Protein 8V46 (pdb70)

B-factor: mean 144.64, std 68.84, range [35.32, 476.95]

Solvent-accessible surface area: 88288 Å² total; per-residue (Å²): 149,27,15,2,42,72,0,45,6,29,85,0,76,84,48,33,37,12,84,4,86,19,80,105,59,0,0,0,0,8,4,89,16,40,8,12,14,44,31,0,0,27,0,0,0,2,1,3,23,5,41,0,16,14,0,0,51,9,90,10,56,28,0,75,0,28,10,63,90,41,22,110,0,41,0,83,45,49,145,91,131,136,92,24,49,0,18,0,55,10,70,97,56,114,139,18,107,9,14,9,44,76,0,88,50,7,7,101,119,108,119,123,185,116,37,157,10,17,119,64,12,52,127,10,5,168,119,24,101,6,101,106,10,126,0,17,1,0,0,30,22,0,30,5,1,18,14,34,29,99,44,96,70,15,29,153,163,17,178,121,3,4,55,23,1,33,109,16,58,39,44,21,5,1,30,0,21,1,5,12,25,116,25,0,18,77,83,0,57,66,14,0,7,114,8,18,9,22,14,14,32,51,1,3,146,15,16,2,106,12,9,30,114,17,4,45,72,70,106,98,42,142,28,33,148,84,2,59,37,18,2,96,47,4,41,92,31,113,41,9,34,30,20,66,59,5,47,120,9,6,89,84,3,104,50,51,41,130,174,161,170,68,68,32,29,16,4,50,12,7,51,59,4,4,103,62,10,33,71,48,4,92,143,23,2,60,68,0,48,61,1,10,69,4,4,44,54,5,15,133,99,43,83,2,23,16,46,7,40,95,205,67,33,90,0,80,4,1,1,70,51,109,114,48,54,68,25,46,5,186,91,10,50,42,0,18,59,0,3,0,0,0,0,7,8,2,1,106,4,9,66,90,4,1,0,0,0,4,9,0,31,15,15,0,15,4,52,22,7,53,48,0,2,100,72,4,54,56,4,139,28,62,33,1,4,0,0,0,0,10,14,3,0,2,0,17,62,42,68,118,57,25,19,100,6,96,39,115,57,39,91,113,166,22,13,0,35,72,0,39,1,28,94,0,88,108,151,10,40,10,94,3,90,15,79,103,58,0,0,0,0,10,4,110,46,55,6,11,19,44,21,0,0,21,0,0,0,1,1,2,21,5,43,3,18,18,0,0,38,2,108,12,63,34,0,42,0,37,5,57,96,47,24,81,1,27,0,80,46,52,125,87,143,154,104,23,40,0,17,1,50,9,70,98,51,102,155,26,107,6,25,15,48,73,0,72,61,27,22,148,150,158,170,12,42,123,65,11,74,133,18,1,149,106,21,96,3,102,110,22,111,0,12,1,0,0,35,29,1,23,4,0,12,12,51,29,67,96,125,147,46,29,162,99,0,4,63,19,0,32,107,18,72,36,39,20,7,0,39,0,43,0,11,10,9,95,52,0,25,80,64,0,56,65,47,0,50,129,8,7,10,8,7,14,14,50,11,12,128,25,3,2,95,10,13,24,120,8,4,39,21,60,42,101,178,82,136,38,19,141,80,0,67,38,32,3,106,40,2,34,86,30,104,41,17,48,47,28,49,53,8,58,126,4,10,90,75,1,75,50,53,38,106,191,124,180,95,106,26,24,52,23,7,14,58,19,4,43,40,14,4,115,53,16,61,65,85,9,91,134,32,0,33,66,3,47,93,0,9,66,4,0,44,69,7,11,102,80,35,85,2,17,25,56,70,162,2,85,3,0,0,83,20,101,40,42,34,74,7,52,5,154,75,8,35,37,1,2,45,2,0,0,0,0,0,1,4,0,6,126,20,7,75,77,6,3,0,0,0,8,21,0,25,19,11,0,6,1,17,13,8,11,35,0,2,86,68,0,56,52,25,136,28,60,15,2,2,0,0,0,0,13,13,11,1,2,3,21,32,46,23,97,48,48,22,90,8,90,22,117,107,114,99,8,14,17,36,12,71,0,6,16,0,3,8,59,11,6,61,34,92,4,0,0,1,26,14,70,101,17,16,53,2,0,46,57,0,10,74,80,101,88,110,87,29,181,22,13,0,10,6,0,86,26,7,66,19,126,72,183,76,28,41,186,64,38,76,65,6,0,65,27,0,11,70,123,18,117,65,81,127,43,5,5,3,6,1,30,0,19,35,58,70,22,16,71,125,104,86,8,95,17,104,58,105,67,38,66,78,53,84,26,14,16,26,0,14,1,19,8,2,24,10,11,0,6,20,59,40,0,0,32,31,3,2,68,158,39,22,29,72,89,49,42,165,103,0,24,105,30,0,62,110,1,5,68,53,2,7,15,15,1,0,0,0,2,5,0,2,67,80,49,119,92,39,47,15,0,31,87,3,4,45,11,117,10,14,54,12,57,141,9,62,18,125,15,105,103,82,146,85,45,155,62,82,90,72,32,8,62,40,0,11,77,14,17,85,66,5,50,85,79,2,110,67,9,82,82,33,41,3,19,31,0,0,65,3,69,3,0,2,28,7,0,8,16,1,1,0,4,0,4,55,114,27,0,119,107,108,67,44,150,69,0,47,66,6,0,56,124,0,40,122,29,65,68,88,41,3,6,37,11,2,0,87,1,0,20,123,45,9,78,114,53,166,96,9,109,52,1,71,47,1,35,177,66,46,156,24,13,0,41,74,0,46,5,36,79,0,72,85,135,27,33,9,79,6,83,11,87,95,64,2,0,0,0,48,19,172,124,86,13,13,9,45,22,1,2,31,0,0,0,1,1,2,10,6,44,2,18,8,0,0,41,5,95,9,63,33,0,85,1,26,9,61,86,46,24,112,2,48,0,96,60,40,143,97,135,148,74,15,50,0,14,0,51,9,64,105,53,120,138,19,104,10,15,10,31,78,0,88,62,9,11,172,73,98,120,116,122,113,35,159,12,15,110,61,13,64,108,13,15,162,126,38,101,6,95,108,15,136,0,21,5,0,0,43,37,2,45,129,4,16,54,64,27,89,96,89,63,11,42,176,164,17,182,131,4,7,58,58,0,34,131,95,118,39,46,25,4,1,31,0,26,1,6,12,26,118,36,0,16,72,98,0,42,69,28,0,23,153,11,18,30,22,21,4,21,58,4,8,133,13,14,4,72,11,7,12,140,17,22,30,102,106,38,136,37,19,146,82,0,57,38,12,1,100,48,6,42,95,31,111,36,7,39,31,15,59,77,4,44,124,13,2,89,86,0,113,45,30,38,130,176,125,168,74,48,28,32,6,5,47,35,3,38,61,4,3,96,59,18,31,72,58,2,79,156,31,2,63,77,1,46,53,0,14,62,2,6,45,49,4,19,148,84,44,79,3,20,14,47,5,42,90,218,70,49,126,11,72,3,1,3,64,54,113,114,41,54,73,24,56,5,182,102,12,62,41,2,25,38,0,5,4,0,0,0,13,10,2,1,103,5,12,86,84,9,3,2,0,0,12,58,1,35,46,60,17,108,86,78,49,14,94,49,0,3,96,70,4,54,54,5,138,23,62,26,3,4,0,0,0,1,66,30,106,22,3,3,68,68,47,128,130,62,62,29,97,9,92,64,102,162,57,114,156,136,50,9,1,42,73,1,34,6,27,81,0,77,80,130,26,28,5,83,9,79,12,80,90,65,4,0,0,0,52,18,175,136,85,17,15,11,44,26,1,0,28,0,0,0,0,2,5,13,7,39,2,19,8,0,1,43,0,85,9,64,32,0,72,1,21,14,61,84,44,21,115,3,46,1,86,46,37,155,100,134,150,74,21,56,0,14,1,49,8,63,106,55,119,136,22,102,8,14,7,34,86,0,86,63,7,12,171,73,111,119,119,157,153,35,160,13,29,113,58,19,73,130,8,19,167,116,27,104,13,94,112,22,138,1,21,4,0,0,31,52,0,30,145,9,13,49,70,28,86,94,103,61,14,34,172,140,18,190,124,3,10,59,66,3,42,137,102,108,41,53,24,4,2,30,0,30,0,9,8,15,114,33,0,13,75,86,0,61,68,16,0,20,90,9,9,2,10,23,11,12,40,10,10,120,21,3,4,50,18,9,30,108,26,32,78,62,93,38,140,30,17,146,83,1,63,37,13,2,97,43,2,42,93,30,90,26,5,39,44,25,50,85,2,50,131,18,4,90,80,0,112,43,24,36,128,166,113,175,46,36,37,20,14,0,50,33,7,49,60,19,3,106,70,17,37,70,80,7,84,150,32,0,57,88,3,46,64,2,12,62,1,11,42,54,10,21,145,91,48,78,2,22,20,42,12,26,110,213,95,48,119,6,72,3,1,1,73,42,112,112,46,56,75,23,47,6,185,93,9,62,41,3,31,46,0,8,1,0,0,0,17,16,2,2,113,11,14,109,71,11,2,3,0,0,12,60,2,30,44,74,18,97,87,76,55,14,95,48,1,3,106,67,4,53,61,7,138,25,58,28,1,7,0,1,0,2,72,22,106,20,2,3,70,67,54,129,125,59,62,30,92,9,87,57,111,157,35,114,150

Secondary structure (DSSP, 8-state):
---EEEEEEEEETTTEEEEEE--SSEEEEEE-TTSSHHHHHHHHHHHHTT-GGGGGGS--SEEEEEETTS-EEEEEEEEETTEEEEEEE-SSS-EEEEEHHHHHHHHHHHH----HHHHHHHHHHHHTT--SSEEEEE-TTHHHHHHHHHT---SS--HHHHHHHHHHH-TTSPP--SPPHHHHHHHHHHHHHHHHHHHHHHHHHHHHHHHHHHHHHH--HHHHHHHHHHHHHHHT-GGGTT---HHHHHHHHHHHHHT--HHHHHHHHHHHHHHHHHHHHHHHTHHHHHHHHHHHTT-SS-EEEEE--SSS-S-EEEEE-TTS-EE-TTSS-HHHHHHHHHHHTTSSSS-SEEEEEE-TTTT--HHHHHHHHHHHHTT----EEEEE---TTTSTT-TTSEEEE--EE---/---EEEEEEEEETTTEEEEEE--SSEEEEE-STTSSHHHHHHHHHHHHHT-GGGGGGS--SEEEEEESSS-EEEEEEEEETTEEEEEEE-SSS-EEEEEHHHHHHHHHH--HHHHHHHHHHHHTTTSSEEEEE-TTHHHHHHHHT--HHHHHHHHHHHHHH-TTSPP--S--HHHHHHHHHHHHHHHHHHHHHHHHHHHHHHHHHHHHHTT---HHHHHHHHHHHHHHT-TT--S---HHHHHHHHHHHHHH---HHHHHHHHHHHHHHHHHHHHHHHHTHHHHHHHHHHHTT-SS-EEEEE---EEEEE-TTS-EE-GGGS-HHHHHHHHHHHHTSSSS--EEEEEE-TTTT--HHHHHHHHHHHHTT----EEEEEES-TTTSTT-GGGEEE---EE-/---EEEEEEEEETTTEEEEEE--SSEEEEE--TTSSHHHHHHHHHHHHS--GGGGGG---SEEEEEETTS-EEEEEEEEETTEEEEEEE-TTS-EEEEEHHHHHHHHHHHH----HHHHHHHHHHHHTT--SSEEEEE-TTHHHHHHHHHT---SS--HHHHHHHHHHH-TT-----SPPHHHHHHHHHHHHHHHHHHHHHHHHHHHHHHHHHHS---HHHHHHHHHHHHHHHT-GGGSS---HHHHHHHHHHHHHT--HHHHHHHHHHHHHHHHHHHHHHHSHHHHHHHHHHHTT-SS-EEEEE--SSSSS-EEEEE-TT--EE-GGGS-HHHHHHHHHHHHTSSSS-SEEEEEE-TTTT--HHHHHHHHHHHHHT----EEEEEES-TTTSTT-GGGEEE---EE---/---B-HHHHHHHHHH--S-EEEESSHHHHHHHHHHHHHH-TT---EEEEGGGB--SSHHHHS-HHHHHHHHHHHTTT-SSEEEEE--TTTTEEESSSEEES--S--BSSSEEE-SSSSGGGGGGSHHHHHHHHHHSS-SSSHHHHHHHHHHHHHHHHHHHHHHHHHHHHTT-TTHHHHH--TTT--B-SS-B-----S--SS-HHHHHHHHHHHHHHHHHHHTS-HHHHTTSS-HHHHHHHHHHHHHHHHHHHHTTT-HHHHHHHHHHHHTS-HHHHHHHHHHHHHHHBTTBTT----HHHHHH-/---EEEEEEE-BTTTEE-EEE--SSEEEEE--TTSSHHHHHHHHHHHHS--GGGGGGS--SEEEEEESSS-EEEEEEEEETTEEEEEEE-TTS-EEEEEHHHHHHHHHHHH----HHHHHHHHHHHHTT--SS--EEE-TTHHHHHHHHHT---SS--HHHHHHHHHHS-TTS----SPPHHHHHHHHHHHHHHHHHHHHHHHHHHHHHHHHHHTT--HHHHHHHHHHHHHHHT-STTSS---HHHHHHHHHHHHHH--HHHHHHHHHHHHHHHHHHHHHHHTHHHHHHHHHHHTT-SS-EEEEE--SS----EEEEE-TT--EE-GGGS-HHHHHHHHHHHHSSSSS-S-EEEEE-TTTT--HHHHHHHHHHHHHT----EEEEEES-TTTSTT-GGGEEE---EE---

Structure (mmCIF, N/CA/C/O backbone):
data_8V46
#
_entry.id   8V46
#
_cell.length_a   1.00
_cell.length_b   1.00
_cell.length_c   1.00
_cell.angle_alpha   90.00
_cell.angle_beta   90.00
_cell.angle_gamma   90.00
#
_symmetry.space_group_name_H-M   'P 1'
#
loop_
_entity.id
_entity.type
_entity.pdbx_description
1 polymer 'AriA antitoxin'
2 polymer AriB
3 non-polymer "ADENOSINE-5'-TRIPHOSPHATE"
4 non-polymer 'MAGNESIUM ION'
#
loop_
_atom_site.group_PDB
_atom_site.id
_atom_site.type_symbol
_atom_site.label_atom_id
_atom_site.label_alt_id
_atom_site.label_comp_id
_atom_site.label_asym_id
_atom_site.label_entity_id
_atom_site.label_seq_id
_atom_site.pdbx_PDB_ins_code
_atom_site.Cartn_x
_atom_site.Cartn_y
_atom_site.Cartn_z
_atom_site.occupancy
_atom_site.B_iso_or_equiv
_atom_site.auth_seq_id
_atom_site.auth_comp_id
_atom_site.auth_asym_id
_atom_site.auth_atom_id
_atom_site.pdbx_PDB_model_num
ATOM 1 N N . ILE A 1 3 ? 190.365 132.391 178.487 1.00 91.06 3 ILE A N 1
ATOM 2 C CA . ILE A 1 3 ? 190.460 133.531 177.586 1.00 94.86 3 ILE A CA 1
ATOM 3 C C . ILE A 1 3 ? 191.166 134.692 178.274 1.00 98.63 3 ILE A C 1
ATOM 4 O O . ILE A 1 3 ? 191.960 134.491 179.191 1.00 103.60 3 ILE A O 1
ATOM 9 N N . ARG A 1 4 ? 190.872 135.909 177.828 1.00 89.88 4 ARG A N 1
ATOM 10 C CA . ARG A 1 4 ? 191.488 137.117 178.355 1.00 79.61 4 ARG A CA 1
ATOM 11 C C . ARG A 1 4 ? 190.438 137.957 179.065 1.00 79.07 4 ARG A C 1
ATOM 12 O O . ARG A 1 4 ? 189.413 138.305 178.472 1.00 79.78 4 ARG A O 1
ATOM 20 N N . THR A 1 5 ? 190.698 138.285 180.329 1.00 76.38 5 THR A N 1
ATOM 21 C CA . THR A 1 5 ? 189.793 139.084 181.140 1.00 70.29 5 THR A CA 1
ATOM 22 C C . THR A 1 5 ? 190.544 140.264 181.738 1.00 71.75 5 THR A C 1
ATOM 23 O O . THR A 1 5 ? 191.756 140.202 181.949 1.00 80.82 5 THR A O 1
ATOM 27 N N . ILE A 1 6 ? 189.805 141.341 182.008 1.00 68.08 6 ILE A N 1
ATOM 28 C CA . ILE A 1 6 ? 190.382 142.515 182.652 1.00 69.60 6 ILE A CA 1
ATOM 29 C C . ILE A 1 6 ? 190.705 142.182 184.109 1.00 72.19 6 ILE A C 1
ATOM 30 O O . ILE A 1 6 ? 190.082 141.307 184.724 1.00 72.45 6 ILE A O 1
ATOM 35 N N . SER A 1 7 ? 191.736 142.832 184.653 1.00 65.68 7 SER A N 1
ATOM 36 C CA . SER A 1 7 ? 192.174 142.560 186.014 1.00 66.57 7 SER A CA 1
ATOM 37 C C . SER A 1 7 ? 192.446 143.795 186.851 1.00 72.53 7 SER A C 1
ATOM 38 O O . SER A 1 7 ? 192.402 143.692 188.081 1.00 79.62 7 SER A O 1
ATOM 41 N N . LYS A 1 8 ? 192.723 144.948 186.245 1.00 66.73 8 LYS A N 1
ATOM 42 C CA . LYS A 1 8 ? 193.019 146.156 187.003 1.00 66.82 8 LYS A CA 1
ATOM 43 C C . LYS A 1 8 ? 192.804 147.361 186.108 1.00 66.18 8 LYS A C 1
ATOM 44 O O . LYS A 1 8 ? 193.289 147.382 184.976 1.00 76.09 8 LYS A O 1
ATOM 50 N N . ILE A 1 9 ? 192.089 148.359 186.615 1.00 59.17 9 ILE A N 1
ATOM 51 C CA . ILE A 1 9 ? 191.885 149.620 185.912 1.00 63.96 9 ILE A CA 1
ATOM 52 C C . ILE A 1 9 ? 192.359 150.738 186.825 1.00 69.62 9 ILE A C 1
ATOM 53 O O . ILE A 1 9 ? 191.853 150.888 187.943 1.00 77.18 9 ILE A O 1
ATOM 58 N N . GLU A 1 10 ? 193.324 151.521 186.354 1.00 61.57 10 GLU A N 1
ATOM 59 C CA . GLU A 1 10 ? 193.860 152.647 187.109 1.00 65.68 10 GLU A CA 1
ATOM 60 C C . GLU A 1 10 ? 193.563 153.922 186.338 1.00 65.00 10 GLU A C 1
ATOM 61 O O . GLU A 1 10 ? 193.969 154.061 185.182 1.00 69.98 10 GLU A O 1
ATOM 67 N N . LEU A 1 11 ? 192.863 154.847 186.975 1.00 63.54 11 LEU A N 1
ATOM 68 C CA . LEU A 1 11 ? 192.558 156.137 186.383 1.00 64.69 11 LEU A CA 1
ATOM 69 C C . LEU A 1 11 ? 193.366 157.220 187.081 1.00 71.64 11 LEU A C 1
ATOM 70 O O . LEU A 1 11 ? 193.710 157.097 188.257 1.00 74.12 11 LEU A O 1
ATOM 75 N N . SER A 1 12 ? 193.678 158.283 186.344 1.00 72.21 12 SER A N 1
ATOM 76 C CA . SER A 1 12 ? 194.477 159.380 186.882 1.00 68.67 12 SER A CA 1
ATOM 77 C C . SER A 1 12 ? 193.881 160.695 186.409 1.00 64.51 12 SER A C 1
ATOM 78 O O . SER A 1 12 ? 193.972 161.021 185.222 1.00 67.04 12 SER A O 1
ATOM 81 N N . LYS A 1 13 ? 193.272 161.427 187.348 1.00 69.00 13 LYS A N 1
ATOM 82 C CA . LYS A 1 13 ? 192.745 162.781 187.150 1.00 69.88 13 LYS A CA 1
ATOM 83 C C . LYS A 1 13 ? 191.687 162.834 186.050 1.00 70.77 13 LYS A C 1
ATOM 84 O O . LYS A 1 13 ? 191.804 163.586 185.083 1.00 74.03 13 LYS A O 1
ATOM 90 N N . ILE A 1 14 ? 190.645 162.018 186.205 1.00 66.34 14 ILE A N 1
ATOM 91 C CA . ILE A 1 14 ? 189.513 162.075 185.291 1.00 59.33 14 ILE A CA 1
ATOM 92 C C . ILE A 1 14 ? 188.748 163.363 185.546 1.00 67.80 14 ILE A C 1
ATOM 93 O O . ILE A 1 14 ? 188.427 163.687 186.696 1.00 76.74 14 ILE A O 1
ATOM 98 N N . HIS A 1 15 ? 188.493 164.116 184.469 1.00 68.82 15 HIS A N 1
ATOM 99 C CA . HIS A 1 15 ? 187.922 165.470 184.496 1.00 72.79 15 HIS A CA 1
ATOM 100 C C . HIS A 1 15 ? 188.749 166.427 185.352 1.00 74.02 15 HIS A C 1
ATOM 101 O O . HIS A 1 15 ? 188.212 167.382 185.918 1.00 74.33 15 HIS A O 1
ATOM 108 N N . ASN A 1 16 ? 190.057 166.164 185.435 1.00 73.40 16 ASN A N 1
ATOM 109 C CA . ASN A 1 16 ? 191.049 166.919 186.201 1.00 81.27 16 ASN A CA 1
ATOM 110 C C . ASN A 1 16 ? 190.722 167.020 187.688 1.00 85.68 16 ASN A C 1
ATOM 111 O O . ASN A 1 16 ? 191.162 167.964 188.350 1.00 86.21 16 ASN A O 1
ATOM 116 N N . ARG A 1 17 ? 189.962 166.079 188.254 1.00 83.31 17 ARG A N 1
ATOM 117 C CA . ARG A 1 17 ? 189.661 166.182 189.678 1.00 82.63 17 ARG A CA 1
ATOM 118 C C . ARG A 1 17 ? 189.751 164.893 190.483 1.00 84.63 17 ARG A C 1
ATOM 119 O O . ARG A 1 17 ? 189.885 164.994 191.705 1.00 91.77 17 ARG A O 1
ATOM 127 N N . TYR A 1 18 ? 189.673 163.694 189.904 1.00 72.68 18 TYR A N 1
ATOM 128 C CA . TYR A 1 18 ? 189.727 162.505 190.746 1.00 73.59 18 TYR A CA 1
ATOM 129 C C . TYR A 1 18 ? 190.410 161.337 190.050 1.00 70.21 18 TYR A C 1
ATOM 130 O O . TYR A 1 18 ? 190.362 161.202 188.827 1.00 73.15 18 TYR A O 1
ATOM 139 N N . ASN A 1 19 ? 191.034 160.485 190.865 1.00 70.16 19 ASN A N 1
ATOM 140 C CA . ASN A 1 19 ? 191.693 159.260 190.439 1.00 71.35 19 ASN A CA 1
ATOM 141 C C . ASN A 1 19 ? 190.944 158.056 190.994 1.00 73.37 19 ASN A C 1
ATOM 142 O O . ASN A 1 19 ? 190.144 158.177 191.922 1.00 76.36 19 ASN A O 1
ATOM 147 N N . LEU A 1 20 ? 191.225 156.880 190.433 1.00 68.17 20 LEU A N 1
ATOM 148 C CA . LEU A 1 20 ? 190.565 155.652 190.857 1.00 64.15 20 LEU A CA 1
ATOM 149 C C . LEU A 1 20 ? 191.445 154.460 190.504 1.00 65.40 20 LEU A C 1
ATOM 150 O O . LEU A 1 20 ? 192.182 154.490 189.517 1.00 71.70 20 LEU A O 1
ATOM 155 N N . THR A 1 21 ? 191.362 153.410 191.320 1.00 67.55 21 THR A N 1
ATOM 156 C CA . THR A 1 21 ? 192.112 152.175 191.094 1.00 69.55 21 THR A CA 1
ATOM 157 C C . THR A 1 21 ? 191.243 151.001 191.521 1.00 69.71 21 THR A C 1
ATOM 158 O O . THR A 1 21 ? 190.976 150.830 192.713 1.00 75.81 21 THR A O 1
ATOM 162 N N . VAL A 1 22 ? 190.812 150.190 190.558 1.00 63.96 22 VAL A N 1
ATOM 163 C CA . VAL A 1 22 ? 189.896 149.083 190.802 1.00 63.96 22 VAL A CA 1
ATOM 164 C C . VAL A 1 22 ? 190.576 147.784 190.398 1.00 67.14 22 VAL A C 1
ATOM 165 O O . VAL A 1 22 ? 191.068 147.661 189.270 1.00 74.38 22 VAL A O 1
ATOM 169 N N . ASP A 1 23 ? 190.604 146.821 191.317 1.00 65.58 23 ASP A N 1
ATOM 170 C CA . ASP A 1 23 ? 191.073 145.468 191.042 1.00 68.19 23 ASP A CA 1
ATOM 171 C C . ASP A 1 23 ? 189.869 144.558 190.851 1.00 68.65 23 ASP A C 1
ATOM 172 O O . ASP A 1 23 ? 188.939 144.579 191.662 1.00 74.64 23 ASP A O 1
ATOM 177 N N . PHE A 1 24 ? 189.894 143.750 189.798 1.00 63.51 24 PHE A N 1
ATOM 178 C CA . PHE A 1 24 ? 188.748 142.945 189.413 1.00 61.70 24 PHE A CA 1
ATOM 179 C C . PHE A 1 24 ? 188.973 141.470 189.708 1.00 61.57 24 PHE A C 1
ATOM 180 O O . PHE A 1 24 ? 190.097 141.015 189.927 1.00 67.08 24 PHE A O 1
ATOM 188 N N . PHE A 1 25 ? 187.871 140.730 189.715 1.00 62.56 25 PHE A N 1
ATOM 189 C CA . PHE A 1 25 ? 187.875 139.277 189.739 1.00 65.11 25 PHE A CA 1
ATOM 190 C C . PHE A 1 25 ? 187.611 138.756 188.332 1.00 69.68 25 PHE A C 1
ATOM 191 O O . PHE A 1 25 ? 187.179 139.494 187.445 1.00 70.13 25 PHE A O 1
ATOM 199 N N . ASN A 1 26 ? 187.870 137.469 188.135 1.00 71.81 26 ASN A N 1
ATOM 200 C CA . ASN A 1 26 ? 187.752 136.865 186.816 1.00 72.13 26 ASN A CA 1
ATOM 201 C C . ASN A 1 26 ? 186.391 136.238 186.554 1.00 72.25 26 ASN A C 1
ATOM 202 O O . ASN A 1 26 ? 186.163 135.743 185.446 1.00 80.81 26 ASN A O 1
ATOM 207 N N . ASP A 1 27 ? 185.486 136.230 187.531 1.00 68.21 27 ASP A N 1
ATOM 208 C CA . ASP A 1 27 ? 184.178 135.611 187.349 1.00 72.13 27 ASP A CA 1
ATOM 209 C C . ASP A 1 27 ? 183.039 136.613 187.458 1.00 66.81 27 ASP A C 1
ATOM 210 O O . ASP A 1 27 ? 182.242 136.734 186.524 1.00 64.40 27 ASP A O 1
ATOM 215 N N . LEU A 1 28 ? 182.935 137.338 188.566 1.00 68.15 28 LEU A N 1
ATOM 216 C CA . LEU A 1 28 ? 181.830 138.262 188.779 1.00 63.64 28 LEU A CA 1
ATOM 217 C C . LEU A 1 28 ? 182.337 139.447 189.581 1.00 71.77 28 LEU A C 1
ATOM 218 O O . LEU A 1 28 ? 183.053 139.265 190.568 1.00 78.18 28 LEU A O 1
ATOM 223 N N . ASN A 1 29 ? 181.971 140.653 189.156 1.00 63.29 29 ASN A N 1
ATOM 224 C CA . ASN A 1 29 ? 182.373 141.882 189.830 1.00 57.20 29 ASN A CA 1
ATOM 225 C C . ASN A 1 29 ? 181.134 142.735 190.046 1.00 52.69 29 ASN A C 1
ATOM 226 O O . ASN A 1 29 ? 180.625 143.342 189.101 1.00 55.04 29 ASN A O 1
ATOM 231 N N . VAL A 1 30 ? 180.647 142.780 191.278 1.00 49.54 30 VAL A N 1
ATOM 232 C CA . VAL A 1 30 ? 179.513 143.618 191.641 1.00 49.32 30 VAL A CA 1
ATOM 233 C C . VAL A 1 30 ? 180.073 144.932 192.157 1.00 52.09 30 VAL A C 1
ATOM 234 O O . VAL A 1 30 ? 180.622 144.995 193.258 1.00 57.56 30 VAL A O 1
ATOM 238 N N . ILE A 1 31 ? 179.941 145.986 191.369 1.00 51.31 31 ILE A N 1
ATOM 239 C CA . ILE A 1 31 ? 180.555 147.268 191.675 1.00 51.20 31 ILE A CA 1
ATOM 240 C C . ILE A 1 31 ? 179.495 148.181 192.266 1.00 56.06 31 ILE A C 1
ATOM 241 O O . ILE A 1 31 ? 178.459 148.425 191.642 1.00 67.33 31 ILE A O 1
ATOM 246 N N . HIS A 1 32 ? 179.748 148.685 193.468 1.00 47.43 32 HIS A N 1
ATOM 247 C CA . HIS A 1 32 ? 178.838 149.608 194.120 1.00 46.94 32 HIS A CA 1
ATOM 248 C C . HIS A 1 32 ? 179.624 150.788 194.668 1.00 52.92 32 HIS A C 1
ATOM 249 O O . HIS A 1 32 ? 180.839 150.721 194.854 1.00 55.25 32 HIS A O 1
ATOM 256 N N . GLY A 1 33 ? 178.912 151.877 194.912 1.00 53.49 33 GLY A N 1
ATOM 257 C CA . GLY A 1 33 ? 179.530 153.072 195.449 1.00 45.20 33 GLY A CA 1
ATOM 258 C C . GLY A 1 33 ? 178.476 154.129 195.666 1.00 54.05 33 GLY A C 1
ATOM 259 O O . GLY A 1 33 ? 177.285 153.909 195.430 1.00 61.77 33 GLY A O 1
ATOM 260 N N . LYS A 1 34 ? 178.929 155.294 196.112 1.00 53.37 34 LYS A N 1
ATOM 261 C CA . LYS A 1 34 ? 178.022 156.404 196.341 1.00 50.58 34 LYS A CA 1
ATOM 262 C C . LYS A 1 34 ? 177.606 157.026 195.013 1.00 52.66 34 LYS A C 1
ATOM 263 O O . LYS A 1 34 ? 178.080 156.648 193.941 1.00 58.60 34 LYS A O 1
ATOM 269 N N . ASN A 1 35 ? 176.691 157.984 195.083 1.00 43.47 35 ASN A N 1
ATOM 270 C CA . ASN A 1 35 ? 176.255 158.674 193.880 1.00 50.28 35 ASN A CA 1
ATOM 271 C C . ASN A 1 35 ? 177.343 159.617 193.396 1.00 61.14 35 ASN A C 1
ATOM 272 O O . ASN A 1 35 ? 177.935 160.357 194.185 1.00 66.09 35 ASN A O 1
ATOM 277 N N . GLY A 1 36 ? 177.608 159.591 192.096 1.00 57.57 36 GLY A N 1
ATOM 278 C CA . GLY A 1 36 ? 178.680 160.389 191.553 1.00 55.83 36 GLY A CA 1
ATOM 279 C C . GLY A 1 36 ? 180.063 159.849 191.813 1.00 60.03 36 GLY A C 1
ATOM 280 O O . GLY A 1 36 ? 181.038 160.593 191.686 1.00 64.85 36 GLY A O 1
ATOM 281 N N . ALA A 1 37 ? 180.183 158.571 192.175 1.00 56.23 37 ALA A N 1
ATOM 282 C CA . ALA A 1 37 ? 181.496 158.013 192.474 1.00 54.35 37 ALA A CA 1
ATOM 283 C C . ALA A 1 37 ? 182.309 157.762 191.215 1.00 60.52 37 ALA A C 1
ATOM 284 O O . ALA A 1 37 ? 183.541 157.794 191.263 1.00 71.94 37 ALA A O 1
ATOM 286 N N . GLY A 1 38 ? 181.657 157.508 190.088 1.00 64.38 38 GLY A N 1
ATOM 287 C CA . GLY A 1 38 ? 182.397 157.227 188.876 1.00 63.79 38 GLY A CA 1
ATOM 288 C C . GLY A 1 38 ? 182.278 155.790 188.427 1.00 59.01 38 GLY A C 1
ATOM 289 O O . GLY A 1 38 ? 183.250 155.196 187.958 1.00 57.69 38 GLY A O 1
ATOM 290 N N . LYS A 1 39 ? 181.087 155.215 188.583 1.00 58.82 39 LYS A N 1
ATOM 291 C CA . LYS A 1 39 ? 180.859 153.830 188.192 1.00 49.02 39 LYS A CA 1
ATOM 292 C C . LYS A 1 39 ? 180.572 153.709 186.701 1.00 51.87 39 LYS A C 1
ATOM 293 O O . LYS A 1 39 ? 181.158 152.863 186.014 1.00 61.43 39 LYS A O 1
ATOM 299 N N . SER A 1 40 ? 179.668 154.546 186.188 1.00 54.21 40 SER A N 1
ATOM 300 C CA . SER A 1 40 ? 179.338 154.516 184.768 1.00 54.23 40 SER A CA 1
ATOM 301 C C . SER A 1 40 ? 180.514 154.952 183.910 1.00 48.94 40 SER A C 1
ATOM 302 O O . SER A 1 40 ? 180.708 154.415 182.815 1.00 52.13 40 SER A O 1
ATOM 305 N N . THR A 1 41 ? 181.311 155.906 184.394 1.00 47.70 41 THR A N 1
ATOM 306 C CA . THR A 1 41 ? 182.521 156.307 183.685 1.00 47.06 41 THR A CA 1
ATOM 307 C C . THR A 1 41 ? 183.536 155.173 183.641 1.00 51.36 41 THR A C 1
ATOM 308 O O . THR A 1 41 ? 184.197 154.965 182.618 1.00 58.20 41 THR A O 1
ATOM 312 N N . LEU A 1 42 ? 183.654 154.419 184.737 1.00 50.81 42 LEU A N 1
ATOM 313 C CA . LEU A 1 42 ? 184.535 153.255 184.765 1.00 47.90 42 LEU A CA 1
ATOM 314 C C . LEU A 1 42 ? 184.085 152.194 183.774 1.00 44.39 42 LEU A C 1
ATOM 315 O O . LEU A 1 42 ? 184.912 151.598 183.074 1.00 51.81 42 LEU A O 1
ATOM 320 N N . ILE A 1 43 ? 182.774 151.962 183.688 1.00 45.07 43 ILE A N 1
ATOM 321 C CA . ILE A 1 43 ? 182.246 150.978 182.747 1.00 43.04 43 ILE A CA 1
ATOM 322 C C . ILE A 1 43 ? 182.461 151.436 181.304 1.00 45.27 43 ILE A C 1
ATOM 323 O O . ILE A 1 43 ? 182.802 150.628 180.431 1.00 48.99 43 ILE A O 1
ATOM 328 N N . HIS A 1 44 ? 182.322 152.741 181.044 1.00 44.92 44 HIS A N 1
ATOM 329 C CA . HIS A 1 44 ? 182.597 153.278 179.712 1.00 41.05 44 HIS A CA 1
ATOM 330 C C . HIS A 1 44 ? 184.067 153.135 179.340 1.00 46.92 44 HIS A C 1
ATOM 331 O O . HIS A 1 44 ? 184.389 152.820 178.188 1.00 49.83 44 HIS A O 1
ATOM 338 N N . VAL A 1 45 ? 184.965 153.356 180.304 1.00 45.76 45 VAL A N 1
ATOM 339 C CA . VAL A 1 45 ? 186.399 153.206 180.062 1.00 44.48 45 VAL A CA 1
ATOM 340 C C . VAL A 1 45 ? 186.744 151.757 179.736 1.00 49.21 45 VAL A C 1
ATOM 341 O O . VAL A 1 45 ? 187.483 151.480 178.780 1.00 54.74 45 VAL A O 1
ATOM 345 N N . ILE A 1 46 ? 186.182 150.811 180.499 1.00 46.50 46 ILE A N 1
ATOM 346 C CA . ILE A 1 46 ? 186.432 149.389 180.259 1.00 36.98 46 ILE A CA 1
ATOM 347 C C . ILE A 1 46 ? 185.876 148.956 178.907 1.00 39.74 46 ILE A C 1
ATOM 348 O O . ILE A 1 46 ? 186.539 148.235 178.153 1.00 47.36 46 ILE A O 1
ATOM 353 N N . ALA A 1 47 ? 184.670 149.413 178.565 1.00 41.48 47 ALA A N 1
ATOM 354 C CA . ALA A 1 47 ? 184.064 149.031 177.294 1.00 45.67 47 ALA A CA 1
ATOM 355 C C . ALA A 1 47 ? 184.795 149.636 176.105 1.00 53.15 47 ALA A C 1
ATOM 356 O O . ALA A 1 47 ? 184.853 149.015 175.041 1.00 62.45 47 ALA A O 1
ATOM 358 N N . ASN A 1 48 ? 185.353 150.838 176.256 1.00 49.00 48 ASN A N 1
ATOM 359 C CA . ASN A 1 48 ? 186.125 151.418 175.165 1.00 48.15 48 ASN A CA 1
ATOM 360 C C . ASN A 1 48 ? 187.475 150.733 175.008 1.00 54.08 48 ASN A C 1
ATOM 361 O O . ASN A 1 48 ? 187.966 150.576 173.886 1.00 59.70 48 ASN A O 1
ATOM 366 N N . ILE A 1 49 ? 188.099 150.333 176.117 1.00 52.63 49 ILE A N 1
ATOM 367 C CA . ILE A 1 49 ? 189.405 149.684 176.040 1.00 52.10 49 ILE A CA 1
ATOM 368 C C . ILE A 1 49 ? 189.279 148.276 175.465 1.00 60.19 49 ILE A C 1
ATOM 369 O O . ILE A 1 49 ? 190.048 147.884 174.578 1.00 68.74 49 ILE A O 1
ATOM 374 N N . VAL A 1 50 ? 188.294 147.507 175.938 1.00 58.91 50 VAL A N 1
ATOM 375 C CA . VAL A 1 50 ? 188.170 146.105 175.541 1.00 54.63 50 VAL A CA 1
ATOM 376 C C . VAL A 1 50 ? 187.734 145.985 174.083 1.00 61.52 50 VAL A C 1
ATOM 377 O O . VAL A 1 50 ? 188.260 145.155 173.331 1.00 72.97 50 VAL A O 1
ATOM 381 N N . ASN A 1 51 ? 186.819 146.848 173.640 1.00 60.19 51 ASN A N 1
ATOM 382 C CA . ASN A 1 51 ? 186.440 146.876 172.231 1.00 65.70 51 ASN A CA 1
ATOM 383 C C . ASN A 1 51 ? 187.524 147.448 171.328 1.00 74.65 51 ASN A C 1
ATOM 384 O O . ASN A 1 51 ? 187.398 147.343 170.104 1.00 80.26 51 ASN A O 1
ATOM 389 N N . GLY A 1 52 ? 188.570 148.053 171.885 1.00 69.25 52 GLY A N 1
ATOM 390 C CA . GLY A 1 52 ? 189.609 148.638 171.066 1.00 64.35 52 GLY A CA 1
ATOM 391 C C . GLY A 1 52 ? 189.216 149.923 170.383 1.00 75.59 52 GLY A C 1
ATOM 392 O O . GLY A 1 52 ? 189.819 150.286 169.372 1.00 82.49 52 GLY A O 1
ATOM 393 N N . ASP A 1 53 ? 188.215 150.624 170.905 1.00 66.18 53 ASP A N 1
ATOM 394 C CA . ASP A 1 53 ? 187.764 151.881 170.319 1.00 67.50 53 ASP A CA 1
ATOM 395 C C . ASP A 1 53 ? 188.452 153.044 171.030 1.00 68.07 53 ASP A C 1
ATOM 396 O O . ASP A 1 53 ? 187.852 153.793 171.796 1.00 68.96 53 ASP A O 1
ATOM 401 N N . PHE A 1 54 ? 189.749 153.181 170.748 1.00 69.48 54 PHE A N 1
ATOM 402 C CA . PHE A 1 54 ? 190.569 154.175 171.430 1.00 66.59 54 PHE A CA 1
ATOM 403 C C . PHE A 1 54 ? 190.275 155.596 170.976 1.00 68.87 54 PHE A C 1
ATOM 404 O O . PHE A 1 54 ? 190.586 156.542 171.708 1.00 68.50 54 PHE A O 1
ATOM 412 N N . ILE A 1 55 ? 189.640 155.767 169.813 1.00 69.33 55 ILE A N 1
ATOM 413 C CA . ILE A 1 55 ? 189.267 157.090 169.324 1.00 64.01 55 ILE A CA 1
ATOM 414 C C . ILE A 1 55 ? 188.171 157.737 170.161 1.00 66.03 55 ILE A C 1
ATOM 415 O O . ILE A 1 55 ? 187.926 158.940 170.024 1.00 66.87 55 ILE A O 1
ATOM 420 N N . ARG A 1 56 ? 187.507 156.966 171.029 1.00 64.62 56 ARG A N 1
ATOM 421 C CA . ARG A 1 56 ? 186.610 157.541 172.022 1.00 61.11 56 ARG A CA 1
ATOM 422 C C . ARG A 1 56 ? 187.364 158.400 173.025 1.00 64.31 56 ARG A C 1
ATOM 423 O O . ARG A 1 56 ? 186.825 159.400 173.515 1.00 70.63 56 ARG A O 1
ATOM 431 N N . PHE A 1 57 ? 188.621 158.056 173.316 1.00 60.19 57 PHE A N 1
ATOM 432 C CA . PHE A 1 57 ? 189.341 158.707 174.405 1.00 57.83 57 PHE A CA 1
ATOM 433 C C . PHE A 1 57 ? 189.804 160.115 174.076 1.00 60.25 57 PHE A C 1
ATOM 434 O O . PHE A 1 57 ? 190.383 160.769 174.945 1.00 62.25 57 PHE A O 1
ATOM 442 N N . ALA A 1 58 ? 189.567 160.605 172.865 1.00 59.55 58 ALA A N 1
ATOM 443 C CA . ALA A 1 58 ? 189.744 162.018 172.582 1.00 62.08 58 ALA A CA 1
ATOM 444 C C . ALA A 1 58 ? 188.606 162.871 173.119 1.00 63.89 58 ALA A C 1
ATOM 445 O O . ALA A 1 58 ? 188.710 164.100 173.086 1.00 72.38 58 ALA A O 1
ATOM 447 N N . PHE A 1 59 ? 187.525 162.259 173.601 1.00 60.83 59 PHE A N 1
ATOM 448 C CA . PHE A 1 59 ? 186.385 162.999 174.121 1.00 61.41 59 PHE A CA 1
ATOM 449 C C . PHE A 1 59 ? 186.307 162.962 175.639 1.00 61.32 59 PHE A C 1
ATOM 450 O O . PHE A 1 59 ? 185.290 163.365 176.207 1.00 64.68 59 PHE A O 1
ATOM 458 N N . LEU A 1 60 ? 187.354 162.492 176.307 1.00 61.23 60 LEU A N 1
ATOM 459 C CA . LEU A 1 60 ? 187.421 162.456 177.758 1.00 58.90 60 LEU A CA 1
ATOM 460 C C . LEU A 1 60 ? 188.619 163.271 178.218 1.00 64.47 60 LEU A C 1
ATOM 461 O O . LEU A 1 60 ? 189.697 163.188 177.625 1.00 69.59 60 LEU A O 1
ATOM 466 N N . ILE A 1 61 ? 188.431 164.064 179.267 1.00 64.28 61 ILE A N 1
ATOM 467 C CA . ILE A 1 61 ? 189.514 164.847 179.846 1.00 58.86 61 ILE A CA 1
ATOM 468 C C . ILE A 1 61 ? 190.139 164.019 180.959 1.00 60.01 61 ILE A C 1
ATOM 469 O O . ILE A 1 61 ? 189.508 163.762 181.984 1.00 67.78 61 ILE A O 1
ATOM 474 N N . PHE A 1 62 ? 191.383 163.602 180.757 1.00 57.43 62 PHE A N 1
ATOM 475 C CA . PHE A 1 62 ? 192.070 162.739 181.703 1.00 56.29 62 PHE A CA 1
ATOM 476 C C . PHE A 1 62 ? 193.564 162.998 181.598 1.00 67.99 62 PHE A C 1
ATOM 477 O O . PHE A 1 62 ? 194.011 163.891 180.875 1.00 76.87 62 PHE A O 1
ATOM 485 N N . GLU A 1 63 ? 194.337 162.215 182.340 1.00 71.43 63 GLU A N 1
ATOM 486 C CA . GLU A 1 63 ? 195.788 162.231 182.225 1.00 71.07 63 GLU A CA 1
ATOM 487 C C . GLU A 1 63 ? 196.353 160.879 181.827 1.00 72.83 63 GLU A C 1
ATOM 488 O O . GLU A 1 63 ? 197.154 160.802 180.890 1.00 84.59 63 GLU A O 1
ATOM 494 N N . GLU A 1 64 ? 195.948 159.805 182.500 1.00 69.48 64 GLU A N 1
ATOM 495 C CA . GLU A 1 64 ? 196.508 158.489 182.227 1.00 73.22 64 GLU A CA 1
ATOM 496 C C . GLU A 1 64 ? 195.523 157.423 182.671 1.00 72.59 64 GLU A C 1
ATOM 497 O O . GLU A 1 64 ? 194.986 157.496 183.778 1.00 78.23 64 GLU A O 1
ATOM 503 N N . ILE A 1 65 ? 195.292 156.440 181.807 1.00 65.55 65 ILE A N 1
ATOM 504 C CA . ILE A 1 65 ? 194.406 155.316 182.080 1.00 61.43 65 ILE A CA 1
ATOM 505 C C . ILE A 1 65 ? 195.178 154.041 181.779 1.00 60.99 65 ILE A C 1
ATOM 506 O O . ILE A 1 65 ? 195.634 153.846 180.649 1.00 70.00 65 ILE A O 1
ATOM 511 N N . LYS A 1 66 ? 195.322 153.176 182.773 1.00 58.16 66 LYS A N 1
ATOM 512 C CA . LYS A 1 66 ? 196.032 151.916 182.610 1.00 61.11 66 LYS A CA 1
ATOM 513 C C . LYS A 1 66 ? 195.047 150.761 182.694 1.00 65.46 66 LYS A C 1
ATOM 514 O O . LYS A 1 66 ? 194.192 150.734 183.583 1.00 75.10 66 LYS A O 1
ATOM 520 N N . ALA A 1 67 ? 195.168 149.813 181.772 1.00 58.64 67 ALA A N 1
ATOM 521 C CA . ALA A 1 67 ? 194.337 148.618 181.765 1.00 56.99 67 ALA A CA 1
ATOM 522 C C . ALA A 1 67 ? 195.238 147.399 181.731 1.00 64.36 67 ALA A C 1
ATOM 523 O O . ALA A 1 67 ? 196.033 147.243 180.802 1.00 75.09 67 ALA A O 1
ATOM 525 N N . THR A 1 68 ? 195.109 146.539 182.730 1.00 63.42 68 THR A N 1
ATOM 526 C CA . THR A 1 68 ? 195.851 145.290 182.798 1.00 72.88 68 THR A CA 1
ATOM 527 C C . THR A 1 68 ? 194.892 144.143 182.528 1.00 75.42 68 THR A C 1
ATOM 528 O O . THR A 1 68 ? 193.798 144.102 183.096 1.00 77.75 68 THR A O 1
ATOM 532 N N . TYR A 1 69 ? 195.278 143.236 181.643 1.00 72.89 69 TYR A N 1
ATOM 533 C CA . TYR A 1 69 ? 194.476 142.057 181.381 1.00 71.75 69 TYR A CA 1
ATOM 534 C C . TYR A 1 69 ? 194.989 140.889 182.215 1.00 76.74 69 TYR A C 1
ATOM 535 O O . TYR A 1 69 ? 195.940 141.012 182.988 1.00 79.00 69 TYR A O 1
ATOM 544 N N . SER A 1 70 ? 194.339 139.736 182.056 1.00 77.05 70 SER A N 1
ATOM 545 C CA . SER A 1 70 ? 194.702 138.569 182.850 1.00 75.94 70 SER A CA 1
ATOM 546 C C . SER A 1 70 ? 196.002 137.940 182.373 1.00 89.43 70 SER A C 1
ATOM 547 O O . SER A 1 70 ? 196.749 137.381 183.183 1.00 95.06 70 SER A O 1
ATOM 550 N N . ASP A 1 71 ? 196.294 138.018 181.078 1.00 92.95 71 ASP A N 1
ATOM 551 C CA . ASP A 1 71 ? 197.503 137.424 180.526 1.00 93.05 71 ASP A CA 1
ATOM 552 C C . ASP A 1 71 ? 198.729 138.313 180.679 1.00 94.81 71 ASP A C 1
ATOM 553 O O . ASP A 1 71 ? 199.834 137.881 180.339 1.00 96.55 71 ASP A O 1
ATOM 558 N N . GLY A 1 72 ? 198.567 139.536 181.178 1.00 91.28 72 GLY A N 1
ATOM 559 C CA . GLY A 1 72 ? 199.682 140.431 181.411 1.00 92.32 72 GLY A CA 1
ATOM 560 C C . GLY A 1 72 ? 199.789 141.594 180.452 1.00 92.16 72 GLY A C 1
ATOM 561 O O . GLY A 1 72 ? 200.672 142.439 180.635 1.00 89.15 72 GLY A O 1
ATOM 562 N N . LEU A 1 73 ? 198.931 141.671 179.441 1.00 87.20 73 LEU A N 1
ATOM 563 C CA . LEU A 1 73 ? 198.993 142.772 178.492 1.00 82.45 73 LEU A CA 1
ATOM 564 C C . LEU A 1 73 ? 198.471 144.051 179.129 1.00 83.65 73 LEU A C 1
ATOM 565 O O . LEU A 1 73 ? 197.344 144.093 179.626 1.00 90.46 73 LEU A O 1
ATOM 570 N N . LYS A 1 74 ? 199.288 145.099 179.104 1.00 84.29 74 LYS A N 1
ATOM 571 C CA . LYS A 1 74 ? 198.943 146.384 179.695 1.00 78.00 74 LYS A CA 1
ATOM 572 C C . LYS A 1 74 ? 198.802 147.424 178.597 1.00 75.80 74 LYS A C 1
ATOM 573 O O . LYS A 1 74 ? 199.645 147.504 177.700 1.00 84.27 74 LYS A O 1
ATOM 579 N N . ILE A 1 75 ? 197.736 148.211 178.670 1.00 65.26 75 ILE A N 1
ATOM 580 C CA . ILE A 1 75 ? 197.482 149.302 177.739 1.00 62.33 75 ILE A CA 1
ATOM 581 C C . ILE A 1 75 ? 197.479 150.591 178.541 1.00 63.53 75 ILE A C 1
ATOM 582 O O . ILE A 1 75 ? 196.718 150.721 179.505 1.00 79.25 75 ILE A O 1
ATOM 587 N N . VAL A 1 76 ? 198.318 151.545 178.149 1.00 59.04 76 VAL A N 1
ATOM 588 C CA . VAL A 1 76 ? 198.430 152.823 178.838 1.00 66.59 76 VAL A CA 1
ATOM 589 C C . VAL A 1 76 ? 198.015 153.915 177.867 1.00 66.08 76 VAL A C 1
ATOM 590 O O . VAL A 1 76 ? 198.650 154.098 176.824 1.00 70.98 76 VAL A O 1
ATOM 594 N N . ILE A 1 77 ? 196.959 154.642 178.209 1.00 59.41 77 ILE A N 1
ATOM 595 C CA . ILE A 1 77 ? 196.445 155.727 177.386 1.00 60.58 77 ILE A CA 1
ATOM 596 C C . ILE A 1 77 ? 196.768 157.026 178.099 1.00 71.14 77 ILE A C 1
ATOM 597 O O . ILE A 1 77 ? 196.396 157.208 179.262 1.00 80.35 77 ILE A O 1
ATOM 602 N N . ARG A 1 78 ? 197.458 157.930 177.414 1.00 70.65 78 ARG A N 1
ATOM 603 C CA . ARG A 1 78 ? 197.895 159.179 178.017 1.00 69.15 78 ARG A CA 1
ATOM 604 C C . ARG A 1 78 ? 197.452 160.346 177.151 1.00 71.59 78 ARG A C 1
ATOM 605 O O . ARG A 1 78 ? 197.668 160.339 175.937 1.00 80.48 78 ARG A O 1
ATOM 613 N N . ARG A 1 79 ? 196.831 161.341 177.773 1.00 69.22 79 ARG A N 1
ATOM 614 C CA . ARG A 1 79 ? 196.409 162.557 177.095 1.00 72.10 79 ARG A CA 1
ATOM 615 C C . ARG A 1 79 ? 197.330 163.688 177.518 1.00 85.50 79 ARG A C 1
ATOM 616 O O . ARG A 1 79 ? 197.390 164.032 178.702 1.00 84.24 79 ARG A O 1
ATOM 624 N N . ASP A 1 80 ? 198.038 164.265 176.554 1.00 98.37 80 ASP A N 1
ATOM 625 C CA . ASP A 1 80 ? 198.979 165.341 176.815 1.00 98.33 80 ASP A CA 1
ATOM 626 C C . ASP A 1 80 ? 198.584 166.577 176.023 1.00 103.25 80 ASP A C 1
ATOM 627 O O . ASP A 1 80 ? 197.784 166.512 175.090 1.00 104.28 80 ASP A O 1
ATOM 632 N N . LYS A 1 81 ? 199.155 167.714 176.410 1.00 110.00 81 LYS A N 1
ATOM 633 C CA . LYS A 1 81 ? 198.912 168.985 175.732 1.00 120.09 81 LYS A CA 1
ATOM 634 C C . LYS A 1 81 ? 200.263 169.571 175.344 1.00 126.90 81 LYS A C 1
ATOM 635 O O . LYS A 1 81 ? 200.910 170.242 176.152 1.00 127.74 81 LYS A O 1
ATOM 641 N N . ILE A 1 82 ? 200.686 169.313 174.111 1.00 132.34 82 ILE A N 1
ATOM 642 C CA . ILE A 1 82 ? 201.946 169.814 173.580 1.00 140.32 82 ILE A CA 1
ATOM 643 C C . ILE A 1 82 ? 201.636 171.021 172.707 1.00 140.92 82 ILE A C 1
ATOM 644 O O . ILE A 1 82 ? 200.946 170.889 171.687 1.00 138.62 82 ILE A O 1
ATOM 649 N N . ASP A 1 83 ? 202.141 172.191 173.129 1.00 141.75 83 ASP A N 1
ATOM 650 C CA . ASP A 1 83 ? 202.040 173.463 172.401 1.00 144.85 83 ASP A CA 1
ATOM 651 C C . ASP A 1 83 ? 200.589 173.823 172.085 1.00 142.32 83 ASP A C 1
ATOM 652 O O . ASP A 1 83 ? 200.240 174.107 170.939 1.00 142.74 83 ASP A O 1
ATOM 657 N N . GLU A 1 84 ? 199.737 173.713 173.116 1.00 140.01 84 GLU A N 1
ATOM 658 C CA . GLU A 1 84 ? 198.282 173.917 173.141 1.00 143.38 84 GLU A CA 1
ATOM 659 C C . GLU A 1 84 ? 197.507 172.890 172.307 1.00 143.27 84 GLU A C 1
ATOM 660 O O . GLU A 1 84 ? 196.270 172.888 172.309 1.00 140.76 84 GLU A O 1
ATOM 666 N N . GLN A 1 85 ? 198.206 171.954 171.672 1.00 138.79 85 GLN A N 1
ATOM 667 C CA . GLN A 1 85 ? 197.582 170.913 170.869 1.00 129.20 85 GLN A CA 1
ATOM 668 C C . GLN A 1 85 ? 197.539 169.627 171.681 1.00 125.19 85 GLN A C 1
ATOM 669 O O . GLN A 1 85 ? 198.571 169.171 172.178 1.00 125.89 85 GLN A O 1
ATOM 675 N N . SER A 1 86 ? 196.351 169.051 171.823 1.00 117.64 86 SER A N 1
ATOM 676 C CA . SER A 1 86 ? 196.177 167.868 172.653 1.00 108.63 86 SER A CA 1
ATOM 677 C C . SER A 1 86 ? 196.420 166.603 171.841 1.00 102.39 86 SER A C 1
ATOM 678 O O . SER A 1 86 ? 196.127 166.552 170.644 1.00 103.68 86 SER A O 1
ATOM 681 N N . PHE A 1 87 ? 196.965 165.584 172.501 1.00 96.83 87 PHE A N 1
ATOM 682 C CA . PHE A 1 87 ? 197.380 164.355 171.840 1.00 96.53 87 PHE A CA 1
ATOM 683 C C . PHE A 1 87 ? 197.095 163.150 172.722 1.00 92.14 87 PHE A C 1
ATOM 684 O O . PHE A 1 87 ? 197.384 163.164 173.922 1.00 95.17 87 PHE A O 1
ATOM 692 N N . ILE A 1 88 ? 196.551 162.102 172.108 1.00 87.72 88 ILE A N 1
ATOM 693 C CA . ILE A 1 88 ? 196.281 160.830 172.767 1.00 82.17 88 ILE A CA 1
ATOM 694 C C . ILE A 1 88 ? 197.343 159.837 172.327 1.00 81.20 88 ILE A C 1
ATOM 695 O O . ILE A 1 88 ? 197.525 159.611 171.125 1.00 88.08 88 ILE A O 1
ATOM 700 N N . SER A 1 89 ? 198.033 159.234 173.290 1.00 75.36 89 SER A N 1
ATOM 701 C CA . SER A 1 89 ? 199.068 158.247 173.012 1.00 78.27 89 SER A CA 1
ATOM 702 C C . SER A 1 89 ? 198.704 156.942 173.699 1.00 76.41 89 SER A C 1
ATOM 703 O O . SER A 1 89 ? 198.546 156.906 174.923 1.00 82.47 89 SER A O 1
ATOM 706 N N . VAL A 1 90 ? 198.585 155.877 172.915 1.00 75.74 90 VAL A N 1
ATOM 707 C CA . VAL A 1 90 ? 198.280 154.543 173.414 1.00 71.29 90 VAL A CA 1
ATOM 708 C C . VAL A 1 90 ? 199.553 153.719 173.321 1.00 79.44 90 VAL A C 1
ATOM 709 O O . VAL A 1 90 ? 200.109 153.550 172.231 1.00 86.55 90 VAL A O 1
ATOM 713 N N . THR A 1 91 ? 200.016 153.206 174.455 1.00 72.49 91 THR A N 1
ATOM 714 C CA . THR A 1 91 ? 201.258 152.451 174.533 1.00 70.27 91 THR A CA 1
ATOM 715 C C . THR A 1 91 ? 200.972 151.080 175.120 1.00 73.18 91 THR A C 1
ATOM 716 O O . THR A 1 91 ? 200.369 150.977 176.191 1.00 85.22 91 THR A O 1
ATOM 720 N N . LEU A 1 92 ? 201.402 150.033 174.429 1.00 74.19 92 LEU A N 1
ATOM 721 C CA . LEU A 1 92 ? 201.184 148.685 174.921 1.00 80.13 92 LEU A CA 1
ATOM 722 C C . LEU A 1 92 ? 202.372 148.243 175.770 1.00 85.94 92 LEU A C 1
ATOM 723 O O . LEU A 1 92 ? 203.279 149.022 176.070 1.00 88.25 92 LEU A O 1
ATOM 728 N N . SER A 1 93 ? 202.365 146.975 176.173 1.00 87.12 93 SER A N 1
ATOM 729 C CA . SER A 1 93 ? 203.453 146.436 176.975 1.00 90.93 93 SER A CA 1
ATOM 730 C C . SER A 1 93 ? 204.579 145.852 176.137 1.00 95.56 93 SER A C 1
ATOM 731 O O . SER A 1 93 ? 205.668 145.614 176.670 1.00 95.40 93 SER A O 1
ATOM 734 N N . ASN A 1 94 ? 204.350 145.614 174.848 1.00 95.42 94 ASN A N 1
ATOM 735 C CA . ASN A 1 94 ? 205.379 145.091 173.961 1.00 97.05 94 ASN A CA 1
ATOM 736 C C . ASN A 1 94 ? 206.125 146.189 173.217 1.00 95.09 94 ASN A C 1
ATOM 737 O O . ASN A 1 94 ? 206.910 145.886 172.314 1.00 95.63 94 ASN A O 1
ATOM 742 N N . GLY A 1 95 ? 205.891 147.450 173.566 1.00 89.73 95 GLY A N 1
ATOM 743 C CA . GLY A 1 95 ? 206.574 148.566 172.965 1.00 88.47 95 GLY A CA 1
ATOM 744 C C . GLY A 1 95 ? 205.850 149.195 171.795 1.00 90.63 95 GLY A C 1
ATOM 745 O O . GLY A 1 95 ? 206.177 150.327 171.424 1.00 93.57 95 GLY A O 1
ATOM 746 N N . LYS A 1 96 ? 204.893 148.489 171.199 1.00 87.35 96 LYS A N 1
ATOM 747 C CA . LYS A 1 96 ? 204.101 149.059 170.119 1.00 88.39 96 LYS A CA 1
ATOM 748 C C . LYS A 1 96 ? 203.216 150.174 170.653 1.00 92.75 96 LYS A C 1
ATOM 749 O O . LYS A 1 96 ? 202.640 150.064 171.737 1.00 100.21 96 LYS A O 1
ATOM 755 N N . TYR A 1 97 ? 203.112 151.258 169.891 1.00 91.07 97 TYR A N 1
ATOM 756 C CA . TYR A 1 97 ? 202.364 152.412 170.357 1.00 92.63 97 TYR A CA 1
ATOM 757 C C . TYR A 1 97 ? 201.786 153.157 169.167 1.00 89.23 97 TYR A C 1
ATOM 758 O O . TYR A 1 97 ? 202.236 153.003 168.031 1.00 89.19 97 TYR A O 1
ATOM 767 N N . ILE A 1 98 ? 200.772 153.970 169.451 1.00 82.89 98 ILE A N 1
ATOM 768 C CA . ILE A 1 98 ? 200.192 154.881 168.477 1.00 84.95 98 ILE A CA 1
ATOM 769 C C . ILE A 1 98 ? 199.979 156.218 169.174 1.00 90.37 98 ILE A C 1
ATOM 770 O O . ILE A 1 98 ? 199.948 156.306 170.402 1.00 94.23 98 ILE A O 1
ATOM 775 N N . LYS A 1 99 ? 199.871 157.276 168.375 1.00 90.80 99 LYS A N 1
ATOM 776 C CA . LYS A 1 99 ? 199.672 158.615 168.908 1.00 87.83 99 LYS A CA 1
ATOM 777 C C . LYS A 1 99 ? 198.942 159.444 167.867 1.00 89.39 99 LYS A C 1
ATOM 778 O O . LYS A 1 99 ? 199.339 159.459 166.700 1.00 92.57 99 LYS A O 1
ATOM 784 N N . PHE A 1 100 ? 197.879 160.122 168.284 1.00 84.61 100 PHE A N 1
ATOM 785 C CA . PHE A 1 100 ? 197.091 160.927 167.365 1.00 90.14 100 PHE A CA 1
ATOM 786 C C . PHE A 1 100 ? 196.641 162.204 168.054 1.00 94.50 100 PHE A C 1
ATOM 787 O O . PHE A 1 100 ? 196.861 162.406 169.250 1.00 96.99 100 PHE A O 1
ATOM 795 N N . ALA A 1 101 ? 196.019 163.078 167.272 1.00 94.20 101 ALA A N 1
ATOM 796 C CA . ALA A 1 101 ? 195.573 164.374 167.751 1.00 91.63 101 ALA A CA 1
ATOM 797 C C . ALA A 1 101 ? 194.093 164.338 168.097 1.00 93.77 101 ALA A C 1
ATOM 798 O O . ALA A 1 101 ? 193.304 163.629 167.467 1.00 99.40 101 ALA A O 1
ATOM 800 N N . VAL A 1 102 ? 193.726 165.111 169.118 1.00 87.03 102 VAL A N 1
ATOM 801 C CA . VAL A 1 102 ? 192.338 165.171 169.560 1.00 86.77 102 VAL A CA 1
ATOM 802 C C . VAL A 1 102 ? 191.477 165.894 168.530 1.00 96.31 102 VAL A C 1
ATOM 803 O O . VAL A 1 102 ? 190.341 165.485 168.254 1.00 102.24 102 VAL A O 1
ATOM 807 N N . GLY A 1 103 ? 192.009 166.961 167.929 1.00 94.20 103 GLY A N 1
ATOM 808 C CA . GLY A 1 103 ? 191.277 167.658 166.883 1.00 93.44 103 GLY A CA 1
ATOM 809 C C . GLY A 1 103 ? 191.079 166.816 165.636 1.00 99.66 103 GLY A C 1
ATOM 810 O O . GLY A 1 103 ? 190.033 166.892 164.987 1.00 100.54 103 GLY A O 1
ATOM 811 N N . GLU A 1 104 ? 192.072 165.988 165.300 1.00 99.05 104 GLU A N 1
ATOM 812 C CA . GLU A 1 104 ? 191.937 165.062 164.179 1.00 103.73 104 GLU A CA 1
ATOM 813 C C . GLU A 1 104 ? 190.856 164.022 164.445 1.00 107.54 104 GLU A C 1
ATOM 814 O O . GLU A 1 104 ? 190.068 163.693 163.550 1.00 115.07 104 GLU A O 1
ATOM 820 N N . ALA A 1 105 ? 190.792 163.512 165.677 1.00 105.00 105 ALA A N 1
ATOM 821 C CA . ALA A 1 105 ? 189.767 162.536 166.030 1.00 100.31 105 ALA A CA 1
ATOM 822 C C . ALA A 1 105 ? 188.379 163.162 166.042 1.00 102.68 105 ALA A C 1
ATOM 823 O O . ALA A 1 105 ? 187.410 162.532 165.604 1.00 109.77 105 ALA A O 1
ATOM 825 N N . MET A 1 106 ? 188.267 164.400 166.531 1.00 97.18 106 MET A N 1
ATOM 826 C CA . MET A 1 106 ? 186.985 165.099 166.504 1.00 95.45 106 MET A CA 1
ATOM 827 C C . MET A 1 106 ? 186.541 165.388 165.076 1.00 107.70 106 MET A C 1
ATOM 828 O O . MET A 1 106 ? 185.350 165.289 164.761 1.00 108.95 106 MET A O 1
ATOM 833 N N . ALA A 1 107 ? 187.489 165.725 164.196 1.00 113.38 107 ALA A N 1
ATOM 834 C CA . ALA A 1 107 ? 187.163 165.927 162.788 1.00 117.58 107 ALA A CA 1
ATOM 835 C C . ALA A 1 107 ? 186.721 164.628 162.125 1.00 120.75 107 ALA A C 1
ATOM 836 O O . ALA A 1 107 ? 185.796 164.632 161.307 1.00 128.53 107 ALA A O 1
ATOM 838 N N . THR A 1 108 ? 187.366 163.509 162.472 1.00 116.24 108 THR A N 1
ATOM 839 C CA . THR A 1 108 ? 186.972 162.212 161.926 1.00 119.04 108 THR A CA 1
ATOM 840 C C . THR A 1 108 ? 185.577 161.809 162.392 1.00 121.69 108 THR A C 1
ATOM 841 O O . THR A 1 108 ? 184.768 161.313 161.596 1.00 127.59 108 THR A O 1
ATOM 845 N N . VAL A 1 109 ? 185.271 162.043 163.670 1.00 119.18 109 VAL A N 1
ATOM 846 C CA . VAL A 1 109 ? 183.945 161.732 164.200 1.00 120.89 109 VAL A CA 1
ATOM 847 C C . VAL A 1 109 ? 182.886 162.632 163.567 1.00 129.49 109 VAL A C 1
ATOM 848 O O . VAL A 1 109 ? 181.793 162.170 163.217 1.00 134.31 109 VAL A O 1
ATOM 852 N N . ARG A 1 110 ? 183.214 163.911 163.352 1.00 130.83 110 ARG A N 1
ATOM 853 C CA . ARG A 1 110 ? 182.283 164.828 162.695 1.00 138.42 110 ARG A CA 1
ATOM 854 C C . ARG A 1 110 ? 182.056 164.451 161.232 1.00 145.38 110 ARG A C 1
ATOM 855 O O . ARG A 1 110 ? 180.946 164.615 160.710 1.00 145.90 110 ARG A O 1
ATOM 863 N N . GLU A 1 111 ? 183.093 163.947 160.555 1.00 146.34 111 GLU A N 1
ATOM 864 C CA . GLU A 1 111 ? 182.929 163.460 159.188 1.00 146.48 111 GLU A CA 1
ATOM 865 C C . GLU A 1 111 ? 182.091 162.190 159.136 1.00 144.65 111 GLU A C 1
ATOM 866 O O . GLU A 1 111 ? 181.359 161.975 158.164 1.00 146.23 111 GLU A O 1
ATOM 872 N N . ILE A 1 112 ? 182.206 161.332 160.152 1.00 144.36 112 ILE A N 1
ATOM 873 C CA . ILE A 1 112 ? 181.333 160.162 160.243 1.00 148.26 112 ILE A CA 1
ATOM 874 C C . ILE A 1 112 ? 179.888 160.598 160.475 1.00 151.23 112 ILE A C 1
ATOM 875 O O . ILE A 1 112 ? 178.949 160.017 159.912 1.00 149.74 112 ILE A O 1
ATOM 880 N N . GLU A 1 113 ? 179.693 161.657 161.273 1.00 151.66 113 GLU A N 1
ATOM 881 C CA . GLU A 1 113 ? 178.359 162.224 161.477 1.00 151.43 113 GLU A CA 1
ATOM 882 C C . GLU A 1 113 ? 177.781 162.788 160.184 1.00 157.31 113 GLU A C 1
ATOM 883 O O . GLU A 1 113 ? 176.590 162.614 159.903 1.00 155.83 113 GLU A O 1
ATOM 889 N N . SER A 1 114 ? 178.604 163.462 159.389 1.00 158.06 114 SER A N 1
ATOM 890 C CA . SER A 1 114 ? 178.142 164.043 158.135 1.00 157.23 114 SER A CA 1
ATOM 891 C C . SER A 1 114 ? 178.667 163.255 156.941 1.00 151.49 114 SER A C 1
ATOM 892 O O . SER A 1 114 ? 178.376 162.068 156.791 1.00 141.74 114 SER A O 1
ATOM 895 N N . VAL A 1 123 ? 182.432 154.846 155.647 1.00 154.08 123 VAL A N 1
ATOM 896 C CA . VAL A 1 123 ? 183.747 155.025 155.044 1.00 160.57 123 VAL A CA 1
ATOM 897 C C . VAL A 1 123 ? 184.748 155.494 156.091 1.00 159.16 123 VAL A C 1
ATOM 898 O O . VAL A 1 123 ? 184.620 156.590 156.638 1.00 155.81 123 VAL A O 1
ATOM 902 N N . LYS A 1 124 ? 185.744 154.657 156.370 1.00 156.73 124 LYS A N 1
ATOM 903 C CA . LYS A 1 124 ? 186.761 155.004 157.352 1.00 151.90 124 LYS A CA 1
ATOM 904 C C . LYS A 1 124 ? 187.733 156.030 156.786 1.00 153.99 124 LYS A C 1
ATOM 905 O O . LYS A 1 124 ? 188.057 156.015 155.595 1.00 152.22 124 LYS A O 1
ATOM 911 N N . SER A 1 125 ? 188.200 156.925 157.652 1.00 150.69 125 SER A N 1
ATOM 912 C CA . SER A 1 125 ? 189.207 157.908 157.280 1.00 149.43 125 SER A CA 1
ATOM 913 C C . SER A 1 125 ? 190.595 157.291 157.440 1.00 148.33 125 SER A C 1
ATOM 914 O O . SER A 1 125 ? 190.744 156.085 157.650 1.00 149.88 125 SER A O 1
ATOM 917 N N . MET A 1 126 ? 191.634 158.122 157.327 1.00 144.00 126 MET A N 1
ATOM 918 C CA . MET A 1 126 ? 192.994 157.636 157.538 1.00 138.72 126 MET A CA 1
ATOM 919 C C . MET A 1 126 ? 193.232 157.282 158.999 1.00 136.08 126 MET A C 1
ATOM 920 O O . MET A 1 126 ? 193.908 156.290 159.302 1.00 132.78 126 MET A O 1
ATOM 925 N N . LEU A 1 127 ? 192.680 158.083 159.914 1.00 133.39 127 LEU A N 1
ATOM 926 C CA . LEU A 1 127 ? 192.872 157.835 161.339 1.00 125.10 127 LEU A CA 1
ATOM 927 C C . LEU A 1 127 ? 192.152 156.572 161.787 1.00 122.43 127 LEU A C 1
ATOM 928 O O . LEU A 1 127 ? 192.693 155.801 162.586 1.00 122.61 127 LEU A O 1
ATOM 933 N N . ALA A 1 128 ? 190.936 156.345 161.283 1.00 122.55 128 ALA A N 1
ATOM 934 C CA . ALA A 1 128 ? 190.197 155.135 161.629 1.00 125.88 128 ALA A CA 1
ATOM 935 C C . ALA A 1 128 ? 190.892 153.889 161.096 1.00 129.48 128 ALA A C 1
ATOM 936 O O . ALA A 1 128 ? 190.955 152.864 161.787 1.00 128.04 128 ALA A O 1
ATOM 938 N N . MET A 1 129 ? 191.444 153.970 159.883 1.00 130.51 129 MET A N 1
ATOM 939 C CA . MET A 1 129 ? 192.193 152.850 159.323 1.00 129.83 129 MET A CA 1
ATOM 940 C C . MET A 1 129 ? 193.478 152.592 160.098 1.00 125.57 129 MET A C 1
ATOM 941 O O . MET A 1 129 ? 193.855 151.434 160.308 1.00 125.14 129 MET A O 1
ATOM 946 N N . ASP A 1 130 ? 194.154 153.654 160.547 1.00 122.75 130 ASP A N 1
ATOM 947 C CA . ASP A 1 130 ? 195.376 153.478 161.329 1.00 120.37 130 ASP A CA 1
ATOM 948 C C . ASP A 1 130 ? 195.078 152.891 162.704 1.00 116.31 130 ASP A C 1
ATOM 949 O O . ASP A 1 130 ? 195.826 152.034 163.194 1.00 113.93 130 ASP A O 1
ATOM 954 N N . ILE A 1 131 ? 193.982 153.332 163.329 1.00 115.39 131 ILE A N 1
ATOM 955 C CA . ILE A 1 131 ? 193.550 152.784 164.613 1.00 110.20 131 ILE A CA 1
ATOM 956 C C . ILE A 1 131 ? 193.190 151.309 164.471 1.00 109.64 131 ILE A C 1
ATOM 957 O O . ILE A 1 131 ? 193.590 150.474 165.295 1.00 106.82 131 ILE A O 1
ATOM 962 N N . ASP A 1 132 ? 192.466 150.961 163.402 1.00 111.79 132 ASP A N 1
ATOM 963 C CA . ASP A 1 132 ? 192.075 149.573 163.181 1.00 113.76 132 ASP A CA 1
ATOM 964 C C . ASP A 1 132 ? 193.281 148.696 162.861 1.00 110.55 132 ASP A C 1
ATOM 965 O O . ASP A 1 132 ? 193.340 147.540 163.294 1.00 112.33 132 ASP A O 1
ATOM 970 N N . LYS A 1 133 ? 194.260 149.235 162.129 1.00 107.74 133 LYS A N 1
ATOM 971 C CA . LYS A 1 133 ? 195.495 148.502 161.867 1.00 106.92 133 LYS A CA 1
ATOM 972 C C . LYS A 1 133 ? 196.278 148.259 163.150 1.00 108.91 133 LYS A C 1
ATOM 973 O O . LYS A 1 133 ? 196.814 147.162 163.361 1.00 110.43 133 LYS A O 1
ATOM 979 N N . PHE A 1 134 ? 196.340 149.269 164.026 1.00 106.71 134 PHE A N 1
ATOM 980 C CA . PHE A 1 134 ? 197.057 149.126 165.289 1.00 101.72 134 PHE A CA 1
ATOM 981 C C . PHE A 1 134 ? 196.383 148.115 166.209 1.00 103.02 134 PHE A C 1
ATOM 982 O O . PHE A 1 134 ? 197.064 147.328 166.874 1.00 101.28 134 PHE A O 1
ATOM 990 N N . VAL A 1 135 ? 195.049 148.109 166.255 1.00 106.30 135 VAL A N 1
ATOM 991 C CA . VAL A 1 135 ? 194.373 147.147 167.120 1.00 101.89 135 VAL A CA 1
ATOM 992 C C . VAL A 1 135 ? 194.245 145.774 166.475 1.00 101.99 135 VAL A C 1
ATOM 993 O O . VAL A 1 135 ? 193.926 144.805 167.172 1.00 102.90 135 VAL A O 1
ATOM 997 N N . LYS A 1 136 ? 194.482 145.653 165.170 1.00 103.78 136 LYS A N 1
ATOM 998 C CA . LYS A 1 136 ? 194.414 144.341 164.544 1.00 102.03 136 LYS A CA 1
ATOM 999 C C . LYS A 1 136 ? 195.763 143.638 164.521 1.00 102.82 136 LYS A C 1
ATOM 1000 O O . LYS A 1 136 ? 195.828 142.423 164.737 1.00 104.60 136 LYS A O 1
ATOM 1006 N N . GLU A 1 137 ? 196.851 144.370 164.271 1.00 102.86 137 GLU A N 1
ATOM 1007 C CA . GLU A 1 137 ? 198.157 143.726 164.229 1.00 108.69 137 GLU A CA 1
ATOM 1008 C C . GLU A 1 137 ? 198.682 143.372 165.614 1.00 110.12 137 GLU A C 1
ATOM 1009 O O . GLU A 1 137 ? 199.582 142.533 165.723 1.00 113.91 137 GLU A O 1
ATOM 1015 N N . ASN A 1 138 ? 198.146 143.983 166.668 1.00 104.89 138 ASN A N 1
ATOM 1016 C CA . ASN A 1 138 ? 198.524 143.653 168.033 1.00 102.48 138 ASN A CA 1
ATOM 1017 C C . ASN A 1 138 ? 197.556 142.688 168.694 1.00 105.73 138 ASN A C 1
ATOM 1018 O O . ASN A 1 138 ? 197.785 142.308 169.848 1.00 105.28 138 ASN A O 1
ATOM 1023 N N . GLU A 1 139 ? 196.493 142.291 167.980 1.00 106.40 139 GLU A N 1
ATOM 1024 C CA . GLU A 1 139 ? 195.439 141.392 168.465 1.00 106.34 139 GLU A CA 1
ATOM 1025 C C . GLU A 1 139 ? 194.786 141.932 169.737 1.00 102.16 139 GLU A C 1
ATOM 1026 O O . GLU A 1 139 ? 194.628 141.226 170.733 1.00 107.11 139 GLU A O 1
ATOM 1032 N N . LEU A 1 140 ? 194.411 143.206 169.698 1.00 98.34 140 LEU A N 1
ATOM 1033 C CA . LEU A 1 140 ? 193.796 143.873 170.837 1.00 95.10 140 LEU A CA 1
ATOM 1034 C C . LEU A 1 140 ? 192.298 143.635 170.931 1.00 93.28 140 LEU A C 1
ATOM 1035 O O . LEU A 1 140 ? 191.668 144.132 171.868 1.00 90.31 140 LEU A O 1
ATOM 1040 N N . GLN A 1 141 ? 191.711 142.903 169.992 1.00 95.08 141 GLN A N 1
ATOM 1041 C CA . GLN A 1 141 ? 190.266 142.725 169.931 1.00 97.72 141 GLN A CA 1
ATOM 1042 C C . GLN A 1 141 ? 189.914 141.244 169.907 1.00 101.10 141 GLN A C 1
ATOM 1043 O O . GLN A 1 141 ? 189.110 140.778 169.098 1.00 94.61 141 GLN A O 1
ATOM 1049 N N . LYS A 1 142 ? 190.540 140.478 170.802 1.00 103.87 142 LYS A N 1
ATOM 1050 C CA . LYS A 1 142 ? 190.197 139.067 170.942 1.00 101.65 142 LYS A CA 1
ATOM 1051 C C . LYS A 1 142 ? 188.815 138.898 171.558 1.00 100.50 142 LYS A C 1
ATOM 1052 O O . LYS A 1 142 ? 187.994 138.118 171.064 1.00 103.74 142 LYS A O 1
ATOM 1058 N N . VAL A 1 143 ? 188.542 139.625 172.636 1.00 98.26 143 VAL A N 1
ATOM 1059 C CA . VAL A 1 143 ? 187.308 139.493 173.398 1.00 90.79 143 VAL A CA 1
ATOM 1060 C C . VAL A 1 143 ? 186.487 140.757 173.200 1.00 86.12 143 VAL A C 1
ATOM 1061 O O . VAL A 1 143 ? 187.027 141.868 173.242 1.00 88.41 143 VAL A O 1
ATOM 1065 N N . ARG A 1 144 ? 185.188 140.589 172.988 1.00 75.74 144 ARG A N 1
ATOM 1066 C CA . ARG A 1 144 ? 184.293 141.724 172.821 1.00 75.51 144 ARG A CA 1
ATOM 1067 C C . ARG A 1 144 ? 183.851 142.220 174.195 1.00 75.93 144 ARG A C 1
ATOM 1068 O O . ARG A 1 144 ? 184.349 141.778 175.233 1.00 79.64 144 ARG A O 1
ATOM 1076 N N . ALA A 1 145 ? 182.901 143.149 174.218 1.00 72.59 145 ALA A N 1
ATOM 1077 C CA . ALA A 1 145 ? 182.367 143.662 175.475 1.00 62.21 145 ALA A CA 1
ATOM 1078 C C . ALA A 1 145 ? 180.913 144.043 175.247 1.00 65.41 145 ALA A C 1
ATOM 1079 O O . ALA A 1 145 ? 180.635 145.048 174.589 1.00 71.74 145 ALA A O 1
ATOM 1081 N N . SER A 1 146 ? 179.995 143.242 175.778 1.00 59.61 146 SER A N 1
ATOM 1082 C CA . SER A 1 146 ? 178.579 143.568 175.705 1.00 56.79 146 SER A CA 1
ATOM 1083 C C . SER A 1 146 ? 178.280 144.662 176.717 1.00 55.85 146 SER A C 1
ATOM 1084 O O . SER A 1 146 ? 178.532 144.493 177.911 1.00 66.85 146 SER A O 1
ATOM 1087 N N . TYR A 1 147 ? 177.748 145.778 176.243 1.00 53.80 147 TYR A N 1
ATOM 1088 C CA . TYR A 1 147 ? 177.505 146.946 177.076 1.00 46.30 147 TYR A CA 1
ATOM 1089 C C . TYR A 1 147 ? 176.004 147.132 177.237 1.00 46.53 147 TYR A C 1
ATOM 1090 O O . TYR A 1 147 ? 175.304 147.440 176.269 1.00 54.23 147 TYR A O 1
ATOM 1099 N N . PHE A 1 148 ? 175.515 146.948 178.459 1.00 37.83 148 PHE A N 1
ATOM 1100 C CA . PHE A 1 148 ? 174.131 147.242 178.779 1.00 38.24 148 PHE A CA 1
ATOM 1101 C C . PHE A 1 148 ? 174.084 148.610 179.431 1.00 46.00 148 PHE A C 1
ATOM 1102 O O . PHE A 1 148 ? 174.523 148.747 180.581 1.00 52.45 148 PHE A O 1
ATOM 1110 N N . PRO A 1 149 ? 173.578 149.638 178.765 1.00 44.41 149 PRO A N 1
ATOM 1111 C CA . PRO A 1 149 ? 173.536 150.968 179.372 1.00 43.32 149 PRO A CA 1
ATOM 1112 C C . PRO A 1 149 ? 172.430 151.062 180.412 1.00 49.44 149 PRO A C 1
ATOM 1113 O O . PRO A 1 149 ? 171.554 150.209 180.509 1.00 57.33 149 PRO A O 1
ATOM 1117 N N . ALA A 1 150 ? 172.492 152.125 181.210 1.00 49.09 150 ALA A N 1
ATOM 1118 C CA . ALA A 1 150 ? 171.438 152.360 182.185 1.00 45.71 150 ALA A CA 1
ATOM 1119 C C . ALA A 1 150 ? 170.166 152.877 181.536 1.00 44.00 150 ALA A C 1
ATOM 1120 O O . ALA A 1 150 ? 169.095 152.792 182.143 1.00 54.06 150 ALA A O 1
ATOM 1122 N N . PHE A 1 151 ? 170.262 153.402 180.318 1.00 47.43 151 PHE A N 1
ATOM 1123 C CA . PHE A 1 151 ? 169.145 154.001 179.602 1.00 44.43 151 PHE A CA 1
ATOM 1124 C C . PHE A 1 151 ? 168.604 153.087 178.512 1.00 52.85 151 PHE A C 1
ATOM 1125 O O . PHE A 1 151 ? 168.040 153.569 177.527 1.00 62.29 151 PHE A O 1
ATOM 1133 N N . ARG A 1 152 ? 168.779 151.775 178.663 1.00 50.34 152 ARG A N 1
ATOM 1134 C CA . ARG A 1 152 ? 168.445 150.853 177.587 1.00 51.56 152 ARG A CA 1
ATOM 1135 C C . ARG A 1 152 ? 166.946 150.683 177.402 1.00 64.77 152 ARG A C 1
ATOM 1136 O O . ARG A 1 152 ? 166.514 150.350 176.294 1.00 69.51 152 ARG A O 1
ATOM 1144 N N . THR A 1 153 ? 166.153 150.925 178.449 1.00 62.35 153 THR A N 1
ATOM 1145 C CA . THR A 1 153 ? 164.716 150.674 178.386 1.00 61.49 153 THR A CA 1
ATOM 1146 C C . THR A 1 153 ? 164.015 151.650 177.450 1.00 66.75 153 THR A C 1
ATOM 1147 O O . THR A 1 153 ? 163.140 151.251 176.675 1.00 76.04 153 THR A O 1
ATOM 1151 N N . MET A 1 154 ? 164.384 152.930 177.502 1.00 62.18 154 MET A N 1
ATOM 1152 C CA . MET A 1 154 ? 163.852 153.887 176.540 1.00 64.86 154 MET A CA 1
ATOM 1153 C C . MET A 1 154 ? 164.530 153.756 175.184 1.00 65.70 154 MET A C 1
ATOM 1154 O O . MET A 1 154 ? 163.913 154.051 174.154 1.00 78.23 154 MET A O 1
ATOM 1159 N N . LEU A 1 155 ? 165.786 153.307 175.167 1.00 60.63 155 LEU A N 1
ATOM 1160 C CA . LEU A 1 155 ? 166.524 153.182 173.915 1.00 64.39 155 LEU A CA 1
ATOM 1161 C C . LEU A 1 155 ? 165.934 152.101 173.018 1.00 72.38 155 LEU A C 1
ATOM 1162 O O . LEU A 1 155 ? 165.825 152.294 171.802 1.00 78.56 155 LEU A O 1
ATOM 1167 N N . GLU A 1 156 ? 165.533 150.965 173.592 1.00 69.36 156 GLU A N 1
ATOM 1168 C CA . GLU A 1 156 ? 164.948 149.924 172.753 1.00 71.43 156 GLU A CA 1
ATOM 1169 C C . GLU A 1 156 ? 163.529 150.277 172.327 1.00 76.02 156 GLU A C 1
ATOM 1170 O O . GLU A 1 156 ? 163.082 149.841 171.261 1.00 84.24 156 GLU A O 1
ATOM 1176 N N . ALA A 1 157 ? 162.825 151.092 173.118 1.00 72.04 157 ALA A N 1
ATOM 1177 C CA . ALA A 1 157 ? 161.542 151.629 172.676 1.00 68.09 157 ALA A CA 1
ATOM 1178 C C . ALA A 1 157 ? 161.719 152.573 171.496 1.00 78.83 157 ALA A C 1
ATOM 1179 O O . ALA A 1 157 ? 160.926 152.547 170.546 1.00 84.04 157 ALA A O 1
ATOM 1181 N N . TRP A 1 158 ? 162.759 153.408 171.539 1.00 78.18 158 TRP A N 1
ATOM 1182 C CA . TRP A 1 158 ? 163.072 154.283 170.413 1.00 75.80 158 TRP A CA 1
ATOM 1183 C C . TRP A 1 158 ? 163.489 153.483 169.185 1.00 78.79 158 TRP A C 1
ATOM 1184 O O . TRP A 1 158 ? 163.163 153.860 168.055 1.00 86.65 158 TRP A O 1
ATOM 1195 N N . SER A 1 159 ? 164.224 152.389 169.388 1.00 75.07 159 SER A N 1
ATOM 1196 C CA . SER A 1 159 ? 164.628 151.545 168.270 1.00 79.21 159 SER A CA 1
ATOM 1197 C C . SER A 1 159 ? 163.442 150.827 167.642 1.00 84.98 159 SER A C 1
ATOM 1198 O O . SER A 1 159 ? 163.389 150.682 166.417 1.00 93.03 159 SER A O 1
ATOM 1201 N N . SER A 1 160 ? 162.486 150.379 168.451 1.00 88.59 160 SER A N 1
ATOM 1202 C CA . SER A 1 160 ? 161.290 149.733 167.934 1.00 96.33 160 SER A CA 1
ATOM 1203 C C . SER A 1 160 ? 160.258 150.729 167.423 1.00 100.81 160 SER A C 1
ATOM 1204 O O . SER A 1 160 ? 159.290 150.322 166.774 1.00 101.44 160 SER A O 1
ATOM 1207 N N . SER A 1 161 ? 160.436 152.019 167.702 1.00 99.25 161 SER A N 1
ATOM 1208 C CA . SER A 1 161 ? 159.534 153.042 167.197 1.00 103.61 161 SER A CA 1
ATOM 1209 C C . SER A 1 161 ? 159.966 153.654 165.874 1.00 109.47 161 SER A C 1
ATOM 1210 O O . SER A 1 161 ? 159.293 154.573 165.396 1.00 113.96 161 SER A O 1
ATOM 1213 N N . SER A 1 162 ? 161.060 153.194 165.278 1.00 112.45 162 SER A N 1
ATOM 1214 C CA . SER A 1 162 ? 161.514 153.743 164.005 1.00 119.20 162 SER A CA 1
ATOM 1215 C C . SER A 1 162 ? 161.624 152.654 162.941 1.00 120.36 162 SER A C 1
ATOM 1216 O O . SER A 1 162 ? 161.561 151.461 163.239 1.00 112.56 162 SER A O 1
ATOM 1219 N N . ARG A 1 172 ? 168.642 146.887 165.267 1.00 82.38 172 ARG A N 1
ATOM 1220 C CA . ARG A 1 172 ? 169.771 146.991 166.181 1.00 92.17 172 ARG A CA 1
ATOM 1221 C C . ARG A 1 172 ? 170.173 145.614 166.687 1.00 94.75 172 ARG A C 1
ATOM 1222 O O . ARG A 1 172 ? 169.319 144.789 166.998 1.00 95.89 172 ARG A O 1
ATOM 1230 N N . SER A 1 173 ? 171.477 145.370 166.773 1.00 96.68 173 SER A N 1
ATOM 1231 C CA . SER A 1 173 ? 171.993 144.078 167.202 1.00 101.67 173 SER A CA 1
ATOM 1232 C C . SER A 1 173 ? 173.373 144.288 167.814 1.00 100.98 173 SER A C 1
ATOM 1233 O O . SER A 1 173 ? 173.803 145.420 168.042 1.00 99.92 173 SER A O 1
ATOM 1236 N N . SER A 1 174 ? 174.072 143.185 168.083 1.00 103.36 174 SER A N 1
ATOM 1237 C CA . SER A 1 174 ? 175.418 143.276 168.633 1.00 97.29 174 SER A CA 1
ATOM 1238 C C . SER A 1 174 ? 176.445 143.705 167.597 1.00 105.32 174 SER A C 1
ATOM 1239 O O . SER A 1 174 ? 177.538 144.139 167.974 1.00 105.10 174 SER A O 1
ATOM 1242 N N . PHE A 1 175 ? 176.130 143.588 166.310 1.00 109.62 175 PHE A N 1
ATOM 1243 C CA . PHE A 1 175 ? 177.075 143.897 165.247 1.00 111.27 175 PHE A CA 1
ATOM 1244 C C . PHE A 1 175 ? 176.648 145.044 164.348 1.00 105.25 175 PHE A C 1
ATOM 1245 O O . PHE A 1 175 ? 177.513 145.753 163.833 1.00 100.59 175 PHE A O 1
ATOM 1253 N N . TYR A 1 176 ? 175.352 145.249 164.142 1.00 102.49 176 TYR A N 1
ATOM 1254 C CA . TYR A 1 176 ? 174.850 146.356 163.333 1.00 103.42 176 TYR A CA 1
ATOM 1255 C C . TYR A 1 176 ? 174.005 147.239 164.244 1.00 104.84 176 TYR A C 1
ATOM 1256 O O . TYR A 1 176 ? 172.787 147.071 164.344 1.00 105.06 176 TYR A O 1
ATOM 1265 N N . ASN A 1 177 ? 174.663 148.185 164.908 1.00 102.30 177 ASN A N 1
ATOM 1266 C CA . ASN A 1 177 ? 174.023 149.072 165.869 1.00 93.11 177 ASN A CA 1
ATOM 1267 C C . ASN A 1 177 ? 174.522 150.493 165.690 1.00 94.03 177 ASN A C 1
ATOM 1268 O O . ASN A 1 177 ? 174.754 151.210 166.666 1.00 96.47 177 ASN A O 1
ATOM 1273 N N . ARG A 1 178 ? 174.701 150.921 164.440 1.00 88.59 178 ARG A N 1
ATOM 1274 C CA . ARG A 1 178 ? 175.330 152.213 164.187 1.00 83.21 178 ARG A CA 1
ATOM 1275 C C . ARG A 1 178 ? 174.386 153.367 164.495 1.00 79.48 178 ARG A C 1
ATOM 1276 O O . ARG A 1 178 ? 174.808 154.385 165.058 1.00 81.31 178 ARG A O 1
ATOM 1284 N N . LYS A 1 179 ? 173.105 153.223 164.146 1.00 75.34 179 LYS A N 1
ATOM 1285 C CA . LYS A 1 179 ? 172.147 154.304 164.353 1.00 79.99 179 LYS A CA 1
ATOM 1286 C C . LYS A 1 179 ? 171.865 154.525 165.832 1.00 82.86 179 LYS A C 1
ATOM 1287 O O . LYS A 1 179 ? 171.815 155.672 166.294 1.00 82.27 179 LYS A O 1
ATOM 1293 N N . ALA A 1 180 ? 171.703 153.440 166.593 1.00 83.15 180 ALA A N 1
ATOM 1294 C CA . ALA A 1 180 ? 171.406 153.563 168.016 1.00 81.01 180 ALA A CA 1
ATOM 1295 C C . ALA A 1 180 ? 172.606 154.077 168.797 1.00 74.57 180 ALA A C 1
ATOM 1296 O O . ALA A 1 180 ? 172.449 154.897 169.707 1.00 78.33 180 ALA A O 1
ATOM 1298 N N . SER A 1 181 ? 173.810 153.611 168.452 1.00 70.42 181 SER A N 1
ATOM 1299 C CA . SER A 1 181 ? 175.018 154.124 169.091 1.00 68.07 181 SER A CA 1
ATOM 1300 C C . SER A 1 181 ? 175.245 155.588 168.750 1.00 71.68 181 SER A C 1
ATOM 1301 O O . SER A 1 181 ? 175.667 156.365 169.611 1.00 76.17 181 SER A O 1
ATOM 1304 N N . ALA A 1 182 ? 174.962 155.981 167.505 1.00 69.82 182 ALA A N 1
ATOM 1305 C CA . ALA A 1 182 ? 175.096 157.380 167.114 1.00 63.34 182 ALA A CA 1
ATOM 1306 C C . ALA A 1 182 ? 174.100 158.266 167.851 1.00 71.10 182 ALA A C 1
ATOM 1307 O O . ALA A 1 182 ? 174.457 159.358 168.305 1.00 76.01 182 ALA A O 1
ATOM 1309 N N . PHE A 1 183 ? 172.857 157.802 168.002 1.00 69.78 183 PHE A N 1
ATOM 1310 C CA . PHE A 1 183 ? 171.851 158.572 168.730 1.00 68.18 183 PHE A CA 1
ATOM 1311 C C . PHE A 1 183 ? 172.184 158.675 170.213 1.00 67.97 183 PHE A C 1
ATOM 1312 O O . PHE A 1 183 ? 172.035 159.746 170.817 1.00 74.42 183 PHE A O 1
ATOM 1320 N N . ALA A 1 184 ? 172.658 157.579 170.813 1.00 66.27 184 ALA A N 1
ATOM 1321 C CA . ALA A 1 184 ? 173.020 157.604 172.225 1.00 62.62 184 ALA A CA 1
ATOM 1322 C C . ALA A 1 184 ? 174.258 158.450 172.479 1.00 64.38 184 ALA A C 1
ATOM 1323 O O . ALA A 1 184 ? 174.356 159.093 173.528 1.00 65.97 184 ALA A O 1
ATOM 1325 N N . ARG A 1 185 ? 175.207 158.470 171.541 1.00 65.19 185 ARG A N 1
ATOM 1326 C CA . ARG A 1 185 ? 176.350 159.364 171.671 1.00 64.81 185 ARG A CA 1
ATOM 1327 C C . ARG A 1 185 ? 175.955 160.813 171.443 1.00 69.02 185 ARG A C 1
ATOM 1328 O O . ARG A 1 185 ? 176.581 161.717 172.004 1.00 69.89 185 ARG A O 1
ATOM 1336 N N . GLU A 1 186 ? 174.942 161.053 170.610 1.00 68.74 186 GLU A N 1
ATOM 1337 C CA . GLU A 1 186 ? 174.410 162.400 170.453 1.00 69.82 186 GLU A CA 1
ATOM 1338 C C . GLU A 1 186 ? 173.782 162.894 171.748 1.00 66.87 186 GLU A C 1
ATOM 1339 O O . GLU A 1 186 ? 173.967 164.053 172.136 1.00 66.45 186 GLU A O 1
ATOM 1345 N N . LEU A 1 187 ? 173.048 162.022 172.437 1.00 64.72 187 LEU A N 1
ATOM 1346 C CA . LEU A 1 187 ? 172.393 162.443 173.672 1.00 57.48 187 LEU A CA 1
ATOM 1347 C C . LEU A 1 187 ? 173.365 162.548 174.845 1.00 58.67 187 LEU A C 1
ATOM 1348 O O . LEU A 1 187 ? 173.287 163.500 175.628 1.00 57.05 187 LEU A O 1
ATOM 1353 N N . PHE A 1 188 ? 174.284 161.590 174.990 1.00 60.77 188 PHE A N 1
ATOM 1354 C CA . PHE A 1 188 ? 175.084 161.457 176.205 1.00 57.90 188 PHE A CA 1
ATOM 1355 C C . PHE A 1 188 ? 176.571 161.715 175.983 1.00 64.50 188 PHE A C 1
ATOM 1356 O O . PHE A 1 188 ? 177.393 161.277 176.792 1.00 61.95 188 PHE A O 1
ATOM 1364 N N . GLY A 1 189 ? 176.943 162.402 174.914 1.00 64.15 189 GLY A N 1
ATOM 1365 C CA . GLY A 1 189 ? 178.340 162.687 174.664 1.00 64.72 189 GLY A CA 1
ATOM 1366 C C . GLY A 1 189 ? 179.032 161.574 173.898 1.00 67.27 189 GLY A C 1
ATOM 1367 O O . GLY A 1 189 ? 178.603 160.424 173.884 1.00 66.20 189 GLY A O 1
ATOM 1368 N N . GLN A 1 190 ? 180.140 161.933 173.257 1.00 66.61 190 GLN A N 1
ATOM 1369 C CA . GLN A 1 190 ? 180.786 161.041 172.304 1.00 64.47 190 GLN A CA 1
ATOM 1370 C C . GLN A 1 190 ? 181.720 160.030 172.951 1.00 64.13 190 GLN A C 1
ATOM 1371 O O . GLN A 1 190 ? 182.300 159.209 172.235 1.00 62.93 190 GLN A O 1
ATOM 1377 N N . PHE A 1 191 ? 181.895 160.065 174.268 1.00 59.65 191 PHE A N 1
ATOM 1378 C CA . PHE A 1 191 ? 182.704 159.055 174.934 1.00 56.00 191 PHE A CA 1
ATOM 1379 C C . PHE A 1 191 ? 181.935 157.765 175.184 1.00 54.15 191 PHE A C 1
ATOM 1380 O O . PHE A 1 191 ? 182.553 156.736 175.477 1.00 55.77 191 PHE A O 1
ATOM 1388 N N . LEU A 1 192 ? 180.618 157.796 175.039 1.00 53.04 192 LEU A N 1
ATOM 1389 C CA . LEU A 1 192 ? 179.785 156.639 175.336 1.00 47.97 192 LEU A CA 1
ATOM 1390 C C . LEU A 1 192 ? 180.068 155.513 174.348 1.00 56.80 192 LEU A C 1
ATOM 1391 O O . LEU A 1 192 ? 180.154 155.765 173.143 1.00 67.17 192 LEU A O 1
ATOM 1396 N N . PRO A 1 193 ? 180.248 154.280 174.815 1.00 55.62 193 PRO A N 1
ATOM 1397 C CA . PRO A 1 193 ? 180.630 153.188 173.916 1.00 56.18 193 PRO A CA 1
ATOM 1398 C C . PRO A 1 193 ? 179.491 152.779 172.996 1.00 61.00 193 PRO A C 1
ATOM 1399 O O . PRO A 1 193 ? 178.350 153.224 173.124 1.00 69.17 193 PRO A O 1
ATOM 1403 N N . SER A 1 194 ? 179.831 151.925 172.038 1.00 60.28 194 SER A N 1
ATOM 1404 C CA . SER A 1 194 ? 178.829 151.387 171.135 1.00 63.84 194 SER A CA 1
ATOM 1405 C C . SER A 1 194 ? 177.903 150.441 171.884 1.00 64.11 194 SER A C 1
ATOM 1406 O O . SER A 1 194 ? 178.305 149.754 172.825 1.00 66.44 194 SER A O 1
ATOM 1409 N N . ILE A 1 195 ? 176.645 150.418 171.458 1.00 65.65 195 ILE A N 1
ATOM 1410 C CA . ILE A 1 195 ? 175.611 149.660 172.147 1.00 60.56 195 ILE A CA 1
ATOM 1411 C C . ILE A 1 195 ? 175.623 148.228 171.631 1.00 64.33 195 ILE A C 1
ATOM 1412 O O . ILE A 1 195 ? 174.950 147.905 170.648 1.00 67.72 195 ILE A O 1
ATOM 1417 N N . ASN A 1 196 ? 176.391 147.362 172.288 1.00 65.31 196 ASN A N 1
ATOM 1418 C CA . ASN A 1 196 ? 176.638 146.011 171.808 1.00 61.60 196 ASN A CA 1
ATOM 1419 C C . ASN A 1 196 ? 175.705 144.965 172.391 1.00 70.77 196 ASN A C 1
ATOM 1420 O O . ASN A 1 196 ? 175.850 143.790 172.050 1.00 85.61 196 ASN A O 1
ATOM 1425 N N . TYR A 1 197 ? 174.784 145.337 173.274 1.00 58.81 197 TYR A N 1
ATOM 1426 C CA . TYR A 1 197 ? 174.011 144.318 173.968 1.00 57.19 197 TYR A CA 1
ATOM 1427 C C . TYR A 1 197 ? 172.977 143.713 173.023 1.00 69.74 197 TYR A C 1
ATOM 1428 O O . TYR A 1 197 ? 172.427 144.417 172.174 1.00 77.87 197 TYR A O 1
ATOM 1437 N N . PRO A 1 198 ? 172.724 142.408 173.121 1.00 73.45 198 PRO A N 1
ATOM 1438 C CA . PRO A 1 198 ? 171.864 141.743 172.137 1.00 73.29 198 PRO A CA 1
ATOM 1439 C C . PRO A 1 198 ? 170.400 142.122 172.283 1.00 70.61 198 PRO A C 1
ATOM 1440 O O . PRO A 1 198 ? 169.833 142.075 173.373 1.00 71.41 198 PRO A O 1
ATOM 1444 N N . SER A 1 199 ? 169.797 142.505 171.169 1.00 74.97 199 SER A N 1
ATOM 1445 C CA . SER A 1 199 ? 168.368 142.748 171.093 1.00 81.04 199 SER A CA 1
ATOM 1446 C C . SER A 1 199 ? 167.619 141.417 171.108 1.00 86.87 199 SER A C 1
ATOM 1447 O O . SER A 1 199 ? 168.187 140.387 170.741 1.00 96.49 199 SER A O 1
ATOM 1450 N N . PRO A 1 200 ? 166.354 141.403 171.549 1.00 81.44 200 PRO A N 1
ATOM 1451 C CA . PRO A 1 200 ? 165.578 140.148 171.515 1.00 81.71 200 PRO A CA 1
ATOM 1452 C C . PRO A 1 200 ? 165.331 139.589 170.118 1.00 88.19 200 PRO A C 1
ATOM 1453 O O . PRO A 1 200 ? 165.095 138.380 169.990 1.00 85.17 200 PRO A O 1
ATOM 1457 N N . MET A 1 201 ? 165.378 140.420 169.074 1.00 90.49 201 MET A N 1
ATOM 1458 C CA . MET A 1 201 ? 165.330 139.899 167.712 1.00 98.71 201 MET A CA 1
ATOM 1459 C C . MET A 1 201 ? 166.567 139.068 167.397 1.00 94.56 201 MET A C 1
ATOM 1460 O O . MET A 1 201 ? 166.469 138.010 166.760 1.00 99.55 201 MET A O 1
ATOM 1465 N N . GLU A 1 202 ? 167.735 139.531 167.849 1.00 88.05 202 GLU A N 1
ATOM 1466 C CA . GLU A 1 202 ? 168.970 138.769 167.691 1.00 87.82 202 GLU A CA 1
ATOM 1467 C C . GLU A 1 202 ? 168.914 137.465 168.475 1.00 84.92 202 GLU A C 1
ATOM 1468 O O . GLU A 1 202 ? 169.405 136.429 168.009 1.00 91.83 202 GLU A O 1
ATOM 1474 N N . ILE A 1 203 ? 168.288 137.497 169.654 1.00 77.77 203 ILE A N 1
ATOM 1475 C CA . ILE A 1 203 ? 168.115 136.294 170.464 1.00 77.32 203 ILE A CA 1
ATOM 1476 C C . ILE A 1 203 ? 167.220 135.289 169.751 1.00 83.72 203 ILE A C 1
ATOM 1477 O O . ILE A 1 203 ? 167.518 134.089 169.719 1.00 84.20 203 ILE A O 1
ATOM 1482 N N . GLU A 1 204 ? 166.125 135.766 169.150 1.00 87.55 204 GLU A N 1
ATOM 1483 C CA . GLU A 1 204 ? 165.218 134.884 168.419 1.00 88.78 204 GLU A CA 1
ATOM 1484 C C . GLU A 1 204 ? 165.891 134.269 167.197 1.00 89.88 204 GLU A C 1
ATOM 1485 O O . GLU A 1 204 ? 165.737 133.067 166.936 1.00 92.79 204 GLU A O 1
ATOM 1491 N N . ASP A 1 205 ? 166.661 135.073 166.455 1.00 90.29 205 ASP A N 1
ATOM 1492 C CA . ASP A 1 205 ? 167.381 134.560 165.291 1.00 88.73 205 ASP A CA 1
ATOM 1493 C C . ASP A 1 205 ? 168.442 133.539 165.685 1.00 90.27 205 ASP A C 1
ATOM 1494 O O . ASP A 1 205 ? 168.602 132.514 165.011 1.00 96.69 205 ASP A O 1
ATOM 1499 N N . ARG A 1 206 ? 169.164 133.794 166.780 1.00 84.56 206 ARG A N 1
ATOM 1500 C CA . ARG A 1 206 ? 170.183 132.853 167.231 1.00 86.04 206 ARG A CA 1
ATOM 1501 C C . ARG A 1 206 ? 169.560 131.557 167.736 1.00 89.17 206 ARG A C 1
ATOM 1502 O O . ARG A 1 206 ? 170.107 130.472 167.504 1.00 95.27 206 ARG A O 1
ATOM 1510 N N . LEU A 1 207 ? 168.404 131.648 168.404 1.00 84.23 207 LEU A N 1
ATOM 1511 C CA . LEU A 1 207 ? 167.700 130.446 168.843 1.00 84.67 207 LEU A CA 1
ATOM 1512 C C . LEU A 1 207 ? 167.229 129.612 167.658 1.00 90.28 207 LEU A C 1
ATOM 1513 O O . LEU A 1 207 ? 167.355 128.381 167.673 1.00 93.97 207 LEU A O 1
ATOM 1518 N N . ARG A 1 208 ? 166.714 130.269 166.611 1.00 88.01 208 ARG A N 1
ATOM 1519 C CA . ARG A 1 208 ? 166.301 129.544 165.411 1.00 83.35 208 ARG A CA 1
ATOM 1520 C C . ARG A 1 208 ? 167.484 128.885 164.710 1.00 83.99 208 ARG A C 1
ATOM 1521 O O . ARG A 1 208 ? 167.380 127.736 164.258 1.00 88.22 208 ARG A O 1
ATOM 1529 N N . GLU A 1 209 ? 168.619 129.587 164.625 1.00 84.60 209 GLU A N 1
ATOM 1530 C CA . GLU A 1 209 ? 169.800 129.014 163.983 1.00 90.34 209 GLU A CA 1
ATOM 1531 C C . GLU A 1 209 ? 170.362 127.841 164.777 1.00 93.40 209 GLU A C 1
ATOM 1532 O O . GLU A 1 209 ? 170.787 126.838 164.191 1.00 104.64 209 GLU A O 1
ATOM 1538 N N . GLU A 1 210 ? 170.359 127.940 166.108 1.00 86.29 210 GLU A N 1
ATOM 1539 C CA . GLU A 1 210 ? 170.851 126.844 166.936 1.00 87.88 210 GLU A CA 1
ATOM 1540 C C . GLU A 1 210 ? 169.931 125.632 166.863 1.00 90.32 210 GLU A C 1
ATOM 1541 O O . GLU A 1 210 ? 170.405 124.490 166.867 1.00 94.61 210 GLU A O 1
ATOM 1547 N N . ILE A 1 211 ? 168.619 125.861 166.768 1.00 87.76 211 ILE A N 1
ATOM 1548 C CA . ILE A 1 211 ? 167.673 124.759 166.611 1.00 80.98 211 ILE A CA 1
ATOM 1549 C C . ILE A 1 211 ? 167.855 124.075 165.259 1.00 90.68 211 ILE A C 1
ATOM 1550 O O . ILE A 1 211 ? 167.840 122.839 165.170 1.00 97.31 211 ILE A O 1
ATOM 1555 N N . ARG A 1 212 ? 168.066 124.861 164.196 1.00 91.64 212 ARG A N 1
ATOM 1556 C CA . ARG A 1 212 ? 168.302 124.286 162.871 1.00 88.27 212 ARG A CA 1
ATOM 1557 C C . ARG A 1 212 ? 169.598 123.479 162.826 1.00 89.70 212 ARG A C 1
ATOM 1558 O O . ARG A 1 212 ? 169.635 122.378 162.255 1.00 99.65 212 ARG A O 1
ATOM 1566 N N . ARG A 1 213 ? 170.663 123.999 163.446 1.00 86.40 213 ARG A N 1
ATOM 1567 C CA . ARG A 1 213 ? 171.927 123.270 163.510 1.00 89.00 213 ARG A CA 1
ATOM 1568 C C . ARG A 1 213 ? 171.798 121.990 164.327 1.00 90.78 213 ARG A C 1
ATOM 1569 O O . ARG A 1 213 ? 172.378 120.959 163.964 1.00 96.75 213 ARG A O 1
ATOM 1577 N N . ALA A 1 214 ? 171.034 122.032 165.423 1.00 86.11 214 ALA A N 1
ATOM 1578 C CA . ALA A 1 214 ? 170.828 120.834 166.230 1.00 89.80 214 ALA A CA 1
ATOM 1579 C C . ALA A 1 214 ? 170.019 119.785 165.478 1.00 94.35 214 ALA A C 1
ATOM 1580 O O . ALA A 1 214 ? 170.300 118.587 165.589 1.00 102.42 214 ALA A O 1
ATOM 1582 N N . GLN A 1 215 ? 169.024 120.217 164.697 1.00 89.42 215 GLN A N 1
ATOM 1583 C CA . GLN A 1 215 ? 168.250 119.283 163.882 1.00 90.06 215 GLN A CA 1
ATOM 1584 C C . GLN A 1 215 ? 169.108 118.626 162.809 1.00 94.07 215 GLN A C 1
ATOM 1585 O O . GLN A 1 215 ? 168.994 117.416 162.568 1.00 94.81 215 GLN A O 1
ATOM 1591 N N . LEU A 1 216 ? 169.971 119.408 162.156 1.00 94.24 216 LEU A N 1
ATOM 1592 C CA . LEU A 1 216 ? 170.841 118.848 161.124 1.00 89.35 216 LEU A CA 1
ATOM 1593 C C . LEU A 1 216 ? 171.867 117.888 161.720 1.00 95.43 216 LEU A C 1
ATOM 1594 O O . LEU A 1 216 ? 172.169 116.843 161.125 1.00 103.87 216 LEU A O 1
ATOM 1599 N N . GLY A 1 217 ? 172.394 118.215 162.903 1.00 91.63 217 GLY A N 1
ATOM 1600 C CA . GLY A 1 217 ? 173.288 117.294 163.586 1.00 94.91 217 GLY A CA 1
ATOM 1601 C C . GLY A 1 217 ? 172.596 116.013 164.014 1.00 104.91 217 GLY A C 1
ATOM 1602 O O . GLY A 1 217 ? 173.187 114.929 163.953 1.00 113.65 217 GLY A O 1
ATOM 1603 N N . ILE A 1 218 ? 171.330 116.119 164.433 1.00 102.02 218 ILE A N 1
ATOM 1604 C CA . ILE A 1 218 ? 170.541 114.940 164.783 1.00 102.38 218 ILE A CA 1
ATOM 1605 C C . ILE A 1 218 ? 170.322 114.060 163.557 1.00 111.19 218 ILE A C 1
ATOM 1606 O O . ILE A 1 218 ? 170.434 112.832 163.636 1.00 118.57 218 ILE A O 1
ATOM 1611 N N . ALA A 1 219 ? 170.055 114.674 162.399 1.00 108.56 219 ALA A N 1
ATOM 1612 C CA . ALA A 1 219 ? 169.876 113.912 161.161 1.00 105.74 219 ALA A CA 1
ATOM 1613 C C . ALA A 1 219 ? 171.153 113.192 160.740 1.00 113.72 219 ALA A C 1
ATOM 1614 O O . ALA A 1 219 ? 171.105 112.027 160.314 1.00 119.82 219 ALA A O 1
ATOM 1616 N N . ALA A 1 220 ? 172.300 113.873 160.844 1.00 115.03 220 ALA A N 1
ATOM 1617 C CA . ALA A 1 220 ? 173.578 113.237 160.524 1.00 112.14 220 ALA A CA 1
ATOM 1618 C C . ALA A 1 220 ? 173.878 112.086 161.477 1.00 115.47 220 ALA A C 1
ATOM 1619 O O . ALA A 1 220 ? 174.372 111.028 161.055 1.00 125.60 220 ALA A O 1
ATOM 1621 N N . TYR A 1 221 ? 173.560 112.266 162.763 1.00 111.87 221 TYR A N 1
ATOM 1622 C CA . TYR A 1 221 ? 173.710 111.186 163.729 1.00 117.61 221 TYR A CA 1
ATOM 1623 C C . TYR A 1 221 ? 172.772 110.025 163.432 1.00 124.98 221 TYR A C 1
ATOM 1624 O O . TYR A 1 221 ? 173.145 108.870 163.651 1.00 130.00 221 TYR A O 1
ATOM 1633 N N . GLU A 1 222 ? 171.563 110.312 162.938 1.00 123.69 222 GLU A N 1
ATOM 1634 C CA . GLU A 1 222 ? 170.632 109.249 162.570 1.00 125.21 222 GLU A CA 1
ATOM 1635 C C . GLU A 1 222 ? 171.161 108.429 161.405 1.00 128.62 222 GLU A C 1
ATOM 1636 O O . GLU A 1 222 ? 171.073 107.197 161.422 1.00 132.11 222 GLU A O 1
ATOM 1642 N N . SER A 1 223 ? 171.728 109.096 160.394 1.00 129.02 223 SER A N 1
ATOM 1643 C CA . SER A 1 223 ? 172.292 108.383 159.246 1.00 127.39 223 SER A CA 1
ATOM 1644 C C . SER A 1 223 ? 173.480 107.515 159.655 1.00 130.52 223 SER A C 1
ATOM 1645 O O . SER A 1 223 ? 173.563 106.333 159.278 1.00 134.79 223 SER A O 1
ATOM 1648 N N . ARG A 1 224 ? 174.395 108.081 160.454 1.00 130.24 224 ARG A N 1
ATOM 1649 C CA . ARG A 1 224 ? 175.567 107.330 160.899 1.00 129.88 224 ARG A CA 1
ATOM 1650 C C . ARG A 1 224 ? 175.182 106.163 161.803 1.00 137.75 224 ARG A C 1
ATOM 1651 O O . ARG A 1 224 ? 175.715 105.054 161.652 1.00 145.65 224 ARG A O 1
ATOM 1659 N N . THR A 1 225 ? 174.242 106.384 162.727 1.00 137.07 225 THR A N 1
ATOM 1660 C CA . THR A 1 225 ? 173.810 105.324 163.627 1.00 140.32 225 THR A CA 1
ATOM 1661 C C . THR A 1 225 ? 173.033 104.245 162.889 1.00 145.61 225 THR A C 1
ATOM 1662 O O . THR A 1 225 ? 173.147 103.069 163.239 1.00 149.27 225 THR A O 1
ATOM 1666 N N . PHE A 1 226 ? 172.274 104.617 161.853 1.00 144.94 226 PHE A N 1
ATOM 1667 C CA . PHE A 1 226 ? 171.564 103.633 161.043 1.00 148.24 226 PHE A CA 1
ATOM 1668 C C . PHE A 1 226 ? 172.535 102.727 160.298 1.00 149.85 226 PHE A C 1
ATOM 1669 O O . PHE A 1 226 ? 172.380 101.497 160.306 1.00 151.20 226 PHE A O 1
ATOM 1677 N N . SER A 1 227 ? 173.561 103.320 159.673 1.00 148.78 227 SER A N 1
ATOM 1678 C CA . SER A 1 227 ? 174.550 102.517 158.953 1.00 148.11 227 SER A CA 1
ATOM 1679 C C . SER A 1 227 ? 175.346 101.618 159.897 1.00 152.04 227 SER A C 1
ATOM 1680 O O . SER A 1 227 ? 175.514 100.419 159.626 1.00 154.89 227 SER A O 1
ATOM 1683 N N . GLU A 1 228 ? 175.802 102.168 161.029 1.00 153.14 228 GLU A N 1
ATOM 1684 C CA . GLU A 1 228 ? 176.583 101.383 161.982 1.00 156.50 228 GLU A CA 1
ATOM 1685 C C . GLU A 1 228 ? 175.739 100.296 162.641 1.00 159.82 228 GLU A C 1
ATOM 1686 O O . GLU A 1 228 ? 176.228 99.185 162.879 1.00 161.33 228 GLU A O 1
ATOM 1692 N N . SER A 1 229 ? 174.463 100.583 162.911 1.00 158.98 229 SER A N 1
ATOM 1693 C CA . SER A 1 229 ? 173.593 99.595 163.531 1.00 160.61 229 SER A CA 1
ATOM 1694 C C . SER A 1 229 ? 173.254 98.469 162.566 1.00 166.00 229 SER A C 1
ATOM 1695 O O . SER A 1 229 ? 173.173 97.308 162.981 1.00 167.90 229 SER A O 1
ATOM 1698 N N . PHE A 1 230 ? 173.061 98.783 161.279 1.00 165.49 230 PHE A N 1
ATOM 1699 C CA . PHE A 1 230 ? 172.826 97.726 160.298 1.00 163.59 230 PHE A CA 1
ATOM 1700 C C . PHE A 1 230 ? 174.059 96.846 160.129 1.00 164.85 230 PHE A C 1
ATOM 1701 O O . PHE A 1 230 ? 173.945 95.618 160.008 1.00 164.80 230 PHE A O 1
ATOM 1709 N N . VAL A 1 231 ? 175.248 97.463 160.123 1.00 165.35 231 VAL A N 1
ATOM 1710 C CA . VAL A 1 231 ? 176.493 96.699 160.044 1.00 165.34 231 VAL A CA 1
ATOM 1711 C C . VAL A 1 231 ? 176.652 95.796 161.264 1.00 167.70 231 VAL A C 1
ATOM 1712 O O . VAL A 1 231 ? 176.998 94.614 161.136 1.00 171.61 231 VAL A O 1
ATOM 1716 N N . LYS A 1 232 ? 176.347 96.321 162.455 1.00 165.19 232 LYS A N 1
ATOM 1717 C CA . LYS A 1 232 ? 176.481 95.536 163.678 1.00 164.88 232 LYS A CA 1
ATOM 1718 C C . LYS A 1 232 ? 175.465 94.399 163.738 1.00 169.17 232 LYS A C 1
ATOM 1719 O O . LYS A 1 232 ? 175.794 93.297 164.191 1.00 170.03 232 LYS A O 1
ATOM 1725 N N . VAL A 1 233 ? 174.236 94.640 163.266 1.00 170.01 233 VAL A N 1
ATOM 1726 C CA . VAL A 1 233 ? 173.214 93.594 163.231 1.00 171.12 233 VAL A CA 1
ATOM 1727 C C . VAL A 1 233 ? 173.611 92.486 162.261 1.00 173.50 233 VAL A C 1
ATOM 1728 O O . VAL A 1 233 ? 173.560 91.295 162.599 1.00 173.42 233 VAL A O 1
ATOM 1732 N N . PHE A 1 234 ? 174.050 92.865 161.058 1.00 172.98 234 PHE A N 1
ATOM 1733 C CA . PHE A 1 234 ? 174.385 91.877 160.038 1.00 171.31 234 PHE A CA 1
ATOM 1734 C C . PHE A 1 234 ? 175.658 91.115 160.404 1.00 173.14 234 PHE A C 1
ATOM 1735 O O . PHE A 1 234 ? 175.825 89.948 160.029 1.00 171.66 234 PHE A O 1
ATOM 1743 N N . SER A 1 235 ? 176.553 91.744 161.169 1.00 175.17 235 SER A N 1
ATOM 1744 C CA . SER A 1 235 ? 177.757 91.048 161.609 1.00 172.90 235 SER A CA 1
ATOM 1745 C C . SER A 1 235 ? 177.466 90.118 162.782 1.00 176.08 235 SER A C 1
ATOM 1746 O O . SER A 1 235 ? 177.946 88.980 162.818 1.00 175.10 235 SER A O 1
ATOM 1749 N N . ALA A 1 236 ? 176.677 90.584 163.755 1.00 177.61 236 ALA A N 1
ATOM 1750 C CA . ALA A 1 236 ? 176.454 89.799 164.964 1.00 174.94 236 ALA A CA 1
ATOM 1751 C C . ALA A 1 236 ? 175.375 88.743 164.760 1.00 174.59 236 ALA A C 1
ATOM 1752 O O . ALA A 1 236 ? 175.164 87.893 165.633 1.00 169.07 236 ALA A O 1
ATOM 1754 N N . LEU A 1 237 ? 174.666 88.794 163.628 1.00 176.85 237 LEU A N 1
ATOM 1755 C CA . LEU A 1 237 ? 173.657 87.778 163.340 1.00 175.45 237 LEU A CA 1
ATOM 1756 C C . LEU A 1 237 ? 174.294 86.416 163.089 1.00 174.19 237 LEU A C 1
ATOM 1757 O O . LEU A 1 237 ? 173.739 85.380 163.473 1.00 171.47 237 LEU A O 1
ATOM 1762 N N . PHE A 1 238 ? 175.460 86.399 162.453 1.00 173.93 238 PHE A N 1
ATOM 1763 C CA . PHE A 1 238 ? 176.161 85.151 162.175 1.00 167.93 238 PHE A CA 1
ATOM 1764 C C . PHE A 1 238 ? 177.672 85.361 162.211 1.00 160.09 238 PHE A C 1
ATOM 1765 O O . PHE A 1 238 ? 178.324 85.082 163.217 1.00 147.57 238 PHE A O 1
ATOM 1773 N N . THR A 1 248 ? 165.626 88.603 178.124 1.00 170.22 248 THR A N 1
ATOM 1774 C CA . THR A 1 248 ? 164.992 89.423 177.099 1.00 175.00 248 THR A CA 1
ATOM 1775 C C . THR A 1 248 ? 163.707 90.054 177.621 1.00 176.85 248 THR A C 1
ATOM 1776 O O . THR A 1 248 ? 163.107 90.899 176.956 1.00 178.70 248 THR A O 1
ATOM 1780 N N . GLY A 1 249 ? 163.283 89.621 178.811 1.00 173.65 249 GLY A N 1
ATOM 1781 C CA . GLY A 1 249 ? 162.096 90.199 179.420 1.00 172.56 249 GLY A CA 1
ATOM 1782 C C . GLY A 1 249 ? 162.297 91.638 179.855 1.00 177.09 249 GLY A C 1
ATOM 1783 O O . GLY A 1 249 ? 161.397 92.470 179.715 1.00 177.17 249 GLY A O 1
ATOM 1784 N N . GLU A 1 250 ? 163.479 91.950 180.393 1.00 178.90 250 GLU A N 1
ATOM 1785 C CA . GLU A 1 250 ? 163.771 93.318 180.805 1.00 177.75 250 GLU A CA 1
ATOM 1786 C C . GLU A 1 250 ? 164.006 94.228 179.607 1.00 178.00 250 GLU A C 1
ATOM 1787 O O . GLU A 1 250 ? 163.728 95.433 179.682 1.00 176.67 250 GLU A O 1
ATOM 1793 N N . LEU A 1 251 ? 164.526 93.667 178.509 1.00 179.79 251 LEU A N 1
ATOM 1794 C CA . LEU A 1 251 ? 164.868 94.457 177.329 1.00 181.32 251 LEU A CA 1
ATOM 1795 C C . LEU A 1 251 ? 163.632 95.061 176.677 1.00 180.78 251 LEU A C 1
ATOM 1796 O O . LEU A 1 251 ? 163.656 96.223 176.261 1.00 179.39 251 LEU A O 1
ATOM 1801 N N . LEU A 1 252 ? 162.546 94.287 176.587 1.00 182.60 252 LEU A N 1
ATOM 1802 C CA . LEU A 1 252 ? 161.318 94.789 175.977 1.00 181.73 252 LEU A CA 1
ATOM 1803 C C . LEU A 1 252 ? 160.693 95.899 176.813 1.00 179.55 252 LEU A C 1
ATOM 1804 O O . LEU A 1 252 ? 160.205 96.892 176.264 1.00 179.42 252 LEU A O 1
ATOM 1809 N N . LYS A 1 253 ? 160.727 95.759 178.142 1.00 178.40 253 LYS A N 1
ATOM 1810 C CA . LYS A 1 253 ? 160.204 96.801 179.022 1.00 176.35 253 LYS A CA 1
ATOM 1811 C C . LYS A 1 253 ? 161.052 98.067 178.957 1.00 173.80 253 LYS A C 1
ATOM 1812 O O . LYS A 1 253 ? 160.515 99.182 178.966 1.00 170.93 253 LYS A O 1
ATOM 1818 N N . GLU A 1 254 ? 162.378 97.914 178.877 1.00 173.99 254 GLU A N 1
ATOM 1819 C CA . GLU A 1 254 ? 163.252 99.080 178.782 1.00 172.20 254 GLU A CA 1
ATOM 1820 C C . GLU A 1 254 ? 163.087 99.792 177.444 1.00 170.19 254 GLU A C 1
ATOM 1821 O O . GLU A 1 254 ? 163.079 101.027 177.392 1.00 169.92 254 GLU A O 1
ATOM 1827 N N . ILE A 1 255 ? 162.935 99.030 176.357 1.00 170.16 255 ILE A N 1
ATOM 1828 C CA . ILE A 1 255 ? 162.694 99.619 175.042 1.00 170.49 255 ILE A CA 1
ATOM 1829 C C . ILE A 1 255 ? 161.324 100.294 175.001 1.00 171.05 255 ILE A C 1
ATOM 1830 O O . ILE A 1 255 ? 161.160 101.355 174.384 1.00 169.44 255 ILE A O 1
ATOM 1835 N N . GLU A 1 256 ? 160.337 99.719 175.700 1.00 174.15 256 GLU A N 1
ATOM 1836 C CA . GLU A 1 256 ? 159.027 100.354 175.836 1.00 174.68 256 GLU A CA 1
ATOM 1837 C C . GLU A 1 256 ? 159.122 101.688 176.563 1.00 172.68 256 GLU A C 1
ATOM 1838 O O . GLU A 1 256 ? 158.516 102.679 176.136 1.00 171.65 256 GLU A O 1
ATOM 1844 N N . GLY A 1 257 ? 159.892 101.732 177.653 1.00 172.14 257 GLY A N 1
ATOM 1845 C CA . GLY A 1 257 ? 160.083 102.984 178.370 1.00 167.67 257 GLY A CA 1
ATOM 1846 C C . GLY A 1 257 ? 160.827 104.026 177.555 1.00 164.89 257 GLY A C 1
ATOM 1847 O O . GLY A 1 257 ? 160.488 105.213 177.592 1.00 165.07 257 GLY A O 1
ATOM 1848 N N . LEU A 1 258 ? 161.833 103.592 176.789 1.00 163.03 258 LEU A N 1
ATOM 1849 C CA . LEU A 1 258 ? 162.574 104.512 175.929 1.00 160.48 258 LEU A CA 1
ATOM 1850 C C . LEU A 1 258 ? 161.701 105.063 174.806 1.00 161.71 258 LEU A C 1
ATOM 1851 O O . LEU A 1 258 ? 161.778 106.253 174.487 1.00 163.05 258 LEU A O 1
ATOM 1856 N N . ALA A 1 259 ? 160.855 104.221 174.206 1.00 161.93 259 ALA A N 1
ATOM 1857 C CA . ALA A 1 259 ? 159.968 104.696 173.148 1.00 159.00 259 ALA A CA 1
ATOM 1858 C C . ALA A 1 259 ? 158.871 105.603 173.691 1.00 163.10 259 ALA A C 1
ATOM 1859 O O . ALA A 1 259 ? 158.467 106.556 173.011 1.00 162.61 259 ALA A O 1
ATOM 1861 N N . ILE A 1 260 ? 158.380 105.323 174.902 1.00 165.52 260 ILE A N 1
ATOM 1862 C CA . ILE A 1 260 ? 157.401 106.197 175.543 1.00 163.73 260 ILE A CA 1
ATOM 1863 C C . ILE A 1 260 ? 158.019 107.558 175.852 1.00 164.98 260 ILE A C 1
ATOM 1864 O O . ILE A 1 260 ? 157.405 108.603 175.598 1.00 165.73 260 ILE A O 1
ATOM 1869 N N . ALA A 1 261 ? 159.254 107.569 176.366 1.00 165.85 261 ALA A N 1
ATOM 1870 C CA . ALA A 1 261 ? 159.947 108.830 176.617 1.00 160.86 261 ALA A CA 1
ATOM 1871 C C . ALA A 1 261 ? 160.286 109.563 175.323 1.00 160.21 261 ALA A C 1
ATOM 1872 O O . ALA A 1 261 ? 160.330 110.798 175.308 1.00 160.51 261 ALA A O 1
ATOM 1874 N N . GLN A 1 262 ? 160.527 108.826 174.237 1.00 158.26 262 GLN A N 1
ATOM 1875 C CA . GLN A 1 262 ? 160.792 109.460 172.950 1.00 154.07 262 GLN A CA 1
ATOM 1876 C C . GLN A 1 262 ? 159.536 110.098 172.372 1.00 153.91 262 GLN A C 1
ATOM 1877 O O . GLN A 1 262 ? 159.603 111.181 171.779 1.00 155.37 262 GLN A O 1
ATOM 1883 N N . ASP A 1 263 ? 158.383 109.445 172.527 1.00 154.16 263 ASP A N 1
ATOM 1884 C CA . ASP A 1 263 ? 157.151 110.014 171.992 1.00 155.67 263 ASP A CA 1
ATOM 1885 C C . ASP A 1 263 ? 156.639 111.168 172.844 1.00 156.38 263 ASP A C 1
ATOM 1886 O O . ASP A 1 263 ? 155.822 111.967 172.374 1.00 154.41 263 ASP A O 1
ATOM 1891 N N . SER A 1 264 ? 157.103 111.277 174.088 1.00 160.25 264 SER A N 1
ATOM 1892 C CA . SER A 1 264 ? 156.649 112.310 175.010 1.00 160.88 264 SER A CA 1
ATOM 1893 C C . SER A 1 264 ? 157.622 113.480 175.096 1.00 156.58 264 SER A C 1
ATOM 1894 O O . SER A 1 264 ? 157.788 114.071 176.168 1.00 155.08 264 SER A O 1
ATOM 1897 N N . SER A 1 265 ? 158.271 113.828 173.989 1.00 154.96 265 SER A N 1
ATOM 1898 C CA . SER A 1 265 ? 159.206 114.941 173.951 1.00 148.29 265 SER A CA 1
ATOM 1899 C C . SER A 1 265 ? 158.813 115.912 172.847 1.00 139.14 265 SER A C 1
ATOM 1900 O O . SER A 1 265 ? 158.244 115.521 171.823 1.00 137.09 265 SER A O 1
ATOM 1903 N N . ILE A 1 266 ? 159.118 117.191 173.073 1.00 134.85 266 ILE A N 1
ATOM 1904 C CA . ILE A 1 266 ? 158.803 118.224 172.093 1.00 133.54 266 ILE A CA 1
ATOM 1905 C C . ILE A 1 266 ? 159.752 118.139 170.905 1.00 136.81 266 ILE A C 1
ATOM 1906 O O . ILE A 1 266 ? 159.411 118.560 169.793 1.00 137.65 266 ILE A O 1
ATOM 1911 N N . LYS A 1 267 ? 160.943 117.569 171.109 1.00 136.29 267 LYS A N 1
ATOM 1912 C CA . LYS A 1 267 ? 161.955 117.503 170.060 1.00 132.49 267 LYS A CA 1
ATOM 1913 C C . LYS A 1 267 ? 161.592 116.528 168.945 1.00 134.73 267 LYS A C 1
ATOM 1914 O O . LYS A 1 267 ? 162.190 116.592 167.866 1.00 129.93 267 LYS A O 1
ATOM 1920 N N . ASN A 1 268 ? 160.629 115.639 169.176 1.00 138.16 268 ASN A N 1
ATOM 1921 C CA . ASN A 1 268 ? 160.194 114.647 168.197 1.00 137.05 268 ASN A CA 1
ATOM 1922 C C . ASN A 1 268 ? 158.936 115.089 167.466 1.00 137.49 268 ASN A C 1
ATOM 1923 O O . ASN A 1 268 ? 158.047 114.277 167.202 1.00 140.44 268 ASN A O 1
ATOM 1928 N N . GLY A 1 269 ? 158.823 116.382 167.156 1.00 136.53 269 GLY A N 1
ATOM 1929 C CA . GLY A 1 269 ? 157.624 116.879 166.504 1.00 134.47 269 GLY A CA 1
ATOM 1930 C C . GLY A 1 269 ? 157.472 116.423 165.067 1.00 138.52 269 GLY A C 1
ATOM 1931 O O . GLY A 1 269 ? 156.353 116.353 164.552 1.00 140.18 269 GLY A O 1
ATOM 1932 N N . TYR A 1 270 ? 158.581 116.103 164.401 1.00 139.31 270 TYR A N 1
ATOM 1933 C CA . TYR A 1 270 ? 158.507 115.638 163.023 1.00 138.02 270 TYR A CA 1
ATOM 1934 C C . TYR A 1 270 ? 158.230 114.146 162.914 1.00 140.40 270 TYR A C 1
ATOM 1935 O O . TYR A 1 270 ? 157.866 113.677 161.830 1.00 137.74 270 TYR A O 1
ATOM 1944 N N . TYR A 1 271 ? 158.383 113.396 164.003 1.00 142.05 271 TYR A N 1
ATOM 1945 C CA . TYR A 1 271 ? 158.103 111.962 163.997 1.00 145.01 271 TYR A CA 1
ATOM 1946 C C . TYR A 1 271 ? 157.822 111.523 165.424 1.00 151.21 271 TYR A C 1
ATOM 1947 O O . TYR A 1 271 ? 158.706 111.613 166.280 1.00 152.91 271 TYR A O 1
ATOM 1956 N N . ALA A 1 272 ? 156.617 111.021 165.673 1.00 154.31 272 ALA A N 1
ATOM 1957 C CA . ALA A 1 272 ? 156.203 110.571 166.999 1.00 154.82 272 ALA A CA 1
ATOM 1958 C C . ALA A 1 272 ? 155.535 109.206 166.913 1.00 160.58 272 ALA A C 1
ATOM 1959 O O . ALA A 1 272 ? 154.459 108.974 167.466 1.00 164.56 272 ALA A O 1
ATOM 1961 N N . GLU A 1 273 ? 156.175 108.275 166.212 1.00 157.63 273 GLU A N 1
ATOM 1962 C CA . GLU A 1 273 ? 155.622 106.949 165.969 1.00 156.30 273 GLU A CA 1
ATOM 1963 C C . GLU A 1 273 ? 156.561 105.858 166.473 1.00 156.75 273 GLU A C 1
ATOM 1964 O O . GLU A 1 273 ? 156.719 104.812 165.844 1.00 158.17 273 GLU A O 1
ATOM 1970 N N . TYR A 1 274 ? 157.201 106.089 167.621 1.00 157.67 274 TYR A N 1
ATOM 1971 C CA . TYR A 1 274 ? 158.109 105.088 168.176 1.00 157.93 274 TYR A CA 1
ATOM 1972 C C . TYR A 1 274 ? 157.353 103.940 168.831 1.00 161.92 274 TYR A C 1
ATOM 1973 O O . TYR A 1 274 ? 157.783 102.781 168.749 1.00 163.61 274 TYR A O 1
ATOM 1982 N N . SER A 1 275 ? 156.228 104.246 169.485 1.00 163.90 275 SER A N 1
ATOM 1983 C CA . SER A 1 275 ? 155.457 103.222 170.181 1.00 165.17 275 SER A CA 1
ATOM 1984 C C . SER A 1 275 ? 154.803 102.246 169.213 1.00 167.85 275 SER A C 1
ATOM 1985 O O . SER A 1 275 ? 154.690 101.056 169.523 1.00 170.13 275 SER A O 1
ATOM 1988 N N . LYS A 1 276 ? 154.377 102.727 168.041 1.00 165.15 276 LYS A N 1
ATOM 1989 C CA . LYS A 1 276 ? 153.806 101.845 167.027 1.00 165.98 276 LYS A CA 1
ATOM 1990 C C . LYS A 1 276 ? 154.843 100.864 166.492 1.00 170.78 276 LYS A C 1
ATOM 1991 O O . LYS A 1 276 ? 154.549 99.674 166.321 1.00 174.42 276 LYS A O 1
ATOM 1997 N N . VAL A 1 277 ? 156.064 101.346 166.241 1.00 170.35 277 VAL A N 1
ATOM 1998 C CA . VAL A 1 277 ? 157.149 100.482 165.781 1.00 170.50 277 VAL A CA 1
ATOM 1999 C C . VAL A 1 277 ? 157.525 99.474 166.862 1.00 175.13 277 VAL A C 1
ATOM 2000 O O . VAL A 1 277 ? 157.774 98.295 166.569 1.00 180.73 277 VAL A O 1
ATOM 2004 N N . TYR A 1 278 ? 157.533 99.913 168.128 1.00 171.75 278 TYR A N 1
ATOM 2005 C CA . TYR A 1 278 ? 157.794 98.995 169.235 1.00 173.45 278 TYR A CA 1
ATOM 2006 C C . TYR A 1 278 ? 156.717 97.921 169.343 1.00 178.54 278 TYR A C 1
ATOM 2007 O O . TYR A 1 278 ? 157.026 96.751 169.596 1.00 179.64 278 TYR A O 1
ATOM 2016 N N . GLU A 1 279 ? 155.450 98.302 169.159 1.00 179.02 279 GLU A N 1
ATOM 2017 C CA . GLU A 1 279 ? 154.362 97.331 169.225 1.00 180.86 279 GLU A CA 1
ATOM 2018 C C . GLU A 1 279 ? 154.425 96.338 168.070 1.00 182.31 279 GLU A C 1
ATOM 2019 O O . GLU A 1 279 ? 154.139 95.151 168.258 1.00 182.85 279 GLU A O 1
ATOM 2025 N N . GLU A 1 280 ? 154.807 96.804 166.876 1.00 183.96 280 GLU A N 1
ATOM 2026 C CA . GLU A 1 280 ? 154.974 95.897 165.741 1.00 184.22 280 GLU A CA 1
ATOM 2027 C C . GLU A 1 280 ? 156.113 94.910 165.974 1.00 184.31 280 GLU A C 1
ATOM 2028 O O . GLU A 1 280 ? 155.976 93.713 165.684 1.00 187.44 280 GLU A O 1
ATOM 2034 N N . ILE A 1 281 ? 157.235 95.392 166.521 1.00 182.55 281 ILE A N 1
ATOM 2035 C CA . ILE A 1 281 ? 158.371 94.517 166.807 1.00 182.62 281 ILE A CA 1
ATOM 2036 C C . ILE A 1 281 ? 158.020 93.516 167.906 1.00 185.95 281 ILE A C 1
ATOM 2037 O O . ILE A 1 281 ? 158.358 92.328 167.812 1.00 190.17 281 ILE A O 1
ATOM 2042 N N . ARG A 1 282 ? 157.292 93.964 168.934 1.00 183.43 282 ARG A N 1
ATOM 2043 C CA . ARG A 1 282 ? 156.879 93.072 170.015 1.00 184.79 282 ARG A CA 1
ATOM 2044 C C . ARG A 1 282 ? 155.878 92.026 169.531 1.00 188.46 282 ARG A C 1
ATOM 2045 O O . ARG A 1 282 ? 155.927 90.869 169.963 1.00 185.40 282 ARG A O 1
ATOM 2053 N N . SER A 1 283 ? 154.972 92.410 168.625 1.00 190.75 283 SER A N 1
ATOM 2054 C CA . SER A 1 283 ? 154.030 91.450 168.060 1.00 187.93 283 SER A CA 1
ATOM 2055 C C . SER A 1 283 ? 154.726 90.438 167.159 1.00 187.65 283 SER A C 1
ATOM 2056 O O . SER A 1 283 ? 154.312 89.274 167.107 1.00 185.53 283 SER A O 1
ATOM 2059 N N . LEU A 1 284 ? 155.769 90.859 166.438 1.00 189.56 284 LEU A N 1
ATOM 2060 C CA . LEU A 1 284 ? 156.547 89.904 165.653 1.00 188.09 284 LEU A CA 1
ATOM 2061 C C . LEU A 1 284 ? 157.353 88.970 166.550 1.00 188.25 284 LEU A C 1
ATOM 2062 O O . LEU A 1 284 ? 157.558 87.799 166.210 1.00 188.20 284 LEU A O 1
ATOM 2067 N N . ILE A 1 285 ? 157.834 89.475 167.688 1.00 188.42 285 ILE A N 1
ATOM 2068 C CA . ILE A 1 285 ? 158.617 88.651 168.606 1.00 187.85 285 ILE A CA 1
ATOM 2069 C C . ILE A 1 285 ? 157.732 87.626 169.312 1.00 189.38 285 ILE A C 1
ATOM 2070 O O . ILE A 1 285 ? 158.090 86.444 169.411 1.00 189.37 285 ILE A O 1
ATOM 2075 N N . ASN A 1 286 ? 156.551 88.052 169.775 1.00 188.95 286 ASN A N 1
ATOM 2076 C CA . ASN A 1 286 ? 155.725 87.249 170.673 1.00 187.26 286 ASN A CA 1
ATOM 2077 C C . ASN A 1 286 ? 155.149 85.997 170.016 1.00 185.26 286 ASN A C 1
ATOM 2078 O O . ASN A 1 286 ? 154.815 85.041 170.725 1.00 181.02 286 ASN A O 1
ATOM 2083 N N . ARG A 1 287 ? 155.040 85.968 168.688 1.00 187.10 287 ARG A N 1
ATOM 2084 C CA . ARG A 1 287 ? 154.489 84.798 168.016 1.00 186.10 287 ARG A CA 1
ATOM 2085 C C . ARG A 1 287 ? 155.472 83.637 167.945 1.00 185.83 287 ARG A C 1
ATOM 2086 O O . ARG A 1 287 ? 155.053 82.507 167.670 1.00 182.84 287 ARG A O 1
ATOM 2094 N N . ASN A 1 288 ? 156.755 83.881 168.187 1.00 186.20 288 ASN A N 1
ATOM 2095 C CA . ASN A 1 288 ? 157.755 82.820 168.150 1.00 183.78 288 ASN A CA 1
ATOM 2096 C C . ASN A 1 288 ? 158.919 83.129 169.085 1.00 176.76 288 ASN A C 1
ATOM 2097 O O . ASN A 1 288 ? 159.239 82.339 169.973 1.00 164.31 288 ASN A O 1
ATOM 2102 N N . ASN A 1 295 ? 169.279 84.479 172.484 1.00 174.54 295 ASN 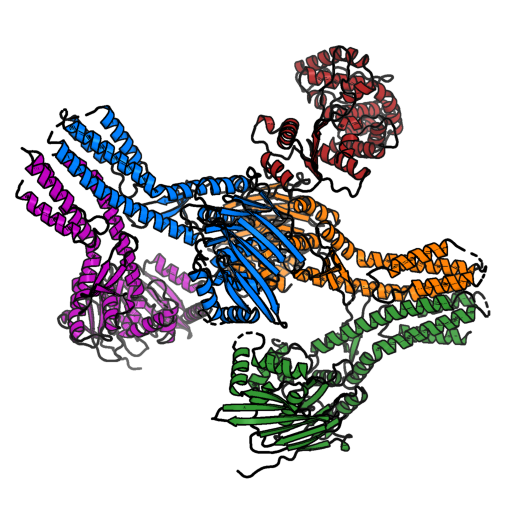A N 1
ATOM 2103 C CA . ASN A 1 295 ? 169.674 83.824 171.243 1.00 178.84 295 ASN A CA 1
ATOM 2104 C C . ASN A 1 295 ? 170.139 84.848 170.213 1.00 183.37 295 ASN A C 1
ATOM 2105 O O . ASN A 1 295 ? 170.826 85.812 170.551 1.00 183.48 295 ASN A O 1
ATOM 2110 N N . SER A 1 296 ? 169.761 84.630 168.950 1.00 186.07 296 SER A N 1
ATOM 2111 C CA . SER A 1 296 ? 170.128 85.567 167.894 1.00 185.68 296 SER A CA 1
ATOM 2112 C C . SER A 1 296 ? 169.325 86.858 167.982 1.00 187.62 296 SER A C 1
ATOM 2113 O O . SER A 1 296 ? 169.808 87.917 167.566 1.00 186.06 296 SER A O 1
ATOM 2116 N N . VAL A 1 297 ? 168.104 86.791 168.515 1.00 186.70 297 VAL A N 1
ATOM 2117 C CA . VAL A 1 297 ? 167.268 87.981 168.630 1.00 184.02 297 VAL A CA 1
ATOM 2118 C C . VAL A 1 297 ? 167.700 88.872 169.790 1.00 184.66 297 VAL A C 1
ATOM 2119 O O . VAL A 1 297 ? 167.384 90.070 169.792 1.00 184.81 297 VAL A O 1
ATOM 2123 N N . SER A 1 298 ? 168.423 88.317 170.770 1.00 185.09 298 SER A N 1
ATOM 2124 C CA . SER A 1 298 ? 168.849 89.095 171.931 1.00 184.73 298 SER A CA 1
ATOM 2125 C C . SER A 1 298 ? 169.871 90.160 171.549 1.00 187.52 298 SER A C 1
ATOM 2126 O O . SER A 1 298 ? 169.852 91.269 172.098 1.00 188.28 298 SER A O 1
ATOM 2129 N N . GLY A 1 299 ? 170.766 89.842 170.610 1.00 185.21 299 GLY A N 1
ATOM 2130 C CA . GLY A 1 299 ? 171.712 90.837 170.129 1.00 180.80 299 GLY A CA 1
ATOM 2131 C C . GLY A 1 299 ? 171.037 91.974 169.386 1.00 181.26 299 GLY A C 1
ATOM 2132 O O . GLY A 1 299 ? 171.406 93.141 169.551 1.00 182.21 299 GLY A O 1
ATOM 2133 N N . ALA A 1 300 ? 170.026 91.651 168.575 1.00 181.01 300 ALA A N 1
ATOM 2134 C CA . ALA A 1 300 ? 169.252 92.683 167.893 1.00 179.18 300 ALA A CA 1
ATOM 2135 C C . ALA A 1 300 ? 168.484 93.544 168.887 1.00 179.98 300 ALA A C 1
ATOM 2136 O O . ALA A 1 300 ? 168.393 94.766 168.717 1.00 177.86 300 ALA A O 1
ATOM 2138 N N . LEU A 1 301 ? 167.951 92.925 169.946 1.00 180.64 301 LEU A N 1
ATOM 2139 C CA . LEU A 1 301 ? 167.247 93.678 170.981 1.00 176.74 301 LEU A CA 1
ATOM 2140 C C . LEU A 1 301 ? 168.180 94.621 171.734 1.00 177.69 301 LEU A C 1
ATOM 2141 O O . LEU A 1 301 ? 167.824 95.781 171.987 1.00 178.89 301 LEU A O 1
ATOM 2146 N N . VAL A 1 302 ? 169.381 94.154 172.091 1.00 178.86 302 VAL A N 1
ATOM 2147 C CA . VAL A 1 302 ? 170.273 95.031 172.845 1.00 178.00 302 VAL A CA 1
ATOM 2148 C C . VAL A 1 302 ? 170.859 96.130 171.958 1.00 177.04 302 VAL A C 1
ATOM 2149 O O . VAL A 1 302 ? 171.076 97.250 172.435 1.00 175.81 302 VAL A O 1
ATOM 2153 N N . VAL A 1 303 ? 171.076 95.879 170.661 1.00 178.14 303 VAL A N 1
ATOM 2154 C CA . VAL A 1 303 ? 171.549 96.991 169.839 1.00 175.03 303 VAL A CA 1
ATOM 2155 C C . VAL A 1 303 ? 170.406 97.941 169.488 1.00 170.71 303 VAL A C 1
ATOM 2156 O O . VAL A 1 303 ? 170.647 99.127 169.252 1.00 169.12 303 VAL A O 1
ATOM 2160 N N . TYR A 1 304 ? 169.154 97.467 169.489 1.00 169.08 304 TYR A N 1
ATOM 2161 C CA . TYR A 1 304 ? 168.022 98.378 169.345 1.00 165.99 304 TYR A CA 1
ATOM 2162 C C . TYR A 1 304 ? 167.887 99.280 170.566 1.00 165.46 304 TYR A C 1
ATOM 2163 O O . TYR A 1 304 ? 167.639 100.489 170.433 1.00 163.22 304 TYR A O 1
ATOM 2172 N N . ARG A 1 305 ? 168.073 98.705 171.760 1.00 166.25 305 ARG A N 1
ATOM 2173 C CA . ARG A 1 305 ? 168.075 99.493 172.989 1.00 162.06 305 ARG A CA 1
ATOM 2174 C C . ARG A 1 305 ? 169.223 100.495 173.004 1.00 161.40 305 ARG A C 1
ATOM 2175 O O . ARG A 1 305 ? 169.045 101.648 173.418 1.00 160.75 305 ARG A O 1
ATOM 2183 N N . ASP A 1 306 ? 170.403 100.077 172.535 1.00 165.10 306 ASP A N 1
ATOM 2184 C CA . ASP A 1 306 ? 171.550 100.978 172.485 1.00 163.55 306 ASP A CA 1
ATOM 2185 C C . ASP A 1 306 ? 171.352 102.087 171.457 1.00 156.77 306 ASP A C 1
ATOM 2186 O O . ASP A 1 306 ? 171.780 103.222 171.683 1.00 156.34 306 ASP A O 1
ATOM 2191 N N . ALA A 1 307 ? 170.697 101.783 170.332 1.00 154.29 307 ALA A N 1
ATOM 2192 C CA . ALA A 1 307 ? 170.406 102.810 169.337 1.00 147.15 307 ALA A CA 1
ATOM 2193 C C . ALA A 1 307 ? 169.408 103.832 169.866 1.00 146.64 307 ALA A C 1
ATOM 2194 O O . ALA A 1 307 ? 169.566 105.037 169.630 1.00 145.11 307 ALA A O 1
ATOM 2196 N N . LEU A 1 308 ? 168.384 103.370 170.592 1.00 149.52 308 LEU A N 1
ATOM 2197 C CA . LEU A 1 308 ? 167.428 104.300 171.192 1.00 147.44 308 LEU A CA 1
ATOM 2198 C C . LEU A 1 308 ? 168.081 105.157 172.274 1.00 143.80 308 LEU A C 1
ATOM 2199 O O . LEU A 1 308 ? 167.817 106.365 172.357 1.00 138.92 308 LEU A O 1
ATOM 2204 N N . ARG A 1 309 ? 168.953 104.553 173.093 1.00 146.41 309 ARG A N 1
ATOM 2205 C CA . ARG A 1 309 ? 169.691 105.307 174.106 1.00 141.83 309 ARG A CA 1
ATOM 2206 C C . ARG A 1 309 ? 170.616 106.338 173.475 1.00 139.51 309 ARG A C 1
ATOM 2207 O O . ARG A 1 309 ? 170.721 107.468 173.965 1.00 136.91 309 ARG A O 1
ATOM 2215 N N . ASP A 1 310 ? 171.289 105.967 172.383 1.00 143.70 310 ASP A N 1
ATOM 2216 C CA . ASP A 1 310 ? 172.201 106.889 171.719 1.00 140.64 310 ASP A CA 1
ATOM 2217 C C . ASP A 1 310 ? 171.454 108.037 171.058 1.00 134.68 310 ASP A C 1
ATOM 2218 O O . ASP A 1 310 ? 171.921 109.181 171.097 1.00 136.30 310 ASP A O 1
ATOM 2223 N N . ARG A 1 311 ? 170.286 107.762 170.466 1.00 131.28 311 ARG A N 1
ATOM 2224 C CA . ARG A 1 311 ? 169.500 108.844 169.879 1.00 124.22 311 ARG A CA 1
ATOM 2225 C C . ARG A 1 311 ? 168.960 109.785 170.948 1.00 124.73 311 ARG A C 1
ATOM 2226 O O . ARG A 1 311 ? 168.966 111.009 170.760 1.00 123.75 311 ARG A O 1
ATOM 2234 N N . GLN A 1 312 ? 168.511 109.235 172.083 1.00 128.89 312 GLN A N 1
ATOM 2235 C CA . GLN A 1 312 ? 168.027 110.075 173.176 1.00 126.78 312 GLN A CA 1
ATOM 2236 C C . GLN A 1 312 ? 169.144 110.930 173.765 1.00 125.21 312 GLN A C 1
ATOM 2237 O O . GLN A 1 312 ? 168.946 112.123 174.029 1.00 125.54 312 GLN A O 1
ATOM 2243 N N . ASP A 1 313 ? 170.335 110.350 173.943 1.00 124.86 313 ASP A N 1
ATOM 2244 C CA . ASP A 1 313 ? 171.449 111.115 174.492 1.00 120.28 313 ASP A CA 1
ATOM 2245 C C . ASP A 1 313 ? 171.969 112.159 173.511 1.00 114.00 313 ASP A C 1
ATOM 2246 O O . ASP A 1 313 ? 172.384 113.242 173.935 1.00 115.86 313 ASP A O 1
ATOM 2251 N N . TYR A 1 314 ? 171.935 111.875 172.207 1.00 110.44 314 TYR A N 1
ATOM 2252 C CA . TYR A 1 314 ? 172.327 112.901 171.248 1.00 107.45 314 TYR A CA 1
ATOM 2253 C C . TYR A 1 314 ? 171.286 114.007 171.155 1.00 110.16 314 TYR A C 1
ATOM 2254 O O . TYR A 1 314 ? 171.638 115.159 170.880 1.00 111.91 314 TYR A O 1
ATOM 2263 N N . GLN A 1 315 ? 170.008 113.684 171.373 1.00 111.01 315 GLN A N 1
ATOM 2264 C CA . GLN A 1 315 ? 168.998 114.735 171.446 1.00 109.15 315 GLN A CA 1
ATOM 2265 C C . GLN A 1 315 ? 169.191 115.606 172.681 1.00 111.59 315 GLN A C 1
ATOM 2266 O O . GLN A 1 315 ? 168.965 116.820 172.628 1.00 109.04 315 GLN A O 1
ATOM 2272 N N . GLU A 1 316 ? 169.589 115.003 173.804 1.00 112.31 316 GLU A N 1
ATOM 2273 C CA . GLU A 1 316 ? 169.888 115.798 174.993 1.00 106.86 316 GLU A CA 1
ATOM 2274 C C . GLU A 1 316 ? 171.128 116.661 174.793 1.00 103.44 316 GLU A C 1
ATOM 2275 O O . GLU A 1 316 ? 171.176 117.804 175.259 1.00 103.96 316 GLU A O 1
ATOM 2281 N N . LYS A 1 317 ? 172.142 116.129 174.109 1.00 105.21 317 LYS A N 1
ATOM 2282 C CA . LYS A 1 317 ? 173.388 116.867 173.928 1.00 101.95 317 LYS A CA 1
ATOM 2283 C C . LYS A 1 317 ? 173.232 118.005 172.925 1.00 101.41 317 LYS A C 1
ATOM 2284 O O . LYS A 1 317 ? 173.728 119.113 173.158 1.00 103.05 317 LYS A O 1
ATOM 2290 N N . ALA A 1 318 ? 172.533 117.761 171.814 1.00 98.84 318 ALA A N 1
ATOM 2291 C CA . ALA A 1 318 ? 172.452 118.764 170.757 1.00 95.35 318 ALA A CA 1
ATOM 2292 C C . ALA A 1 318 ? 171.539 119.923 171.134 1.00 99.66 318 ALA A C 1
ATOM 2293 O O . ALA A 1 318 ? 171.666 121.015 170.572 1.00 100.89 318 ALA A O 1
ATOM 2295 N N . PHE A 1 319 ? 170.621 119.708 172.072 1.00 99.17 319 PHE A N 1
ATOM 2296 C CA . PHE A 1 319 ? 169.721 120.748 172.550 1.00 93.95 319 PHE A CA 1
ATOM 2297 C C . PHE A 1 319 ? 170.062 121.189 173.969 1.00 94.57 319 PHE A C 1
ATOM 2298 O O . PHE A 1 319 ? 169.190 121.666 174.692 1.00 94.56 319 PHE A O 1
ATOM 2306 N N . SER A 1 320 ? 171.317 121.018 174.389 1.00 94.92 320 SER A N 1
ATOM 2307 C CA . SER A 1 320 ? 171.674 121.267 175.783 1.00 93.16 320 SER A CA 1
ATOM 2308 C C . SER A 1 320 ? 171.701 122.757 176.103 1.00 91.44 320 SER A C 1
ATOM 2309 O O . SER A 1 320 ? 171.157 123.192 177.125 1.00 92.98 320 SER A O 1
ATOM 2312 N N . GLU A 1 321 ? 172.322 123.556 175.234 1.00 85.72 321 GLU A N 1
ATOM 2313 C CA . GLU A 1 321 ? 172.469 124.981 175.509 1.00 83.65 321 GLU A CA 1
ATOM 2314 C C . GLU A 1 321 ? 171.144 125.715 175.369 1.00 88.18 321 GLU A C 1
ATOM 2315 O O . GLU A 1 321 ? 170.841 126.617 176.161 1.00 90.49 321 GLU A O 1
ATOM 2321 N N . ILE A 1 322 ? 170.340 125.331 174.373 1.00 89.37 322 ILE A N 1
ATOM 2322 C CA . ILE A 1 322 ? 169.034 125.948 174.164 1.00 81.03 322 ILE A CA 1
ATOM 2323 C C . ILE A 1 322 ? 168.104 125.646 175.328 1.00 78.57 322 ILE A C 1
ATOM 2324 O O . ILE A 1 322 ? 167.416 126.540 175.835 1.00 83.18 322 ILE A O 1
ATOM 2329 N N . ASP A 1 323 ? 168.080 124.391 175.781 1.00 77.79 323 ASP A N 1
ATOM 2330 C CA . ASP A 1 323 ? 167.235 124.038 176.914 1.00 76.63 323 ASP A CA 1
ATOM 2331 C C . ASP A 1 323 ? 167.737 124.657 178.207 1.00 77.02 323 ASP A C 1
ATOM 2332 O O . ASP A 1 323 ? 166.926 125.014 179.061 1.00 82.74 323 ASP A O 1
ATOM 2337 N N . ASN A 1 324 ? 169.054 124.821 178.357 1.00 76.21 324 ASN A N 1
ATOM 2338 C CA . ASN A 1 324 ? 169.582 125.460 179.559 1.00 80.86 324 ASN A CA 1
ATOM 2339 C C . ASN A 1 324 ? 169.222 126.942 179.609 1.00 73.38 324 ASN A C 1
ATOM 2340 O O . ASN A 1 324 ? 168.804 127.450 180.659 1.00 71.43 324 ASN A O 1
ATOM 2345 N N . TYR A 1 325 ? 169.347 127.642 178.478 1.00 68.28 325 TYR A N 1
ATOM 2346 C CA . TYR A 1 325 ? 168.967 129.051 178.424 1.00 64.83 325 TYR A CA 1
ATOM 2347 C C . TYR A 1 325 ? 167.466 129.236 178.606 1.00 70.38 325 TYR A C 1
ATOM 2348 O O . TYR A 1 325 ? 167.030 130.147 179.323 1.00 76.41 325 TYR A O 1
ATOM 2357 N N . MET A 1 326 ? 166.660 128.376 177.982 1.00 68.20 326 MET A N 1
ATOM 2358 C CA . MET A 1 326 ? 165.218 128.496 178.138 1.00 61.71 326 MET A CA 1
ATOM 2359 C C . MET A 1 326 ? 164.764 128.091 179.530 1.00 64.07 326 MET A C 1
ATOM 2360 O O . MET A 1 326 ? 163.756 128.602 180.016 1.00 67.54 326 MET A O 1
ATOM 2365 N N . SER A 1 327 ? 165.494 127.199 180.197 1.00 66.19 327 SER A N 1
ATOM 2366 C CA . SER A 1 327 ? 165.168 126.873 181.576 1.00 69.35 327 SER A CA 1
ATOM 2367 C C . SER A 1 327 ? 165.544 128.004 182.517 1.00 72.64 327 SER A C 1
ATOM 2368 O O . SER A 1 327 ? 164.876 128.203 183.537 1.00 76.14 327 SER A O 1
ATOM 2371 N N . SER A 1 328 ? 166.618 128.734 182.208 1.00 72.71 328 SER A N 1
ATOM 2372 C CA . SER A 1 328 ? 166.949 129.918 182.996 1.00 65.80 328 SER A CA 1
ATOM 2373 C C . SER A 1 328 ? 165.910 131.017 182.815 1.00 65.32 328 SER A C 1
ATOM 2374 O O . SER A 1 328 ? 165.551 131.698 183.781 1.00 65.72 328 SER A O 1
ATOM 2377 N N . VAL A 1 329 ? 165.426 131.215 181.587 1.00 68.98 329 VAL A N 1
ATOM 2378 C CA . VAL A 1 329 ? 164.423 132.253 181.350 1.00 60.69 329 VAL A CA 1
ATOM 2379 C C . VAL A 1 329 ? 163.078 131.861 181.953 1.00 66.74 329 VAL A C 1
ATOM 2380 O O . VAL A 1 329 ? 162.428 132.669 182.625 1.00 71.45 329 VAL A O 1
ATOM 2384 N N . ASN A 1 330 ? 162.656 130.608 181.766 1.00 69.12 330 ASN A N 1
ATOM 2385 C CA . ASN A 1 330 ? 161.364 130.147 182.264 1.00 67.11 330 ASN A CA 1
ATOM 2386 C C . ASN A 1 330 ? 161.318 129.998 183.778 1.00 75.20 330 ASN A C 1
ATOM 2387 O O . ASN A 1 330 ? 160.235 129.766 184.322 1.00 79.91 330 ASN A O 1
ATOM 2392 N N . SER A 1 331 ? 162.454 130.109 184.467 1.00 70.55 331 SER A N 1
ATOM 2393 C CA . SER A 1 331 ? 162.453 130.197 185.920 1.00 70.16 331 SER A CA 1
ATOM 2394 C C . SER A 1 331 ? 161.926 131.530 186.428 1.00 68.43 331 SER A C 1
ATOM 2395 O O . SER A 1 331 ? 161.620 131.639 187.618 1.00 69.65 331 SER A O 1
ATOM 2398 N N . PHE A 1 332 ? 161.821 132.540 185.568 1.00 68.30 332 PHE A N 1
ATOM 2399 C CA . PHE A 1 332 ? 161.335 133.860 185.943 1.00 68.61 332 PHE A CA 1
ATOM 2400 C C . PHE A 1 332 ? 159.903 134.118 185.508 1.00 72.83 332 PHE A C 1
ATOM 2401 O O . PHE A 1 332 ? 159.138 134.720 186.264 1.00 84.06 332 PHE A O 1
ATOM 2409 N N . LEU A 1 333 ? 159.540 133.704 184.296 1.00 69.70 333 LEU A N 1
ATOM 2410 C CA . LEU A 1 333 ? 158.214 133.977 183.762 1.00 76.04 333 LEU A CA 1
ATOM 2411 C C . LEU A 1 333 ? 157.150 133.206 184.530 1.00 89.34 333 LEU A C 1
ATOM 2412 O O . LEU A 1 333 ? 157.325 132.029 184.855 1.00 93.96 333 LEU A O 1
ATOM 2417 N N . GLU A 1 334 ? 156.040 133.881 184.823 1.00 92.85 334 GLU A N 1
ATOM 2418 C CA . GLU A 1 334 ? 155.021 133.327 185.706 1.00 104.11 334 GLU A CA 1
ATOM 2419 C C . GLU A 1 334 ? 153.925 132.593 184.938 1.00 105.94 334 GLU A C 1
ATOM 2420 O O . GLU A 1 334 ? 153.702 131.398 185.152 1.00 106.64 334 GLU A O 1
ATOM 2426 N N . ASP A 1 335 ? 153.233 133.296 184.044 1.00 99.15 335 ASP A N 1
ATOM 2427 C CA . ASP A 1 335 ? 152.055 132.760 183.379 1.00 103.36 335 ASP A CA 1
ATOM 2428 C C . ASP A 1 335 ? 152.329 132.354 181.937 1.00 99.01 335 ASP A C 1
ATOM 2429 O O . ASP A 1 335 ? 151.387 132.190 181.156 1.00 107.53 335 ASP A O 1
ATOM 2434 N N . LYS A 1 336 ? 153.594 132.185 181.571 1.00 92.03 336 LYS A N 1
ATOM 2435 C CA . LYS A 1 336 ? 153.967 131.807 180.216 1.00 90.86 336 LYS A CA 1
ATOM 2436 C C . LYS A 1 336 ? 155.340 131.159 180.268 1.00 90.45 336 LYS A C 1
ATOM 2437 O O . LYS A 1 336 ? 156.030 131.210 181.287 1.00 97.96 336 LYS A O 1
ATOM 2443 N N . GLU A 1 337 ? 155.727 130.534 179.161 1.00 83.84 337 GLU A N 1
ATOM 2444 C CA . GLU A 1 337 ? 157.066 129.971 179.079 1.00 84.86 337 GLU A CA 1
ATOM 2445 C C . GLU A 1 337 ? 157.570 130.060 177.649 1.00 89.44 337 GLU A C 1
ATOM 2446 O O . GLU A 1 337 ? 156.813 129.853 176.703 1.00 95.68 337 GLU A O 1
ATOM 2452 N N . MET A 1 338 ? 158.848 130.384 177.496 1.00 78.46 338 MET A N 1
ATOM 2453 C CA . MET A 1 338 ? 159.454 130.421 176.175 1.00 83.53 338 MET A CA 1
ATOM 2454 C C . MET A 1 338 ? 159.744 128.998 175.718 1.00 92.69 338 MET A C 1
ATOM 2455 O O . MET A 1 338 ? 160.329 128.209 176.467 1.00 93.29 338 MET A O 1
ATOM 2460 N N . ALA A 1 339 ? 159.332 128.665 174.496 1.00 96.27 339 ALA A N 1
ATOM 2461 C CA . ALA A 1 339 ? 159.453 127.298 174.009 1.00 94.56 339 ALA A CA 1
ATOM 2462 C C . ALA A 1 339 ? 159.460 127.294 172.487 1.00 96.54 339 ALA A C 1
ATOM 2463 O O . ALA A 1 339 ? 159.117 128.284 171.832 1.00 96.14 339 ALA A O 1
ATOM 2465 N N . TYR A 1 340 ? 159.852 126.146 171.938 1.00 95.85 340 TYR A N 1
ATOM 2466 C CA . TYR A 1 340 ? 159.870 125.894 170.507 1.00 97.78 340 TYR A CA 1
ATOM 2467 C C . TYR A 1 340 ? 158.955 124.724 170.170 1.00 106.53 340 TYR A C 1
ATOM 2468 O O . TYR A 1 340 ? 158.690 123.852 171.000 1.00 111.35 340 TYR A O 1
ATOM 2477 N N . ASP A 1 341 ? 158.485 124.716 168.927 1.00 109.38 341 ASP A N 1
ATOM 2478 C CA . ASP A 1 341 ? 157.548 123.712 168.448 1.00 118.00 341 ASP A CA 1
ATOM 2479 C C . ASP A 1 341 ? 157.868 123.354 167.005 1.00 125.11 341 ASP A C 1
ATOM 2480 O O . ASP A 1 341 ? 158.157 124.233 166.186 1.00 123.12 341 ASP A O 1
ATOM 2485 N N . PHE A 1 342 ? 157.806 122.058 166.704 1.00 126.72 342 PHE A N 1
ATOM 2486 C CA . PHE A 1 342 ? 158.015 121.535 165.359 1.00 125.22 342 PHE A CA 1
ATOM 2487 C C . PHE A 1 342 ? 156.720 120.906 164.872 1.00 130.70 342 PHE A C 1
ATOM 2488 O O . PHE A 1 342 ? 156.172 120.018 165.533 1.00 130.76 342 PHE A O 1
ATOM 2496 N N . ASP A 1 343 ? 156.242 121.351 163.717 1.00 134.63 343 ASP A N 1
ATOM 2497 C CA . ASP A 1 343 ? 155.095 120.744 163.062 1.00 140.90 343 ASP A CA 1
ATOM 2498 C C . ASP A 1 343 ? 155.502 120.267 161.676 1.00 142.61 343 ASP A C 1
ATOM 2499 O O . ASP A 1 343 ? 156.345 120.877 161.016 1.00 140.84 343 ASP A O 1
ATOM 2504 N N . LEU A 1 344 ? 154.905 119.155 161.247 1.00 143.76 344 LEU A N 1
ATOM 2505 C CA . LEU A 1 344 ? 155.263 118.565 159.963 1.00 143.08 344 LEU A CA 1
ATOM 2506 C C . LEU A 1 344 ? 154.681 119.341 158.788 1.00 145.02 344 LEU A C 1
ATOM 2507 O O . LEU A 1 344 ? 155.268 119.329 157.700 1.00 144.18 344 LEU A O 1
ATOM 2512 N N . ARG A 1 345 ? 153.539 120.008 158.988 1.00 146.17 345 ARG A N 1
ATOM 2513 C CA . ARG A 1 345 ? 152.873 120.720 157.898 1.00 146.24 345 ARG A CA 1
ATOM 2514 C C . ARG A 1 345 ? 153.705 121.902 157.420 1.00 146.85 345 ARG A C 1
ATOM 2515 O O . ARG A 1 345 ? 153.952 122.061 156.219 1.00 144.80 345 ARG A O 1
ATOM 2523 N N . ARG A 1 346 ? 154.149 122.741 158.349 1.00 146.24 346 ARG A N 1
ATOM 2524 C CA . ARG A 1 346 ? 155.156 123.735 158.032 1.00 140.62 346 ARG A CA 1
ATOM 2525 C C . ARG A 1 346 ? 156.538 123.094 158.076 1.00 141.85 346 ARG A C 1
ATOM 2526 O O . ARG A 1 346 ? 156.695 121.914 158.392 1.00 142.20 346 ARG A O 1
ATOM 2534 N N . LYS A 1 347 ? 157.552 123.881 157.726 1.00 139.34 347 LYS A N 1
ATOM 2535 C CA . LYS A 1 347 ? 158.939 123.461 157.878 1.00 140.97 347 LYS A CA 1
ATOM 2536 C C . LYS A 1 347 ? 159.750 124.500 158.639 1.00 139.08 347 LYS A C 1
ATOM 2537 O O . LYS A 1 347 ? 160.970 124.580 158.471 1.00 144.03 347 LYS A O 1
ATOM 2543 N N . TYR A 1 348 ? 159.090 125.302 159.467 1.00 131.67 348 TYR A N 1
ATOM 2544 C CA . TYR A 1 348 ? 159.731 126.367 160.221 1.00 126.42 348 TYR A CA 1
ATOM 2545 C C . TYR A 1 348 ? 159.565 126.081 161.706 1.00 127.11 348 TYR A C 1
ATOM 2546 O O . TYR A 1 348 ? 158.422 126.029 162.192 1.00 129.00 348 TYR A O 1
ATOM 2555 N N . PRO A 1 349 ? 160.646 125.863 162.457 1.00 125.24 349 PRO A N 1
ATOM 2556 C CA . PRO A 1 349 ? 160.518 125.652 163.907 1.00 118.01 349 PRO A CA 1
ATOM 2557 C C . PRO A 1 349 ? 160.101 126.944 164.590 1.00 115.81 349 PRO A C 1
ATOM 2558 O O . PRO A 1 349 ? 160.788 127.962 164.490 1.00 114.87 349 PRO A O 1
ATOM 2562 N N . LYS A 1 350 ? 158.966 126.904 165.279 1.00 113.48 350 LYS A N 1
ATOM 2563 C CA . LYS A 1 350 ? 158.404 128.104 165.880 1.00 111.19 350 LYS A CA 1
ATOM 2564 C C . LYS A 1 350 ? 158.998 128.312 167.264 1.00 107.50 350 LYS A C 1
ATOM 2565 O O . LYS A 1 350 ? 158.945 127.415 168.107 1.00 107.39 350 LYS A O 1
ATOM 2571 N N . VAL A 1 351 ? 159.566 129.492 167.491 1.00 103.31 351 VAL A N 1
ATOM 2572 C CA . VAL A 1 351 ? 160.174 129.861 168.763 1.00 98.21 351 VAL A CA 1
ATOM 2573 C C . VAL A 1 351 ? 159.422 131.062 169.310 1.00 96.55 351 VAL A C 1
ATOM 2574 O O . VAL A 1 351 ? 159.292 132.079 168.621 1.00 100.19 351 VAL A O 1
ATOM 2578 N N . GLY A 1 352 ? 158.929 130.955 170.538 1.00 90.57 352 GLY A N 1
ATOM 2579 C CA . GLY A 1 352 ? 158.221 132.078 171.115 1.00 89.07 352 GLY A CA 1
ATOM 2580 C C . GLY A 1 352 ? 157.585 131.710 172.437 1.00 92.06 352 GLY A C 1
ATOM 2581 O O . GLY A 1 352 ? 157.857 130.655 173.008 1.00 94.28 352 GLY A O 1
ATOM 2582 N N . LEU A 1 353 ? 156.735 132.613 172.912 1.00 94.50 353 LEU A N 1
ATOM 2583 C CA . LEU A 1 353 ? 156.042 132.409 174.172 1.00 90.27 353 LEU A CA 1
ATOM 2584 C C . LEU A 1 353 ? 154.889 131.436 173.994 1.00 93.67 353 LEU A C 1
ATOM 2585 O O . LEU A 1 353 ? 154.218 131.425 172.959 1.00 99.84 353 LEU A O 1
ATOM 2590 N N . LYS A 1 354 ? 154.660 130.619 175.015 1.00 89.90 354 LYS A N 1
ATOM 2591 C CA . LYS A 1 354 ? 153.581 129.649 175.043 1.00 93.09 354 LYS A CA 1
ATOM 2592 C C . LYS A 1 354 ? 152.828 129.811 176.352 1.00 98.37 354 LYS A C 1
ATOM 2593 O O . LYS A 1 354 ? 153.441 129.851 177.426 1.00 103.26 354 LYS A O 1
ATOM 2599 N N . PHE A 1 355 ? 151.519 129.913 176.256 1.00 98.09 355 PHE A N 1
ATOM 2600 C CA . PHE A 1 355 ? 150.597 130.105 177.359 1.00 98.29 355 PHE A CA 1
ATOM 2601 C C . PHE A 1 355 ? 149.938 128.785 177.729 1.00 106.01 355 PHE A C 1
ATOM 2602 O O . PHE A 1 355 ? 149.857 127.873 176.900 1.00 109.96 355 PHE A O 1
ATOM 2610 N N . PRO A 1 356 ? 149.477 128.627 178.980 1.00 106.77 356 PRO A N 1
ATOM 2611 C CA . PRO A 1 356 ? 148.849 127.352 179.373 1.00 109.81 356 PRO A CA 1
ATOM 2612 C C . PRO A 1 356 ? 147.533 127.051 178.673 1.00 112.78 356 PRO A C 1
ATOM 2613 O O . PRO A 1 356 ? 147.105 125.891 178.682 1.00 113.33 356 PRO A O 1
ATOM 2617 N N . ASP A 1 357 ? 146.882 128.038 178.062 1.00 114.30 357 ASP A N 1
ATOM 2618 C CA . ASP A 1 357 ? 145.666 127.800 177.301 1.00 115.14 357 ASP A CA 1
ATOM 2619 C C . ASP A 1 357 ? 145.943 127.455 175.842 1.00 116.24 357 ASP A C 1
ATOM 2620 O O . ASP A 1 357 ? 145.013 127.462 175.030 1.00 117.18 357 ASP A O 1
ATOM 2625 N N . GLY A 1 358 ? 147.194 127.162 175.492 1.00 111.76 358 GLY A N 1
ATOM 2626 C CA . GLY A 1 358 ? 147.540 126.718 174.161 1.00 111.67 358 GLY A CA 1
ATOM 2627 C C . GLY A 1 358 ? 147.870 127.814 173.173 1.00 112.26 358 GLY A C 1
ATOM 2628 O O . GLY A 1 358 ? 148.288 127.503 172.050 1.00 108.57 358 GLY A O 1
ATOM 2629 N N . SER A 1 359 ? 147.697 129.078 173.545 1.00 113.24 359 SER A N 1
ATOM 2630 C CA . SER A 1 359 ? 147.998 130.174 172.637 1.00 111.65 359 SER A CA 1
ATOM 2631 C C . SER A 1 359 ? 149.503 130.329 172.460 1.00 108.43 359 SER A C 1
ATOM 2632 O O . SER A 1 359 ? 150.296 129.953 173.325 1.00 107.37 359 SER A O 1
ATOM 2635 N N . TRP A 1 360 ? 149.892 130.887 171.319 1.00 105.95 360 TRP A N 1
ATOM 2636 C CA . TRP A 1 360 ? 151.288 131.166 171.014 1.00 101.46 360 TRP A CA 1
ATOM 2637 C C . TRP A 1 360 ? 151.445 132.644 170.702 1.00 99.40 360 TRP A C 1
ATOM 2638 O O . TRP A 1 360 ? 150.660 133.208 169.934 1.00 103.65 360 TRP A O 1
ATOM 2649 N N . SER A 1 361 ? 152.451 133.265 171.302 1.00 95.73 361 SER A N 1
ATOM 2650 C CA . SER A 1 361 ? 152.774 134.657 171.056 1.00 95.66 361 SER A CA 1
ATOM 2651 C C . SER A 1 361 ? 154.270 134.795 170.833 1.00 94.09 361 SER A C 1
ATOM 2652 O O . SER A 1 361 ? 155.053 134.017 171.385 1.00 96.29 361 SER A O 1
ATOM 2655 N N . PRO A 1 362 ? 154.699 135.767 170.025 1.00 92.05 362 PRO A N 1
ATOM 2656 C CA . PRO A 1 362 ? 156.139 135.956 169.811 1.00 95.06 362 PRO A CA 1
ATOM 2657 C C . PRO A 1 362 ? 156.840 136.552 171.019 1.00 98.57 362 PRO A C 1
ATOM 2658 O O . PRO A 1 362 ? 156.199 136.909 172.010 1.00 102.00 362 PRO A O 1
ATOM 2662 N N . ILE A 1 363 ? 158.167 136.680 170.944 1.00 93.46 363 ILE A N 1
ATOM 2663 C CA . ILE A 1 363 ? 158.931 137.193 172.079 1.00 85.88 363 ILE A CA 1
ATOM 2664 C C . ILE A 1 363 ? 158.927 138.711 172.152 1.00 93.72 363 ILE A C 1
ATOM 2665 O O . ILE A 1 363 ? 159.611 139.282 173.010 1.00 98.81 363 ILE A O 1
ATOM 2670 N N . ARG A 1 364 ? 158.182 139.386 171.279 1.00 94.87 364 ARG A N 1
ATOM 2671 C CA . ARG A 1 364 ? 158.048 140.832 171.359 1.00 93.55 364 ARG A CA 1
ATOM 2672 C C . ARG A 1 364 ? 156.835 141.270 172.166 1.00 89.82 364 ARG A C 1
ATOM 2673 O O . ARG A 1 364 ? 156.576 142.473 172.256 1.00 92.47 364 ARG A O 1
ATOM 2681 N N . VAL A 1 365 ? 156.087 140.334 172.748 1.00 83.50 365 VAL A N 1
ATOM 2682 C CA . VAL A 1 365 ? 154.921 140.675 173.554 1.00 87.10 365 VAL A CA 1
ATOM 2683 C C . VAL A 1 365 ? 155.319 140.609 175.023 1.00 87.06 365 VAL A C 1
ATOM 2684 O O . VAL A 1 365 ? 154.471 140.678 175.919 1.00 87.69 365 VAL A O 1
ATOM 2688 N N . LEU A 1 366 ? 156.615 140.472 175.280 1.00 89.64 366 LEU A N 1
ATOM 2689 C CA . LEU A 1 366 ? 157.112 140.571 176.641 1.00 84.45 366 LEU A CA 1
ATOM 2690 C C . LEU A 1 366 ? 157.070 142.021 177.112 1.00 84.82 366 LEU A C 1
ATOM 2691 O O . LEU A 1 366 ? 157.056 142.962 176.316 1.00 88.13 366 LEU A O 1
ATOM 2696 N N . SER A 1 367 ? 157.069 142.196 178.428 1.00 78.42 367 SER A N 1
ATOM 2697 C CA . SER A 1 367 ? 157.107 143.526 179.018 1.00 73.50 367 SER A CA 1
ATOM 2698 C C . SER A 1 367 ? 158.539 144.055 178.972 1.00 74.92 367 SER A C 1
ATOM 2699 O O . SER A 1 367 ? 159.431 143.452 178.372 1.00 83.12 367 SER A O 1
ATOM 2702 N N . SER A 1 368 ? 158.785 145.202 179.605 1.00 73.83 368 SER A N 1
ATOM 2703 C CA . SER A 1 368 ? 160.136 145.751 179.602 1.00 75.04 368 SER A CA 1
ATOM 2704 C C . SER A 1 368 ? 161.055 144.972 180.535 1.00 68.56 368 SER A C 1
ATOM 2705 O O . SER A 1 368 ? 162.205 144.689 180.182 1.00 70.51 368 SER A O 1
ATOM 2708 N N . GLY A 1 369 ? 160.563 144.607 181.721 1.00 58.99 369 GLY A N 1
ATOM 2709 C CA . GLY A 1 369 ? 161.392 143.875 182.666 1.00 55.89 369 GLY A CA 1
ATOM 2710 C C . GLY A 1 369 ? 161.720 142.466 182.211 1.00 64.26 369 GLY A C 1
ATOM 2711 O O . GLY A 1 369 ? 162.844 141.989 182.397 1.00 73.32 369 GLY A O 1
ATOM 2712 N N . GLU A 1 370 ? 160.749 141.785 181.600 1.00 62.58 370 GLU A N 1
ATOM 2713 C CA . GLU A 1 370 ? 160.999 140.452 181.067 1.00 57.13 370 GLU A CA 1
ATOM 2714 C C . GLU A 1 370 ? 161.945 140.495 179.877 1.00 52.46 370 GLU A C 1
ATOM 2715 O O . GLU A 1 370 ? 162.749 139.576 179.695 1.00 59.11 370 GLU A O 1
ATOM 2721 N N . ARG A 1 371 ? 161.876 141.556 179.074 1.00 52.67 371 ARG A N 1
ATOM 2722 C CA . ARG A 1 371 ? 162.843 141.745 177.998 1.00 53.84 371 ARG A CA 1
ATOM 2723 C C . ARG A 1 371 ? 164.242 141.982 178.549 1.00 59.35 371 ARG A C 1
ATOM 2724 O O . ARG A 1 371 ? 165.228 141.489 177.985 1.00 62.97 371 ARG A O 1
ATOM 2732 N N . GLN A 1 372 ? 164.345 142.731 179.655 1.00 63.28 372 GLN A N 1
ATOM 2733 C CA . GLN A 1 372 ? 165.639 142.933 180.302 1.00 61.11 372 GLN A CA 1
ATOM 2734 C C . GLN A 1 372 ? 166.205 141.622 180.825 1.00 55.44 372 GLN A C 1
ATOM 2735 O O . GLN A 1 372 ? 167.407 141.366 180.696 1.00 66.69 372 GLN A O 1
ATOM 2741 N N . LEU A 1 373 ? 165.349 140.779 181.404 1.00 50.26 373 LEU A N 1
ATOM 2742 C CA . LEU A 1 373 ? 165.781 139.456 181.848 1.00 51.37 373 LEU A CA 1
ATOM 2743 C C . LEU A 1 373 ? 166.236 138.592 180.682 1.00 54.32 373 LEU A C 1
ATOM 2744 O O . LEU A 1 373 ? 167.245 137.888 180.786 1.00 53.93 373 LEU A O 1
ATOM 2749 N N . LEU A 1 374 ? 165.503 138.646 179.566 1.00 56.30 374 LEU A N 1
ATOM 2750 C CA . LEU A 1 374 ? 165.842 137.862 178.382 1.00 47.00 374 LEU A CA 1
ATOM 2751 C C . LEU A 1 374 ? 167.210 138.244 177.835 1.00 52.30 374 LEU A C 1
ATOM 2752 O O . LEU A 1 374 ? 168.051 137.376 177.577 1.00 60.67 374 LEU A O 1
ATOM 2757 N N . THR A 1 375 ? 167.470 139.548 177.710 1.00 52.84 375 THR A N 1
ATOM 2758 C CA . THR A 1 375 ? 168.749 139.991 177.160 1.00 53.08 375 THR A CA 1
ATOM 2759 C C . THR A 1 375 ? 169.897 139.757 178.137 1.00 56.04 375 THR A C 1
ATOM 2760 O O . THR A 1 375 ? 170.973 139.295 177.734 1.00 60.66 375 THR A O 1
ATOM 2764 N N . MET A 1 376 ? 169.687 140.038 179.427 1.00 53.23 376 MET A N 1
ATOM 2765 C CA . MET A 1 376 ? 170.750 139.856 180.406 1.00 45.65 376 MET A CA 1
ATOM 2766 C C . MET A 1 376 ? 171.035 138.394 180.702 1.00 52.15 376 MET A C 1
ATOM 2767 O O . MET A 1 376 ? 172.104 138.087 181.235 1.00 60.74 376 MET A O 1
ATOM 2772 N N . LEU A 1 377 ? 170.113 137.487 180.385 1.00 52.10 377 LEU A N 1
ATOM 2773 C CA . LEU A 1 377 ? 170.409 136.069 180.516 1.00 49.85 377 LEU A CA 1
ATOM 2774 C C . LEU A 1 377 ? 170.954 135.465 179.234 1.00 55.70 377 LEU A C 1
ATOM 2775 O O . LEU A 1 377 ? 171.675 134.465 179.296 1.00 62.45 377 LEU A O 1
ATOM 2780 N N . TYR A 1 378 ? 170.622 136.032 178.072 1.00 54.18 378 TYR A N 1
ATOM 2781 C CA . TYR A 1 378 ? 171.250 135.563 176.844 1.00 54.35 378 TYR A CA 1
ATOM 2782 C C . TYR A 1 378 ? 172.698 136.012 176.755 1.00 60.62 378 TYR A C 1
ATOM 2783 O O . TYR A 1 378 ? 173.530 135.294 176.189 1.00 66.70 378 TYR A O 1
ATOM 2792 N N . ALA A 1 379 ? 173.020 137.188 177.301 1.00 60.62 379 ALA A N 1
ATOM 2793 C CA . ALA A 1 379 ? 174.395 137.675 177.241 1.00 59.26 379 ALA A CA 1
ATOM 2794 C C . ALA A 1 379 ? 175.333 136.852 178.112 1.00 56.68 379 ALA A C 1
ATOM 2795 O O . ALA A 1 379 ? 176.533 136.785 177.831 1.00 60.40 379 ALA A O 1
ATOM 2797 N N . ALA A 1 380 ? 174.817 136.224 179.163 1.00 49.84 380 ALA A N 1
ATOM 2798 C CA . ALA A 1 380 ? 175.613 135.371 180.028 1.00 53.97 380 ALA A CA 1
ATOM 2799 C C . ALA A 1 380 ? 175.497 133.899 179.669 1.00 66.20 380 ALA A C 1
ATOM 2800 O O . ALA A 1 380 ? 175.993 133.052 180.414 1.00 77.65 380 ALA A O 1
ATOM 2802 N N . SER A 1 381 ? 174.844 133.575 178.560 1.00 63.92 381 SER A N 1
ATOM 2803 C CA . SER A 1 381 ? 174.639 132.195 178.155 1.00 65.80 381 SER A CA 1
ATOM 2804 C C . SER A 1 381 ? 175.804 131.702 177.308 1.00 76.95 381 SER A C 1
ATOM 2805 O O . SER A 1 381 ? 176.683 132.464 176.906 1.00 84.28 381 SER A O 1
ATOM 2808 N N . LYS A 1 382 ? 175.802 130.395 177.036 1.00 77.33 382 LYS A N 1
ATOM 2809 C CA . LYS A 1 382 ? 176.802 129.825 176.143 1.00 76.95 382 LYS A CA 1
ATOM 2810 C C . LYS A 1 382 ? 176.520 130.147 174.687 1.00 80.47 382 LYS A C 1
ATOM 2811 O O . LYS A 1 382 ? 177.436 130.081 173.863 1.00 84.94 382 LYS A O 1
ATOM 2817 N N . MET A 1 383 ? 175.276 130.489 174.353 1.00 81.03 383 MET A N 1
ATOM 2818 C CA . MET A 1 383 ? 174.938 130.810 172.973 1.00 83.38 383 MET A CA 1
ATOM 2819 C C . MET A 1 383 ? 175.455 132.181 172.570 1.00 81.42 383 MET A C 1
ATOM 2820 O O . MET A 1 383 ? 175.629 132.449 171.377 1.00 80.25 383 MET A O 1
ATOM 2825 N N . GLY A 1 384 ? 175.691 133.060 173.537 1.00 77.34 384 GLY A N 1
ATOM 2826 C CA . GLY A 1 384 ? 176.197 134.380 173.237 1.00 84.55 384 GLY A CA 1
ATOM 2827 C C . GLY A 1 384 ? 177.649 134.346 172.810 1.00 93.45 384 GLY A C 1
ATOM 2828 O O . GLY A 1 384 ? 178.359 133.353 172.965 1.00 92.27 384 GLY A O 1
ATOM 2829 N N . ASP A 1 385 ? 178.096 135.467 172.254 1.00 98.53 385 ASP A N 1
ATOM 2830 C CA . ASP A 1 385 ? 179.469 135.571 171.792 1.00 101.42 385 ASP A CA 1
ATOM 2831 C C . ASP A 1 385 ? 180.429 135.652 172.974 1.00 99.86 385 ASP A C 1
ATOM 2832 O O . ASP A 1 385 ? 180.050 136.004 174.093 1.00 98.43 385 ASP A O 1
ATOM 2837 N N . ASP A 1 386 ? 181.683 135.285 172.712 1.00 103.93 386 ASP A N 1
ATOM 2838 C CA . ASP A 1 386 ? 182.735 135.386 173.714 1.00 103.89 386 ASP A CA 1
ATOM 2839 C C . ASP A 1 386 ? 182.978 136.852 174.035 1.00 101.39 386 ASP A C 1
ATOM 2840 O O . ASP A 1 386 ? 183.487 137.600 173.195 1.00 102.48 386 ASP A O 1
ATOM 2845 N N . ALA A 1 387 ? 182.608 137.266 175.240 1.00 88.20 387 ALA A N 1
ATOM 2846 C CA . ALA A 1 387 ? 182.582 138.683 175.557 1.00 80.44 387 ALA A CA 1
ATOM 2847 C C . ALA A 1 387 ? 182.785 138.867 177.053 1.00 68.38 387 ALA A C 1
ATOM 2848 O O . ALA A 1 387 ? 182.920 137.905 177.811 1.00 61.59 387 ALA A O 1
ATOM 2850 N N . ILE A 1 388 ? 182.832 140.130 177.459 1.00 60.36 388 ILE A N 1
ATOM 2851 C CA . ILE A 1 388 ? 182.822 140.539 178.855 1.00 57.19 388 ILE A CA 1
ATOM 2852 C C . ILE A 1 388 ? 181.536 141.318 179.067 1.00 57.73 388 ILE A C 1
ATOM 2853 O O . ILE A 1 388 ? 181.312 142.343 178.414 1.00 61.91 388 ILE A O 1
ATOM 2858 N N . VAL A 1 389 ? 180.685 140.834 179.964 1.00 49.69 389 VAL A N 1
ATOM 2859 C CA . VAL A 1 389 ? 179.330 141.360 180.081 1.00 45.30 389 VAL A CA 1
ATOM 2860 C C . VAL A 1 389 ? 179.346 142.529 181.058 1.00 57.20 389 VAL A C 1
ATOM 2861 O O . VAL A 1 389 ? 179.437 142.331 182.269 1.00 66.49 389 VAL A O 1
ATOM 2865 N N . LEU A 1 390 ? 179.233 143.746 180.538 1.00 50.48 390 LEU A N 1
ATOM 2866 C CA . LEU A 1 390 ? 179.225 144.959 181.347 1.00 44.22 390 LEU A CA 1
ATOM 2867 C C . LEU A 1 390 ? 177.796 145.470 181.426 1.00 48.37 390 LEU A C 1
ATOM 2868 O O . LEU A 1 390 ? 177.248 145.939 180.426 1.00 52.92 390 LEU A O 1
ATOM 2873 N N . ILE A 1 391 ? 177.197 145.392 182.609 1.00 48.97 391 ILE A N 1
ATOM 2874 C CA . ILE A 1 391 ? 175.821 145.820 182.824 1.00 46.14 391 ILE A CA 1
ATOM 2875 C C . ILE A 1 391 ? 175.821 146.988 183.795 1.00 47.25 391 ILE A C 1
ATOM 2876 O O . ILE A 1 391 ? 176.371 146.889 184.898 1.00 58.45 391 ILE A O 1
ATOM 2881 N N . ASP A 1 392 ? 175.206 148.088 183.383 1.00 47.44 392 ASP A N 1
ATOM 2882 C CA . ASP A 1 392 ? 175.071 149.281 184.202 1.00 49.28 392 ASP A CA 1
ATOM 2883 C C . ASP A 1 392 ? 173.632 149.358 184.684 1.00 52.39 392 ASP A C 1
ATOM 2884 O O . ASP A 1 392 ? 172.710 149.428 183.864 1.00 58.30 392 ASP A O 1
ATOM 2889 N N . GLN A 1 393 ? 173.450 149.356 186.011 1.00 56.31 393 GLN A N 1
ATOM 2890 C CA . GLN A 1 393 ? 172.170 149.289 186.714 1.00 56.50 393 GLN A CA 1
ATOM 2891 C C . GLN A 1 393 ? 171.330 148.111 186.240 1.00 61.19 393 GLN A C 1
ATOM 2892 O O . GLN A 1 393 ? 170.388 148.299 185.464 1.00 61.25 393 GLN A O 1
ATOM 2898 N N . PRO A 1 394 ? 171.654 146.880 186.652 1.00 56.52 394 PRO A N 1
ATOM 2899 C CA . PRO A 1 394 ? 170.839 145.729 186.242 1.00 49.99 394 PRO A CA 1
ATOM 2900 C C . PRO A 1 394 ? 169.468 145.670 186.895 1.00 56.93 394 PRO A C 1
ATOM 2901 O O . PRO A 1 394 ? 168.640 144.861 186.466 1.00 62.04 394 PRO A O 1
ATOM 2905 N N . GLU A 1 395 ? 169.195 146.495 187.902 1.00 50.91 395 GLU A N 1
ATOM 2906 C CA . GLU A 1 395 ? 167.925 146.486 188.610 1.00 48.64 395 GLU A CA 1
ATOM 2907 C C . GLU A 1 395 ? 166.860 147.339 187.939 1.00 50.83 395 GLU A C 1
ATOM 2908 O O . GLU A 1 395 ? 165.814 147.586 188.546 1.00 56.73 395 GLU A O 1
ATOM 2914 N N . ILE A 1 396 ? 167.097 147.794 186.712 1.00 47.54 396 ILE A N 1
ATOM 2915 C CA . ILE A 1 396 ? 166.155 148.675 186.030 1.00 51.50 396 ILE A CA 1
ATOM 2916 C C . ILE A 1 396 ? 164.931 147.873 185.607 1.00 58.80 396 ILE A C 1
ATOM 2917 O O . ILE A 1 396 ? 165.053 146.869 184.895 1.00 62.38 396 ILE A O 1
ATOM 2922 N N . SER A 1 397 ? 163.753 148.315 186.066 1.00 54.77 397 SER A N 1
ATOM 2923 C CA . SER A 1 397 ? 162.443 147.729 185.757 1.00 51.72 397 SER A CA 1
ATOM 2924 C C . SER A 1 397 ? 162.338 146.270 186.192 1.00 56.09 397 SER A C 1
ATOM 2925 O O . SER A 1 397 ? 161.676 145.463 185.543 1.00 72.21 397 SER A O 1
ATOM 2928 N N . LEU A 1 398 ? 162.970 145.926 187.306 1.00 47.43 398 LEU A N 1
ATOM 2929 C CA . LEU A 1 398 ? 162.898 144.576 187.845 1.00 49.32 398 LEU A CA 1
ATOM 2930 C C . LEU A 1 398 ? 162.287 144.602 189.235 1.00 57.83 398 LEU A C 1
ATOM 2931 O O . LEU A 1 398 ? 162.649 145.439 190.064 1.00 66.41 398 LEU A O 1
ATOM 2936 N N . HIS A 1 399 ? 161.365 143.676 189.483 1.00 56.60 399 HIS A N 1
ATOM 2937 C CA . HIS A 1 399 ? 160.796 143.507 190.809 1.00 52.07 399 HIS A CA 1
ATOM 2938 C C . HIS A 1 399 ? 161.849 142.938 191.753 1.00 59.40 399 HIS A C 1
ATOM 2939 O O . HIS A 1 399 ? 162.853 142.367 191.327 1.00 64.27 399 HIS A O 1
ATOM 2946 N N . ILE A 1 400 ? 161.610 143.104 193.056 1.00 61.99 400 ILE A N 1
ATOM 2947 C CA . ILE A 1 400 ? 162.562 142.667 194.068 1.00 63.13 400 ILE A CA 1
ATOM 2948 C C . ILE A 1 400 ? 162.686 141.147 194.128 1.00 67.41 400 ILE A C 1
ATOM 2949 O O . ILE A 1 400 ? 163.685 140.635 194.641 1.00 71.10 400 ILE A O 1
ATOM 2954 N N . ASP A 1 401 ? 161.711 140.406 193.598 1.00 65.42 401 ASP A N 1
ATOM 2955 C CA . ASP A 1 401 ? 161.819 138.955 193.547 1.00 67.07 401 ASP A CA 1
ATOM 2956 C C . ASP A 1 401 ? 162.705 138.488 192.402 1.00 69.86 401 ASP A C 1
ATOM 2957 O O . ASP A 1 401 ? 163.284 137.401 192.478 1.00 75.34 401 ASP A O 1
ATOM 2962 N N . TRP A 1 402 ? 162.815 139.282 191.339 1.00 62.22 402 TRP A N 1
ATOM 2963 C CA . TRP A 1 402 ? 163.664 138.911 190.214 1.00 55.17 402 TRP A CA 1
ATOM 2964 C C . TRP A 1 402 ? 165.112 139.327 190.429 1.00 61.15 402 TRP A C 1
ATOM 2965 O O . TRP A 1 402 ? 166.024 138.695 189.880 1.00 70.47 402 TRP A O 1
ATOM 2976 N N . GLN A 1 403 ? 165.336 140.386 191.208 1.00 59.08 403 GLN A N 1
ATOM 2977 C CA . GLN A 1 403 ? 166.691 140.828 191.506 1.00 55.25 403 GLN A CA 1
ATOM 2978 C C . GLN A 1 403 ? 167.435 139.818 192.365 1.00 59.75 403 GLN A C 1
ATOM 2979 O O . GLN A 1 403 ? 168.658 139.691 192.249 1.00 62.84 403 GLN A O 1
ATOM 2985 N N . GLU A 1 404 ? 166.721 139.085 193.217 1.00 58.56 404 GLU A N 1
ATOM 2986 C CA . GLU A 1 404 ? 167.364 138.097 194.071 1.00 64.25 404 GLU A CA 1
ATOM 2987 C C . GLU A 1 404 ? 167.812 136.862 193.305 1.00 71.96 404 GLU A C 1
ATOM 2988 O O . GLU A 1 404 ? 168.645 136.105 193.812 1.00 79.59 404 GLU A O 1
ATOM 2994 N N . ASP A 1 405 ? 167.285 136.639 192.102 1.00 70.33 405 ASP A N 1
ATOM 2995 C CA . ASP A 1 405 ? 167.629 135.468 191.316 1.00 67.60 405 ASP A CA 1
ATOM 2996 C C . ASP A 1 405 ? 168.348 135.779 190.015 1.00 66.90 405 ASP A C 1
ATOM 2997 O O . ASP A 1 405 ? 168.764 134.836 189.335 1.00 69.16 405 ASP A O 1
ATOM 3002 N N . LEU A 1 406 ? 168.491 137.057 189.644 1.00 64.59 406 LEU A N 1
ATOM 3003 C CA . LEU A 1 406 ? 169.109 137.410 188.366 1.00 58.01 406 LEU A CA 1
ATOM 3004 C C . LEU A 1 406 ? 170.564 136.965 188.282 1.00 58.19 406 LEU A C 1
ATOM 3005 O O . LEU A 1 406 ? 170.963 136.315 187.310 1.00 63.00 406 LEU A O 1
ATOM 3010 N N . LEU A 1 407 ? 171.372 137.296 189.292 1.00 56.27 407 LEU A N 1
ATOM 3011 C CA . LEU A 1 407 ? 172.786 136.935 189.233 1.00 55.28 407 LEU A CA 1
ATOM 3012 C C . LEU A 1 407 ? 172.996 135.438 189.395 1.00 57.74 407 LEU A C 1
ATOM 3013 O O . LEU A 1 407 ? 173.920 134.881 188.793 1.00 56.06 407 LEU A O 1
ATOM 3018 N N . LYS A 1 408 ? 172.141 134.772 190.174 1.00 59.97 408 LYS A N 1
ATOM 3019 C CA . LYS A 1 408 ? 172.224 133.321 190.303 1.00 58.27 408 LYS A CA 1
ATOM 3020 C C . LYS A 1 408 ? 171.899 132.626 188.989 1.00 60.91 408 LYS A C 1
ATOM 3021 O O . LYS A 1 408 ? 172.601 131.691 188.589 1.00 59.66 408 LYS A O 1
ATOM 3027 N N . ARG A 1 409 ? 170.860 133.082 188.287 1.00 63.47 409 ARG A N 1
ATOM 3028 C CA . ARG A 1 409 ? 170.524 132.478 187.005 1.00 58.14 409 ARG A CA 1
ATOM 3029 C C . ARG A 1 409 ? 171.502 132.862 185.905 1.00 59.16 409 ARG A C 1
ATOM 3030 O O . ARG A 1 409 ? 171.611 132.134 184.916 1.00 68.40 409 ARG A O 1
ATOM 3038 N N . MET A 1 410 ? 172.204 133.987 186.038 1.00 57.75 410 MET A N 1
ATOM 3039 C CA . MET A 1 410 ? 173.259 134.292 185.078 1.00 54.28 410 MET A CA 1
ATOM 3040 C C . MET A 1 410 ? 174.492 133.434 185.321 1.00 60.04 410 MET A C 1
ATOM 3041 O O . MET A 1 410 ? 175.129 132.973 184.369 1.00 61.35 410 MET A O 1
ATOM 3046 N N . LEU A 1 411 ? 174.849 133.207 186.585 1.00 62.84 411 LEU A N 1
ATOM 3047 C CA . LEU A 1 411 ? 176.028 132.405 186.882 1.00 61.52 411 LEU A CA 1
ATOM 3048 C C . LEU A 1 411 ? 175.784 130.908 186.766 1.00 67.76 411 LEU A C 1
ATOM 3049 O O . LEU A 1 411 ? 176.751 130.151 186.644 1.00 71.32 411 LEU A O 1
ATOM 3054 N N . SER A 1 412 ? 174.530 130.458 186.803 1.00 67.18 412 SER A N 1
ATOM 3055 C CA . SER A 1 412 ? 174.260 129.027 186.790 1.00 65.59 412 SER A CA 1
ATOM 3056 C C . SER A 1 412 ? 174.371 128.402 185.409 1.00 69.33 412 SER A C 1
ATOM 3057 O O . SER A 1 412 ? 174.280 127.176 185.299 1.00 72.96 412 SER A O 1
ATOM 3060 N N . GLN A 1 413 ? 174.551 129.199 184.357 1.00 68.10 413 GLN A N 1
ATOM 3061 C CA . GLN A 1 413 ? 174.665 128.650 183.015 1.00 69.45 413 GLN A CA 1
ATOM 3062 C C . GLN A 1 413 ? 176.077 128.195 182.680 1.00 73.16 413 GLN A C 1
ATOM 3063 O O . GLN A 1 413 ? 176.255 127.532 181.653 1.00 73.89 413 GLN A O 1
ATOM 3069 N N . LEU A 1 414 ? 177.059 128.539 183.524 1.00 76.04 414 LEU A N 1
ATOM 3070 C CA . LEU A 1 414 ? 178.450 128.076 183.433 1.00 74.98 414 LEU A CA 1
ATOM 3071 C C . LEU A 1 414 ? 179.097 128.424 182.094 1.00 80.23 414 LEU A C 1
ATOM 3072 O O . LEU A 1 414 ? 179.768 127.596 181.476 1.00 81.04 414 LEU A O 1
ATOM 3077 N N . SER A 1 415 ? 178.893 129.662 181.643 1.00 80.50 415 SER A N 1
ATOM 3078 C CA . SER A 1 415 ? 179.489 130.095 180.386 1.00 76.61 415 SER A CA 1
ATOM 3079 C C . SER A 1 415 ? 180.980 130.350 180.525 1.00 81.46 415 SER A C 1
ATOM 3080 O O . SER A 1 415 ? 181.722 130.216 179.546 1.00 85.16 415 SER A O 1
ATOM 3083 N N . GLY A 1 416 ? 181.438 130.712 181.717 1.00 80.80 416 GLY A N 1
ATOM 3084 C CA . GLY A 1 416 ? 182.811 131.126 181.898 1.00 75.11 416 GLY A CA 1
ATOM 3085 C C . GLY A 1 416 ? 183.083 132.565 181.535 1.00 74.41 416 GLY A C 1
ATOM 3086 O O . GLY A 1 416 ? 184.224 132.899 181.200 1.00 80.56 416 GLY A O 1
ATOM 3087 N N . ARG A 1 417 ? 182.072 133.425 181.582 1.00 70.84 417 ARG A N 1
ATOM 3088 C CA . ARG A 1 417 ? 182.211 134.827 181.231 1.00 70.86 417 ARG A CA 1
ATOM 3089 C C . ARG A 1 417 ? 182.825 135.617 182.380 1.00 69.64 417 ARG A C 1
ATOM 3090 O O . ARG A 1 417 ? 183.169 135.079 183.434 1.00 72.41 417 ARG A O 1
ATOM 3098 N N . GLN A 1 418 ? 182.956 136.919 182.160 1.00 61.57 418 GLN A N 1
ATOM 3099 C CA . GLN A 1 418 ? 183.280 137.870 183.212 1.00 57.45 418 GLN A CA 1
ATOM 3100 C C . GLN A 1 418 ? 182.180 138.918 183.246 1.00 55.07 418 GLN A C 1
ATOM 3101 O O . GLN A 1 418 ? 182.014 139.677 182.287 1.00 64.03 418 GLN A O 1
ATOM 3107 N N . ILE A 1 419 ? 181.435 138.953 184.341 1.00 52.14 419 ILE A N 1
ATOM 3108 C CA . ILE A 1 419 ? 180.290 139.838 184.492 1.00 53.80 419 ILE A CA 1
ATOM 3109 C C . ILE A 1 419 ? 180.688 140.983 185.407 1.00 62.18 419 ILE A C 1
ATOM 3110 O O . ILE A 1 419 ? 181.188 140.756 186.514 1.00 66.75 419 ILE A O 1
ATOM 3115 N N . ILE A 1 420 ? 180.481 142.210 184.944 1.00 51.67 420 ILE A N 1
ATOM 3116 C CA . ILE A 1 420 ? 180.773 143.412 185.710 1.00 50.79 420 ILE A CA 1
ATOM 3117 C C . ILE A 1 420 ? 179.492 144.227 185.764 1.00 52.45 420 ILE A C 1
ATOM 3118 O O . ILE A 1 420 ? 179.054 144.774 184.746 1.00 57.86 420 ILE A O 1
ATOM 3123 N N . VAL A 1 421 ? 178.887 144.311 186.945 1.00 46.58 421 VAL A N 1
ATOM 3124 C CA . VAL A 1 421 ? 177.610 144.986 187.129 1.00 45.29 421 VAL A CA 1
ATOM 3125 C C . VAL A 1 421 ? 177.823 146.176 188.051 1.00 51.51 421 VAL A C 1
ATOM 3126 O O . VAL A 1 421 ? 178.543 146.077 189.050 1.00 61.07 421 VAL A O 1
ATOM 3130 N N . CYS A 1 422 ? 177.231 147.307 187.696 1.00 49.87 422 CYS A N 1
ATOM 3131 C CA . CYS A 1 422 ? 177.291 148.511 188.517 1.00 47.91 422 CYS A CA 1
ATOM 3132 C C . CYS A 1 422 ? 175.901 148.773 189.072 1.00 58.74 422 CYS A C 1
ATOM 3133 O O . CYS A 1 422 ? 175.012 149.207 188.337 1.00 68.25 422 CYS A O 1
ATOM 3136 N N . THR A 1 423 ? 175.714 148.533 190.366 1.00 56.24 423 THR A N 1
ATOM 3137 C CA . THR A 1 423 ? 174.382 148.519 190.948 1.00 53.76 423 THR A CA 1
ATOM 3138 C C . THR A 1 423 ? 174.316 149.375 192.203 1.00 58.63 423 THR A C 1
ATOM 3139 O O . THR A 1 423 ? 175.323 149.642 192.862 1.00 58.08 423 THR A O 1
ATOM 3143 N N . HIS A 1 424 ? 173.096 149.818 192.510 1.00 54.04 424 HIS A N 1
ATOM 3144 C CA . HIS A 1 424 ? 172.769 150.489 193.760 1.00 46.91 424 HIS A CA 1
ATOM 3145 C C . HIS A 1 424 ? 171.851 149.651 194.635 1.00 51.91 424 HIS A C 1
ATOM 3146 O O . HIS A 1 424 ? 171.442 150.109 195.704 1.00 54.72 424 HIS A O 1
ATOM 3153 N N . SER A 1 425 ? 171.517 148.438 194.206 1.00 51.16 425 SER A N 1
ATOM 3154 C CA . SER A 1 425 ? 170.485 147.635 194.832 1.00 47.57 425 SER A CA 1
ATOM 3155 C C . SER A 1 425 ? 171.094 146.530 195.672 1.00 46.45 425 SER A C 1
ATOM 3156 O O . SER A 1 425 ? 171.889 145.739 195.154 1.00 54.05 425 SER A O 1
ATOM 3159 N N . PRO A 1 426 ? 170.755 146.435 196.959 1.00 43.81 426 PRO A N 1
ATOM 3160 C CA . PRO A 1 426 ? 171.230 145.298 197.755 1.00 41.19 426 PRO A CA 1
ATOM 3161 C C . PRO A 1 426 ? 170.539 143.993 197.426 1.00 52.35 426 PRO A C 1
ATOM 3162 O O . PRO A 1 426 ? 171.023 142.938 197.849 1.00 61.49 426 PRO A O 1
ATOM 3166 N N . SER A 1 427 ? 169.424 144.023 196.699 1.00 52.98 427 SER A N 1
ATOM 3167 C CA . SER A 1 427 ? 168.767 142.792 196.285 1.00 45.55 427 SER A CA 1
ATOM 3168 C C . SER A 1 427 ? 169.419 142.162 195.066 1.00 49.90 427 SER A C 1
ATOM 3169 O O . SER A 1 427 ? 169.235 140.966 194.834 1.00 58.83 427 SER A O 1
ATOM 3172 N N . ILE A 1 428 ? 170.138 142.941 194.259 1.00 49.33 428 ILE A N 1
ATOM 3173 C CA . ILE A 1 428 ? 170.940 142.354 193.191 1.00 46.67 428 ILE A CA 1
ATOM 3174 C C . ILE A 1 428 ? 172.143 141.630 193.777 1.00 48.72 428 ILE A C 1
ATOM 3175 O O . ILE A 1 428 ? 172.443 140.489 193.409 1.00 55.37 428 ILE A O 1
ATOM 3180 N N . ALA A 1 429 ? 172.811 142.255 194.737 1.00 46.52 429 ALA A N 1
ATOM 3181 C CA . ALA A 1 429 ? 174.118 141.832 195.208 1.00 46.54 429 ALA A CA 1
ATOM 3182 C C . ALA A 1 429 ? 174.063 140.836 196.352 1.00 58.24 429 ALA A C 1
ATOM 3183 O O . ALA A 1 429 ? 175.113 140.520 196.916 1.00 65.02 429 ALA A O 1
ATOM 3185 N N . THR A 1 430 ? 172.883 140.350 196.724 1.00 64.53 430 THR A N 1
ATOM 3186 C CA . THR A 1 430 ? 172.780 139.491 197.895 1.00 63.25 430 THR A CA 1
ATOM 3187 C C . THR A 1 430 ? 173.353 138.107 197.618 1.00 66.44 430 THR A C 1
ATOM 3188 O O . THR A 1 430 ? 173.184 137.546 196.533 1.00 71.76 430 THR A O 1
ATOM 3192 N N . GLY A 1 431 ? 174.068 137.573 198.602 1.00 69.11 431 GLY A N 1
ATOM 3193 C CA . GLY A 1 431 ? 174.719 136.292 198.463 1.00 72.50 431 GLY A CA 1
ATOM 3194 C C . GLY A 1 431 ? 176.035 136.321 197.721 1.00 76.34 431 GLY A C 1
ATOM 3195 O O . GLY A 1 431 ? 176.671 135.269 197.582 1.00 79.24 431 GLY A O 1
ATOM 3196 N N . TYR A 1 432 ? 176.467 137.484 197.243 1.00 73.30 432 TYR A N 1
ATOM 3197 C CA . TYR A 1 432 ? 177.697 137.635 196.476 1.00 72.70 432 TYR A CA 1
ATOM 3198 C C . TYR A 1 432 ? 178.529 138.767 197.044 1.00 74.84 432 TYR A C 1
ATOM 3199 O O . TYR A 1 432 ? 179.031 139.631 196.325 1.00 78.10 432 TYR A O 1
ATOM 3208 N N . GLU A 1 433 ? 178.679 138.774 198.365 1.00 74.42 433 GLU A N 1
ATOM 3209 C CA . GLU A 1 433 ? 179.453 139.803 199.039 1.00 76.54 433 GLU A CA 1
ATOM 3210 C C . GLU A 1 433 ? 180.951 139.555 198.972 1.00 78.38 433 GLU A C 1
ATOM 3211 O O . GLU A 1 433 ? 181.726 140.443 199.340 1.00 77.48 433 GLU A O 1
ATOM 3217 N N . ASP A 1 434 ? 181.376 138.376 198.521 1.00 81.12 434 ASP A N 1
ATOM 3218 C CA . ASP A 1 434 ? 182.784 138.142 198.245 1.00 79.93 434 ASP A CA 1
ATOM 3219 C C . ASP A 1 434 ? 183.220 138.753 196.925 1.00 74.65 434 ASP A C 1
ATOM 3220 O O . ASP A 1 434 ? 184.413 139.007 196.739 1.00 74.90 434 ASP A O 1
ATOM 3225 N N . PHE A 1 435 ? 182.284 138.989 196.011 1.00 67.88 435 PHE A N 1
ATOM 3226 C CA . PHE A 1 435 ? 182.579 139.564 194.711 1.00 62.60 435 PHE A CA 1
ATOM 3227 C C . PHE A 1 435 ? 182.254 141.045 194.640 1.00 62.18 435 PHE A C 1
ATOM 3228 O O . PHE A 1 435 ? 182.327 141.631 193.558 1.00 68.15 435 PHE A O 1
ATOM 3236 N N . MET A 1 436 ? 181.896 141.665 195.758 1.00 57.67 436 MET A N 1
ATOM 3237 C CA . MET A 1 436 ? 181.498 143.064 195.744 1.00 54.35 436 MET A CA 1
ATOM 3238 C C . MET A 1 436 ? 182.714 143.973 195.814 1.00 55.07 436 MET A C 1
ATOM 3239 O O . MET A 1 436 ? 183.627 143.755 196.613 1.00 66.09 436 MET A O 1
ATOM 3244 N N . ILE A 1 437 ? 182.722 144.994 194.963 1.00 53.02 437 ILE A N 1
ATOM 3245 C CA . ILE A 1 437 ? 183.830 145.934 194.847 1.00 52.37 437 ILE A CA 1
ATOM 3246 C C . ILE A 1 437 ? 183.301 147.323 195.162 1.00 57.99 437 ILE A C 1
ATOM 3247 O O . ILE A 1 437 ? 182.370 147.799 194.503 1.00 63.89 437 ILE A O 1
ATOM 3252 N N . ASN A 1 438 ? 183.893 147.974 196.155 1.00 55.45 438 ASN A N 1
ATOM 3253 C CA . ASN A 1 438 ? 183.528 149.338 196.499 1.00 51.93 438 ASN A CA 1
ATOM 3254 C C . ASN A 1 438 ? 184.372 150.308 195.688 1.00 58.68 438 ASN A C 1
ATOM 3255 O O . ASN A 1 438 ? 185.545 150.047 195.409 1.00 68.02 438 ASN A O 1
ATOM 3260 N N . ILE A 1 439 ? 183.771 151.430 195.313 1.00 56.26 439 ILE A N 1
ATOM 3261 C CA . ILE A 1 439 ? 184.452 152.474 194.561 1.00 56.93 439 ILE A CA 1
ATOM 3262 C C . ILE A 1 439 ? 184.475 153.728 195.421 1.00 66.86 439 ILE A C 1
ATOM 3263 O O . ILE A 1 439 ? 183.429 154.190 195.894 1.00 75.00 439 ILE A O 1
ATOM 3268 N N . SER A 1 440 ? 185.672 154.263 195.646 1.00 67.09 440 SER A N 1
ATOM 3269 C CA . SER A 1 440 ? 185.846 155.515 196.377 1.00 71.33 440 SER A CA 1
ATOM 3270 C C . SER A 1 440 ? 186.959 156.290 195.690 1.00 70.20 440 SER A C 1
ATOM 3271 O O . SER A 1 440 ? 188.148 156.027 195.935 1.00 74.77 440 SER A O 1
ATOM 3274 N N . PRO A 1 441 ? 186.621 157.223 194.807 1.00 63.12 441 PRO A N 1
ATOM 3275 C CA . PRO A 1 441 ? 187.656 158.010 194.139 1.00 70.52 441 PRO A CA 1
ATOM 3276 C C . PRO A 1 441 ? 188.315 158.990 195.092 1.00 78.96 441 PRO A C 1
ATOM 3277 O O . PRO A 1 441 ? 187.734 159.409 196.094 1.00 82.88 441 PRO A O 1
ATOM 3281 N N . GLU A 1 442 ? 189.549 159.349 194.766 1.00 78.01 442 GLU A N 1
ATOM 3282 C CA . GLU A 1 442 ? 190.325 160.293 195.554 1.00 82.91 442 GLU A CA 1
ATOM 3283 C C . GLU A 1 442 ? 190.345 161.631 194.832 1.00 88.11 442 GLU A C 1
ATOM 3284 O O . GLU A 1 442 ? 190.917 161.743 193.744 1.00 93.42 442 GLU A O 1
ATOM 3290 N N . PHE A 1 443 ? 189.723 162.637 195.433 1.00 87.33 443 PHE A N 1
ATOM 3291 C CA . PHE A 1 443 ? 189.687 163.968 194.849 1.00 90.62 443 PHE A CA 1
ATOM 3292 C C . PHE A 1 443 ? 191.040 164.645 195.022 1.00 98.68 443 PHE A C 1
ATOM 3293 O O . PHE A 1 443 ? 191.594 164.664 196.125 1.00 101.83 443 PHE A O 1
ATOM 3301 N N . ILE A 1 444 ? 191.575 165.197 193.935 1.00 97.96 444 ILE A N 1
ATOM 3302 C CA . ILE A 1 444 ? 192.837 165.927 193.962 1.00 104.97 444 ILE A CA 1
ATOM 3303 C C . ILE A 1 444 ? 192.543 167.406 193.762 1.00 111.50 444 ILE A C 1
ATOM 3304 O O . ILE A 1 444 ? 191.773 167.781 192.869 1.00 109.43 444 ILE A O 1
ATOM 3309 N N . SER A 1 445 ? 193.132 168.240 194.613 1.00 118.56 445 SER A N 1
ATOM 3310 C CA . SER A 1 445 ? 192.876 169.670 194.565 1.00 124.79 445 SER A CA 1
ATOM 3311 C C . SER A 1 445 ? 193.561 170.303 193.360 1.00 128.62 445 SER A C 1
ATOM 3312 O O . SER A 1 445 ? 194.554 169.791 192.838 1.00 122.07 445 SER A O 1
ATOM 3315 N N . SER A 1 446 ? 193.014 171.430 192.919 1.00 136.45 446 SER A N 1
ATOM 3316 C CA . SER A 1 446 ? 193.549 172.140 191.765 1.00 140.43 446 SER A CA 1
ATOM 3317 C C . SER A 1 446 ? 193.292 173.640 191.876 1.00 139.81 446 SER A C 1
ATOM 3318 O O . SER A 1 446 ? 193.764 174.294 192.806 1.00 132.73 446 SER A O 1
ATOM 3321 N N . ILE B 1 3 ? 142.906 171.544 200.703 1.00 97.04 3 ILE B N 1
ATOM 3322 C CA . ILE B 1 3 ? 142.783 171.633 199.254 1.00 98.77 3 ILE B CA 1
ATOM 3323 C C . ILE B 1 3 ? 142.122 170.385 198.693 1.00 96.85 3 ILE B C 1
ATOM 3324 O O . ILE B 1 3 ? 141.475 169.632 199.418 1.00 95.97 3 ILE B O 1
ATOM 3329 N N . ARG B 1 4 ? 142.290 170.172 197.392 1.00 93.90 4 ARG B N 1
ATOM 3330 C CA . ARG B 1 4 ? 141.663 169.065 196.685 1.00 90.31 4 ARG B CA 1
ATOM 3331 C C . ARG B 1 4 ? 142.709 168.003 196.380 1.00 87.83 4 ARG B C 1
ATOM 3332 O O . ARG B 1 4 ? 143.714 168.288 195.722 1.00 88.21 4 ARG B O 1
ATOM 3340 N N . THR B 1 5 ? 142.473 166.784 196.859 1.00 84.11 5 THR B N 1
ATOM 3341 C CA . THR B 1 5 ? 143.386 165.669 196.667 1.00 78.08 5 THR B CA 1
ATOM 3342 C C . THR B 1 5 ? 142.614 164.457 196.168 1.00 78.57 5 THR B C 1
ATOM 3343 O O . THR B 1 5 ? 141.448 164.261 196.517 1.00 82.91 5 THR B O 1
ATOM 3347 N N . ILE B 1 6 ? 143.280 163.649 195.342 1.00 73.33 6 ILE B N 1
ATOM 3348 C CA . ILE B 1 6 ? 142.704 162.400 194.855 1.00 70.77 6 ILE B CA 1
ATOM 3349 C C . ILE B 1 6 ? 142.571 161.427 196.018 1.00 72.47 6 ILE B C 1
ATOM 3350 O O . ILE B 1 6 ? 143.514 161.239 196.796 1.00 74.86 6 ILE B O 1
ATOM 3355 N N . SER B 1 7 ? 141.389 160.820 196.163 1.00 70.40 7 SER B N 1
ATOM 3356 C CA . SER B 1 7 ? 141.157 159.875 197.239 1.00 68.41 7 SER B CA 1
ATOM 3357 C C . SER B 1 7 ? 140.733 158.490 196.778 1.00 70.88 7 SER B C 1
ATOM 3358 O O . SER B 1 7 ? 140.788 157.558 197.586 1.00 74.31 7 SER B O 1
ATOM 3361 N N . LYS B 1 8 ? 140.327 158.315 195.521 1.00 67.34 8 LYS B N 1
ATOM 3362 C CA . LYS B 1 8 ? 139.962 156.996 195.022 1.00 66.91 8 LYS B CA 1
ATOM 3363 C C . LYS B 1 8 ? 140.056 156.986 193.505 1.00 68.36 8 LYS B C 1
ATOM 3364 O O . LYS B 1 8 ? 139.667 157.955 192.853 1.00 74.76 8 LYS B O 1
ATOM 3370 N N . ILE B 1 9 ? 140.572 155.890 192.951 1.00 66.58 9 ILE B N 1
ATOM 3371 C CA . ILE B 1 9 ? 140.614 155.671 191.507 1.00 68.78 9 ILE B CA 1
ATOM 3372 C C . ILE B 1 9 ? 140.146 154.249 191.236 1.00 70.73 9 ILE B C 1
ATOM 3373 O O . ILE B 1 9 ? 140.727 153.294 191.762 1.00 74.00 9 ILE B O 1
ATOM 3378 N N . GLU B 1 10 ? 139.116 154.102 190.409 1.00 71.06 10 GLU B N 1
ATOM 3379 C CA . GLU B 1 10 ? 138.604 152.795 190.022 1.00 74.16 10 GLU B CA 1
ATOM 3380 C C . GLU B 1 10 ? 138.800 152.609 188.528 1.00 74.94 10 GLU B C 1
ATOM 3381 O O . GLU B 1 10 ? 138.539 153.528 187.752 1.00 78.13 10 GLU B O 1
ATOM 3387 N N . LEU B 1 11 ? 139.270 151.431 188.129 1.00 73.04 11 LEU B N 1
ATOM 3388 C CA . LEU B 1 11 ? 139.506 151.098 186.732 1.00 72.84 11 LEU B CA 1
ATOM 3389 C C . LEU B 1 11 ? 138.778 149.803 186.421 1.00 77.83 11 LEU B C 1
ATOM 3390 O O . LEU B 1 11 ? 138.979 148.799 187.111 1.00 80.63 11 LEU B O 1
ATOM 3395 N N . SER B 1 12 ? 137.945 149.820 185.384 1.00 82.04 12 SER B N 1
ATOM 3396 C CA . SER B 1 12 ? 137.149 148.661 185.000 1.00 81.03 12 SER B CA 1
ATOM 3397 C C . SER B 1 12 ? 137.491 148.271 183.572 1.00 80.20 12 SER B C 1
ATOM 3398 O O . SER B 1 12 ? 137.264 149.057 182.647 1.00 83.33 12 SER B O 1
ATOM 3401 N N . LYS B 1 13 ? 138.021 147.052 183.410 1.00 80.56 13 LYS B N 1
ATOM 3402 C CA . LYS B 1 13 ? 138.389 146.458 182.119 1.00 82.86 13 LYS B CA 1
ATOM 3403 C C . LYS B 1 13 ? 139.357 147.336 181.331 1.00 85.21 13 LYS B C 1
ATOM 3404 O O . LYS B 1 13 ? 139.237 147.484 180.114 1.00 86.56 13 LYS B O 1
ATOM 3410 N N . ILE B 1 14 ? 140.326 147.925 182.031 1.00 84.25 14 ILE B N 1
ATOM 3411 C CA . ILE B 1 14 ? 141.311 148.771 181.372 1.00 82.57 14 ILE B CA 1
ATOM 3412 C C . ILE B 1 14 ? 142.304 147.887 180.627 1.00 83.02 14 ILE B C 1
ATOM 3413 O O . ILE B 1 14 ? 142.674 146.805 181.103 1.00 84.17 14 ILE B O 1
ATOM 3418 N N . HIS B 1 15 ? 142.656 148.306 179.401 1.00 82.94 15 HIS B N 1
ATOM 3419 C CA . HIS B 1 15 ? 143.374 147.529 178.381 1.00 84.55 15 HIS B CA 1
ATOM 3420 C C . HIS B 1 15 ? 142.642 146.249 177.994 1.00 88.10 15 HIS B C 1
ATOM 3421 O O . HIS B 1 15 ? 143.263 145.333 177.445 1.00 91.41 15 HIS B O 1
ATOM 3428 N N . ASN B 1 16 ? 141.329 146.194 178.263 1.00 87.73 16 ASN B N 1
ATOM 3429 C CA . ASN B 1 16 ? 140.494 144.989 178.170 1.00 93.27 16 ASN B CA 1
ATOM 3430 C C . ASN B 1 16 ? 141.101 143.814 178.938 1.00 94.44 16 ASN B C 1
ATOM 3431 O O . ASN B 1 16 ? 140.986 142.659 178.524 1.00 97.53 16 ASN B O 1
ATOM 3436 N N . ARG B 1 17 ? 141.762 144.098 180.059 1.00 92.04 17 ARG B N 1
ATOM 3437 C CA . ARG B 1 17 ? 142.567 143.063 180.694 1.00 89.61 17 ARG B CA 1
ATOM 3438 C C . ARG B 1 17 ? 142.340 142.914 182.192 1.00 87.40 17 ARG B C 1
ATOM 3439 O O . ARG B 1 17 ? 142.377 141.790 182.694 1.00 88.80 17 ARG B O 1
ATOM 3447 N N . TYR B 1 18 ? 142.120 144.006 182.922 1.00 83.97 18 TYR B N 1
ATOM 3448 C CA . TYR B 1 18 ? 142.050 143.904 184.374 1.00 81.29 18 TYR B CA 1
ATOM 3449 C C . TYR B 1 18 ? 141.214 145.032 184.960 1.00 83.91 18 TYR B C 1
ATOM 3450 O O . TYR B 1 18 ? 140.922 146.028 184.298 1.00 86.02 18 TYR B O 1
ATOM 3459 N N . ASN B 1 19 ? 140.831 144.849 186.223 1.00 82.48 19 ASN B N 1
ATOM 3460 C CA . ASN B 1 19 ? 140.161 145.859 187.029 1.00 80.26 19 ASN B CA 1
ATOM 3461 C C . ASN B 1 19 ? 141.004 146.149 188.263 1.00 81.40 19 ASN B C 1
ATOM 3462 O O . ASN B 1 19 ? 141.697 145.265 188.772 1.00 81.88 19 ASN B O 1
ATOM 3467 N N . LEU B 1 20 ? 140.931 147.384 188.757 1.00 82.17 20 LEU B N 1
ATOM 3468 C CA . LEU B 1 20 ? 141.770 147.785 189.887 1.00 79.76 20 LEU B CA 1
ATOM 3469 C C . LEU B 1 20 ? 141.147 148.978 190.591 1.00 75.64 20 LEU B C 1
ATOM 3470 O O . LEU B 1 20 ? 140.937 150.017 189.965 1.00 77.07 20 LEU B O 1
ATOM 3475 N N . THR B 1 21 ? 140.865 148.845 191.884 1.00 73.47 21 THR B N 1
ATOM 3476 C CA . THR B 1 21 ? 140.366 149.948 192.697 1.00 75.36 21 THR B CA 1
ATOM 3477 C C . THR B 1 21 ? 141.415 150.295 193.743 1.00 76.18 21 THR B C 1
ATOM 3478 O O . THR B 1 21 ? 141.844 149.424 194.505 1.00 80.97 21 THR B O 1
ATOM 3482 N N . VAL B 1 22 ? 141.824 151.562 193.780 1.00 71.37 22 VAL B N 1
ATOM 3483 C CA . VAL B 1 22 ? 142.852 152.049 194.691 1.00 68.33 22 VAL B CA 1
ATOM 3484 C C . VAL B 1 22 ? 142.252 153.168 195.529 1.00 69.86 22 VAL B C 1
ATOM 3485 O O . VAL B 1 22 ? 141.578 154.056 194.995 1.00 74.70 22 VAL B O 1
ATOM 3489 N N . ASP B 1 23 ? 142.485 153.116 196.837 1.00 68.58 23 ASP B N 1
ATOM 3490 C CA . ASP B 1 23 ? 142.058 154.147 197.772 1.00 71.20 23 ASP B CA 1
ATOM 3491 C C . ASP B 1 23 ? 143.296 154.845 198.318 1.00 71.70 23 ASP B C 1
ATOM 3492 O O . ASP B 1 23 ? 144.229 154.183 198.783 1.00 73.81 23 ASP B O 1
ATOM 3497 N N . PHE B 1 24 ? 143.301 156.173 198.274 1.00 69.44 24 PHE B N 1
ATOM 3498 C CA . PHE B 1 24 ? 144.502 156.957 198.515 1.00 66.49 24 PHE B CA 1
ATOM 3499 C C . PHE B 1 24 ? 144.456 157.664 199.862 1.00 69.33 24 PHE B C 1
ATOM 3500 O O . PHE B 1 24 ? 143.398 157.841 200.468 1.00 72.64 24 PHE B O 1
ATOM 3508 N N . PHE B 1 25 ? 145.638 158.062 200.322 1.00 69.33 25 PHE B N 1
ATOM 3509 C CA . PHE B 1 25 ? 145.788 158.976 201.440 1.00 67.45 25 PHE B CA 1
ATOM 3510 C C . PHE B 1 25 ? 145.885 160.403 200.913 1.00 71.21 25 PHE B C 1
ATOM 3511 O O . PHE B 1 25 ? 145.932 160.641 199.705 1.00 74.62 25 PHE B O 1
ATOM 3519 N N . ASN B 1 26 ? 145.917 161.365 201.830 1.00 71.39 26 ASN B N 1
ATOM 3520 C CA . ASN B 1 26 ? 145.949 162.765 201.432 1.00 73.35 26 ASN B CA 1
ATOM 3521 C C . ASN B 1 26 ? 147.328 163.399 201.537 1.00 73.33 26 ASN B C 1
ATOM 3522 O O . ASN B 1 26 ? 147.490 164.551 201.124 1.00 77.06 26 ASN B O 1
ATOM 3527 N N . ASP B 1 27 ? 148.320 162.693 202.073 1.00 72.10 27 ASP B N 1
ATOM 3528 C CA . ASP B 1 27 ? 149.663 163.244 202.202 1.00 69.00 27 ASP B CA 1
ATOM 3529 C C . ASP B 1 27 ? 150.706 162.457 201.427 1.00 67.15 27 ASP B C 1
ATOM 3530 O O . ASP B 1 27 ? 151.439 163.041 200.624 1.00 69.04 27 ASP B O 1
ATOM 3535 N N . LEU B 1 28 ? 150.797 161.148 201.638 1.00 63.92 28 LEU B N 1
ATOM 3536 C CA . LEU B 1 28 ? 151.806 160.332 200.983 1.00 58.21 28 LEU B CA 1
ATOM 3537 C C . LEU B 1 28 ? 151.216 158.976 200.635 1.00 62.26 28 LEU B C 1
ATOM 3538 O O . LEU B 1 28 ? 150.522 158.368 201.451 1.00 66.04 28 LEU B O 1
ATOM 3543 N N . ASN B 1 29 ? 151.487 158.510 199.417 1.00 57.47 29 ASN B N 1
ATOM 3544 C CA . ASN B 1 29 ? 151.066 157.192 198.962 1.00 53.97 29 ASN B CA 1
ATOM 3545 C C . ASN B 1 29 ? 152.249 156.511 198.298 1.00 51.44 29 ASN B C 1
ATOM 3546 O O . ASN B 1 29 ? 152.825 157.055 197.353 1.00 55.63 29 ASN B O 1
ATOM 3551 N N . VAL B 1 30 ? 152.606 155.330 198.779 1.00 49.51 30 VAL B N 1
ATOM 3552 C CA . VAL B 1 30 ? 153.701 154.552 198.217 1.00 48.77 30 VAL B CA 1
ATOM 3553 C C . VAL B 1 30 ? 153.082 153.325 197.564 1.00 52.68 30 VAL B C 1
ATOM 3554 O O . VAL B 1 30 ? 152.818 152.320 198.229 1.00 56.69 30 VAL B O 1
ATOM 3558 N N . ILE B 1 31 ? 152.833 153.405 196.266 1.00 51.24 31 ILE B N 1
ATOM 3559 C CA . ILE B 1 31 ? 152.250 152.291 195.533 1.00 50.44 31 ILE B CA 1
ATOM 3560 C C . ILE B 1 31 ? 153.342 151.280 195.225 1.00 51.87 31 ILE B C 1
ATOM 3561 O O . ILE B 1 31 ? 154.450 151.649 194.830 1.00 57.30 31 ILE B O 1
ATOM 3566 N N . HIS B 1 32 ? 153.047 149.999 195.415 1.00 50.65 32 HIS B N 1
ATOM 3567 C CA . HIS B 1 32 ? 153.995 148.962 195.042 1.00 53.59 32 HIS B CA 1
ATOM 3568 C C . HIS B 1 32 ? 153.231 147.727 194.601 1.00 58.15 32 HIS B C 1
ATOM 3569 O O . HIS B 1 32 ? 152.051 147.559 194.911 1.00 59.40 32 HIS B O 1
ATOM 3576 N N . GLY B 1 33 ? 153.916 146.868 193.861 1.00 59.36 33 GLY B N 1
ATOM 3577 C CA . GLY B 1 33 ? 153.291 145.666 193.345 1.00 61.57 33 GLY B CA 1
ATOM 3578 C C . GLY B 1 33 ? 154.271 144.901 192.489 1.00 69.16 33 GLY B C 1
ATOM 3579 O O . GLY B 1 33 ? 155.431 145.291 192.327 1.00 70.59 33 GLY B O 1
ATOM 3580 N N . LYS B 1 34 ? 153.784 143.798 191.929 1.00 67.82 34 LYS B N 1
ATOM 3581 C CA . LYS B 1 34 ? 154.621 142.939 191.109 1.00 67.18 34 LYS B CA 1
ATOM 3582 C C . LYS B 1 34 ? 154.767 143.522 189.707 1.00 69.05 34 LYS B C 1
ATOM 3583 O O . LYS B 1 34 ? 154.267 144.605 189.399 1.00 74.77 34 LYS B O 1
ATOM 3589 N N . ASN B 1 35 ? 155.474 142.798 188.846 1.00 64.88 35 ASN B N 1
ATOM 3590 C CA . ASN B 1 35 ? 155.693 143.266 187.486 1.00 69.03 35 ASN B CA 1
ATOM 3591 C C . ASN B 1 35 ? 154.413 143.141 186.675 1.00 75.05 35 ASN B C 1
ATOM 3592 O O . ASN B 1 35 ? 153.734 142.113 186.723 1.00 77.86 35 ASN B O 1
ATOM 3597 N N . GLY B 1 36 ? 154.080 144.194 185.935 1.00 74.03 36 GLY B N 1
ATOM 3598 C CA . GLY B 1 36 ? 152.856 144.203 185.165 1.00 70.60 36 GLY B CA 1
ATOM 3599 C C . GLY B 1 36 ? 151.600 144.383 185.980 1.00 70.84 36 GLY B C 1
ATOM 3600 O O . GLY B 1 36 ? 150.516 144.033 185.509 1.00 73.24 36 GLY B O 1
ATOM 3601 N N . ALA B 1 37 ? 151.708 144.925 187.191 1.00 67.77 37 ALA B N 1
ATOM 3602 C CA . ALA B 1 37 ? 150.543 145.100 188.044 1.00 67.12 37 ALA B CA 1
ATOM 3603 C C . ALA B 1 37 ? 149.757 146.361 187.729 1.00 67.78 37 ALA B C 1
ATOM 3604 O O . ALA B 1 37 ? 148.676 146.550 188.292 1.00 74.62 37 ALA B O 1
ATOM 3606 N N . GLY B 1 38 ? 150.265 147.224 186.858 1.00 66.37 38 GLY B N 1
ATOM 3607 C CA . GLY B 1 38 ? 149.539 148.416 186.479 1.00 63.99 38 GLY B CA 1
ATOM 3608 C C . GLY B 1 38 ? 149.863 149.653 187.280 1.00 61.05 38 GLY B C 1
ATOM 3609 O O . GLY B 1 38 ? 148.972 150.477 187.507 1.00 59.50 38 GLY B O 1
ATOM 3610 N N . LYS B 1 39 ? 151.108 149.805 187.732 1.00 61.36 39 LYS B N 1
ATOM 3611 C CA . LYS B 1 39 ? 151.496 151.014 188.450 1.00 57.64 39 LYS B CA 1
ATOM 3612 C C . LYS B 1 39 ? 151.578 152.209 187.510 1.00 57.08 39 LYS B C 1
ATOM 3613 O O . LYS B 1 39 ? 151.027 153.281 187.796 1.00 63.08 39 LYS B O 1
ATOM 3619 N N . SER B 1 40 ? 152.259 152.034 186.377 1.00 55.89 40 SER B N 1
ATOM 3620 C CA . SER B 1 40 ? 152.484 153.136 185.450 1.00 55.87 40 SER B CA 1
ATOM 3621 C C . SER B 1 40 ? 151.191 153.580 184.788 1.00 56.19 40 SER B C 1
ATOM 3622 O O . SER B 1 40 ? 150.982 154.779 184.568 1.00 59.81 40 SER B O 1
ATOM 3625 N N . THR B 1 41 ? 150.305 152.632 184.482 1.00 56.91 41 THR B N 1
ATOM 3626 C CA . THR B 1 41 ? 149.005 152.982 183.926 1.00 55.12 41 THR B CA 1
ATOM 3627 C C . THR B 1 41 ? 148.147 153.723 184.940 1.00 57.00 41 THR B C 1
ATOM 3628 O O . THR B 1 41 ? 147.396 154.630 184.567 1.00 59.41 41 THR B O 1
ATOM 3632 N N . LEU B 1 42 ? 148.264 153.364 186.220 1.00 58.21 42 LEU B N 1
ATOM 3633 C CA . LEU B 1 42 ? 147.575 154.098 187.275 1.00 56.51 42 LEU B CA 1
ATOM 3634 C C . LEU B 1 42 ? 148.075 155.533 187.371 1.00 54.42 42 LEU B C 1
ATOM 3635 O O . LEU B 1 42 ? 147.276 156.465 187.530 1.00 59.65 42 LEU B O 1
ATOM 3640 N N . ILE B 1 43 ? 149.393 155.729 187.254 1.00 53.02 43 ILE B N 1
ATOM 3641 C CA . ILE B 1 43 ? 149.960 157.078 187.276 1.00 51.80 43 ILE B CA 1
ATOM 3642 C C . ILE B 1 43 ? 149.484 157.882 186.072 1.00 54.12 43 ILE B C 1
ATOM 3643 O O . ILE B 1 43 ? 149.161 159.071 186.190 1.00 58.19 43 ILE B O 1
ATOM 3648 N N . HIS B 1 44 ? 149.398 157.237 184.905 1.00 53.53 44 HIS B N 1
ATOM 3649 C CA . HIS B 1 44 ? 148.919 157.924 183.707 1.00 54.05 44 HIS B CA 1
ATOM 3650 C C . HIS B 1 44 ? 147.451 158.318 183.828 1.00 58.89 44 HIS B C 1
ATOM 3651 O O . HIS B 1 44 ? 147.066 159.417 183.411 1.00 62.34 44 HIS B O 1
ATOM 3658 N N . VAL B 1 45 ? 146.626 157.440 184.408 1.00 55.35 45 VAL B N 1
ATOM 3659 C CA . VAL B 1 45 ? 145.209 157.739 184.607 1.00 52.11 45 VAL B CA 1
ATOM 3660 C C . VAL B 1 45 ? 145.034 158.904 185.575 1.00 55.93 45 VAL B C 1
ATOM 3661 O O . VAL B 1 45 ? 144.250 159.829 185.318 1.00 61.03 45 VAL B O 1
ATOM 3665 N N . ILE B 1 46 ? 145.798 158.899 186.674 1.00 54.95 46 ILE B N 1
ATOM 3666 C CA . ILE B 1 46 ? 145.723 159.977 187.661 1.00 49.78 46 ILE B CA 1
ATOM 3667 C C . ILE B 1 46 ? 146.169 161.302 187.056 1.00 51.96 46 ILE B C 1
ATOM 3668 O O . ILE B 1 46 ? 145.516 162.333 187.247 1.00 56.45 46 ILE B O 1
ATOM 3673 N N . ALA B 1 47 ? 147.259 161.288 186.284 1.00 53.31 47 ALA B N 1
ATOM 3674 C CA . ALA B 1 47 ? 147.773 162.520 185.695 1.00 50.69 47 ALA B CA 1
ATOM 3675 C C . ALA B 1 47 ? 146.830 163.076 184.637 1.00 56.87 47 ALA B C 1
ATOM 3676 O O . ALA B 1 47 ? 146.630 164.294 184.562 1.00 65.18 47 ALA B O 1
ATOM 3678 N N . ASN B 1 48 ? 146.226 162.203 183.825 1.00 56.17 48 ASN B N 1
ATOM 3679 C CA . ASN B 1 48 ? 145.294 162.672 182.805 1.00 61.28 48 ASN B CA 1
ATOM 3680 C C . ASN B 1 48 ? 144.009 163.211 183.420 1.00 64.04 48 ASN B C 1
ATOM 3681 O O . ASN B 1 48 ? 143.427 164.170 182.904 1.00 67.02 48 ASN B O 1
ATOM 3686 N N . ILE B 1 49 ? 143.541 162.603 184.513 1.00 61.46 49 ILE B N 1
ATOM 3687 C CA . ILE B 1 49 ? 142.329 163.090 185.165 1.00 58.76 49 ILE B CA 1
ATOM 3688 C C . ILE B 1 49 ? 142.590 164.420 185.863 1.00 63.38 49 ILE B C 1
ATOM 3689 O O . ILE B 1 49 ? 141.812 165.371 185.729 1.00 68.89 49 ILE B O 1
ATOM 3694 N N . VAL B 1 50 ? 143.704 164.514 186.595 1.00 64.90 50 VAL B N 1
ATOM 3695 C CA . VAL B 1 50 ? 143.993 165.705 187.389 1.00 63.17 50 VAL B CA 1
ATOM 3696 C C . VAL B 1 50 ? 144.344 166.888 186.492 1.00 68.68 50 VAL B C 1
ATOM 3697 O O . VAL B 1 50 ? 143.889 168.014 186.724 1.00 78.36 50 VAL B O 1
ATOM 3701 N N . ASN B 1 51 ? 145.104 166.648 185.419 1.00 67.05 51 ASN B N 1
ATOM 3702 C CA . ASN B 1 51 ? 145.438 167.723 184.491 1.00 68.85 51 ASN B CA 1
ATOM 3703 C C . ASN B 1 51 ? 144.253 168.198 183.659 1.00 76.62 51 ASN B C 1
ATOM 3704 O O . ASN B 1 51 ? 144.354 169.249 183.021 1.00 83.85 51 ASN B O 1
ATOM 3709 N N . GLY B 1 52 ? 143.144 167.464 183.646 1.00 76.09 52 GLY B N 1
ATOM 3710 C CA . GLY B 1 52 ? 142.022 167.840 182.815 1.00 78.19 52 GLY B CA 1
ATOM 3711 C C . GLY B 1 52 ? 142.199 167.516 181.353 1.00 81.43 52 GLY B C 1
ATOM 3712 O O . GLY B 1 52 ? 141.487 168.073 180.515 1.00 83.81 52 GLY B O 1
ATOM 3713 N N . ASP B 1 53 ? 143.131 166.630 181.020 1.00 79.48 53 ASP B N 1
ATOM 3714 C CA . ASP B 1 53 ? 143.406 166.275 179.633 1.00 80.36 53 ASP B CA 1
ATOM 3715 C C . ASP B 1 53 ? 142.637 165.006 179.273 1.00 81.27 53 ASP B C 1
ATOM 3716 O O . ASP B 1 53 ? 143.191 163.917 179.141 1.00 80.45 53 ASP B O 1
ATOM 3721 N N . PHE B 1 54 ? 141.322 165.174 179.110 1.00 84.32 54 PHE B N 1
ATOM 3722 C CA . PHE B 1 54 ? 140.447 164.034 178.857 1.00 81.50 54 PHE B CA 1
ATOM 3723 C C . PHE B 1 54 ? 140.564 163.506 177.434 1.00 80.26 54 PHE B C 1
ATOM 3724 O O . PHE B 1 54 ? 140.170 162.363 177.178 1.00 78.77 54 PHE B O 1
ATOM 3732 N N . ILE B 1 55 ? 141.141 164.289 176.517 1.00 80.23 55 ILE B N 1
ATOM 3733 C CA . ILE B 1 55 ? 141.335 163.845 175.141 1.00 81.42 55 ILE B CA 1
ATOM 3734 C C . ILE B 1 55 ? 142.357 162.713 175.047 1.00 83.96 55 ILE B C 1
ATOM 3735 O O . ILE B 1 55 ? 142.414 162.015 174.027 1.00 86.91 55 ILE B O 1
ATOM 3740 N N . ARG B 1 56 ? 143.161 162.502 176.095 1.00 81.62 56 ARG B N 1
ATOM 3741 C CA . ARG B 1 56 ? 144.027 161.333 176.163 1.00 76.64 56 ARG B CA 1
ATOM 3742 C C . ARG B 1 56 ? 143.225 160.044 176.260 1.00 76.83 56 ARG B C 1
ATOM 3743 O O . ARG B 1 56 ? 143.660 159.006 175.746 1.00 77.89 56 ARG B O 1
ATOM 3751 N N . PHE B 1 57 ? 142.038 160.094 176.871 1.00 74.26 57 PHE B N 1
ATOM 3752 C CA . PHE B 1 57 ? 141.287 158.874 177.140 1.00 72.80 57 PHE B CA 1
ATOM 3753 C C . PHE B 1 57 ? 140.647 158.272 175.899 1.00 79.67 57 PHE B C 1
ATOM 3754 O O . PHE B 1 57 ? 140.086 157.176 175.987 1.00 83.06 57 PHE B O 1
ATOM 3762 N N . ALA B 1 58 ? 140.714 158.951 174.754 1.00 80.01 58 ALA B N 1
ATOM 3763 C CA . ALA B 1 58 ? 140.355 158.319 173.496 1.00 80.30 58 ALA B CA 1
ATOM 3764 C C . ALA B 1 58 ? 141.356 157.249 173.085 1.00 80.87 58 ALA B C 1
ATOM 3765 O O . ALA B 1 58 ? 141.007 156.367 172.296 1.00 84.59 58 ALA B O 1
ATOM 3767 N N . PHE B 1 59 ? 142.584 157.303 173.598 1.00 78.12 59 PHE B N 1
ATOM 3768 C CA . PHE B 1 59 ? 143.628 156.362 173.218 1.00 76.99 59 PHE B CA 1
ATOM 3769 C C . PHE B 1 59 ? 143.772 155.209 174.196 1.00 75.38 59 PHE B C 1
ATOM 3770 O O . PHE B 1 59 ? 144.680 154.389 174.041 1.00 77.30 59 PHE B O 1
ATOM 3778 N N . LEU B 1 60 ? 142.905 155.127 175.194 1.00 72.93 60 LEU B N 1
ATOM 3779 C CA . LEU B 1 60 ? 142.934 154.056 176.177 1.00 72.74 60 LEU B CA 1
ATOM 3780 C C . LEU B 1 60 ? 141.703 153.185 175.995 1.00 75.34 60 LEU B C 1
ATOM 3781 O O . LEU B 1 60 ? 140.584 153.698 175.917 1.00 78.04 60 LEU B O 1
ATOM 3786 N N . ILE B 1 61 ? 141.908 151.876 175.922 1.00 72.64 61 ILE B N 1
ATOM 3787 C CA . ILE B 1 61 ? 140.808 150.929 175.811 1.00 72.68 61 ILE B CA 1
ATOM 3788 C C . ILE B 1 61 ? 140.383 150.535 177.217 1.00 76.98 61 ILE B C 1
ATOM 3789 O O . ILE B 1 61 ? 141.170 149.957 177.971 1.00 80.07 61 ILE B O 1
ATOM 3794 N N . PHE B 1 62 ? 139.140 150.840 177.568 1.00 75.98 62 PHE B N 1
ATOM 3795 C CA . PHE B 1 62 ? 138.642 150.595 178.913 1.00 75.83 62 PHE B CA 1
ATOM 3796 C C . PHE B 1 62 ? 137.123 150.552 178.862 1.00 81.86 62 PHE B C 1
ATOM 3797 O O . PHE B 1 62 ? 136.515 150.597 177.790 1.00 84.71 62 PHE B O 1
ATOM 3805 N N . GLU B 1 63 ? 136.512 150.448 180.038 1.00 85.30 63 GLU B N 1
ATOM 3806 C CA . GLU B 1 63 ? 135.063 150.498 180.164 1.00 86.01 63 GLU B CA 1
ATOM 3807 C C . GLU B 1 63 ? 134.596 151.645 181.041 1.00 86.91 63 GLU B C 1
ATOM 3808 O O . GLU B 1 63 ? 133.706 152.401 180.638 1.00 93.16 63 GLU B O 1
ATOM 3814 N N . GLU B 1 64 ? 135.179 151.807 182.227 1.00 84.19 64 GLU B N 1
ATOM 3815 C CA . GLU B 1 64 ? 134.727 152.837 183.153 1.00 85.21 64 GLU B CA 1
ATOM 3816 C C . GLU B 1 64 ? 135.851 153.183 184.114 1.00 80.19 64 GLU B C 1
ATOM 3817 O O . GLU B 1 64 ? 136.489 152.287 184.672 1.00 82.92 64 GLU B O 1
ATOM 3823 N N . ILE B 1 65 ? 136.083 154.478 184.304 1.00 76.83 65 ILE B N 1
ATOM 3824 C CA . ILE B 1 65 ? 137.089 154.986 185.228 1.00 75.04 65 ILE B CA 1
ATOM 3825 C C . ILE B 1 65 ? 136.417 156.000 186.140 1.00 75.73 65 ILE B C 1
ATOM 3826 O O . ILE B 1 65 ? 135.870 156.998 185.662 1.00 80.82 65 ILE B O 1
ATOM 3831 N N . LYS B 1 66 ? 136.457 155.752 187.445 1.00 71.37 66 LYS B N 1
ATOM 3832 C CA . LYS B 1 66 ? 135.862 156.643 188.432 1.00 72.53 66 LYS B CA 1
ATOM 3833 C C . LYS B 1 66 ? 136.960 157.301 189.252 1.00 71.66 66 LYS B C 1
ATOM 3834 O O . LYS B 1 66 ? 137.828 156.616 189.798 1.00 74.83 66 LYS B O 1
ATOM 3840 N N . ALA B 1 67 ? 136.913 158.624 189.342 1.00 68.57 67 ALA B N 1
ATOM 3841 C CA . ALA B 1 67 ? 137.867 159.402 190.116 1.00 66.48 67 ALA B CA 1
ATOM 3842 C C . ALA B 1 67 ? 137.124 160.182 191.185 1.00 71.52 67 ALA B C 1
ATOM 3843 O O . ALA B 1 67 ? 136.186 160.921 190.876 1.00 77.77 67 ALA B O 1
ATOM 3845 N N . THR B 1 68 ? 137.546 160.027 192.433 1.00 70.79 68 THR B N 1
ATOM 3846 C CA . THR B 1 68 ? 136.955 160.737 193.556 1.00 72.54 68 THR B CA 1
ATOM 3847 C C . THR B 1 68 ? 137.993 161.679 194.143 1.00 75.87 68 THR B C 1
ATOM 3848 O O . THR B 1 68 ? 139.129 161.270 194.402 1.00 79.07 68 THR B O 1
ATOM 3852 N N . TYR B 1 69 ? 137.617 162.936 194.331 1.00 76.30 69 TYR B N 1
ATOM 3853 C CA . TYR B 1 69 ? 138.503 163.882 194.980 1.00 77.38 69 TYR B CA 1
ATOM 3854 C C . TYR B 1 69 ? 138.209 163.922 196.476 1.00 80.82 69 TYR B C 1
ATOM 3855 O O . TYR B 1 69 ? 137.388 163.164 196.995 1.00 82.04 69 TYR B O 1
ATOM 3864 N N . SER B 1 70 ? 138.896 164.818 197.185 1.00 81.57 70 SER B N 1
ATOM 3865 C CA . SER B 1 70 ? 138.729 164.905 198.631 1.00 84.62 70 SER B CA 1
ATOM 3866 C C . SER B 1 70 ? 137.420 165.571 199.024 1.00 91.31 70 SER B C 1
ATOM 3867 O O . SER B 1 70 ? 136.786 165.151 199.996 1.00 95.52 70 SER B O 1
ATOM 3870 N N . ASP B 1 71 ? 136.999 166.598 198.290 1.00 92.13 71 ASP B N 1
ATOM 3871 C CA . ASP B 1 71 ? 135.799 167.346 198.640 1.00 94.40 71 ASP B CA 1
ATOM 3872 C C . ASP B 1 71 ? 134.512 166.638 198.240 1.00 96.32 71 ASP B C 1
ATOM 3873 O O . ASP B 1 71 ? 133.432 167.090 198.630 1.00 99.29 71 ASP B O 1
ATOM 3878 N N . GLY B 1 72 ? 134.594 165.546 197.485 1.00 94.33 72 GLY B N 1
ATOM 3879 C CA . GLY B 1 72 ? 133.420 164.805 197.072 1.00 94.69 72 GLY B CA 1
ATOM 3880 C C . GLY B 1 72 ? 133.136 164.837 195.589 1.00 92.36 72 GLY B C 1
ATOM 3881 O O . GLY B 1 72 ? 132.185 164.181 195.149 1.00 93.60 72 GLY B O 1
ATOM 3882 N N . LEU B 1 73 ? 133.916 165.580 194.809 1.00 86.97 73 LEU B N 1
ATOM 3883 C CA . LEU B 1 73 ? 133.722 165.627 193.367 1.00 83.68 73 LEU B CA 1
ATOM 3884 C C . LEU B 1 73 ? 134.094 164.289 192.743 1.00 84.95 73 LEU B C 1
ATOM 3885 O O . LEU B 1 73 ? 135.157 163.733 193.030 1.00 87.27 73 LEU B O 1
ATOM 3890 N N . LYS B 1 74 ? 133.216 163.772 191.890 1.00 84.04 74 LYS B N 1
ATOM 3891 C CA . LYS B 1 74 ? 133.402 162.470 191.269 1.00 82.50 74 LYS B CA 1
ATOM 3892 C C . LYS B 1 74 ? 133.296 162.615 189.760 1.00 82.59 74 LYS B C 1
ATOM 3893 O O . LYS B 1 74 ? 132.384 163.280 189.260 1.00 89.78 74 LYS B O 1
ATOM 3899 N N . ILE B 1 75 ? 134.232 162.001 189.044 1.00 75.54 75 ILE B N 1
ATOM 3900 C CA . ILE B 1 75 ? 134.266 162.010 187.587 1.00 75.01 75 ILE B CA 1
ATOM 3901 C C . ILE B 1 75 ? 134.163 160.572 187.106 1.00 75.93 75 ILE B C 1
ATOM 3902 O O . ILE B 1 75 ? 134.930 159.713 187.549 1.00 80.08 75 ILE B O 1
ATOM 3907 N N . VAL B 1 76 ? 133.224 160.308 186.203 1.00 78.27 76 VAL B N 1
ATOM 3908 C CA . VAL B 1 76 ? 133.034 158.984 185.629 1.00 79.79 76 VAL B CA 1
ATOM 3909 C C . VAL B 1 76 ? 133.304 159.082 184.138 1.00 81.51 76 VAL B C 1
ATOM 3910 O O . VAL B 1 76 ? 132.640 159.849 183.432 1.00 85.10 76 VAL B O 1
ATOM 3914 N N . ILE B 1 77 ? 134.269 158.307 183.657 1.00 77.80 77 ILE B N 1
ATOM 3915 C CA . ILE B 1 77 ? 134.640 158.285 182.249 1.00 80.19 77 ILE B CA 1
ATOM 3916 C C . ILE B 1 77 ? 134.270 156.921 181.690 1.00 85.42 77 ILE B C 1
ATOM 3917 O O . ILE B 1 77 ? 134.669 155.892 182.242 1.00 87.31 77 ILE B O 1
ATOM 3922 N N . ARG B 1 78 ? 133.503 156.913 180.605 1.00 88.29 78 ARG B N 1
ATOM 3923 C CA . ARG B 1 78 ? 133.036 155.681 179.991 1.00 87.88 78 ARG B CA 1
ATOM 3924 C C . ARG B 1 78 ? 133.412 155.662 178.520 1.00 92.74 78 ARG B C 1
ATOM 3925 O O . ARG B 1 78 ? 133.527 156.708 177.879 1.00 95.28 78 ARG B O 1
ATOM 3933 N N . ARG B 1 79 ? 133.594 154.458 177.991 1.00 93.86 79 ARG B N 1
ATOM 3934 C CA . ARG B 1 79 ? 133.891 154.241 176.578 1.00 95.66 79 ARG B CA 1
ATOM 3935 C C . ARG B 1 79 ? 132.795 153.342 176.021 1.00 104.04 79 ARG B C 1
ATOM 3936 O O . ARG B 1 79 ? 132.852 152.118 176.172 1.00 100.95 79 ARG B O 1
ATOM 3944 N N . ASP B 1 80 ? 131.795 153.943 175.388 1.00 112.47 80 ASP B N 1
ATOM 3945 C CA . ASP B 1 80 ? 130.670 153.195 174.852 1.00 114.99 80 ASP B CA 1
ATOM 3946 C C . ASP B 1 80 ? 130.867 152.920 173.367 1.00 120.01 80 ASP B C 1
ATOM 3947 O O . ASP B 1 80 ? 131.641 153.592 172.683 1.00 119.06 80 ASP B O 1
ATOM 3952 N N . LYS B 1 81 ? 130.146 151.917 172.872 1.00 123.67 81 LYS B N 1
ATOM 3953 C CA . LYS B 1 81 ? 130.237 151.492 171.479 1.00 126.24 81 LYS B CA 1
ATOM 3954 C C . LYS B 1 81 ? 128.852 151.570 170.854 1.00 129.46 81 LYS B C 1
ATOM 3955 O O . LYS B 1 81 ? 127.950 150.821 171.243 1.00 130.14 81 LYS B O 1
ATOM 3961 N N . ILE B 1 82 ? 128.681 152.476 169.894 1.00 132.09 82 ILE B N 1
ATOM 3962 C CA . ILE B 1 82 ? 127.441 152.599 169.137 1.00 133.56 82 ILE B CA 1
ATOM 3963 C C . ILE B 1 82 ? 127.786 152.726 167.660 1.00 136.33 82 ILE B C 1
ATOM 3964 O O . ILE B 1 82 ? 128.673 153.508 167.294 1.00 135.28 82 ILE B O 1
ATOM 3969 N N . ASP B 1 83 ? 127.089 151.940 166.826 1.00 138.89 83 ASP B N 1
ATOM 3970 C CA . ASP B 1 83 ? 127.208 151.951 165.360 1.00 143.04 83 ASP B CA 1
ATOM 3971 C C . ASP B 1 83 ? 128.643 151.692 164.901 1.00 142.37 83 ASP B C 1
ATOM 3972 O O . ASP B 1 83 ? 129.128 152.322 163.957 1.00 142.11 83 ASP B O 1
ATOM 3977 N N . GLU B 1 84 ? 129.311 150.756 165.589 1.00 139.78 84 GLU B N 1
ATOM 3978 C CA . GLU B 1 84 ? 130.731 150.425 165.399 1.00 140.47 84 GLU B CA 1
ATOM 3979 C C . GLU B 1 84 ? 131.627 151.657 165.536 1.00 139.83 84 GLU B C 1
ATOM 3980 O O . GLU B 1 84 ? 132.599 151.828 164.797 1.00 138.36 84 GLU B O 1
ATOM 3986 N N . GLN B 1 85 ? 131.289 152.525 166.488 1.00 138.17 85 GLN B N 1
ATOM 3987 C CA . GLN B 1 85 ? 132.092 153.694 166.809 1.00 130.90 85 GLN B CA 1
ATOM 3988 C C . GLN B 1 85 ? 132.176 153.835 168.319 1.00 127.11 85 GLN B C 1
ATOM 3989 O O . GLN B 1 85 ? 131.183 153.639 169.024 1.00 127.11 85 GLN B O 1
ATOM 3995 N N . SER B 1 86 ? 133.360 154.182 168.810 1.00 121.58 86 SER B N 1
ATOM 3996 C CA . SER B 1 86 ? 133.565 154.365 170.237 1.00 115.46 86 SER B CA 1
ATOM 3997 C C . SER B 1 86 ? 133.404 155.833 170.603 1.00 112.45 86 SER B C 1
ATOM 3998 O O . SER B 1 86 ? 133.871 156.721 169.886 1.00 113.32 86 SER B O 1
ATOM 4001 N N . PHE B 1 87 ? 132.723 156.079 171.715 1.00 108.53 87 PHE B N 1
ATOM 4002 C CA . PHE B 1 87 ? 132.469 157.425 172.204 1.00 107.33 87 PHE B CA 1
ATOM 4003 C C . PHE B 1 87 ? 132.880 157.505 173.663 1.00 105.27 87 PHE B C 1
ATOM 4004 O O . PHE B 1 87 ? 132.500 156.645 174.466 1.00 102.66 87 PHE B O 1
ATOM 4012 N N . ILE B 1 88 ? 133.650 158.534 174.003 1.00 106.64 88 ILE B N 1
ATOM 4013 C CA . ILE B 1 88 ? 134.108 158.762 175.366 1.00 102.75 88 ILE B CA 1
ATOM 4014 C C . ILE B 1 88 ? 133.149 159.742 176.022 1.00 100.25 88 ILE B C 1
ATOM 4015 O O . ILE B 1 88 ? 132.937 160.851 175.516 1.00 101.36 88 ILE B O 1
ATOM 4020 N N . SER B 1 89 ? 132.571 159.333 177.145 1.00 94.59 89 SER B N 1
ATOM 4021 C CA . SER B 1 89 ? 131.606 160.131 177.883 1.00 94.27 89 SER B CA 1
ATOM 4022 C C . SER B 1 89 ? 132.175 160.464 179.252 1.00 92.28 89 SER B C 1
ATOM 4023 O O . SER B 1 89 ? 132.550 159.563 180.005 1.00 92.81 89 SER B O 1
ATOM 4026 N N . VAL B 1 90 ? 132.232 161.752 179.575 1.00 92.69 90 VAL B N 1
ATOM 4027 C CA . VAL B 1 90 ? 132.704 162.227 180.870 1.00 91.87 90 VAL B CA 1
ATOM 4028 C C . VAL B 1 90 ? 131.513 162.815 181.608 1.00 95.32 90 VAL B C 1
ATOM 4029 O O . VAL B 1 90 ? 130.853 163.730 181.102 1.00 99.38 90 VAL B O 1
ATOM 4033 N N . THR B 1 91 ? 131.238 162.292 182.800 1.00 92.15 91 THR B N 1
ATOM 4034 C CA . THR B 1 91 ? 130.090 162.699 183.599 1.00 93.36 91 THR B CA 1
ATOM 4035 C C . THR B 1 91 ? 130.577 163.108 184.978 1.00 89.79 91 THR B C 1
ATOM 4036 O O . THR B 1 91 ? 131.202 162.308 185.678 1.00 92.44 91 THR B O 1
ATOM 4040 N N . LEU B 1 92 ? 130.286 164.341 185.372 1.00 90.54 92 LEU B N 1
ATOM 4041 C CA . LEU B 1 92 ? 130.708 164.827 186.673 1.00 91.43 92 LEU B CA 1
ATOM 4042 C C . LEU B 1 92 ? 129.698 164.426 187.742 1.00 95.87 92 LEU B C 1
ATOM 4043 O O . LEU B 1 92 ? 128.715 163.731 187.483 1.00 96.45 92 LEU B O 1
ATOM 4048 N N . SER B 1 93 ? 129.953 164.870 188.971 1.00 97.47 93 SER B N 1
ATOM 4049 C CA . SER B 1 93 ? 128.981 164.707 190.041 1.00 100.06 93 SER B CA 1
ATOM 4050 C C . SER B 1 93 ? 127.898 165.774 190.000 1.00 106.31 93 SER B C 1
ATOM 4051 O O . SER B 1 93 ? 126.871 165.624 190.670 1.00 108.67 93 SER B O 1
ATOM 4054 N N . ASN B 1 94 ? 128.107 166.844 189.234 1.00 108.03 94 ASN B N 1
ATOM 4055 C CA . ASN B 1 94 ? 127.110 167.892 189.073 1.00 108.93 94 ASN B CA 1
ATOM 4056 C C . ASN B 1 94 ? 126.044 167.541 188.048 1.00 107.42 94 ASN B C 1
ATOM 4057 O O . ASN B 1 94 ? 125.044 168.259 187.947 1.00 108.17 94 ASN B O 1
ATOM 4062 N N . GLY B 1 95 ? 126.230 166.465 187.291 1.00 105.89 95 GLY B N 1
ATOM 4063 C CA . GLY B 1 95 ? 125.329 166.087 186.232 1.00 105.65 95 GLY B CA 1
ATOM 4064 C C . GLY B 1 95 ? 125.731 166.590 184.863 1.00 107.17 95 GLY B C 1
ATOM 4065 O O . GLY B 1 95 ? 125.241 166.062 183.858 1.00 107.20 95 GLY B O 1
ATOM 4066 N N . LYS B 1 96 ? 126.604 167.593 184.797 1.00 105.93 96 LYS B N 1
ATOM 4067 C CA . LYS B 1 96 ? 127.081 168.084 183.514 1.00 105.66 96 LYS B CA 1
ATOM 4068 C C . LYS B 1 96 ? 128.015 167.065 182.879 1.00 104.41 96 LYS B C 1
ATOM 4069 O O . LYS B 1 96 ? 128.905 166.520 183.535 1.00 107.65 96 LYS B O 1
ATOM 4075 N N . TYR B 1 97 ? 127.807 166.806 181.594 1.00 102.06 97 TYR B N 1
ATOM 4076 C CA . TYR B 1 97 ? 128.508 165.728 180.918 1.00 103.87 97 TYR B CA 1
ATOM 4077 C C . TYR B 1 97 ? 128.981 166.218 179.560 1.00 105.47 97 TYR B C 1
ATOM 4078 O O . TYR B 1 97 ? 128.571 167.276 179.077 1.00 105.00 97 TYR B O 1
ATOM 4087 N N . ILE B 1 98 ? 129.861 165.431 178.952 1.00 104.04 98 ILE B N 1
ATOM 4088 C CA . ILE B 1 98 ? 130.362 165.715 177.611 1.00 102.63 98 ILE B CA 1
ATOM 4089 C C . ILE B 1 98 ? 130.715 164.396 176.936 1.00 103.58 98 ILE B C 1
ATOM 4090 O O . ILE B 1 98 ? 131.471 163.589 177.483 1.00 105.08 98 ILE B O 1
ATOM 4095 N N . LYS B 1 99 ? 130.146 164.164 175.756 1.00 102.66 99 LYS B N 1
ATOM 4096 C CA . LYS B 1 99 ? 130.451 162.992 174.946 1.00 102.08 99 LYS B CA 1
ATOM 4097 C C . LYS B 1 99 ? 131.200 163.440 173.702 1.00 102.04 99 LYS B C 1
ATOM 4098 O O . LYS B 1 99 ? 130.762 164.366 173.013 1.00 102.50 99 LYS B O 1
ATOM 4104 N N . PHE B 1 100 ? 132.329 162.796 173.417 1.00 102.58 100 PHE B N 1
ATOM 4105 C CA . PHE B 1 100 ? 133.057 163.099 172.196 1.00 106.43 100 PHE B CA 1
ATOM 4106 C C . PHE B 1 100 ? 133.492 161.810 171.515 1.00 109.58 100 PHE B C 1
ATOM 4107 O O . PHE B 1 100 ? 133.746 160.793 172.165 1.00 108.03 100 PHE B O 1
ATOM 4115 N N . ALA B 1 101 ? 133.567 161.869 170.189 1.00 110.69 101 ALA B N 1
ATOM 4116 C CA . ALA B 1 101 ? 133.924 160.711 169.387 1.00 108.66 101 ALA B CA 1
ATOM 4117 C C . ALA B 1 101 ? 135.421 160.446 169.449 1.00 109.61 101 ALA B C 1
ATOM 4118 O O . ALA B 1 101 ? 136.232 161.363 169.601 1.00 112.46 101 ALA B O 1
ATOM 4120 N N . VAL B 1 102 ? 135.780 159.168 169.333 1.00 105.84 102 VAL B N 1
ATOM 4121 C CA . VAL B 1 102 ? 137.182 158.770 169.378 1.00 103.57 102 VAL B CA 1
ATOM 4122 C C . VAL B 1 102 ? 137.909 159.210 168.111 1.00 107.07 102 VAL B C 1
ATOM 4123 O O . VAL B 1 102 ? 139.040 159.709 168.174 1.00 110.73 102 VAL B O 1
ATOM 4127 N N . GLY B 1 103 ? 137.261 159.062 166.953 1.00 106.27 103 GLY B N 1
ATOM 4128 C CA . GLY B 1 103 ? 137.915 159.371 165.689 1.00 107.50 103 GLY B CA 1
ATOM 4129 C C . GLY B 1 103 ? 138.221 160.846 165.506 1.00 113.61 103 GLY B C 1
ATOM 4130 O O . GLY B 1 103 ? 139.262 161.205 164.950 1.00 115.35 103 GLY B O 1
ATOM 4131 N N . GLU B 1 104 ? 137.326 161.718 165.980 1.00 115.44 104 GLU B N 1
ATOM 4132 C CA . GLU B 1 104 ? 137.575 163.156 165.929 1.00 118.09 104 GLU B CA 1
ATOM 4133 C C . GLU B 1 104 ? 138.752 163.549 166.814 1.00 120.13 104 GLU B C 1
ATOM 4134 O O . GLU B 1 104 ? 139.590 164.371 166.417 1.00 121.48 104 GLU B O 1
ATOM 4140 N N . ALA B 1 105 ? 138.835 162.957 168.010 1.00 119.62 105 ALA B N 1
ATOM 4141 C CA . ALA B 1 105 ? 139.958 163.216 168.907 1.00 114.79 105 ALA B CA 1
ATOM 4142 C C . ALA B 1 105 ? 141.266 162.709 168.318 1.00 113.00 105 ALA B C 1
ATOM 4143 O O . ALA B 1 105 ? 142.299 163.384 168.414 1.00 116.08 105 ALA B O 1
ATOM 4145 N N . MET B 1 106 ? 141.235 161.532 167.686 1.00 109.73 106 MET B N 1
ATOM 4146 C CA . MET B 1 106 ? 142.428 160.998 167.036 1.00 109.43 106 MET B CA 1
ATOM 4147 C C . MET B 1 106 ? 142.864 161.869 165.865 1.00 118.79 106 MET B C 1
ATOM 4148 O O . MET B 1 106 ? 144.063 162.088 165.664 1.00 122.45 106 MET B O 1
ATOM 4153 N N . ALA B 1 107 ? 141.905 162.387 165.092 1.00 119.46 107 ALA B N 1
ATOM 4154 C CA . ALA B 1 107 ? 142.234 163.266 163.974 1.00 119.94 107 ALA B CA 1
ATOM 4155 C C . ALA B 1 107 ? 142.830 164.585 164.453 1.00 123.55 107 ALA B C 1
ATOM 4156 O O . ALA B 1 107 ? 143.780 165.096 163.848 1.00 127.20 107 ALA B O 1
ATOM 4158 N N . THR B 1 108 ? 142.291 165.147 165.540 1.00 123.45 108 THR B N 1
ATOM 4159 C CA . THR B 1 108 ? 142.858 166.379 166.083 1.00 124.08 108 THR B CA 1
ATOM 4160 C C . THR B 1 108 ? 144.228 166.146 166.709 1.00 123.78 108 THR B C 1
ATOM 4161 O O . THR B 1 108 ? 145.060 167.059 166.723 1.00 126.62 108 THR B O 1
ATOM 4165 N N . VAL B 1 109 ? 144.475 164.947 167.238 1.00 121.18 109 VAL B N 1
ATOM 4166 C CA . VAL B 1 109 ? 145.802 164.634 167.761 1.00 123.20 109 VAL B CA 1
ATOM 4167 C C . VAL B 1 109 ? 146.812 164.489 166.625 1.00 126.85 109 VAL B C 1
ATOM 4168 O O . VAL B 1 109 ? 147.925 165.028 166.699 1.00 127.61 109 VAL B O 1
ATOM 4172 N N . ARG B 1 110 ? 146.435 163.784 165.549 1.00 129.54 110 ARG B N 1
ATOM 4173 C CA . ARG B 1 110 ? 147.338 163.628 164.409 1.00 133.32 110 ARG B CA 1
ATOM 4174 C C . ARG B 1 110 ? 147.589 164.951 163.697 1.00 135.13 110 ARG B C 1
ATOM 4175 O O . ARG B 1 110 ? 148.681 165.162 163.157 1.00 135.30 110 ARG B O 1
ATOM 4183 N N . GLU B 1 111 ? 146.601 165.848 163.679 1.00 135.81 111 GLU B N 1
ATOM 4184 C CA . GLU B 1 111 ? 146.831 167.182 163.139 1.00 140.34 111 GLU B CA 1
ATOM 4185 C C . GLU B 1 111 ? 147.739 168.014 164.036 1.00 141.21 111 GLU B C 1
ATOM 4186 O O . GLU B 1 111 ? 148.561 168.783 163.526 1.00 140.21 111 GLU B O 1
ATOM 4192 N N . ILE B 1 112 ? 147.620 167.868 165.351 1.00 140.52 112 ILE B N 1
ATOM 4193 C CA . ILE B 1 112 ? 148.462 168.605 166.283 1.00 141.02 112 ILE B CA 1
ATOM 4194 C C . ILE B 1 112 ? 149.660 167.759 166.697 1.00 137.55 112 ILE B C 1
ATOM 4195 O O . ILE B 1 112 ? 150.543 167.478 165.887 1.00 133.51 112 ILE B O 1
ATOM 4200 N N . MET B 1 126 ? 138.952 172.301 167.558 1.00 124.26 126 MET B N 1
ATOM 4201 C CA . MET B 1 126 ? 137.541 172.568 167.807 1.00 134.32 126 MET B CA 1
ATOM 4202 C C . MET B 1 126 ? 137.033 171.782 169.006 1.00 135.09 126 MET B C 1
ATOM 4203 O O . MET B 1 126 ? 136.426 172.347 169.916 1.00 135.19 126 MET B O 1
ATOM 4208 N N . LEU B 1 127 ? 137.273 170.469 168.981 1.00 134.07 127 LEU B N 1
ATOM 4209 C CA . LEU B 1 127 ? 136.851 169.604 170.079 1.00 130.85 127 LEU B CA 1
ATOM 4210 C C . LEU B 1 127 ? 137.616 169.914 171.358 1.00 126.44 127 LEU B C 1
ATOM 4211 O O . LEU B 1 127 ? 137.041 169.889 172.455 1.00 125.08 127 LEU B O 1
ATOM 4216 N N . ALA B 1 128 ? 138.914 170.206 171.231 1.00 124.73 128 ALA B N 1
ATOM 4217 C CA . ALA B 1 128 ? 139.728 170.558 172.388 1.00 124.74 128 ALA B CA 1
ATOM 4218 C C . ALA B 1 128 ? 139.261 171.854 173.033 1.00 128.36 128 ALA B C 1
ATOM 4219 O O . ALA B 1 128 ? 139.351 171.997 174.258 1.00 129.19 128 ALA B O 1
ATOM 4221 N N . MET B 1 129 ? 138.747 172.792 172.231 1.00 129.22 129 MET B N 1
ATOM 4222 C CA . MET B 1 129 ? 138.169 174.015 172.778 1.00 130.19 129 MET B CA 1
ATOM 4223 C C . MET B 1 129 ? 136.928 173.717 173.608 1.00 128.70 129 MET B C 1
ATOM 4224 O O . MET B 1 129 ? 136.731 174.309 174.674 1.00 127.82 129 MET B O 1
ATOM 4229 N N . ASP B 1 130 ? 136.094 172.781 173.143 1.00 129.26 130 ASP B N 1
ATOM 4230 C CA . ASP B 1 130 ? 134.931 172.356 173.917 1.00 128.59 130 ASP B CA 1
ATOM 4231 C C . ASP B 1 130 ? 135.349 171.670 175.211 1.00 123.30 130 ASP B C 1
ATOM 4232 O O . ASP B 1 130 ? 134.729 171.878 176.263 1.00 119.86 130 ASP B O 1
ATOM 4237 N N . ILE B 1 131 ? 136.415 170.866 175.149 1.00 123.62 131 ILE B N 1
ATOM 4238 C CA . ILE B 1 131 ? 136.914 170.170 176.333 1.00 119.57 131 ILE B CA 1
ATOM 4239 C C . ILE B 1 131 ? 137.439 171.163 177.366 1.00 120.87 131 ILE B C 1
ATOM 4240 O O . ILE B 1 131 ? 137.111 171.068 178.556 1.00 120.75 131 ILE B O 1
ATOM 4245 N N . ASP B 1 132 ? 138.225 172.155 176.931 1.00 122.25 132 ASP B N 1
ATOM 4246 C CA . ASP B 1 132 ? 138.761 173.097 177.911 1.00 122.13 132 ASP B CA 1
ATOM 4247 C C . ASP B 1 132 ? 137.695 174.067 178.407 1.00 121.94 132 ASP B C 1
ATOM 4248 O O . ASP B 1 132 ? 137.791 174.546 179.540 1.00 119.50 132 ASP B O 1
ATOM 4253 N N . LYS B 1 133 ? 136.671 174.352 177.594 1.00 122.08 133 LYS B N 1
ATOM 4254 C CA . LYS B 1 133 ? 135.530 175.118 178.090 1.00 120.98 133 LYS B CA 1
ATOM 4255 C C . LYS B 1 133 ? 134.774 174.349 179.164 1.00 117.66 133 LYS B C 1
ATOM 4256 O O . LYS B 1 133 ? 134.356 174.932 180.172 1.00 116.70 133 LYS B O 1
ATOM 4262 N N . PHE B 1 134 ? 134.601 173.039 178.964 1.00 116.34 134 PHE B N 1
ATOM 4263 C CA . PHE B 1 134 ? 133.959 172.200 179.971 1.00 113.37 134 PHE B CA 1
ATOM 4264 C C . PHE B 1 134 ? 134.787 172.124 181.249 1.00 112.20 134 PHE B C 1
ATOM 4265 O O . PHE B 1 134 ? 134.233 172.121 182.355 1.00 109.64 134 PHE B O 1
ATOM 4273 N N . VAL B 1 135 ? 136.113 172.053 181.114 1.00 114.50 135 VAL B N 1
ATOM 4274 C CA . VAL B 1 135 ? 136.987 171.962 182.283 1.00 110.84 135 VAL B CA 1
ATOM 4275 C C . VAL B 1 135 ? 137.006 173.282 183.049 1.00 112.34 135 VAL B C 1
ATOM 4276 O O . VAL B 1 135 ? 136.856 173.308 184.277 1.00 111.19 135 VAL B O 1
ATOM 4280 N N . LYS B 1 136 ? 137.160 174.400 182.333 1.00 114.03 136 LYS B N 1
ATOM 4281 C CA . LYS B 1 136 ? 137.237 175.707 182.976 1.00 114.10 136 LYS B CA 1
ATOM 4282 C C . LYS B 1 136 ? 135.887 176.144 183.531 1.00 112.83 136 LYS B C 1
ATOM 4283 O O . LYS B 1 136 ? 135.834 176.959 184.459 1.00 113.54 136 LYS B O 1
ATOM 4289 N N . GLU B 1 137 ? 134.791 175.618 182.977 1.00 111.65 137 GLU B N 1
ATOM 4290 C CA . GLU B 1 137 ? 133.470 175.909 183.522 1.00 112.45 137 GLU B CA 1
ATOM 4291 C C . GLU B 1 137 ? 133.293 175.301 184.909 1.00 112.90 137 GLU B C 1
ATOM 4292 O O . GLU B 1 137 ? 132.721 175.936 185.803 1.00 113.55 137 GLU B O 1
ATOM 4298 N N . ASN B 1 138 ? 133.792 174.084 185.115 1.00 110.71 138 ASN B N 1
ATOM 4299 C CA . ASN B 1 138 ? 133.564 173.349 186.350 1.00 108.30 138 ASN B CA 1
ATOM 4300 C C . ASN B 1 138 ? 134.781 173.314 187.264 1.00 108.46 138 ASN B C 1
ATOM 4301 O O . ASN B 1 138 ? 134.761 172.582 188.259 1.00 107.04 138 ASN B O 1
ATOM 4306 N N . GLU B 1 139 ? 135.830 174.083 186.937 1.00 109.39 139 GLU B N 1
ATOM 4307 C CA . GLU B 1 139 ? 137.051 174.229 187.744 1.00 109.24 139 GLU B CA 1
ATOM 4308 C C . GLU B 1 139 ? 137.755 172.894 187.984 1.00 105.58 139 GLU B C 1
ATOM 4309 O O . GLU B 1 139 ? 138.183 172.591 189.098 1.00 108.19 139 GLU B O 1
ATOM 4315 N N . LEU B 1 140 ? 137.877 172.087 186.933 1.00 101.86 140 LEU B N 1
ATOM 4316 C CA . LEU B 1 140 ? 138.559 170.806 187.056 1.00 100.23 140 LEU B CA 1
ATOM 4317 C C . LEU B 1 140 ? 140.075 170.932 187.000 1.00 97.52 140 LEU B C 1
ATOM 4318 O O . LEU B 1 140 ? 140.771 169.946 187.264 1.00 91.37 140 LEU B O 1
ATOM 4323 N N . GLN B 1 141 ? 140.601 172.107 186.669 1.00 98.99 141 GLN B N 1
ATOM 4324 C CA . GLN B 1 141 ? 142.035 172.367 186.648 1.00 97.47 141 GLN B CA 1
ATOM 4325 C C . GLN B 1 141 ? 142.454 173.226 187.836 1.00 98.27 141 GLN B C 1
ATOM 4326 O O . GLN B 1 141 ? 143.305 174.108 187.714 1.00 96.37 141 GLN B O 1
ATOM 4332 N N . LYS B 1 142 ? 141.831 172.987 188.992 1.00 98.34 142 LYS B N 1
ATOM 4333 C CA . LYS B 1 142 ? 142.179 173.727 190.201 1.00 98.36 142 LYS B CA 1
ATOM 4334 C C . LYS B 1 142 ? 143.580 173.376 190.684 1.00 95.70 142 LYS B C 1
ATOM 4335 O O . LYS B 1 142 ? 144.331 174.254 191.123 1.00 97.02 142 LYS B O 1
ATOM 4341 N N . VAL B 1 143 ? 143.953 172.103 190.598 1.00 92.82 143 VAL B N 1
ATOM 4342 C CA . VAL B 1 143 ? 145.261 171.626 191.028 1.00 89.57 143 VAL B CA 1
ATOM 4343 C C . VAL B 1 143 ? 145.835 170.753 189.919 1.00 84.13 143 VAL B C 1
ATOM 4344 O O . VAL B 1 143 ? 145.148 169.861 189.409 1.00 83.74 143 VAL B O 1
ATOM 4348 N N . ARG B 1 144 ? 147.072 171.036 189.515 1.00 81.46 144 ARG B N 1
ATOM 4349 C CA . ARG B 1 144 ? 147.726 170.289 188.453 1.00 79.83 144 ARG B CA 1
ATOM 4350 C C . ARG B 1 144 ? 148.444 169.068 189.022 1.00 79.34 144 ARG B C 1
ATOM 4351 O O . ARG B 1 144 ? 148.339 168.749 190.206 1.00 83.46 144 ARG B O 1
ATOM 4359 N N . ALA B 1 145 ? 149.181 168.368 188.163 1.00 76.50 145 ALA B N 1
ATOM 4360 C CA . ALA B 1 145 ? 149.960 167.211 188.579 1.00 72.92 145 ALA B CA 1
ATOM 4361 C C . ALA B 1 145 ? 151.316 167.242 187.898 1.00 73.86 145 ALA B C 1
ATOM 4362 O O . ALA B 1 145 ? 151.392 167.376 186.674 1.00 77.25 145 ALA B O 1
ATOM 4364 N N . SER B 1 146 ? 152.379 167.107 188.685 1.00 68.34 146 SER B N 1
ATOM 4365 C CA . SER B 1 146 ? 153.727 166.989 188.149 1.00 67.36 146 SER B CA 1
ATOM 4366 C C . SER B 1 146 ? 154.018 165.518 187.901 1.00 61.63 146 SER B C 1
ATOM 4367 O O . SER B 1 146 ? 154.007 164.713 188.835 1.00 64.10 146 SER B O 1
ATOM 4370 N N . TYR B 1 147 ? 154.275 165.168 186.648 1.00 57.72 147 TYR B N 1
ATOM 4371 C CA . TYR B 1 147 ? 154.452 163.780 186.245 1.00 51.04 147 TYR B CA 1
ATOM 4372 C C . TYR B 1 147 ? 155.935 163.502 186.043 1.00 54.73 147 TYR B C 1
ATOM 4373 O O . TYR B 1 147 ? 156.559 164.052 185.132 1.00 58.78 147 TYR B O 1
ATOM 4382 N N . PHE B 1 148 ? 156.491 162.642 186.891 1.00 52.30 148 PHE B N 1
ATOM 4383 C CA . PHE B 1 148 ? 157.848 162.156 186.723 1.00 46.76 148 PHE B CA 1
ATOM 4384 C C . PHE B 1 148 ? 157.775 160.772 186.107 1.00 48.26 148 PHE B C 1
ATOM 4385 O O . PHE B 1 148 ? 157.326 159.835 186.780 1.00 49.89 148 PHE B O 1
ATOM 4393 N N . PRO B 1 149 ? 158.188 160.583 184.867 1.00 51.18 149 PRO B N 1
ATOM 4394 C CA . PRO B 1 149 ? 158.120 159.260 184.248 1.00 50.27 149 PRO B CA 1
ATOM 4395 C C . PRO B 1 149 ? 159.267 158.378 184.727 1.00 52.31 149 PRO B C 1
ATOM 4396 O O . PRO B 1 149 ? 160.120 158.788 185.502 1.00 57.69 149 PRO B O 1
ATOM 4400 N N . ALA B 1 150 ? 159.264 157.134 184.261 1.00 51.19 150 ALA B N 1
ATOM 4401 C CA . ALA B 1 150 ? 160.364 156.233 184.568 1.00 47.02 150 ALA B CA 1
ATOM 4402 C C . ALA B 1 150 ? 161.541 156.414 183.626 1.00 52.42 150 ALA B C 1
ATOM 4403 O O . ALA B 1 150 ? 162.587 155.797 183.841 1.00 59.32 150 ALA B O 1
ATOM 4405 N N . PHE B 1 151 ? 161.394 157.241 182.596 1.00 54.45 151 PHE B N 1
ATOM 4406 C CA . PHE B 1 151 ? 162.438 157.459 181.606 1.00 52.26 151 PHE B CA 1
ATOM 4407 C C . PHE B 1 151 ? 162.904 158.907 181.644 1.00 56.57 151 PHE B C 1
ATOM 4408 O O . PHE B 1 151 ? 163.057 159.541 180.598 1.00 62.68 151 PHE B O 1
ATOM 4416 N N . ARG B 1 152 ? 163.119 159.428 182.855 1.00 57.34 152 ARG B N 1
ATOM 4417 C CA . ARG B 1 152 ? 163.492 160.827 183.037 1.00 56.66 152 ARG B CA 1
ATOM 4418 C C . ARG B 1 152 ? 164.857 161.138 182.446 1.00 67.29 152 ARG B C 1
ATOM 4419 O O . ARG B 1 152 ? 165.060 162.224 181.897 1.00 71.82 152 ARG B O 1
ATOM 4427 N N . THR B 1 153 ? 165.809 160.213 182.578 1.00 66.07 153 THR B N 1
ATOM 4428 C CA . THR B 1 153 ? 167.203 160.521 182.277 1.00 65.79 153 THR B CA 1
ATOM 4429 C C . THR B 1 153 ? 167.433 160.706 180.782 1.00 72.31 153 THR B C 1
ATOM 4430 O O . THR B 1 153 ? 168.025 161.706 180.355 1.00 78.58 153 THR B O 1
ATOM 4434 N N . MET B 1 154 ? 166.946 159.770 179.966 1.00 70.63 154 MET B N 1
ATOM 4435 C CA . MET B 1 154 ? 167.151 159.896 178.530 1.00 72.21 154 MET B CA 1
ATOM 4436 C C . MET B 1 154 ? 166.273 160.986 177.938 1.00 71.37 154 MET B C 1
ATOM 4437 O O . MET B 1 154 ? 166.650 161.600 176.938 1.00 79.10 154 MET B O 1
ATOM 4442 N N . LEU B 1 155 ? 165.132 161.274 178.561 1.00 67.89 155 LEU B N 1
ATOM 4443 C CA . LEU B 1 155 ? 164.304 162.385 178.106 1.00 68.46 155 LEU B CA 1
ATOM 4444 C C . LEU B 1 155 ? 164.961 163.729 178.405 1.00 75.28 155 LEU B C 1
ATOM 4445 O O . LEU B 1 155 ? 164.905 164.649 177.580 1.00 81.21 155 LEU B O 1
ATOM 4450 N N . GLU B 1 156 ? 165.581 163.858 179.582 1.00 74.23 156 GLU B N 1
ATOM 4451 C CA . GLU B 1 156 ? 166.345 165.057 179.911 1.00 74.68 156 GLU B CA 1
ATOM 4452 C C . GLU B 1 156 ? 167.545 165.219 178.993 1.00 79.26 156 GLU B C 1
ATOM 4453 O O . GLU B 1 156 ? 167.868 166.337 178.581 1.00 83.98 156 GLU B O 1
ATOM 4459 N N . ALA B 1 157 ? 168.228 164.116 178.679 1.00 78.03 157 ALA B N 1
ATOM 4460 C CA . ALA B 1 157 ? 169.378 164.196 177.786 1.00 77.03 157 ALA B CA 1
ATOM 4461 C C . ALA B 1 157 ? 168.964 164.507 176.355 1.00 78.84 157 ALA B C 1
ATOM 4462 O O . ALA B 1 157 ? 169.706 165.178 175.632 1.00 84.25 157 ALA B O 1
ATOM 4464 N N . TRP B 1 158 ? 167.792 164.034 175.931 1.00 76.23 158 TRP B N 1
ATOM 4465 C CA . TRP B 1 158 ? 167.317 164.332 174.587 1.00 77.56 158 TRP B CA 1
ATOM 4466 C C . TRP B 1 158 ? 166.865 165.777 174.467 1.00 80.60 158 TRP B C 1
ATOM 4467 O O . TRP B 1 158 ? 167.181 166.451 173.482 1.00 84.88 158 TRP B O 1
ATOM 4478 N N . SER B 1 159 ? 166.124 166.270 175.455 1.00 80.58 159 SER B N 1
ATOM 4479 C CA . SER B 1 159 ? 165.575 167.614 175.362 1.00 83.57 159 SER B CA 1
ATOM 4480 C C . SER B 1 159 ? 166.615 168.701 175.585 1.00 84.85 159 SER B C 1
ATOM 4481 O O . SER B 1 159 ? 166.370 169.853 175.216 1.00 87.27 159 SER B O 1
ATOM 4484 N N . SER B 1 160 ? 167.760 168.371 176.173 1.00 83.91 160 SER B N 1
ATOM 4485 C CA . SER B 1 160 ? 168.811 169.352 176.399 1.00 86.49 160 SER B CA 1
ATOM 4486 C C . SER B 1 160 ? 169.793 169.446 175.241 1.00 92.50 160 SER B C 1
ATOM 4487 O O . SER B 1 160 ? 170.739 170.234 175.316 1.00 97.15 160 SER B O 1
ATOM 4490 N N . SER B 1 161 ? 169.598 168.668 174.182 1.00 91.53 161 SER B N 1
ATOM 4491 C CA . SER B 1 161 ? 170.483 168.725 173.027 1.00 91.86 161 SER B CA 1
ATOM 4492 C C . SER B 1 161 ? 169.826 169.486 171.883 1.00 96.91 161 SER B C 1
ATOM 4493 O O . SER B 1 161 ? 170.448 170.336 171.249 1.00 98.23 161 SER B O 1
ATOM 4496 N N . SER B 1 174 ? 157.531 175.949 178.932 1.00 104.81 174 SER B N 1
ATOM 4497 C CA . SER B 1 174 ? 156.511 174.948 178.644 1.00 104.86 174 SER B CA 1
ATOM 4498 C C . SER B 1 174 ? 156.687 174.376 177.246 1.00 104.84 174 SER B C 1
ATOM 4499 O O . SER B 1 174 ? 156.010 173.424 176.867 1.00 101.34 174 SER B O 1
ATOM 4502 N N . PHE B 1 175 ? 157.594 174.976 176.473 1.00 108.10 175 PHE B N 1
ATOM 4503 C CA . PHE B 1 175 ? 157.893 174.448 175.147 1.00 109.97 175 PHE B CA 1
ATOM 4504 C C . PHE B 1 175 ? 158.696 173.158 175.235 1.00 107.05 175 PHE B C 1
ATOM 4505 O O . PHE B 1 175 ? 158.521 172.258 174.400 1.00 106.31 175 PHE B O 1
ATOM 4513 N N . TYR B 1 176 ? 159.575 173.057 176.239 1.00 103.76 176 TYR B N 1
ATOM 4514 C CA . TYR B 1 176 ? 160.245 171.795 176.538 1.00 102.06 176 TYR B CA 1
ATOM 4515 C C . TYR B 1 176 ? 159.234 170.722 176.918 1.00 99.74 176 TYR B C 1
ATOM 4516 O O . TYR B 1 176 ? 159.379 169.560 176.519 1.00 98.05 176 TYR B O 1
ATOM 4525 N N . ASN B 1 177 ? 158.201 171.104 177.680 1.00 97.88 177 ASN B N 1
ATOM 4526 C CA . ASN B 1 177 ? 157.125 170.180 178.030 1.00 91.68 177 ASN B CA 1
ATOM 4527 C C . ASN B 1 177 ? 156.405 169.679 176.789 1.00 92.57 177 ASN B C 1
ATOM 4528 O O . ASN B 1 177 ? 156.141 168.481 176.664 1.00 90.42 177 ASN B O 1
ATOM 4533 N N . ARG B 1 178 ? 156.134 170.577 175.838 1.00 95.90 178 ARG B N 1
ATOM 4534 C CA . ARG B 1 178 ? 155.401 170.213 174.629 1.00 93.46 178 ARG B CA 1
ATOM 4535 C C . ARG B 1 178 ? 156.220 169.290 173.734 1.00 90.26 178 ARG B C 1
ATOM 4536 O O . ARG B 1 178 ? 155.717 168.261 173.261 1.00 88.80 178 ARG B O 1
ATOM 4544 N N . LYS B 1 179 ? 157.495 169.626 173.516 1.00 90.24 179 LYS B N 1
ATOM 4545 C CA . LYS B 1 179 ? 158.330 168.810 172.639 1.00 89.32 179 LYS B CA 1
ATOM 4546 C C . LYS B 1 179 ? 158.649 167.454 173.264 1.00 87.93 179 LYS B C 1
ATOM 4547 O O . LYS B 1 179 ? 158.608 166.424 172.575 1.00 84.85 179 LYS B O 1
ATOM 4553 N N . ALA B 1 180 ? 158.945 167.428 174.569 1.00 88.10 180 ALA B N 1
ATOM 4554 C CA . ALA B 1 180 ? 159.223 166.166 175.241 1.00 82.60 180 ALA B CA 1
ATOM 4555 C C . ALA B 1 180 ? 157.974 165.304 175.345 1.00 79.41 180 ALA B C 1
ATOM 4556 O O . ALA B 1 180 ? 158.060 164.076 175.244 1.00 80.59 180 ALA B O 1
ATOM 4558 N N . SER B 1 181 ? 156.804 165.928 175.527 1.00 79.81 181 SER B N 1
ATOM 4559 C CA . SER B 1 181 ? 155.551 165.187 175.539 1.00 76.44 181 SER B CA 1
ATOM 4560 C C . SER B 1 181 ? 155.269 164.564 174.185 1.00 77.34 181 SER B C 1
ATOM 4561 O O . SER B 1 181 ? 154.841 163.409 174.112 1.00 77.95 181 SER B O 1
ATOM 4564 N N . ALA B 1 182 ? 155.528 165.304 173.101 1.00 78.70 182 ALA B N 1
ATOM 4565 C CA . ALA B 1 182 ? 155.321 164.761 171.761 1.00 76.16 182 ALA B CA 1
ATOM 4566 C C . ALA B 1 182 ? 156.262 163.599 171.471 1.00 76.48 182 ALA B C 1
ATOM 4567 O O . ALA B 1 182 ? 155.829 162.562 170.952 1.00 76.76 182 ALA B O 1
ATOM 4569 N N . PHE B 1 183 ? 157.540 163.735 171.838 1.00 76.73 183 PHE B N 1
ATOM 4570 C CA . PHE B 1 183 ? 158.505 162.664 171.594 1.00 74.52 183 PHE B CA 1
ATOM 4571 C C . PHE B 1 183 ? 158.205 161.425 172.433 1.00 73.48 183 PHE B C 1
ATOM 4572 O O . PHE B 1 183 ? 158.236 160.295 171.924 1.00 75.29 183 PHE B O 1
ATOM 4580 N N . ALA B 1 184 ? 157.886 161.614 173.714 1.00 74.41 184 ALA B N 1
ATOM 4581 C CA . ALA B 1 184 ? 157.595 160.483 174.581 1.00 69.49 184 ALA B CA 1
ATOM 4582 C C . ALA B 1 184 ? 156.272 159.817 174.237 1.00 69.06 184 ALA B C 1
ATOM 4583 O O . ALA B 1 184 ? 156.143 158.603 174.405 1.00 69.70 184 ALA B O 1
ATOM 4585 N N . ARG B 1 185 ? 155.282 160.577 173.762 1.00 71.78 185 ARG B N 1
ATOM 4586 C CA . ARG B 1 185 ? 154.050 159.967 173.285 1.00 71.46 185 ARG B CA 1
ATOM 4587 C C . ARG B 1 185 ? 154.252 159.233 171.974 1.00 74.09 185 ARG B C 1
ATOM 4588 O O . ARG B 1 185 ? 153.537 158.262 171.708 1.00 74.12 185 ARG B O 1
ATOM 4596 N N . GLU B 1 186 ? 155.188 159.691 171.142 1.00 76.25 186 GLU B N 1
ATOM 4597 C CA . GLU B 1 186 ? 155.575 158.921 169.967 1.00 76.58 186 GLU B CA 1
ATOM 4598 C C . GLU B 1 186 ? 156.200 157.591 170.366 1.00 74.20 186 GLU B C 1
ATOM 4599 O O . GLU B 1 186 ? 155.901 156.550 169.770 1.00 72.36 186 GLU B O 1
ATOM 4605 N N . LEU B 1 187 ? 157.054 157.602 171.390 1.00 72.99 187 LEU B N 1
ATOM 4606 C CA . LEU B 1 187 ? 157.733 156.375 171.802 1.00 67.94 187 LEU B CA 1
ATOM 4607 C C . LEU B 1 187 ? 156.830 155.397 172.553 1.00 67.78 187 LEU B C 1
ATOM 4608 O O . LEU B 1 187 ? 156.876 154.192 172.291 1.00 70.83 187 LEU B O 1
ATOM 4613 N N . PHE B 1 188 ? 156.010 155.882 173.487 1.00 66.73 188 PHE B N 1
ATOM 4614 C CA . PHE B 1 188 ? 155.309 155.016 174.429 1.00 64.80 188 PHE B CA 1
ATOM 4615 C C . PHE B 1 188 ? 153.790 155.074 174.297 1.00 68.98 188 PHE B C 1
ATOM 4616 O O . PHE B 1 188 ? 153.083 154.644 175.212 1.00 71.32 188 PHE B O 1
ATOM 4624 N N . GLY B 1 189 ? 153.268 155.591 173.196 1.00 70.08 189 GLY B N 1
ATOM 4625 C CA . GLY B 1 189 ? 151.834 155.629 173.003 1.00 71.49 189 GLY B CA 1
ATOM 4626 C C . GLY B 1 189 ? 151.222 156.966 173.387 1.00 72.87 189 GLY B C 1
ATOM 4627 O O . GLY B 1 189 ? 151.770 157.738 174.168 1.00 72.29 189 GLY B O 1
ATOM 4628 N N . GLN B 1 190 ? 150.042 157.226 172.827 1.00 73.36 190 GLN B N 1
ATOM 4629 C CA . GLN B 1 190 ? 149.431 158.544 172.920 1.00 71.55 190 GLN B CA 1
ATOM 4630 C C . GLN B 1 190 ? 148.671 158.771 174.218 1.00 71.59 190 GLN B C 1
ATOM 4631 O O . GLN B 1 190 ? 148.262 159.906 174.479 1.00 73.24 190 GLN B O 1
ATOM 4637 N N . PHE B 1 191 ? 148.472 157.739 175.034 1.00 70.08 191 PHE B N 1
ATOM 4638 C CA . PHE B 1 191 ? 147.820 157.916 176.325 1.00 67.85 191 PHE B CA 1
ATOM 4639 C C . PHE B 1 191 ? 148.736 158.564 177.358 1.00 68.03 191 PHE B C 1
ATOM 4640 O O . PHE B 1 191 ? 148.245 159.044 178.386 1.00 68.41 191 PHE B O 1
ATOM 4648 N N . LEU B 1 192 ? 150.037 158.617 177.082 1.00 69.60 192 LEU B N 1
ATOM 4649 C CA . LEU B 1 192 ? 151.019 159.120 178.030 1.00 65.28 192 LEU B CA 1
ATOM 4650 C C . LEU B 1 192 ? 150.772 160.595 178.336 1.00 66.33 192 LEU B C 1
ATOM 4651 O O . LEU B 1 192 ? 150.532 161.381 177.410 1.00 72.56 192 LEU B O 1
ATOM 4656 N N . PRO B 1 193 ? 150.793 160.997 179.603 1.00 60.04 193 PRO B N 1
ATOM 4657 C CA . PRO B 1 193 ? 150.461 162.380 179.956 1.00 62.78 193 PRO B CA 1
ATOM 4658 C C . PRO B 1 193 ? 151.550 163.347 179.527 1.00 67.02 193 PRO B C 1
ATOM 4659 O O . PRO B 1 193 ? 152.641 162.963 179.106 1.00 68.71 193 PRO B O 1
ATOM 4663 N N . SER B 1 194 ? 151.225 164.631 179.633 1.00 69.21 194 SER B N 1
ATOM 4664 C CA . SER B 1 194 ? 152.176 165.673 179.281 1.00 73.25 194 SER B CA 1
ATOM 4665 C C . SER B 1 194 ? 153.287 165.709 180.316 1.00 71.09 194 SER B C 1
ATOM 4666 O O . SER B 1 194 ? 153.026 165.861 181.513 1.00 73.99 194 SER B O 1
ATOM 4669 N N . ILE B 1 195 ? 154.521 165.543 179.852 1.00 68.41 195 ILE B N 1
ATOM 4670 C CA . ILE B 1 195 ? 155.680 165.569 180.734 1.00 64.35 195 ILE B CA 1
ATOM 4671 C C . ILE B 1 195 ? 155.889 167.006 181.190 1.00 71.35 195 ILE B C 1
ATOM 4672 O O . ILE B 1 195 ? 156.113 167.908 180.375 1.00 83.44 195 ILE B O 1
ATOM 4677 N N . ASN B 1 196 ? 155.738 167.243 182.492 1.00 65.94 196 ASN B N 1
ATOM 4678 C CA . ASN B 1 196 ? 155.823 168.609 182.989 1.00 71.27 196 ASN B CA 1
ATOM 4679 C C . ASN B 1 196 ? 156.550 168.708 184.323 1.00 73.81 196 ASN B C 1
ATOM 4680 O O . ASN B 1 196 ? 156.312 169.659 185.074 1.00 78.39 196 ASN B O 1
ATOM 4685 N N . TYR B 1 197 ? 157.417 167.756 184.645 1.00 68.78 197 TYR B N 1
ATOM 4686 C CA . TYR B 1 197 ? 158.241 167.896 185.829 1.00 66.14 197 TYR B CA 1
ATOM 4687 C C . TYR B 1 197 ? 159.326 168.942 185.571 1.00 71.01 197 TYR B C 1
ATOM 4688 O O . TYR B 1 197 ? 159.693 169.185 184.420 1.00 75.36 197 TYR B O 1
ATOM 4697 N N . PRO B 1 198 ? 159.832 169.599 186.618 1.00 68.65 198 PRO B N 1
ATOM 4698 C CA . PRO B 1 198 ? 160.866 170.624 186.410 1.00 70.37 198 PRO B CA 1
ATOM 4699 C C . PRO B 1 198 ? 162.196 170.009 185.999 1.00 69.89 198 PRO B C 1
ATOM 4700 O O . PRO B 1 198 ? 162.814 169.273 186.764 1.00 69.49 198 PRO B O 1
ATOM 4704 N N . SER B 1 199 ? 162.626 170.314 184.779 1.00 72.38 199 SER B N 1
ATOM 4705 C CA . SER B 1 199 ? 163.929 169.899 184.293 1.00 72.25 199 SER B CA 1
ATOM 4706 C C . SER B 1 199 ? 165.026 170.687 185.009 1.00 76.70 199 SER B C 1
ATOM 4707 O O . SER B 1 199 ? 164.761 171.758 185.557 1.00 82.64 199 SER B O 1
ATOM 4710 N N . PRO B 1 200 ? 166.261 170.158 185.054 1.00 75.51 200 PRO B N 1
ATOM 4711 C CA . PRO B 1 200 ? 167.358 170.904 185.705 1.00 74.71 200 PRO B CA 1
ATOM 4712 C C . PRO B 1 200 ? 167.682 172.248 185.070 1.00 81.32 200 PRO B C 1
ATOM 4713 O O . PRO B 1 200 ? 168.116 173.165 185.782 1.00 84.59 200 PRO B O 1
ATOM 4717 N N . MET B 1 201 ? 167.489 172.395 183.758 1.00 80.56 201 MET B N 1
ATOM 4718 C CA . MET B 1 201 ? 167.638 173.705 183.134 1.00 84.79 201 MET B CA 1
ATOM 4719 C C . MET B 1 201 ? 166.560 174.668 183.615 1.00 84.61 201 MET B C 1
ATOM 4720 O O . MET B 1 201 ? 166.840 175.847 183.872 1.00 88.51 201 MET B O 1
ATOM 4725 N N . GLU B 1 202 ? 165.327 174.173 183.755 1.00 79.36 202 GLU B N 1
ATOM 4726 C CA . GLU B 1 202 ? 164.248 174.980 184.313 1.00 80.65 202 GLU B CA 1
ATOM 4727 C C . GLU B 1 202 ? 164.527 175.342 185.765 1.00 79.97 202 GLU B C 1
ATOM 4728 O O . GLU B 1 202 ? 164.237 176.463 186.196 1.00 86.06 202 GLU B O 1
ATOM 4734 N N . ILE B 1 203 ? 165.114 174.411 186.521 1.00 74.92 203 ILE B N 1
ATOM 4735 C CA . ILE B 1 203 ? 165.471 174.668 187.915 1.00 73.37 203 ILE B CA 1
ATOM 4736 C C . ILE B 1 203 ? 166.523 175.763 188.009 1.00 80.37 203 ILE B C 1
ATOM 4737 O O . ILE B 1 203 ? 166.402 176.687 188.823 1.00 86.35 203 ILE B O 1
ATOM 4742 N N . GLU B 1 204 ? 167.548 175.699 187.153 1.00 80.38 204 GLU B N 1
ATOM 4743 C CA . GLU B 1 204 ? 168.598 176.715 187.152 1.00 82.29 204 GLU B CA 1
ATOM 4744 C C . GLU B 1 204 ? 168.057 178.084 186.751 1.00 85.56 204 GLU B C 1
ATOM 4745 O O . GLU B 1 204 ? 168.387 179.098 187.383 1.00 87.61 204 GLU B O 1
ATOM 4751 N N . ASP B 1 205 ? 167.193 178.125 185.730 1.00 84.67 205 ASP B N 1
ATOM 4752 C CA . ASP B 1 205 ? 166.614 179.390 185.285 1.00 84.90 205 ASP B CA 1
ATOM 4753 C C . ASP B 1 205 ? 165.697 180.000 186.343 1.00 86.90 205 ASP B C 1
ATOM 4754 O O . ASP B 1 205 ? 165.749 181.212 186.592 1.00 94.12 205 ASP B O 1
ATOM 4759 N N . ARG B 1 206 ? 164.873 179.177 186.996 1.00 83.25 206 ARG B N 1
ATOM 4760 C CA . ARG B 1 206 ? 163.985 179.698 188.027 1.00 83.29 206 ARG B CA 1
ATOM 4761 C C . ARG B 1 206 ? 164.751 180.111 189.275 1.00 86.43 206 ARG B C 1
ATOM 4762 O O . ARG B 1 206 ? 164.345 181.059 189.956 1.00 94.75 206 ARG B O 1
ATOM 4770 N N . LEU B 1 207 ? 165.871 179.444 189.570 1.00 81.96 207 LEU B N 1
ATOM 4771 C CA . LEU B 1 207 ? 166.723 179.886 190.668 1.00 81.53 207 LEU B CA 1
ATOM 4772 C C . LEU B 1 207 ? 167.356 181.239 190.371 1.00 87.53 207 LEU B C 1
ATOM 4773 O O . LEU B 1 207 ? 167.433 182.095 191.261 1.00 93.02 207 LEU B O 1
ATOM 4778 N N . ARG B 1 208 ? 167.796 181.455 189.125 1.00 85.97 208 ARG B N 1
ATOM 4779 C CA . ARG B 1 208 ? 168.328 182.763 188.743 1.00 87.30 208 ARG B CA 1
ATOM 4780 C C . ARG B 1 208 ? 167.265 183.852 188.844 1.00 90.82 208 ARG B C 1
ATOM 4781 O O . ARG B 1 208 ? 167.547 184.961 189.316 1.00 95.69 208 ARG B O 1
ATOM 4789 N N . GLU B 1 209 ? 166.036 183.546 188.416 1.00 88.27 209 GLU B N 1
ATOM 4790 C CA . GLU B 1 209 ? 164.955 184.528 188.503 1.00 89.83 209 GLU B CA 1
ATOM 4791 C C . GLU B 1 209 ? 164.599 184.854 189.950 1.00 91.93 209 GLU B C 1
ATOM 4792 O O . GLU B 1 209 ? 164.339 186.018 190.280 1.00 99.61 209 GLU B O 1
ATOM 4798 N N . GLU B 1 210 ? 164.596 183.849 190.830 1.00 87.46 210 GLU B N 1
ATOM 4799 C CA . GLU B 1 210 ? 164.318 184.114 192.239 1.00 91.01 210 GLU B CA 1
ATOM 4800 C C . GLU B 1 210 ? 165.441 184.903 192.903 1.00 95.11 210 GLU B C 1
ATOM 4801 O O . GLU B 1 210 ? 165.172 185.729 193.782 1.00 99.37 210 GLU B O 1
ATOM 4807 N N . ILE B 1 211 ? 166.692 184.681 192.487 1.00 92.96 211 ILE B N 1
ATOM 4808 C CA . ILE B 1 211 ? 167.803 185.474 193.010 1.00 90.56 211 ILE B CA 1
ATOM 4809 C C . ILE B 1 211 ? 167.689 186.930 192.560 1.00 95.87 211 ILE B C 1
ATOM 4810 O O . ILE B 1 211 ? 167.916 187.855 193.352 1.00 101.18 211 ILE B O 1
ATOM 4815 N N . ARG B 1 212 ? 167.301 187.156 191.296 1.00 94.13 212 ARG B N 1
ATOM 4816 C CA . ARG B 1 212 ? 167.081 188.520 190.808 1.00 94.74 212 ARG B CA 1
ATOM 4817 C C . ARG B 1 212 ? 165.946 189.214 191.555 1.00 97.48 212 ARG B C 1
ATOM 4818 O O . ARG B 1 212 ? 166.057 190.397 191.909 1.00 102.09 212 ARG B O 1
ATOM 4826 N N . ARG B 1 213 ? 164.850 188.491 191.805 1.00 96.25 213 ARG B N 1
ATOM 4827 C CA . ARG B 1 213 ? 163.734 189.058 192.558 1.00 96.28 213 ARG B CA 1
ATOM 4828 C C . ARG B 1 213 ? 164.129 189.376 193.993 1.00 99.30 213 ARG B C 1
ATOM 4829 O O . ARG B 1 213 ? 163.703 190.396 194.548 1.00 105.54 213 ARG B O 1
ATOM 4837 N N . ALA B 1 214 ? 164.947 188.517 194.610 1.00 95.94 214 ALA B N 1
ATOM 4838 C CA . ALA B 1 214 ? 165.409 188.776 195.969 1.00 97.42 214 ALA B CA 1
ATOM 4839 C C . ALA B 1 214 ? 166.326 189.992 196.025 1.00 102.92 214 ALA B C 1
ATOM 4840 O O . ALA B 1 214 ? 166.245 190.790 196.967 1.00 108.32 214 ALA B O 1
ATOM 4842 N N . GLN B 1 215 ? 167.192 190.154 195.019 1.00 101.42 215 GLN B N 1
ATOM 4843 C CA . GLN B 1 215 ? 168.052 191.335 194.952 1.00 102.63 215 GLN B CA 1
ATOM 4844 C C . GLN B 1 215 ? 167.239 192.611 194.782 1.00 106.16 215 GLN B C 1
ATOM 4845 O O . GLN B 1 215 ? 167.536 193.634 195.413 1.00 111.30 215 GLN B O 1
ATOM 4851 N N . LEU B 1 216 ? 166.201 192.568 193.942 1.00 103.96 216 LEU B N 1
ATOM 4852 C CA . LEU B 1 216 ? 165.355 193.745 193.760 1.00 100.30 216 LEU B CA 1
ATOM 4853 C C . LEU B 1 216 ? 164.545 194.061 195.013 1.00 105.12 216 LEU B C 1
ATOM 4854 O O . LEU B 1 216 ? 164.332 195.239 195.330 1.00 110.74 216 LEU B O 1
ATOM 4859 N N . GLY B 1 217 ? 164.104 193.033 195.741 1.00 104.83 217 GLY B N 1
ATOM 4860 C CA . GLY B 1 217 ? 163.429 193.268 197.008 1.00 105.56 217 GLY B CA 1
ATOM 4861 C C . GLY B 1 217 ? 164.346 193.865 198.058 1.00 112.18 217 GLY B C 1
ATOM 4862 O O . GLY B 1 217 ? 163.928 194.721 198.844 1.00 119.44 217 GLY B O 1
ATOM 4863 N N . ILE B 1 218 ? 165.612 193.437 198.073 1.00 111.17 218 ILE B N 1
ATOM 4864 C CA . ILE B 1 218 ? 166.604 194.029 198.969 1.00 114.34 218 ILE B CA 1
ATOM 4865 C C . ILE B 1 218 ? 166.859 195.489 198.600 1.00 119.51 218 ILE B C 1
ATOM 4866 O O . ILE B 1 218 ? 166.990 196.351 199.480 1.00 124.08 218 ILE B O 1
ATOM 4871 N N . ALA B 1 219 ? 166.896 195.792 197.297 1.00 117.18 219 ALA B N 1
ATOM 4872 C CA . ALA B 1 219 ? 167.064 197.173 196.841 1.00 117.75 219 ALA B CA 1
ATOM 4873 C C . ALA B 1 219 ? 165.896 198.058 197.269 1.00 121.27 219 ALA B C 1
ATOM 4874 O O . ALA B 1 219 ? 166.101 199.185 197.744 1.00 126.75 219 ALA B O 1
ATOM 4876 N N . ALA B 1 220 ? 164.667 197.553 197.126 1.00 118.80 220 ALA B N 1
ATOM 4877 C CA . ALA B 1 220 ? 163.493 198.311 197.552 1.00 119.32 220 ALA B CA 1
ATOM 4878 C C . ALA B 1 220 ? 163.462 198.491 199.066 1.00 125.96 220 ALA B C 1
ATOM 4879 O O . ALA B 1 220 ? 163.064 199.554 199.562 1.00 133.38 220 ALA B O 1
ATOM 4881 N N . TYR B 1 221 ? 163.897 197.473 199.816 1.00 122.77 221 TYR B N 1
ATOM 4882 C CA . TYR B 1 221 ? 163.956 197.590 201.269 1.00 123.49 221 TYR B CA 1
ATOM 4883 C C . TYR B 1 221 ? 165.000 198.605 201.711 1.00 130.60 221 TYR B C 1
ATOM 4884 O O . TYR B 1 221 ? 164.785 199.331 202.686 1.00 137.13 221 TYR B O 1
ATOM 4893 N N . GLU B 1 222 ? 166.142 198.657 201.020 1.00 129.46 222 GLU B N 1
ATOM 4894 C CA . GLU B 1 222 ? 167.157 199.655 201.346 1.00 133.15 222 GLU B CA 1
ATOM 4895 C C . GLU B 1 222 ? 166.670 201.064 201.030 1.00 135.42 222 GLU B C 1
ATOM 4896 O O . GLU B 1 222 ? 166.906 201.996 201.813 1.00 138.81 222 GLU B O 1
ATOM 4902 N N . SER B 1 223 ? 165.967 201.229 199.902 1.00 134.07 223 SER B N 1
ATOM 4903 C CA . SER B 1 223 ? 165.401 202.531 199.558 1.00 132.72 223 SER B CA 1
ATOM 4904 C C . SER B 1 223 ? 164.322 202.969 200.544 1.00 135.04 223 SER B C 1
ATOM 4905 O O . SER B 1 223 ? 164.175 204.169 200.802 1.00 138.00 223 SER B O 1
ATOM 4908 N N . ARG B 1 224 ? 163.555 202.025 201.093 1.00 135.17 224 ARG B N 1
ATOM 4909 C CA . ARG B 1 224 ? 162.592 202.370 202.137 1.00 136.61 224 ARG B CA 1
ATOM 4910 C C . ARG B 1 224 ? 163.290 202.724 203.448 1.00 141.70 224 ARG B C 1
ATOM 4911 O O . ARG B 1 224 ? 162.972 203.741 204.084 1.00 147.16 224 ARG B O 1
ATOM 4919 N N . THR B 1 225 ? 164.250 201.898 203.868 1.00 140.66 225 THR B N 1
ATOM 4920 C CA . THR B 1 225 ? 164.847 202.054 205.186 1.00 143.78 225 THR B CA 1
ATOM 4921 C C . THR B 1 225 ? 165.811 203.222 205.273 1.00 149.42 225 THR B C 1
ATOM 4922 O O . THR B 1 225 ? 166.088 203.671 206.384 1.00 154.74 225 THR B O 1
ATOM 4926 N N . PHE B 1 226 ? 166.308 203.726 204.141 1.00 148.04 226 PHE B N 1
ATOM 4927 C CA . PHE B 1 226 ? 167.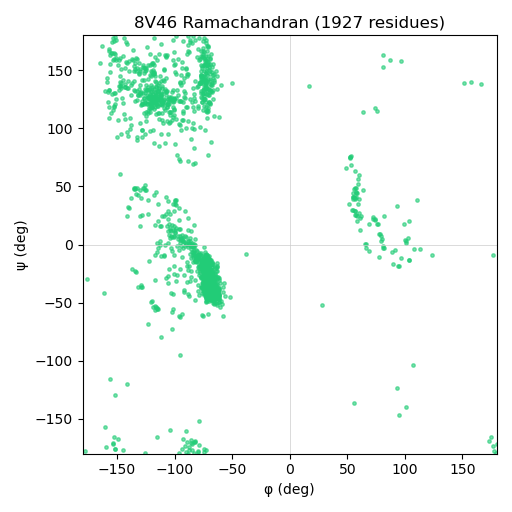079 204.968 204.147 1.00 150.60 226 PHE B CA 1
ATOM 4928 C C . PHE B 1 226 ? 166.238 206.134 204.668 1.00 153.99 226 PHE B C 1
ATOM 4929 O O . PHE B 1 226 ? 166.601 206.805 205.648 1.00 155.54 226 PHE B O 1
ATOM 4937 N N . SER B 1 227 ? 165.066 206.335 204.061 1.00 153.17 227 SER B N 1
ATOM 4938 C CA . SER B 1 227 ? 164.174 207.407 204.481 1.00 152.41 227 SER B CA 1
ATOM 4939 C C . SER B 1 227 ? 163.536 207.115 205.831 1.00 156.78 227 SER B C 1
ATOM 4940 O O . SER B 1 227 ? 163.187 208.050 206.560 1.00 161.29 227 SER B O 1
ATOM 4943 N N . GLU B 1 228 ? 163.366 205.837 206.182 1.00 155.86 228 GLU B N 1
ATOM 4944 C CA . GLU B 1 228 ? 162.831 205.521 207.504 1.00 158.72 228 GLU B CA 1
ATOM 4945 C C . GLU B 1 228 ? 163.855 205.800 208.603 1.00 161.84 228 GLU B C 1
ATOM 4946 O O . GLU B 1 228 ? 163.518 206.372 209.649 1.00 163.74 228 GLU B O 1
ATOM 4952 N N . SER B 1 229 ? 165.115 205.423 208.379 1.00 161.63 229 SER B N 1
ATOM 4953 C CA . SER B 1 229 ? 166.154 205.653 209.368 1.00 164.98 229 SER B CA 1
ATOM 4954 C C . SER B 1 229 ? 166.515 207.122 209.491 1.00 169.30 229 SER B C 1
ATOM 4955 O O . SER B 1 229 ? 166.990 207.531 210.554 1.00 172.87 229 SER B O 1
ATOM 4958 N N . PHE B 1 230 ? 166.292 207.925 208.443 1.00 168.38 230 PHE B N 1
ATOM 4959 C CA . PHE B 1 230 ? 166.527 209.362 208.570 1.00 169.05 230 PHE B CA 1
ATOM 4960 C C . PHE B 1 230 ? 165.571 210.004 209.574 1.00 170.97 230 PHE B C 1
ATOM 4961 O O . PHE B 1 230 ? 165.995 210.764 210.455 1.00 172.23 230 PHE B O 1
ATOM 4969 N N . VAL B 1 231 ? 164.277 209.684 209.485 1.00 171.11 231 VAL B N 1
ATOM 4970 C CA . VAL B 1 231 ? 163.353 210.224 210.476 1.00 171.24 231 VAL B CA 1
ATOM 4971 C C . VAL B 1 231 ? 163.488 209.514 211.816 1.00 173.88 231 VAL B C 1
ATOM 4972 O O . VAL B 1 231 ? 163.127 210.097 212.844 1.00 176.78 231 VAL B O 1
ATOM 4976 N N . LYS B 1 232 ? 164.039 208.295 211.847 1.00 173.13 232 LYS B N 1
ATOM 4977 C CA . LYS B 1 232 ? 164.368 207.681 213.132 1.00 174.38 232 LYS B CA 1
ATOM 4978 C C . LYS B 1 232 ? 165.496 208.434 213.833 1.00 177.57 232 LYS B C 1
ATOM 4979 O O . LYS B 1 232 ? 165.440 208.657 215.049 1.00 179.16 232 LYS B O 1
ATOM 4985 N N . VAL B 1 233 ? 166.513 208.850 213.073 1.00 177.53 233 VAL B N 1
ATOM 4986 C CA . VAL B 1 233 ? 167.598 209.663 213.616 1.00 179.42 233 VAL B CA 1
ATOM 4987 C C . VAL B 1 233 ? 167.078 211.027 214.061 1.00 181.65 233 VAL B C 1
ATOM 4988 O O . VAL B 1 233 ? 167.448 211.529 215.131 1.00 183.11 233 VAL B O 1
ATOM 4992 N N . PHE B 1 234 ? 166.184 211.630 213.267 1.00 181.05 234 PHE B N 1
ATOM 4993 C CA . PHE B 1 234 ? 165.600 212.916 213.645 1.00 181.23 234 PHE B CA 1
ATOM 4994 C C . PHE B 1 234 ? 164.708 212.809 214.879 1.00 183.95 234 PHE B C 1
ATOM 4995 O O . PHE B 1 234 ? 164.622 213.763 215.660 1.00 184.87 234 PHE B O 1
ATOM 5003 N N . SER B 1 235 ? 164.036 211.671 215.069 1.00 184.31 235 SER B N 1
ATOM 5004 C CA . SER B 1 235 ? 163.288 211.452 216.303 1.00 184.43 235 SER B CA 1
ATOM 5005 C C . SER B 1 235 ? 164.227 211.244 217.483 1.00 186.75 235 SER B C 1
ATOM 5006 O O . SER B 1 235 ? 163.932 211.677 218.603 1.00 187.66 235 SER B O 1
ATOM 5009 N N . ALA B 1 236 ? 165.362 210.578 217.252 1.00 187.32 236 ALA B N 1
ATOM 5010 C CA . ALA B 1 236 ? 166.329 210.358 218.321 1.00 187.86 236 ALA B CA 1
ATOM 5011 C C . ALA B 1 236 ? 167.076 211.629 218.706 1.00 189.77 236 ALA B C 1
ATOM 5012 O O . ALA B 1 236 ? 167.580 211.718 219.831 1.00 190.87 236 ALA B O 1
ATOM 5014 N N . LEU B 1 237 ? 167.162 212.607 217.808 1.00 189.79 237 LEU B N 1
ATOM 5015 C CA . LEU B 1 237 ? 167.860 213.855 218.087 1.00 188.98 237 LEU B CA 1
ATOM 5016 C C . LEU B 1 237 ? 166.971 214.910 218.733 1.00 188.07 237 LEU B C 1
ATOM 5017 O O . LEU B 1 237 ? 167.458 216.001 219.045 1.00 185.74 237 LEU B O 1
ATOM 5022 N N . PHE B 1 238 ? 165.685 214.619 218.938 1.00 189.05 238 PHE B N 1
ATOM 5023 C CA . PHE B 1 238 ? 164.768 215.557 219.576 1.00 189.14 238 PHE B CA 1
ATOM 5024 C C . PHE B 1 238 ? 164.312 215.072 220.946 1.00 191.93 238 PHE B C 1
ATOM 5025 O O . PHE B 1 238 ? 163.330 215.590 221.488 1.00 191.36 238 PHE B O 1
ATOM 5033 N N . ASP B 1 239 ? 165.002 214.090 221.519 1.00 193.71 239 ASP B N 1
ATOM 5034 C CA . ASP B 1 239 ? 164.674 213.565 222.836 1.00 194.99 239 ASP B CA 1
ATOM 5035 C C . ASP B 1 239 ? 165.908 213.615 223.721 1.00 195.59 239 ASP B C 1
ATOM 5036 O O . ASP B 1 239 ? 167.026 213.363 223.260 1.00 194.81 239 ASP B O 1
ATOM 5041 N N . ASN B 1 240 ? 165.699 213.940 224.993 1.00 196.14 240 ASN B N 1
ATOM 5042 C CA . ASN B 1 240 ? 166.798 214.074 225.941 1.00 195.03 240 ASN B CA 1
ATOM 5043 C C . ASN B 1 240 ? 166.873 212.869 226.871 1.00 191.36 240 ASN B C 1
ATOM 5044 O O . ASN B 1 240 ? 167.667 211.953 226.653 1.00 188.69 240 ASN B O 1
ATOM 5049 N N . GLY B 1 249 ? 179.495 200.949 224.523 1.00 182.60 249 GLY B N 1
ATOM 5050 C CA . GLY B 1 249 ? 180.010 199.760 225.176 1.00 185.09 249 GLY B CA 1
ATOM 5051 C C . GLY B 1 249 ? 179.659 198.481 224.444 1.00 189.10 249 GLY B C 1
ATOM 5052 O O . GLY B 1 249 ? 180.260 198.156 223.420 1.00 189.09 249 GLY B O 1
ATOM 5053 N N . GLU B 1 250 ? 178.677 197.748 224.974 1.00 190.14 250 GLU B N 1
ATOM 5054 C CA . GLU B 1 250 ? 178.237 196.515 224.332 1.00 190.19 250 GLU B CA 1
ATOM 5055 C C . GLU B 1 250 ? 177.428 196.776 223.070 1.00 189.35 250 GLU B C 1
ATOM 5056 O O . GLU B 1 250 ? 177.300 195.873 222.235 1.00 188.72 250 GLU B O 1
ATOM 5062 N N . LEU B 1 251 ? 176.876 197.985 222.922 1.00 188.88 251 LEU B N 1
ATOM 5063 C CA . LEU B 1 251 ? 176.244 198.371 221.664 1.00 188.21 251 LEU B CA 1
ATOM 5064 C C . LEU B 1 251 ? 177.258 198.402 220.530 1.00 190.58 251 LEU B C 1
ATOM 5065 O O . LEU B 1 251 ? 176.954 197.985 219.407 1.00 191.82 251 LEU B O 1
ATOM 5070 N N . LEU B 1 252 ? 178.474 198.881 220.812 1.00 191.44 252 LEU B N 1
ATOM 5071 C CA . LEU B 1 252 ? 179.535 198.877 219.809 1.00 191.96 252 LEU B CA 1
ATOM 5072 C C . LEU B 1 252 ? 179.955 197.459 219.446 1.00 192.00 252 LEU B C 1
ATOM 5073 O O . LEU B 1 252 ? 180.234 197.174 218.277 1.00 191.60 252 LEU B O 1
ATOM 5078 N N . LYS B 1 253 ? 179.985 196.553 220.428 1.00 191.16 253 LYS B N 1
ATOM 5079 C CA . LYS B 1 253 ? 180.320 195.159 220.147 1.00 190.36 253 LYS B CA 1
ATOM 5080 C C . LYS B 1 253 ? 179.229 194.477 219.327 1.00 189.35 253 LYS B C 1
ATOM 5081 O O . LYS B 1 253 ? 179.526 193.681 218.427 1.00 188.08 253 LYS B O 1
ATOM 5087 N N . GLU B 1 254 ? 177.962 194.785 219.615 1.00 189.16 254 GLU B N 1
ATOM 5088 C CA . GLU B 1 254 ? 176.863 194.210 218.844 1.00 187.35 254 GLU B CA 1
ATOM 5089 C C . GLU B 1 254 ? 176.839 194.755 217.419 1.00 186.13 254 GLU B C 1
ATOM 5090 O O . GLU B 1 254 ? 176.568 194.009 216.468 1.00 183.84 254 GLU B O 1
ATOM 5096 N N . ILE B 1 255 ? 177.132 196.048 217.254 1.00 187.87 255 ILE B N 1
ATOM 5097 C CA . ILE B 1 255 ? 177.245 196.638 215.923 1.00 185.44 255 ILE B CA 1
ATOM 5098 C C . ILE B 1 255 ? 178.436 196.043 215.174 1.00 186.23 255 ILE B C 1
ATOM 5099 O O . ILE B 1 255 ? 178.362 195.797 213.964 1.00 185.24 255 ILE B O 1
ATOM 5104 N N . GLU B 1 256 ? 179.526 195.748 215.895 1.00 188.41 256 GLU B N 1
ATOM 5105 C CA . GLU B 1 256 ? 180.676 195.068 215.301 1.00 188.71 256 GLU B CA 1
ATOM 5106 C C . GLU B 1 256 ? 180.312 193.673 214.812 1.00 185.18 256 GLU B C 1
ATOM 5107 O O . GLU B 1 256 ? 180.704 193.275 213.709 1.00 183.04 256 GLU B O 1
ATOM 5113 N N . GLY B 1 257 ? 179.552 192.926 215.616 1.00 184.98 257 GLY B N 1
ATOM 5114 C CA . GLY B 1 257 ? 179.122 191.599 215.201 1.00 183.35 257 GLY B CA 1
ATOM 5115 C C . GLY B 1 257 ? 178.185 191.626 214.007 1.00 179.30 257 GLY B C 1
ATOM 5116 O O . GLY B 1 257 ? 178.318 190.812 213.086 1.00 177.16 257 GLY B O 1
ATOM 5117 N N . LEU B 1 258 ? 177.245 192.579 213.993 1.00 178.12 258 LEU B N 1
ATOM 5118 C CA . LEU B 1 258 ? 176.329 192.710 212.862 1.00 173.96 258 LEU B CA 1
ATOM 5119 C C . LEU B 1 258 ? 177.059 193.135 211.592 1.00 175.19 258 LEU B C 1
ATOM 5120 O O . LEU B 1 258 ? 176.759 192.633 210.503 1.00 174.15 258 LEU B O 1
ATOM 5125 N N . ALA B 1 259 ? 178.033 194.042 211.713 1.00 178.43 259 ALA B N 1
ATOM 5126 C CA . ALA B 1 259 ? 178.803 194.470 210.551 1.00 177.73 259 ALA B CA 1
ATOM 5127 C C . ALA B 1 259 ? 179.720 193.366 210.040 1.00 177.97 259 ALA B C 1
ATOM 5128 O O . ALA B 1 259 ? 179.926 193.254 208.827 1.00 178.04 259 ALA B O 1
ATOM 5130 N N . ILE B 1 260 ? 180.277 192.554 210.943 1.00 177.93 260 ILE B N 1
ATOM 5131 C CA . ILE B 1 260 ? 181.085 191.408 210.535 1.00 177.05 260 ILE B CA 1
ATOM 5132 C C . ILE B 1 260 ? 180.225 190.379 209.808 1.00 175.69 260 ILE B C 1
ATOM 5133 O O . ILE B 1 260 ? 180.631 189.835 208.771 1.00 174.27 260 ILE B O 1
ATOM 5138 N N . ALA B 1 261 ? 179.016 190.124 210.317 1.00 175.19 261 ALA B N 1
ATOM 5139 C CA . ALA B 1 261 ? 178.111 189.171 209.680 1.00 172.58 261 ALA B CA 1
ATOM 5140 C C . ALA B 1 261 ? 177.643 189.666 208.314 1.00 172.04 261 ALA B C 1
ATOM 5141 O O . ALA B 1 261 ? 177.547 188.888 207.359 1.00 171.32 261 ALA B O 1
ATOM 5143 N N . GLN B 1 262 ? 177.351 190.964 208.198 1.00 172.12 262 GLN B N 1
ATOM 5144 C CA . GLN B 1 262 ? 176.845 191.493 206.935 1.00 168.70 262 GLN B CA 1
ATOM 5145 C C . GLN B 1 262 ? 177.954 191.648 205.901 1.00 168.81 262 GLN B C 1
ATOM 5146 O O . GLN B 1 262 ? 177.718 191.496 204.697 1.00 167.28 262 GLN B O 1
ATOM 5152 N N . ASP B 1 263 ? 179.172 191.963 206.350 1.00 171.59 263 ASP B N 1
ATOM 5153 C CA . ASP B 1 263 ? 180.277 192.142 205.413 1.00 172.50 263 ASP B CA 1
ATOM 5154 C C . ASP B 1 263 ? 180.739 190.818 204.821 1.00 169.87 263 ASP B C 1
ATOM 5155 O O . ASP B 1 263 ? 181.209 190.780 203.679 1.00 168.33 263 ASP B O 1
ATOM 5160 N N . SER B 1 264 ? 180.611 189.726 205.575 1.00 169.44 264 SER B N 1
ATOM 5161 C CA . SER B 1 264 ? 181.020 188.406 205.115 1.00 166.97 264 SER B CA 1
ATOM 5162 C C . SER B 1 264 ? 179.855 187.609 204.541 1.00 164.65 264 SER B C 1
ATOM 5163 O O . SER B 1 264 ? 179.921 186.378 204.478 1.00 162.62 264 SER B O 1
ATOM 5166 N N . SER B 1 265 ? 178.789 188.285 204.125 1.00 162.97 265 SER B N 1
ATOM 5167 C CA . SER B 1 265 ? 177.616 187.623 203.571 1.00 156.52 265 SER B CA 1
ATOM 5168 C C . SER B 1 265 ? 177.687 187.664 202.050 1.00 149.73 265 SER B C 1
ATOM 5169 O O . SER B 1 265 ? 177.965 188.716 201.465 1.00 149.21 265 SER B O 1
ATOM 5172 N N . ILE B 1 266 ? 177.431 186.518 201.417 1.00 146.34 266 ILE B N 1
ATOM 5173 C CA . ILE B 1 266 ? 177.467 186.404 199.966 1.00 143.55 266 ILE B CA 1
ATOM 5174 C C . ILE B 1 266 ? 176.326 187.160 199.300 1.00 141.05 266 ILE B C 1
ATOM 5175 O O . ILE B 1 266 ? 176.431 187.528 198.127 1.00 139.37 266 ILE B O 1
ATOM 5180 N N . LYS B 1 267 ? 175.244 187.426 200.036 1.00 141.01 267 LYS B N 1
ATOM 5181 C CA . LYS B 1 267 ? 174.072 188.080 199.467 1.00 139.25 267 LYS B CA 1
ATOM 5182 C C . LYS B 1 267 ? 174.307 189.553 199.152 1.00 144.65 267 LYS B C 1
ATOM 5183 O O . LYS B 1 267 ? 173.540 190.134 198.377 1.00 139.58 267 LYS B O 1
ATOM 5189 N N . ASN B 1 268 ? 175.338 190.168 199.727 1.00 150.00 268 ASN B N 1
ATOM 5190 C CA . ASN B 1 268 ? 175.716 191.536 199.396 1.00 152.29 268 ASN B CA 1
ATOM 5191 C C . ASN B 1 268 ? 176.825 191.495 198.353 1.00 155.56 268 ASN B C 1
ATOM 5192 O O . ASN B 1 268 ? 177.982 191.214 198.683 1.00 155.71 268 ASN B O 1
ATOM 5197 N N . GLY B 1 269 ? 176.472 191.773 197.102 1.00 155.76 269 GLY B N 1
ATOM 5198 C CA . GLY B 1 269 ? 177.456 191.815 196.041 1.00 152.47 269 GLY B CA 1
ATOM 5199 C C . GLY B 1 269 ? 177.988 193.214 195.821 1.00 158.96 269 GLY B C 1
ATOM 5200 O O . GLY B 1 269 ? 178.970 193.414 195.101 1.00 160.09 269 GLY B O 1
ATOM 5201 N N . TYR B 1 270 ? 177.338 194.193 196.442 1.00 161.94 270 TYR B N 1
ATOM 5202 C CA . TYR B 1 270 ? 177.713 195.593 196.330 1.00 164.03 270 TYR B CA 1
ATOM 5203 C C . TYR B 1 270 ? 177.685 196.235 197.710 1.00 166.30 270 TYR B C 1
ATOM 5204 O O . TYR B 1 270 ? 176.791 195.951 198.514 1.00 166.17 270 TYR B O 1
ATOM 5213 N N . TYR B 1 271 ? 178.674 197.101 197.962 1.00 168.45 271 TYR B N 1
ATOM 5214 C CA . TYR B 1 271 ? 178.900 197.791 199.232 1.00 172.60 271 TYR B CA 1
ATOM 5215 C C . TYR B 1 271 ? 178.983 196.828 200.413 1.00 173.71 271 TYR B C 1
ATOM 5216 O O . TYR B 1 271 ? 178.090 196.797 201.266 1.00 172.46 271 TYR B O 1
ATOM 5225 N N . ALA B 1 272 ? 180.045 196.026 200.455 1.00 174.43 272 ALA B N 1
ATOM 5226 C CA . ALA B 1 272 ? 180.260 195.047 201.514 1.00 176.39 272 ALA B CA 1
ATOM 5227 C C . ALA B 1 272 ? 181.384 195.536 202.429 1.00 179.15 272 ALA B C 1
ATOM 5228 O O . ALA B 1 272 ? 182.246 194.777 202.872 1.00 180.42 272 ALA B O 1
ATOM 5230 N N . GLU B 1 273 ? 181.367 196.836 202.710 1.00 177.89 273 GLU B N 1
ATOM 5231 C CA . GLU B 1 273 ? 182.402 197.508 203.486 1.00 178.95 273 GLU B CA 1
ATOM 5232 C C . GLU B 1 273 ? 181.803 198.257 204.670 1.00 180.78 273 GLU B C 1
ATOM 5233 O O . GLU B 1 273 ? 182.071 199.443 204.881 1.00 181.92 273 GLU B O 1
ATOM 5239 N N . TYR B 1 274 ? 180.976 197.571 205.467 1.00 181.58 274 TYR B N 1
ATOM 5240 C CA . TYR B 1 274 ? 180.450 198.170 206.692 1.00 182.88 274 TYR B CA 1
ATOM 5241 C C . TYR B 1 274 ? 181.519 198.283 207.774 1.00 186.91 274 TYR B C 1
ATOM 5242 O O . TYR B 1 274 ? 181.332 199.008 208.761 1.00 189.36 274 TYR B O 1
ATOM 5251 N N . SER B 1 275 ? 182.634 197.563 207.613 1.00 186.69 275 SER B N 1
ATOM 5252 C CA . SER B 1 275 ? 183.727 197.636 208.577 1.00 188.49 275 SER B CA 1
ATOM 5253 C C . SER B 1 275 ? 184.369 199.017 208.587 1.00 191.74 275 SER B C 1
ATOM 5254 O O . SER B 1 275 ? 184.781 199.504 209.646 1.00 193.84 275 SER B O 1
ATOM 5257 N N . LYS B 1 276 ? 184.442 199.669 207.422 1.00 190.80 276 LYS B N 1
ATOM 5258 C CA . LYS B 1 276 ? 185.034 201.003 207.333 1.00 191.21 276 LYS B CA 1
ATOM 5259 C C . LYS B 1 276 ? 184.210 202.033 208.097 1.00 194.71 276 LYS B C 1
ATOM 5260 O O . LYS B 1 276 ? 184.754 202.813 208.891 1.00 197.26 276 LYS B O 1
ATOM 5266 N N . VAL B 1 277 ? 182.891 202.042 207.883 1.00 194.27 277 VAL B N 1
ATOM 5267 C CA . VAL B 1 277 ? 182.054 203.012 208.579 1.00 195.60 277 VAL B CA 1
ATOM 5268 C C . VAL B 1 277 ? 181.919 202.655 210.054 1.00 197.22 277 VAL B C 1
ATOM 5269 O O . VAL B 1 277 ? 181.775 203.550 210.896 1.00 200.66 277 VAL B O 1
ATOM 5273 N N . TYR B 1 278 ? 181.998 201.362 210.403 1.00 194.54 278 TYR B N 1
ATOM 5274 C CA . TYR B 1 278 ? 182.036 200.989 211.816 1.00 195.63 278 TYR B CA 1
ATOM 5275 C C . TYR B 1 278 ? 183.307 201.491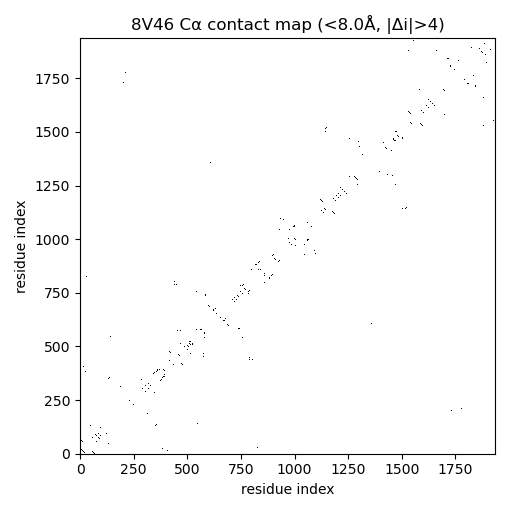 212.495 1.00 199.98 278 TYR B C 1
ATOM 5276 O O . TYR B 1 278 ? 183.257 201.968 213.637 1.00 201.49 278 TYR B O 1
ATOM 5285 N N . GLU B 1 279 ? 184.452 201.384 211.812 1.00 201.25 279 GLU B N 1
ATOM 5286 C CA . GLU B 1 279 ? 185.703 201.880 212.375 1.00 202.61 279 GLU B CA 1
ATOM 5287 C C . GLU B 1 279 ? 185.694 203.398 212.498 1.00 203.29 279 GLU B C 1
ATOM 5288 O O . GLU B 1 279 ? 186.203 203.944 213.484 1.00 203.73 279 GLU B O 1
ATOM 5294 N N . GLU B 1 280 ? 185.096 204.089 211.522 1.00 203.01 280 GLU B N 1
ATOM 5295 C CA . GLU B 1 280 ? 184.941 205.540 211.617 1.00 202.07 280 GLU B CA 1
ATOM 5296 C C . GLU B 1 280 ? 184.041 205.934 212.785 1.00 201.96 280 GLU B C 1
ATOM 5297 O O . GLU B 1 280 ? 184.345 206.888 213.515 1.00 202.60 280 GLU B O 1
ATOM 5303 N N . ILE B 1 281 ? 182.948 205.191 212.992 1.00 201.86 281 ILE B N 1
ATOM 5304 C CA . ILE B 1 281 ? 182.020 205.486 214.082 1.00 202.05 281 ILE B CA 1
ATOM 5305 C C . ILE B 1 281 ? 182.683 205.255 215.437 1.00 205.02 281 ILE B C 1
ATOM 5306 O O . ILE B 1 281 ? 182.598 206.103 216.335 1.00 207.07 281 ILE B O 1
ATOM 5311 N N . ARG B 1 282 ? 183.389 204.128 215.594 1.00 204.73 282 ARG B N 1
ATOM 5312 C CA . ARG B 1 282 ? 184.032 203.854 216.877 1.00 203.91 282 ARG B CA 1
ATOM 5313 C C . ARG B 1 282 ? 185.226 204.774 217.120 1.00 206.20 282 ARG B C 1
ATOM 5314 O O . ARG B 1 282 ? 185.509 205.112 218.274 1.00 206.68 282 ARG B O 1
ATOM 5322 N N . SER B 1 283 ? 185.894 205.240 216.058 1.00 206.35 283 SER B N 1
ATOM 5323 C CA . SER B 1 283 ? 186.977 206.201 216.232 1.00 205.71 283 SER B CA 1
ATOM 5324 C C . SER B 1 283 ? 186.446 207.564 216.657 1.00 206.15 283 SER B C 1
ATOM 5325 O O . SER B 1 283 ? 187.034 208.220 217.525 1.00 206.11 283 SER B O 1
ATOM 5328 N N . LEU B 1 284 ? 185.327 208.002 216.068 1.00 206.03 284 LEU B N 1
ATOM 5329 C CA . LEU B 1 284 ? 184.734 209.270 216.483 1.00 204.45 284 LEU B CA 1
ATOM 5330 C C . LEU B 1 284 ? 184.124 209.183 217.878 1.00 204.45 284 LEU B C 1
ATOM 5331 O O . LEU B 1 284 ? 184.068 210.192 218.590 1.00 203.89 284 LEU B O 1
ATOM 5336 N N . ILE B 1 285 ? 183.655 207.999 218.279 1.00 206.55 285 ILE B N 1
ATOM 5337 C CA . ILE B 1 285 ? 183.157 207.821 219.641 1.00 206.98 285 ILE B CA 1
ATOM 5338 C C . ILE B 1 285 ? 184.308 207.846 220.644 1.00 207.58 285 ILE B C 1
ATOM 5339 O O . ILE B 1 285 ? 184.223 208.506 221.688 1.00 207.48 285 ILE B O 1
ATOM 5344 N N . ASN B 1 286 ? 185.414 207.160 220.331 1.00 207.85 286 ASN B N 1
ATOM 5345 C CA . ASN B 1 286 ? 186.560 207.142 221.236 1.00 206.64 286 ASN B CA 1
ATOM 5346 C C . ASN B 1 286 ? 187.275 208.488 221.283 1.00 205.78 286 ASN B C 1
ATOM 5347 O O . ASN B 1 286 ? 187.940 208.797 222.279 1.00 203.64 286 ASN B O 1
ATOM 5352 N N . ARG B 1 287 ? 187.159 209.296 220.226 1.00 206.30 287 ARG B N 1
ATOM 5353 C CA . ARG B 1 287 ? 187.693 210.654 220.282 1.00 204.41 287 ARG B CA 1
ATOM 5354 C C . ARG B 1 287 ? 186.852 211.552 221.180 1.00 204.09 287 ARG B C 1
ATOM 5355 O O . ARG B 1 287 ? 187.366 212.536 221.723 1.00 202.25 287 ARG B O 1
ATOM 5363 N N . ASN B 1 288 ? 185.571 211.240 221.344 1.00 205.26 288 ASN B N 1
ATOM 5364 C CA . ASN B 1 288 ? 184.697 212.026 222.206 1.00 202.89 288 ASN B CA 1
ATOM 5365 C C . ASN B 1 288 ? 184.220 211.204 223.399 1.00 198.74 288 ASN B C 1
ATOM 5366 O O . ASN B 1 288 ? 183.652 211.743 224.350 1.00 192.59 288 ASN B O 1
ATOM 5371 N N . VAL B 1 293 ? 179.064 212.533 227.875 1.00 202.32 293 VAL B N 1
ATOM 5372 C CA . VAL B 1 293 ? 178.554 211.639 226.845 1.00 205.35 293 VAL B CA 1
ATOM 5373 C C . VAL B 1 293 ? 177.099 211.969 226.533 1.00 206.56 293 VAL B C 1
ATOM 5374 O O . VAL B 1 293 ? 176.242 211.938 227.417 1.00 206.27 293 VAL B O 1
ATOM 5378 N N . GLU B 1 294 ? 176.830 212.292 225.271 1.00 206.03 294 GLU B N 1
ATOM 5379 C CA . GLU B 1 294 ? 175.477 212.625 224.850 1.00 204.82 294 GLU B CA 1
ATOM 5380 C C . GLU B 1 294 ? 174.607 211.374 224.779 1.00 205.19 294 GLU B C 1
ATOM 5381 O O . GLU B 1 294 ? 175.047 210.306 224.345 1.00 204.52 294 GLU B O 1
ATOM 5387 N N . ASN B 1 295 ? 173.354 211.518 225.216 1.00 204.71 295 ASN B N 1
ATOM 5388 C CA . ASN B 1 295 ? 172.402 210.418 225.097 1.00 204.17 295 ASN B CA 1
ATOM 5389 C C . ASN B 1 295 ? 171.914 210.255 223.663 1.00 203.75 295 ASN B C 1
ATOM 5390 O O . ASN B 1 295 ? 171.450 209.171 223.284 1.00 202.62 295 ASN B O 1
ATOM 5395 N N . SER B 1 296 ? 172.007 211.320 222.859 1.00 204.98 296 SER B N 1
ATOM 5396 C CA . SER B 1 296 ? 171.615 211.244 221.456 1.00 203.36 296 SER B CA 1
ATOM 5397 C C . SER B 1 296 ? 172.552 210.347 220.659 1.00 203.30 296 SER B C 1
ATOM 5398 O O . SER B 1 296 ? 172.114 209.698 219.703 1.00 202.10 296 SER B O 1
ATOM 5401 N N . VAL B 1 297 ? 173.830 210.288 221.043 1.00 203.39 297 VAL B N 1
ATOM 5402 C CA . VAL B 1 297 ? 174.773 209.372 220.407 1.00 201.84 297 VAL B CA 1
ATOM 5403 C C . VAL B 1 297 ? 174.386 207.923 220.688 1.00 200.49 297 VAL B C 1
ATOM 5404 O O . VAL B 1 297 ? 174.422 207.072 219.791 1.00 199.02 297 VAL B O 1
ATOM 5408 N N . SER B 1 298 ? 173.990 207.626 221.931 1.00 201.54 298 SER B N 1
ATOM 5409 C CA . SER B 1 298 ? 173.539 206.280 222.277 1.00 200.06 298 SER B CA 1
ATOM 5410 C C . SER B 1 298 ? 172.236 205.926 221.566 1.00 199.42 298 SER B C 1
ATOM 5411 O O . SER B 1 298 ? 172.056 204.784 221.123 1.00 198.28 298 SER B O 1
ATOM 5414 N N . GLY B 1 299 ? 171.324 206.894 221.439 1.00 199.70 299 GLY B N 1
ATOM 5415 C CA . GLY B 1 299 ? 170.102 206.657 220.683 1.00 195.89 299 GLY B CA 1
ATOM 5416 C C . GLY B 1 299 ? 170.360 206.417 219.206 1.00 194.11 299 GLY B C 1
ATOM 5417 O O . GLY B 1 299 ? 169.713 205.569 218.583 1.00 192.09 299 GLY B O 1
ATOM 5418 N N . ALA B 1 300 ? 171.322 207.147 218.633 1.00 195.67 300 ALA B N 1
ATOM 5419 C CA . ALA B 1 300 ? 171.713 206.916 217.247 1.00 193.30 300 ALA B CA 1
ATOM 5420 C C . ALA B 1 300 ? 172.373 205.554 217.078 1.00 190.64 300 ALA B C 1
ATOM 5421 O O . ALA B 1 300 ? 172.189 204.899 216.048 1.00 188.12 300 ALA B O 1
ATOM 5423 N N . LEU B 1 301 ? 173.139 205.110 218.080 1.00 191.35 301 LEU B N 1
ATOM 5424 C CA . LEU B 1 301 ? 173.710 203.766 218.042 1.00 190.08 301 LEU B CA 1
ATOM 5425 C C . LEU B 1 301 ? 172.626 202.696 218.103 1.00 188.40 301 LEU B C 1
ATOM 5426 O O . LEU B 1 301 ? 172.734 201.661 217.435 1.00 186.98 301 LEU B O 1
ATOM 5431 N N . VAL B 1 302 ? 171.578 202.935 218.899 1.00 189.74 302 VAL B N 1
ATOM 5432 C CA . VAL B 1 302 ? 170.435 202.021 218.954 1.00 187.42 302 VAL B CA 1
ATOM 5433 C C . VAL B 1 302 ? 169.732 201.955 217.601 1.00 184.92 302 VAL B C 1
ATOM 5434 O O . VAL B 1 302 ? 169.401 200.866 217.108 1.00 183.22 302 VAL B O 1
ATOM 5438 N N . VAL B 1 303 ? 169.526 203.118 216.969 1.00 185.97 303 VAL B N 1
ATOM 5439 C CA . VAL B 1 303 ? 168.888 203.182 215.652 1.00 183.51 303 VAL B CA 1
ATOM 5440 C C . VAL B 1 303 ? 169.740 202.472 214.601 1.00 180.85 303 VAL B C 1
ATOM 5441 O O . VAL B 1 303 ? 169.221 201.720 213.766 1.00 179.44 303 VAL B O 1
ATOM 5445 N N . TYR B 1 304 ? 171.061 202.665 214.658 1.00 180.89 304 TYR B N 1
ATOM 5446 C CA . TYR B 1 304 ? 171.966 202.028 213.704 1.00 178.06 304 TYR B CA 1
ATOM 5447 C C . TYR B 1 304 ? 172.003 200.514 213.883 1.00 176.42 304 TYR B C 1
ATOM 5448 O O . TYR B 1 304 ? 172.006 199.772 212.894 1.00 174.14 304 TYR B O 1
ATOM 5457 N N . ARG B 1 305 ? 172.020 200.043 215.136 1.00 177.85 305 ARG B N 1
ATOM 5458 C CA . ARG B 1 305 ? 172.003 198.606 215.403 1.00 176.74 305 ARG B CA 1
ATOM 5459 C C . ARG B 1 305 ? 170.696 197.975 214.941 1.00 173.84 305 ARG B C 1
ATOM 5460 O O . ARG B 1 305 ? 170.698 196.877 214.365 1.00 172.22 305 ARG B O 1
ATOM 5468 N N . ASP B 1 306 ? 169.572 198.658 215.182 1.00 174.33 306 ASP B N 1
ATOM 5469 C CA . ASP B 1 306 ? 168.283 198.151 214.727 1.00 172.96 306 ASP B CA 1
ATOM 5470 C C . ASP B 1 306 ? 168.200 198.132 213.206 1.00 170.78 306 ASP B C 1
ATOM 5471 O O . ASP B 1 306 ? 167.656 197.186 212.629 1.00 169.97 306 ASP B O 1
ATOM 5476 N N . ALA B 1 307 ? 168.767 199.147 212.545 1.00 170.42 307 ALA B N 1
ATOM 5477 C CA . ALA B 1 307 ? 168.783 199.178 211.085 1.00 167.50 307 ALA B CA 1
ATOM 5478 C C . ALA B 1 307 ? 169.641 198.058 210.509 1.00 164.20 307 ALA B C 1
ATOM 5479 O O . ALA B 1 307 ? 169.253 197.426 209.518 1.00 160.87 307 ALA B O 1
ATOM 5481 N N . LEU B 1 308 ? 170.794 197.783 211.133 1.00 165.46 308 LEU B N 1
ATOM 5482 C CA . LEU B 1 308 ? 171.655 196.694 210.675 1.00 162.65 308 LEU B CA 1
ATOM 5483 C C . LEU B 1 308 ? 170.982 195.336 210.845 1.00 159.65 308 LEU B C 1
ATOM 5484 O O . LEU B 1 308 ? 170.978 194.517 209.915 1.00 156.76 308 LEU B O 1
ATOM 5489 N N . ARG B 1 309 ? 170.387 195.085 212.018 1.00 160.60 309 ARG B N 1
ATOM 5490 C CA . ARG B 1 309 ? 169.760 193.784 212.234 1.00 156.47 309 ARG B CA 1
ATOM 5491 C C . ARG B 1 309 ? 168.483 193.629 211.414 1.00 153.20 309 ARG B C 1
ATOM 5492 O O . ARG B 1 309 ? 168.167 192.517 210.981 1.00 151.47 309 ARG B O 1
ATOM 5500 N N . ASP B 1 310 ? 167.778 194.725 211.125 1.00 154.11 310 ASP B N 1
ATOM 5501 C CA . ASP B 1 310 ? 166.584 194.626 210.298 1.00 151.18 310 ASP B CA 1
ATOM 5502 C C . ASP B 1 310 ? 166.931 194.410 208.831 1.00 147.09 310 ASP B C 1
ATOM 5503 O O . ASP B 1 310 ? 166.238 193.653 208.139 1.00 144.55 310 ASP B O 1
ATOM 5508 N N . ARG B 1 311 ? 168.005 195.046 208.342 1.00 146.68 311 ARG B N 1
ATOM 5509 C CA . ARG B 1 311 ? 168.453 194.775 206.980 1.00 142.72 311 ARG B CA 1
ATOM 5510 C C . ARG B 1 311 ? 168.962 193.346 206.842 1.00 141.43 311 ARG B C 1
ATOM 5511 O O . ARG B 1 311 ? 168.691 192.686 205.833 1.00 139.07 311 ARG B O 1
ATOM 5518 N N . GLN B 1 312 ? 169.673 192.843 207.859 1.00 143.35 312 GLN B N 1
ATOM 5519 C CA . GLN B 1 312 ? 170.122 191.452 207.835 1.00 139.80 312 GLN B CA 1
ATOM 5520 C C . GLN B 1 312 ? 168.945 190.482 207.888 1.00 134.61 312 GLN B C 1
ATOM 5521 O O . GLN B 1 312 ? 168.955 189.452 207.203 1.00 133.79 312 GLN B O 1
ATOM 5527 N N . ASP B 1 313 ? 167.914 190.806 208.672 1.00 135.29 313 ASP B N 1
ATOM 5528 C CA . ASP B 1 313 ? 166.751 189.931 208.774 1.00 132.61 313 ASP B CA 1
ATOM 5529 C C . ASP B 1 313 ? 165.948 189.909 207.478 1.00 129.37 313 ASP B C 1
ATOM 5530 O O . ASP B 1 313 ? 165.493 188.842 207.049 1.00 129.49 313 ASP B O 1
ATOM 5535 N N . TYR B 1 314 ? 165.775 191.067 206.829 1.00 127.64 314 TYR B N 1
ATOM 5536 C CA . TYR B 1 314 ? 165.095 191.077 205.536 1.00 122.03 314 TYR B CA 1
ATOM 5537 C C . TYR B 1 314 ? 165.930 190.403 204.459 1.00 122.77 314 TYR B C 1
ATOM 5538 O O . TYR B 1 314 ? 165.371 189.778 203.553 1.00 121.49 314 TYR B O 1
ATOM 5547 N N . GLN B 1 315 ? 167.256 190.535 204.524 1.00 126.31 315 GLN B N 1
ATOM 5548 C CA . GLN B 1 315 ? 168.119 189.860 203.564 1.00 124.81 315 GLN B CA 1
ATOM 5549 C C . GLN B 1 315 ? 168.074 188.349 203.739 1.00 123.09 315 GLN B C 1
ATOM 5550 O O . GLN B 1 315 ? 168.143 187.609 202.752 1.00 121.11 315 GLN B O 1
ATOM 5556 N N . GLU B 1 316 ? 167.951 187.877 204.980 1.00 124.33 316 GLU B N 1
ATOM 5557 C CA . GLU B 1 316 ? 167.801 186.446 205.216 1.00 120.37 316 GLU B CA 1
ATOM 5558 C C . GLU B 1 316 ? 166.429 185.951 204.775 1.00 117.30 316 GLU B C 1
ATOM 5559 O O . GLU B 1 316 ? 166.317 184.876 204.178 1.00 115.99 316 GLU B O 1
ATOM 5565 N N . LYS B 1 317 ? 165.372 186.718 205.051 1.00 118.47 317 LYS B N 1
ATOM 5566 C CA . LYS B 1 317 ? 164.029 186.279 204.691 1.00 114.66 317 LYS B CA 1
ATOM 5567 C C . LYS B 1 317 ? 163.720 186.449 203.210 1.00 110.77 317 LYS B C 1
ATOM 5568 O O . LYS B 1 317 ? 162.745 185.866 202.728 1.00 110.20 317 LYS B O 1
ATOM 5574 N N . ALA B 1 318 ? 164.508 187.240 202.482 1.00 110.99 318 ALA B N 1
ATOM 5575 C CA . ALA B 1 318 ? 164.310 187.332 201.040 1.00 106.66 318 ALA B CA 1
ATOM 5576 C C . ALA B 1 318 ? 164.865 186.104 200.336 1.00 105.62 318 ALA B C 1
ATOM 5577 O O . ALA B 1 318 ? 164.291 185.635 199.348 1.00 105.91 318 ALA B O 1
ATOM 5579 N N . PHE B 1 319 ? 165.980 185.571 200.832 1.00 104.27 319 PHE B N 1
ATOM 5580 C CA . PHE B 1 319 ? 166.585 184.356 200.306 1.00 100.46 319 PHE B CA 1
ATOM 5581 C C . PHE B 1 319 ? 166.178 183.120 201.097 1.00 100.76 319 PHE B C 1
ATOM 5582 O O . PHE B 1 319 ? 166.973 182.188 201.225 1.00 101.73 319 PHE B O 1
ATOM 5590 N N . SER B 1 320 ? 164.966 183.102 201.656 1.00 100.28 320 SER B N 1
ATOM 5591 C CA . SER B 1 320 ? 164.575 181.997 202.528 1.00 96.18 320 SER B CA 1
ATOM 5592 C C . SER B 1 320 ? 164.310 180.726 201.733 1.00 93.25 320 SER B C 1
ATOM 5593 O O . SER B 1 320 ? 164.778 179.642 202.105 1.00 94.82 320 SER B O 1
ATOM 5596 N N . GLU B 1 321 ? 163.568 180.842 200.628 1.00 89.38 321 GLU B N 1
ATOM 5597 C CA . GLU B 1 321 ? 163.198 179.666 199.846 1.00 89.43 321 GLU B CA 1
ATOM 5598 C C . GLU B 1 321 ? 164.408 179.055 199.155 1.00 86.45 321 GLU B C 1
ATOM 5599 O O . GLU B 1 321 ? 164.556 177.827 199.121 1.00 85.98 321 GLU B O 1
ATOM 5605 N N . ILE B 1 322 ? 165.288 179.901 198.619 1.00 85.06 322 ILE B N 1
ATOM 5606 C CA . ILE B 1 322 ? 166.474 179.427 197.915 1.00 80.86 322 ILE B CA 1
ATOM 5607 C C . ILE B 1 322 ? 167.436 178.747 198.877 1.00 79.70 322 ILE B C 1
ATOM 5608 O O . ILE B 1 322 ? 168.001 177.694 198.564 1.00 84.74 322 ILE B O 1
ATOM 5613 N N . ASP B 1 323 ? 167.624 179.324 200.066 1.00 80.11 323 ASP B N 1
ATOM 5614 C CA . ASP B 1 323 ? 168.512 178.711 201.048 1.00 81.41 323 ASP B CA 1
ATOM 5615 C C . ASP B 1 323 ? 167.928 177.421 201.601 1.00 82.58 323 ASP B C 1
ATOM 5616 O O . ASP B 1 323 ? 168.672 176.473 201.864 1.00 82.87 323 ASP B O 1
ATOM 5621 N N . ASN B 1 324 ? 166.603 177.355 201.768 1.00 82.36 324 ASN B N 1
ATOM 5622 C CA . ASN B 1 324 ? 165.984 176.109 202.213 1.00 79.50 324 ASN B CA 1
ATOM 5623 C C . ASN B 1 324 ? 166.119 175.010 201.166 1.00 76.13 324 ASN B C 1
ATOM 5624 O O . ASN B 1 324 ? 166.426 173.860 201.505 1.00 77.01 324 ASN B O 1
ATOM 5629 N N . TYR B 1 325 ? 165.926 175.352 199.887 1.00 74.34 325 TYR B N 1
ATOM 5630 C CA . TYR B 1 325 ? 166.060 174.358 198.827 1.00 72.39 325 TYR B CA 1
ATOM 5631 C C . TYR B 1 325 ? 167.503 173.893 198.668 1.00 74.40 325 TYR B C 1
ATOM 5632 O O . TYR B 1 325 ? 167.761 172.691 198.521 1.00 73.78 325 TYR B O 1
ATOM 5641 N N . MET B 1 326 ? 168.461 174.819 198.714 1.00 73.99 326 MET B N 1
ATOM 5642 C CA . MET B 1 326 ? 169.855 174.419 198.609 1.00 68.99 326 MET B CA 1
ATOM 5643 C C . MET B 1 326 ? 170.350 173.711 199.859 1.00 70.30 326 MET B C 1
ATOM 5644 O O . MET B 1 326 ? 171.278 172.908 199.765 1.00 73.72 326 MET B O 1
ATOM 5649 N N . SER B 1 327 ? 169.747 173.963 201.020 1.00 71.10 327 SER B N 1
ATOM 5650 C CA . SER B 1 327 ? 170.092 173.187 202.201 1.00 69.85 327 SER B CA 1
ATOM 5651 C C . SER B 1 327 ? 169.523 171.781 202.127 1.00 70.26 327 SER B C 1
ATOM 5652 O O . SER B 1 327 ? 170.135 170.843 202.647 1.00 73.35 327 SER B O 1
ATOM 5655 N N . SER B 1 328 ? 168.347 171.622 201.513 1.00 70.03 328 SER B N 1
ATOM 5656 C CA . SER B 1 328 ? 167.809 170.284 201.285 1.00 67.34 328 SER B CA 1
ATOM 5657 C C . SER B 1 328 ? 168.655 169.508 200.287 1.00 65.58 328 SER B C 1
ATOM 5658 O O . SER B 1 328 ? 168.875 168.304 200.459 1.00 64.67 328 SER B O 1
ATOM 5661 N N . VAL B 1 329 ? 169.125 170.176 199.233 1.00 65.32 329 VAL B N 1
ATOM 5662 C CA . VAL B 1 329 ? 169.955 169.507 198.235 1.00 61.21 329 VAL B CA 1
ATOM 5663 C C . VAL B 1 329 ? 171.323 169.162 198.813 1.00 63.46 329 VAL B C 1
ATOM 5664 O O . VAL B 1 329 ? 171.803 168.031 198.676 1.00 68.18 329 VAL B O 1
ATOM 5668 N N . ASN B 1 330 ? 171.949 170.109 199.514 1.00 61.97 330 ASN B N 1
ATOM 5669 C CA . ASN B 1 330 ? 173.297 169.908 200.034 1.00 59.43 330 ASN B CA 1
ATOM 5670 C C . ASN B 1 330 ? 173.360 168.932 201.200 1.00 66.87 330 ASN B C 1
ATOM 5671 O O . ASN B 1 330 ? 174.465 168.563 201.607 1.00 70.32 330 ASN B O 1
ATOM 5676 N N . SER B 1 331 ? 172.224 168.514 201.753 1.00 65.13 331 SER B N 1
ATOM 5677 C CA . SER B 1 331 ? 172.229 167.423 202.716 1.00 62.32 331 SER B CA 1
ATOM 5678 C C . SER B 1 331 ? 172.427 166.067 202.058 1.00 63.67 331 SER B C 1
ATOM 5679 O O . SER B 1 331 ? 172.697 165.090 202.761 1.00 66.41 331 SER B O 1
ATOM 5682 N N . PHE B 1 332 ? 172.296 165.986 200.736 1.00 64.22 332 PHE B N 1
ATOM 5683 C CA . PHE B 1 332 ? 172.512 164.758 199.986 1.00 59.98 332 PHE B CA 1
ATOM 5684 C C . PHE B 1 332 ? 173.864 164.711 199.293 1.00 63.40 332 PHE B C 1
ATOM 5685 O O . PHE B 1 332 ? 174.512 163.662 199.300 1.00 69.78 332 PHE B O 1
ATOM 5693 N N . LEU B 1 333 ? 174.294 165.816 198.686 1.00 61.89 333 LEU B N 1
ATOM 5694 C CA . LEU B 1 333 ? 175.541 165.839 197.933 1.00 62.70 333 LEU B CA 1
ATOM 5695 C C . LEU B 1 333 ? 176.742 165.704 198.859 1.00 72.46 333 LEU B C 1
ATOM 5696 O O . LEU B 1 333 ? 176.789 166.307 199.933 1.00 73.45 333 LEU B O 1
ATOM 5701 N N . GLU B 1 334 ? 177.718 164.903 198.434 1.00 79.90 334 GLU B N 1
ATOM 5702 C CA . GLU B 1 334 ? 178.831 164.534 199.301 1.00 87.11 334 GLU B CA 1
ATOM 5703 C C . GLU B 1 334 ? 180.052 165.429 199.105 1.00 88.50 334 GLU B C 1
ATOM 5704 O O . GLU B 1 334 ? 180.471 166.129 200.032 1.00 89.38 334 GLU B O 1
ATOM 5710 N N . ASP B 1 335 ? 180.630 165.421 197.906 1.00 88.04 335 ASP B N 1
ATOM 5711 C CA . ASP B 1 335 ? 181.880 166.121 197.641 1.00 89.15 335 ASP B CA 1
ATOM 5712 C C . ASP B 1 335 ? 181.671 167.368 196.791 1.00 81.79 335 ASP B C 1
ATOM 5713 O O . ASP B 1 335 ? 182.576 167.800 196.077 1.00 84.37 335 ASP B O 1
ATOM 5718 N N . LYS B 1 336 ? 180.478 167.948 196.858 1.00 76.22 336 LYS B N 1
ATOM 5719 C CA . LYS B 1 336 ? 180.193 169.215 196.209 1.00 75.23 336 LYS B CA 1
ATOM 5720 C C . LYS B 1 336 ? 179.120 169.927 197.014 1.00 79.38 336 LYS B C 1
ATOM 5721 O O . LYS B 1 336 ? 178.597 169.399 197.996 1.00 83.84 336 LYS B O 1
ATOM 5727 N N . GLU B 1 337 ? 178.802 171.145 196.591 1.00 76.26 337 GLU B N 1
ATOM 5728 C CA . GLU B 1 337 ? 177.833 171.960 197.313 1.00 73.87 337 GLU B CA 1
ATOM 5729 C C . GLU B 1 337 ? 177.185 172.921 196.334 1.00 78.50 337 GLU B C 1
ATOM 5730 O O . GLU B 1 337 ? 177.878 173.744 195.737 1.00 83.75 337 GLU B O 1
ATOM 5736 N N . MET B 1 338 ? 175.872 172.821 196.162 1.00 77.46 338 MET B N 1
ATOM 5737 C CA . MET B 1 338 ? 175.177 173.732 195.267 1.00 77.61 338 MET B CA 1
ATOM 5738 C C . MET B 1 338 ? 175.070 175.099 195.924 1.00 81.03 338 MET B C 1
ATOM 5739 O O . MET B 1 338 ? 174.608 175.212 197.063 1.00 83.93 338 MET B O 1
ATOM 5744 N N . ALA B 1 339 ? 175.501 176.135 195.210 1.00 80.01 339 ALA B N 1
ATOM 5745 C CA . ALA B 1 339 ? 175.576 177.463 195.799 1.00 82.53 339 ALA B CA 1
ATOM 5746 C C . ALA B 1 339 ? 175.517 178.518 194.709 1.00 86.86 339 ALA B C 1
ATOM 5747 O O . ALA B 1 339 ? 175.741 178.239 193.527 1.00 87.96 339 ALA B O 1
ATOM 5749 N N . TYR B 1 340 ? 175.230 179.746 195.135 1.00 89.30 340 TYR B N 1
ATOM 5750 C CA . TYR B 1 340 ? 175.190 180.903 194.259 1.00 94.42 340 TYR B CA 1
ATOM 5751 C C . TYR B 1 340 ? 176.280 181.892 194.645 1.00 100.40 340 TYR B C 1
ATOM 5752 O O . TYR B 1 340 ? 176.795 181.885 195.765 1.00 101.23 340 TYR B O 1
ATOM 5761 N N . ASP B 1 341 ? 176.624 182.744 193.684 1.00 101.46 341 ASP B N 1
ATOM 5762 C CA . ASP B 1 341 ? 177.639 183.768 193.870 1.00 104.88 341 ASP B CA 1
ATOM 5763 C C . ASP B 1 341 ? 177.351 184.917 192.917 1.00 111.04 341 ASP B C 1
ATOM 5764 O O . ASP B 1 341 ? 176.664 184.754 191.906 1.00 109.22 341 ASP B O 1
ATOM 5769 N N . PHE B 1 342 ? 177.891 186.084 193.249 1.00 117.06 342 PHE B N 1
ATOM 5770 C CA . PHE B 1 342 ? 177.709 187.274 192.429 1.00 116.15 342 PHE B CA 1
ATOM 5771 C C . PHE B 1 342 ? 179.040 187.783 191.886 1.00 113.25 342 PHE B C 1
ATOM 5772 O O . PHE B 1 342 ? 179.516 188.849 192.278 1.00 112.12 342 PHE B O 1
ATOM 5780 N N . TYR B 1 348 ? 175.713 189.787 188.034 1.00 114.81 348 TYR B N 1
ATOM 5781 C CA . TYR B 1 348 ? 174.918 188.706 187.465 1.00 117.63 348 TYR B CA 1
ATOM 5782 C C . TYR B 1 348 ? 174.955 187.484 188.378 1.00 117.78 348 TYR B C 1
ATOM 5783 O O . TYR B 1 348 ? 176.014 187.134 188.898 1.00 118.01 348 TYR B O 1
ATOM 5792 N N . PRO B 1 349 ? 173.802 186.848 188.587 1.00 114.71 349 PRO B N 1
ATOM 5793 C CA . PRO B 1 349 ? 173.761 185.681 189.476 1.00 108.71 349 PRO B CA 1
ATOM 5794 C C . PRO B 1 349 ? 174.413 184.460 188.846 1.00 108.15 349 PRO B C 1
ATOM 5795 O O . PRO B 1 349 ? 174.260 184.194 187.652 1.00 108.32 349 PRO B O 1
ATOM 5799 N N . LYS B 1 350 ? 175.141 183.714 189.670 1.00 104.52 350 LYS B N 1
ATOM 5800 C CA . LYS B 1 350 ? 175.779 182.471 189.263 1.00 101.97 350 LYS B CA 1
ATOM 5801 C C . LYS B 1 350 ? 175.302 181.358 190.181 1.00 100.22 350 LYS B C 1
ATOM 5802 O O . LYS B 1 350 ? 175.450 181.458 191.400 1.00 100.59 350 LYS B O 1
ATOM 5808 N N . VAL B 1 351 ? 174.726 180.309 189.600 1.00 96.18 351 VAL B N 1
ATOM 5809 C CA . VAL B 1 351 ? 174.237 179.155 190.347 1.00 92.21 351 VAL B CA 1
ATOM 5810 C C . VAL B 1 351 ? 174.992 177.932 189.853 1.00 89.07 351 VAL B C 1
ATOM 5811 O O . VAL B 1 351 ? 174.892 177.571 188.675 1.00 90.12 351 VAL B O 1
ATOM 5815 N N . GLY B 1 352 ? 175.735 177.293 190.741 1.00 84.61 352 GLY B N 1
ATOM 5816 C CA . GLY B 1 352 ? 176.553 176.176 190.338 1.00 82.40 352 GLY B CA 1
ATOM 5817 C C . GLY B 1 352 ? 176.942 175.314 191.507 1.00 82.22 352 GLY B C 1
ATOM 5818 O O . GLY B 1 352 ? 176.277 175.305 192.543 1.00 84.29 352 GLY B O 1
ATOM 5819 N N . LEU B 1 353 ? 178.040 174.585 191.335 1.00 76.90 353 LEU B N 1
ATOM 5820 C CA . LEU B 1 353 ? 178.515 173.626 192.322 1.00 75.36 353 LEU B CA 1
ATOM 5821 C C . LEU B 1 353 ? 179.919 174.003 192.760 1.00 76.81 353 LEU B C 1
ATOM 5822 O O . LEU B 1 353 ? 180.857 173.941 191.961 1.00 78.66 353 LEU B O 1
ATOM 5827 N N . LYS B 1 354 ? 180.066 174.381 194.023 1.00 77.48 354 LYS B N 1
ATOM 5828 C CA . LYS B 1 354 ? 181.375 174.557 194.625 1.00 77.53 354 LYS B CA 1
ATOM 5829 C C . LYS B 1 354 ? 181.946 173.197 194.985 1.00 79.12 354 LYS B C 1
ATOM 5830 O O . LYS B 1 354 ? 181.226 172.323 195.478 1.00 86.03 354 LYS B O 1
ATOM 5836 N N . PHE B 1 355 ? 183.209 173.029 194.742 1.00 78.06 355 PHE B N 1
ATOM 5837 C CA . PHE B 1 355 ? 183.986 171.866 195.111 1.00 78.48 355 PHE B CA 1
ATOM 5838 C C . PHE B 1 355 ? 184.916 172.227 196.262 1.00 82.38 355 PHE B C 1
ATOM 5839 O O . PHE B 1 355 ? 185.110 173.412 196.547 1.00 86.43 355 PHE B O 1
ATOM 5847 N N . PRO B 1 356 ? 185.465 171.244 196.993 1.00 83.48 356 PRO B N 1
ATOM 5848 C CA . PRO B 1 356 ? 186.349 171.581 198.128 1.00 86.61 356 PRO B CA 1
ATOM 5849 C C . PRO B 1 356 ? 187.627 172.322 197.757 1.00 91.72 356 PRO B C 1
ATOM 5850 O O . PRO B 1 356 ? 188.231 172.947 198.637 1.00 92.57 356 PRO B O 1
ATOM 5854 N N . ASP B 1 357 ? 188.056 172.286 196.498 1.00 92.56 357 ASP B N 1
ATOM 5855 C CA . ASP B 1 357 ? 189.179 173.108 196.072 1.00 89.93 357 ASP B CA 1
ATOM 5856 C C . ASP B 1 357 ? 188.765 174.533 195.730 1.00 92.41 357 ASP B C 1
ATOM 5857 O O . ASP B 1 357 ? 189.629 175.345 195.385 1.00 97.92 357 ASP B O 1
ATOM 5862 N N . GLY B 1 358 ? 187.475 174.854 195.810 1.00 88.69 358 GLY B N 1
ATOM 5863 C CA . GLY B 1 358 ? 186.986 176.177 195.500 1.00 86.69 358 GLY B CA 1
ATOM 5864 C C . GLY B 1 358 ? 186.572 176.387 194.062 1.00 87.15 358 GLY B C 1
ATOM 5865 O O . GLY B 1 358 ? 186.055 177.461 193.736 1.00 88.71 358 GLY B O 1
ATOM 5866 N N . SER B 1 359 ? 186.780 175.402 193.194 1.00 86.27 359 SER B N 1
ATOM 5867 C CA . SER B 1 359 ? 186.409 175.541 191.796 1.00 86.09 359 SER B CA 1
ATOM 5868 C C . SER B 1 359 ? 184.901 175.426 191.619 1.00 83.25 359 SER B C 1
ATOM 5869 O O . SER B 1 359 ? 184.203 174.806 192.422 1.00 85.93 359 SER B O 1
ATOM 5872 N N . TRP B 1 360 ? 184.402 176.028 190.547 1.00 80.74 360 TRP B N 1
ATOM 5873 C CA . TRP B 1 360 ? 182.989 175.992 190.210 1.00 81.36 360 TRP B CA 1
ATOM 5874 C C . TRP B 1 360 ? 182.767 175.112 188.990 1.00 83.54 360 TRP B C 1
ATOM 5875 O O . TRP B 1 360 ? 183.642 174.977 188.131 1.00 88.63 360 TRP B O 1
ATOM 5886 N N . SER B 1 361 ? 181.589 174.505 188.929 1.00 79.18 361 SER B N 1
ATOM 5887 C CA . SER B 1 361 ? 181.166 173.691 187.805 1.00 76.60 361 SER B CA 1
ATOM 5888 C C . SER B 1 361 ? 179.679 173.916 187.588 1.00 78.34 361 SER B C 1
ATOM 5889 O O . SER B 1 361 ? 178.960 174.239 188.539 1.00 83.49 361 SER B O 1
ATOM 5892 N N . PRO B 1 362 ? 179.192 173.765 186.359 1.00 76.19 362 PRO B N 1
ATOM 5893 C CA . PRO B 1 362 ? 177.753 173.911 186.116 1.00 77.89 362 PRO B CA 1
ATOM 5894 C C . PRO B 1 362 ? 176.971 172.731 186.670 1.00 80.43 362 PRO B C 1
ATOM 5895 O O . PRO B 1 362 ? 177.519 171.737 187.142 1.00 83.50 362 PRO B O 1
ATOM 5899 N N . ILE B 1 363 ? 175.645 172.857 186.602 1.00 79.53 363 ILE B N 1
ATOM 5900 C CA . ILE B 1 363 ? 174.773 171.764 187.004 1.00 77.60 363 ILE B CA 1
ATOM 5901 C C . ILE B 1 363 ? 174.798 170.637 185.975 1.00 78.80 363 ILE B C 1
ATOM 5902 O O . ILE B 1 363 ? 174.486 169.487 186.304 1.00 82.32 363 ILE B O 1
ATOM 5907 N N . ARG B 1 364 ? 175.222 170.927 184.742 1.00 78.63 364 ARG B N 1
ATOM 5908 C CA . ARG B 1 364 ? 175.279 169.918 183.689 1.00 79.02 364 ARG B CA 1
ATOM 5909 C C . ARG B 1 364 ? 176.324 168.840 183.947 1.00 77.63 364 ARG B C 1
ATOM 5910 O O . ARG B 1 364 ? 176.242 167.766 183.344 1.00 83.59 364 ARG B O 1
ATOM 5918 N N . VAL B 1 365 ? 177.303 169.092 184.819 1.00 74.04 365 VAL B N 1
ATOM 5919 C CA . VAL B 1 365 ? 178.315 168.080 185.108 1.00 76.76 365 VAL B CA 1
ATOM 5920 C C . VAL B 1 365 ? 177.847 167.051 186.122 1.00 80.58 365 VAL B C 1
ATOM 5921 O O . VAL B 1 365 ? 178.571 166.082 186.382 1.00 85.21 365 VAL B O 1
ATOM 5925 N N . LEU B 1 366 ? 176.655 167.225 186.688 1.00 77.46 366 LEU B N 1
ATOM 5926 C CA . LEU B 1 366 ? 176.130 166.300 187.679 1.00 74.97 366 LEU B CA 1
ATOM 5927 C C . LEU B 1 366 ? 175.810 164.946 187.053 1.00 76.30 366 LEU B C 1
ATOM 5928 O O . LEU B 1 366 ? 175.695 164.799 185.835 1.00 79.84 366 LEU B O 1
ATOM 5933 N N . SER B 1 367 ? 175.647 163.953 187.918 1.00 72.84 367 SER B N 1
ATOM 5934 C CA . SER B 1 367 ? 175.340 162.594 187.501 1.00 70.47 367 SER B CA 1
ATOM 5935 C C . SER B 1 367 ? 173.880 162.500 187.064 1.00 73.34 367 SER B C 1
ATOM 5936 O O . SER B 1 367 ? 173.136 163.484 187.061 1.00 75.37 367 SER B O 1
ATOM 5939 N N . SER B 1 368 ? 173.445 161.301 186.686 1.00 72.57 368 SER B N 1
ATOM 5940 C CA . SER B 1 368 ? 172.027 161.097 186.419 1.00 71.76 368 SER B CA 1
ATOM 5941 C C . SER B 1 368 ? 171.225 161.076 187.713 1.00 65.70 368 SER B C 1
ATOM 5942 O O . SER B 1 368 ? 170.176 161.725 187.814 1.00 68.46 368 SER B O 1
ATOM 5945 N N . GLY B 1 369 ? 171.720 160.351 188.717 1.00 60.60 369 GLY B N 1
ATOM 5946 C CA . GLY B 1 369 ? 171.008 160.252 189.979 1.00 59.63 369 GLY B CA 1
ATOM 5947 C C . GLY B 1 369 ? 170.972 161.556 190.747 1.00 63.60 369 GLY B C 1
ATOM 5948 O O . GLY B 1 369 ? 169.976 161.872 191.400 1.00 66.21 369 GLY B O 1
ATOM 5949 N N . GLU B 1 370 ? 172.045 162.340 190.663 1.00 63.75 370 GLU B N 1
ATOM 5950 C CA . GLU B 1 370 ? 172.079 163.623 191.354 1.00 59.90 370 GLU B CA 1
ATOM 5951 C C . GLU B 1 370 ? 171.145 164.632 190.701 1.00 58.93 370 GLU B C 1
ATOM 5952 O O . GLU B 1 370 ? 170.487 165.414 191.397 1.00 60.15 370 GLU B O 1
ATOM 5958 N N . ARG B 1 371 ? 171.050 164.613 189.371 1.00 58.30 371 ARG B N 1
ATOM 5959 C CA . ARG B 1 371 ? 170.088 165.476 188.694 1.00 57.76 371 ARG B CA 1
ATOM 5960 C C . ARG B 1 371 ? 168.656 165.062 189.001 1.00 60.03 371 ARG B C 1
ATOM 5961 O O . ARG B 1 371 ? 167.785 165.922 189.180 1.00 65.92 371 ARG B O 1
ATOM 5969 N N . GLN B 1 372 ? 168.394 163.753 189.084 1.00 59.64 372 GLN B N 1
ATOM 5970 C CA . GLN B 1 372 ? 167.056 163.292 189.451 1.00 58.41 372 GLN B CA 1
ATOM 5971 C C . GLN B 1 372 ? 166.708 163.667 190.886 1.00 56.34 372 GLN B C 1
ATOM 5972 O O . GLN B 1 372 ? 165.555 164.003 191.183 1.00 62.33 372 GLN B O 1
ATOM 5978 N N . LEU B 1 373 ? 167.695 163.625 191.780 1.00 52.38 373 LEU B N 1
ATOM 5979 C CA . LEU B 1 373 ? 167.502 164.087 193.149 1.00 53.83 373 LEU B CA 1
ATOM 5980 C C . LEU B 1 373 ? 167.185 165.576 193.187 1.00 56.50 373 LEU B C 1
ATOM 5981 O O . LEU B 1 373 ? 166.325 166.011 193.961 1.00 60.58 373 LEU B O 1
ATOM 5986 N N . LEU B 1 374 ? 167.868 166.366 192.352 1.00 55.92 374 LEU B N 1
ATOM 5987 C CA . LEU B 1 374 ? 167.599 167.800 192.263 1.00 54.81 374 LEU B CA 1
ATOM 5988 C C . LEU B 1 374 ? 166.175 168.077 191.803 1.00 56.42 374 LEU B C 1
ATOM 5989 O O . LEU B 1 374 ? 165.476 168.914 192.387 1.00 60.68 374 LEU B O 1
ATOM 5994 N N . THR B 1 375 ? 165.723 167.365 190.766 1.00 55.19 375 THR B N 1
ATOM 5995 C CA . THR B 1 375 ? 164.376 167.589 190.241 1.00 51.61 375 THR B CA 1
ATOM 5996 C C . THR B 1 375 ? 163.305 167.157 191.234 1.00 56.97 375 THR B C 1
ATOM 5997 O O . THR B 1 375 ? 162.307 167.867 191.427 1.00 63.50 375 THR B O 1
ATOM 6001 N N . MET B 1 376 ? 163.503 166.011 191.892 1.00 57.69 376 MET B N 1
ATOM 6002 C CA . MET B 1 376 ? 162.505 165.537 192.842 1.00 54.92 376 MET B CA 1
ATOM 6003 C C . MET B 1 376 ? 162.471 166.385 194.104 1.00 55.78 376 MET B C 1
ATOM 6004 O O . MET B 1 376 ? 161.407 166.532 194.710 1.00 59.52 376 MET B O 1
ATOM 6009 N N . LEU B 1 377 ? 163.603 166.956 194.518 1.00 57.58 377 LEU B N 1
ATOM 6010 C CA . LEU B 1 377 ? 163.559 167.876 195.646 1.00 57.62 377 LEU B CA 1
ATOM 6011 C C . LEU B 1 377 ? 162.980 169.228 195.261 1.00 60.27 377 LEU B C 1
ATOM 6012 O O . LEU B 1 377 ? 162.402 169.907 196.113 1.00 64.35 377 LEU B O 1
ATOM 6017 N N . TYR B 1 378 ? 163.131 169.644 194.001 1.00 60.35 378 TYR B N 1
ATOM 6018 C CA . TYR B 1 378 ? 162.553 170.918 193.589 1.00 61.23 378 TYR B CA 1
ATOM 6019 C C . TYR B 1 378 ? 161.046 170.829 193.430 1.00 63.90 378 TYR B C 1
ATOM 6020 O O . TYR B 1 378 ? 160.348 171.824 193.648 1.00 67.32 378 TYR B O 1
ATOM 6029 N N . ALA B 1 379 ? 160.527 169.665 193.028 1.00 63.54 379 ALA B N 1
ATOM 6030 C CA . ALA B 1 379 ? 159.085 169.540 192.839 1.00 62.32 379 ALA B CA 1
ATOM 6031 C C . ALA B 1 379 ? 158.325 169.595 194.156 1.00 65.79 379 ALA B C 1
ATOM 6032 O O . ALA B 1 379 ? 157.165 170.017 194.179 1.00 73.60 379 ALA B O 1
ATOM 6034 N N . ALA B 1 380 ? 158.950 169.184 195.252 1.00 65.98 380 ALA B N 1
ATOM 6035 C CA . ALA B 1 380 ? 158.323 169.236 196.563 1.00 68.44 380 ALA B CA 1
ATOM 6036 C C . ALA B 1 380 ? 158.650 170.508 197.328 1.00 73.00 380 ALA B C 1
ATOM 6037 O O . ALA B 1 380 ? 158.252 170.633 198.489 1.00 74.37 380 ALA B O 1
ATOM 6039 N N . SER B 1 381 ? 159.366 171.446 196.718 1.00 73.76 381 SER B N 1
ATOM 6040 C CA . SER B 1 381 ? 159.745 172.669 197.401 1.00 74.82 381 SER B CA 1
ATOM 6041 C C . SER B 1 381 ? 158.581 173.652 197.426 1.00 81.98 381 SER B C 1
ATOM 6042 O O . SER B 1 381 ? 157.570 173.481 196.743 1.00 85.38 381 SER B O 1
ATOM 6045 N N . LYS B 1 382 ? 158.730 174.700 198.239 1.00 84.03 382 LYS B N 1
ATOM 6046 C CA . LYS B 1 382 ? 157.715 175.746 198.271 1.00 85.88 382 LYS B CA 1
ATOM 6047 C C . LYS B 1 382 ? 157.786 176.631 197.038 1.00 86.11 382 LYS B C 1
ATOM 6048 O O . LYS B 1 382 ? 156.766 177.188 196.616 1.00 88.18 382 LYS B O 1
ATOM 6054 N N . MET B 1 383 ? 158.969 176.774 196.446 1.00 83.72 383 MET B N 1
ATOM 6055 C CA . MET B 1 383 ? 159.101 177.538 195.217 1.00 86.50 383 MET B CA 1
ATOM 6056 C C . MET B 1 383 ? 158.725 176.734 193.982 1.00 87.46 383 MET B C 1
ATOM 6057 O O . MET B 1 383 ? 158.605 177.315 192.899 1.00 89.33 383 MET B O 1
ATOM 6062 N N . GLY B 1 384 ? 158.544 175.424 194.113 1.00 84.64 384 GLY B N 1
ATOM 6063 C CA . GLY B 1 384 ? 157.973 174.654 193.031 1.00 86.01 384 GLY B CA 1
ATOM 6064 C C . GLY B 1 384 ? 156.481 174.881 192.913 1.00 93.21 384 GLY B C 1
ATOM 6065 O O . GLY B 1 384 ? 155.827 175.381 193.828 1.00 92.83 384 GLY B O 1
ATOM 6066 N N . ASP B 1 385 ? 155.937 174.516 191.753 1.00 97.12 385 ASP B N 1
ATOM 6067 C CA . ASP B 1 385 ? 154.520 174.732 191.486 1.00 97.49 385 ASP B CA 1
ATOM 6068 C C . ASP B 1 385 ? 153.669 173.809 192.346 1.00 96.62 385 ASP B C 1
ATOM 6069 O O . ASP B 1 385 ? 153.949 172.611 192.454 1.00 94.64 385 ASP B O 1
ATOM 6074 N N . ASP B 1 386 ? 152.632 174.372 192.962 1.00 99.00 386 ASP B N 1
ATOM 6075 C CA . ASP B 1 386 ? 151.768 173.602 193.847 1.00 98.13 386 ASP B CA 1
ATOM 6076 C C . ASP B 1 386 ? 150.906 172.657 193.020 1.00 97.56 386 ASP B C 1
ATOM 6077 O O . ASP B 1 386 ? 150.054 173.099 192.244 1.00 100.42 386 ASP B O 1
ATOM 6082 N N . ALA B 1 387 ? 151.128 171.360 193.190 1.00 88.96 387 ALA B N 1
ATOM 6083 C CA . ALA B 1 387 ? 150.480 170.357 192.362 1.00 81.67 387 ALA B CA 1
ATOM 6084 C C . ALA B 1 387 ? 150.376 169.063 193.159 1.00 75.44 387 ALA B C 1
ATOM 6085 O O . ALA B 1 387 ? 150.540 169.048 194.382 1.00 72.41 387 ALA B O 1
ATOM 6087 N N . ILE B 1 388 ? 150.076 167.976 192.459 1.00 69.79 388 ILE B N 1
ATOM 6088 C CA . ILE B 1 388 ? 150.107 166.631 193.012 1.00 65.19 388 ILE B CA 1
ATOM 6089 C C . ILE B 1 388 ? 151.304 165.924 192.397 1.00 65.45 388 ILE B C 1
ATOM 6090 O O . ILE B 1 388 ? 151.346 165.706 191.182 1.00 68.63 388 ILE B O 1
ATOM 6095 N N . VAL B 1 389 ? 152.282 165.571 193.220 1.00 60.08 389 VAL B N 1
ATOM 6096 C CA . VAL B 1 389 ? 153.546 165.044 192.725 1.00 56.48 389 VAL B CA 1
ATOM 6097 C C . VAL B 1 389 ? 153.371 163.553 192.470 1.00 57.64 389 VAL B C 1
ATOM 6098 O O . VAL B 1 389 ? 153.149 162.778 193.401 1.00 62.34 389 VAL B O 1
ATOM 6102 N N . LEU B 1 390 ? 153.467 163.152 191.207 1.00 53.51 390 LEU B N 1
ATOM 6103 C CA . LEU B 1 390 ? 153.379 161.754 190.804 1.00 48.21 390 LEU B CA 1
ATOM 6104 C C . LEU B 1 390 ? 154.736 161.338 190.262 1.00 48.37 390 LEU B C 1
ATOM 6105 O O . LEU B 1 390 ? 155.158 161.820 189.209 1.00 52.92 390 LEU B O 1
ATOM 6110 N N . ILE B 1 391 ? 155.414 160.441 190.969 1.00 48.24 391 ILE B N 1
ATOM 6111 C CA . ILE B 1 391 ? 156.738 159.976 190.579 1.00 47.07 391 ILE B CA 1
ATOM 6112 C C . ILE B 1 391 ? 156.651 158.494 190.262 1.00 47.31 391 ILE B C 1
ATOM 6113 O O . ILE B 1 391 ? 156.130 157.715 191.064 1.00 52.36 391 ILE B O 1
ATOM 6118 N N . ASP B 1 392 ? 157.156 158.109 189.097 1.00 47.72 392 ASP B N 1
ATOM 6119 C CA . ASP B 1 392 ? 157.189 156.720 188.664 1.00 46.50 392 ASP B CA 1
ATOM 6120 C C . ASP B 1 392 ? 158.625 156.233 188.761 1.00 47.16 392 ASP B C 1
ATOM 6121 O O . ASP B 1 392 ? 159.503 156.762 188.072 1.00 52.08 392 ASP B O 1
ATOM 6126 N N . GLN B 1 393 ? 158.851 155.219 189.604 1.00 48.45 393 GLN B N 1
ATOM 6127 C CA . GLN B 1 393 ? 160.154 154.686 190.000 1.00 48.74 393 GLN B CA 1
ATOM 6128 C C . GLN B 1 393 ? 161.082 155.787 190.498 1.00 51.29 393 GLN B C 1
ATOM 6129 O O . GLN B 1 393 ? 161.994 156.199 189.774 1.00 55.57 393 GLN B O 1
ATOM 6135 N N . PRO B 1 394 ? 160.875 156.303 191.716 1.00 45.69 394 PRO B N 1
ATOM 6136 C CA . PRO B 1 394 ? 161.771 157.343 192.237 1.00 43.11 394 PRO B CA 1
ATOM 6137 C C . PRO B 1 394 ? 163.142 156.837 192.638 1.00 49.36 394 PRO B C 1
ATOM 6138 O O . PRO B 1 394 ? 164.024 157.658 192.911 1.00 55.12 394 PRO B O 1
ATOM 6142 N N . GLU B 1 395 ? 163.356 155.526 192.677 1.00 48.43 395 GLU B N 1
ATOM 6143 C CA . GLU B 1 395 ? 164.598 154.940 193.151 1.00 47.24 395 GLU B CA 1
ATOM 6144 C C . GLU B 1 395 ? 165.652 154.822 192.064 1.00 50.49 395 GLU B C 1
ATOM 6145 O O . GLU B 1 395 ? 166.715 154.248 192.316 1.00 53.15 395 GLU B O 1
ATOM 6151 N N . ILE B 1 396 ? 165.385 155.349 190.871 1.00 49.68 396 ILE B N 1
ATOM 6152 C CA . ILE B 1 396 ? 166.277 155.170 189.732 1.00 51.61 396 ILE B CA 1
ATOM 6153 C C . ILE B 1 396 ? 167.553 155.969 189.957 1.00 55.51 396 ILE B C 1
ATOM 6154 O O . ILE B 1 396 ? 167.505 157.181 190.192 1.00 57.44 396 ILE B O 1
ATOM 6159 N N . SER B 1 397 ? 168.693 155.270 189.922 1.00 55.17 397 SER B N 1
ATOM 6160 C CA . SER B 1 397 ? 170.047 155.809 190.055 1.00 53.87 397 SER B CA 1
ATOM 6161 C C . SER B 1 397 ? 170.289 156.498 191.392 1.00 52.94 397 SER B C 1
ATOM 6162 O O . SER B 1 397 ? 171.191 157.327 191.505 1.00 61.69 397 SER B O 1
ATOM 6165 N N . LEU B 1 398 ? 169.524 156.163 192.424 1.00 46.73 398 LEU B N 1
ATOM 6166 C CA . LEU B 1 398 ? 169.713 156.732 193.750 1.00 46.17 398 LEU B CA 1
ATOM 6167 C C . LEU B 1 398 ? 170.315 155.682 194.666 1.00 49.58 398 LEU B C 1
ATOM 6168 O O . LEU B 1 398 ? 169.841 154.544 194.703 1.00 55.39 398 LEU B O 1
ATOM 6173 N N . HIS B 1 399 ? 171.356 156.066 195.396 1.00 47.00 399 HIS B N 1
ATOM 6174 C CA . HIS B 1 399 ? 171.920 155.205 196.419 1.00 42.05 399 HIS B CA 1
ATOM 6175 C C . HIS B 1 399 ? 170.916 155.035 197.551 1.00 47.88 399 HIS B C 1
ATOM 6176 O O . HIS B 1 399 ? 170.032 155.870 197.751 1.00 53.50 399 HIS B O 1
ATOM 6183 N N . ILE B 1 400 ? 171.049 153.926 198.286 1.00 48.52 400 ILE B N 1
ATOM 6184 C CA . ILE B 1 400 ? 170.061 153.581 199.307 1.00 47.80 400 ILE B CA 1
ATOM 6185 C C . ILE B 1 400 ? 170.084 154.575 200.463 1.00 53.82 400 ILE B C 1
ATOM 6186 O O . ILE B 1 400 ? 169.051 154.819 201.099 1.00 60.10 400 ILE B O 1
ATOM 6191 N N . ASP B 1 401 ? 171.236 155.199 200.724 1.00 51.85 401 ASP B N 1
ATOM 6192 C CA . ASP B 1 401 ? 171.309 156.279 201.697 1.00 50.58 401 ASP B CA 1
ATOM 6193 C C . ASP B 1 401 ? 170.545 157.514 201.250 1.00 53.90 401 ASP B C 1
ATOM 6194 O O . ASP B 1 401 ? 170.170 158.332 202.095 1.00 59.50 401 ASP B O 1
ATOM 6199 N N . TRP B 1 402 ? 170.323 157.679 199.950 1.00 48.85 402 TRP B N 1
ATOM 6200 C CA . TRP B 1 402 ? 169.472 158.753 199.462 1.00 47.82 402 TRP B CA 1
ATOM 6201 C C . TRP B 1 402 ? 168.016 158.332 199.379 1.00 51.00 402 TRP B C 1
ATOM 6202 O O . TRP B 1 402 ? 167.126 159.169 199.563 1.00 56.33 402 TRP B O 1
ATOM 6213 N N . GLN B 1 403 ? 167.759 157.053 199.100 1.00 47.49 403 GLN B N 1
ATOM 6214 C CA . GLN B 1 403 ? 166.393 156.550 199.067 1.00 45.93 403 GLN B CA 1
ATOM 6215 C C . GLN B 1 403 ? 165.753 156.579 200.444 1.00 52.04 403 GLN B C 1
ATOM 6216 O O . GLN B 1 403 ? 164.546 156.811 200.559 1.00 54.99 403 GLN B O 1
ATOM 6222 N N . GLU B 1 404 ? 166.541 156.351 201.495 1.00 52.85 404 GLU B N 1
ATOM 6223 C CA . GLU B 1 404 ? 165.987 156.357 202.843 1.00 53.09 404 GLU B CA 1
ATOM 6224 C C . GLU B 1 404 ? 165.618 157.759 203.313 1.00 61.23 404 GLU B C 1
ATOM 6225 O O . GLU B 1 404 ? 164.824 157.903 204.247 1.00 68.18 404 GLU B O 1
ATOM 6231 N N . ASP B 1 405 ? 166.171 158.796 202.692 1.00 57.73 405 ASP B N 1
ATOM 6232 C CA . ASP B 1 405 ? 165.922 160.162 203.121 1.00 58.44 405 ASP B CA 1
ATOM 6233 C C . ASP B 1 405 ? 165.170 160.998 202.100 1.00 60.77 405 ASP B C 1
ATOM 6234 O O . ASP B 1 405 ? 164.868 162.157 202.391 1.00 64.77 405 ASP B O 1
ATOM 6239 N N . LEU B 1 406 ? 164.871 160.448 200.919 1.00 58.11 406 LEU B N 1
ATOM 6240 C CA . LEU B 1 406 ? 164.189 161.212 199.876 1.00 51.12 406 LEU B CA 1
ATOM 6241 C C . LEU B 1 406 ? 162.798 161.657 200.306 1.00 54.20 406 LEU B C 1
ATOM 6242 O O . LEU B 1 406 ? 162.465 162.846 200.230 1.00 58.16 406 LEU B O 1
ATOM 6247 N N . LEU B 1 407 ? 161.975 160.720 200.780 1.00 54.34 407 LEU B N 1
ATOM 6248 C CA . LEU B 1 407 ? 160.617 161.072 201.180 1.00 52.62 407 LEU B CA 1
ATOM 6249 C C . LEU B 1 407 ? 160.605 161.908 202.448 1.00 57.10 407 LEU B C 1
ATOM 6250 O O . LEU B 1 407 ? 159.724 162.756 202.615 1.00 61.30 407 LEU B O 1
ATOM 6255 N N . LYS B 1 408 ? 161.587 161.710 203.328 1.00 60.34 408 LYS B N 1
ATOM 6256 C CA . LYS B 1 408 ? 161.684 162.517 204.540 1.00 59.77 408 LYS B CA 1
ATOM 6257 C C . LYS B 1 408 ? 162.015 163.966 204.212 1.00 60.01 408 LYS B C 1
ATOM 6258 O O . LYS B 1 408 ? 161.370 164.888 204.723 1.00 61.70 408 LYS B O 1
ATOM 6264 N N . ARG B 1 409 ? 162.996 164.189 203.335 1.00 59.55 409 ARG B N 1
ATOM 6265 C CA . ARG B 1 409 ? 163.346 165.553 202.963 1.00 59.72 409 ARG B CA 1
ATOM 6266 C C . ARG B 1 409 ? 162.334 166.175 202.013 1.00 62.94 409 ARG B C 1
ATOM 6267 O O . ARG B 1 409 ? 162.331 167.399 201.854 1.00 69.09 409 ARG B O 1
ATOM 6275 N N . MET B 1 410 ? 161.487 165.374 201.365 1.00 58.65 410 MET B N 1
ATOM 6276 C CA . MET B 1 410 ? 160.395 165.963 200.600 1.00 57.41 410 MET B CA 1
ATOM 6277 C C . MET B 1 410 ? 159.230 166.364 201.497 1.00 60.84 410 MET B C 1
ATOM 6278 O O . MET B 1 410 ? 158.620 167.416 201.286 1.00 65.14 410 MET B O 1
ATOM 6283 N N . LEU B 1 411 ? 158.900 165.546 202.496 1.00 62.40 411 LEU B N 1
ATOM 6284 C CA . LEU B 1 411 ? 157.808 165.888 203.396 1.00 60.83 411 LEU B CA 1
ATOM 6285 C C . LEU B 1 411 ? 158.203 166.909 204.451 1.00 66.22 411 LEU B C 1
ATOM 6286 O O . LEU B 1 411 ? 157.319 167.507 205.071 1.00 69.82 411 LEU B O 1
ATOM 6291 N N . SER B 1 412 ? 159.498 167.122 204.677 1.00 66.70 412 SER B N 1
ATOM 6292 C CA . SER B 1 412 ? 159.923 168.066 205.699 1.00 66.78 412 SER B CA 1
ATOM 6293 C C . SER B 1 412 ? 160.013 169.494 205.192 1.00 69.81 412 SER B C 1
ATOM 6294 O O . SER B 1 412 ? 160.432 170.372 205.950 1.00 77.36 412 SER B O 1
ATOM 6297 N N . GLN B 1 413 ? 159.656 169.750 203.940 1.00 68.93 413 GLN B N 1
ATOM 6298 C CA . GLN B 1 413 ? 159.649 171.107 203.419 1.00 74.25 413 GLN B CA 1
ATOM 6299 C C . GLN B 1 413 ? 158.310 171.803 203.607 1.00 77.08 413 GLN B C 1
ATOM 6300 O O . GLN B 1 413 ? 158.178 172.962 203.199 1.00 79.71 413 GLN B O 1
ATOM 6306 N N . LEU B 1 414 ? 157.337 171.116 204.222 1.00 77.30 414 LEU B N 1
ATOM 6307 C CA . LEU B 1 414 ? 156.020 171.658 204.587 1.00 79.63 414 LEU B CA 1
ATOM 6308 C C . LEU B 1 414 ? 155.271 172.211 203.379 1.00 84.05 414 LEU B C 1
ATOM 6309 O O . LEU B 1 414 ? 154.631 173.261 203.447 1.00 86.74 414 LEU B O 1
ATOM 6314 N N . SER B 1 415 ? 155.358 171.497 202.258 1.00 84.82 415 SER B N 1
ATOM 6315 C CA . SER B 1 415 ? 154.688 171.942 201.044 1.00 86.56 415 SER B CA 1
ATOM 6316 C C . SER B 1 415 ? 153.184 171.717 201.111 1.00 86.72 415 SER B C 1
ATOM 6317 O O . SER B 1 415 ? 152.420 172.473 200.503 1.00 85.31 415 SER B O 1
ATOM 6320 N N . GLY B 1 416 ? 152.743 170.692 201.835 1.00 85.55 416 GLY B N 1
ATOM 6321 C CA . GLY B 1 416 ? 151.332 170.382 201.924 1.00 82.50 416 GLY B CA 1
ATOM 6322 C C . GLY B 1 416 ? 150.762 169.640 200.739 1.00 82.47 416 GLY B C 1
ATOM 6323 O O . GLY B 1 416 ? 149.544 169.443 200.681 1.00 84.75 416 GLY B O 1
ATOM 6324 N N . ARG B 1 417 ? 151.596 169.214 199.800 1.00 79.09 417 ARG B N 1
ATOM 6325 C CA . ARG B 1 417 ? 151.141 168.565 198.583 1.00 77.10 417 ARG B CA 1
ATOM 6326 C C . ARG B 1 417 ? 150.987 167.066 198.792 1.00 72.34 417 ARG B C 1
ATOM 6327 O O . ARG B 1 417 ? 151.471 166.495 199.770 1.00 72.87 417 ARG B O 1
ATOM 6335 N N . GLN B 1 418 ? 150.300 166.431 197.850 1.00 68.87 418 GLN B N 1
ATOM 6336 C CA . GLN B 1 418 ? 150.088 164.992 197.869 1.00 62.24 418 GLN B CA 1
ATOM 6337 C C . GLN B 1 418 ? 151.117 164.324 196.973 1.00 57.52 418 GLN B C 1
ATOM 6338 O O . GLN B 1 418 ? 151.279 164.710 195.812 1.00 60.86 418 GLN B O 1
ATOM 6344 N N . ILE B 1 419 ? 151.802 163.321 197.508 1.00 52.99 419 ILE B N 1
ATOM 6345 C CA . ILE B 1 419 ? 152.862 162.619 196.799 1.00 51.27 419 ILE B CA 1
ATOM 6346 C C . ILE B 1 419 ? 152.416 161.184 196.578 1.00 54.77 419 ILE B C 1
ATOM 6347 O O . ILE B 1 419 ? 152.025 160.500 197.529 1.00 59.17 419 ILE B O 1
ATOM 6352 N N . ILE B 1 420 ? 152.459 160.736 195.328 1.00 49.07 420 ILE B N 1
ATOM 6353 C CA . ILE B 1 420 ? 152.123 159.367 194.960 1.00 47.10 420 ILE B CA 1
ATOM 6354 C C . ILE B 1 420 ? 153.307 158.786 194.207 1.00 47.51 420 ILE B C 1
ATOM 6355 O O . ILE B 1 420 ? 153.626 159.241 193.104 1.00 52.38 420 ILE B O 1
ATOM 6360 N N . VAL B 1 421 ? 153.954 157.783 194.791 1.00 45.77 421 VAL B N 1
ATOM 6361 C CA . VAL B 1 421 ? 155.115 157.163 194.170 1.00 42.93 421 VAL B CA 1
ATOM 6362 C C . VAL B 1 421 ? 154.812 155.699 193.893 1.00 48.75 421 VAL B C 1
ATOM 6363 O O . VAL B 1 421 ? 154.031 155.057 194.601 1.00 54.53 421 VAL B O 1
ATOM 6367 N N . CYS B 1 422 ? 155.410 155.183 192.824 1.00 44.09 422 CYS B N 1
ATOM 6368 C CA . CYS B 1 422 ? 155.341 153.772 192.469 1.00 46.18 422 CYS B CA 1
ATOM 6369 C C . CYS B 1 422 ? 156.756 153.227 192.467 1.00 52.29 422 CYS B C 1
ATOM 6370 O O . CYS B 1 422 ? 157.583 153.676 191.675 1.00 57.78 422 CYS B O 1
ATOM 6373 N N . THR B 1 423 ? 157.037 152.260 193.332 1.00 50.33 423 THR B N 1
ATOM 6374 C CA . THR B 1 423 ? 158.418 151.860 193.541 1.00 49.25 423 THR B CA 1
ATOM 6375 C C . THR B 1 423 ? 158.559 150.346 193.545 1.00 55.92 423 THR B C 1
ATOM 6376 O O . THR B 1 423 ? 157.607 149.606 193.797 1.00 58.93 423 THR B O 1
ATOM 6380 N N . HIS B 1 424 ? 159.775 149.900 193.232 1.00 54.05 424 HIS B N 1
ATOM 6381 C CA . HIS B 1 424 ? 160.191 148.516 193.393 1.00 52.55 424 HIS B CA 1
ATOM 6382 C C . HIS B 1 424 ? 161.176 148.338 194.535 1.00 52.81 424 HIS B C 1
ATOM 6383 O O . HIS B 1 424 ? 161.613 147.212 194.784 1.00 54.28 424 HIS B O 1
ATOM 6390 N N . SER B 1 425 ? 161.547 149.413 195.223 1.00 48.77 425 SER B N 1
ATOM 6391 C CA . SER B 1 425 ? 162.641 149.385 196.176 1.00 45.80 425 SER B CA 1
ATOM 6392 C C . SER B 1 425 ? 162.119 149.461 197.597 1.00 46.59 425 SER B C 1
ATOM 6393 O O . SER B 1 425 ? 161.326 150.356 197.908 1.00 49.77 425 SER B O 1
ATOM 6396 N N . PRO B 1 426 ? 162.536 148.555 198.485 1.00 45.98 426 PRO B N 1
ATOM 6397 C CA . PRO B 1 426 ? 162.099 148.635 199.885 1.00 44.07 426 PRO B CA 1
ATOM 6398 C C . PRO B 1 426 ? 162.747 149.754 200.672 1.00 48.94 426 PRO B C 1
ATOM 6399 O O . PRO B 1 426 ? 162.330 149.995 201.810 1.00 53.75 426 PRO B O 1
ATOM 6403 N N . SER B 1 427 ? 163.757 150.429 200.123 1.00 47.22 427 SER B N 1
ATOM 6404 C CA . SER B 1 427 ? 164.415 151.517 200.830 1.00 41.39 427 SER B CA 1
ATOM 6405 C C . SER B 1 427 ? 163.754 152.861 200.582 1.00 45.63 427 SER B C 1
ATOM 6406 O O . SER B 1 427 ? 164.000 153.801 201.339 1.00 53.23 427 SER B O 1
ATOM 6409 N N . ILE B 1 428 ? 162.950 152.985 199.527 1.00 44.16 428 ILE B N 1
ATOM 6410 C CA . ILE B 1 428 ? 162.144 154.187 199.358 1.00 43.04 428 ILE B CA 1
ATOM 6411 C C . ILE B 1 428 ? 161.054 154.231 200.417 1.00 48.72 428 ILE B C 1
ATOM 6412 O O . ILE B 1 428 ? 160.810 155.270 201.042 1.00 56.76 428 ILE B O 1
ATOM 6417 N N . ALA B 1 429 ? 160.436 153.089 200.688 1.00 47.38 429 ALA B N 1
ATOM 6418 C CA . ALA B 1 429 ? 159.269 153.005 201.545 1.00 48.41 429 ALA B CA 1
ATOM 6419 C C . ALA B 1 429 ? 159.604 152.756 203.005 1.00 57.98 429 ALA B C 1
ATOM 6420 O O . ALA B 1 429 ? 158.688 152.513 203.794 1.00 64.48 429 ALA B O 1
ATOM 6422 N N . THR B 1 430 ? 160.876 152.787 203.389 1.00 60.71 430 THR B N 1
ATOM 6423 C CA . THR B 1 430 ? 161.224 152.542 204.781 1.00 62.36 430 THR B CA 1
ATOM 6424 C C . THR B 1 430 ? 160.887 153.762 205.629 1.00 66.71 430 THR B C 1
ATOM 6425 O O . THR B 1 430 ? 160.928 154.903 205.159 1.00 66.46 430 THR B O 1
ATOM 6429 N N . GLY B 1 431 ? 160.455 153.507 206.862 1.00 68.15 431 GLY B N 1
ATOM 6430 C CA . GLY B 1 431 ? 159.992 154.557 207.742 1.00 68.45 431 GLY B CA 1
ATOM 6431 C C . GLY B 1 431 ? 158.597 155.066 207.457 1.00 71.12 431 GLY B C 1
ATOM 6432 O O . GLY B 1 431 ? 158.047 155.806 208.280 1.00 74.21 431 GLY B O 1
ATOM 6433 N N . TYR B 1 432 ? 158.005 154.693 206.326 1.00 68.88 432 TYR B N 1
ATOM 6434 C CA . TYR B 1 432 ? 156.682 155.134 205.919 1.00 68.66 432 TYR B CA 1
ATOM 6435 C C . TYR B 1 432 ? 155.872 153.945 205.438 1.00 68.28 432 TYR B C 1
ATOM 6436 O O . TYR B 1 432 ? 155.182 154.010 204.417 1.00 68.89 432 TYR B O 1
ATOM 6445 N N . GLU B 1 433 ? 155.951 152.836 206.172 1.00 66.48 433 GLU B N 1
ATOM 6446 C CA . GLU B 1 433 ? 155.218 151.628 205.822 1.00 65.77 433 GLU B CA 1
ATOM 6447 C C . GLU B 1 433 ? 153.734 151.726 206.132 1.00 68.26 433 GLU B C 1
ATOM 6448 O O . GLU B 1 433 ? 152.973 150.854 205.702 1.00 71.54 433 GLU B O 1
ATOM 6454 N N . ASP B 1 434 ? 153.306 152.748 206.872 1.00 68.01 434 ASP B N 1
ATOM 6455 C CA . ASP B 1 434 ? 151.884 152.961 207.095 1.00 70.21 434 ASP B CA 1
ATOM 6456 C C . ASP B 1 434 ? 151.182 153.477 205.850 1.00 69.03 434 ASP B C 1
ATOM 6457 O O . ASP B 1 434 ? 149.960 153.339 205.741 1.00 70.91 434 ASP B O 1
ATOM 6462 N N . PHE B 1 435 ? 151.924 154.068 204.916 1.00 64.55 435 PHE B N 1
ATOM 6463 C CA . PHE B 1 435 ? 151.358 154.654 203.713 1.00 61.82 435 PHE B CA 1
ATOM 6464 C C . PHE B 1 435 ? 151.550 153.782 202.483 1.00 60.20 435 PHE B C 1
ATOM 6465 O O . PHE B 1 435 ? 151.247 154.227 201.374 1.00 62.30 435 PHE B O 1
ATOM 6473 N N . MET B 1 436 ? 152.050 152.562 202.646 1.00 59.73 436 MET B N 1
ATOM 6474 C CA . MET B 1 436 ? 152.252 151.688 201.501 1.00 59.03 436 MET B CA 1
ATOM 6475 C C . MET B 1 436 ? 150.923 151.142 201.001 1.00 61.77 436 MET B C 1
ATOM 6476 O O . MET B 1 436 ? 150.083 150.693 201.783 1.00 65.34 436 MET B O 1
ATOM 6481 N N . ILE B 1 437 ? 150.738 151.185 199.686 1.00 60.55 437 ILE B N 1
ATOM 6482 C CA . ILE B 1 437 ? 149.555 150.648 199.028 1.00 61.12 437 ILE B CA 1
ATOM 6483 C C . ILE B 1 437 ? 150.013 149.554 198.080 1.00 62.78 437 ILE B C 1
ATOM 6484 O O . ILE B 1 437 ? 150.824 149.807 197.183 1.00 65.53 437 ILE B O 1
ATOM 6489 N N . ASN B 1 438 ? 149.505 148.345 198.274 1.00 60.86 438 ASN B N 1
ATOM 6490 C CA . ASN B 1 438 ? 149.826 147.217 197.412 1.00 60.98 438 ASN B CA 1
ATOM 6491 C C . ASN B 1 438 ? 148.664 146.995 196.458 1.00 66.95 438 ASN B C 1
ATOM 6492 O O . ASN B 1 438 ? 147.527 146.807 196.900 1.00 74.99 438 ASN B O 1
ATOM 6497 N N . ILE B 1 439 ? 148.943 147.016 195.160 1.00 65.12 439 ILE B N 1
ATOM 6498 C CA . ILE B 1 439 ? 147.910 146.849 194.149 1.00 67.29 439 ILE B CA 1
ATOM 6499 C C . ILE B 1 439 ? 148.022 145.457 193.543 1.00 73.21 439 ILE B C 1
ATOM 6500 O O . ILE B 1 439 ? 149.092 145.048 193.075 1.00 73.83 439 ILE B O 1
ATOM 6505 N N . SER B 1 440 ? 146.921 144.715 193.586 1.00 78.43 440 SER B N 1
ATOM 6506 C CA . SER B 1 440 ? 146.833 143.381 193.000 1.00 82.77 440 SER B CA 1
ATOM 6507 C C . SER B 1 440 ? 145.595 143.380 192.118 1.00 84.81 440 SER B C 1
ATOM 6508 O O . SER B 1 440 ? 144.481 143.125 192.595 1.00 86.89 440 SER B O 1
ATOM 6511 N N . PRO B 1 441 ? 145.747 143.693 190.835 1.00 81.56 441 PRO B N 1
ATOM 6512 C CA . PRO B 1 441 ? 144.582 143.792 189.955 1.00 82.21 441 PRO B CA 1
ATOM 6513 C C . PRO B 1 441 ? 143.969 142.436 189.660 1.00 88.00 441 PRO B C 1
ATOM 6514 O O . PRO B 1 441 ? 144.628 141.397 189.734 1.00 91.85 441 PRO B O 1
ATOM 6518 N N . GLU B 1 442 ? 142.684 142.460 189.323 1.00 87.68 442 GLU B N 1
ATOM 6519 C CA . GLU B 1 442 ? 141.922 141.258 188.999 1.00 91.37 442 GLU B CA 1
ATOM 6520 C C . GLU B 1 442 ? 141.946 141.089 187.486 1.00 92.67 442 GLU B C 1
ATOM 6521 O O . GLU B 1 442 ? 141.228 141.781 186.764 1.00 95.32 442 GLU B O 1
ATOM 6527 N N . PHE B 1 443 ? 142.776 140.170 187.005 1.00 90.60 443 PHE B N 1
ATOM 6528 C CA . PHE B 1 443 ? 142.898 139.949 185.573 1.00 92.77 443 PHE B CA 1
ATOM 6529 C C . PHE B 1 443 ? 141.729 139.123 185.055 1.00 96.38 443 PHE B C 1
ATOM 6530 O O . PHE B 1 443 ? 141.294 138.164 185.697 1.00 97.03 443 PHE B O 1
ATOM 6538 N N . ILE B 1 444 ? 141.220 139.506 183.889 1.00 97.01 444 ILE B N 1
ATOM 6539 C CA . ILE B 1 444 ? 140.104 138.803 183.272 1.00 96.55 444 ILE B CA 1
ATOM 6540 C C . ILE B 1 444 ? 140.561 138.139 181.980 1.00 93.41 444 ILE B C 1
ATOM 6541 O O . ILE B 1 444 ? 139.752 137.588 181.234 1.00 92.33 444 ILE B O 1
ATOM 6546 N N . SER C 2 3 ? 155.198 140.964 199.742 1.00 95.54 3 SER D N 1
ATOM 6547 C CA . SER C 2 3 ? 155.309 142.384 200.048 1.00 92.60 3 SER D CA 1
ATOM 6548 C C . SER C 2 3 ? 156.629 142.943 199.536 1.00 90.62 3 SER D C 1
ATOM 6549 O O . SER C 2 3 ? 157.490 142.198 199.072 1.00 87.00 3 SER D O 1
ATOM 6552 N N . CYS C 2 4 ? 156.782 144.260 199.622 1.00 87.19 4 CYS D N 1
ATOM 6553 C CA . CYS C 2 4 ? 157.988 144.949 199.165 1.00 76.36 4 CYS D CA 1
ATOM 6554 C C . CYS C 2 4 ? 158.848 145.218 200.390 1.00 73.61 4 CYS D C 1
ATOM 6555 O O . CYS C 2 4 ? 158.770 146.280 201.005 1.00 76.14 4 CYS D O 1
ATOM 6558 N N . ALA C 2 5 ? 159.672 144.238 200.749 1.00 69.87 5 ALA D N 1
ATOM 6559 C CA . ALA C 2 5 ? 160.551 144.370 201.898 1.00 64.55 5 ALA D CA 1
ATOM 6560 C C . ALA C 2 5 ? 161.782 143.506 201.693 1.00 62.42 5 ALA D C 1
ATOM 6561 O O . ALA C 2 5 ? 161.784 142.564 200.899 1.00 68.12 5 ALA D O 1
ATOM 6563 N N . TYR C 2 6 ? 162.834 143.847 202.424 1.00 57.06 6 TYR D N 1
ATOM 6564 C CA . TYR C 2 6 ? 164.090 143.122 202.365 1.00 57.29 6 TYR D CA 1
ATOM 6565 C C . TYR C 2 6 ? 164.010 141.802 203.112 1.00 66.50 6 TYR D C 1
ATOM 6566 O O . TYR C 2 6 ? 163.246 141.644 204.065 1.00 76.88 6 TYR D O 1
ATOM 6575 N N . THR C 2 7 ? 164.810 140.847 202.661 1.00 65.95 7 THR D N 1
ATOM 6576 C CA . THR C 2 7 ? 164.991 139.597 203.369 1.00 68.45 7 THR D CA 1
ATOM 6577 C C . THR C 2 7 ? 166.157 139.772 204.334 1.00 67.88 7 THR D C 1
ATOM 6578 O O . THR C 2 7 ? 166.707 140.865 204.473 1.00 72.06 7 THR D O 1
ATOM 6582 N N . ILE C 2 8 ? 166.495 138.705 205.061 1.00 65.33 8 ILE D N 1
ATOM 6583 C CA . ILE C 2 8 ? 167.634 138.752 205.975 1.00 68.97 8 ILE D CA 1
ATOM 6584 C C . ILE C 2 8 ? 168.930 138.984 205.206 1.00 72.93 8 ILE D C 1
ATOM 6585 O O . ILE C 2 8 ? 169.739 139.853 205.561 1.00 75.72 8 ILE D O 1
ATOM 6590 N N . ASP C 2 9 ? 169.098 138.273 204.089 1.00 70.67 9 ASP D N 1
ATOM 6591 C CA . ASP C 2 9 ? 170.309 138.390 203.284 1.00 72.82 9 ASP D CA 1
ATOM 6592 C C . ASP C 2 9 ? 170.377 139.736 202.576 1.00 69.48 9 ASP D C 1
ATOM 6593 O O . ASP C 2 9 ? 171.459 140.327 202.462 1.00 73.56 9 ASP D O 1
ATOM 6598 N N . SER C 2 10 ? 169.235 140.221 202.079 1.00 66.60 10 SER D N 1
ATOM 6599 C CA . SER C 2 10 ? 169.196 141.515 201.407 1.00 62.95 10 SER D CA 1
ATOM 6600 C C . SER C 2 10 ? 169.535 142.633 202.380 1.00 57.90 10 SER D C 1
ATOM 6601 O O . SER C 2 10 ? 170.236 143.585 202.026 1.00 64.52 10 SER D O 1
ATOM 6604 N N . TYR C 2 11 ? 169.047 142.528 203.617 1.00 57.21 11 TYR D N 1
ATOM 6605 C CA . TYR C 2 11 ? 169.349 143.544 204.615 1.00 60.55 11 TYR D CA 1
ATOM 6606 C C . TYR C 2 11 ? 170.821 143.501 205.010 1.00 67.67 11 TYR D C 1
ATOM 6607 O O . TYR C 2 11 ? 171.429 144.549 205.238 1.00 73.98 11 TYR D O 1
ATOM 6616 N N . ILE C 2 12 ? 171.406 142.300 205.098 1.00 62.84 12 ILE D N 1
ATOM 6617 C CA . ILE C 2 12 ? 172.834 142.169 205.405 1.00 59.14 12 ILE D CA 1
ATOM 6618 C C . ILE C 2 12 ? 173.681 142.798 204.300 1.00 62.68 12 ILE D C 1
ATOM 6619 O O . ILE C 2 12 ? 174.672 143.505 204.566 1.00 68.58 12 ILE D O 1
ATOM 6624 N N . THR C 2 13 ? 173.278 142.582 203.044 1.00 57.27 13 THR D N 1
ATOM 6625 C CA . THR C 2 13 ? 173.947 143.237 201.927 1.00 54.59 13 THR D CA 1
ATOM 6626 C C . THR C 2 13 ? 173.782 144.751 202.014 1.00 59.16 13 THR D C 1
ATOM 6627 O O . THR C 2 13 ? 174.715 145.498 201.696 1.00 64.04 13 THR D O 1
ATOM 6631 N N . LEU C 2 14 ? 172.604 145.219 202.452 1.00 58.24 14 LEU D N 1
ATOM 6632 C CA . LEU C 2 14 ? 172.394 146.654 202.636 1.00 55.12 14 LEU D CA 1
ATOM 6633 C C . LEU C 2 14 ? 173.340 147.217 203.691 1.00 56.16 14 LEU D C 1
ATOM 6634 O O . LEU C 2 14 ? 173.834 148.339 203.553 1.00 62.46 14 LEU D O 1
ATOM 6639 N N . LEU C 2 15 ? 173.610 146.437 204.743 1.00 56.70 15 LEU D N 1
ATOM 6640 C CA . LEU C 2 15 ? 174.568 146.854 205.766 1.00 57.76 15 LEU D CA 1
ATOM 6641 C C . LEU C 2 15 ? 175.958 146.988 205.175 1.00 66.83 15 LEU D C 1
ATOM 6642 O O . LEU C 2 15 ? 176.727 147.873 205.567 1.00 71.90 15 LEU D O 1
ATOM 6647 N N . THR C 2 16 ? 176.313 146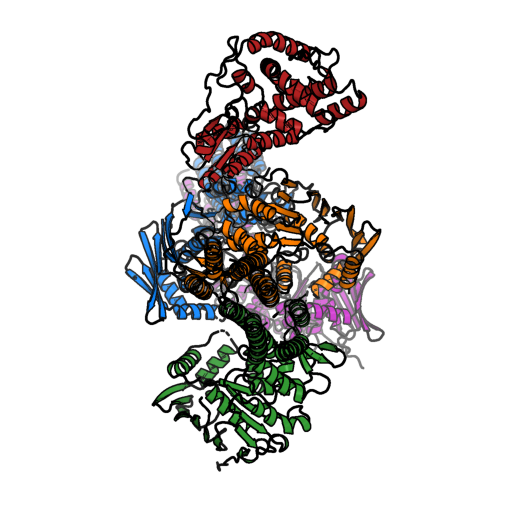.071 204.273 1.00 65.29 16 THR D N 1
ATOM 6648 C CA . THR C 2 16 ? 177.601 146.178 203.592 1.00 61.42 16 THR D CA 1
ATOM 6649 C C . THR C 2 16 ? 177.659 147.428 202.713 1.00 57.56 16 THR D C 1
ATOM 6650 O O . THR C 2 16 ? 178.669 148.141 202.704 1.00 54.88 16 THR D O 1
ATOM 6654 N N . MET C 2 17 ? 176.576 147.730 201.994 1.00 59.56 17 MET D N 1
ATOM 6655 C CA . MET C 2 17 ? 176.576 148.866 201.075 1.00 58.49 17 MET D CA 1
ATOM 6656 C C . MET C 2 17 ? 176.425 150.215 201.777 1.00 63.75 17 MET D C 1
ATOM 6657 O O . MET C 2 17 ? 177.033 151.201 201.352 1.00 66.19 17 MET D O 1
ATOM 6662 N N . SER C 2 18 ? 175.623 150.289 202.836 1.00 64.38 18 SER D N 1
ATOM 6663 C CA . SER C 2 18 ? 175.321 151.564 203.481 1.00 60.68 18 SER D CA 1
ATOM 6664 C C . SER C 2 18 ? 176.408 151.986 204.460 1.00 68.13 18 SER D C 1
ATOM 6665 O O . SER C 2 18 ? 176.968 151.162 205.187 1.00 71.53 18 SER D O 1
ATOM 6668 N N . SER C 2 19 ? 176.695 153.286 204.477 1.00 67.06 19 SER D N 1
ATOM 6669 C CA . SER C 2 19 ? 177.700 153.874 205.350 1.00 65.20 19 SER D CA 1
ATOM 6670 C C . SER C 2 19 ? 177.107 154.614 206.544 1.00 63.31 19 SER D C 1
ATOM 6671 O O . SER C 2 19 ? 177.852 155.253 207.291 1.00 66.31 19 SER D O 1
ATOM 6674 N N . LYS C 2 20 ? 175.793 154.561 206.735 1.00 68.33 20 LYS D N 1
ATOM 6675 C CA . LYS C 2 20 ? 175.166 155.258 207.846 1.00 65.41 20 LYS D CA 1
ATOM 6676 C C . LYS C 2 20 ? 175.394 154.517 209.157 1.00 74.09 20 LYS D C 1
ATOM 6677 O O . LYS C 2 20 ? 175.732 153.332 209.183 1.00 78.87 20 LYS D O 1
ATOM 6683 N N . LYS C 2 21 ? 175.201 155.238 210.258 1.00 74.03 21 LYS D N 1
ATOM 6684 C CA . LYS C 2 21 ? 175.086 154.616 211.570 1.00 74.67 21 LYS D CA 1
ATOM 6685 C C . LYS C 2 21 ? 173.656 154.127 211.748 1.00 70.95 21 LYS D C 1
ATOM 6686 O O . LYS C 2 21 ? 172.712 154.915 211.639 1.00 80.49 21 LYS D O 1
ATOM 6692 N N . ARG C 2 22 ? 173.489 152.839 212.021 1.00 66.41 22 ARG D N 1
ATOM 6693 C CA . ARG C 2 22 ? 172.171 152.227 212.020 1.00 65.21 22 ARG D CA 1
ATOM 6694 C C . ARG C 2 22 ? 171.839 151.603 213.365 1.00 68.14 22 ARG D C 1
ATOM 6695 O O . ARG C 2 22 ? 172.722 151.191 214.123 1.00 82.04 22 ARG D O 1
ATOM 6703 N N . LEU C 2 23 ? 170.541 151.503 213.628 1.00 62.30 23 LEU D N 1
ATOM 6704 C CA . LEU C 2 23 ? 170.032 150.824 214.810 1.00 62.65 23 LEU D CA 1
ATOM 6705 C C . LEU C 2 23 ? 168.872 149.943 214.387 1.00 64.31 23 LEU D C 1
ATOM 6706 O O . LEU C 2 23 ? 167.978 150.413 213.687 1.00 73.96 23 LEU D O 1
ATOM 6711 N N . LEU C 2 24 ? 168.855 148.694 214.840 1.00 60.99 24 LEU D N 1
ATOM 6712 C CA . LEU C 2 24 ? 167.809 147.746 214.474 1.00 63.69 24 LEU D CA 1
ATOM 6713 C C . LEU C 2 24 ? 166.945 147.446 215.689 1.00 74.92 24 LEU D C 1
ATOM 6714 O O . LEU C 2 24 ? 167.449 146.972 216.714 1.00 83.89 24 LEU D O 1
ATOM 6719 N N . VAL C 2 25 ? 165.642 147.697 215.560 1.00 73.41 25 VAL D N 1
ATOM 6720 C CA . VAL C 2 25 ? 164.678 147.476 216.628 1.00 74.02 25 VAL D CA 1
ATOM 6721 C C . VAL C 2 25 ? 163.580 146.546 216.129 1.00 82.55 25 VAL D C 1
ATOM 6722 O O . VAL C 2 25 ? 163.498 146.218 214.947 1.00 89.09 25 VAL D O 1
ATOM 6726 N N . GLU C 2 26 ? 162.745 146.093 217.065 1.00 84.76 26 GLU D N 1
ATOM 6727 C CA . GLU C 2 26 ? 161.721 145.108 216.739 1.00 89.49 26 GLU D CA 1
ATOM 6728 C C . GLU C 2 26 ? 160.554 145.732 215.979 1.00 89.94 26 GLU D C 1
ATOM 6729 O O . GLU C 2 26 ? 160.281 145.364 214.833 1.00 95.44 26 GLU D O 1
ATOM 6735 N N . GLY C 2 27 ? 159.855 146.682 216.600 1.00 85.98 27 GLY D N 1
ATOM 6736 C CA . GLY C 2 27 ? 158.644 147.241 216.045 1.00 88.63 27 GLY D CA 1
ATOM 6737 C C . GLY C 2 27 ? 158.783 148.693 215.612 1.00 89.90 27 GLY D C 1
ATOM 6738 O O . GLY C 2 27 ? 159.786 149.358 215.854 1.00 94.34 27 GLY D O 1
ATOM 6739 N N . ARG C 2 28 ? 157.725 149.178 214.958 1.00 88.22 28 ARG D N 1
ATOM 6740 C CA . ARG C 2 28 ? 157.681 150.569 214.518 1.00 90.04 28 ARG D CA 1
ATOM 6741 C C . ARG C 2 28 ? 157.477 151.528 215.683 1.00 97.90 28 ARG D C 1
ATOM 6742 O O . ARG C 2 28 ? 157.933 152.679 215.629 1.00 100.26 28 ARG D O 1
ATOM 6750 N N . HIS C 2 29 ? 156.793 151.077 216.736 1.00 97.33 29 HIS D N 1
ATOM 6751 C CA . HIS C 2 29 ? 156.588 151.918 217.908 1.00 100.15 29 HIS D CA 1
ATOM 6752 C C . HIS C 2 29 ? 157.901 152.148 218.641 1.00 99.69 29 HIS D C 1
ATOM 6753 O O . HIS C 2 29 ? 158.157 153.252 219.145 1.00 107.00 29 HIS D O 1
ATOM 6760 N N . ASP C 2 30 ? 158.752 151.119 218.680 1.00 92.15 30 ASP D N 1
ATOM 6761 C CA . ASP C 2 30 ? 160.086 151.271 219.246 1.00 91.75 30 ASP D CA 1
ATOM 6762 C C . ASP C 2 30 ? 160.910 152.242 218.418 1.00 91.76 30 ASP D C 1
ATOM 6763 O O . ASP C 2 30 ? 161.699 153.018 218.966 1.00 97.09 30 ASP D O 1
ATOM 6768 N N . ARG C 2 31 ? 160.713 152.226 217.096 1.00 86.81 31 ARG D N 1
ATOM 6769 C CA . ARG C 2 31 ? 161.406 153.159 216.216 1.00 81.43 31 ARG D CA 1
ATOM 6770 C C . ARG C 2 31 ? 160.986 154.596 216.494 1.00 89.10 31 ARG D C 1
ATOM 6771 O O . ARG C 2 31 ? 161.835 155.490 216.558 1.00 93.84 31 ARG D O 1
ATOM 6779 N N . SER C 2 32 ? 159.682 154.831 216.681 1.00 89.38 32 SER D N 1
ATOM 6780 C CA . SER C 2 32 ? 159.199 156.187 216.950 1.00 85.84 32 SER D CA 1
ATOM 6781 C C . SER C 2 32 ? 159.682 156.702 218.303 1.00 89.76 32 SER D C 1
ATOM 6782 O O . SER C 2 32 ? 160.143 157.855 218.413 1.00 98.27 32 SER D O 1
ATOM 6785 N N . HIS C 2 33 ? 159.647 155.839 219.326 1.00 88.99 33 HIS D N 1
ATOM 6786 C CA . HIS C 2 33 ? 160.100 156.246 220.653 1.00 93.31 33 HIS D CA 1
ATOM 6787 C C . HIS C 2 33 ? 161.597 156.513 220.654 1.00 90.27 33 HIS D C 1
ATOM 6788 O O . HIS C 2 33 ? 162.061 157.495 221.255 1.00 97.34 33 HIS D O 1
ATOM 6795 N N . LEU C 2 34 ? 162.371 155.659 219.978 1.00 84.15 34 LEU D N 1
ATOM 6796 C CA . LEU C 2 34 ? 163.809 155.853 219.977 1.00 84.41 34 LEU D CA 1
ATOM 6797 C C . LEU C 2 34 ? 164.189 157.057 219.132 1.00 88.62 34 LEU D C 1
ATOM 6798 O O . LEU C 2 34 ? 165.218 157.679 219.396 1.00 92.98 34 LEU D O 1
ATOM 6803 N N . TYR C 2 35 ? 163.401 157.373 218.096 1.00 88.61 35 TYR D N 1
ATOM 6804 C CA . TYR C 2 35 ? 163.657 158.584 217.323 1.00 86.34 35 TYR D CA 1
ATOM 6805 C C . TYR C 2 35 ? 163.491 159.820 218.188 1.00 91.88 35 TYR D C 1
ATOM 6806 O O . TYR C 2 35 ? 164.301 160.750 218.106 1.00 98.18 35 TYR D O 1
ATOM 6815 N N . GLN C 2 36 ? 162.449 159.841 219.029 1.00 91.04 36 GLN D N 1
ATOM 6816 C CA . GLN C 2 36 ? 162.287 160.961 219.958 1.00 95.92 36 GLN D CA 1
ATOM 6817 C C . GLN C 2 36 ? 163.435 161.029 220.964 1.00 100.85 36 GLN D C 1
ATOM 6818 O O . GLN C 2 36 ? 163.960 162.118 221.248 1.00 106.14 36 GLN D O 1
ATOM 6824 N N . LEU C 2 37 ? 163.866 159.865 221.472 1.00 96.48 37 LEU D N 1
ATOM 6825 C CA . LEU C 2 37 ? 164.968 159.821 222.434 1.00 95.72 37 LEU D CA 1
ATOM 6826 C C . LEU C 2 37 ? 166.276 160.313 221.820 1.00 102.16 37 LEU D C 1
ATOM 6827 O O . LEU C 2 37 ? 167.011 161.081 222.451 1.00 113.14 37 LEU D O 1
ATOM 6832 N N . ILE C 2 38 ? 166.589 159.867 220.602 1.00 99.34 38 ILE D N 1
ATOM 6833 C CA . ILE C 2 38 ? 167.814 160.288 219.928 1.00 101.81 38 ILE D CA 1
ATOM 6834 C C . ILE C 2 38 ? 167.748 161.772 219.591 1.00 107.32 38 ILE D C 1
ATOM 6835 O O . ILE C 2 38 ? 168.713 162.514 219.811 1.00 113.53 38 ILE D O 1
ATOM 6840 N N . TYR C 2 39 ? 166.601 162.238 219.079 1.00 106.82 39 TYR D N 1
ATOM 6841 C CA . TYR C 2 39 ? 166.473 163.631 218.671 1.00 111.44 39 TYR D CA 1
ATOM 6842 C C . TYR C 2 39 ? 166.477 164.595 219.849 1.00 117.17 39 TYR D C 1
ATOM 6843 O O . TYR C 2 39 ? 166.669 165.796 219.634 1.00 120.65 39 TYR D O 1
ATOM 6852 N N . LYS C 2 40 ? 166.229 164.119 221.074 1.00 112.69 40 LYS D N 1
ATOM 6853 C CA . LYS C 2 40 ? 166.364 165.020 222.216 1.00 114.44 40 LYS D CA 1
ATOM 6854 C C . LYS C 2 40 ? 167.822 165.412 222.430 1.00 118.08 40 LYS D C 1
ATOM 6855 O O . LYS C 2 40 ? 168.144 166.597 222.576 1.00 123.49 40 LYS D O 1
ATOM 6861 N N . PHE C 2 41 ? 168.723 164.427 222.418 1.00 117.46 41 PHE D N 1
ATOM 6862 C CA . PHE C 2 41 ? 170.139 164.709 222.630 1.00 126.56 41 PHE D CA 1
ATOM 6863 C C . PHE C 2 41 ? 170.776 165.369 221.413 1.00 128.44 41 PHE D C 1
ATOM 6864 O O . PHE C 2 41 ? 171.628 166.253 221.555 1.00 130.71 41 PHE D O 1
ATOM 6872 N N . ASN C 2 42 ? 170.382 164.955 220.211 1.00 122.18 42 ASN D N 1
ATOM 6873 C CA . ASN C 2 42 ? 170.929 165.509 218.974 1.00 117.10 42 ASN D CA 1
ATOM 6874 C C . ASN C 2 42 ? 169.808 165.648 217.960 1.00 118.20 42 ASN D C 1
ATOM 6875 O O . ASN C 2 42 ? 169.457 164.684 217.271 1.00 121.38 42 ASN D O 1
ATOM 6880 N N . PRO C 2 43 ? 169.179 166.825 217.884 1.00 118.80 43 PRO D N 1
ATOM 6881 C CA . PRO C 2 43 ? 168.108 167.030 216.891 1.00 119.16 43 PRO D CA 1
ATOM 6882 C C . PRO C 2 43 ? 168.569 166.930 215.444 1.00 118.90 43 PRO D C 1
ATOM 6883 O O . PRO C 2 43 ? 167.730 166.729 214.558 1.00 121.16 43 PRO D O 1
ATOM 6887 N N . ALA C 2 44 ? 169.867 167.069 215.173 1.00 115.84 44 ALA D N 1
ATOM 6888 C CA . ALA C 2 44 ? 170.415 166.937 213.832 1.00 120.17 44 ALA D CA 1
ATOM 6889 C C . ALA C 2 44 ? 171.107 165.596 213.607 1.00 119.21 44 ALA D C 1
ATOM 6890 O O . ALA C 2 44 ? 171.911 165.479 212.676 1.00 121.29 44 ALA D O 1
ATOM 6892 N N . SER C 2 45 ? 170.847 164.607 214.466 1.00 116.96 45 SER D N 1
ATOM 6893 C CA . SER C 2 45 ? 171.480 163.296 214.357 1.00 109.93 45 SER D CA 1
ATOM 6894 C C . SER C 2 45 ? 171.090 162.594 213.061 1.00 103.38 45 SER D C 1
ATOM 6895 O O . SER C 2 45 ? 169.968 162.728 212.567 1.00 105.50 45 SER D O 1
ATOM 6898 N N . LYS C 2 46 ? 172.037 161.837 212.508 1.00 96.40 46 LYS D N 1
ATOM 6899 C CA . LYS C 2 46 ? 171.847 161.151 211.238 1.00 93.40 46 LYS D CA 1
ATOM 6900 C C . LYS C 2 46 ? 171.759 159.637 211.394 1.00 87.13 46 LYS D C 1
ATOM 6901 O O . LYS C 2 46 ? 172.051 158.904 210.446 1.00 89.01 46 LYS D O 1
ATOM 6907 N N . VAL C 2 47 ? 171.371 159.156 212.569 1.00 82.27 47 VAL D N 1
ATOM 6908 C CA . VAL C 2 47 ? 171.216 157.724 212.795 1.00 75.66 47 VAL D CA 1
ATOM 6909 C C . VAL C 2 47 ? 169.936 157.260 212.118 1.00 74.52 47 VAL D C 1
ATOM 6910 O O . VAL C 2 47 ? 168.887 157.901 212.245 1.00 82.19 47 VAL D O 1
ATOM 6914 N N . LYS C 2 48 ? 170.018 156.155 211.385 1.00 68.04 48 LYS D N 1
ATOM 6915 C CA . LYS C 2 48 ? 168.861 155.550 210.744 1.00 63.04 48 LYS D CA 1
ATOM 6916 C C . LYS C 2 48 ? 168.428 154.318 211.526 1.00 66.04 48 LYS D C 1
ATOM 6917 O O . LYS C 2 48 ? 169.245 153.432 211.806 1.00 72.74 48 LYS D O 1
ATOM 6923 N N . ILE C 2 49 ? 167.155 154.275 211.902 1.00 62.87 49 ILE D N 1
ATOM 6924 C CA . ILE C 2 49 ? 166.618 153.185 212.703 1.00 61.72 49 ILE D CA 1
ATOM 6925 C C . ILE C 2 49 ? 165.751 152.320 211.803 1.00 65.57 49 ILE D C 1
ATOM 6926 O O . ILE C 2 49 ? 164.769 152.800 211.225 1.00 72.31 49 ILE D O 1
ATOM 6931 N N . ASP C 2 50 ? 166.106 151.048 211.696 1.00 58.53 50 ASP D N 1
ATOM 6932 C CA . ASP C 2 50 ? 165.355 150.057 210.949 1.00 62.13 50 ASP D CA 1
ATOM 6933 C C . ASP C 2 50 ? 164.535 149.216 211.913 1.00 69.69 50 ASP D C 1
ATOM 6934 O O . ASP C 2 50 ? 164.853 149.098 213.098 1.00 74.59 50 ASP D O 1
ATOM 6939 N N . THR C 2 51 ? 163.493 148.595 211.379 1.00 69.15 51 THR D N 1
ATOM 6940 C CA . THR C 2 51 ? 162.610 147.739 212.153 1.00 69.45 51 THR D CA 1
ATOM 6941 C C . THR C 2 51 ? 162.683 146.321 211.617 1.00 73.42 51 THR D C 1
ATOM 6942 O O . THR C 2 51 ? 162.584 146.107 210.406 1.00 83.21 51 THR D O 1
ATOM 6946 N N . ALA C 2 52 ? 162.868 145.355 212.520 1.00 73.59 52 ALA D N 1
ATOM 6947 C CA . ALA C 2 52 ? 162.837 143.949 212.138 1.00 74.60 52 ALA D CA 1
ATOM 6948 C C . ALA C 2 52 ? 161.451 143.490 211.709 1.00 80.99 52 ALA D C 1
ATOM 6949 O O . ALA C 2 52 ? 161.329 142.420 211.107 1.00 84.42 52 ALA D O 1
ATOM 6951 N N . GLN C 2 53 ? 160.407 144.254 212.042 1.00 83.78 53 GLN D N 1
ATOM 6952 C CA . GLN C 2 53 ? 159.052 143.931 211.612 1.00 82.57 53 GLN D CA 1
ATOM 6953 C C . GLN C 2 53 ? 158.916 144.013 210.096 1.00 79.04 53 GLN D C 1
ATOM 6954 O O . GLN C 2 53 ? 158.110 143.290 209.501 1.00 89.69 53 GLN D O 1
ATOM 6960 N N . ASP C 2 54 ? 159.727 144.850 209.451 1.00 70.07 54 ASP D N 1
ATOM 6961 C CA . ASP C 2 54 ? 159.656 145.071 208.015 1.00 76.26 54 ASP D CA 1
ATOM 6962 C C . ASP C 2 54 ? 160.724 144.295 207.255 1.00 77.22 54 ASP D C 1
ATOM 6963 O O . ASP C 2 54 ? 161.171 144.735 206.192 1.00 82.74 54 ASP D O 1
ATOM 6968 N N . ILE C 2 55 ? 161.158 143.158 207.788 1.00 78.55 55 ILE D N 1
ATOM 6969 C CA . ILE C 2 55 ? 162.133 142.293 207.135 1.00 75.61 55 ILE D CA 1
ATOM 6970 C C . ILE C 2 55 ? 161.491 140.928 206.946 1.00 76.98 55 ILE D C 1
ATOM 6971 O O . ILE C 2 55 ? 161.083 140.292 207.924 1.00 82.05 55 ILE D O 1
ATOM 6976 N N . LYS C 2 56 ? 161.396 140.483 205.698 1.00 77.30 56 LYS D N 1
ATOM 6977 C CA . LYS C 2 56 ? 160.775 139.198 205.414 1.00 81.75 56 LYS D CA 1
ATOM 6978 C C . LYS C 2 56 ? 161.678 138.047 205.833 1.00 90.74 56 LYS D C 1
ATOM 6979 O O . LYS C 2 56 ? 162.904 138.122 205.724 1.00 88.60 56 LYS D O 1
ATOM 6985 N N . ALA C 2 57 ? 161.059 136.976 206.316 1.00 104.00 57 ALA D N 1
ATOM 6986 C CA . ALA C 2 57 ? 161.754 135.763 206.718 1.00 118.13 57 ALA D CA 1
ATOM 6987 C C . ALA C 2 57 ? 161.158 134.590 205.957 1.00 137.06 57 ALA D C 1
ATOM 6988 O O . ALA C 2 57 ? 159.932 134.464 205.871 1.00 144.22 57 ALA D O 1
ATOM 6990 N N . SER C 2 58 ? 162.024 133.748 205.387 1.00 142.17 58 SER D N 1
ATOM 6991 C CA . SER C 2 58 ? 161.543 132.597 204.627 1.00 146.90 58 SER D CA 1
ATOM 6992 C C . SER C 2 58 ? 160.921 131.548 205.541 1.00 152.39 58 SER D C 1
ATOM 6993 O O . SER C 2 58 ? 159.936 130.899 205.167 1.00 152.69 58 SER D O 1
ATOM 6996 N N . ASP C 2 59 ? 161.496 131.351 206.725 1.00 150.75 59 ASP D N 1
ATOM 6997 C CA . ASP C 2 59 ? 160.959 130.397 207.687 1.00 148.90 59 ASP D CA 1
ATOM 6998 C C . ASP C 2 59 ? 159.611 130.882 208.213 1.00 148.07 59 ASP D C 1
ATOM 6999 O O . ASP C 2 59 ? 159.426 132.070 208.490 1.00 148.25 59 ASP D O 1
ATOM 7004 N N . LYS C 2 60 ? 158.661 129.948 208.325 1.00 148.63 60 LYS D N 1
ATOM 7005 C CA . LYS C 2 60 ? 157.338 130.278 208.850 1.00 149.51 60 LYS D CA 1
ATOM 7006 C C . LYS C 2 60 ? 157.406 130.680 210.319 1.00 147.87 60 LYS D C 1
ATOM 7007 O O . LYS C 2 60 ? 156.723 131.620 210.743 1.00 144.28 60 LYS D O 1
ATOM 7013 N N . ALA C 2 61 ? 158.206 129.964 211.113 1.00 149.02 61 ALA D N 1
ATOM 7014 C CA . ALA C 2 61 ? 158.327 130.279 212.533 1.00 147.89 61 ALA D CA 1
ATOM 7015 C C . ALA C 2 61 ? 159.046 131.605 212.748 1.00 141.07 61 ALA D C 1
ATOM 7016 O O . ALA C 2 61 ? 158.661 132.393 213.619 1.00 139.13 61 ALA D O 1
ATOM 7018 N N . MET C 2 62 ? 160.090 131.869 211.962 1.00 136.05 62 MET D N 1
ATOM 7019 C CA . MET C 2 62 ? 160.842 133.112 212.067 1.00 131.69 62 MET D CA 1
ATOM 7020 C C . MET C 2 62 ? 160.116 134.294 211.424 1.00 128.72 62 MET D C 1
ATOM 7021 O O . MET C 2 62 ? 160.573 135.433 211.572 1.00 126.33 62 MET D O 1
ATOM 7026 N N . SER C 2 63 ? 158.993 134.047 210.735 1.00 131.53 63 SER D N 1
ATOM 7027 C CA . SER C 2 63 ? 158.276 135.101 210.016 1.00 130.58 63 SER D CA 1
ATOM 7028 C C . SER C 2 63 ? 157.737 136.179 210.950 1.00 127.16 63 SER D C 1
ATOM 7029 O O . SER C 2 63 ? 157.813 137.372 210.637 1.00 126.92 63 SER D O 1
ATOM 7032 N N . LYS C 2 64 ? 157.170 135.784 212.088 1.00 124.24 64 LYS D N 1
ATOM 7033 C CA . LYS C 2 64 ? 156.586 136.742 213.018 1.00 122.59 64 LYS D CA 1
ATOM 7034 C C . LYS C 2 64 ? 157.359 136.826 214.329 1.00 119.11 64 LYS D C 1
ATOM 7035 O O . LYS C 2 64 ? 156.840 137.353 215.317 1.00 115.77 64 LYS D O 1
ATOM 7041 N N . ASN C 2 65 ? 158.586 136.319 214.358 1.00 117.91 65 ASN D N 1
ATOM 7042 C CA . ASN C 2 65 ? 159.441 136.368 215.539 1.00 115.41 65 ASN D CA 1
ATOM 7043 C C . ASN C 2 65 ? 160.496 137.434 215.255 1.00 113.01 65 ASN D C 1
ATOM 7044 O O . ASN C 2 65 ? 161.517 137.157 214.625 1.00 113.56 65 ASN D O 1
ATOM 7049 N N . ASN C 2 66 ? 160.229 138.660 215.715 1.00 108.46 66 ASN D N 1
ATOM 7050 C CA . ASN C 2 66 ? 161.137 139.780 215.477 1.00 101.45 66 ASN D CA 1
ATOM 7051 C C . ASN C 2 66 ? 162.477 139.582 216.177 1.00 101.28 66 ASN D C 1
ATOM 7052 O O . ASN C 2 66 ? 163.532 139.910 215.614 1.00 106.49 66 ASN D O 1
ATOM 7057 N N . ARG C 2 67 ? 162.444 139.054 217.406 1.00 103.28 67 ARG D N 1
ATOM 7058 C CA . ARG C 2 67 ? 163.665 138.833 218.177 1.00 105.89 67 ARG D CA 1
ATOM 7059 C C . ARG C 2 67 ? 164.573 137.827 217.487 1.00 107.37 67 ARG D C 1
ATOM 7060 O O . ARG C 2 67 ? 165.798 137.997 217.475 1.00 109.02 67 ARG D O 1
ATOM 7068 N N . LEU C 2 68 ? 163.991 136.766 216.919 1.00 109.27 68 LEU D N 1
ATOM 7069 C CA . LEU C 2 68 ? 164.796 135.763 216.233 1.00 112.00 68 LEU D CA 1
ATOM 7070 C C . LEU C 2 68 ? 165.424 136.341 214.972 1.00 107.23 68 LEU D C 1
ATOM 7071 O O . LEU C 2 68 ? 166.558 135.983 214.630 1.00 106.69 68 LEU D O 1
ATOM 7076 N N . LYS C 2 69 ? 164.712 137.251 214.290 1.00 104.90 69 LYS D N 1
ATOM 7077 C CA . LYS C 2 69 ? 165.284 137.947 213.142 1.00 100.45 69 LYS D CA 1
ATOM 7078 C C . LYS C 2 69 ? 166.479 138.788 213.558 1.00 96.45 69 LYS D C 1
ATOM 7079 O O . LYS C 2 69 ? 167.515 138.777 212.882 1.00 98.47 69 LYS D O 1
ATOM 7085 N N . ILE C 2 70 ? 166.350 139.519 214.673 1.00 90.01 70 ILE D N 1
ATOM 7086 C CA . ILE C 2 70 ? 167.441 140.373 215.138 1.00 87.03 70 ILE D CA 1
ATOM 7087 C C . ILE C 2 70 ? 168.643 139.530 215.540 1.00 96.00 70 ILE D C 1
ATOM 7088 O O . ILE C 2 70 ? 169.785 139.870 215.216 1.00 103.45 70 ILE D O 1
ATOM 7093 N N . GLU C 2 71 ? 168.407 138.430 216.261 1.00 96.54 71 GLU D N 1
ATOM 7094 C CA . GLU C 2 71 ? 169.501 137.548 216.664 1.00 99.85 71 GLU D CA 1
ATOM 7095 C C . GLU C 2 71 ? 170.192 136.914 215.461 1.00 101.10 71 GLU D C 1
ATOM 7096 O O . GLU C 2 71 ? 171.422 136.796 215.444 1.00 105.58 71 GLU D O 1
ATOM 7102 N N . THR C 2 72 ? 169.420 136.507 214.445 1.00 97.30 72 THR D N 1
ATOM 7103 C CA . THR C 2 72 ? 170.001 135.944 213.226 1.00 97.60 72 THR D CA 1
ATOM 7104 C C . THR C 2 72 ? 170.869 136.964 212.493 1.00 97.70 72 THR D C 1
ATOM 7105 O O . THR C 2 72 ? 172.012 136.664 212.108 1.00 103.89 72 THR D O 1
ATOM 7109 N N . ILE C 2 73 ? 170.356 138.192 212.339 1.00 93.94 73 ILE D N 1
ATOM 7110 C CA . ILE C 2 73 ? 171.108 139.242 211.656 1.00 91.30 73 ILE D CA 1
ATOM 7111 C C . ILE C 2 73 ? 172.358 139.597 212.446 1.00 95.62 73 ILE D C 1
ATOM 7112 O O . ILE C 2 73 ? 173.449 139.692 211.876 1.00 101.69 73 ILE D O 1
ATOM 7117 N N . HIS C 2 74 ? 172.228 139.730 213.771 1.00 94.18 74 HIS D N 1
ATOM 7118 C CA . HIS C 2 74 ? 173.355 140.085 214.627 1.00 97.39 74 HIS D CA 1
ATOM 7119 C C . HIS C 2 74 ? 174.426 139.006 214.597 1.00 104.38 74 HIS D C 1
ATOM 7120 O O . HIS C 2 74 ? 175.623 139.313 214.627 1.00 112.92 74 HIS D O 1
ATOM 7127 N N . SER C 2 75 ? 174.010 137.736 214.575 1.00 100.69 75 SER D N 1
ATOM 7128 C CA . SER C 2 75 ? 174.963 136.637 214.517 1.00 104.84 75 SER D CA 1
ATOM 7129 C C . SER C 2 75 ? 175.719 136.644 213.196 1.00 112.39 75 SER D C 1
ATOM 7130 O O . SER C 2 75 ? 176.921 136.357 213.162 1.00 116.98 75 SER D O 1
ATOM 7133 N N . LYS C 2 76 ? 175.035 136.972 212.094 1.00 109.89 76 LYS D N 1
ATOM 7134 C CA . LYS C 2 76 ? 175.709 136.914 210.802 1.00 104.01 76 LYS D CA 1
ATOM 7135 C C . LYS C 2 76 ? 176.565 138.140 210.486 1.00 105.23 76 LYS D C 1
ATOM 7136 O O . LYS C 2 76 ? 177.384 138.069 209.564 1.00 106.86 76 LYS D O 1
ATOM 7142 N N . VAL C 2 77 ? 176.414 139.255 211.206 1.00 107.74 77 VAL D N 1
ATOM 7143 C CA . VAL C 2 77 ? 177.251 140.429 210.948 1.00 111.19 77 VAL D CA 1
ATOM 7144 C C . VAL C 2 77 ? 177.987 140.836 212.220 1.00 118.00 77 VAL D C 1
ATOM 7145 O O . VAL C 2 77 ? 178.392 141.996 212.376 1.00 120.93 77 VAL D O 1
ATOM 7149 N N . LYS C 2 78 ? 178.205 139.866 213.113 1.00 117.98 78 LYS D N 1
ATOM 7150 C CA . LYS C 2 78 ? 178.857 140.084 214.401 1.00 126.53 78 LYS D CA 1
ATOM 7151 C C . LYS C 2 78 ? 180.278 140.603 214.225 1.00 134.51 78 LYS D C 1
ATOM 7152 O O . LYS C 2 78 ? 181.170 139.876 213.776 1.00 140.70 78 LYS D O 1
ATOM 7158 N N . GLY C 2 79 ? 180.483 141.868 214.578 1.00 133.16 79 GLY D N 1
ATOM 7159 C CA . GLY C 2 79 ? 181.749 142.549 214.388 1.00 134.03 79 GLY D CA 1
ATOM 7160 C C . GLY C 2 79 ? 181.662 143.825 213.575 1.00 131.92 79 GLY D C 1
ATOM 7161 O O . GLY C 2 79 ? 182.666 144.547 213.484 1.00 132.64 79 GLY D O 1
ATOM 7162 N N . LYS C 2 80 ? 180.519 144.123 212.957 1.00 129.72 80 LYS D N 1
ATOM 7163 C CA . LYS C 2 80 ? 180.349 145.375 212.231 1.00 126.80 80 LYS D CA 1
ATOM 7164 C C . LYS C 2 80 ? 180.359 146.564 213.185 1.00 123.01 80 LYS D C 1
ATOM 7165 O O . LYS C 2 80 ? 180.010 146.451 214.362 1.00 120.32 80 LYS D O 1
ATOM 7171 N N . ASP C 2 81 ? 180.764 147.718 212.659 1.00 118.24 81 ASP D N 1
ATOM 7172 C CA . ASP C 2 81 ? 180.927 148.917 213.470 1.00 116.61 81 ASP D CA 1
ATOM 7173 C C . ASP C 2 81 ? 179.774 149.901 213.361 1.00 112.23 81 ASP D C 1
ATOM 7174 O O . ASP C 2 81 ? 179.553 150.677 214.295 1.00 114.73 81 ASP D O 1
ATOM 7179 N N . ASN C 2 82 ? 179.036 149.896 212.256 1.00 105.86 82 ASN D N 1
ATOM 7180 C CA . ASN C 2 82 ? 178.050 150.936 211.995 1.00 98.33 82 ASN D CA 1
ATOM 7181 C C . ASN C 2 82 ? 176.635 150.579 212.427 1.00 94.42 82 ASN D C 1
ATOM 7182 O O . ASN C 2 82 ? 175.727 151.388 212.218 1.00 94.43 82 ASN D O 1
ATOM 7187 N N . ILE C 2 83 ? 176.406 149.410 213.014 1.00 89.82 83 ILE D N 1
ATOM 7188 C CA . ILE C 2 83 ? 175.055 148.985 213.357 1.00 83.86 83 ILE D CA 1
ATOM 7189 C C . ILE C 2 83 ? 175.014 148.555 214.820 1.00 89.64 83 ILE D C 1
ATOM 7190 O O . ILE C 2 83 ? 175.978 147.985 215.343 1.00 97.87 83 ILE D O 1
ATOM 7195 N N . SER C 2 84 ? 173.914 148.887 215.494 1.00 85.74 84 SER D N 1
ATOM 7196 C CA . SER C 2 84 ? 173.637 148.427 216.843 1.00 82.73 84 SER D CA 1
ATOM 7197 C C . SER C 2 84 ? 172.253 147.797 216.846 1.00 78.82 84 SER D C 1
ATOM 7198 O O . SER C 2 84 ? 171.421 148.101 215.991 1.00 82.27 84 SER D O 1
ATOM 7201 N N . PHE C 2 85 ? 172.026 146.888 217.785 1.00 80.34 85 PHE D N 1
ATOM 7202 C CA . PHE C 2 85 ? 170.780 146.140 217.870 1.00 80.71 85 PHE D CA 1
ATOM 7203 C C . PHE C 2 85 ? 170.148 146.349 219.235 1.00 91.98 85 PHE D C 1
ATOM 7204 O O . PHE C 2 85 ? 170.850 146.392 220.247 1.00 104.01 85 PHE D O 1
ATOM 7212 N N . LEU C 2 86 ? 168.821 146.441 219.271 1.00 87.79 86 LEU D N 1
ATOM 7213 C CA . LEU C 2 86 ? 168.092 146.535 220.529 1.00 94.75 86 LEU D CA 1
ATOM 7214 C C . LEU C 2 86 ? 166.933 145.553 220.507 1.00 104.02 86 LEU D C 1
ATOM 7215 O O . LEU C 2 86 ? 166.181 145.502 219.530 1.00 108.25 86 LEU D O 1
ATOM 7220 N N . CYS C 2 87 ? 166.786 144.776 221.579 1.00 108.30 87 CYS D N 1
ATOM 7221 C CA . CYS C 2 87 ? 165.694 143.824 221.706 1.00 113.03 87 CYS D CA 1
ATOM 7222 C C . CYS C 2 87 ? 164.954 144.083 223.008 1.00 124.16 87 CYS D C 1
ATOM 7223 O O . CYS C 2 87 ? 165.289 144.992 223.771 1.00 125.79 87 CYS D O 1
ATOM 7226 N N . ASP C 2 88 ? 163.938 143.267 223.261 1.00 130.02 88 ASP D N 1
ATOM 7227 C CA . ASP C 2 88 ? 163.167 143.336 224.492 1.00 134.71 88 ASP D CA 1
ATOM 7228 C C . ASP C 2 88 ? 163.635 142.211 225.399 1.00 141.78 88 ASP D C 1
ATOM 7229 O O . ASP C 2 88 ? 163.771 141.068 224.950 1.00 145.65 88 ASP D O 1
ATOM 7234 N N . ARG C 2 89 ? 163.920 142.549 226.661 1.00 142.22 89 ARG D N 1
ATOM 7235 C CA . ARG C 2 89 ? 164.413 141.552 227.606 1.00 147.08 89 ARG D CA 1
ATOM 7236 C C . ARG C 2 89 ? 163.372 140.475 227.897 1.00 151.74 89 ARG D C 1
ATOM 7237 O O . ARG C 2 89 ? 163.743 139.315 228.109 1.00 154.65 89 ARG D O 1
ATOM 7245 N N . ALA C 2 90 ? 162.087 140.820 227.820 1.00 151.68 90 ALA D N 1
ATOM 7246 C CA . ALA C 2 90 ? 160.935 139.972 228.208 1.00 157.19 90 ALA D CA 1
ATOM 7247 C C . ALA C 2 90 ? 161.159 139.558 229.667 1.00 163.56 90 ALA D C 1
ATOM 7248 O O . ALA C 2 90 ? 161.541 140.401 230.492 1.00 163.37 90 ALA D O 1
ATOM 7250 N N . PHE C 2 91 ? 160.929 138.299 230.024 1.00 163.61 91 PHE D N 1
ATOM 7251 C CA . PHE C 2 91 ? 161.147 137.839 231.387 1.00 165.96 91 PHE D CA 1
ATOM 7252 C C . PHE C 2 91 ? 162.505 137.175 231.577 1.00 167.30 91 PHE D C 1
ATOM 7253 O O . PHE C 2 91 ? 162.711 136.496 232.587 1.00 173.24 91 PHE D O 1
ATOM 7261 N N . ARG C 2 92 ? 163.417 137.330 230.617 1.00 163.66 92 ARG D N 1
ATOM 7262 C CA . ARG C 2 92 ? 164.749 136.746 230.714 1.00 166.06 92 ARG D CA 1
ATOM 7263 C C . ARG C 2 92 ? 165.542 137.387 231.849 1.00 170.85 92 ARG D C 1
ATOM 7264 O O . ARG C 2 92 ? 165.351 138.561 232.181 1.00 171.95 92 ARG D O 1
ATOM 7272 N N . GLU C 2 93 ? 166.398 136.570 232.474 1.00 171.54 93 GLU D N 1
ATOM 7273 C CA . GLU C 2 93 ? 167.281 136.932 233.588 1.00 177.77 93 GLU D CA 1
ATOM 7274 C C . GLU C 2 93 ? 166.513 137.382 234.827 1.00 184.64 93 GLU D C 1
ATOM 7275 O O . GLU C 2 93 ? 167.043 138.134 235.651 1.00 187.79 93 GLU D O 1
ATOM 7281 N N . PHE C 2 94 ? 165.269 136.940 234.973 1.00 184.78 94 PHE D N 1
ATOM 7282 C CA . PHE C 2 94 ? 164.472 137.202 236.160 1.00 188.70 94 PHE D CA 1
ATOM 7283 C C . PHE C 2 94 ? 164.254 135.903 236.921 1.00 194.12 94 PHE D C 1
ATOM 7284 O O . PHE C 2 94 ? 164.036 134.848 236.317 1.00 193.25 94 PHE D O 1
ATOM 7292 N N . ALA C 2 95 ? 164.309 135.983 238.246 1.00 199.40 95 ALA D N 1
ATOM 7293 C CA . ALA C 2 95 ? 164.137 134.829 239.114 1.00 202.67 95 ALA D CA 1
ATOM 7294 C C . ALA C 2 95 ? 162.791 134.934 239.810 1.00 205.66 95 ALA D C 1
ATOM 7295 O O . ALA C 2 95 ? 162.447 135.997 240.348 1.00 203.67 95 ALA D O 1
ATOM 7297 N N . PHE C 2 96 ? 162.055 133.820 239.819 1.00 208.44 96 PHE D N 1
ATOM 7298 C CA . PHE C 2 96 ? 160.732 133.721 240.422 1.00 209.65 96 PHE D CA 1
ATOM 7299 C C . PHE C 2 96 ? 160.736 132.776 241.620 1.00 214.63 96 PHE D C 1
ATOM 7300 O O . PHE C 2 96 ? 159.754 132.074 241.871 1.00 214.53 96 PHE D O 1
ATOM 7308 N N . ASN C 2 97 ? 161.838 132.753 242.370 1.00 217.25 97 ASN D N 1
ATOM 7309 C CA . ASN C 2 97 ? 161.994 131.876 243.532 1.00 219.93 97 ASN D CA 1
ATOM 7310 C C . ASN C 2 97 ? 161.325 132.520 244.746 1.00 221.06 97 ASN D C 1
ATOM 7311 O O . ASN C 2 97 ? 161.978 133.016 245.667 1.00 220.96 97 ASN D O 1
ATOM 7316 N N . ASP C 2 98 ? 159.987 132.559 244.694 1.00 221.83 98 ASP D N 1
ATOM 7317 C CA . ASP C 2 98 ? 159.055 133.116 245.682 1.00 222.18 98 ASP D CA 1
ATOM 7318 C C . ASP C 2 98 ? 159.164 134.633 245.831 1.00 218.79 98 ASP D C 1
ATOM 7319 O O . ASP C 2 98 ? 158.423 135.216 246.632 1.00 216.59 98 ASP D O 1
ATOM 7324 N N . GLN C 2 99 ? 160.050 135.287 245.084 1.00 218.33 99 GLN D N 1
ATOM 7325 C CA . GLN C 2 99 ? 160.241 136.726 245.118 1.00 215.34 99 GLN D CA 1
ATOM 7326 C C . GLN C 2 99 ? 160.899 137.118 243.803 1.00 213.38 99 GLN D C 1
ATOM 7327 O O . GLN C 2 99 ? 161.733 136.375 243.279 1.00 214.65 99 GLN D O 1
ATOM 7333 N N . ILE C 2 100 ? 160.512 138.277 243.274 1.00 208.60 100 ILE D N 1
ATOM 7334 C CA . ILE C 2 100 ? 161.019 138.730 241.984 1.00 205.92 100 ILE D CA 1
ATOM 7335 C C . ILE C 2 100 ? 162.452 139.209 242.162 1.00 205.87 100 ILE D C 1
ATOM 7336 O O . ILE C 2 100 ? 162.731 140.080 242.995 1.00 205.85 100 ILE D O 1
ATOM 7341 N N . GLU C 2 101 ? 163.371 138.646 241.380 1.00 204.31 101 GLU D N 1
ATOM 7342 C CA . GLU C 2 101 ? 164.774 139.032 241.477 1.00 204.80 101 GLU D CA 1
ATOM 7343 C C . GLU C 2 101 ? 165.330 139.332 240.094 1.00 201.70 101 GLU D C 1
ATOM 7344 O O . GLU C 2 101 ? 165.109 138.565 239.154 1.00 200.19 101 GLU D O 1
ATOM 7350 N N . ASP C 2 102 ? 166.052 140.444 239.972 1.00 198.96 102 ASP D N 1
ATOM 7351 C CA . ASP C 2 102 ? 166.678 140.838 238.717 1.00 194.60 102 ASP D CA 1
ATOM 7352 C C . ASP C 2 102 ? 168.151 140.454 238.783 1.00 192.91 102 ASP D C 1
ATOM 7353 O O . ASP C 2 102 ? 168.896 140.979 239.618 1.00 192.88 102 ASP D O 1
ATOM 7358 N N . LEU C 2 103 ? 168.567 139.547 237.902 1.00 191.73 103 LEU D N 1
ATOM 7359 C CA . LEU C 2 103 ? 169.934 139.042 237.918 1.00 191.54 103 LEU D CA 1
ATOM 7360 C C . LEU C 2 103 ? 170.922 139.958 237.212 1.00 190.14 103 LEU D C 1
ATOM 7361 O O . LEU C 2 103 ? 172.133 139.777 237.379 1.00 190.52 103 LEU D O 1
ATOM 7366 N N . LEU C 2 104 ? 170.449 140.927 236.430 1.00 187.75 104 LEU D N 1
ATOM 7367 C CA . LEU C 2 104 ? 171.335 141.839 235.716 1.00 184.72 104 LEU D CA 1
ATOM 7368 C C . LEU C 2 104 ? 171.448 143.196 236.401 1.00 184.28 104 LEU D C 1
ATOM 7369 O O . LEU C 2 104 ? 172.560 143.654 236.682 1.00 182.72 104 LEU D O 1
ATOM 7374 N N . ASN C 2 105 ? 170.305 143.854 236.640 1.00 185.87 105 ASN D N 1
ATOM 7375 C CA . ASN C 2 105 ? 170.183 145.195 237.227 1.00 188.27 105 ASN D CA 1
ATOM 7376 C C . ASN C 2 105 ? 170.926 146.256 236.397 1.00 189.12 105 ASN D C 1
ATOM 7377 O O . ASN C 2 105 ? 171.319 147.308 236.914 1.00 191.63 105 ASN D O 1
ATOM 7382 N N . SER C 2 106 ? 171.113 145.992 235.104 1.00 186.19 106 SER D N 1
ATOM 7383 C CA . SER C 2 106 ? 171.775 146.891 234.167 1.00 178.43 106 SER D CA 1
ATOM 7384 C C . SER C 2 106 ? 171.412 146.441 232.760 1.00 171.73 106 SER D C 1
ATOM 7385 O O . SER C 2 106 ? 170.815 145.380 232.562 1.00 173.98 106 SER D O 1
ATOM 7388 N N . HIS C 2 107 ? 171.770 147.267 231.783 1.00 163.25 107 HIS D N 1
ATOM 7389 C CA . HIS C 2 107 ? 171.515 146.927 230.390 1.00 156.57 107 HIS D CA 1
ATOM 7390 C C . HIS C 2 107 ? 172.471 145.840 229.913 1.00 152.55 107 HIS D C 1
ATOM 7391 O O . HIS C 2 107 ? 173.687 145.936 230.105 1.00 150.30 107 HIS D O 1
ATOM 7398 N N . TYR C 2 108 ? 171.912 144.809 229.289 1.00 147.71 108 TYR D N 1
ATOM 7399 C CA . TYR C 2 108 ? 172.698 143.729 228.712 1.00 144.66 108 TYR D CA 1
ATOM 7400 C C . TYR C 2 108 ? 173.430 144.206 227.463 1.00 140.18 108 TYR D C 1
ATOM 7401 O O . TYR C 2 108 ? 172.939 145.055 226.717 1.00 139.04 108 TYR D O 1
ATOM 7410 N N . CYS C 2 109 ? 174.632 143.673 227.253 1.00 138.63 109 CYS D N 1
ATOM 7411 C CA . CYS C 2 109 ? 175.431 144.049 226.094 1.00 134.58 109 CYS D CA 1
ATOM 7412 C C . CYS C 2 109 ? 176.224 142.850 225.600 1.00 135.59 109 CYS D C 1
ATOM 7413 O O . CYS C 2 109 ? 176.943 142.219 226.380 1.00 137.24 109 CYS D O 1
ATOM 7416 N N . ASP C 2 110 ? 176.089 142.536 224.310 1.00 132.68 110 ASP D N 1
ATOM 7417 C CA . ASP C 2 110 ? 176.848 141.438 223.706 1.00 135.54 110 ASP D CA 1
ATOM 7418 C C . ASP C 2 110 ? 177.069 141.805 222.236 1.00 133.14 110 ASP D C 1
ATOM 7419 O O . ASP C 2 110 ? 176.267 141.428 221.379 1.00 131.74 110 ASP D O 1
ATOM 7424 N N . ASP C 2 111 ? 178.207 142.453 221.964 1.00 133.27 111 ASP D N 1
ATOM 7425 C CA . ASP C 2 111 ? 178.678 142.839 220.626 1.00 131.67 111 ASP D CA 1
ATOM 7426 C C . ASP C 2 111 ? 177.595 143.553 219.810 1.00 126.20 111 ASP D C 1
ATOM 7427 O O . ASP C 2 111 ? 177.052 143.018 218.842 1.00 126.20 111 ASP D O 1
ATOM 7432 N N . SER C 2 112 ? 177.238 144.745 220.311 1.00 120.72 112 SER D N 1
ATOM 7433 C CA . SER C 2 112 ? 176.267 145.676 219.729 1.00 110.90 112 SER D CA 1
ATOM 7434 C C . SER C 2 112 ? 174.835 145.159 219.802 1.00 107.89 112 SER D C 1
ATOM 7435 O O . SER C 2 112 ? 173.962 145.653 219.083 1.00 110.44 112 SER D O 1
ATOM 7438 N N . LEU C 2 113 ? 174.572 144.170 220.649 1.00 107.61 113 LEU D N 1
ATOM 7439 C CA . LEU C 2 113 ? 173.225 143.685 220.925 1.00 106.34 113 LEU D CA 1
ATOM 7440 C C . LEU C 2 113 ? 172.867 144.081 222.348 1.00 112.61 113 LEU D C 1
ATOM 7441 O O . LEU C 2 113 ? 173.564 143.701 223.292 1.00 125.94 113 LEU D O 1
ATOM 7446 N N . TYR C 2 114 ? 171.790 144.842 222.501 1.00 106.44 114 TYR D N 1
ATOM 7447 C CA . TYR C 2 114 ? 171.405 145.391 223.789 1.00 114.21 114 TYR D CA 1
ATOM 7448 C C . TYR C 2 114 ? 169.990 144.962 224.140 1.00 119.69 114 TYR D C 1
ATOM 7449 O O . TYR C 2 114 ? 169.173 144.664 223.262 1.00 120.26 114 TYR D O 1
ATOM 7458 N N . TRP C 2 115 ? 169.715 144.928 225.438 1.00 126.61 115 TRP D N 1
ATOM 7459 C CA . TRP C 2 115 ? 168.404 144.594 225.968 1.00 131.10 115 TRP D CA 1
ATOM 7460 C C . TRP C 2 115 ? 167.872 145.775 226.765 1.00 130.49 115 TRP D C 1
ATOM 7461 O O . TRP C 2 115 ? 168.638 146.520 227.383 1.00 131.83 115 TRP D O 1
ATOM 7472 N N . THR C 2 116 ? 166.555 145.954 226.725 1.00 131.10 116 THR D N 1
ATOM 7473 C CA . THR C 2 116 ? 165.917 146.962 227.556 1.00 136.28 116 THR D CA 1
ATOM 7474 C C . THR C 2 116 ? 166.022 146.584 229.028 1.00 145.88 116 THR D C 1
ATOM 7475 O O . THR C 2 116 ? 166.088 145.404 229.384 1.00 149.36 116 THR D O 1
ATOM 7479 N N . LEU C 2 117 ? 166.093 147.612 229.882 1.00 149.32 117 LEU D N 1
ATOM 7480 C CA . LEU C 2 117 ? 166.215 147.392 231.322 1.00 154.54 117 LEU D CA 1
ATOM 7481 C C . LEU C 2 117 ? 164.981 146.697 231.886 1.00 158.05 117 LEU D C 1
ATOM 7482 O O . LEU C 2 117 ? 165.094 145.798 232.725 1.00 165.01 117 LEU D O 1
ATOM 7487 N N . GLY C 2 118 ? 163.797 147.100 231.442 1.00 151.64 118 GLY D N 1
ATOM 7488 C CA . GLY C 2 118 ? 162.558 146.495 231.880 1.00 153.30 118 GLY D CA 1
ATOM 7489 C C . GLY C 2 118 ? 162.169 145.340 230.984 1.00 150.48 118 GLY D C 1
ATOM 7490 O O . GLY C 2 118 ? 163.003 144.747 230.294 1.00 148.98 118 GLY D O 1
ATOM 7491 N N . HIS C 2 119 ? 160.883 144.979 231.047 1.00 154.18 119 HIS D N 1
ATOM 7492 C CA . HIS C 2 119 ? 160.357 143.915 230.194 1.00 153.68 119 HIS D CA 1
ATOM 7493 C C . HIS C 2 119 ? 160.462 144.291 228.723 1.00 150.76 119 HIS D C 1
ATOM 7494 O O . HIS C 2 119 ? 160.839 143.464 227.885 1.00 149.89 119 HIS D O 1
ATOM 7501 N N . SER C 2 120 ? 160.136 145.536 228.395 1.00 149.97 120 SER D N 1
ATOM 7502 C CA . SER C 2 120 ? 160.255 146.048 227.039 1.00 146.60 120 SER D CA 1
ATOM 7503 C C . SER C 2 120 ? 160.564 147.537 227.130 1.00 144.24 120 SER D C 1
ATOM 7504 O O . SER C 2 120 ? 160.922 148.047 228.196 1.00 148.82 120 SER D O 1
ATOM 7507 N N . LEU C 2 121 ? 160.450 148.231 225.995 1.00 137.12 121 LEU D N 1
ATOM 7508 C CA . LEU C 2 121 ? 160.759 149.656 225.952 1.00 137.50 121 LEU D CA 1
ATOM 7509 C C . LEU C 2 121 ? 159.765 150.487 226.756 1.00 142.81 121 LEU D C 1
ATOM 7510 O O . LEU C 2 121 ? 160.162 151.458 227.420 1.00 145.22 121 LEU D O 1
ATOM 7515 N N . GLU C 2 122 ? 158.502 150.049 226.817 1.00 142.16 122 GLU D N 1
ATOM 7516 C CA . GLU C 2 122 ? 157.469 150.799 227.523 1.00 144.16 122 GLU D CA 1
ATOM 7517 C C . GLU C 2 122 ? 157.665 150.803 229.028 1.00 147.94 122 GLU D C 1
ATOM 7518 O O . GLU C 2 122 ? 157.062 151.643 229.707 1.00 152.72 122 GLU D O 1
ATOM 7524 N N . ASN C 2 123 ? 158.534 149.936 229.558 1.00 147.27 123 ASN D N 1
ATOM 7525 C CA . ASN C 2 123 ? 158.791 149.939 230.988 1.00 149.99 123 ASN D CA 1
ATOM 7526 C C . ASN C 2 123 ? 159.577 151.173 231.400 1.00 147.83 123 ASN D C 1
ATOM 7527 O O . ASN C 2 123 ? 159.494 151.580 232.567 1.00 154.51 123 ASN D O 1
ATOM 7532 N N . TYR C 2 124 ? 160.207 151.861 230.433 1.00 140.15 124 TYR D N 1
ATOM 7533 C CA . TYR C 2 124 ? 160.857 153.127 230.739 1.00 140.23 124 TYR D CA 1
ATOM 7534 C C . TYR C 2 124 ? 159.828 154.192 231.060 1.00 143.01 124 TYR D C 1
ATOM 7535 O O . TYR C 2 124 ? 160.150 155.173 231.737 1.00 143.81 124 TYR D O 1
ATOM 7544 N N . PHE C 2 125 ? 158.596 154.013 230.588 1.00 145.87 125 PHE D N 1
ATOM 7545 C CA . PHE C 2 125 ? 157.547 154.976 230.862 1.00 150.71 125 PHE D CA 1
ATOM 7546 C C . PHE C 2 125 ? 156.980 154.784 232.259 1.00 157.82 125 PHE D C 1
ATOM 7547 O O . PHE C 2 125 ? 156.203 155.629 232.714 1.00 164.27 125 PHE D O 1
ATOM 7555 N N . PHE C 2 126 ? 157.354 153.699 232.961 1.00 157.99 126 PHE D N 1
ATOM 7556 C CA . PHE C 2 126 ? 156.687 153.372 234.217 1.00 159.44 126 PHE D CA 1
ATOM 7557 C C . PHE C 2 126 ? 157.237 154.135 235.421 1.00 163.58 126 PHE D C 1
ATOM 7558 O O . PHE C 2 126 ? 156.985 153.725 236.559 1.00 168.42 126 PHE D O 1
ATOM 7566 N N . ASN C 2 127 ? 157.981 155.214 235.210 1.00 163.78 127 ASN D N 1
ATOM 7567 C CA . ASN C 2 127 ? 158.299 156.106 236.309 1.00 169.96 127 ASN D CA 1
ATOM 7568 C C . ASN C 2 127 ? 157.034 156.882 236.670 1.00 171.94 127 ASN D C 1
ATOM 7569 O O . ASN C 2 127 ? 156.300 157.299 235.769 1.00 170.41 127 ASN D O 1
ATOM 7574 N N . PRO C 2 128 ? 156.720 157.024 237.968 1.00 174.94 128 PRO D N 1
ATOM 7575 C CA . PRO C 2 128 ? 155.456 157.684 238.365 1.00 174.28 128 PRO D CA 1
ATOM 7576 C C . PRO C 2 128 ? 155.261 159.106 237.859 1.00 175.01 128 PRO D C 1
ATOM 7577 O O . PRO C 2 128 ? 154.138 159.448 237.469 1.00 176.38 128 PRO D O 1
ATOM 7581 N N . SER C 2 129 ? 156.330 159.910 237.783 1.00 174.79 129 SER D N 1
ATOM 7582 C CA . SER C 2 129 ? 156.215 161.289 237.304 1.00 176.19 129 SER D CA 1
ATOM 7583 C C . SER C 2 129 ? 155.795 161.334 235.841 1.00 176.08 129 SER D C 1
ATOM 7584 O O . SER C 2 129 ? 155.002 162.198 235.437 1.00 176.32 129 SER D O 1
ATOM 7587 N N . ILE C 2 130 ? 156.290 160.383 235.049 1.00 173.86 130 ILE D N 1
ATOM 7588 C CA . ILE C 2 130 ? 155.991 160.343 233.623 1.00 171.61 130 ILE D CA 1
ATOM 7589 C C . ILE C 2 130 ? 154.526 159.987 233.416 1.00 173.24 130 ILE D C 1
ATOM 7590 O O . ILE C 2 130 ? 153.833 160.601 232.594 1.00 174.75 130 ILE D O 1
ATOM 7595 N N . ILE C 2 131 ? 154.050 158.972 234.149 1.00 172.12 131 ILE D N 1
ATOM 7596 C CA . ILE C 2 131 ? 152.661 158.528 234.066 1.00 173.93 131 ILE D CA 1
ATOM 7597 C C . ILE C 2 131 ? 151.719 159.655 234.476 1.00 181.09 131 ILE D C 1
ATOM 7598 O O . ILE C 2 131 ? 150.689 159.884 233.826 1.00 183.90 131 ILE D O 1
ATOM 7603 N N . ILE C 2 132 ? 152.060 160.365 235.565 1.00 181.48 132 ILE D N 1
ATOM 7604 C CA . ILE C 2 132 ? 151.282 161.525 236.021 1.00 184.19 132 ILE D CA 1
ATOM 7605 C C . ILE C 2 132 ? 151.187 162.585 234.928 1.00 183.55 132 ILE D C 1
ATOM 7606 O O . ILE C 2 132 ? 150.082 163.011 234.575 1.00 185.95 132 ILE D O 1
ATOM 7611 N N . ASP C 2 133 ? 152.342 163.128 234.502 1.00 179.83 133 ASP D N 1
ATOM 7612 C CA . ASP C 2 133 ? 152.396 164.164 233.463 1.00 183.17 133 ASP D CA 1
ATOM 7613 C C . ASP C 2 133 ? 151.620 163.761 232.204 1.00 185.54 133 ASP D C 1
ATOM 7614 O O . ASP C 2 133 ? 150.840 164.557 231.659 1.00 191.79 133 ASP D O 1
ATOM 7619 N N . ALA C 2 134 ? 151.803 162.513 231.751 1.00 181.00 134 ALA D N 1
ATOM 7620 C CA . ALA C 2 134 ? 151.147 162.049 230.532 1.00 182.92 134 ALA D CA 1
ATOM 7621 C C . ALA C 2 134 ? 149.638 161.953 230.708 1.00 189.23 134 ALA D C 1
ATOM 7622 O O . ALA C 2 134 ? 148.883 162.333 229.805 1.00 194.00 134 ALA D O 1
ATOM 7624 N N . PHE C 2 135 ? 149.178 161.423 231.847 1.00 187.55 135 PHE D N 1
ATOM 7625 C CA . PHE C 2 135 ? 147.742 161.298 232.057 1.00 192.67 135 PHE D CA 1
ATOM 7626 C C . PHE C 2 135 ? 147.102 162.663 232.264 1.00 198.24 135 PHE D C 1
ATOM 7627 O O . PHE C 2 135 ? 145.947 162.865 231.881 1.00 201.99 135 PHE D O 1
ATOM 7635 N N . GLN C 2 136 ? 147.819 163.584 232.913 1.00 197.43 136 GLN D N 1
ATOM 7636 C CA . GLN C 2 136 ? 147.315 164.939 233.108 1.00 201.04 136 GLN D CA 1
ATOM 7637 C C . GLN C 2 136 ? 147.148 165.659 231.777 1.00 201.40 136 GLN D C 1
ATOM 7638 O O . GLN C 2 136 ? 146.150 166.358 231.562 1.00 204.19 136 GLN D O 1
ATOM 7644 N N . PHE C 2 137 ? 148.127 165.512 230.876 1.00 198.87 137 PHE D N 1
ATOM 7645 C CA . PHE C 2 137 ? 148.038 166.165 229.572 1.00 199.54 137 PHE D CA 1
ATOM 7646 C C . PHE C 2 137 ? 146.927 165.567 228.713 1.00 201.52 137 PHE D C 1
ATOM 7647 O O . PHE C 2 137 ? 146.242 166.293 227.984 1.00 200.28 137 PHE D O 1
ATOM 7655 N N . LEU C 2 138 ? 146.731 164.254 228.784 1.00 202.74 138 LEU D N 1
ATOM 7656 C CA . LEU C 2 138 ? 145.714 163.557 227.996 1.00 206.36 138 LEU D CA 1
ATOM 7657 C C . LEU C 2 138 ? 144.608 163.125 228.959 1.00 208.89 138 LEU D C 1
ATOM 7658 O O . LEU C 2 138 ? 144.622 162.015 229.494 1.00 207.42 138 LEU D O 1
ATOM 7663 N N . SER C 2 139 ? 143.651 164.018 229.184 1.00 212.76 139 SER D N 1
ATOM 7664 C CA . SER C 2 139 ? 142.592 163.783 230.153 1.00 219.10 139 SER D CA 1
ATOM 7665 C C . SER C 2 139 ? 141.332 164.490 229.678 1.00 225.80 139 SER D C 1
ATOM 7666 O O . SER C 2 139 ? 141.409 165.409 228.853 1.00 223.88 139 SER D O 1
ATOM 7669 N N . PRO C 2 140 ? 140.150 164.068 230.153 1.00 230.06 140 PRO D N 1
ATOM 7670 C CA . PRO C 2 140 ? 138.911 164.797 229.813 1.00 233.47 140 PRO D CA 1
ATOM 7671 C C . PRO C 2 140 ? 138.848 166.229 230.333 1.00 236.15 140 PRO D C 1
ATOM 7672 O O . PRO C 2 140 ? 137.967 166.978 229.885 1.00 238.11 140 PRO D O 1
ATOM 7676 N N . SER C 2 141 ? 139.706 166.597 231.297 1.00 235.78 141 SER D N 1
ATOM 7677 C CA . SER C 2 141 ? 139.811 167.946 231.870 1.00 237.29 141 SER D CA 1
ATOM 7678 C C . SER C 2 141 ? 138.525 168.359 232.585 1.00 240.33 141 SER D C 1
ATOM 7679 O O . SER C 2 141 ? 138.006 169.462 232.401 1.00 243.85 141 SER D O 1
ATOM 7682 N N . GLU C 2 142 ? 138.010 167.452 233.412 1.00 237.15 142 GLU D N 1
ATOM 7683 C CA . GLU C 2 142 ? 136.844 167.713 234.244 1.00 236.19 142 GLU D CA 1
ATOM 7684 C C . GLU C 2 142 ? 137.173 167.687 235.728 1.00 232.86 142 GLU D C 1
ATOM 7685 O O . GLU C 2 142 ? 136.890 168.650 236.446 1.00 230.95 142 GLU D O 1
ATOM 7691 N N . TYR C 2 143 ? 137.769 166.598 236.202 1.00 230.79 143 TYR D N 1
ATOM 7692 C CA . TYR C 2 143 ? 138.200 166.418 237.583 1.00 227.97 143 TYR D CA 1
ATOM 7693 C C . TYR C 2 143 ? 139.624 165.890 237.614 1.00 225.42 143 TYR D C 1
ATOM 7694 O O . TYR C 2 143 ? 139.944 164.965 238.368 1.00 223.15 143 TYR D O 1
ATOM 7703 N N . LYS C 2 144 ? 140.479 166.450 236.746 1.00 225.31 144 LYS D N 1
ATOM 7704 C CA . LYS C 2 144 ? 141.836 165.938 236.551 1.00 224.54 144 LYS D CA 1
ATOM 7705 C C . LYS C 2 144 ? 142.695 166.023 237.813 1.00 223.95 144 LYS D C 1
ATOM 7706 O O . LYS C 2 144 ? 143.433 165.082 238.115 1.00 222.92 144 LYS D O 1
ATOM 7712 N N . TYR C 2 145 ? 142.626 167.141 238.547 1.00 223.56 145 TYR D N 1
ATOM 7713 C CA . TYR C 2 145 ? 143.536 167.377 239.670 1.00 222.54 145 TYR D CA 1
ATOM 7714 C C . TYR C 2 145 ? 143.325 166.385 240.810 1.00 221.58 145 TYR D C 1
ATOM 7715 O O . TYR C 2 145 ? 144.294 165.827 241.343 1.00 220.89 145 TYR D O 1
ATOM 7724 N N . LYS C 2 146 ? 142.066 166.087 241.136 1.00 222.44 146 LYS D N 1
ATOM 7725 C CA . LYS C 2 146 ? 141.788 165.140 242.210 1.00 224.72 146 LYS D CA 1
ATOM 7726 C C . LYS C 2 146 ? 142.089 163.712 241.774 1.00 223.92 146 LYS D C 1
ATOM 7727 O O . LYS C 2 146 ? 142.559 162.899 242.581 1.00 221.85 146 LYS D O 1
ATOM 7733 N N . ALA C 2 147 ? 141.808 163.390 240.506 1.00 223.04 147 ALA D N 1
ATOM 7734 C CA . ALA C 2 147 ? 142.120 162.064 239.981 1.00 220.62 147 ALA D CA 1
ATOM 7735 C C . ALA C 2 147 ? 143.624 161.815 239.988 1.00 220.00 147 ALA D C 1
ATOM 7736 O O . ALA C 2 147 ? 144.074 160.723 240.344 1.00 219.15 147 ALA D O 1
ATOM 7738 N N . ILE C 2 148 ? 144.409 162.818 239.581 1.00 220.24 148 ILE D N 1
ATOM 7739 C CA . ILE C 2 148 ? 145.869 162.728 239.604 1.00 218.45 148 ILE D CA 1
ATOM 7740 C C . ILE C 2 148 ? 146.381 162.586 241.034 1.00 218.31 148 ILE D C 1
ATOM 7741 O O . ILE C 2 148 ? 147.290 161.788 241.307 1.00 215.87 148 ILE D O 1
ATOM 7746 N N . GLU C 2 149 ? 145.801 163.355 241.967 1.00 220.34 149 GLU D N 1
ATOM 7747 C CA . GLU C 2 149 ? 146.180 163.267 243.378 1.00 222.23 149 GLU D CA 1
ATOM 7748 C C . GLU C 2 149 ? 145.912 161.879 243.959 1.00 222.32 149 GLU D C 1
ATOM 7749 O O . GLU C 2 149 ? 146.743 161.339 244.698 1.00 222.74 149 GLU D O 1
ATOM 7755 N N . LEU C 2 150 ? 144.755 161.292 243.640 1.00 221.37 150 LEU D N 1
ATOM 7756 C CA . LEU C 2 150 ? 144.466 159.924 244.067 1.00 222.12 150 LEU D CA 1
ATOM 7757 C C . LEU C 2 150 ? 145.384 158.913 243.381 1.00 220.21 150 LEU D C 1
ATOM 7758 O O . LEU C 2 150 ? 145.866 157.967 244.022 1.00 218.69 150 LEU D O 1
ATOM 7763 N N . PHE C 2 151 ? 145.628 159.102 242.078 1.00 219.61 151 PHE D N 1
ATOM 7764 C CA . PHE C 2 151 ? 146.427 158.170 241.289 1.00 218.45 151 PHE D CA 1
ATOM 7765 C C . PHE C 2 151 ? 147.862 158.111 241.793 1.00 217.63 151 PHE D C 1
ATOM 7766 O O . PHE C 2 151 ? 148.489 157.048 241.759 1.00 216.49 151 PHE D O 1
ATOM 7774 N N . SER C 2 152 ? 148.424 159.263 242.179 1.00 218.03 152 SER D N 1
ATOM 7775 C CA . SER C 2 152 ? 149.787 159.304 242.703 1.00 216.55 152 SER D CA 1
ATOM 7776 C C . SER C 2 152 ? 149.911 158.502 243.995 1.00 217.87 152 SER D C 1
ATOM 7777 O O . SER C 2 152 ? 150.992 157.997 244.315 1.00 214.58 152 SER D O 1
ATOM 7780 N N . GLU C 2 153 ? 148.831 158.420 244.772 1.00 220.20 153 GLU D N 1
ATOM 7781 C CA . GLU C 2 153 ? 148.820 157.571 245.955 1.00 221.91 153 GLU D CA 1
ATOM 7782 C C . GLU C 2 153 ? 148.680 156.099 245.575 1.00 221.41 153 GLU D C 1
ATOM 7783 O O . GLU C 2 153 ? 149.341 155.236 246.163 1.00 220.53 153 GLU D O 1
ATOM 7789 N N . LEU C 2 154 ? 147.842 155.803 244.574 1.00 220.28 154 LEU D N 1
ATOM 7790 C CA . LEU C 2 154 ? 147.588 154.408 244.204 1.00 220.25 154 LEU D CA 1
ATOM 7791 C C . LEU C 2 154 ? 148.748 153.768 243.443 1.00 214.78 154 LEU D C 1
ATOM 7792 O O . LEU C 2 154 ? 148.927 152.543 243.527 1.00 212.34 154 LEU D O 1
ATOM 7797 N N . ILE C 2 155 ? 149.530 154.570 242.708 1.00 213.26 155 ILE D N 1
ATOM 7798 C CA . ILE C 2 155 ? 150.519 154.061 241.754 1.00 209.85 155 ILE D CA 1
ATOM 7799 C C . ILE C 2 155 ? 151.642 153.292 242.454 1.00 206.70 155 ILE D C 1
ATOM 7800 O O . ILE C 2 155 ? 152.268 152.409 241.849 1.00 203.09 155 ILE D O 1
ATOM 7805 N N . SER C 2 156 ? 151.899 153.593 243.733 1.00 206.63 156 SER D N 1
ATOM 7806 C CA . SER C 2 156 ? 152.975 152.935 244.470 1.00 206.45 156 SER D CA 1
ATOM 7807 C C . SER C 2 156 ? 152.682 151.450 244.653 1.00 206.12 156 SER D C 1
ATOM 7808 O O . SER C 2 156 ? 153.532 150.598 244.372 1.00 200.72 156 SER D O 1
ATOM 7811 N N . SER C 2 157 ? 151.478 151.124 245.120 1.00 208.06 157 SER D N 1
ATOM 7812 C CA . SER C 2 157 ? 151.100 149.736 245.338 1.00 207.46 157 SER D CA 1
ATOM 7813 C C . SER C 2 157 ? 150.506 149.067 244.105 1.00 204.35 157 SER D C 1
ATOM 7814 O O . SER C 2 157 ? 150.445 147.832 244.071 1.00 203.08 157 SER D O 1
ATOM 7817 N N . SER C 2 158 ? 150.040 149.841 243.113 1.00 203.95 158 SER D N 1
ATOM 7818 C CA . SER C 2 158 ? 149.398 149.247 241.940 1.00 203.17 158 SER D CA 1
ATOM 7819 C C . SER C 2 158 ? 150.365 148.426 241.092 1.00 202.22 158 SER D C 1
ATOM 7820 O O . SER C 2 158 ? 149.922 147.562 240.324 1.00 201.75 158 SER D O 1
ATOM 7823 N N . PHE C 2 159 ? 151.665 148.739 241.153 1.00 200.83 159 PHE D N 1
ATOM 7824 C CA . PHE C 2 159 ? 152.656 148.012 240.363 1.00 199.03 159 PHE D CA 1
ATOM 7825 C C . PHE C 2 159 ? 152.733 146.544 240.757 1.00 198.72 159 PHE D C 1
ATOM 7826 O O . PHE C 2 159 ? 152.983 145.690 239.899 1.00 196.60 159 PHE D O 1
ATOM 7834 N N . ALA C 2 160 ? 152.532 146.239 242.044 1.00 200.34 160 ALA D N 1
ATOM 7835 C CA . ALA C 2 160 ? 152.460 144.851 242.493 1.00 200.10 160 ALA D CA 1
ATOM 7836 C C . ALA C 2 160 ? 151.290 144.124 241.848 1.00 200.78 160 ALA D C 1
ATOM 7837 O O . ALA C 2 160 ? 151.425 142.975 241.406 1.00 202.00 160 ALA D O 1
ATOM 7839 N N . VAL C 2 161 ? 150.148 144.806 241.746 1.00 201.08 161 VAL D N 1
ATOM 7840 C CA . VAL C 2 161 ? 148.968 144.245 241.095 1.00 201.20 161 VAL D CA 1
ATOM 7841 C C . VAL C 2 161 ? 149.228 144.011 239.611 1.00 198.26 161 VAL D C 1
ATOM 7842 O O . VAL C 2 161 ? 148.892 142.952 239.067 1.00 198.62 161 VAL D O 1
ATOM 7846 N N . LEU C 2 162 ? 149.838 144.997 238.942 1.00 196.12 162 LEU D N 1
ATOM 7847 C CA . LEU C 2 162 ? 150.118 144.883 237.509 1.00 195.20 162 LEU D CA 1
ATOM 7848 C C . LEU C 2 162 ? 151.100 143.753 237.217 1.00 194.47 162 LEU D C 1
ATOM 7849 O O . LEU C 2 162 ? 150.915 142.988 236.258 1.00 193.92 162 LEU D O 1
ATOM 7854 N N . ALA C 2 163 ? 152.155 143.642 238.032 1.00 194.22 163 ALA D N 1
ATOM 7855 C CA . ALA C 2 163 ? 153.119 142.559 237.882 1.00 193.45 163 ALA D CA 1
ATOM 7856 C C . ALA C 2 163 ? 152.467 141.207 238.125 1.00 194.33 163 ALA D C 1
ATOM 7857 O O . ALA C 2 163 ? 152.773 140.237 237.426 1.00 192.50 163 ALA D O 1
ATOM 7859 N N . ALA C 2 164 ? 151.598 141.118 239.141 1.00 197.34 164 ALA D N 1
ATOM 7860 C CA . ALA C 2 164 ? 150.884 139.874 239.414 1.00 201.31 164 ALA D CA 1
ATOM 7861 C C . ALA C 2 164 ? 149.986 139.480 238.247 1.00 200.10 164 ALA D C 1
ATOM 7862 O O . ALA C 2 164 ? 149.893 138.296 237.903 1.00 203.51 164 ALA D O 1
ATOM 7864 N N . VAL C 2 165 ? 149.321 140.463 237.630 1.00 196.45 165 VAL D N 1
ATOM 7865 C CA . VAL C 2 165 ? 148.487 140.214 236.454 1.00 196.07 165 VAL D CA 1
ATOM 7866 C C . VAL C 2 165 ? 149.326 139.696 235.288 1.00 197.65 165 VAL D C 1
ATOM 7867 O O . VAL C 2 165 ? 148.955 138.717 234.625 1.00 200.82 165 VAL D O 1
ATOM 7871 N N . SER C 2 166 ? 150.487 140.319 235.047 1.00 196.69 166 SER D N 1
ATOM 7872 C CA . SER C 2 166 ? 151.362 139.879 233.957 1.00 197.98 166 SER D CA 1
ATOM 7873 C C . SER C 2 166 ? 151.921 138.479 234.207 1.00 197.17 166 SER D C 1
ATOM 7874 O O . SER C 2 166 ? 151.993 137.659 233.280 1.00 196.90 166 SER D O 1
ATOM 7877 N N . LEU C 2 167 ? 152.341 138.200 235.444 1.00 196.29 167 LEU D N 1
ATOM 7878 C CA . LEU C 2 167 ? 152.847 136.874 235.784 1.00 196.84 167 LEU D CA 1
ATOM 7879 C C . LEU C 2 167 ? 151.753 135.819 235.679 1.00 202.07 167 LEU D C 1
ATOM 7880 O O . LEU C 2 167 ? 152.013 134.700 235.224 1.00 203.25 167 LEU D O 1
ATOM 7885 N N . ALA C 2 168 ? 150.524 136.156 236.089 1.00 204.47 168 ALA D N 1
ATOM 7886 C CA . ALA C 2 168 ? 149.417 135.217 235.944 1.00 208.17 168 ALA D CA 1
ATOM 7887 C C . ALA C 2 168 ? 149.126 134.960 234.474 1.00 206.36 168 ALA D C 1
ATOM 7888 O O . ALA C 2 168 ? 148.722 133.852 234.100 1.00 207.87 168 ALA D O 1
ATOM 7890 N N . ALA C 2 169 ? 149.290 135.988 233.638 1.00 204.46 169 ALA D N 1
ATOM 7891 C CA . ALA C 2 169 ? 149.077 135.818 232.208 1.00 206.70 169 ALA D CA 1
ATOM 7892 C C . ALA C 2 169 ? 150.129 134.892 231.606 1.00 207.51 169 ALA D C 1
ATOM 7893 O O . ALA C 2 169 ? 149.804 134.023 230.789 1.00 208.66 169 ALA D O 1
ATOM 7895 N N . LYS C 2 170 ? 151.400 135.066 231.997 1.00 204.61 170 LYS D N 1
ATOM 7896 C CA . LYS C 2 170 ? 152.450 134.224 231.424 1.00 203.39 170 LYS D CA 1
ATOM 7897 C C . LYS C 2 170 ? 152.439 132.797 231.967 1.00 206.81 170 LYS D C 1
ATOM 7898 O O . LYS C 2 170 ? 152.973 131.906 231.298 1.00 206.90 170 LYS D O 1
ATOM 7904 N N . ASP C 2 171 ? 151.894 132.562 233.171 1.00 209.27 171 ASP D N 1
ATOM 7905 C CA . ASP C 2 171 ? 151.807 131.191 233.684 1.00 212.04 171 ASP D CA 1
ATOM 7906 C C . ASP C 2 171 ? 150.883 130.326 232.836 1.00 212.80 171 ASP D C 1
ATOM 7907 O O . ASP C 2 171 ? 151.182 129.155 232.578 1.00 213.88 171 ASP D O 1
ATOM 7912 N N . ILE C 2 172 ? 149.756 130.881 232.392 1.00 211.87 172 ILE D N 1
ATOM 7913 C CA . ILE C 2 172 ? 148.820 130.143 231.555 1.00 213.16 172 ILE D CA 1
ATOM 7914 C C . ILE C 2 172 ? 149.049 130.420 230.075 1.00 214.00 172 ILE D C 1
ATOM 7915 O O . ILE C 2 172 ? 148.236 130.008 229.240 1.00 214.84 172 ILE D O 1
ATOM 7920 N N . ASP C 2 173 ? 150.123 131.144 229.738 1.00 212.43 173 ASP D N 1
ATOM 7921 C CA . ASP C 2 173 ? 150.558 131.516 228.390 1.00 211.42 173 ASP D CA 1
ATOM 7922 C C . ASP C 2 173 ? 149.545 132.372 227.632 1.00 213.39 173 ASP D C 1
ATOM 7923 O O . ASP C 2 173 ? 149.687 132.557 226.417 1.00 213.00 173 ASP D O 1
ATOM 7928 N N . LYS C 2 174 ? 148.526 132.900 228.309 1.00 214.20 174 LYS D N 1
ATOM 7929 C CA . LYS C 2 174 ? 147.533 133.771 227.688 1.00 211.43 174 LYS D CA 1
ATOM 7930 C C . LYS C 2 174 ? 147.930 135.214 227.984 1.00 209.61 174 LYS D C 1
ATOM 7931 O O . LYS C 2 174 ? 147.385 135.871 228.871 1.00 208.82 174 LYS D O 1
ATOM 7937 N N . ALA C 2 175 ? 148.939 135.685 227.241 1.00 208.75 175 ALA D N 1
ATOM 7938 C CA . ALA C 2 175 ? 149.489 137.024 227.449 1.00 204.82 175 ALA D CA 1
ATOM 7939 C C . ALA C 2 175 ? 148.465 138.113 227.150 1.00 202.58 175 ALA D C 1
ATOM 7940 O O . ALA C 2 175 ? 148.360 139.096 227.892 1.00 200.85 175 ALA D O 1
ATOM 7942 N N . GLY C 2 176 ? 147.703 137.957 226.071 1.00 205.09 176 GLY D N 1
ATOM 7943 C CA . GLY C 2 176 ? 146.718 138.953 225.708 1.00 205.07 176 GLY D CA 1
ATOM 7944 C C . GLY C 2 176 ? 145.392 138.849 226.420 1.00 206.70 176 GLY D C 1
ATOM 7945 O O . GLY C 2 176 ? 144.488 139.638 226.130 1.00 206.03 176 GLY D O 1
ATOM 7946 N N . LEU C 2 177 ? 145.244 137.871 227.318 1.00 208.51 177 LEU D N 1
ATOM 7947 C CA . LEU C 2 177 ? 143.990 137.685 228.049 1.00 207.53 177 LEU D CA 1
ATOM 7948 C C . LEU C 2 177 ? 143.578 138.874 228.927 1.00 206.87 177 LEU D C 1
ATOM 7949 O O . LEU C 2 177 ? 142.396 139.254 228.856 1.00 207.83 177 LEU D O 1
ATOM 7954 N N . PRO C 2 178 ? 144.432 139.468 229.793 1.00 205.80 178 PRO D N 1
ATOM 7955 C CA . PRO C 2 178 ? 143.948 140.595 230.621 1.00 206.44 178 PRO D CA 1
ATOM 7956 C C . PRO C 2 178 ? 143.531 141.832 229.840 1.00 206.82 178 PRO D C 1
ATOM 7957 O O . PRO C 2 178 ? 142.830 142.681 230.407 1.00 207.81 178 PRO D O 1
ATOM 7961 N N . ALA C 2 179 ? 143.986 141.982 228.591 1.00 205.77 179 ALA D N 1
ATOM 7962 C CA . ALA C 2 179 ? 143.623 143.144 227.784 1.00 207.29 179 ALA D CA 1
ATOM 7963 C C . ALA C 2 179 ? 142.122 143.203 227.530 1.00 209.64 179 ALA D C 1
ATOM 7964 O O . ALA C 2 179 ? 141.509 144.272 227.630 1.00 210.06 179 ALA D O 1
ATOM 7966 N N . ALA C 2 180 ? 141.512 142.064 227.208 1.00 211.07 180 ALA D N 1
ATOM 7967 C CA . ALA C 2 180 ? 140.080 142.013 226.960 1.00 213.79 180 ALA D CA 1
ATOM 7968 C C . ALA C 2 180 ? 139.293 141.485 228.148 1.00 215.57 180 ALA D C 1
ATOM 7969 O O . ALA C 2 180 ? 138.080 141.712 228.220 1.00 217.51 180 ALA D O 1
ATOM 7971 N N . LEU C 2 181 ? 139.953 140.792 229.076 1.00 214.97 181 LEU D N 1
ATOM 7972 C CA . LEU C 2 181 ? 139.262 140.214 230.222 1.00 214.91 181 LEU D CA 1
ATOM 7973 C C . LEU C 2 181 ? 138.917 141.273 231.262 1.00 216.01 181 LEU D C 1
ATOM 7974 O O . LEU C 2 181 ? 137.743 141.499 231.570 1.00 219.01 181 LEU D O 1
ATOM 7979 N N . ILE C 2 182 ? 139.933 141.932 231.806 1.00 214.16 182 ILE D N 1
ATOM 7980 C CA . ILE C 2 182 ? 139.737 142.893 232.883 1.00 215.13 182 ILE D CA 1
ATOM 7981 C C . ILE C 2 182 ? 139.185 144.186 232.301 1.00 215.97 182 ILE D C 1
ATOM 7982 O O . ILE C 2 182 ? 139.695 144.698 231.298 1.00 216.10 182 ILE D O 1
ATOM 7987 N N . ASP C 2 183 ? 138.135 144.714 232.924 1.00 218.07 183 ASP D N 1
ATOM 7988 C CA . ASP C 2 183 ? 137.573 146.003 232.565 1.00 219.09 183 ASP D CA 1
ATOM 7989 C C . ASP C 2 183 ? 137.685 146.938 233.764 1.00 218.61 183 ASP D C 1
ATOM 7990 O O . ASP C 2 183 ? 137.811 146.494 234.909 1.00 218.82 183 ASP D O 1
ATOM 7995 N N . TRP C 2 184 ? 137.677 148.245 233.470 1.00 218.45 184 TRP D N 1
ATOM 7996 C CA . TRP C 2 184 ? 137.887 149.276 234.486 1.00 220.25 184 TRP D CA 1
ATOM 7997 C C . TRP C 2 184 ? 136.815 149.272 235.571 1.00 222.74 184 TRP D C 1
ATOM 7998 O O . TRP C 2 184 ? 137.085 149.690 236.703 1.00 222.62 184 TRP D O 1
ATOM 8009 N N . LYS C 2 185 ? 135.596 148.833 235.243 1.00 223.00 185 LYS D N 1
ATOM 8010 C CA . LYS C 2 185 ? 134.524 148.786 236.234 1.00 221.95 185 LYS D CA 1
ATOM 8011 C C . LYS C 2 185 ? 134.786 147.755 237.325 1.00 224.50 185 LYS D C 1
ATOM 8012 O O . LYS C 2 185 ? 134.306 147.920 238.453 1.00 225.32 185 LYS D O 1
ATOM 8018 N N . ASP C 2 186 ? 135.516 146.681 237.008 1.00 225.77 186 ASP D N 1
ATOM 8019 C CA . ASP C 2 186 ? 135.824 145.665 238.010 1.00 228.11 186 ASP D CA 1
ATOM 8020 C C . ASP C 2 186 ? 136.764 146.188 239.090 1.00 228.16 186 ASP D C 1
ATOM 8021 O O . ASP C 2 186 ? 136.728 145.700 240.226 1.00 228.85 186 ASP D O 1
ATOM 8026 N N . ILE C 2 187 ? 137.626 147.149 238.750 1.00 226.79 187 ILE D N 1
ATOM 8027 C CA . ILE C 2 187 ? 138.577 147.693 239.711 1.00 227.71 187 ILE D CA 1
ATOM 8028 C C . ILE C 2 187 ? 137.840 148.514 240.763 1.00 229.74 187 ILE D C 1
ATOM 8029 O O . ILE C 2 187 ? 136.884 149.239 240.456 1.00 228.69 187 ILE D O 1
ATOM 8034 N N . VAL C 2 188 ? 138.283 148.405 242.015 1.00 231.56 188 VAL D N 1
ATOM 8035 C CA . VAL C 2 188 ? 137.733 149.171 243.127 1.00 231.38 188 VAL D CA 1
ATOM 8036 C C . VAL C 2 188 ? 138.875 149.948 243.771 1.00 231.67 188 VAL D C 1
ATOM 8037 O O . VAL C 2 188 ? 139.991 149.435 243.916 1.00 231.23 188 VAL D O 1
ATOM 8041 N N . ILE C 2 189 ? 138.625 151.216 244.067 1.00 232.71 189 ILE D N 1
ATOM 8042 C CA . ILE C 2 189 ? 139.638 152.081 244.661 1.00 235.47 189 ILE D CA 1
ATOM 8043 C C . ILE C 2 189 ? 139.492 152.040 246.176 1.00 235.32 189 ILE D C 1
ATOM 8044 O O . ILE C 2 189 ? 138.477 152.481 246.725 1.00 234.26 189 ILE D O 1
ATOM 8049 N N . ASN C 2 190 ? 140.506 151.511 246.847 1.00 235.79 190 ASN D N 1
ATOM 8050 C CA . ASN C 2 190 ? 140.522 151.355 248.289 1.00 236.67 190 ASN D CA 1
ATOM 8051 C C . ASN C 2 190 ? 141.442 152.446 248.862 1.00 238.29 190 ASN D C 1
ATOM 8052 O O . ASN C 2 190 ? 141.711 153.454 248.199 1.00 237.56 190 ASN D O 1
ATOM 8057 N N . ASP C 2 191 ? 141.930 152.259 250.089 1.00 240.91 191 ASP D N 1
ATOM 8058 C CA . ASP C 2 191 ? 142.825 153.208 250.754 1.00 241.98 191 ASP D CA 1
ATOM 8059 C C . ASP C 2 191 ? 144.265 152.948 250.306 1.00 240.87 191 ASP D C 1
ATOM 8060 O O . ASP C 2 191 ? 145.124 152.487 251.060 1.00 239.64 191 ASP D O 1
ATOM 8065 N N . GLY C 2 192 ? 144.516 153.258 249.035 1.00 239.95 192 GLY D N 1
ATOM 8066 C CA . GLY C 2 192 ? 145.814 153.080 248.425 1.00 237.14 192 GLY D CA 1
ATOM 8067 C C . GLY C 2 192 ? 145.983 151.792 247.647 1.00 235.27 192 GLY D C 1
ATOM 8068 O O . GLY C 2 192 ? 146.977 151.655 246.923 1.00 230.25 192 GLY D O 1
ATOM 8069 N N . THR C 2 193 ? 145.053 150.852 247.769 1.00 237.85 193 THR D N 1
ATOM 8070 C CA . THR C 2 193 ? 145.137 149.568 247.086 1.00 236.34 193 THR D CA 1
ATOM 8071 C C . THR C 2 193 ? 143.960 149.419 246.125 1.00 234.68 193 THR D C 1
ATOM 8072 O O . THR C 2 193 ? 143.075 150.275 246.048 1.00 234.36 193 THR D O 1
ATOM 8076 N N . ILE C 2 194 ? 143.957 148.299 245.395 1.00 231.90 194 ILE D N 1
ATOM 8077 C CA . ILE C 2 194 ? 142.910 147.947 244.441 1.00 230.13 194 ILE D CA 1
ATOM 8078 C C . ILE C 2 194 ? 142.669 146.447 244.541 1.00 230.73 194 ILE D C 1
ATOM 8079 O O . ILE C 2 194 ? 143.535 145.682 244.971 1.00 229.32 194 ILE D O 1
ATOM 8084 N N . LYS C 2 195 ? 141.463 146.026 244.139 1.00 231.15 195 LYS D N 1
ATOM 8085 C CA . LYS C 2 195 ? 141.040 144.623 244.240 1.00 231.10 195 LYS D CA 1
ATOM 8086 C C . LYS C 2 195 ? 140.121 144.326 243.058 1.00 228.16 195 LYS D C 1
ATOM 8087 O O . LYS C 2 195 ? 138.918 144.593 243.120 1.00 228.69 195 LYS D O 1
ATOM 8093 N N . LEU C 2 196 ? 140.696 143.777 241.989 1.00 225.13 196 LEU D N 1
ATOM 8094 C CA . LEU C 2 196 ? 139.933 143.398 240.805 1.00 225.24 196 LEU D CA 1
ATOM 8095 C C . LEU C 2 196 ? 139.022 142.214 241.118 1.00 226.64 196 LEU D C 1
ATOM 8096 O O . LEU C 2 196 ? 139.461 141.059 241.057 1.00 225.75 196 LEU D O 1
ATOM 8101 N N . ILE C 2 197 ? 137.809 142.520 241.603 1.00 228.78 197 ILE D N 1
ATOM 8102 C CA . ILE C 2 197 ? 136.783 141.516 241.882 1.00 228.83 197 ILE D CA 1
ATOM 8103 C C . ILE C 2 197 ? 136.590 140.586 240.684 1.00 226.83 197 ILE D C 1
ATOM 8104 O O . ILE C 2 197 ? 136.583 141.025 239.529 1.00 225.33 197 ILE D O 1
ATOM 8109 N N . ARG C 2 198 ? 136.424 139.296 240.964 1.00 224.98 198 ARG D N 1
ATOM 8110 C CA . ARG C 2 198 ? 136.120 138.314 239.928 1.00 224.65 198 ARG D CA 1
ATOM 8111 C C . ARG C 2 198 ? 134.670 138.487 239.498 1.00 228.66 198 ARG D C 1
ATOM 8112 O O . ARG C 2 198 ? 133.749 138.049 240.192 1.00 231.93 198 ARG D O 1
ATOM 8120 N N . ARG C 2 199 ? 134.467 139.189 238.385 1.00 228.46 199 ARG D N 1
ATOM 8121 C CA . ARG C 2 199 ? 133.126 139.440 237.874 1.00 231.81 199 ARG D CA 1
ATOM 8122 C C . ARG C 2 199 ? 132.471 138.132 237.439 1.00 234.87 199 ARG D C 1
ATOM 8123 O O . ARG C 2 199 ? 133.126 137.248 236.881 1.00 233.16 199 ARG D O 1
ATOM 8131 N N . ASP C 2 200 ? 131.178 137.996 237.743 1.00 237.98 200 ASP D N 1
ATOM 8132 C CA . ASP C 2 200 ? 130.462 136.766 237.417 1.00 238.45 200 ASP D CA 1
ATOM 8133 C C . ASP C 2 200 ? 130.273 136.612 235.913 1.00 236.76 200 ASP D C 1
ATOM 8134 O O . ASP C 2 200 ? 130.337 135.496 235.384 1.00 235.03 200 ASP D O 1
ATOM 8139 N N . SER C 2 201 ? 130.045 137.716 235.209 1.00 236.63 201 SER D N 1
ATOM 8140 C CA . SER C 2 201 ? 129.732 137.688 233.787 1.00 236.66 201 SER D CA 1
ATOM 8141 C C . SER C 2 201 ? 130.976 138.030 232.975 1.00 237.00 201 SER D C 1
ATOM 8142 O O . SER C 2 201 ? 131.596 139.077 233.190 1.00 236.29 201 SER D O 1
ATOM 8145 N N . TYR C 2 202 ? 131.336 137.143 232.050 1.00 238.72 202 TYR D N 1
ATOM 8146 C CA . TYR C 2 202 ? 132.434 137.379 231.125 1.00 239.25 202 TYR D CA 1
ATOM 8147 C C . TYR C 2 202 ? 132.109 136.706 229.801 1.00 241.93 202 TYR D C 1
ATOM 8148 O O . TYR C 2 202 ? 131.473 135.648 229.777 1.00 242.93 202 TYR D O 1
ATOM 8157 N N . ASP C 2 203 ? 132.530 137.344 228.705 1.00 242.65 203 ASP D N 1
ATOM 8158 C CA . ASP C 2 203 ? 132.303 136.783 227.376 1.00 243.65 203 ASP D CA 1
ATOM 8159 C C . ASP C 2 203 ? 133.115 135.506 227.184 1.00 243.26 203 ASP D C 1
ATOM 8160 O O . ASP C 2 203 ? 132.641 134.542 226.572 1.00 243.29 203 ASP D O 1
ATOM 8165 N N . ILE C 2 204 ? 134.343 135.488 227.709 1.00 241.73 204 ILE D N 1
ATOM 8166 C CA . ILE C 2 204 ? 135.201 134.316 227.617 1.00 239.65 204 ILE D CA 1
ATOM 8167 C C . ILE C 2 204 ? 134.675 133.240 228.574 1.00 240.30 204 ILE D C 1
ATOM 8168 O O . ILE C 2 204 ? 133.904 133.523 229.501 1.00 241.63 204 ILE D O 1
ATOM 8173 N N . ASP C 2 205 ? 135.069 131.986 228.329 1.00 238.91 205 ASP D N 1
ATOM 8174 C CA . ASP C 2 205 ? 134.650 130.864 229.160 1.00 237.47 205 ASP D CA 1
ATOM 8175 C C . ASP C 2 205 ? 135.191 130.996 230.581 1.00 237.42 205 ASP D C 1
ATOM 8176 O O . ASP C 2 205 ? 136.256 131.573 230.817 1.00 237.30 205 ASP D O 1
ATOM 8181 N N . SER C 2 206 ? 134.414 130.468 231.533 1.00 236.88 206 SER D N 1
ATOM 8182 C CA . SER C 2 206 ? 134.742 130.566 232.954 1.00 234.81 206 SER D CA 1
ATOM 8183 C C . SER C 2 206 ? 136.018 129.818 233.321 1.00 235.02 206 SER D C 1
ATOM 8184 O O . SER C 2 206 ? 136.636 130.140 234.340 1.00 233.84 206 SER D O 1
ATOM 8187 N N . ALA C 2 207 ? 136.381 128.781 232.559 1.00 235.70 207 ALA D N 1
ATOM 8188 C CA . ALA C 2 207 ? 137.588 128.003 232.841 1.00 233.19 207 ALA D CA 1
ATOM 8189 C C . ALA C 2 207 ? 138.852 128.855 232.743 1.00 231.98 207 ALA D C 1
ATOM 8190 O O . ALA C 2 207 ? 139.716 128.809 233.631 1.00 229.80 207 ALA D O 1
ATOM 8192 N N . CYS C 2 208 ? 138.961 129.660 231.679 1.00 233.11 208 CYS D N 1
ATOM 8193 C CA . CYS C 2 208 ? 140.094 130.570 231.523 1.00 231.83 208 CYS D CA 1
ATOM 8194 C C . CYS C 2 208 ? 140.117 131.632 232.616 1.00 229.95 208 CYS D C 1
ATOM 8195 O O . CYS C 2 208 ? 141.187 131.959 233.145 1.00 228.51 208 CYS D O 1
ATOM 8198 N N . VAL C 2 209 ? 138.947 132.179 232.959 1.00 230.84 209 VAL D N 1
ATOM 8199 C CA . VAL C 2 209 ? 138.851 133.214 233.988 1.00 229.76 209 VAL D CA 1
ATOM 8200 C C . VAL C 2 209 ? 139.270 132.652 235.341 1.00 228.61 209 VAL D C 1
ATOM 8201 O O . VAL C 2 209 ? 140.034 133.282 236.088 1.00 226.28 209 VAL D O 1
ATOM 8205 N N . ASP C 2 210 ? 138.784 131.450 235.665 1.00 230.57 210 ASP D N 1
ATOM 8206 C CA . ASP C 2 210 ? 139.125 130.799 236.924 1.00 230.91 210 ASP D CA 1
ATOM 8207 C C . ASP C 2 210 ? 140.611 130.479 236.996 1.00 229.41 210 ASP D C 1
ATOM 8208 O O . ASP C 2 210 ? 141.231 130.668 238.047 1.00 229.18 210 ASP D O 1
ATOM 8213 N N . SER C 2 211 ? 141.193 129.981 235.895 1.00 227.93 211 SER D N 1
ATOM 8214 C CA . SER C 2 211 ? 142.625 129.683 235.880 1.00 224.47 211 SER D CA 1
ATOM 8215 C C . SER C 2 211 ? 143.448 130.954 236.054 1.00 222.91 211 SER D C 1
ATOM 8216 O O . SER C 2 211 ? 144.471 130.951 236.755 1.00 220.58 211 SER D O 1
ATOM 8219 N N . PHE C 2 212 ? 143.005 132.050 235.423 1.00 224.09 212 PHE D N 1
ATOM 8220 C CA . PHE C 2 212 ? 143.680 133.338 235.553 1.00 222.91 212 PHE D CA 1
ATOM 8221 C C . PHE C 2 212 ? 143.653 133.840 236.992 1.00 221.39 212 PHE D C 1
ATOM 8222 O O . PHE C 2 212 ? 144.676 134.303 237.510 1.00 219.59 212 PHE D O 1
ATOM 8230 N N . PHE C 2 213 ? 142.501 133.737 237.664 1.00 221.67 213 PHE D N 1
ATOM 8231 C CA . PHE C 2 213 ? 142.455 134.216 239.045 1.00 219.01 213 PHE D CA 1
ATOM 8232 C C . PHE C 2 213 ? 143.177 133.275 240.002 1.00 220.08 213 PHE D C 1
ATOM 8233 O O . PHE C 2 213 ? 143.721 133.738 241.008 1.00 218.62 213 PHE D O 1
ATOM 8241 N N . ASN C 2 214 ? 143.192 131.966 239.716 1.00 222.41 214 ASN D N 1
ATOM 8242 C CA . ASN C 2 214 ? 143.986 131.032 240.515 1.00 221.38 214 ASN D CA 1
ATOM 8243 C C . ASN C 2 214 ? 145.472 131.353 240.425 1.00 218.68 214 ASN D C 1
ATOM 8244 O O . ASN C 2 214 ? 146.173 131.384 241.446 1.00 217.00 214 ASN D O 1
ATOM 8249 N N . ALA C 2 215 ? 145.958 131.630 239.208 1.00 217.36 215 ALA D N 1
ATOM 8250 C CA . ALA C 2 215 ? 147.349 132.035 239.031 1.00 215.03 215 ALA D CA 1
ATOM 8251 C C . ALA C 2 215 ? 147.629 133.375 239.700 1.00 214.82 215 ALA D C 1
ATOM 8252 O O . ALA C 2 215 ? 148.690 133.552 240.312 1.00 212.89 215 ALA D O 1
ATOM 8254 N N . PHE C 2 216 ? 146.688 134.326 239.597 1.00 215.58 216 PHE D N 1
ATOM 8255 C CA . PHE C 2 216 ? 146.862 135.642 240.211 1.00 213.90 216 PHE D CA 1
ATOM 8256 C C . PHE C 2 216 ? 146.958 135.528 241.728 1.00 213.03 216 PHE D C 1
ATOM 8257 O O . PHE C 2 216 ? 147.803 136.180 242.354 1.00 209.53 216 PHE D O 1
ATOM 8265 N N . ASP C 2 217 ? 146.082 134.717 242.331 1.00 215.91 217 ASP D N 1
ATOM 8266 C CA . ASP C 2 217 ? 146.105 134.513 243.774 1.00 216.69 217 ASP D CA 1
ATOM 8267 C C . ASP C 2 217 ? 147.384 133.807 244.199 1.00 215.10 217 ASP D C 1
ATOM 8268 O O . ASP C 2 217 ? 147.960 134.130 245.244 1.00 214.14 217 ASP D O 1
ATOM 8273 N N . ALA C 2 218 ? 147.843 132.837 243.402 1.00 215.19 218 ALA D N 1
ATOM 8274 C CA . ALA C 2 218 ? 149.054 132.111 243.759 1.00 215.50 218 ALA D CA 1
ATOM 8275 C C . ALA C 2 218 ? 150.317 132.933 243.534 1.00 214.52 218 ALA D C 1
ATOM 8276 O O . ALA C 2 218 ? 151.370 132.581 244.077 1.00 214.87 218 ALA D O 1
ATOM 8278 N N . VAL C 2 219 ? 150.247 134.012 242.753 1.00 212.60 219 VAL D N 1
ATOM 8279 C CA . VAL C 2 219 ? 151.447 134.792 242.469 1.00 211.35 219 VAL D CA 1
ATOM 8280 C C . VAL C 2 219 ? 151.491 136.110 243.246 1.00 209.83 219 VAL D C 1
ATOM 8281 O O . VAL C 2 219 ? 152.591 136.643 243.463 1.00 208.24 219 VAL D O 1
ATOM 8285 N N . LEU C 2 220 ? 150.339 136.621 243.713 1.00 208.75 220 LEU D N 1
ATOM 8286 C CA . LEU C 2 220 ? 150.288 137.916 244.397 1.00 206.02 220 LEU D CA 1
ATOM 8287 C C . LEU C 2 220 ? 151.141 138.039 245.667 1.00 206.18 220 LEU D C 1
ATOM 8288 O O . LEU C 2 220 ? 151.854 139.054 245.779 1.00 203.90 220 LEU D O 1
ATOM 8293 N N . PRO C 2 221 ? 151.121 137.104 246.650 1.00 208.39 221 PRO D N 1
ATOM 8294 C CA . PRO C 2 221 ? 152.024 137.268 247.813 1.00 210.10 221 PRO D CA 1
ATOM 8295 C C . PRO C 2 221 ? 153.499 137.281 247.452 1.00 211.01 221 PRO D C 1
ATOM 8296 O O . PRO C 2 221 ? 154.288 137.948 248.135 1.00 212.37 221 PRO D O 1
ATOM 8300 N N . ARG C 2 222 ? 153.891 136.532 246.419 1.00 210.10 222 ARG D N 1
ATOM 8301 C CA . ARG C 2 222 ? 155.278 136.534 245.972 1.00 208.74 222 ARG D CA 1
ATOM 8302 C C . ARG C 2 222 ? 155.670 137.902 245.424 1.00 209.49 222 ARG D C 1
ATOM 8303 O O . ARG C 2 222 ? 156.784 138.380 245.671 1.00 208.17 222 ARG D O 1
ATOM 8311 N N . VAL C 2 223 ? 154.774 138.531 244.657 1.00 209.07 223 VAL D N 1
ATOM 8312 C CA . VAL C 2 223 ? 155.043 139.857 244.104 1.00 207.48 223 VAL D CA 1
ATOM 8313 C C . VAL C 2 223 ? 155.095 140.908 245.213 1.00 207.59 223 VAL D C 1
ATOM 8314 O O . VAL C 2 223 ? 155.892 141.855 245.145 1.00 206.42 223 VAL D O 1
ATOM 8318 N N . ILE C 2 224 ? 154.251 140.756 246.248 1.00 207.92 224 ILE D N 1
ATOM 8319 C CA . ILE C 2 224 ? 154.203 141.720 247.356 1.00 208.72 224 ILE D CA 1
ATOM 8320 C C . ILE C 2 224 ? 155.542 141.800 248.087 1.00 211.19 224 ILE D C 1
ATOM 8321 O O . ILE C 2 224 ? 156.049 142.896 248.364 1.00 211.54 224 ILE D O 1
ATOM 8326 N N . ALA C 2 225 ? 156.155 140.648 248.372 1.00 212.48 225 ALA D N 1
ATOM 8327 C CA . ALA C 2 225 ? 157.434 140.612 249.077 1.00 213.02 225 ALA D CA 1
ATOM 8328 C C . ALA C 2 225 ? 158.601 141.183 248.274 1.00 212.34 225 ALA D C 1
ATOM 8329 O O . ALA C 2 225 ? 159.653 141.453 248.862 1.00 212.90 225 ALA D O 1
ATOM 8331 N N . SER C 2 226 ? 158.450 141.372 246.967 1.00 211.38 226 SER D N 1
ATOM 8332 C CA . SER C 2 226 ? 159.537 141.887 246.151 1.00 212.59 226 SER D CA 1
ATOM 8333 C C . SER C 2 226 ? 159.652 143.405 246.262 1.00 214.72 226 SER D C 1
ATOM 8334 O O . SER C 2 226 ? 158.726 144.098 246.693 1.00 214.07 226 SER D O 1
ATOM 8337 N N . ASP C 2 227 ? 160.827 143.908 245.882 1.00 214.61 227 ASP D N 1
ATOM 8338 C CA . ASP C 2 227 ? 161.088 145.342 245.873 1.00 212.10 227 ASP D CA 1
ATOM 8339 C C . ASP C 2 227 ? 160.224 146.012 244.809 1.00 210.79 227 ASP D C 1
ATOM 8340 O O . ASP C 2 227 ? 160.003 145.447 243.737 1.00 211.43 227 ASP D O 1
ATOM 8345 N N . VAL C 2 228 ? 159.740 147.221 245.117 1.00 209.13 228 VAL D N 1
ATOM 8346 C CA . VAL C 2 228 ? 158.854 147.964 244.218 1.00 207.51 228 VAL D CA 1
ATOM 8347 C C . VAL C 2 228 ? 159.562 148.334 242.916 1.00 206.03 228 VAL D C 1
ATOM 8348 O O . VAL C 2 228 ? 158.980 148.228 241.825 1.00 204.48 228 VAL D O 1
ATOM 8352 N N . GLY C 2 229 ? 160.816 148.795 243.016 1.00 205.64 229 GLY D N 1
ATOM 8353 C CA . GLY C 2 229 ? 161.570 149.176 241.829 1.00 202.39 229 GLY D CA 1
ATOM 8354 C C . GLY C 2 229 ? 161.800 148.023 240.870 1.00 199.47 229 GLY D C 1
ATOM 8355 O O . GLY C 2 229 ? 161.689 148.188 239.652 1.00 195.00 229 GLY D O 1
ATOM 8356 N N . ILE C 2 230 ? 162.154 146.851 241.403 1.00 200.79 230 ILE D N 1
ATOM 8357 C CA . ILE C 2 230 ? 162.285 145.663 240.566 1.00 198.64 230 ILE D CA 1
ATOM 8358 C C . ILE C 2 230 ? 160.919 145.251 240.025 1.00 194.87 230 ILE D C 1
ATOM 8359 O O . ILE C 2 230 ? 160.799 144.782 238.885 1.00 192.58 230 ILE D O 1
ATOM 8364 N N . CYS C 2 231 ? 159.872 145.427 240.842 1.00 197.65 231 CYS D N 1
ATOM 8365 C CA . CYS C 2 231 ? 158.516 145.025 240.469 1.00 197.55 231 CYS D CA 1
ATOM 8366 C C . CYS C 2 231 ? 157.996 145.809 239.270 1.00 193.81 231 CYS D C 1
ATOM 8367 O O . CYS C 2 231 ? 157.269 145.264 238.430 1.00 189.99 231 CYS D O 1
ATOM 8370 N N . SER C 2 232 ? 158.365 147.087 239.166 1.00 194.09 232 SER D N 1
ATOM 8371 C CA . SER C 2 232 ? 157.849 147.922 238.085 1.00 190.12 232 SER D CA 1
ATOM 8372 C C . SER C 2 232 ? 158.438 147.582 236.721 1.00 183.14 232 SER D C 1
ATOM 8373 O O . SER C 2 232 ? 157.919 148.061 235.708 1.00 176.93 232 SER D O 1
ATOM 8376 N N . ARG C 2 233 ? 159.495 146.774 236.664 1.00 182.01 233 ARG D N 1
ATOM 8377 C CA . ARG C 2 233 ? 160.157 146.454 235.408 1.00 174.10 233 ARG D CA 1
ATOM 8378 C C . ARG C 2 233 ? 159.692 145.150 234.773 1.00 169.86 233 ARG D C 1
ATOM 8379 O O . ARG C 2 233 ? 159.870 144.976 233.564 1.00 169.39 233 ARG D O 1
ATOM 8387 N N . VAL C 2 234 ? 159.103 144.233 235.547 1.00 170.94 234 VAL D N 1
ATOM 8388 C CA . VAL C 2 234 ? 158.656 142.956 234.991 1.00 170.55 234 VAL D CA 1
ATOM 8389 C C . VAL C 2 234 ? 157.278 143.012 234.356 1.00 169.62 234 VAL D C 1
ATOM 8390 O O . VAL C 2 234 ? 156.841 142.008 233.779 1.00 167.69 234 VAL D O 1
ATOM 8394 N N . VAL C 2 235 ? 156.565 144.132 234.477 1.00 171.64 235 VAL D N 1
ATOM 8395 C CA . VAL C 2 235 ? 155.241 144.255 233.877 1.00 172.37 235 VAL D CA 1
ATOM 8396 C C . VAL C 2 235 ? 155.376 144.285 232.360 1.00 170.15 235 VAL D C 1
ATOM 8397 O O . VAL C 2 235 ? 156.222 145.006 231.816 1.00 169.71 235 VAL D O 1
ATOM 8401 N N . ARG C 2 236 ? 154.559 143.473 231.680 1.00 170.60 236 ARG D N 1
ATOM 8402 C CA . ARG C 2 236 ? 154.527 143.431 230.222 1.00 169.59 236 ARG D CA 1
ATOM 8403 C C . ARG C 2 236 ? 154.163 144.792 229.639 1.00 168.66 236 ARG D C 1
ATOM 8404 O O . ARG C 2 236 ? 153.292 145.493 230.164 1.00 172.63 236 ARG D O 1
ATOM 8412 N N . GLY C 2 237 ? 154.884 145.173 228.577 1.00 164.14 237 GLY D N 1
ATOM 8413 C CA . GLY C 2 237 ? 154.751 146.508 228.007 1.00 165.05 237 GLY D CA 1
ATOM 8414 C C . GLY C 2 237 ? 153.362 146.819 227.483 1.00 169.17 237 GLY D C 1
ATOM 8415 O O . GLY C 2 237 ? 152.802 147.876 227.773 1.00 168.67 237 GLY D O 1
ATOM 8416 N N . HIS C 2 238 ? 152.783 145.896 226.714 1.00 175.21 238 HIS D N 1
ATOM 8417 C CA . HIS C 2 238 ? 151.451 146.130 226.165 1.00 178.10 238 HIS D CA 1
ATOM 8418 C C . HIS C 2 238 ? 150.379 146.019 227.241 1.00 177.61 238 HIS D C 1
ATOM 8419 O O . HIS C 2 238 ? 149.388 146.760 227.214 1.00 180.14 238 HIS D O 1
ATOM 8426 N N . THR C 2 239 ? 150.540 145.061 228.158 1.00 175.12 239 THR D N 1
ATOM 8427 C CA . THR C 2 239 ? 149.598 144.868 229.258 1.00 175.08 239 THR D CA 1
ATOM 8428 C C . THR C 2 239 ? 149.530 146.100 230.158 1.00 174.92 239 THR D C 1
ATOM 8429 O O . THR C 2 239 ? 148.436 146.581 230.488 1.00 177.05 239 THR D O 1
ATOM 8433 N N . GLY C 2 240 ? 150.705 146.598 230.572 1.00 171.63 240 GLY D N 1
ATOM 8434 C CA . GLY C 2 240 ? 150.788 147.712 231.509 1.00 173.00 240 GLY D CA 1
ATOM 8435 C C . GLY C 2 240 ? 150.089 148.980 231.056 1.00 176.20 240 GLY D C 1
ATOM 8436 O O . GLY C 2 240 ? 149.470 149.666 231.870 1.00 181.37 240 GLY D O 1
ATOM 8437 N N . ILE C 2 241 ? 150.215 149.323 229.765 1.00 174.35 241 ILE D N 1
ATOM 8438 C CA . ILE C 2 241 ? 149.599 150.535 229.215 1.00 177.32 241 ILE D CA 1
ATOM 8439 C C . ILE C 2 241 ? 148.088 150.503 229.409 1.00 182.56 241 ILE D C 1
ATOM 8440 O O . ILE C 2 241 ? 147.485 151.447 229.943 1.00 187.16 241 ILE D O 1
ATOM 8445 N N . LEU C 2 242 ? 147.465 149.398 228.994 1.00 181.32 242 LEU D N 1
ATOM 8446 C CA . LEU C 2 242 ? 146.021 149.247 229.112 1.00 185.11 242 LEU D CA 1
ATOM 8447 C C . LEU C 2 242 ? 145.594 149.183 230.571 1.00 190.44 242 LEU D C 1
ATOM 8448 O O . LEU C 2 242 ? 144.564 149.761 230.936 1.00 193.98 242 LEU D O 1
ATOM 8453 N N . LEU C 2 243 ? 146.355 148.463 231.409 1.00 188.38 243 LEU D N 1
ATOM 8454 C CA . LEU C 2 243 ? 146.012 148.356 232.828 1.00 187.12 243 LEU D CA 1
ATOM 8455 C C . LEU C 2 243 ? 146.056 149.715 233.519 1.00 190.25 243 LEU D C 1
ATOM 8456 O O . LEU C 2 243 ? 145.199 150.015 234.356 1.00 196.11 243 LEU D O 1
ATOM 8461 N N . LEU C 2 244 ? 147.042 150.552 233.176 1.00 187.74 244 LEU D N 1
ATOM 8462 C CA . LEU C 2 244 ? 147.090 151.906 233.721 1.00 190.43 244 LEU D CA 1
ATOM 8463 C C . LEU C 2 244 ? 145.928 152.752 233.215 1.00 196.36 244 LEU D C 1
ATOM 8464 O O . LEU C 2 244 ? 145.376 153.557 233.974 1.00 204.11 244 LEU D O 1
ATOM 8469 N N . GLN C 2 245 ? 145.596 152.630 231.921 1.00 193.83 245 GLN D N 1
ATOM 8470 C CA . GLN C 2 245 ? 144.435 153.323 231.355 1.00 197.98 245 GLN D CA 1
ATOM 8471 C C . GLN C 2 245 ? 143.140 152.986 232.093 1.00 205.28 245 GLN D C 1
ATOM 8472 O O . GLN C 2 245 ? 142.367 153.886 232.455 1.00 209.34 245 GLN D O 1
ATOM 8478 N N . LYS C 2 246 ? 142.931 151.703 232.400 1.00 203.58 246 LYS D N 1
ATOM 8479 C CA . LYS C 2 246 ? 141.747 151.304 233.160 1.00 206.33 246 LYS D CA 1
ATOM 8480 C C . LYS C 2 246 ? 141.818 151.774 234.607 1.00 209.20 246 LYS D C 1
ATOM 8481 O O . LYS C 2 246 ? 140.801 152.194 235.165 1.00 212.57 246 LYS D O 1
ATOM 8487 N N . LEU C 2 247 ? 142.968 151.592 235.268 1.00 206.70 247 LEU D N 1
ATOM 8488 C CA . LEU C 2 247 ? 143.142 152.064 236.642 1.00 207.29 247 LEU D CA 1
ATOM 8489 C C . LEU C 2 247 ? 142.905 153.569 236.788 1.00 211.83 247 LEU D C 1
ATOM 8490 O O . LEU C 2 247 ? 142.283 154.008 237.767 1.00 217.00 247 LEU D O 1
ATOM 8495 N N . PHE C 2 248 ? 143.249 154.354 235.763 1.00 211.38 248 PHE D N 1
ATOM 8496 C CA . PHE C 2 248 ? 142.980 155.783 235.838 1.00 213.90 248 PHE D CA 1
ATOM 8497 C C . PHE C 2 248 ? 141.525 156.088 235.530 1.00 218.15 248 PHE D C 1
ATOM 8498 O O . PHE C 2 248 ? 140.958 157.008 236.132 1.00 222.06 248 PHE D O 1
ATOM 8506 N N . SER C 2 249 ? 140.913 155.329 234.614 1.00 217.30 249 SER D N 1
ATOM 8507 C CA . SER C 2 249 ? 139.486 155.487 234.345 1.00 221.31 249 SER D CA 1
ATOM 8508 C C . SER C 2 249 ? 138.669 155.164 235.591 1.00 224.22 249 SER D C 1
ATOM 8509 O O . SER C 2 249 ? 137.723 155.888 235.940 1.00 228.35 249 SER D O 1
ATOM 8512 N N . ALA C 2 250 ? 139.079 154.115 236.308 1.00 221.18 250 ALA D N 1
ATOM 8513 C CA . ALA C 2 250 ? 138.408 153.697 237.531 1.00 223.99 250 ALA D CA 1
ATOM 8514 C C . ALA C 2 250 ? 138.573 154.728 238.639 1.00 228.20 250 ALA D C 1
ATOM 8515 O O . ALA C 2 250 ? 137.604 155.040 239.336 1.00 231.62 250 ALA D O 1
ATOM 8517 N N . CYS C 2 251 ? 139.795 155.246 238.844 1.00 227.23 251 CYS D N 1
ATOM 8518 C CA . CYS C 2 251 ? 139.985 156.216 239.924 1.00 228.88 251 CYS D CA 1
ATOM 8519 C C . CYS C 2 251 ? 139.276 157.534 239.614 1.00 230.14 251 CYS D C 1
ATOM 8520 O O . CYS C 2 251 ? 138.718 158.172 240.522 1.00 232.45 251 CYS D O 1
ATOM 8523 N N . LEU C 2 252 ? 139.260 157.930 238.333 1.00 228.76 252 LEU D N 1
ATOM 8524 C CA . LEU C 2 252 ? 138.549 159.134 237.910 1.00 230.17 252 LEU D CA 1
ATOM 8525 C C . LEU C 2 252 ? 137.053 159.006 238.161 1.00 233.33 252 LEU D C 1
ATOM 8526 O O . LEU C 2 252 ? 136.421 159.928 238.695 1.00 234.34 252 LEU D O 1
ATOM 8531 N N . TYR C 2 253 ? 136.470 157.854 237.802 1.00 234.35 253 TYR D N 1
ATOM 8532 C CA . TYR C 2 253 ? 135.044 157.668 238.048 1.00 235.87 253 TYR D CA 1
ATOM 8533 C C . TYR C 2 253 ? 134.760 157.520 239.537 1.00 235.12 253 TYR D C 1
ATOM 8534 O O . TYR C 2 253 ? 133.694 157.936 240.000 1.00 236.13 253 TYR D O 1
ATOM 8543 N N . TYR C 2 254 ? 135.683 156.904 240.283 1.00 233.16 254 TYR D N 1
ATOM 8544 C CA . TYR C 2 254 ? 135.491 156.683 241.712 1.00 232.96 254 TYR D CA 1
ATOM 8545 C C . TYR C 2 254 ? 135.425 158.003 242.462 1.00 235.01 254 TYR D C 1
ATOM 8546 O O . TYR C 2 254 ? 134.602 158.175 243.367 1.00 236.27 254 TYR D O 1
ATOM 8555 N N . VAL C 2 255 ? 136.289 158.952 242.093 1.00 235.28 255 VAL D N 1
ATOM 8556 C CA . VAL C 2 255 ? 136.356 160.215 242.812 1.00 235.63 255 VAL D CA 1
ATOM 8557 C C . VAL C 2 255 ? 135.524 161.308 242.148 1.00 238.46 255 VAL D C 1
ATOM 8558 O O . VAL C 2 255 ? 135.369 162.396 242.721 1.00 240.04 255 VAL D O 1
ATOM 8562 N N . GLY C 2 256 ? 134.938 161.039 240.982 1.00 239.02 256 GLY D N 1
ATOM 8563 C CA . GLY C 2 256 ? 134.154 162.068 240.327 1.00 239.61 256 GLY D CA 1
ATOM 8564 C C . GLY C 2 256 ? 132.672 161.768 240.199 1.00 243.52 256 GLY D C 1
ATOM 8565 O O . GLY C 2 256 ? 131.926 162.578 239.642 1.00 244.85 256 GLY D O 1
ATOM 8566 N N . ARG C 2 257 ? 132.226 160.616 240.711 1.00 243.36 257 ARG D N 1
ATOM 8567 C CA . ARG C 2 257 ? 130.826 160.223 240.557 1.00 243.82 257 ARG D CA 1
ATOM 8568 C C . ARG C 2 257 ? 129.883 160.993 241.474 1.00 245.79 257 ARG D C 1
ATOM 8569 O O . ARG C 2 257 ? 128.702 161.142 241.137 1.00 244.84 257 ARG D O 1
ATOM 8577 N N . GLU C 2 258 ? 130.362 161.437 242.643 1.00 247.74 258 GLU D N 1
ATOM 8578 C CA . GLU C 2 258 ? 129.497 162.117 243.605 1.00 247.64 258 GLU D CA 1
ATOM 8579 C C . GLU C 2 258 ? 128.982 163.449 243.065 1.00 249.68 258 GLU D C 1
ATOM 8580 O O . GLU C 2 258 ? 127.820 163.805 243.292 1.00 250.41 258 GLU D O 1
ATOM 8586 N N . ASP C 2 259 ? 129.837 164.208 242.372 1.00 250.71 259 ASP D N 1
ATOM 8587 C CA . ASP C 2 259 ? 129.404 165.475 241.788 1.00 250.45 259 ASP D CA 1
ATOM 8588 C C . ASP C 2 259 ? 128.421 165.249 240.644 1.00 249.00 259 ASP D C 1
ATOM 8589 O O . ASP C 2 259 ? 127.360 165.883 240.588 1.00 247.31 259 ASP D O 1
ATOM 8594 N N . ASP C 2 260 ? 128.753 164.337 239.729 1.00 248.78 260 ASP D N 1
ATOM 8595 C CA . ASP C 2 260 ? 127.883 164.020 238.599 1.00 246.89 260 ASP D CA 1
ATOM 8596 C C . ASP C 2 260 ? 128.263 162.617 238.143 1.00 245.94 260 ASP D C 1
ATOM 8597 O O . ASP C 2 260 ? 129.354 162.423 237.597 1.00 245.54 260 ASP D O 1
ATOM 8602 N N . ALA C 2 261 ? 127.378 161.648 238.400 1.00 244.33 261 ALA D N 1
ATOM 8603 C CA . ALA C 2 261 ? 127.634 160.262 238.014 1.00 242.25 261 ALA D CA 1
ATOM 8604 C C . ALA C 2 261 ? 127.719 160.097 236.500 1.00 243.05 261 ALA D C 1
ATOM 8605 O O . ALA C 2 261 ? 128.591 159.377 235.998 1.00 243.36 261 ALA D O 1
ATOM 8607 N N . LEU C 2 262 ? 126.808 160.742 235.760 1.00 242.56 262 LEU D N 1
ATOM 8608 C CA . LEU C 2 262 ? 126.794 160.628 234.302 1.00 241.94 262 LEU D CA 1
ATOM 8609 C C . LEU C 2 262 ? 128.032 161.254 233.669 1.00 243.21 262 LEU D C 1
ATOM 8610 O O . LEU C 2 262 ? 128.613 160.679 232.741 1.00 241.87 262 LEU D O 1
ATOM 8615 N N . GLN C 2 263 ? 128.436 162.437 234.148 1.00 244.97 263 GLN D N 1
ATOM 8616 C CA . GLN C 2 263 ? 129.626 163.105 233.623 1.00 244.08 263 GLN D CA 1
ATOM 8617 C C . GLN C 2 263 ? 130.885 162.296 233.909 1.00 242.27 263 GLN D C 1
ATOM 8618 O O . GLN C 2 263 ? 131.763 162.170 233.044 1.00 241.08 263 GLN D O 1
ATOM 8624 N N . ALA C 2 264 ? 130.989 161.750 235.126 1.00 242.29 264 ALA D N 1
ATOM 8625 C CA . ALA C 2 264 ? 132.126 160.910 235.488 1.00 240.17 264 ALA D CA 1
ATOM 8626 C C . ALA C 2 264 ? 132.167 159.641 234.651 1.00 239.79 264 ALA D C 1
ATOM 8627 O O . ALA C 2 264 ? 133.244 159.210 234.227 1.00 238.92 264 ALA D O 1
ATOM 8629 N N . ASP C 2 265 ? 131.005 159.016 234.428 1.00 240.79 265 ASP D N 1
ATOM 8630 C CA . ASP C 2 265 ? 130.944 157.814 233.602 1.00 240.33 265 ASP D CA 1
ATOM 8631 C C . ASP C 2 265 ? 131.334 158.111 232.160 1.00 239.70 265 ASP D C 1
ATOM 8632 O O . ASP C 2 265 ? 132.045 157.320 231.529 1.00 239.13 265 ASP D O 1
ATOM 8637 N N . SER C 2 266 ? 130.872 159.248 231.624 1.00 240.88 266 SER D N 1
ATOM 8638 C CA . SER C 2 266 ? 131.238 159.655 230.269 1.00 239.58 266 SER D CA 1
ATOM 8639 C C . SER C 2 266 ? 132.734 159.919 230.145 1.00 236.64 266 SER D C 1
ATOM 8640 O O . SER C 2 266 ? 133.362 159.499 229.167 1.00 234.51 266 SER D O 1
ATOM 8643 N N . SER C 2 267 ? 133.320 160.607 231.133 1.00 237.28 267 SER D N 1
ATOM 8644 C CA . SER C 2 267 ? 134.759 160.866 231.127 1.00 235.03 267 SER D CA 1
ATOM 8645 C C . SER C 2 267 ? 135.562 159.575 231.249 1.00 232.96 267 SER D C 1
ATOM 8646 O O . SER C 2 267 ? 136.586 159.407 230.573 1.00 230.19 267 SER D O 1
ATOM 8649 N N . ALA C 2 268 ? 135.126 158.670 232.132 1.00 233.83 268 ALA D N 1
ATOM 8650 C CA . ALA C 2 268 ? 135.798 157.387 232.313 1.00 230.83 268 ALA D CA 1
ATOM 8651 C C . ALA C 2 268 ? 135.744 156.540 231.047 1.00 228.86 268 ALA D C 1
ATOM 8652 O O . ALA C 2 268 ? 136.744 155.918 230.665 1.00 226.74 268 ALA D O 1
ATOM 8654 N N . ASN C 2 269 ? 134.581 156.498 230.387 1.00 230.36 269 ASN D N 1
ATOM 8655 C CA . ASN C 2 269 ? 134.459 155.766 229.131 1.00 229.33 269 ASN D CA 1
ATOM 8656 C C . ASN C 2 269 ? 135.284 156.417 228.027 1.00 228.03 269 ASN D C 1
ATOM 8657 O O . ASN C 2 269 ? 135.831 155.719 227.167 1.00 226.09 269 ASN D O 1
ATOM 8662 N N . TYR C 2 270 ? 135.352 157.754 228.020 1.00 229.87 270 TYR D N 1
ATOM 8663 C CA . TYR C 2 270 ? 136.174 158.469 227.048 1.00 226.95 270 TYR D CA 1
ATOM 8664 C C . TYR C 2 270 ? 137.649 158.134 227.221 1.00 222.89 270 TYR D C 1
ATOM 8665 O O . TYR C 2 270 ? 138.368 157.939 226.233 1.00 220.67 270 TYR D O 1
ATOM 8674 N N . PHE C 2 271 ? 138.122 158.100 228.470 1.00 222.81 271 PHE D N 1
ATOM 8675 C CA . PHE C 2 271 ? 139.509 157.726 228.735 1.00 217.48 271 PHE D CA 1
ATOM 8676 C C . PHE C 2 271 ? 139.765 156.269 228.367 1.00 214.82 271 PHE D C 1
ATOM 8677 O O . PHE C 2 271 ? 140.828 155.938 227.829 1.00 211.91 271 PHE D O 1
ATOM 8685 N N . CYS C 2 272 ? 138.815 155.380 228.683 1.00 216.19 272 CYS D N 1
ATOM 8686 C CA . CYS C 2 272 ? 138.964 153.968 228.342 1.00 215.89 272 CYS D CA 1
ATOM 8687 C C . CYS C 2 272 ? 138.946 153.736 226.833 1.00 215.51 272 CYS D C 1
ATOM 8688 O O . CYS C 2 272 ? 139.555 152.774 226.350 1.00 213.48 272 CYS D O 1
ATOM 8691 N N . ASN C 2 273 ? 138.290 154.609 226.073 1.00 217.73 273 ASN D N 1
ATOM 8692 C CA . ASN C 2 273 ? 138.231 154.475 224.624 1.00 216.36 273 ASN D CA 1
ATOM 8693 C C . ASN C 2 273 ? 139.404 155.134 223.911 1.00 213.84 273 ASN D C 1
ATOM 8694 O O . ASN C 2 273 ? 139.432 155.129 222.675 1.00 210.56 273 ASN D O 1
ATOM 8699 N N . LEU C 2 274 ? 140.341 155.731 224.647 1.00 212.67 274 LEU D N 1
ATOM 8700 C CA . LEU C 2 274 ? 141.512 156.341 224.030 1.00 207.14 274 LEU D CA 1
ATOM 8701 C C . LEU C 2 274 ? 142.397 155.289 223.374 1.00 202.26 274 LEU D C 1
ATOM 8702 O O . LEU C 2 274 ? 142.552 154.176 223.886 1.00 202.48 274 LEU D O 1
ATOM 8707 N N . SER C 2 275 ? 142.952 155.646 222.219 1.00 196.82 275 SER D N 1
ATOM 8708 C CA . SER C 2 275 ? 143.819 154.749 221.472 1.00 190.42 275 SER D CA 1
ATOM 8709 C C . SER C 2 275 ? 145.115 154.481 222.228 1.00 185.81 275 SER D C 1
ATOM 8710 O O . SER C 2 275 ? 145.622 155.337 222.960 1.00 183.17 275 SER D O 1
ATOM 8713 N N . GLU C 2 276 ? 145.619 153.252 222.072 1.00 184.32 276 GLU D N 1
ATOM 8714 C CA . GLU C 2 276 ? 146.882 152.854 222.688 1.00 180.35 276 GLU D CA 1
ATOM 8715 C C . GLU C 2 276 ? 148.040 153.702 222.175 1.00 175.34 276 GLU D C 1
ATOM 8716 O O . GLU C 2 276 ? 148.937 154.071 222.945 1.00 173.18 276 GLU D O 1
ATOM 8722 N N . LEU C 2 277 ? 148.021 154.026 220.876 1.00 173.71 277 LEU D N 1
ATOM 8723 C CA . LEU C 2 277 ? 149.059 154.858 220.272 1.00 170.71 277 LEU D CA 1
ATOM 8724 C C . LEU C 2 277 ? 149.099 156.246 220.902 1.00 170.06 277 LEU D C 1
ATOM 8725 O O . LEU C 2 277 ? 150.184 156.805 221.101 1.00 168.44 277 LEU D O 1
ATOM 8730 N N . SER C 2 278 ? 147.929 156.804 221.239 1.00 171.66 278 SER D N 1
ATOM 8731 C CA . SER C 2 278 ? 147.874 158.113 221.888 1.00 172.70 278 SER D CA 1
ATOM 8732 C C . SER C 2 278 ? 148.542 158.072 223.255 1.00 167.72 278 SER D C 1
ATOM 8733 O O . SER C 2 278 ? 149.323 158.970 223.604 1.00 164.47 278 SER D O 1
ATOM 8736 N N . LEU C 2 279 ? 148.273 157.010 224.022 1.00 167.99 279 LEU D N 1
ATOM 8737 C CA . LEU C 2 279 ? 148.839 156.863 225.358 1.00 169.46 279 LEU D CA 1
ATOM 8738 C C . LEU C 2 279 ? 150.348 156.688 225.284 1.00 165.68 279 LEU D C 1
ATOM 8739 O O . LEU C 2 279 ? 151.090 157.305 226.058 1.00 163.43 279 LEU D O 1
ATOM 8744 N N . THR C 2 280 ? 150.811 155.819 224.377 1.00 165.33 280 THR D N 1
ATOM 8745 C CA . THR C 2 280 ? 152.243 155.570 224.238 1.00 157.67 280 THR D CA 1
ATOM 8746 C C . THR C 2 280 ? 152.985 156.818 223.773 1.00 157.20 280 THR D C 1
ATOM 8747 O O . THR C 2 280 ? 154.081 157.098 224.263 1.00 156.59 280 THR D O 1
ATOM 8751 N N . THR C 2 281 ? 152.427 157.557 222.805 1.00 159.06 281 THR D N 1
ATOM 8752 C CA . THR C 2 281 ? 153.059 158.800 222.359 1.00 157.40 281 THR D CA 1
ATOM 8753 C C . THR C 2 281 ? 153.107 159.857 223.461 1.00 156.69 281 THR D C 1
ATOM 8754 O O . THR C 2 281 ? 154.125 160.543 223.614 1.00 155.31 281 THR D O 1
ATOM 8758 N N . ALA C 2 282 ? 152.022 160.003 224.237 1.00 156.59 282 ALA D N 1
ATOM 8759 C CA . ALA C 2 282 ? 152.029 160.952 225.352 1.00 158.62 282 ALA D CA 1
ATOM 8760 C C . ALA C 2 282 ? 153.043 160.557 226.420 1.00 155.88 282 ALA D C 1
ATOM 8761 O O . ALA C 2 282 ? 153.773 161.413 226.946 1.00 155.36 282 ALA D O 1
ATOM 8763 N N . LEU C 2 283 ? 153.125 159.259 226.723 1.00 151.83 283 LEU D N 1
ATOM 8764 C CA . LEU C 2 283 ? 154.115 158.767 227.672 1.00 148.56 283 LEU D CA 1
ATOM 8765 C C . LEU C 2 283 ? 155.524 158.968 227.142 1.00 146.50 283 LEU D C 1
ATOM 8766 O O . LEU C 2 283 ? 156.435 159.265 227.915 1.00 148.04 283 LEU D O 1
ATOM 8771 N N . ALA C 2 284 ? 155.728 158.764 225.838 1.00 146.63 284 ALA D N 1
ATOM 8772 C CA . ALA C 2 284 ? 157.044 158.954 225.240 1.00 145.91 284 ALA D CA 1
ATOM 8773 C C . ALA C 2 284 ? 157.488 160.408 225.325 1.00 148.23 284 ALA D C 1
ATOM 8774 O O . ALA C 2 284 ? 158.645 160.682 225.652 1.00 149.51 284 ALA D O 1
ATOM 8776 N N . GLU C 2 285 ? 156.582 161.349 225.023 1.00 151.09 285 GLU D N 1
ATOM 8777 C CA . GLU C 2 285 ? 156.913 162.772 225.133 1.00 149.20 285 GLU D CA 1
ATOM 8778 C C . GLU C 2 285 ? 157.235 163.164 226.569 1.00 150.92 285 GLU D C 1
ATOM 8779 O O . GLU C 2 285 ? 158.217 163.882 226.820 1.00 152.83 285 GLU D O 1
ATOM 8785 N N . SER C 2 286 ? 156.435 162.675 227.526 1.00 151.20 286 SER D N 1
ATOM 8786 C CA . SER C 2 286 ? 156.716 162.940 228.934 1.00 155.39 286 SER D CA 1
ATOM 8787 C C . SER C 2 286 ? 158.040 162.316 229.362 1.00 152.99 286 SER D C 1
ATOM 8788 O O . SER C 2 286 ? 158.814 162.939 230.098 1.00 153.63 286 SER D O 1
ATOM 8791 N N . TRP C 2 287 ? 158.317 161.092 228.896 1.00 149.77 287 TRP D N 1
ATOM 8792 C CA . TRP C 2 287 ? 159.552 160.393 229.233 1.00 148.35 287 TRP D CA 1
ATOM 8793 C C . TRP C 2 287 ? 160.759 161.143 228.697 1.00 147.17 287 TRP D C 1
ATOM 8794 O O . TRP C 2 287 ? 161.787 161.233 229.374 1.00 148.99 287 TRP D O 1
ATOM 8805 N N . VAL C 2 288 ? 160.652 161.663 227.470 1.00 147.30 288 VAL D N 1
ATOM 8806 C CA . VAL C 2 288 ? 161.734 162.437 226.868 1.00 148.32 288 VAL D CA 1
ATOM 8807 C C . VAL C 2 288 ? 161.979 163.703 227.677 1.00 150.95 288 VAL D C 1
ATOM 8808 O O . VAL C 2 288 ? 163.129 164.057 227.967 1.00 148.40 288 VAL D O 1
ATOM 8812 N N . ARG C 2 289 ? 160.901 164.390 228.079 1.00 154.04 289 ARG D N 1
ATOM 8813 C CA . ARG C 2 289 ? 161.069 165.632 228.832 1.00 153.99 289 ARG D CA 1
ATOM 8814 C C . ARG C 2 289 ? 161.652 165.398 230.227 1.00 153.92 289 ARG D C 1
ATOM 8815 O O . ARG C 2 289 ? 162.422 166.232 230.714 1.00 155.33 289 ARG D O 1
ATOM 8823 N N . LYS C 2 290 ? 161.311 164.285 230.884 1.00 152.01 290 LYS D N 1
ATOM 8824 C CA . LYS C 2 290 ? 161.807 164.054 232.240 1.00 154.33 290 LYS D CA 1
ATOM 8825 C C . LYS C 2 290 ? 163.242 163.535 232.320 1.00 154.90 290 LYS D C 1
ATOM 8826 O O . LYS C 2 290 ? 163.786 163.488 233.429 1.00 159.67 290 LYS D O 1
ATOM 8832 N N . ILE C 2 291 ? 163.860 163.119 231.212 1.00 151.35 291 ILE D N 1
ATOM 8833 C CA . ILE C 2 291 ? 165.242 162.644 231.264 1.00 153.02 291 ILE D CA 1
ATOM 8834 C C . ILE C 2 291 ? 166.176 163.813 231.546 1.00 158.48 291 ILE D C 1
ATOM 8835 O O . ILE C 2 291 ? 166.123 164.852 230.876 1.00 161.87 291 ILE D O 1
ATOM 8840 N N . GLY C 2 292 ? 167.037 163.646 232.552 1.00 160.08 292 GLY D N 1
ATOM 8841 C CA . GLY C 2 292 ? 167.950 164.676 232.981 1.00 163.31 292 GLY D CA 1
ATOM 8842 C C . GLY C 2 292 ? 167.405 165.595 234.050 1.00 167.09 292 GLY D C 1
ATOM 8843 O O . GLY C 2 292 ? 168.186 166.298 234.700 1.00 168.30 292 GLY D O 1
ATOM 8844 N N . VAL C 2 293 ? 166.092 165.611 234.253 1.00 166.82 293 VAL D N 1
ATOM 8845 C CA . VAL C 2 293 ? 165.506 166.403 235.325 1.00 169.49 293 VAL D CA 1
ATOM 8846 C C . VAL C 2 293 ? 165.366 165.579 236.599 1.00 171.85 293 VAL D C 1
ATOM 8847 O O . VAL C 2 293 ? 165.655 166.062 237.696 1.00 175.29 293 VAL D O 1
ATOM 8851 N N . LEU C 2 294 ? 164.959 164.320 236.470 1.00 171.02 294 LEU D N 1
ATOM 8852 C CA . LEU C 2 294 ? 164.796 163.422 237.603 1.00 175.45 294 LEU D CA 1
ATOM 8853 C C . LEU C 2 294 ? 165.804 162.284 237.527 1.00 177.98 294 LEU D C 1
ATOM 8854 O O . LEU C 2 294 ? 166.034 161.713 236.457 1.00 179.71 294 LEU D O 1
ATOM 8859 N N . GLU C 2 295 ? 166.404 161.959 238.674 1.00 179.43 295 GLU D N 1
ATOM 8860 C CA . GLU C 2 295 ? 167.367 160.868 238.761 1.00 179.65 295 GLU D CA 1
ATOM 8861 C C . GLU C 2 295 ? 166.716 159.491 238.713 1.00 178.13 295 GLU D C 1
ATOM 8862 O O . GLU C 2 295 ? 167.434 158.493 238.593 1.00 175.12 295 GLU D O 1
ATOM 8868 N N . ASP C 2 296 ? 165.391 159.410 238.806 1.00 178.52 296 ASP D N 1
ATOM 8869 C CA . ASP C 2 296 ? 164.682 158.139 238.844 1.00 178.93 296 ASP D CA 1
ATOM 8870 C C . ASP C 2 296 ? 164.170 157.698 237.480 1.00 175.80 296 ASP D C 1
ATOM 8871 O O . ASP C 2 296 ? 163.490 156.671 237.393 1.00 173.64 296 ASP D O 1
ATOM 8876 N N . VAL C 2 297 ? 164.472 158.441 236.420 1.00 174.71 297 VAL D N 1
ATOM 8877 C CA . VAL C 2 297 ? 164.047 158.097 235.069 1.00 169.32 297 VAL D CA 1
ATOM 8878 C C . VAL C 2 297 ? 165.225 157.461 234.349 1.00 167.69 297 VAL D C 1
ATOM 8879 O O . VAL C 2 297 ? 166.314 158.045 234.287 1.00 167.76 297 VAL D O 1
ATOM 8883 N N . TYR C 2 298 ? 165.011 156.267 233.806 1.00 165.93 298 TYR D N 1
ATOM 8884 C CA . TYR C 2 298 ? 166.058 155.499 233.152 1.00 161.98 298 TYR D CA 1
ATOM 8885 C C . TYR C 2 298 ? 165.867 155.521 231.641 1.00 154.20 298 TYR D C 1
ATOM 8886 O O . TYR C 2 298 ? 164.785 155.830 231.134 1.00 152.13 298 TYR D O 1
ATOM 8895 N N . PHE C 2 299 ? 166.932 155.158 230.930 1.00 149.28 299 PHE D N 1
ATOM 8896 C CA . PHE C 2 299 ? 166.948 155.138 229.474 1.00 144.79 299 PHE D CA 1
ATOM 8897 C C . PHE C 2 299 ? 168.162 154.331 229.025 1.00 146.20 299 PHE D C 1
ATOM 8898 O O . PHE C 2 299 ? 169.131 154.200 229.782 1.00 151.86 299 PHE D O 1
ATOM 8906 N N . PRO C 2 300 ? 168.142 153.766 227.792 1.00 142.31 300 PRO D N 1
ATOM 8907 C CA . PRO C 2 300 ? 169.306 152.997 227.324 1.00 141.23 300 PRO D CA 1
ATOM 8908 C C . PRO C 2 300 ? 170.518 153.862 227.015 1.00 141.78 300 PRO D C 1
ATOM 8909 O O . PRO C 2 300 ? 170.799 154.150 225.847 1.00 140.76 300 PRO D O 1
ATOM 8913 N N . ASP C 2 301 ? 171.217 154.297 228.070 1.00 147.54 301 ASP D N 1
ATOM 8914 C CA . ASP C 2 301 ? 172.374 155.178 227.918 1.00 146.51 301 ASP D CA 1
ATOM 8915 C C . ASP C 2 301 ? 173.508 154.508 227.148 1.00 144.45 301 ASP D C 1
ATOM 8916 O O . ASP C 2 301 ? 174.198 155.167 226.360 1.00 143.86 301 ASP D O 1
ATOM 8921 N N . SER C 2 302 ? 173.736 153.213 227.397 1.00 141.80 302 SER D N 1
ATOM 8922 C CA . SER C 2 302 ? 174.797 152.482 226.707 1.00 138.67 302 SER D CA 1
ATOM 8923 C C . SER C 2 302 ? 174.538 152.410 225.208 1.00 134.53 302 SER D C 1
ATOM 8924 O O . SER C 2 302 ? 175.470 152.546 224.403 1.00 134.21 302 SER D O 1
ATOM 8927 N N . LEU C 2 303 ? 173.280 152.174 224.821 1.00 131.51 303 LEU D N 1
ATOM 8928 C CA . LEU C 2 303 ? 172.922 152.100 223.408 1.00 126.77 303 LEU D CA 1
ATOM 8929 C C . LEU C 2 303 ? 173.137 153.438 222.715 1.00 126.78 303 LEU D C 1
ATOM 8930 O O . LEU C 2 303 ? 173.649 153.485 221.590 1.00 129.10 303 LEU D O 1
ATOM 8935 N N . LEU C 2 304 ? 172.728 154.534 223.364 1.00 124.27 304 LEU D N 1
ATOM 8936 C CA . LEU C 2 304 ? 172.913 155.864 222.791 1.00 121.89 304 LEU D CA 1
ATOM 8937 C C . LEU C 2 304 ? 174.391 156.207 222.679 1.00 124.76 304 LEU D C 1
ATOM 8938 O O . LEU C 2 304 ? 174.815 156.846 221.708 1.00 122.30 304 LEU D O 1
ATOM 8943 N N . LYS C 2 305 ? 175.176 155.823 223.689 1.00 128.20 305 LYS D N 1
ATOM 8944 C CA . LYS C 2 305 ? 176.614 156.070 223.674 1.00 130.22 305 LYS D CA 1
ATOM 8945 C C . LYS C 2 305 ? 177.293 155.303 222.547 1.00 128.84 305 LYS D C 1
ATOM 8946 O O . LYS C 2 305 ? 178.215 155.820 221.904 1.00 125.63 305 LYS D O 1
ATOM 8952 N N . ASN C 2 306 ? 176.858 154.059 222.311 1.00 127.91 306 ASN D N 1
ATOM 8953 C CA . ASN C 2 306 ? 177.481 153.209 221.297 1.00 125.93 306 ASN D CA 1
ATOM 8954 C C . ASN C 2 306 ? 177.293 153.772 219.890 1.00 126.55 306 ASN D C 1
ATOM 8955 O O . ASN C 2 306 ? 178.228 153.762 219.082 1.00 130.50 306 ASN D O 1
ATOM 8960 N N . ILE C 2 307 ? 176.098 154.262 219.578 1.00 122.99 307 ILE D N 1
ATOM 8961 C CA . ILE C 2 307 ? 175.834 154.816 218.256 1.00 118.71 307 ILE D CA 1
ATOM 8962 C C . ILE C 2 307 ? 176.336 156.250 218.177 1.00 117.54 307 ILE D C 1
ATOM 8963 O O . ILE C 2 307 ? 177.498 156.493 217.855 1.00 116.97 307 ILE D O 1
ATOM 8968 N N . ILE D 1 3 ? 189.703 206.713 169.237 1.00 188.60 3 ILE C N 1
ATOM 8969 C CA . ILE D 1 3 ? 189.761 205.333 168.774 1.00 188.60 3 ILE C CA 1
ATOM 8970 C C . ILE D 1 3 ? 190.221 205.282 167.321 1.00 188.60 3 ILE C C 1
ATOM 8971 O O . ILE D 1 3 ? 190.791 206.244 166.808 1.00 188.60 3 ILE C O 1
ATOM 8976 N N . ARG D 1 4 ? 189.970 204.155 166.661 1.00 216.81 4 ARG C N 1
ATOM 8977 C CA . ARG D 1 4 ? 190.404 203.933 165.288 1.00 216.81 4 ARG C CA 1
ATOM 8978 C C . ARG D 1 4 ? 189.252 204.204 164.330 1.00 216.81 4 ARG C C 1
ATOM 8979 O O . ARG D 1 4 ? 188.166 203.633 164.479 1.00 216.81 4 ARG C O 1
ATOM 8987 N N . THR D 1 5 ? 189.492 205.076 163.352 1.00 227.62 5 THR C N 1
ATOM 8988 C CA . THR D 1 5 ? 188.518 205.399 162.320 1.00 227.62 5 THR C CA 1
ATOM 8989 C C . THR D 1 5 ? 189.148 205.208 160.949 1.00 227.62 5 THR C C 1
ATOM 8990 O O . THR D 1 5 ? 190.350 205.419 160.766 1.00 227.62 5 THR C O 1
ATOM 8994 N N . ILE D 1 6 ? 188.323 204.800 159.983 1.00 224.84 6 ILE C N 1
ATOM 8995 C CA . ILE D 1 6 ? 188.785 204.688 158.606 1.00 224.84 6 ILE C CA 1
ATOM 8996 C C . ILE D 1 6 ? 188.961 206.091 158.025 1.00 224.84 6 ILE C C 1
ATOM 8997 O O . ILE D 1 6 ? 188.280 207.047 158.426 1.00 224.84 6 ILE C O 1
ATOM 9002 N N . SER D 1 7 ? 189.930 206.242 157.120 1.00 205.45 7 SER C N 1
ATOM 9003 C CA . SER D 1 7 ? 190.227 207.551 156.555 1.00 205.45 7 SER C CA 1
ATOM 9004 C C . SER D 1 7 ? 190.383 207.573 155.042 1.00 205.45 7 SER C C 1
ATOM 9005 O O . SER D 1 7 ? 190.185 208.638 154.447 1.00 205.45 7 SER C O 1
ATOM 9008 N N . LYS D 1 8 ? 190.721 206.455 154.400 1.00 208.19 8 LYS C N 1
ATOM 9009 C CA . LYS D 1 8 ? 190.941 206.450 152.958 1.00 208.19 8 LYS C CA 1
ATOM 9010 C C . LYS D 1 8 ? 190.767 205.034 152.432 1.00 208.19 8 LYS C C 1
ATOM 9011 O O . LYS D 1 8 ? 191.345 204.093 152.983 1.00 208.19 8 LYS C O 1
ATOM 9017 N N . ILE D 1 9 ? 189.977 204.888 151.370 1.00 228.15 9 ILE C N 1
ATOM 9018 C CA . ILE D 1 9 ? 189.772 203.608 150.703 1.00 228.15 9 ILE C CA 1
ATOM 9019 C C . ILE D 1 9 ? 190.070 203.798 149.223 1.00 228.15 9 ILE C C 1
ATOM 9020 O O . ILE D 1 9 ? 189.429 204.622 148.558 1.00 228.15 9 ILE C O 1
ATOM 9025 N N . GLU D 1 10 ? 191.032 203.035 148.707 1.00 237.53 10 GLU C N 1
ATOM 9026 C CA . GLU D 1 10 ? 191.398 203.064 147.295 1.00 237.53 10 GLU C CA 1
ATOM 9027 C C . GLU D 1 10 ? 191.020 201.724 146.677 1.00 237.53 10 GLU C C 1
ATOM 9028 O O . GLU D 1 10 ? 191.449 200.669 147.157 1.00 237.53 10 GLU C O 1
ATOM 9034 N N . LEU D 1 11 ? 190.224 201.769 145.615 1.00 221.83 11 LEU C N 1
ATOM 9035 C CA . LEU D 1 11 ? 189.790 200.574 144.909 1.00 221.83 11 LEU C CA 1
ATOM 9036 C C . LEU D 1 11 ? 190.327 200.592 143.485 1.00 221.83 11 LEU C C 1
ATOM 9037 O O . LEU D 1 11 ? 190.347 201.638 142.830 1.00 221.83 11 LEU C O 1
ATOM 9042 N N . SER D 1 12 ? 190.762 199.427 143.011 1.00 206.66 12 SER C N 1
ATOM 9043 C CA . SER D 1 12 ? 191.321 199.297 141.671 1.00 206.66 12 SER C CA 1
ATOM 9044 C C . SER D 1 12 ? 190.630 198.148 140.958 1.00 206.66 12 SER C C 1
ATOM 9045 O O . SER D 1 12 ? 190.688 197.007 141.430 1.00 206.66 12 SER C O 1
ATOM 9048 N N . LYS D 1 13 ? 189.978 198.469 139.832 1.00 198.46 13 LYS C N 1
ATOM 9049 C CA . LYS D 1 13 ? 189.352 197.504 138.919 1.00 198.46 13 LYS C CA 1
ATOM 9050 C C . LYS D 1 13 ? 188.284 196.659 139.614 1.00 198.46 13 LYS C C 1
ATOM 9051 O O . LYS D 1 13 ? 188.299 195.428 139.554 1.00 198.46 13 LYS C O 1
ATOM 9057 N N . ILE D 1 14 ? 187.351 197.334 140.283 1.00 205.14 14 ILE C N 1
ATOM 9058 C CA . ILE D 1 14 ? 186.203 196.642 140.860 1.00 205.14 14 ILE C CA 1
ATOM 9059 C C . ILE D 1 14 ? 185.298 196.190 139.723 1.00 205.14 14 ILE C C 1
ATOM 9060 O O . ILE D 1 14 ? 184.848 197.010 138.913 1.00 205.14 14 ILE C O 1
ATOM 9065 N N . HIS D 1 15 ? 185.069 194.871 139.644 1.00 203.38 15 HIS C N 1
ATOM 9066 C CA . HIS D 1 15 ? 184.475 194.158 138.505 1.00 203.38 15 HIS C CA 1
ATOM 9067 C C . HIS D 1 15 ? 185.251 194.386 137.206 1.00 203.38 15 HIS C C 1
ATOM 9068 O O . HIS D 1 15 ? 184.677 194.268 136.117 1.00 203.38 15 HIS C O 1
ATOM 9075 N N . ASN D 1 16 ? 186.547 194.705 137.324 1.00 219.37 16 ASN C N 1
ATOM 9076 C CA . ASN D 1 16 ? 187.472 195.013 136.228 1.00 219.37 16 ASN C CA 1
ATOM 9077 C C . ASN D 1 16 ? 186.971 196.129 135.311 1.00 219.37 16 ASN C C 1
ATOM 9078 O O . ASN D 1 16 ? 187.298 196.145 134.120 1.00 219.37 16 ASN C O 1
ATOM 9083 N N . ARG D 1 17 ? 186.185 197.069 135.830 1.00 203.97 17 ARG C N 1
ATOM 9084 C CA . ARG D 1 17 ? 185.646 198.116 134.968 1.00 203.97 17 ARG C CA 1
ATOM 9085 C C . ARG D 1 17 ? 185.862 199.526 135.499 1.00 203.97 17 ARG C C 1
ATOM 9086 O O . ARG D 1 17 ? 186.094 200.439 134.704 1.00 203.97 17 ARG C O 1
ATOM 9094 N N . TYR D 1 18 ? 185.788 199.734 136.812 1.00 220.58 18 TYR C N 1
ATOM 9095 C CA . TYR D 1 18 ? 185.887 201.075 137.369 1.00 220.58 18 TYR C CA 1
ATOM 9096 C C . TYR D 1 18 ? 186.805 201.090 138.583 1.00 220.58 18 TYR C C 1
ATOM 9097 O O . TYR D 1 18 ? 186.978 200.079 139.270 1.00 220.58 18 TYR C O 1
ATOM 9106 N N . ASN D 1 19 ? 187.392 202.258 138.832 1.00 223.54 19 ASN C N 1
ATOM 9107 C CA . ASN D 1 19 ? 188.295 202.489 139.950 1.00 223.54 19 ASN C CA 1
ATOM 9108 C C . ASN D 1 19 ? 187.730 203.593 140.831 1.00 223.54 19 ASN C C 1
ATOM 9109 O O . ASN D 1 19 ? 187.104 204.535 140.334 1.00 223.54 19 ASN C O 1
ATOM 9114 N N . LEU D 1 20 ? 187.945 203.475 142.139 1.00 225.48 20 LEU C N 1
ATOM 9115 C CA . LEU D 1 20 ? 187.421 204.446 143.087 1.00 225.48 20 LEU C CA 1
ATOM 9116 C C . LEU D 1 20 ? 188.450 204.719 144.174 1.00 225.48 20 LEU C C 1
ATOM 9117 O O . LEU D 1 20 ? 189.134 203.804 144.637 1.00 225.48 20 LEU C O 1
ATOM 9122 N N . THR D 1 21 ? 188.555 205.985 144.575 1.00 233.90 21 THR C N 1
ATOM 9123 C CA . THR D 1 21 ? 189.442 206.381 145.668 1.00 233.90 21 THR C CA 1
ATOM 9124 C C . THR D 1 21 ? 188.737 207.475 146.456 1.00 233.90 21 THR C C 1
ATOM 9125 O O . THR D 1 21 ? 188.603 208.601 145.968 1.00 233.90 21 THR C O 1
ATOM 9129 N N . VAL D 1 22 ? 188.277 207.145 147.662 1.00 231.21 22 VAL C N 1
ATOM 9130 C CA . VAL D 1 22 ? 187.507 208.064 148.493 1.00 231.21 22 VAL C CA 1
ATOM 9131 C C . VAL D 1 22 ? 188.209 208.222 149.834 1.00 231.21 22 VAL C C 1
ATOM 9132 O O . VAL D 1 22 ? 188.486 207.229 150.518 1.00 231.21 22 VAL C O 1
ATOM 9136 N N . ASP D 1 23 ? 188.490 209.468 150.208 1.00 237.09 23 ASP C N 1
ATOM 9137 C CA . ASP D 1 23 ? 189.017 209.782 151.527 1.00 237.09 23 ASP C CA 1
ATOM 9138 C C . ASP D 1 23 ? 187.865 210.029 152.492 1.00 237.09 23 ASP C C 1
ATOM 9139 O O . ASP D 1 23 ? 186.809 210.534 152.100 1.00 237.09 23 ASP C O 1
ATOM 9144 N N . PHE D 1 24 ? 188.069 209.666 153.754 1.00 225.00 24 PHE C N 1
ATOM 9145 C CA . PHE D 1 24 ? 187.021 209.741 154.759 1.00 225.00 24 PHE C CA 1
ATOM 9146 C C . PHE D 1 24 ? 187.465 210.562 155.963 1.00 225.00 24 PHE C C 1
ATOM 9147 O O . PHE D 1 24 ? 188.651 210.643 156.292 1.00 225.00 24 PHE C O 1
ATOM 9155 N N . PHE D 1 25 ? 186.482 211.171 156.618 1.00 196.23 25 PHE C N 1
ATOM 9156 C CA . PHE D 1 25 ? 186.682 211.881 157.870 1.00 196.23 25 PHE C CA 1
ATOM 9157 C C . PHE D 1 25 ? 186.521 210.916 159.040 1.00 196.23 25 PHE C C 1
ATOM 9158 O O . PHE D 1 25 ? 186.030 209.795 158.889 1.00 196.23 25 PHE C O 1
ATOM 9166 N N . ASN D 1 26 ? 186.945 211.369 160.218 1.00 217.60 26 ASN C N 1
ATOM 9167 C CA . ASN D 1 26 ? 186.904 210.528 161.406 1.00 217.60 26 ASN C CA 1
ATOM 9168 C C . ASN D 1 26 ? 185.564 210.566 162.130 1.00 217.60 26 ASN C C 1
ATOM 9169 O O . ASN D 1 26 ? 185.342 209.741 163.023 1.00 217.60 26 ASN C O 1
ATOM 9174 N N . ASP D 1 27 ? 184.670 211.491 161.778 1.00 222.45 27 ASP C N 1
ATOM 9175 C CA . ASP D 1 27 ? 183.413 211.653 162.502 1.00 222.45 27 ASP C CA 1
ATOM 9176 C C . ASP D 1 27 ? 182.197 211.335 161.642 1.00 222.45 27 ASP C C 1
ATOM 9177 O O . ASP D 1 27 ? 181.385 210.486 162.026 1.00 222.45 27 ASP C O 1
ATOM 9182 N N . LEU D 1 28 ? 182.041 211.986 160.492 1.00 210.31 28 LEU C N 1
ATOM 9183 C CA . LEU D 1 28 ? 180.860 211.813 159.657 1.00 210.31 28 LEU C CA 1
ATOM 9184 C C . LEU D 1 28 ? 181.281 211.784 158.197 1.00 210.31 28 LEU C C 1
ATOM 9185 O O . LEU D 1 28 ? 182.083 212.617 157.765 1.00 210.31 28 LEU C O 1
ATOM 9190 N N . ASN D 1 29 ? 180.741 210.828 157.442 1.00 202.59 29 ASN C N 1
ATOM 9191 C CA . ASN D 1 29 ? 181.069 210.659 156.027 1.00 202.59 29 ASN C CA 1
ATOM 9192 C C . ASN D 1 29 ? 179.772 210.495 155.242 1.00 202.59 29 ASN C C 1
ATOM 9193 O O . ASN D 1 29 ? 179.295 209.373 155.045 1.00 202.59 29 ASN C O 1
ATOM 9198 N N . VAL D 1 30 ? 179.210 211.608 154.788 1.00 198.74 30 VAL C N 1
ATOM 9199 C CA . VAL D 1 30 ? 178.003 211.591 153.970 1.00 198.74 30 VAL C CA 1
ATOM 9200 C C . VAL D 1 30 ? 178.414 211.339 152.525 1.00 198.74 30 VAL C C 1
ATOM 9201 O O . VAL D 1 30 ? 179.261 212.052 151.977 1.00 198.74 30 VAL C O 1
ATOM 9205 N N . ILE D 1 31 ? 177.823 210.320 151.909 1.00 194.44 31 ILE C N 1
ATOM 9206 C CA . ILE D 1 31 ? 178.146 209.932 150.541 1.00 194.44 31 ILE C CA 1
ATOM 9207 C C . ILE D 1 31 ? 176.901 210.102 149.682 1.00 194.44 31 ILE C C 1
ATOM 9208 O O . ILE D 1 31 ? 175.833 209.570 150.009 1.00 194.44 31 ILE C O 1
ATOM 9213 N N . HIS D 1 32 ? 177.042 210.843 148.584 1.00 184.83 32 HIS C N 1
ATOM 9214 C CA . HIS D 1 32 ? 175.955 211.098 147.654 1.00 184.83 32 HIS C CA 1
ATOM 9215 C C . HIS D 1 32 ? 176.422 210.799 146.237 1.00 184.83 32 HIS C C 1
ATOM 9216 O O . HIS D 1 32 ? 177.606 210.930 145.916 1.00 184.83 32 HIS C O 1
ATOM 9223 N N . GLY D 1 33 ? 175.481 210.397 145.393 1.00 167.56 33 GLY C N 1
ATOM 9224 C CA . GLY D 1 33 ? 175.813 210.076 144.017 1.00 167.56 33 GLY C CA 1
ATOM 9225 C C . GLY D 1 33 ? 174.594 209.568 143.282 1.00 167.56 33 GLY C C 1
ATOM 9226 O O . GLY D 1 33 ? 173.472 209.582 143.798 1.00 167.56 33 GLY C O 1
ATOM 9227 N N . LYS D 1 34 ? 174.836 209.115 142.055 1.00 138.45 34 LYS C N 1
ATOM 9228 C CA . LYS D 1 34 ? 173.773 208.600 141.210 1.00 138.45 34 LYS C CA 1
ATOM 9229 C C . LYS D 1 34 ? 173.509 207.127 141.513 1.00 138.45 34 LYS C C 1
ATOM 9230 O O . LYS D 1 34 ? 174.216 206.484 142.294 1.00 138.45 34 LYS C O 1
ATOM 9236 N N . ASN D 1 35 ? 172.464 206.596 140.884 1.00 129.19 35 ASN C N 1
ATOM 9237 C CA . ASN D 1 35 ? 172.096 205.201 141.075 1.00 129.19 35 ASN C CA 1
ATOM 9238 C C . ASN D 1 35 ? 173.084 204.283 140.365 1.00 129.19 35 ASN C C 1
ATOM 9239 O O . ASN D 1 35 ? 173.487 204.537 139.226 1.00 129.19 35 ASN C O 1
ATOM 9244 N N . GLY D 1 36 ? 173.474 203.209 141.047 1.00 115.03 36 GLY C N 1
ATOM 9245 C CA . GLY D 1 36 ? 174.420 202.270 140.481 1.00 115.03 36 GLY C CA 1
ATOM 9246 C C . GLY D 1 36 ? 175.843 202.768 140.407 1.00 115.03 36 GLY C C 1
ATOM 9247 O O . GLY D 1 36 ? 176.625 202.256 139.601 1.00 115.03 36 GLY C O 1
ATOM 9248 N N . ALA D 1 37 ? 176.207 203.756 141.228 1.00 132.11 37 ALA C N 1
ATOM 9249 C CA . ALA D 1 37 ? 177.559 204.302 141.177 1.00 132.11 37 ALA C CA 1
ATOM 9250 C C . ALA D 1 37 ? 178.573 203.377 141.838 1.00 132.11 37 ALA C C 1
ATOM 9251 O O . ALA D 1 37 ? 179.782 203.539 141.634 1.00 132.11 37 ALA C O 1
ATOM 9253 N N . GLY D 1 38 ? 178.111 202.412 142.628 1.00 146.84 38 GLY C N 1
ATOM 9254 C CA . GLY D 1 38 ? 179.011 201.502 143.308 1.00 146.84 38 GLY C CA 1
ATOM 9255 C C . GLY D 1 38 ? 179.157 201.834 144.776 1.00 146.84 38 GLY C C 1
ATOM 9256 O O . GLY D 1 38 ? 180.142 201.449 145.415 1.00 146.84 38 GLY C O 1
ATOM 9257 N N . LYS D 1 39 ? 178.181 202.570 145.315 1.00 162.20 39 LYS C N 1
ATOM 9258 C CA . LYS D 1 39 ? 178.208 202.929 146.729 1.00 162.20 39 LYS C CA 1
ATOM 9259 C C . LYS D 1 39 ? 177.973 201.711 147.614 1.00 162.20 39 LYS C C 1
ATOM 9260 O O . LYS D 1 39 ? 178.587 201.586 148.681 1.00 162.20 39 LYS C O 1
ATOM 9266 N N . SER D 1 40 ? 177.080 200.812 147.189 1.00 160.55 40 SER C N 1
ATOM 9267 C CA . SER D 1 40 ? 176.819 199.590 147.944 1.00 160.55 40 SER C CA 1
ATOM 9268 C C . SER D 1 40 ? 178.037 198.676 147.960 1.00 160.55 40 SER C C 1
ATOM 9269 O O . SER D 1 40 ? 178.343 198.061 148.988 1.00 160.55 40 SER C O 1
ATOM 9272 N N . THR D 1 41 ? 178.745 198.583 146.830 1.00 183.03 41 THR C N 1
ATOM 9273 C CA . THR D 1 41 ? 179.968 197.789 146.764 1.00 183.03 41 THR C CA 1
ATOM 9274 C C . THR D 1 41 ? 181.053 198.372 147.662 1.00 183.03 41 THR C C 1
ATOM 9275 O O . THR D 1 41 ? 181.782 197.627 148.330 1.00 183.03 41 THR C O 1
ATOM 9279 N N . LEU D 1 42 ? 181.155 199.704 147.704 1.00 178.96 42 LEU C N 1
ATOM 9280 C CA . LEU D 1 42 ? 182.093 200.363 148.609 1.00 178.96 42 LEU C CA 1
ATOM 9281 C C . LEU D 1 42 ? 181.724 200.112 150.066 1.00 178.96 42 LEU C C 1
ATOM 9282 O O . LEU D 1 42 ? 182.607 199.928 150.912 1.00 178.96 42 LEU C O 1
ATOM 9287 N N . ILE D 1 43 ? 180.422 200.082 150.368 1.00 186.69 43 ILE C N 1
ATOM 9288 C CA . ILE D 1 43 ? 179.955 199.777 151.721 1.00 186.69 43 ILE C CA 1
ATOM 9289 C C . ILE D 1 43 ? 180.327 198.349 152.111 1.00 186.69 43 ILE C C 1
ATOM 9290 O O . ILE D 1 43 ? 180.795 198.102 153.231 1.00 186.69 43 ILE C O 1
ATOM 9295 N N . HIS D 1 44 ? 180.156 197.398 151.185 1.00 170.99 44 HIS C N 1
ATOM 9296 C CA . HIS D 1 44 ? 180.533 196.008 151.452 1.00 170.99 44 HIS C CA 1
ATOM 9297 C C . HIS D 1 44 ? 182.038 195.864 151.651 1.00 170.99 44 HIS C C 1
ATOM 9298 O O . HIS D 1 44 ? 182.483 195.111 152.529 1.00 170.99 44 HIS C O 1
ATOM 9305 N N . VAL D 1 45 ? 182.829 196.593 150.856 1.00 208.82 45 VAL C N 1
ATOM 9306 C CA . VAL D 1 45 ? 184.287 196.559 150.981 1.00 208.82 45 VAL C CA 1
ATOM 9307 C C . VAL D 1 45 ? 184.724 197.121 152.332 1.00 208.82 45 VAL C C 1
ATOM 9308 O O . VAL D 1 45 ? 185.553 196.524 153.032 1.00 208.82 45 VAL C O 1
ATOM 9312 N N . ILE D 1 46 ? 184.137 198.254 152.732 1.00 202.61 46 ILE C N 1
ATOM 9313 C CA . ILE D 1 46 ? 184.468 198.886 154.009 1.00 202.61 46 ILE C CA 1
ATOM 9314 C C . ILE D 1 46 ? 184.054 197.998 155.180 1.00 202.61 46 ILE C C 1
ATOM 9315 O O . ILE D 1 46 ? 184.802 197.850 156.154 1.00 202.61 46 ILE C O 1
ATOM 9320 N N . ALA D 1 47 ? 182.880 197.364 155.083 1.00 202.01 47 ALA C N 1
ATOM 9321 C CA . ALA D 1 47 ? 182.408 196.478 156.145 1.00 202.01 47 ALA C CA 1
ATOM 9322 C C . ALA D 1 47 ? 183.284 195.239 156.280 1.00 202.01 47 ALA C C 1
ATOM 9323 O O . ALA D 1 47 ? 183.596 194.816 157.399 1.00 202.01 47 ALA C O 1
ATOM 9325 N N . ASN D 1 48 ? 183.707 194.653 155.156 1.00 192.74 48 ASN C N 1
ATOM 9326 C CA . ASN D 1 48 ? 184.568 193.479 155.229 1.00 192.74 48 ASN C CA 1
ATOM 9327 C C . ASN D 1 48 ? 185.983 193.837 155.671 1.00 192.74 48 ASN C C 1
ATOM 9328 O O . ASN D 1 48 ? 186.675 192.998 156.259 1.00 192.74 48 ASN C O 1
ATOM 9333 N N . ILE D 1 49 ? 186.433 195.065 155.398 1.00 228.75 49 ILE C N 1
ATOM 9334 C CA . ILE D 1 49 ? 187.743 195.499 155.877 1.00 228.75 49 ILE C CA 1
ATOM 9335 C C . ILE D 1 49 ? 187.710 195.739 157.383 1.00 228.75 49 ILE C C 1
ATOM 9336 O O . ILE D 1 49 ? 188.571 195.250 158.125 1.00 228.75 49 ILE C O 1
ATOM 9341 N N . VAL D 1 50 ? 186.706 196.484 157.855 1.00 223.86 50 VAL C N 1
ATOM 9342 C CA . VAL D 1 50 ? 186.643 196.871 159.262 1.00 223.86 50 VAL C CA 1
ATOM 9343 C C . VAL D 1 50 ? 186.303 195.671 160.143 1.00 223.86 50 VAL C C 1
ATOM 9344 O O . VAL D 1 50 ? 186.925 195.459 161.192 1.00 223.86 50 VAL C O 1
ATOM 9348 N N . ASN D 1 51 ? 185.346 194.844 159.715 1.00 225.13 51 ASN C N 1
ATOM 9349 C CA . ASN D 1 51 ? 184.960 193.677 160.499 1.00 225.13 51 ASN C CA 1
ATOM 9350 C C . ASN D 1 51 ? 185.976 192.543 160.428 1.00 225.13 51 ASN C C 1
ATOM 9351 O O . ASN D 1 51 ? 185.863 191.590 161.206 1.00 225.13 51 ASN C O 1
ATOM 9356 N N . GLY D 1 52 ? 186.950 192.614 159.524 1.00 218.10 52 GLY C N 1
ATOM 9357 C CA . GLY D 1 52 ? 187.988 191.607 159.453 1.00 218.10 52 GLY C CA 1
ATOM 9358 C C . GLY D 1 52 ? 187.591 190.310 158.788 1.00 218.10 52 GLY C C 1
ATOM 9359 O O . GLY D 1 52 ? 188.363 189.347 158.839 1.00 218.10 52 GLY C O 1
ATOM 9360 N N . ASP D 1 53 ? 186.412 190.248 158.168 1.00 236.61 53 ASP C N 1
ATOM 9361 C CA . ASP D 1 53 ? 185.967 189.044 157.467 1.00 236.61 53 ASP C CA 1
ATOM 9362 C C . ASP D 1 53 ? 186.585 189.056 156.072 1.00 236.61 53 ASP C C 1
ATOM 9363 O O . ASP D 1 53 ? 185.976 189.471 155.083 1.00 236.61 53 ASP C O 1
ATOM 9368 N N . PHE D 1 54 ? 187.834 188.587 156.000 1.00 247.95 54 PHE C N 1
ATOM 9369 C CA . PHE D 1 54 ? 188.581 188.638 154.749 1.00 247.95 54 PHE C CA 1
ATOM 9370 C C . PHE D 1 54 ? 188.139 187.576 153.750 1.00 247.95 54 PHE C C 1
ATOM 9371 O O . PHE D 1 54 ? 188.424 187.715 152.555 1.00 247.95 54 PHE C O 1
ATOM 9379 N N . ILE D 1 55 ? 187.422 186.543 154.203 1.00 240.04 55 ILE C N 1
ATOM 9380 C CA . ILE D 1 55 ? 186.996 185.457 153.324 1.00 240.04 55 ILE C CA 1
ATOM 9381 C C . ILE D 1 55 ? 185.946 185.895 152.311 1.00 240.04 55 ILE C C 1
ATOM 9382 O O . ILE D 1 55 ? 185.712 185.183 151.327 1.00 240.04 55 ILE C O 1
ATOM 9387 N N . ARG D 1 56 ? 185.321 187.059 152.513 1.00 235.00 56 ARG C N 1
ATOM 9388 C CA . ARG D 1 56 ? 184.437 187.618 151.498 1.00 235.00 56 ARG C CA 1
ATOM 9389 C C . ARG D 1 56 ? 185.219 188.123 150.292 1.00 235.00 56 ARG C C 1
ATOM 9390 O O . ARG D 1 56 ? 184.684 188.152 149.177 1.00 235.00 56 ARG C O 1
ATOM 9398 N N . PHE D 1 57 ? 186.490 188.496 150.485 1.00 235.22 57 PHE C N 1
ATOM 9399 C CA . PHE D 1 57 ? 187.279 189.089 149.410 1.00 235.22 57 PHE C CA 1
ATOM 9400 C C . PHE D 1 57 ? 187.687 188.089 148.336 1.00 235.22 57 PHE C C 1
ATOM 9401 O O . PHE D 1 57 ? 188.191 188.507 147.289 1.00 235.22 57 PHE C O 1
ATOM 9409 N N . ALA D 1 58 ? 187.485 186.792 148.564 1.00 236.42 58 ALA C N 1
ATOM 9410 C CA . ALA D 1 58 ? 187.628 185.808 147.502 1.00 236.42 58 ALA C CA 1
ATOM 9411 C C . ALA D 1 58 ? 186.460 185.826 146.525 1.00 236.42 58 ALA C C 1
ATOM 9412 O O . ALA D 1 58 ? 186.560 185.217 145.454 1.00 236.42 58 ALA C O 1
ATOM 9414 N N . PHE D 1 59 ? 185.364 186.507 146.859 1.00 230.28 59 PHE C N 1
ATOM 9415 C CA . PHE D 1 59 ? 184.187 186.569 146.007 1.00 230.28 59 PHE C CA 1
ATOM 9416 C C . PHE D 1 59 ? 184.102 187.867 145.213 1.00 230.28 59 PHE C C 1
ATOM 9417 O O . PHE D 1 59 ? 183.034 188.188 144.682 1.00 230.28 59 PHE C O 1
ATOM 9425 N N . LEU D 1 60 ? 185.195 188.619 145.122 1.00 212.89 60 LEU C N 1
ATOM 9426 C CA . LEU D 1 60 ? 185.225 189.890 144.413 1.00 212.89 60 LEU C CA 1
ATOM 9427 C C . LEU D 1 60 ? 186.204 189.804 143.252 1.00 212.89 60 LEU C C 1
ATOM 9428 O O . LEU D 1 60 ? 187.326 189.312 143.416 1.00 212.89 60 LEU C O 1
ATOM 9433 N N . ILE D 1 61 ? 185.778 190.275 142.085 1.00 202.64 61 ILE C N 1
ATOM 9434 C CA . ILE D 1 61 ? 186.636 190.340 140.908 1.00 202.64 61 ILE C CA 1
ATOM 9435 C C . ILE D 1 61 ? 187.330 191.697 140.926 1.00 202.64 61 ILE C C 1
ATOM 9436 O O . ILE D 1 61 ? 186.742 192.711 140.544 1.00 202.64 61 ILE C O 1
ATOM 9441 N N . PHE D 1 62 ? 188.584 191.716 141.367 1.00 203.90 62 PHE C N 1
ATOM 9442 C CA . PHE D 1 62 ? 189.306 192.965 141.570 1.00 203.90 62 PHE C CA 1
ATOM 9443 C C . PHE D 1 62 ? 190.794 192.699 141.388 1.00 203.90 62 PHE C C 1
ATOM 9444 O O . PHE D 1 62 ? 191.219 191.568 141.135 1.00 203.90 62 PHE C O 1
ATOM 9452 N N . GLU D 1 63 ? 191.588 193.761 141.515 1.00 218.14 63 GLU C N 1
ATOM 9453 C CA . GLU D 1 63 ? 193.041 193.652 141.504 1.00 218.14 63 GLU C CA 1
ATOM 9454 C C . GLU D 1 63 ? 193.670 194.098 142.814 1.00 218.14 63 GLU C C 1
ATOM 9455 O O . GLU D 1 63 ? 194.451 193.345 143.406 1.00 218.14 63 GLU C O 1
ATOM 9461 N N . GLU D 1 64 ? 193.349 195.300 143.292 1.00 219.63 64 GLU C N 1
ATOM 9462 C CA . GLU D 1 64 ? 193.990 195.826 144.488 1.00 219.63 64 GLU C CA 1
ATOM 9463 C C . GLU D 1 64 ? 193.010 196.689 145.269 1.00 219.63 64 GLU C C 1
ATOM 9464 O O . GLU D 1 64 ? 192.279 197.497 144.690 1.00 219.63 64 GLU C O 1
ATOM 9470 N N . ILE D 1 65 ? 193.007 196.506 146.588 1.00 218.93 65 ILE C N 1
ATOM 9471 C CA . ILE D 1 65 ? 192.193 197.287 147.514 1.00 218.93 65 ILE C CA 1
ATOM 9472 C C . ILE D 1 65 ? 193.119 197.847 148.584 1.00 218.93 65 ILE C C 1
ATOM 9473 O O . ILE D 1 65 ? 193.861 197.090 149.220 1.00 218.93 65 ILE C O 1
ATOM 9478 N N . LYS D 1 66 ? 193.081 199.161 148.786 1.00 214.32 66 LYS C N 1
ATOM 9479 C CA . LYS D 1 66 ? 193.883 199.814 149.811 1.00 214.32 66 LYS C CA 1
ATOM 9480 C C . LYS D 1 66 ? 192.981 200.394 150.892 1.00 214.32 66 LYS C C 1
ATOM 9481 O O . LYS D 1 66 ? 191.967 201.033 150.593 1.00 214.32 66 LYS C O 1
ATOM 9487 N N . ALA D 1 67 ? 193.356 200.165 152.149 1.00 213.18 67 ALA C N 1
ATOM 9488 C CA . ALA D 1 67 ? 192.602 200.646 153.299 1.00 213.18 67 ALA C CA 1
ATOM 9489 C C . ALA D 1 67 ? 193.545 201.346 154.261 1.00 213.18 67 ALA C C 1
ATOM 9490 O O . ALA D 1 67 ? 194.641 200.845 154.529 1.00 213.18 67 ALA C O 1
ATOM 9492 N N . THR D 1 68 ? 193.111 202.489 154.792 1.00 213.57 68 THR C N 1
ATOM 9493 C CA . THR D 1 68 ? 193.905 203.280 155.721 1.00 213.57 68 THR C CA 1
ATOM 9494 C C . THR D 1 68 ? 193.056 203.648 156.930 1.00 213.57 68 THR C C 1
ATOM 9495 O O . THR D 1 68 ? 191.948 204.174 156.778 1.00 213.57 68 THR C O 1
ATOM 9499 N N . TYR D 1 69 ? 193.576 203.377 158.124 1.00 234.26 69 TYR C N 1
ATOM 9500 C CA . TYR D 1 69 ? 192.915 203.744 159.364 1.00 234.26 69 TYR C CA 1
ATOM 9501 C C . TYR D 1 69 ? 193.517 205.035 159.917 1.00 234.26 69 TYR C C 1
ATOM 9502 O O . TYR D 1 69 ? 194.435 205.624 159.341 1.00 234.26 69 TYR C O 1
ATOM 9511 N N . SER D 1 70 ? 192.982 205.481 161.055 1.00 231.48 70 SER C N 1
ATOM 9512 C CA . SER D 1 70 ? 193.450 206.719 161.668 1.00 231.48 70 SER C CA 1
ATOM 9513 C C . SER D 1 70 ? 194.782 206.548 162.387 1.00 231.48 70 SER C C 1
ATOM 9514 O O . SER D 1 70 ? 195.547 207.512 162.495 1.00 231.48 70 SER C O 1
ATOM 9517 N N . ASP D 1 71 ? 195.078 205.349 162.883 1.00 236.79 71 ASP C N 1
ATOM 9518 C CA . ASP D 1 71 ? 196.297 205.113 163.647 1.00 236.79 71 ASP C CA 1
ATOM 9519 C C . ASP D 1 71 ? 197.486 204.732 162.774 1.00 236.79 71 ASP C C 1
ATOM 9520 O O . ASP D 1 71 ? 198.563 204.449 163.309 1.00 236.79 71 ASP C O 1
ATOM 9525 N N . GLY D 1 72 ? 197.321 204.716 161.453 1.00 249.16 72 GLY C N 1
ATOM 9526 C CA . GLY D 1 72 ? 198.405 204.416 160.544 1.00 249.16 72 GLY C CA 1
ATOM 9527 C C . GLY D 1 72 ? 198.416 203.010 159.987 1.00 249.16 72 GLY C C 1
ATOM 9528 O O . GLY D 1 72 ? 199.326 202.677 159.218 1.00 249.16 72 GLY C O 1
ATOM 9529 N N . LEU D 1 73 ? 197.444 202.177 160.347 1.00 239.83 73 LEU C N 1
ATOM 9530 C CA . LEU D 1 73 ? 197.374 200.824 159.815 1.00 239.83 73 LEU C CA 1
ATOM 9531 C C . LEU D 1 73 ? 196.855 200.856 158.384 1.00 239.83 73 LEU C C 1
ATOM 9532 O O . LEU D 1 73 ? 195.792 201.423 158.111 1.00 239.83 73 LEU C O 1
ATOM 9537 N N . LYS D 1 74 ? 197.607 200.247 157.471 1.00 249.78 74 LYS C N 1
ATOM 9538 C CA . LYS D 1 74 ? 197.254 200.196 156.060 1.00 249.78 74 LYS C CA 1
ATOM 9539 C C . LYS D 1 74 ? 197.212 198.746 155.604 1.00 249.78 74 LYS C C 1
ATOM 9540 O O . LYS D 1 74 ? 198.131 197.971 155.890 1.00 249.78 74 LYS C O 1
ATOM 9546 N N . ILE D 1 75 ? 196.144 198.388 154.896 1.00 236.96 75 ILE C N 1
ATOM 9547 C CA . ILE D 1 75 ? 195.899 197.021 154.450 1.00 236.96 75 ILE C CA 1
ATOM 9548 C C . ILE D 1 75 ? 195.796 197.019 152.931 1.00 236.96 75 ILE C C 1
ATOM 9549 O O . ILE D 1 75 ? 195.034 197.805 152.354 1.00 236.96 75 ILE C O 1
ATOM 9554 N N . VAL D 1 76 ? 196.567 196.144 152.287 1.00 232.20 76 VAL C N 1
ATOM 9555 C CA . VAL D 1 76 ? 196.550 195.981 150.838 1.00 232.20 76 VAL C CA 1
ATOM 9556 C C . VAL D 1 76 ? 196.050 194.576 150.531 1.00 232.20 76 VAL C C 1
ATOM 9557 O O . VAL D 1 76 ? 196.650 193.586 150.966 1.00 232.20 76 VAL C O 1
ATOM 9561 N N . ILE D 1 77 ? 194.958 194.492 149.778 1.00 239.10 77 ILE C N 1
ATOM 9562 C CA . ILE D 1 77 ? 194.356 193.227 149.375 1.00 239.10 77 ILE C CA 1
ATOM 9563 C C . ILE D 1 77 ? 194.592 193.054 147.884 1.00 239.10 77 ILE C C 1
ATOM 9564 O O . ILE D 1 77 ? 194.232 193.930 147.089 1.00 239.10 77 ILE C O 1
ATOM 9569 N N . ARG D 1 78 ? 195.194 191.929 147.504 1.00 253.97 78 ARG C N 1
ATOM 9570 C CA . ARG D 1 78 ? 195.577 191.678 146.123 1.00 253.97 78 ARG C CA 1
ATOM 9571 C C . ARG D 1 78 ? 194.990 190.354 145.661 1.00 253.97 78 ARG C C 1
ATOM 9572 O O . ARG D 1 78 ? 195.131 189.334 146.344 1.00 253.97 78 ARG C O 1
ATOM 9580 N N . ARG D 1 79 ? 194.331 190.372 144.505 1.00 249.64 79 ARG C N 1
ATOM 9581 C CA . ARG D 1 79 ? 193.841 189.160 143.863 1.00 249.64 79 ARG C CA 1
ATOM 9582 C C . ARG D 1 79 ? 194.787 188.787 142.729 1.00 249.64 79 ARG C C 1
ATOM 9583 O O . ARG D 1 79 ? 195.009 189.585 141.812 1.00 249.64 79 ARG C O 1
ATOM 9591 N N . ASP D 1 80 ? 195.337 187.579 142.794 1.00 277.03 80 ASP C N 1
ATOM 9592 C CA . ASP D 1 80 ? 196.236 187.062 141.776 1.00 277.03 80 ASP C CA 1
ATOM 9593 C C . ASP D 1 80 ? 195.612 185.839 141.120 1.00 277.03 80 ASP C C 1
ATOM 9594 O O . ASP D 1 80 ? 194.703 185.213 141.668 1.00 277.03 80 ASP C O 1
ATOM 9599 N N . LYS D 1 81 ? 196.112 185.498 139.934 1.00 301.16 81 LYS C N 1
ATOM 9600 C CA . LYS D 1 81 ? 195.658 184.306 139.216 1.00 301.16 81 LYS C CA 1
ATOM 9601 C C . LYS D 1 81 ? 196.890 183.625 138.631 1.00 301.16 81 LYS C C 1
ATOM 9602 O O . LYS D 1 81 ? 197.430 184.069 137.613 1.00 301.16 81 LYS C O 1
ATOM 9608 N N . ILE D 1 82 ? 197.329 182.549 139.278 1.00 339.47 82 ILE C N 1
ATOM 9609 C CA . ILE D 1 82 ? 198.508 181.797 138.867 1.00 339.47 82 ILE C CA 1
ATOM 9610 C C . ILE D 1 82 ? 198.065 180.390 138.495 1.00 339.47 82 ILE C C 1
ATOM 9611 O O . ILE D 1 82 ? 197.386 179.724 139.288 1.00 339.47 82 ILE C O 1
ATOM 9616 N N . ASP D 1 83 ? 198.445 179.957 137.284 1.00 378.92 83 ASP C N 1
ATOM 9617 C CA . ASP D 1 83 ? 198.145 178.630 136.727 1.00 378.92 83 ASP C CA 1
ATOM 9618 C C . ASP D 1 83 ? 196.644 178.344 136.734 1.00 378.92 83 ASP C C 1
ATOM 9619 O O . ASP D 1 83 ? 196.200 177.252 137.094 1.00 378.92 83 ASP C O 1
ATOM 9624 N N . GLU D 1 84 ? 195.871 179.379 136.387 1.00 359.08 84 GLU C N 1
ATOM 9625 C CA . GLU D 1 84 ? 194.409 179.516 136.353 1.00 359.08 84 GLU C CA 1
ATOM 9626 C C . GLU D 1 84 ? 193.765 179.508 137.743 1.00 359.08 84 GLU C C 1
ATOM 9627 O O . GLU D 1 84 ? 192.565 179.802 137.854 1.00 359.08 84 GLU C O 1
ATOM 9633 N N . GLN D 1 85 ? 194.527 179.276 138.811 1.00 340.92 85 GLN C N 1
ATOM 9634 C CA . GLN D 1 85 ? 193.990 179.251 140.164 1.00 340.92 85 GLN C CA 1
ATOM 9635 C C . GLN D 1 85 ? 194.090 180.643 140.773 1.00 340.92 85 GLN C C 1
ATOM 9636 O O . GLN D 1 85 ? 195.143 181.285 140.698 1.00 340.92 85 GLN C O 1
ATOM 9642 N N . SER D 1 86 ? 192.995 181.104 141.370 1.00 306.76 86 SER C N 1
ATOM 9643 C CA . SER D 1 86 ? 192.921 182.450 141.915 1.00 306.76 86 SER C CA 1
ATOM 9644 C C . SER D 1 86 ? 193.250 182.449 143.403 1.00 306.76 86 SER C C 1
ATOM 9645 O O . SER D 1 86 ? 192.835 181.556 144.147 1.00 306.76 86 SER C O 1
ATOM 9648 N N . PHE D 1 87 ? 194.002 183.462 143.827 1.00 280.40 87 PHE C N 1
ATOM 9649 C CA . PHE D 1 87 ? 194.469 183.594 145.197 1.00 280.40 87 PHE C CA 1
ATOM 9650 C C . PHE D 1 87 ? 194.215 185.007 145.699 1.00 280.40 87 PHE C C 1
ATOM 9651 O O . PHE D 1 87 ? 194.195 185.967 144.923 1.00 280.40 87 PHE C O 1
ATOM 9659 N N . ILE D 1 88 ? 194.031 185.122 147.011 1.00 254.25 88 ILE C N 1
ATOM 9660 C CA . ILE D 1 88 ? 193.882 186.400 147.694 1.00 254.25 88 ILE C CA 1
ATOM 9661 C C . ILE D 1 88 ? 195.020 186.533 148.696 1.00 254.25 88 ILE C C 1
ATOM 9662 O O . ILE D 1 88 ? 195.232 185.638 149.523 1.00 254.25 88 ILE C O 1
ATOM 9667 N N . SER D 1 89 ? 195.748 187.645 148.619 1.00 243.22 89 SER C N 1
ATOM 9668 C CA . SER D 1 89 ? 196.837 187.945 149.540 1.00 243.22 89 SER C CA 1
ATOM 9669 C C . SER D 1 89 ? 196.525 189.251 150.255 1.00 243.22 89 SER C C 1
ATOM 9670 O O . SER D 1 89 ? 196.305 190.281 149.608 1.00 243.22 89 SER C O 1
ATOM 9673 N N . VAL D 1 90 ? 196.513 189.208 151.583 1.00 264.46 90 VAL C N 1
ATOM 9674 C CA . VAL D 1 90 ? 196.246 190.376 152.414 1.00 264.46 90 VAL C CA 1
ATOM 9675 C C . VAL D 1 90 ? 197.535 190.737 153.137 1.00 264.46 90 VAL C C 1
ATOM 9676 O O . VAL D 1 90 ? 198.074 189.925 153.897 1.00 264.46 90 VAL C O 1
ATOM 9680 N N . THR D 1 91 ? 198.022 191.955 152.912 1.00 260.00 91 THR C N 1
ATOM 9681 C CA . THR D 1 91 ? 199.277 192.423 153.480 1.00 260.00 91 THR C CA 1
ATOM 9682 C C . THR D 1 91 ? 199.010 193.629 154.369 1.00 260.00 91 THR C C 1
ATOM 9683 O O . THR D 1 91 ? 198.349 194.584 153.947 1.00 260.00 91 THR C O 1
ATOM 9687 N N . LEU D 1 92 ? 199.522 193.583 155.593 1.00 281.18 92 LEU C N 1
ATOM 9688 C CA . LEU D 1 92 ? 199.372 194.688 156.525 1.00 281.18 92 LEU C CA 1
ATOM 9689 C C . LEU D 1 92 ? 200.495 195.705 156.329 1.00 281.18 92 LEU C C 1
ATOM 9690 O O . LEU D 1 92 ? 201.417 195.511 155.534 1.00 281.18 92 LEU C O 1
ATOM 9695 N N . SER D 1 93 ? 200.405 196.810 157.072 1.00 290.18 93 SER C N 1
ATOM 9696 C CA . SER D 1 93 ? 201.390 197.878 156.958 1.00 290.18 93 SER C CA 1
ATOM 9697 C C . SER D 1 93 ? 202.717 197.538 157.621 1.00 290.18 93 SER C C 1
ATOM 9698 O O . SER D 1 93 ? 203.754 198.065 157.203 1.00 290.18 93 SER C O 1
ATOM 9701 N N . ASN D 1 94 ? 202.714 196.677 158.636 1.00 292.59 94 ASN C N 1
ATOM 9702 C CA . ASN D 1 94 ? 203.929 196.330 159.360 1.00 292.59 94 ASN C CA 1
ATOM 9703 C C . ASN D 1 94 ? 204.725 195.214 158.696 1.00 292.59 94 ASN C C 1
ATOM 9704 O O . ASN D 1 94 ? 205.784 194.839 159.209 1.00 292.59 94 ASN C O 1
ATOM 9709 N N . GLY D 1 95 ? 204.247 194.679 157.575 1.00 297.79 95 GLY C N 1
ATOM 9710 C CA . GLY D 1 95 ? 204.911 193.596 156.885 1.00 297.79 95 GLY C CA 1
ATOM 9711 C C . GLY D 1 95 ? 204.277 192.235 157.077 1.00 297.79 95 GLY C C 1
ATOM 9712 O O . GLY D 1 95 ? 204.628 191.300 156.348 1.00 297.79 95 GLY C O 1
ATOM 9713 N N . LYS D 1 96 ? 203.364 192.095 158.035 1.00 281.75 96 LYS C N 1
ATOM 9714 C CA . LYS D 1 96 ? 202.663 190.833 158.219 1.00 281.75 96 LYS C CA 1
ATOM 9715 C C . LYS D 1 96 ? 201.644 190.630 157.105 1.00 281.75 96 LYS C C 1
ATOM 9716 O O . LYS D 1 96 ? 200.981 191.575 156.669 1.00 281.75 96 LYS C O 1
ATOM 9722 N N . TYR D 1 97 ? 201.525 189.390 156.639 1.00 275.06 97 TYR C N 1
ATOM 9723 C CA . TYR D 1 97 ? 200.643 189.101 155.520 1.00 275.06 97 TYR C CA 1
ATOM 9724 C C . TYR D 1 97 ? 200.138 187.670 155.623 1.00 275.06 97 TYR C C 1
ATOM 9725 O O . TYR D 1 97 ? 200.679 186.845 156.364 1.00 275.06 97 TYR C O 1
ATOM 9734 N N . ILE D 1 98 ? 199.080 187.395 154.865 1.00 250.76 98 ILE C N 1
ATOM 9735 C CA . ILE D 1 98 ? 198.557 186.048 154.688 1.00 250.76 98 ILE C CA 1
ATOM 9736 C C . ILE D 1 98 ? 198.166 185.896 153.222 1.00 250.76 98 ILE C C 1
ATOM 9737 O O . ILE D 1 98 ? 197.969 186.884 152.507 1.00 250.76 98 ILE C O 1
ATOM 9742 N N . LYS D 1 99 ? 198.100 184.649 152.764 1.00 224.18 99 LYS C N 1
ATOM 9743 C CA . LYS D 1 99 ? 197.698 184.343 151.400 1.00 224.18 99 LYS C CA 1
ATOM 9744 C C . LYS D 1 99 ? 196.905 183.046 151.409 1.00 224.18 99 LYS C C 1
ATOM 9745 O O . LYS D 1 99 ? 197.227 182.120 152.159 1.00 224.18 99 LYS C O 1
ATOM 9751 N N . PHE D 1 100 ? 195.867 182.986 150.579 1.00 259.01 100 PHE C N 1
ATOM 9752 C CA . PHE D 1 100 ? 195.022 181.804 150.508 1.00 259.01 100 PHE C CA 1
ATOM 9753 C C . PHE D 1 100 ? 194.409 181.719 149.119 1.00 259.01 100 PHE C C 1
ATOM 9754 O O . PHE D 1 100 ? 194.589 182.605 148.283 1.00 259.01 100 PHE C O 1
ATOM 9762 N N . ALA D 1 101 ? 193.682 180.633 148.878 1.00 249.87 101 ALA C N 1
ATOM 9763 C CA . ALA D 1 101 ? 193.102 180.373 147.571 1.00 249.87 101 ALA C CA 1
ATOM 9764 C C . ALA D 1 101 ? 191.630 180.760 147.539 1.00 249.87 101 ALA C C 1
ATOM 9765 O O . ALA D 1 101 ? 190.920 180.678 148.545 1.00 249.87 101 ALA C O 1
ATOM 9767 N N . VAL D 1 102 ? 191.181 181.198 146.360 1.00 252.08 102 VAL C N 1
ATOM 9768 C CA . VAL D 1 102 ? 189.770 181.516 146.163 1.00 252.08 102 VAL C CA 1
ATOM 9769 C C . VAL D 1 102 ? 188.930 180.244 146.160 1.00 252.08 102 VAL C C 1
ATOM 9770 O O . VAL D 1 102 ? 187.872 180.181 146.800 1.00 252.08 102 VAL C O 1
ATOM 9774 N N . GLY D 1 103 ? 189.398 179.207 145.458 1.00 251.46 103 GLY C N 1
ATOM 9775 C CA . GLY D 1 103 ? 188.672 177.948 145.412 1.00 251.46 103 GLY C CA 1
ATOM 9776 C C . GLY D 1 103 ? 188.615 177.227 146.744 1.00 251.46 103 GLY C C 1
ATOM 9777 O O . GLY D 1 103 ? 187.607 176.590 147.062 1.00 251.46 103 GLY C O 1
ATOM 9778 N N . GLU D 1 104 ? 189.686 177.321 147.540 1.00 249.19 104 GLU C N 1
ATOM 9779 C CA . GLU D 1 104 ? 189.679 176.748 148.883 1.00 249.19 104 GLU C CA 1
ATOM 9780 C C . GLU D 1 104 ? 188.675 177.458 149.785 1.00 249.19 104 GLU C C 1
ATOM 9781 O O . GLU D 1 104 ? 187.962 176.810 150.562 1.00 249.19 104 GLU C O 1
ATOM 9787 N N . ALA D 1 105 ? 188.594 178.788 149.683 1.00 255.72 105 ALA C N 1
ATOM 9788 C CA . ALA D 1 105 ? 187.613 179.542 150.457 1.00 255.72 105 ALA C CA 1
ATOM 9789 C C . ALA D 1 105 ? 186.190 179.234 150.005 1.00 255.72 105 ALA C C 1
ATOM 9790 O O . ALA D 1 105 ? 185.276 179.150 150.834 1.00 255.72 105 ALA C O 1
ATOM 9792 N N . MET D 1 106 ? 185.986 179.055 148.695 1.00 256.28 106 MET C N 1
ATOM 9793 C CA . MET D 1 106 ? 184.667 178.685 148.187 1.00 256.28 106 MET C CA 1
ATOM 9794 C C . MET D 1 106 ? 184.268 177.285 148.638 1.00 256.28 106 MET C C 1
ATOM 9795 O O . MET D 1 106 ? 183.098 177.042 148.955 1.00 256.28 106 MET C O 1
ATOM 9800 N N . ALA D 1 107 ? 185.228 176.357 148.681 1.00 261.43 107 ALA C N 1
ATOM 9801 C CA . ALA D 1 107 ? 184.957 175.024 149.209 1.00 261.43 107 ALA C CA 1
ATOM 9802 C C . ALA D 1 107 ? 184.662 175.060 150.704 1.00 261.43 107 ALA C C 1
ATOM 9803 O O . ALA D 1 107 ? 183.822 174.292 151.183 1.00 261.43 107 ALA C O 1
ATOM 9805 N N . THR D 1 108 ? 185.332 175.948 151.447 1.00 261.44 108 THR C N 1
ATOM 9806 C CA . THR D 1 108 ? 185.028 176.132 152.866 1.00 261.44 108 THR C CA 1
ATOM 9807 C C . THR D 1 108 ? 183.617 176.679 153.070 1.00 261.44 108 THR C C 1
ATOM 9808 O O . THR D 1 108 ? 182.882 176.209 153.950 1.00 261.44 108 THR C O 1
ATOM 9812 N N . VAL D 1 109 ? 183.217 177.653 152.247 1.00 271.79 109 VAL C N 1
ATOM 9813 C CA . VAL D 1 109 ? 181.872 178.222 152.330 1.00 271.79 109 VAL C CA 1
ATOM 9814 C C . VAL D 1 109 ? 180.821 177.180 151.951 1.00 271.79 109 VAL C C 1
ATOM 9815 O O . VAL D 1 109 ? 179.771 177.076 152.597 1.00 271.79 109 VAL C O 1
ATOM 9819 N N . ARG D 1 110 ? 181.106 176.364 150.931 1.00 254.94 110 ARG C N 1
ATOM 9820 C CA . ARG D 1 110 ? 180.195 175.287 150.547 1.00 254.94 110 ARG C CA 1
ATOM 9821 C C . ARG D 1 110 ? 180.115 174.199 151.616 1.00 254.94 110 ARG C C 1
ATOM 9822 O O . ARG D 1 110 ? 179.059 173.580 151.788 1.00 254.94 110 ARG C O 1
ATOM 9830 N N . GLU D 1 111 ? 181.216 173.953 152.334 1.00 286.33 111 GLU C N 1
ATOM 9831 C CA . GLU D 1 111 ? 181.190 173.033 153.467 1.00 286.33 111 GLU C CA 1
ATOM 9832 C C . GLU D 1 111 ? 180.345 173.588 154.608 1.00 286.33 111 GLU C C 1
ATOM 9833 O O . GLU D 1 111 ? 179.661 172.831 155.308 1.00 286.33 111 GLU C O 1
ATOM 9839 N N . ILE D 1 112 ? 180.401 174.907 154.818 1.00 289.67 112 ILE C N 1
ATOM 9840 C CA . ILE D 1 112 ? 179.536 175.556 155.803 1.00 289.67 112 ILE C CA 1
ATOM 9841 C C . ILE D 1 112 ? 178.070 175.435 155.390 1.00 289.67 112 ILE C C 1
ATOM 9842 O O . ILE D 1 112 ? 177.196 175.151 156.222 1.00 289.67 112 ILE C O 1
ATOM 9847 N N . GLU D 1 113 ? 177.786 175.622 154.097 1.00 297.90 113 GLU C N 1
ATOM 9848 C CA . GLU D 1 113 ? 176.430 175.445 153.578 1.00 297.90 113 GLU C CA 1
ATOM 9849 C C . GLU D 1 113 ? 175.974 173.994 153.691 1.00 297.90 113 GLU C C 1
ATOM 9850 O O . GLU D 1 113 ? 174.835 173.719 154.086 1.00 297.90 113 GLU C O 1
ATOM 9856 N N . SER D 1 114 ? 176.849 173.054 153.351 1.00 295.93 114 SER C N 1
ATOM 9857 C CA . SER D 1 114 ? 176.510 171.639 153.427 1.00 295.93 114 SER C CA 1
ATOM 9858 C C . SER D 1 114 ? 176.929 171.053 154.770 1.00 295.93 114 SER C C 1
ATOM 9859 O O . SER D 1 114 ? 176.895 171.738 155.792 1.00 295.93 114 SER C O 1
ATOM 9862 N N . VAL D 1 123 ? 181.178 175.003 163.264 1.00 216.06 123 VAL C N 1
ATOM 9863 C CA . VAL D 1 123 ? 182.543 174.493 163.284 1.00 216.06 123 VAL C CA 1
ATOM 9864 C C . VAL D 1 123 ? 183.319 175.011 162.081 1.00 216.06 123 VAL C C 1
ATOM 9865 O O . VAL D 1 123 ? 183.011 174.671 160.938 1.00 216.06 123 VAL C O 1
ATOM 9869 N N . LYS D 1 124 ? 184.327 175.837 162.346 1.00 256.59 124 LYS C N 1
ATOM 9870 C CA . LYS D 1 124 ? 185.139 176.395 161.276 1.00 256.59 124 LYS C CA 1
ATOM 9871 C C . LYS D 1 124 ? 186.121 175.359 160.742 1.00 256.59 124 LYS C C 1
ATOM 9872 O O . LYS D 1 124 ? 186.528 174.430 161.446 1.00 256.59 124 LYS C O 1
ATOM 9878 N N . SER D 1 125 ? 186.501 175.528 159.479 1.00 280.60 125 SER C N 1
ATOM 9879 C CA . SER D 1 125 ? 187.468 174.650 158.836 1.00 280.60 125 SER C CA 1
ATOM 9880 C C . SER D 1 125 ? 188.882 175.144 159.139 1.00 280.60 125 SER C C 1
ATOM 9881 O O . SER D 1 125 ? 189.098 176.002 159.999 1.00 280.60 125 SER C O 1
ATOM 9884 N N . MET D 1 126 ? 189.870 174.590 158.430 1.00 300.79 126 MET C N 1
ATOM 9885 C CA . MET D 1 126 ? 191.260 174.973 158.662 1.00 300.79 126 MET C CA 1
ATOM 9886 C C . MET D 1 126 ? 191.546 176.383 158.157 1.00 300.79 126 MET C C 1
ATOM 9887 O O . MET D 1 126 ? 192.281 177.140 158.803 1.00 300.79 126 MET C O 1
ATOM 9892 N N . LEU D 1 127 ? 190.974 176.753 157.008 1.00 265.42 127 LEU C N 1
ATOM 9893 C CA . LEU D 1 127 ? 191.237 178.070 156.434 1.00 265.42 127 LEU C CA 1
ATOM 9894 C C . LEU D 1 127 ? 190.573 179.176 157.246 1.00 265.42 127 LEU C C 1
ATOM 9895 O O . LEU D 1 127 ? 191.161 180.248 157.439 1.00 265.42 127 LEU C O 1
ATOM 9900 N N . ALA D 1 128 ? 189.351 178.932 157.729 1.00 275.90 128 ALA C N 1
ATOM 9901 C CA . ALA D 1 128 ? 188.664 179.915 158.562 1.00 275.90 128 ALA C CA 1
ATOM 9902 C C . ALA D 1 128 ? 189.376 180.107 159.895 1.00 275.90 128 ALA C C 1
ATOM 9903 O O . ALA D 1 128 ? 189.493 181.237 160.384 1.00 275.90 128 ALA C O 1
ATOM 9905 N N . MET D 1 129 ? 189.877 179.016 160.484 1.00 273.68 129 MET C N 1
ATOM 9906 C CA . MET D 1 129 ? 190.668 179.127 161.705 1.00 273.68 129 MET C CA 1
ATOM 9907 C C . MET D 1 129 ? 192.002 179.817 161.453 1.00 273.68 129 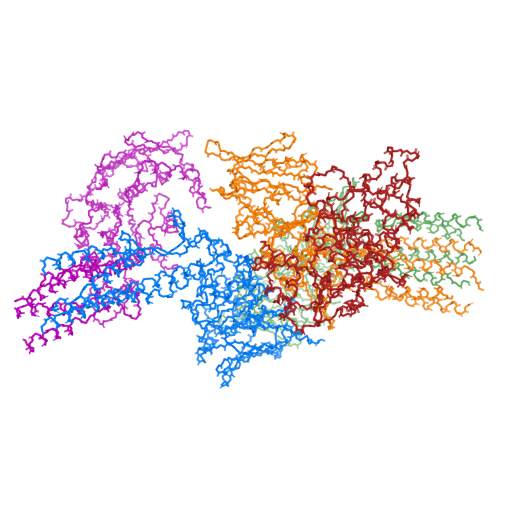MET C C 1
ATOM 9908 O O . MET D 1 129 ? 192.494 180.536 162.328 1.00 273.68 129 MET C O 1
ATOM 9913 N N . ASP D 1 130 ? 192.590 179.623 160.267 1.00 275.07 130 ASP C N 1
ATOM 9914 C CA . ASP D 1 130 ? 193.815 180.335 159.907 1.00 275.07 130 ASP C CA 1
ATOM 9915 C C . ASP D 1 130 ? 193.573 181.836 159.786 1.00 275.07 130 ASP C C 1
ATOM 9916 O O . ASP D 1 130 ? 194.382 182.641 160.266 1.00 275.07 130 ASP C O 1
ATOM 9921 N N . ILE D 1 131 ? 192.461 182.224 159.153 1.00 287.22 131 ILE C N 1
ATOM 9922 C CA . ILE D 1 131 ? 192.105 183.638 159.025 1.00 287.22 131 ILE C CA 1
ATOM 9923 C C . ILE D 1 131 ? 191.815 184.246 160.395 1.00 287.22 131 ILE C C 1
ATOM 9924 O O . ILE D 1 131 ? 192.247 185.369 160.698 1.00 287.22 131 ILE C O 1
ATOM 9929 N N . ASP D 1 132 ? 191.109 183.498 161.253 1.00 313.29 132 ASP C N 1
ATOM 9930 C CA . ASP D 1 132 ? 190.814 183.962 162.607 1.00 313.29 132 ASP C CA 1
ATOM 9931 C C . ASP D 1 132 ? 192.084 184.118 163.439 1.00 313.29 132 ASP C C 1
ATOM 9932 O O . ASP D 1 132 ? 192.225 185.092 164.186 1.00 313.29 132 ASP C O 1
ATOM 9937 N N . LYS D 1 133 ? 193.023 183.176 163.309 1.00 282.50 133 LYS C N 1
ATOM 9938 C CA . LYS D 1 133 ? 194.293 183.274 164.023 1.00 282.50 133 LYS C CA 1
ATOM 9939 C C . LYS D 1 133 ? 195.124 184.448 163.520 1.00 282.50 133 LYS C C 1
ATOM 9940 O O . LYS D 1 133 ? 195.773 185.138 164.316 1.00 282.50 133 LYS C O 1
ATOM 9946 N N . PHE D 1 134 ? 195.107 184.693 162.204 1.00 288.15 134 PHE C N 1
ATOM 9947 C CA . PHE D 1 134 ? 195.853 185.813 161.637 1.00 288.15 134 PHE C CA 1
ATOM 9948 C C . PHE D 1 134 ? 195.283 187.155 162.084 1.00 288.15 134 PHE C C 1
ATOM 9949 O O . PHE D 1 134 ? 196.040 188.081 162.394 1.00 288.15 134 PHE C O 1
ATOM 9957 N N . VAL D 1 135 ? 193.952 187.283 162.129 1.00 303.78 135 VAL C N 1
ATOM 9958 C CA . VAL D 1 135 ? 193.363 188.541 162.588 1.00 303.78 135 VAL C CA 1
ATOM 9959 C C . VAL D 1 135 ? 193.329 188.654 164.104 1.00 303.78 135 VAL C C 1
ATOM 9960 O O . VAL D 1 135 ? 193.076 189.748 164.625 1.00 303.78 135 VAL C O 1
ATOM 9964 N N . LYS D 1 136 ? 193.576 187.562 164.828 1.00 280.58 136 LYS C N 1
ATOM 9965 C CA . LYS D 1 136 ? 193.650 187.619 166.282 1.00 280.58 136 LYS C CA 1
ATOM 9966 C C . LYS D 1 136 ? 195.050 187.957 166.780 1.00 280.58 136 LYS C C 1
ATOM 9967 O O . LYS D 1 136 ? 195.198 188.786 167.684 1.00 280.58 136 LYS C O 1
ATOM 9973 N N . GLU D 1 137 ? 196.085 187.335 166.209 1.00 281.77 137 GLU C N 1
ATOM 9974 C CA . GLU D 1 137 ? 197.448 187.616 166.646 1.00 281.77 137 GLU C CA 1
ATOM 9975 C C . GLU D 1 137 ? 197.957 188.963 166.150 1.00 281.77 137 GLU C C 1
ATOM 9976 O O . GLU D 1 137 ? 198.932 189.482 166.704 1.00 281.77 137 GLU C O 1
ATOM 9982 N N . ASN D 1 138 ? 197.324 189.539 165.127 1.00 278.42 138 ASN C N 1
ATOM 9983 C CA . ASN D 1 138 ? 197.651 190.880 164.666 1.00 278.42 138 ASN C CA 1
ATOM 9984 C C . ASN D 1 138 ? 196.678 191.936 165.172 1.00 278.42 138 ASN C C 1
ATOM 9985 O O . ASN D 1 138 ? 196.952 193.130 164.998 1.00 278.42 138 ASN C O 1
ATOM 9990 N N . GLU D 1 139 ? 195.567 191.513 165.790 1.00 266.41 139 GLU C N 1
ATOM 9991 C CA . GLU D 1 139 ? 194.501 192.376 166.315 1.00 266.41 139 GLU C CA 1
ATOM 9992 C C . GLU D 1 139 ? 193.929 193.283 165.220 1.00 266.41 139 GLU C C 1
ATOM 9993 O O . GLU D 1 139 ? 194.027 194.511 165.266 1.00 266.41 139 GLU C O 1
ATOM 9999 N N . LEU D 1 140 ? 193.333 192.643 164.217 1.00 268.92 140 LEU C N 1
ATOM 10000 C CA . LEU D 1 140 ? 192.773 193.339 163.068 1.00 268.92 140 LEU C CA 1
ATOM 10001 C C . LEU D 1 140 ? 191.289 193.639 163.219 1.00 268.92 140 LEU C C 1
ATOM 10002 O O . LEU D 1 140 ? 190.674 194.144 162.274 1.00 268.92 140 LEU C O 1
ATOM 10007 N N . GLN D 1 141 ? 190.699 193.344 164.374 1.00 233.51 141 GLN C N 1
ATOM 10008 C CA . GLN D 1 141 ? 189.281 193.574 164.627 1.00 233.51 141 GLN C CA 1
ATOM 10009 C C . GLN D 1 141 ? 189.099 194.390 165.901 1.00 233.51 141 GLN C C 1
ATOM 10010 O O . GLN D 1 141 ? 188.320 194.042 166.792 1.00 233.51 141 GLN C O 1
ATOM 10016 N N . LYS D 1 142 ? 189.858 195.485 166.010 1.00 227.22 142 LYS C N 1
ATOM 10017 C CA . LYS D 1 142 ? 189.702 196.397 167.141 1.00 227.22 142 LYS C CA 1
ATOM 10018 C C . LYS D 1 142 ? 188.355 197.108 167.098 1.00 227.22 142 LYS C C 1
ATOM 10019 O O . LYS D 1 142 ? 187.697 197.269 168.133 1.00 227.22 142 LYS C O 1
ATOM 10025 N N . VAL D 1 143 ? 187.932 197.540 165.914 1.00 219.51 143 VAL C N 1
ATOM 10026 C CA . VAL D 1 143 ? 186.666 198.237 165.722 1.00 219.51 143 VAL C CA 1
ATOM 10027 C C . VAL D 1 143 ? 185.795 197.385 164.811 1.00 219.51 143 VAL C C 1
ATOM 10028 O O . VAL D 1 143 ? 186.255 196.923 163.761 1.00 219.51 143 VAL C O 1
ATOM 10032 N N . ARG D 1 144 ? 184.551 197.160 165.223 1.00 199.91 144 ARG C N 1
ATOM 10033 C CA . ARG D 1 144 ? 183.586 196.441 164.407 1.00 199.91 144 ARG C CA 1
ATOM 10034 C C . ARG D 1 144 ? 182.845 197.436 163.515 1.00 199.91 144 ARG C C 1
ATOM 10035 O O . ARG D 1 144 ? 183.209 198.611 163.423 1.00 199.91 144 ARG C O 1
ATOM 10043 N N . ALA D 1 145 ? 181.789 196.977 162.849 1.00 184.18 145 ALA C N 1
ATOM 10044 C CA . ALA D 1 145 ? 180.986 197.849 161.998 1.00 184.18 145 ALA C CA 1
ATOM 10045 C C . ALA D 1 145 ? 179.569 197.305 161.936 1.00 184.18 145 ALA C C 1
ATOM 10046 O O . ALA D 1 145 ? 179.358 196.176 161.484 1.00 184.18 145 ALA C O 1
ATOM 10048 N N . SER D 1 146 ? 178.606 198.104 162.386 1.00 166.44 146 SER C N 1
ATOM 10049 C CA . SER D 1 146 ? 177.201 197.735 162.279 1.00 166.44 146 SER C CA 1
ATOM 10050 C C . SER D 1 146 ? 176.723 198.013 160.860 1.00 166.44 146 SER C C 1
ATOM 10051 O O . SER D 1 146 ? 176.756 199.160 160.402 1.00 166.44 146 SER C O 1
ATOM 10054 N N . TYR D 1 147 ? 176.279 196.970 160.168 1.00 159.73 147 TYR C N 1
ATOM 10055 C CA . TYR D 1 147 ? 175.936 197.057 158.755 1.00 159.73 147 TYR C CA 1
ATOM 10056 C C . TYR D 1 147 ? 174.426 197.114 158.578 1.00 159.73 147 TYR C C 1
ATOM 10057 O O . TYR D 1 147 ? 173.702 196.245 159.075 1.00 159.73 147 TYR C O 1
ATOM 10066 N N . PHE D 1 148 ? 173.961 198.129 157.857 1.00 147.85 148 PHE C N 1
ATOM 10067 C CA . PHE D 1 148 ? 172.543 198.288 157.560 1.00 147.85 148 PHE C CA 1
ATOM 10068 C C . PHE D 1 148 ? 172.301 198.018 156.083 1.00 147.85 148 PHE C C 1
ATOM 10069 O O . PHE D 1 148 ? 172.639 198.866 155.242 1.00 147.85 148 PHE C O 1
ATOM 10077 N N . PRO D 1 149 ? 171.738 196.870 155.714 1.00 147.27 149 PRO C N 1
ATOM 10078 C CA . PRO D 1 149 ? 171.433 196.619 154.303 1.00 147.27 149 PRO C CA 1
ATOM 10079 C C . PRO D 1 149 ? 170.226 197.421 153.845 1.00 147.27 149 PRO C C 1
ATOM 10080 O O . PRO D 1 149 ? 169.413 197.891 154.641 1.00 147.27 149 PRO C O 1
ATOM 10084 N N . ALA D 1 150 ? 170.119 197.571 152.525 1.00 140.56 150 ALA C N 1
ATOM 10085 C CA . ALA D 1 150 ? 168.978 198.266 151.943 1.00 140.56 150 ALA C CA 1
ATOM 10086 C C . ALA D 1 150 ? 167.707 197.427 151.966 1.00 140.56 150 ALA C C 1
ATOM 10087 O O . ALA D 1 150 ? 166.614 197.975 151.795 1.00 140.56 150 ALA C O 1
ATOM 10089 N N . PHE D 1 151 ? 167.827 196.117 152.178 1.00 156.83 151 PHE C N 1
ATOM 10090 C CA . PHE D 1 151 ? 166.696 195.199 152.169 1.00 156.83 151 PHE C CA 1
ATOM 10091 C C . PHE D 1 151 ? 166.309 194.745 153.573 1.00 156.83 151 PHE C C 1
ATOM 10092 O O . PHE D 1 151 ? 165.671 193.699 153.726 1.00 156.83 151 PHE C O 1
ATOM 10100 N N . ARG D 1 152 ? 166.686 195.512 154.600 1.00 135.17 152 ARG C N 1
ATOM 10101 C CA . ARG D 1 152 ? 166.488 195.075 155.978 1.00 135.17 152 ARG C CA 1
ATOM 10102 C C . ARG D 1 152 ? 165.025 195.087 156.400 1.00 135.17 152 ARG C C 1
ATOM 10103 O O . ARG D 1 152 ? 164.679 194.424 157.384 1.00 135.17 152 ARG C O 1
ATOM 10111 N N . THR D 1 153 ? 164.167 195.823 155.687 1.00 136.08 153 THR C N 1
ATOM 10112 C CA . THR D 1 153 ? 162.731 195.764 155.950 1.00 136.08 153 THR C CA 1
ATOM 10113 C C . THR D 1 153 ? 162.169 194.385 155.625 1.00 136.08 153 THR C C 1
ATOM 10114 O O . THR D 1 153 ? 161.327 193.859 156.362 1.00 136.08 153 THR C O 1
ATOM 10118 N N . MET D 1 154 ? 162.625 193.787 154.524 1.00 124.45 154 MET C N 1
ATOM 10119 C CA . MET D 1 154 ? 162.252 192.412 154.215 1.00 124.45 154 MET C CA 1
ATOM 10120 C C . MET D 1 154 ? 162.928 191.427 155.161 1.00 124.45 154 MET C C 1
ATOM 10121 O O . MET D 1 154 ? 162.334 190.402 155.518 1.00 124.45 154 MET C O 1
ATOM 10126 N N . LEU D 1 155 ? 164.158 191.732 155.585 1.00 147.84 155 LEU C N 1
ATOM 10127 C CA . LEU D 1 155 ? 164.914 190.818 156.435 1.00 147.84 155 LEU C CA 1
ATOM 10128 C C . LEU D 1 155 ? 164.310 190.716 157.831 1.00 147.84 155 LEU C C 1
ATOM 10129 O O . LEU D 1 155 ? 164.262 189.624 158.410 1.00 147.84 155 LEU C O 1
ATOM 10134 N N . GLU D 1 156 ? 163.834 191.834 158.387 1.00 151.45 156 GLU C N 1
ATOM 10135 C CA . GLU D 1 156 ? 163.216 191.777 159.708 1.00 151.45 156 GLU C CA 1
ATOM 10136 C C . GLU D 1 156 ? 161.863 191.075 159.663 1.00 151.45 156 GLU C C 1
ATOM 10137 O O . GLU D 1 156 ? 161.489 190.402 160.629 1.00 151.45 156 GLU C O 1
ATOM 10143 N N . ALA D 1 157 ? 161.139 191.180 158.544 1.00 144.31 157 ALA C N 1
ATOM 10144 C CA . ALA D 1 157 ? 159.897 190.429 158.392 1.00 144.31 157 ALA C CA 1
ATOM 10145 C C . ALA D 1 157 ? 160.172 188.939 158.237 1.00 144.31 157 ALA C C 1
ATOM 10146 O O . ALA D 1 157 ? 159.411 188.106 158.743 1.00 144.31 157 ALA C O 1
ATOM 10148 N N . TRP D 1 158 ? 161.260 188.592 157.541 1.00 167.72 158 TRP C N 1
ATOM 10149 C CA . TRP D 1 158 ? 161.675 187.196 157.435 1.00 167.72 158 TRP C CA 1
ATOM 10150 C C . TRP D 1 158 ? 162.095 186.636 158.790 1.00 167.72 158 TRP C C 1
ATOM 10151 O O . TRP D 1 158 ? 161.820 185.470 159.097 1.00 167.72 158 TRP C O 1
ATOM 10162 N N . SER D 1 159 ? 162.772 187.449 159.605 1.00 170.44 159 SER C N 1
ATOM 10163 C CA . SER D 1 159 ? 163.182 187.001 160.933 1.00 170.44 159 SER C CA 1
ATOM 10164 C C . SER D 1 159 ? 161.989 186.868 161.872 1.00 170.44 159 SER C C 1
ATOM 10165 O O . SER D 1 159 ? 161.927 185.929 162.674 1.00 170.44 159 SER C O 1
ATOM 10168 N N . SER D 1 160 ? 161.034 187.798 161.792 1.00 165.15 160 SER C N 1
ATOM 10169 C CA . SER D 1 160 ? 159.846 187.733 162.634 1.00 165.15 160 SER C CA 1
ATOM 10170 C C . SER D 1 160 ? 158.882 186.637 162.205 1.00 165.15 160 SER C C 1
ATOM 10171 O O . SER D 1 160 ? 158.122 186.139 163.043 1.00 165.15 160 SER C O 1
ATOM 10174 N N . SER D 1 161 ? 158.895 186.250 160.932 1.00 173.56 161 SER C N 1
ATOM 10175 C CA . SER D 1 161 ? 158.056 185.163 160.449 1.00 173.56 161 SER C CA 1
ATOM 10176 C C . SER D 1 161 ? 158.714 183.798 160.603 1.00 173.56 161 SER C C 1
ATOM 10177 O O . SER D 1 161 ? 158.107 182.788 160.234 1.00 173.56 161 SER C O 1
ATOM 10180 N N . SER D 1 162 ? 159.931 183.744 161.135 1.00 170.05 162 SER C N 1
ATOM 10181 C CA . SER D 1 162 ? 160.628 182.480 161.342 1.00 170.05 162 SER C CA 1
ATOM 10182 C C . SER D 1 162 ? 160.779 182.178 162.830 1.00 170.05 162 SER C C 1
ATOM 10183 O O . SER D 1 162 ? 160.766 183.083 163.664 1.00 170.05 162 SER C O 1
ATOM 10186 N N . ARG D 1 172 ? 167.335 186.758 165.653 1.00 128.11 172 ARG C N 1
ATOM 10187 C CA . ARG D 1 172 ? 168.416 187.551 165.079 1.00 128.11 172 ARG C CA 1
ATOM 10188 C C . ARG D 1 172 ? 168.936 188.567 166.092 1.00 128.11 172 ARG C C 1
ATOM 10189 O O . ARG D 1 172 ? 168.160 189.167 166.834 1.00 128.11 172 ARG C O 1
ATOM 10197 N N . SER D 1 173 ? 170.254 188.749 166.121 1.00 160.99 173 SER C N 1
ATOM 10198 C CA . SER D 1 173 ? 170.881 189.731 166.993 1.00 160.99 173 SER C CA 1
ATOM 10199 C C . SER D 1 173 ? 172.174 190.199 166.339 1.00 160.99 173 SER C C 1
ATOM 10200 O O . SER D 1 173 ? 172.500 189.814 165.213 1.00 160.99 173 SER C O 1
ATOM 10203 N N . SER D 1 174 ? 172.913 191.046 167.060 1.00 157.11 174 SER C N 1
ATOM 10204 C CA . SER D 1 174 ? 174.211 191.498 166.574 1.00 157.11 174 SER C CA 1
ATOM 10205 C C . SER D 1 174 ? 175.260 190.396 166.627 1.00 157.11 174 SER C C 1
ATOM 10206 O O . SER D 1 174 ? 176.243 190.456 165.881 1.00 157.11 174 SER C O 1
ATOM 10209 N N . PHE D 1 175 ? 175.074 189.397 167.488 1.00 130.87 175 PHE C N 1
ATOM 10210 C CA . PHE D 1 175 ? 176.000 188.280 167.607 1.00 130.87 175 PHE C CA 1
ATOM 10211 C C . PHE D 1 175 ? 175.463 186.978 167.035 1.00 130.87 175 PHE C C 1
ATOM 10212 O O . PHE D 1 175 ? 176.252 186.148 166.582 1.00 130.87 175 PHE C O 1
ATOM 10220 N N . TYR D 1 176 ? 174.147 186.781 167.041 1.00 142.92 176 TYR C N 1
ATOM 10221 C CA . TYR D 1 176 ? 173.517 185.556 166.553 1.00 142.92 176 TYR C CA 1
ATOM 10222 C C . TYR D 1 176 ? 172.707 185.924 165.314 1.00 142.92 176 TYR C C 1
ATOM 10223 O O . TYR D 1 176 ? 171.505 186.186 165.395 1.00 142.92 176 TYR C O 1
ATOM 10232 N N . ASN D 1 177 ? 173.378 185.950 164.163 1.00 136.39 177 ASN C N 1
ATOM 10233 C CA . ASN D 1 177 ? 172.738 186.327 162.910 1.00 136.39 177 ASN C CA 1
ATOM 10234 C C . ASN D 1 177 ? 173.212 185.451 161.759 1.00 136.39 177 ASN C C 1
ATOM 10235 O O . ASN D 1 177 ? 173.273 185.913 160.615 1.00 136.39 177 ASN C O 1
ATOM 10240 N N . ARG D 1 178 ? 173.552 184.190 162.043 1.00 163.68 178 ARG C N 1
ATOM 10241 C CA . ARG D 1 178 ? 174.159 183.331 161.029 1.00 163.68 178 ARG C CA 1
ATOM 10242 C C . ARG D 1 178 ? 173.155 182.929 159.953 1.00 163.68 178 ARG C C 1
ATOM 10243 O O . ARG D 1 178 ? 173.482 182.938 158.761 1.00 163.68 178 ARG C O 1
ATOM 10251 N N . LYS D 1 179 ? 171.928 182.584 160.353 1.00 157.13 179 LYS C N 1
ATOM 10252 C CA . LYS D 1 179 ? 170.917 182.177 159.381 1.00 157.13 179 LYS C CA 1
ATOM 10253 C C . LYS D 1 179 ? 170.444 183.359 158.541 1.00 157.13 179 LYS C C 1
ATOM 10254 O O . LYS D 1 179 ? 170.222 183.219 157.331 1.00 157.13 179 LYS C O 1
ATOM 10260 N N . ALA D 1 180 ? 170.294 184.531 159.166 1.00 162.83 180 ALA C N 1
ATOM 10261 C CA . ALA D 1 180 ? 169.899 185.730 158.432 1.00 162.83 180 ALA C CA 1
ATOM 10262 C C . ALA D 1 180 ? 170.985 186.169 157.457 1.00 162.83 180 ALA C C 1
ATOM 10263 O O . ALA D 1 180 ? 170.684 186.564 156.324 1.00 162.83 180 ALA C O 1
ATOM 10265 N N . SER D 1 181 ? 172.253 186.094 157.875 1.00 156.71 181 SER C N 1
ATOM 10266 C CA . SER D 1 181 ? 173.352 186.412 156.968 1.00 156.71 181 SER C CA 1
ATOM 10267 C C . SER D 1 181 ? 173.467 185.388 155.848 1.00 156.71 181 SER C C 1
ATOM 10268 O O . SER D 1 181 ? 173.815 185.751 154.721 1.00 156.71 181 SER C O 1
ATOM 10271 N N . ALA D 1 182 ? 173.169 184.117 156.135 1.00 149.50 182 ALA C N 1
ATOM 10272 C CA . ALA D 1 182 ? 173.171 183.093 155.093 1.00 149.50 182 ALA C CA 1
ATOM 10273 C C . ALA D 1 182 ? 172.068 183.337 154.070 1.00 149.50 182 ALA C C 1
ATOM 10274 O O . ALA D 1 182 ? 172.293 183.188 152.865 1.00 149.50 182 ALA C O 1
ATOM 10276 N N . PHE D 1 183 ? 170.877 183.729 154.534 1.00 143.72 183 PHE C N 1
ATOM 10277 C CA . PHE D 1 183 ? 169.781 184.065 153.625 1.00 143.72 183 PHE C CA 1
ATOM 10278 C C . PHE D 1 183 ? 170.103 185.305 152.793 1.00 143.72 183 PHE C C 1
ATOM 10279 O O . PHE D 1 183 ? 169.836 185.340 151.582 1.00 143.72 183 PHE C O 1
ATOM 10287 N N . ALA D 1 184 ? 170.702 186.319 153.426 1.00 157.32 184 ALA C N 1
ATOM 10288 C CA . ALA D 1 184 ? 171.061 187.546 152.722 1.00 157.32 184 ALA C CA 1
ATOM 10289 C C . ALA D 1 184 ? 172.159 187.305 151.692 1.00 157.32 184 ALA C C 1
ATOM 10290 O O . ALA D 1 184 ? 172.116 187.865 150.591 1.00 157.32 184 ALA C O 1
ATOM 10292 N N . ARG D 1 185 ? 173.146 186.471 152.024 1.00 167.48 185 ARG C N 1
ATOM 10293 C CA . ARG D 1 185 ? 174.189 186.127 151.069 1.00 167.48 185 ARG C CA 1
ATOM 10294 C C . ARG D 1 185 ? 173.708 185.154 150.004 1.00 167.48 185 ARG C C 1
ATOM 10295 O O . ARG D 1 185 ? 174.310 185.089 148.929 1.00 167.48 185 ARG C O 1
ATOM 10303 N N . GLU D 1 186 ? 172.655 184.385 150.282 1.00 164.52 186 GLU C N 1
ATOM 10304 C CA . GLU D 1 186 ? 172.008 183.624 149.221 1.00 164.52 186 GLU C CA 1
ATOM 10305 C C . GLU D 1 186 ? 171.324 184.555 148.230 1.00 164.52 186 GLU C C 1
ATOM 10306 O O . GLU D 1 186 ? 171.403 184.347 147.013 1.00 164.52 186 GLU C O 1
ATOM 10312 N N . LEU D 1 187 ? 170.658 185.595 148.733 1.00 150.44 187 LEU C N 1
ATOM 10313 C CA . LEU D 1 187 ? 169.952 186.507 147.840 1.00 150.44 187 LEU C CA 1
ATOM 10314 C C . LEU D 1 187 ? 170.881 187.479 147.118 1.00 150.44 187 LEU C C 1
ATOM 10315 O O . LEU D 1 187 ? 170.553 187.923 146.012 1.00 150.44 187 LEU C O 1
ATOM 10320 N N . PHE D 1 188 ? 172.031 187.826 147.702 1.00 164.64 188 PHE C N 1
ATOM 10321 C CA . PHE D 1 188 ? 172.857 188.899 147.154 1.00 164.64 188 PHE C CA 1
ATOM 10322 C C . PHE D 1 188 ? 174.317 188.492 146.985 1.00 164.64 188 PHE C C 1
ATOM 10323 O O . PHE D 1 188 ? 175.204 189.350 146.980 1.00 164.64 188 PHE C O 1
ATOM 10331 N N . GLY D 1 189 ? 174.593 187.203 146.845 1.00 169.73 189 GLY C N 1
ATOM 10332 C CA . GLY D 1 189 ? 175.949 186.751 146.615 1.00 169.73 189 GLY C CA 1
ATOM 10333 C C . GLY D 1 189 ? 176.769 186.679 147.892 1.00 169.73 189 GLY C C 1
ATOM 10334 O O . GLY D 1 189 ? 176.436 187.264 148.922 1.00 169.73 189 GLY C O 1
ATOM 10335 N N . GLN D 1 190 ? 177.882 185.955 147.808 1.00 198.60 190 GLN C N 1
ATOM 10336 C CA . GLN D 1 190 ? 178.695 185.680 148.987 1.00 198.60 190 GLN C CA 1
ATOM 10337 C C . GLN D 1 190 ? 179.687 186.788 149.310 1.00 198.60 190 GLN C C 1
ATOM 10338 O O . GLN D 1 190 ? 180.451 186.648 150.269 1.00 198.60 190 GLN C O 1
ATOM 10344 N N . PHE D 1 191 ? 179.706 187.874 148.538 1.00 203.63 191 PHE C N 1
ATOM 10345 C CA . PHE D 1 191 ? 180.495 189.046 148.894 1.00 203.63 191 PHE C CA 1
ATOM 10346 C C . PHE D 1 191 ? 179.831 189.882 149.985 1.00 203.63 191 PHE C C 1
ATOM 10347 O O . PHE D 1 191 ? 180.495 190.734 150.589 1.00 203.63 191 PHE C O 1
ATOM 10355 N N . LEU D 1 192 ? 178.557 189.631 150.268 1.00 173.65 192 LEU C N 1
ATOM 10356 C CA . LEU D 1 192 ? 177.806 190.436 151.226 1.00 173.65 192 LEU C CA 1
ATOM 10357 C C . LEU D 1 192 ? 178.309 190.198 152.648 1.00 173.65 192 LEU C C 1
ATOM 10358 O O . LEU D 1 192 ? 178.495 189.044 153.050 1.00 173.65 192 LEU C O 1
ATOM 10363 N N . PRO D 1 193 ? 178.544 191.249 153.429 1.00 156.33 193 PRO C N 1
ATOM 10364 C CA . PRO D 1 193 ? 179.060 191.087 154.792 1.00 156.33 193 PRO C CA 1
ATOM 10365 C C . PRO D 1 193 ? 177.978 190.589 155.747 1.00 156.33 193 PRO C C 1
ATOM 10366 O O . PRO D 1 193 ? 176.819 190.404 155.383 1.00 156.33 193 PRO C O 1
ATOM 10370 N N . SER D 1 194 ? 178.389 190.375 156.995 1.00 155.93 194 SER C N 1
ATOM 10371 C CA . SER D 1 194 ? 177.477 189.894 158.022 1.00 155.93 194 SER C CA 1
ATOM 10372 C C . SER D 1 194 ? 176.507 190.991 158.448 1.00 155.93 194 SER C C 1
ATOM 10373 O O . SER D 1 194 ? 176.829 192.182 158.430 1.00 155.93 194 SER C O 1
ATOM 10376 N N . ILE D 1 195 ? 175.306 190.571 158.839 1.00 141.89 195 ILE C N 1
ATOM 10377 C CA . ILE D 1 195 ? 174.241 191.488 159.241 1.00 141.89 195 ILE C CA 1
ATOM 10378 C C . ILE D 1 195 ? 174.481 191.849 160.705 1.00 141.89 195 ILE C C 1
ATOM 10379 O O . ILE D 1 195 ? 174.134 191.087 161.608 1.00 141.89 195 ILE C O 1
ATOM 10384 N N . ASN D 1 196 ? 175.071 193.017 160.947 1.00 152.00 196 ASN C N 1
ATOM 10385 C CA . ASN D 1 196 ? 175.449 193.425 162.292 1.00 152.00 196 ASN C CA 1
ATOM 10386 C C . ASN D 1 196 ? 174.503 194.444 162.911 1.00 152.00 196 ASN C C 1
ATOM 10387 O O . ASN D 1 196 ? 174.710 194.829 164.066 1.00 152.00 196 ASN C O 1
ATOM 10392 N N . TYR D 1 197 ? 173.478 194.903 162.179 1.00 133.02 197 TYR C N 1
ATOM 10393 C CA . TYR D 1 197 ? 172.572 195.849 162.817 1.00 133.02 197 TYR C CA 1
ATOM 10394 C C . TYR D 1 197 ? 171.618 195.105 163.754 1.00 133.02 197 TYR C C 1
ATOM 10395 O O . TYR D 1 197 ? 171.166 194.001 163.434 1.00 133.02 197 TYR C O 1
ATOM 10404 N N . PRO D 1 198 ? 171.332 195.663 164.926 1.00 110.75 198 PRO C N 1
ATOM 10405 C CA . PRO D 1 198 ? 170.558 194.929 165.930 1.00 110.75 198 PRO C CA 1
ATOM 10406 C C . PRO D 1 198 ? 169.069 194.901 165.621 1.00 110.75 198 PRO C C 1
ATOM 10407 O O . PRO D 1 198 ? 168.545 195.688 164.832 1.00 110.75 198 PRO C O 1
ATOM 10411 N N . SER D 1 199 ? 168.390 193.958 166.276 1.00 108.73 199 SER C N 1
ATOM 10412 C CA . SER D 1 199 ? 166.967 193.664 166.322 1.00 108.73 199 SER C CA 1
ATOM 10413 C C . SER D 1 199 ? 166.306 194.437 167.460 1.00 108.73 199 SER C C 1
ATOM 10414 O O . SER D 1 199 ? 166.966 194.767 168.451 1.00 108.73 199 SER C O 1
ATOM 10417 N N . PRO D 1 200 ? 165.014 194.764 167.331 1.00 90.19 200 PRO C N 1
ATOM 10418 C CA . PRO D 1 200 ? 164.313 195.441 168.439 1.00 90.19 200 PRO C CA 1
ATOM 10419 C C . PRO D 1 200 ? 164.218 194.620 169.715 1.00 90.19 200 PRO C C 1
ATOM 10420 O O . PRO D 1 200 ? 164.137 195.203 170.804 1.00 90.19 200 PRO C O 1
ATOM 10424 N N . MET D 1 201 ? 164.215 193.288 169.615 1.00 115.70 201 MET C N 1
ATOM 10425 C CA . MET D 1 201 ? 164.251 192.451 170.812 1.00 115.70 201 MET C CA 1
ATOM 10426 C C . MET D 1 201 ? 165.572 192.605 171.553 1.00 115.70 201 MET C C 1
ATOM 10427 O O . MET D 1 201 ? 165.598 192.627 172.791 1.00 115.70 201 MET C O 1
ATOM 10432 N N . GLU D 1 202 ? 166.676 192.718 170.809 1.00 126.56 202 GLU C N 1
ATOM 10433 C CA . GLU D 1 202 ? 167.978 192.970 171.419 1.00 126.56 202 GLU C CA 1
ATOM 10434 C C . GLU D 1 202 ? 168.017 194.339 172.087 1.00 126.56 202 GLU C C 1
ATOM 10435 O O . GLU D 1 202 ? 168.601 194.493 173.166 1.00 126.56 202 GLU C O 1
ATOM 10441 N N . ILE D 1 203 ? 167.379 195.337 171.467 1.00 100.01 203 ILE C N 1
ATOM 10442 C CA . ILE D 1 203 ? 167.294 196.673 172.053 1.00 100.01 203 ILE C CA 1
ATOM 10443 C C . ILE D 1 203 ? 166.475 196.645 173.339 1.00 100.01 203 ILE C C 1
ATOM 10444 O O . ILE D 1 203 ? 166.839 197.279 174.338 1.00 100.01 203 ILE C O 1
ATOM 10449 N N . GLU D 1 204 ? 165.372 195.891 173.340 1.00 116.04 204 GLU C N 1
ATOM 10450 C CA . GLU D 1 204 ? 164.536 195.768 174.532 1.00 116.04 204 GLU C CA 1
ATOM 10451 C C . GLU D 1 204 ? 165.271 195.063 175.668 1.00 116.04 204 GLU C C 1
ATOM 10452 O O . GLU D 1 204 ? 165.188 195.489 176.829 1.00 116.04 204 GLU C O 1
ATOM 10458 N N . ASP D 1 205 ? 166.008 193.994 175.348 1.00 119.73 205 ASP C N 1
ATOM 10459 C CA . ASP D 1 205 ? 166.788 193.292 176.365 1.00 119.73 205 ASP C CA 1
ATOM 10460 C C . ASP D 1 205 ? 167.922 194.159 176.898 1.00 119.73 205 ASP C C 1
ATOM 10461 O O . ASP D 1 205 ? 168.220 194.128 178.099 1.00 119.73 205 ASP C O 1
ATOM 10466 N N . ARG D 1 206 ? 168.554 194.947 176.020 1.00 108.53 206 ARG C N 1
ATOM 10467 C CA . ARG D 1 206 ? 169.596 195.873 176.451 1.00 108.53 206 ARG C CA 1
ATOM 10468 C C . ARG D 1 206 ? 169.032 196.957 177.359 1.00 108.53 206 ARG C C 1
ATOM 10469 O O . ARG D 1 206 ? 169.671 197.336 178.348 1.00 108.53 206 ARG C O 1
ATOM 10477 N N . LEU D 1 207 ? 167.832 197.453 177.041 1.00 97.09 207 LEU C N 1
ATOM 10478 C CA . LEU D 1 207 ? 167.168 198.436 177.891 1.00 97.09 207 LEU C CA 1
ATOM 10479 C C . LEU D 1 207 ? 166.843 197.861 179.263 1.00 97.09 207 LEU C C 1
ATOM 10480 O O . LEU D 1 207 ? 167.054 198.525 180.285 1.00 97.09 207 LEU C O 1
ATOM 10485 N N . ARG D 1 208 ? 166.348 196.619 179.304 1.00 97.08 208 ARG C N 1
ATOM 10486 C CA . ARG D 1 208 ? 166.028 195.989 180.584 1.00 97.08 208 ARG C CA 1
ATOM 10487 C C . ARG D 1 208 ? 167.279 195.735 181.417 1.00 97.08 208 ARG C C 1
ATOM 10488 O O . ARG D 1 208 ? 167.267 195.936 182.639 1.00 97.08 208 ARG C O 1
ATOM 10496 N N . GLU D 1 209 ? 168.372 195.312 180.773 1.00 103.92 209 GLU C N 1
ATOM 10497 C CA . GLU D 1 209 ? 169.619 195.087 181.498 1.00 103.92 209 GLU C CA 1
ATOM 10498 C C . GLU D 1 209 ? 170.213 196.392 182.014 1.00 103.92 209 GLU C C 1
ATOM 10499 O O . GLU D 1 209 ? 170.736 196.436 183.135 1.00 103.92 209 GLU C O 1
ATOM 10505 N N . GLU D 1 210 ? 170.130 197.464 181.218 1.00 109.31 210 GLU C N 1
ATOM 10506 C CA . GLU D 1 210 ? 170.601 198.771 181.670 1.00 109.31 210 GLU C CA 1
ATOM 10507 C C . GLU D 1 210 ? 169.770 199.289 182.836 1.00 109.31 210 GLU C C 1
ATOM 10508 O O . GLU D 1 210 ? 170.317 199.873 183.777 1.00 109.31 210 GLU C O 1
ATOM 10514 N N . ILE D 1 211 ? 168.453 199.065 182.798 1.00 92.30 211 ILE C N 1
ATOM 10515 C CA . ILE D 1 211 ? 167.579 199.480 183.893 1.00 92.30 211 ILE C CA 1
ATOM 10516 C C . ILE D 1 211 ? 167.894 198.702 185.168 1.00 92.30 211 ILE C C 1
ATOM 10517 O O . ILE D 1 211 ? 167.968 199.284 186.259 1.00 92.30 211 ILE C O 1
ATOM 10522 N N . ARG D 1 212 ? 168.115 197.387 185.047 1.00 93.32 212 ARG C N 1
ATOM 10523 C CA . ARG D 1 212 ? 168.452 196.574 186.215 1.00 93.32 212 ARG C CA 1
ATOM 10524 C C . ARG D 1 212 ? 169.800 196.970 186.812 1.00 93.32 212 ARG C C 1
ATOM 10525 O O . ARG D 1 212 ? 169.936 197.071 188.040 1.00 93.32 212 ARG C O 1
ATOM 10533 N N . ARG D 1 213 ? 170.798 197.225 185.959 1.00 90.59 213 ARG C N 1
ATOM 10534 C CA . ARG D 1 213 ? 172.106 197.649 186.452 1.00 90.59 213 ARG C CA 1
ATOM 10535 C C . ARG D 1 213 ? 172.044 199.039 187.075 1.00 90.59 213 ARG C C 1
ATOM 10536 O O . ARG D 1 213 ? 172.731 199.308 188.069 1.00 90.59 213 ARG C O 1
ATOM 10544 N N . ALA D 1 214 ? 171.211 199.925 186.519 1.00 86.45 214 ALA C N 1
ATOM 10545 C CA . ALA D 1 214 ? 171.020 201.248 187.104 1.00 86.45 214 ALA C CA 1
ATOM 10546 C C . ALA D 1 214 ? 170.355 201.162 188.471 1.00 86.45 214 ALA C C 1
ATOM 10547 O O . ALA D 1 214 ? 170.744 201.881 189.396 1.00 86.45 214 ALA C O 1
ATOM 10549 N N . GLN D 1 215 ? 169.362 200.279 188.618 1.00 102.97 215 GLN C N 1
ATOM 10550 C CA . GLN D 1 215 ? 168.713 200.086 189.914 1.00 102.97 215 GLN C CA 1
ATOM 10551 C C . GLN D 1 215 ? 169.677 199.506 190.941 1.00 102.97 215 GLN C C 1
ATOM 10552 O O . GLN D 1 215 ? 169.661 199.909 192.112 1.00 102.97 215 GLN C O 1
ATOM 10558 N N . LEU D 1 216 ? 170.529 198.567 190.517 1.00 89.34 216 LEU C N 1
ATOM 10559 C CA . LEU D 1 216 ? 171.515 197.983 191.425 1.00 89.34 216 LEU C CA 1
ATOM 10560 C C . LEU D 1 216 ? 172.553 199.013 191.862 1.00 89.34 216 LEU C C 1
ATOM 10561 O O . LEU D 1 216 ? 172.926 199.066 193.044 1.00 89.34 216 LEU C O 1
ATOM 10566 N N . GLY D 1 217 ? 173.013 199.849 190.927 1.00 86.50 217 GLY C N 1
ATOM 10567 C CA . GLY D 1 217 ? 173.934 200.916 191.285 1.00 86.50 217 GLY C CA 1
ATOM 10568 C C . GLY D 1 217 ? 173.300 201.968 192.175 1.00 86.50 217 GLY C C 1
ATOM 10569 O O . GLY D 1 217 ? 173.957 202.515 193.064 1.00 86.50 217 GLY C O 1
ATOM 10570 N N . ILE D 1 218 ? 172.012 202.252 191.955 1.00 99.49 218 ILE C N 1
ATOM 10571 C CA . ILE D 1 218 ? 171.276 203.183 192.805 1.00 99.49 218 ILE C CA 1
ATOM 10572 C C . ILE D 1 218 ? 171.155 202.633 194.222 1.00 99.49 218 ILE C C 1
ATOM 10573 O O . ILE D 1 218 ? 171.337 203.367 195.198 1.00 99.49 218 ILE C O 1
ATOM 10578 N N . ALA D 1 219 ? 170.889 201.329 194.355 1.00 96.64 219 ALA C N 1
ATOM 10579 C CA . ALA D 1 219 ? 170.811 200.706 195.676 1.00 96.64 219 ALA C CA 1
ATOM 10580 C C . ALA D 1 219 ? 172.158 200.718 196.394 1.00 96.64 219 ALA C C 1
ATOM 10581 O O . ALA D 1 219 ? 172.222 200.998 197.601 1.00 96.64 219 ALA C O 1
ATOM 10583 N N . ALA D 1 220 ? 173.242 200.419 195.666 1.00 100.39 220 ALA C N 1
ATOM 10584 C CA . ALA D 1 220 ? 174.577 200.450 196.262 1.00 100.39 220 ALA C CA 1
ATOM 10585 C C . ALA D 1 220 ? 174.967 201.860 196.693 1.00 100.39 220 ALA C C 1
ATOM 10586 O O . ALA D 1 220 ? 175.506 202.056 197.792 1.00 100.39 220 ALA C O 1
ATOM 10588 N N . TYR D 1 221 ? 174.675 202.857 195.852 1.00 123.30 221 TYR C N 1
ATOM 10589 C CA . TYR D 1 221 ? 174.960 204.240 196.211 1.00 123.30 221 TYR C CA 1
ATOM 10590 C C . TYR D 1 221 ? 174.063 204.725 197.340 1.00 123.30 221 TYR C C 1
ATOM 10591 O O . TYR D 1 221 ? 174.480 205.576 198.125 1.00 123.30 221 TYR C O 1
ATOM 10600 N N . GLU D 1 222 ? 172.846 204.188 197.450 1.00 122.06 222 GLU C N 1
ATOM 10601 C CA . GLU D 1 222 ? 171.973 204.548 198.561 1.00 122.06 222 GLU C CA 1
ATOM 10602 C C . GLU D 1 222 ? 172.498 204.000 199.878 1.00 122.06 222 GLU C C 1
ATOM 10603 O O . GLU D 1 222 ? 172.456 204.694 200.900 1.00 122.06 222 GLU C O 1
ATOM 10609 N N . SER D 1 223 ? 173.000 202.761 199.867 1.00 105.02 223 SER C N 1
ATOM 10610 C CA . SER D 1 223 ? 173.625 202.202 201.065 1.00 105.02 223 SER C CA 1
ATOM 10611 C C . SER D 1 223 ? 174.871 202.989 201.457 1.00 105.02 223 SER C C 1
ATOM 10612 O O . SER D 1 223 ? 175.068 203.312 202.639 1.00 105.02 223 SER C O 1
ATOM 10615 N N . ARG D 1 224 ? 175.701 203.338 200.466 1.00 131.97 224 ARG C N 1
ATOM 10616 C CA . ARG D 1 224 ? 176.909 204.116 200.728 1.00 131.97 224 ARG C CA 1
ATOM 10617 C C . ARG D 1 224 ? 176.579 205.517 201.236 1.00 131.97 224 ARG C C 1
ATOM 10618 O O . ARG D 1 224 ? 177.231 206.016 202.160 1.00 131.97 224 ARG C O 1
ATOM 10626 N N . THR D 1 225 ? 175.550 206.149 200.666 1.00 139.42 225 THR C N 1
ATOM 10627 C CA . THR D 1 225 ? 175.166 207.496 201.070 1.00 139.42 225 THR C CA 1
ATOM 10628 C C . THR D 1 225 ? 174.544 207.501 202.459 1.00 139.42 225 THR C C 1
ATOM 10629 O O . THR D 1 225 ? 174.776 208.431 203.237 1.00 139.42 225 THR C O 1
ATOM 10633 N N . PHE D 1 226 ? 173.762 206.467 202.791 1.00 120.46 226 PHE C N 1
ATOM 10634 C CA . PHE D 1 226 ? 173.211 206.355 204.138 1.00 120.46 226 PHE C CA 1
ATOM 10635 C C . PHE D 1 226 ? 174.311 206.156 205.172 1.00 120.46 226 PHE C C 1
ATOM 10636 O O . PHE D 1 226 ? 174.278 206.776 206.243 1.00 120.46 226 PHE C O 1
ATOM 10644 N N . SER D 1 227 ? 175.304 205.314 204.859 1.00 132.22 227 SER C N 1
ATOM 10645 C CA . SER D 1 227 ? 176.420 205.116 205.783 1.00 132.22 227 SER C CA 1
ATOM 10646 C C . SER D 1 227 ? 177.253 206.385 205.943 1.00 132.22 227 SER C C 1
ATOM 10647 O O . SER D 1 227 ? 177.636 206.745 207.064 1.00 132.22 227 SER C O 1
ATOM 10650 N N . GLU D 1 228 ? 177.514 207.093 204.836 1.00 177.49 228 GLU C N 1
ATOM 10651 C CA . GLU D 1 228 ? 178.292 208.330 204.894 1.00 177.49 228 GLU C CA 1
ATOM 10652 C C . GLU D 1 228 ? 177.551 209.429 205.646 1.00 177.49 228 GLU C C 1
ATOM 10653 O O . GLU D 1 228 ? 178.158 210.166 206.432 1.00 177.49 228 GLU C O 1
ATOM 10659 N N . SER D 1 229 ? 176.238 209.547 205.430 1.00 166.54 229 SER C N 1
ATOM 10660 C CA . SER D 1 229 ? 175.457 210.551 206.138 1.00 166.54 229 SER C CA 1
ATOM 10661 C C . SER D 1 229 ? 175.314 210.215 207.614 1.00 166.54 229 SER C C 1
ATOM 10662 O O . SER D 1 229 ? 175.259 211.126 208.447 1.00 166.54 229 SER C O 1
ATOM 10665 N N . PHE D 1 230 ? 175.260 208.926 207.963 1.00 145.67 230 PHE C N 1
ATOM 10666 C CA . PHE D 1 230 ? 175.210 208.574 209.376 1.00 145.67 230 PHE C CA 1
ATOM 10667 C C . PHE D 1 230 ? 176.549 208.805 210.061 1.00 145.67 230 PHE C C 1
ATOM 10668 O O . PHE D 1 230 ? 176.580 209.134 211.251 1.00 145.67 230 PHE C O 1
ATOM 10676 N N . VAL D 1 231 ? 177.658 208.618 209.340 1.00 151.44 231 VAL C N 1
ATOM 10677 C CA . VAL D 1 231 ? 178.965 208.970 209.889 1.00 151.44 231 VAL C CA 1
ATOM 10678 C C . VAL D 1 231 ? 179.081 210.483 210.065 1.00 151.44 231 VAL C C 1
ATOM 10679 O O . VAL D 1 231 ? 179.563 210.970 211.096 1.00 151.44 231 VAL C O 1
ATOM 10683 N N . LYS D 1 232 ? 178.601 211.251 209.085 1.00 141.69 232 LYS C N 1
ATOM 10684 C CA . LYS D 1 232 ? 178.732 212.703 209.150 1.00 141.69 232 LYS C CA 1
ATOM 10685 C C . LYS D 1 232 ? 177.742 213.337 210.122 1.00 141.69 232 LYS C C 1
ATOM 10686 O O . LYS D 1 232 ? 177.954 214.473 210.559 1.00 141.69 232 LYS C O 1
ATOM 10692 N N . VAL D 1 233 ? 176.663 212.634 210.473 1.00 155.34 233 VAL C N 1
ATOM 10693 C CA . VAL D 1 233 ? 175.580 213.299 211.192 1.00 155.34 233 VAL C CA 1
ATOM 10694 C C . VAL D 1 233 ? 175.790 213.269 212.708 1.00 155.34 233 VAL C C 1
ATOM 10695 O O . VAL D 1 233 ? 175.239 214.112 213.425 1.00 155.34 233 VAL C O 1
ATOM 10699 N N . PHE D 1 234 ? 176.590 212.342 213.228 1.00 138.58 234 PHE C N 1
ATOM 10700 C CA . PHE D 1 234 ? 176.732 212.237 214.671 1.00 138.58 234 PHE C CA 1
ATOM 10701 C C . PHE D 1 234 ? 178.040 212.877 215.130 1.00 138.58 234 PHE C C 1
ATOM 10702 O O . PHE D 1 234 ? 178.856 213.328 214.319 1.00 138.58 234 PHE C O 1
ATOM 10710 N N . SER D 1 235 ? 178.219 212.905 216.459 1.00 108.93 235 SER C N 1
ATOM 10711 C CA . SER D 1 235 ? 179.327 213.587 217.146 1.00 108.93 235 SER C CA 1
ATOM 10712 C C . SER D 1 235 ? 179.407 215.061 216.754 1.00 108.93 235 SER C C 1
ATOM 10713 O O . SER D 1 235 ? 180.482 215.598 216.479 1.00 108.93 235 SER C O 1
ATOM 10716 N N . ALA D 1 236 ? 178.253 215.718 216.727 1.00 92.68 236 ALA C N 1
ATOM 10717 C CA . ALA D 1 236 ? 178.183 217.131 216.383 1.00 92.68 236 ALA C CA 1
ATOM 10718 C C . ALA D 1 236 ? 178.584 217.999 217.571 1.00 92.68 236 ALA C C 1
ATOM 10719 O O . ALA D 1 236 ? 179.754 218.046 217.952 1.00 92.68 236 ALA C O 1
ATOM 10721 N N . THR D 1 248 ? 167.030 228.131 207.872 1.00 173.03 248 THR C N 1
ATOM 10722 C CA . THR D 1 248 ? 166.532 226.776 208.079 1.00 173.03 248 THR C CA 1
ATOM 10723 C C . THR D 1 248 ? 165.217 226.557 207.339 1.00 173.03 248 THR C C 1
ATOM 10724 O O . THR D 1 248 ? 164.898 225.435 206.944 1.00 173.03 248 THR C O 1
ATOM 10728 N N . GLY D 1 249 ? 164.451 227.638 207.172 1.00 204.16 249 GLY C N 1
ATOM 10729 C CA . GLY D 1 249 ? 163.208 227.546 206.422 1.00 204.16 249 GLY C CA 1
ATOM 10730 C C . GLY D 1 249 ? 163.429 227.298 204.941 1.00 204.16 249 GLY C C 1
ATOM 10731 O O . GLY D 1 249 ? 162.693 226.528 204.316 1.00 204.16 249 GLY C O 1
ATOM 10732 N N . GLU D 1 250 ? 164.444 227.949 204.361 1.00 208.40 250 GLU C N 1
ATOM 10733 C CA . GLU D 1 250 ? 164.772 227.733 202.954 1.00 208.40 250 GLU C CA 1
ATOM 10734 C C . GLU D 1 250 ? 165.295 226.324 202.711 1.00 208.40 250 GLU C C 1
ATOM 10735 O O . GLU D 1 250 ? 165.073 225.760 201.632 1.00 208.40 250 GLU C O 1
ATOM 10741 N N . LEU D 1 251 ? 165.978 225.743 203.703 1.00 214.98 251 LEU C N 1
ATOM 10742 C CA . LEU D 1 251 ? 166.387 224.345 203.621 1.00 214.98 251 LEU C CA 1
ATOM 10743 C C . LEU D 1 251 ? 165.179 223.419 203.570 1.00 214.98 251 LEU C C 1
ATOM 10744 O O . LEU D 1 251 ? 165.160 222.461 202.789 1.00 214.98 251 LEU C O 1
ATOM 10749 N N . LEU D 1 252 ? 164.154 223.703 204.381 1.00 206.09 252 LEU C N 1
ATOM 10750 C CA . LEU D 1 252 ? 162.933 222.902 204.352 1.00 206.09 252 LEU C CA 1
ATOM 10751 C C . LEU D 1 252 ? 162.174 223.090 203.044 1.00 206.09 252 LEU C C 1
ATOM 10752 O O . LEU D 1 252 ? 161.571 222.139 202.534 1.00 206.09 252 LEU C O 1
ATOM 10757 N N . LYS D 1 253 ? 162.201 224.304 202.483 1.00 207.85 253 LYS C N 1
ATOM 10758 C CA . LYS D 1 253 ? 161.586 224.538 201.177 1.00 207.85 253 LYS C CA 1
ATOM 10759 C C . LYS D 1 253 ? 162.305 223.768 200.073 1.00 207.85 253 LYS C C 1
ATOM 10760 O O . LYS D 1 253 ? 161.660 223.203 199.180 1.00 207.85 253 LYS C O 1
ATOM 10766 N N . GLU D 1 254 ? 163.640 223.731 200.124 1.00 195.83 254 GLU C N 1
ATOM 10767 C CA . GLU D 1 254 ? 164.407 222.974 199.140 1.00 195.83 254 GLU C CA 1
ATOM 10768 C C . GLU D 1 254 ? 164.181 221.473 199.292 1.00 195.83 254 GLU C C 1
ATOM 10769 O O . GLU D 1 254 ? 164.104 220.750 198.292 1.00 195.83 254 GLU C O 1
ATOM 10775 N N . ILE D 1 255 ? 164.061 220.995 200.534 1.00 199.82 255 ILE C N 1
ATOM 10776 C CA . ILE D 1 255 ? 163.757 219.588 200.790 1.00 199.82 255 ILE C CA 1
ATOM 10777 C C . ILE D 1 255 ? 162.359 219.238 200.279 1.00 199.82 255 ILE C C 1
ATOM 10778 O O . ILE D 1 255 ? 162.147 218.166 199.697 1.00 199.82 255 ILE C O 1
ATOM 10783 N N . GLU D 1 256 ? 161.399 220.155 200.452 1.00 209.66 256 GLU C N 1
ATOM 10784 C CA . GLU D 1 256 ? 160.054 219.964 199.913 1.00 209.66 256 GLU C CA 1
ATOM 10785 C C . GLU D 1 256 ? 160.060 219.911 198.389 1.00 209.66 256 GLU C C 1
ATOM 10786 O O . GLU D 1 256 ? 159.371 219.076 197.789 1.00 209.66 256 GLU C O 1
ATOM 10792 N N . GLY D 1 257 ? 160.837 220.790 197.751 1.00 194.62 257 GLY C N 1
ATOM 10793 C CA . GLY D 1 257 ? 160.946 220.760 196.299 1.00 194.62 257 GLY C CA 1
ATOM 10794 C C . GLY D 1 257 ? 161.603 219.493 195.782 1.00 194.62 257 GLY C C 1
ATOM 10795 O O . GLY D 1 257 ? 161.179 218.935 194.765 1.00 194.62 257 GLY C O 1
ATOM 10796 N N . LEU D 1 258 ? 162.632 219.012 196.490 1.00 174.44 258 LEU C N 1
ATOM 10797 C CA . LEU D 1 258 ? 163.267 217.747 196.131 1.00 174.44 258 LEU C CA 1
ATOM 10798 C C . LEU D 1 258 ? 162.312 216.571 196.302 1.00 174.44 258 LEU C C 1
ATOM 10799 O O . LEU D 1 258 ? 162.301 215.652 195.477 1.00 174.44 258 LEU C O 1
ATOM 10804 N N . ALA D 1 259 ? 161.505 216.585 197.368 1.00 173.77 259 ALA C N 1
ATOM 10805 C CA . ALA D 1 259 ? 160.538 215.514 197.592 1.00 173.77 259 ALA C CA 1
ATOM 10806 C C . ALA D 1 259 ? 159.444 215.518 196.532 1.00 173.77 259 ALA C C 1
ATOM 10807 O O . ALA D 1 259 ? 159.013 214.452 196.076 1.00 173.77 259 ALA C O 1
ATOM 10809 N N . ILE D 1 260 ? 158.990 216.708 196.126 1.00 188.97 260 ILE C N 1
ATOM 10810 C CA . ILE D 1 260 ? 157.995 216.819 195.061 1.00 188.97 260 ILE C CA 1
ATOM 10811 C C . ILE D 1 260 ? 158.574 216.341 193.730 1.00 188.97 260 ILE C C 1
ATOM 10812 O O . ILE D 1 260 ? 157.904 215.629 192.969 1.00 188.97 260 ILE C O 1
ATOM 10817 N N . ALA D 1 261 ? 159.834 216.692 193.447 1.00 179.33 261 ALA C N 1
ATOM 10818 C CA . ALA D 1 261 ? 160.476 216.255 192.208 1.00 179.33 261 ALA C CA 1
ATOM 10819 C C . ALA D 1 261 ? 160.700 214.745 192.182 1.00 179.33 261 ALA C C 1
ATOM 10820 O O . ALA D 1 261 ? 160.504 214.103 191.143 1.00 179.33 261 ALA C O 1
ATOM 10822 N N . GLN D 1 262 ? 161.108 214.157 193.309 1.00 153.58 262 GLN C N 1
ATOM 10823 C CA . GLN D 1 262 ? 161.352 212.718 193.346 1.00 153.58 262 GLN C CA 1
ATOM 10824 C C . GLN D 1 262 ? 160.060 211.911 193.385 1.00 153.58 262 GLN C C 1
ATOM 10825 O O . GLN D 1 262 ? 160.042 210.766 192.921 1.00 153.58 262 GLN C O 1
ATOM 10831 N N . ASP D 1 263 ? 158.980 212.473 193.933 1.00 147.48 263 ASP C N 1
ATOM 10832 C CA . ASP D 1 263 ? 157.703 211.765 193.923 1.00 147.48 263 ASP C CA 1
ATOM 10833 C C . ASP D 1 263 ? 157.083 211.761 192.532 1.00 147.48 263 ASP C C 1
ATOM 10834 O O . ASP D 1 263 ? 156.366 210.821 192.168 1.00 147.48 263 ASP C O 1
ATOM 10839 N N . SER D 1 264 ? 157.347 212.800 191.741 1.00 167.33 264 SER C N 1
ATOM 10840 C CA . SER D 1 264 ? 156.776 212.942 190.408 1.00 167.33 264 SER C CA 1
ATOM 10841 C C . SER D 1 264 ? 157.738 212.489 189.316 1.00 167.33 264 SER C C 1
ATOM 10842 O O . SER D 1 264 ? 157.752 213.064 188.222 1.00 167.33 264 SER C O 1
ATOM 10845 N N . SER D 1 265 ? 158.543 211.468 189.591 1.00 163.34 265 SER C N 1
ATOM 10846 C CA . SER D 1 265 ? 159.495 210.935 188.629 1.00 163.34 265 SER C CA 1
ATOM 10847 C C . SER D 1 265 ? 159.162 209.484 188.317 1.00 163.34 265 SER C C 1
ATOM 10848 O O . SER D 1 265 ? 158.678 208.746 189.181 1.00 163.34 265 SER C O 1
ATOM 10851 N N . ILE D 1 266 ? 159.418 209.085 187.069 1.00 168.90 266 ILE C N 1
ATOM 10852 C CA . ILE D 1 266 ? 159.146 207.717 186.640 1.00 168.90 266 ILE C CA 1
ATOM 10853 C C . ILE D 1 266 ? 160.142 206.745 187.265 1.00 168.90 266 ILE C C 1
ATOM 10854 O O . ILE D 1 266 ? 159.813 205.577 187.508 1.00 168.90 266 ILE C O 1
ATOM 10859 N N . LYS D 1 267 ? 161.361 207.210 187.550 1.00 152.60 267 LYS C N 1
ATOM 10860 C CA . LYS D 1 267 ? 162.426 206.334 188.028 1.00 152.60 267 LYS C CA 1
ATOM 10861 C C . LYS D 1 267 ? 162.208 205.849 189.455 1.00 152.60 267 LYS C C 1
ATOM 10862 O O . LYS D 1 267 ? 162.823 204.856 189.857 1.00 152.60 267 LYS C O 1
ATOM 10868 N N . ASN D 1 268 ? 161.356 206.516 190.228 1.00 158.17 268 ASN C N 1
ATOM 10869 C CA . ASN D 1 268 ? 161.141 206.192 191.636 1.00 158.17 268 ASN C CA 1
ATOM 10870 C C . ASN D 1 268 ? 159.881 205.363 191.847 1.00 158.17 268 ASN C C 1
ATOM 10871 O O . ASN D 1 268 ? 159.148 205.573 192.817 1.00 158.17 268 ASN C O 1
ATOM 10876 N N . GLY D 1 269 ? 159.597 204.429 190.936 1.00 132.08 269 GLY C N 1
ATOM 10877 C CA . GLY D 1 269 ? 158.401 203.613 191.066 1.00 132.08 269 GLY C CA 1
ATOM 10878 C C . GLY D 1 269 ? 158.454 202.628 192.219 1.00 132.08 269 GLY C C 1
ATOM 10879 O O . GLY D 1 269 ? 157.413 202.231 192.748 1.00 132.08 269 GLY C O 1
ATOM 10880 N N . TYR D 1 270 ? 159.658 202.220 192.626 1.00 126.09 270 TYR C N 1
ATOM 10881 C CA . TYR D 1 270 ? 159.782 201.315 193.762 1.00 126.09 270 TYR C CA 1
ATOM 10882 C C . TYR D 1 270 ? 159.542 202.016 195.093 1.00 126.09 270 TYR C C 1
ATOM 10883 O O . TYR D 1 270 ? 159.145 201.358 196.060 1.00 126.09 270 TYR C O 1
ATOM 10892 N N . TYR D 1 271 ? 159.771 203.325 195.165 1.00 128.17 271 TYR C N 1
ATOM 10893 C CA . TYR D 1 271 ? 159.545 204.078 196.395 1.00 128.17 271 TYR C CA 1
ATOM 10894 C C . TYR D 1 271 ? 159.256 205.526 196.035 1.00 128.17 271 TYR C C 1
ATOM 10895 O O . TYR D 1 271 ? 160.128 206.215 195.497 1.00 128.17 271 TYR C O 1
ATOM 10904 N N . ALA D 1 272 ? 158.044 205.985 196.337 1.00 144.95 272 ALA C N 1
ATOM 10905 C CA . ALA D 1 272 ? 157.592 207.334 196.009 1.00 144.95 272 ALA C CA 1
ATOM 10906 C C . ALA D 1 272 ? 156.886 207.969 197.202 1.00 144.95 272 ALA C C 1
ATOM 10907 O O . ALA D 1 272 ? 155.789 208.519 197.087 1.00 144.95 272 ALA C O 1
ATOM 10909 N N . GLU D 1 273 ? 157.513 207.903 198.373 1.00 179.22 273 GLU C N 1
ATOM 10910 C CA . GLU D 1 273 ? 156.937 208.432 199.605 1.00 179.22 273 GLU C CA 1
ATOM 10911 C C . GLU D 1 273 ? 157.910 209.380 200.296 1.00 179.22 273 GLU C C 1
ATOM 10912 O O . GLU D 1 273 ? 158.170 209.270 201.498 1.00 179.22 273 GLU C O 1
ATOM 10918 N N . TYR D 1 274 ? 158.475 210.325 199.541 1.00 158.39 274 TYR C N 1
ATOM 10919 C CA . TYR D 1 274 ? 159.400 211.292 200.124 1.00 158.39 274 TYR C CA 1
ATOM 10920 C C . TYR D 1 274 ? 158.676 212.451 200.799 1.00 158.39 274 TYR C C 1
ATOM 10921 O O . TYR D 1 274 ? 159.196 213.020 201.769 1.00 158.39 274 TYR C O 1
ATOM 10930 N N . SER D 1 275 ? 157.494 212.821 200.295 1.00 165.47 275 SER C N 1
ATOM 10931 C CA . SER D 1 275 ? 156.766 213.957 200.851 1.00 165.47 275 SER C CA 1
ATOM 10932 C C . SER D 1 275 ? 156.244 213.665 202.251 1.00 165.47 275 SER C C 1
ATOM 10933 O O . SER D 1 275 ? 156.198 214.572 203.089 1.00 165.47 275 SER C O 1
ATOM 10936 N N . LYS D 1 276 ? 155.859 212.415 202.521 1.00 175.76 276 LYS C N 1
ATOM 10937 C CA . LYS D 1 276 ? 155.472 212.025 203.874 1.00 175.76 276 LYS C CA 1
ATOM 10938 C C . LYS D 1 276 ? 156.653 212.124 204.833 1.00 175.76 276 LYS C C 1
ATOM 10939 O O . LYS D 1 276 ? 156.492 212.546 205.985 1.00 175.76 276 LYS C O 1
ATOM 10945 N N . VAL D 1 277 ? 157.847 211.757 204.357 1.00 197.96 277 VAL C N 1
ATOM 10946 C CA . VAL D 1 277 ? 159.072 211.896 205.143 1.00 197.96 277 VAL C CA 1
ATOM 10947 C C . VAL D 1 277 ? 159.350 213.364 205.451 1.00 197.96 277 VAL C C 1
ATOM 10948 O O . VAL D 1 277 ? 159.680 213.722 206.592 1.00 197.96 277 VAL C O 1
ATOM 10952 N N . TYR D 1 278 ? 159.181 214.237 204.449 1.00 196.74 278 TYR C N 1
ATOM 10953 C CA . TYR D 1 278 ? 159.367 215.674 204.657 1.00 196.74 278 TYR C CA 1
ATOM 10954 C C . TYR D 1 278 ? 158.353 216.239 205.648 1.00 196.74 278 TYR C C 1
ATOM 10955 O O . TYR D 1 278 ? 158.706 217.066 206.497 1.00 196.74 278 TYR C O 1
ATOM 10964 N N . GLU D 1 279 ? 157.091 215.809 205.550 1.00 223.24 279 GLU C N 1
ATOM 10965 C CA . GLU D 1 279 ? 156.061 216.313 206.454 1.00 223.24 279 GLU C CA 1
ATOM 10966 C C . GLU D 1 279 ? 156.288 215.836 207.884 1.00 223.24 279 GLU C C 1
ATOM 10967 O O . GLU D 1 279 ? 156.060 216.592 208.835 1.00 223.24 279 GLU C O 1
ATOM 10973 N N . GLU D 1 280 ? 156.755 214.593 208.055 1.00 222.14 280 GLU C N 1
ATOM 10974 C CA . GLU D 1 280 ? 157.079 214.103 209.392 1.00 222.14 280 GLU C CA 1
ATOM 10975 C C . GLU D 1 280 ? 158.281 214.833 209.981 1.00 222.14 280 GLU C C 1
ATOM 10976 O O . GLU D 1 280 ? 158.296 215.140 211.180 1.00 222.14 280 GLU C O 1
ATOM 10982 N N . ILE D 1 281 ? 159.287 215.132 209.149 1.00 225.88 281 ILE C N 1
ATOM 10983 C CA . ILE D 1 281 ? 160.447 215.900 209.604 1.00 225.88 281 ILE C CA 1
ATOM 10984 C C . ILE D 1 281 ? 160.032 217.310 210.014 1.00 225.88 281 ILE C C 1
ATOM 10985 O O . ILE D 1 281 ? 160.453 217.818 211.064 1.00 225.88 281 ILE C O 1
ATOM 10990 N N . ARG D 1 282 ? 159.165 217.944 209.218 1.00 220.51 282 ARG C N 1
ATOM 10991 C CA . ARG D 1 282 ? 158.694 219.291 209.528 1.00 220.51 282 ARG C CA 1
ATOM 10992 C C . ARG D 1 282 ? 157.832 219.311 210.787 1.00 220.51 282 ARG C C 1
ATOM 10993 O O . ARG D 1 282 ? 157.919 220.250 211.586 1.00 220.51 282 ARG C O 1
ATOM 11001 N N . SER D 1 283 ? 157.009 218.277 210.990 1.00 229.45 283 SER C N 1
ATOM 11002 C CA . SER D 1 283 ? 156.202 218.196 212.204 1.00 229.45 283 SER C CA 1
ATOM 11003 C C . SER D 1 283 ? 157.056 217.933 213.439 1.00 229.45 283 SER C C 1
ATOM 11004 O O . SER D 1 283 ? 156.724 218.412 214.529 1.00 229.45 283 SER C O 1
ATOM 11007 N N . LEU D 1 284 ? 158.143 217.168 213.296 1.00 223.56 284 LEU C N 1
ATOM 11008 C CA . LEU D 1 284 ? 159.061 216.982 214.417 1.00 223.56 284 LEU C CA 1
ATOM 11009 C C . LEU D 1 284 ? 159.828 218.263 214.727 1.00 223.56 284 LEU C C 1
ATOM 11010 O O . LEU D 1 284 ? 160.131 218.544 215.892 1.00 223.56 284 LEU C O 1
ATOM 11015 N N . ILE D 1 285 ? 160.165 219.039 213.695 1.00 220.03 285 ILE C N 1
ATOM 11016 C CA . ILE D 1 285 ? 160.895 220.289 213.899 1.00 220.03 285 ILE C CA 1
ATOM 11017 C C . ILE D 1 285 ? 160.000 221.344 214.545 1.00 220.03 285 ILE C C 1
ATOM 11018 O O . ILE D 1 285 ? 160.419 222.046 215.476 1.00 220.03 285 ILE C O 1
ATOM 11023 N N . ASN D 1 286 ? 158.742 221.440 214.095 1.00 229.78 286 ASN C N 1
ATOM 11024 C CA . ASN D 1 286 ? 157.862 222.551 214.447 1.00 229.78 286 ASN C CA 1
ATOM 11025 C C . ASN D 1 286 ? 157.465 222.575 215.921 1.00 229.78 286 ASN C C 1
ATOM 11026 O O . ASN D 1 286 ? 157.123 223.644 216.437 1.00 229.78 286 ASN C O 1
ATOM 11031 N N . ARG D 1 287 ? 157.513 221.436 216.614 1.00 220.78 287 ARG C N 1
ATOM 11032 C CA . ARG D 1 287 ? 157.142 221.425 218.025 1.00 220.78 287 ARG C CA 1
ATOM 11033 C C . ARG D 1 287 ? 158.233 221.998 218.921 1.00 220.78 287 ARG C C 1
ATOM 11034 O O . ARG D 1 287 ? 157.946 222.362 220.067 1.00 220.78 287 ARG C O 1
ATOM 11042 N N . ASN D 1 288 ? 159.466 222.091 218.433 1.00 204.71 288 ASN C N 1
ATOM 11043 C CA . ASN D 1 288 ? 160.556 222.656 219.222 1.00 204.71 288 ASN C CA 1
ATOM 11044 C C . ASN D 1 288 ? 161.479 223.505 218.354 1.00 204.71 288 ASN C C 1
ATOM 11045 O O . ASN D 1 288 ? 162.202 224.365 218.858 1.00 204.71 288 ASN C O 1
ATOM 11050 N N . ASN D 1 295 ? 171.520 225.263 214.399 1.00 145.20 295 ASN C N 1
ATOM 11051 C CA . ASN D 1 295 ? 172.552 224.768 215.303 1.00 145.20 295 ASN C CA 1
ATOM 11052 C C . ASN D 1 295 ? 172.948 223.339 214.940 1.00 145.20 295 ASN C C 1
ATOM 11053 O O . ASN D 1 295 ? 173.351 223.069 213.808 1.00 145.20 295 ASN C O 1
ATOM 11058 N N . SER D 1 296 ? 172.836 222.425 215.908 1.00 160.13 296 SER C N 1
ATOM 11059 C CA . SER D 1 296 ? 173.147 221.024 215.645 1.00 160.13 296 SER C CA 1
ATOM 11060 C C . SER D 1 296 ? 172.076 220.363 214.788 1.00 160.13 296 SER C C 1
ATOM 11061 O O . SER D 1 296 ? 172.375 219.427 214.037 1.00 160.13 296 SER C O 1
ATOM 11064 N N . VAL D 1 297 ? 170.828 220.826 214.894 1.00 154.03 297 VAL C N 1
ATOM 11065 C CA . VAL D 1 297 ? 169.760 220.328 214.032 1.00 154.03 297 VAL C CA 1
ATOM 11066 C C . VAL D 1 297 ? 169.974 220.789 212.595 1.00 154.03 297 VAL C C 1
ATOM 11067 O O . VAL D 1 297 ? 169.615 220.079 211.645 1.00 154.03 297 VAL C O 1
ATOM 11071 N N . SER D 1 298 ? 170.568 221.973 212.412 1.00 175.29 298 SER C N 1
ATOM 11072 C CA . SER D 1 298 ? 170.823 222.499 211.075 1.00 175.29 298 SER C CA 1
ATOM 11073 C C . SER D 1 298 ? 171.854 221.667 210.322 1.00 175.29 298 SER C C 1
ATOM 11074 O O . SER D 1 298 ? 171.755 221.530 209.098 1.00 175.29 298 SER C O 1
ATOM 11077 N N . GLY D 1 299 ? 172.836 221.102 211.030 1.00 178.34 299 GLY C N 1
ATOM 11078 C CA . GLY D 1 299 ? 173.792 220.216 210.382 1.00 178.34 299 GLY C CA 1
ATOM 11079 C C . GLY D 1 299 ? 173.159 218.930 209.887 1.00 178.34 299 GLY C C 1
ATOM 11080 O O . GLY D 1 299 ? 173.455 218.466 208.780 1.00 178.34 299 GLY C O 1
ATOM 11081 N N . ALA D 1 300 ? 172.264 218.347 210.691 1.00 165.33 300 ALA C N 1
ATOM 11082 C CA . ALA D 1 300 ? 171.515 217.173 210.254 1.00 165.33 300 ALA C CA 1
ATOM 11083 C C . ALA D 1 300 ? 170.599 217.510 209.084 1.00 165.33 300 ALA C C 1
ATOM 11084 O O . ALA D 1 300 ? 170.450 216.710 208.152 1.00 165.33 300 ALA C O 1
ATOM 11086 N N . LEU D 1 301 ? 170.005 218.708 209.106 1.00 159.05 301 LEU C N 1
ATOM 11087 C CA . LEU D 1 301 ? 169.153 219.152 208.006 1.00 159.05 301 LEU C CA 1
ATOM 11088 C C . LEU D 1 301 ? 169.938 219.318 206.710 1.00 159.05 301 LEU C C 1
ATOM 11089 O O . LEU D 1 301 ? 169.477 218.892 205.642 1.00 159.05 301 LEU C O 1
ATOM 11094 N N . VAL D 1 302 ? 171.131 219.914 206.779 1.00 160.43 302 VAL C N 1
ATOM 11095 C CA . VAL D 1 302 ? 171.881 220.122 205.544 1.00 160.43 302 VAL C CA 1
ATOM 11096 C C . VAL D 1 302 ? 172.501 218.820 205.041 1.00 160.43 302 VAL C C 1
ATOM 11097 O O . VAL D 1 302 ? 172.611 218.630 203.826 1.00 160.43 302 VAL C O 1
ATOM 11101 N N . VAL D 1 303 ? 172.868 217.883 205.925 1.00 151.80 303 VAL C N 1
ATOM 11102 C CA . VAL D 1 303 ? 173.369 216.617 205.389 1.00 151.80 303 VAL C CA 1
ATOM 11103 C C . VAL D 1 303 ? 172.222 215.756 204.855 1.00 151.80 303 VAL C C 1
ATOM 11104 O O . VAL D 1 303 ? 172.419 214.990 203.906 1.00 151.80 303 VAL C O 1
ATOM 11108 N N . TYR D 1 304 ? 171.006 215.901 205.399 1.00 143.12 304 TYR C N 1
ATOM 11109 C CA . TYR D 1 304 ? 169.853 215.218 204.818 1.00 143.12 304 TYR C CA 1
ATOM 11110 C C . TYR D 1 304 ? 169.496 215.796 203.453 1.00 143.12 304 TYR C C 1
ATOM 11111 O O . TYR D 1 304 ? 169.181 215.047 202.516 1.00 143.12 304 TYR C O 1
ATOM 11120 N N . ARG D 1 305 ? 169.556 217.126 203.322 1.00 156.96 305 ARG C N 1
ATOM 11121 C CA . ARG D 1 305 ? 169.314 217.765 202.033 1.00 156.96 305 ARG C CA 1
ATOM 11122 C C . ARG D 1 305 ? 170.387 217.391 201.018 1.00 156.96 305 ARG C C 1
ATOM 11123 O O . ARG D 1 305 ? 170.083 217.171 199.840 1.00 156.96 305 ARG C O 1
ATOM 11131 N N . ASP D 1 306 ? 171.645 217.294 201.460 1.00 156.65 306 ASP C N 1
ATOM 11132 C CA . ASP D 1 306 ? 172.719 216.889 200.561 1.00 156.65 306 ASP C CA 1
ATOM 11133 C C . ASP D 1 306 ? 172.594 215.423 200.165 1.00 156.65 306 ASP C C 1
ATOM 11134 O O . ASP D 1 306 ? 172.941 215.056 199.040 1.00 156.65 306 ASP C O 1
ATOM 11139 N N . ALA D 1 307 ? 172.092 214.573 201.066 1.00 139.45 307 ALA C N 1
ATOM 11140 C CA . ALA D 1 307 ? 171.842 213.178 200.711 1.00 139.45 307 ALA C CA 1
ATOM 11141 C C . ALA D 1 307 ? 170.720 213.057 199.686 1.00 139.45 307 ALA C C 1
ATOM 11142 O O . ALA D 1 307 ? 170.809 212.248 198.751 1.00 139.45 307 ALA C O 1
ATOM 11144 N N . LEU D 1 308 ? 169.659 213.856 199.846 1.00 132.15 308 LEU C N 1
ATOM 11145 C CA . LEU D 1 308 ? 168.583 213.871 198.857 1.00 132.15 308 LEU C CA 1
ATOM 11146 C C . LEU D 1 308 ? 169.071 214.399 197.511 1.00 132.15 308 LEU C C 1
ATOM 11147 O O . LEU D 1 308 ? 168.696 213.868 196.456 1.00 132.15 308 LEU C O 1
ATOM 11152 N N . ARG D 1 309 ? 169.923 215.431 197.535 1.00 152.73 309 ARG C N 1
ATOM 11153 C CA . ARG D 1 309 ? 170.529 215.951 196.311 1.00 152.73 309 ARG C CA 1
ATOM 11154 C C . ARG D 1 309 ? 171.426 214.915 195.646 1.00 152.73 309 ARG C C 1
ATOM 11155 O O . ARG D 1 309 ? 171.439 214.796 194.416 1.00 152.73 309 ARG C O 1
ATOM 11163 N N . ASP D 1 310 ? 172.188 214.164 196.448 1.00 139.23 310 ASP C N 1
ATOM 11164 C CA . ASP D 1 310 ? 173.057 213.121 195.913 1.00 139.23 310 ASP C CA 1
ATOM 11165 C C . ASP D 1 310 ? 172.253 212.000 195.273 1.00 139.23 310 ASP C C 1
ATOM 11166 O O . ASP D 1 310 ? 172.636 211.490 194.215 1.00 139.23 310 ASP C O 1
ATOM 11171 N N . ARG D 1 311 ? 171.134 211.610 195.894 1.00 130.66 311 ARG C N 1
ATOM 11172 C CA . ARG D 1 311 ? 170.270 210.597 195.290 1.00 130.66 311 ARG C CA 1
ATOM 11173 C C . ARG D 1 311 ? 169.643 211.097 193.993 1.00 130.66 311 ARG C C 1
ATOM 11174 O O . ARG D 1 311 ? 169.594 210.359 192.997 1.00 130.66 311 ARG C O 1
ATOM 11182 N N . GLN D 1 312 ? 169.181 212.354 193.983 1.00 124.86 312 GLN C N 1
ATOM 11183 C CA . GLN D 1 312 ? 168.566 212.923 192.787 1.00 124.86 312 GLN C CA 1
ATOM 11184 C C . GLN D 1 312 ? 169.571 213.053 191.647 1.00 124.86 312 GLN C C 1
ATOM 11185 O O . GLN D 1 312 ? 169.226 212.831 190.481 1.00 124.86 312 GLN C O 1
ATOM 11191 N N . ASP D 1 313 ? 170.820 213.397 191.964 1.00 130.91 313 ASP C N 1
ATOM 11192 C CA . ASP D 1 313 ? 171.845 213.483 190.931 1.00 130.91 313 ASP C CA 1
ATOM 11193 C C . ASP D 1 313 ? 172.296 212.104 190.466 1.00 130.91 313 ASP C C 1
ATOM 11194 O O . ASP D 1 313 ? 172.581 211.913 189.278 1.00 130.91 313 ASP C O 1
ATOM 11199 N N . TYR D 1 314 ? 172.357 211.128 191.379 1.00 105.13 314 TYR C N 1
ATOM 11200 C CA . TYR D 1 314 ? 172.815 209.795 191.005 1.00 105.13 314 TYR C CA 1
ATOM 11201 C C . TYR D 1 314 ? 171.790 209.063 190.152 1.00 105.13 314 TYR C C 1
ATOM 11202 O O . TYR D 1 314 ? 172.175 208.257 189.297 1.00 105.13 314 TYR C O 1
ATOM 11211 N N . GLN D 1 315 ? 170.494 209.320 190.370 1.00 123.64 315 GLN C N 1
ATOM 11212 C CA . GLN D 1 315 ? 169.473 208.728 189.506 1.00 123.64 315 GLN C CA 1
ATOM 11213 C C . GLN D 1 315 ? 169.606 209.224 188.071 1.00 123.64 315 GLN C C 1
ATOM 11214 O O . GLN D 1 315 ? 169.531 208.432 187.122 1.00 123.64 315 GLN C O 1
ATOM 11220 N N . GLU D 1 316 ? 169.840 210.528 187.896 1.00 111.14 316 GLU C N 1
ATOM 11221 C CA . GLU D 1 316 ? 170.031 211.073 186.556 1.00 111.14 316 GLU C CA 1
ATOM 11222 C C . GLU D 1 316 ? 171.350 210.609 185.951 1.00 111.14 316 GLU C C 1
ATOM 11223 O O . GLU D 1 316 ? 171.432 210.385 184.740 1.00 111.14 316 GLU C O 1
ATOM 11229 N N . LYS D 1 317 ? 172.385 210.445 186.781 1.00 112.02 317 LYS C N 1
ATOM 11230 C CA . LYS D 1 317 ? 173.659 209.919 186.296 1.00 112.02 317 LYS C CA 1
ATOM 11231 C C . LYS D 1 317 ? 173.520 208.479 185.816 1.00 112.02 317 LYS C C 1
ATOM 11232 O O . LYS D 1 317 ? 174.119 208.090 184.806 1.00 112.02 317 LYS C O 1
ATOM 11238 N N . ALA D 1 318 ? 172.722 207.676 186.521 1.00 106.50 318 ALA C N 1
ATOM 11239 C CA . ALA D 1 318 ? 172.508 206.294 186.109 1.00 106.50 318 ALA C CA 1
ATOM 11240 C C . ALA D 1 318 ? 171.622 206.208 184.872 1.00 106.50 318 ALA C C 1
ATOM 11241 O O . ALA D 1 318 ? 171.834 205.345 184.012 1.00 106.50 318 ALA C O 1
ATOM 11243 N N . PHE D 1 319 ? 170.629 207.088 184.759 1.00 117.92 319 PHE C N 1
ATOM 11244 C CA . PHE D 1 319 ? 169.652 207.007 183.681 1.00 117.92 319 PHE C CA 1
ATOM 11245 C C . PHE D 1 319 ? 169.910 207.989 182.544 1.00 117.92 319 PHE C C 1
ATOM 11246 O O . PHE D 1 319 ? 169.017 208.189 181.717 1.00 117.92 319 PHE C O 1
ATOM 11254 N N . SER D 1 320 ? 171.092 208.618 182.500 1.00 116.48 320 SER C N 1
ATOM 11255 C CA . SER D 1 320 ? 171.383 209.625 181.479 1.00 116.48 320 SER C CA 1
ATOM 11256 C C . SER D 1 320 ? 171.372 209.050 180.067 1.00 116.48 320 SER C C 1
ATOM 11257 O O . SER D 1 320 ? 170.808 209.663 179.153 1.00 116.48 320 SER C O 1
ATOM 11260 N N . GLU D 1 321 ? 171.976 207.874 179.872 1.00 99.94 321 GLU C N 1
ATOM 11261 C CA . GLU D 1 321 ? 172.034 207.277 178.540 1.00 99.94 321 GLU C CA 1
ATOM 11262 C C . GLU D 1 321 ? 170.653 206.842 178.062 1.00 99.94 321 GLU C C 1
ATOM 11263 O O . GLU D 1 321 ? 170.287 207.079 176.903 1.00 99.94 321 GLU C O 1
ATOM 11269 N N . ILE D 1 322 ? 169.869 206.233 178.955 1.00 100.44 322 ILE C N 1
ATOM 11270 C CA . ILE D 1 322 ? 168.526 205.784 178.605 1.00 100.44 322 ILE C CA 1
ATOM 11271 C C . ILE D 1 322 ? 167.610 206.973 178.343 1.00 100.44 322 ILE C C 1
ATOM 11272 O O . ILE D 1 322 ? 166.795 206.950 177.413 1.00 100.44 322 ILE C O 1
ATOM 11277 N N . ASP D 1 323 ? 167.746 208.041 179.136 1.00 108.18 323 ASP C N 1
ATOM 11278 C CA . ASP D 1 323 ? 166.925 209.228 178.933 1.00 108.18 323 ASP C CA 1
ATOM 11279 C C . ASP D 1 323 ? 167.304 209.960 177.653 1.00 108.18 323 ASP C C 1
ATOM 11280 O O . ASP D 1 323 ? 166.428 210.482 176.958 1.00 108.18 323 ASP C O 1
ATOM 11285 N N . ASN D 1 324 ? 168.599 210.001 177.320 1.00 120.59 324 ASN C N 1
ATOM 11286 C CA . ASN D 1 324 ? 169.027 210.600 176.058 1.00 120.59 324 ASN C CA 1
ATOM 11287 C C . ASN D 1 324 ? 168.521 209.800 174.865 1.00 120.59 324 ASN C C 1
ATOM 11288 O O . ASN D 1 324 ? 168.064 210.382 173.870 1.00 120.59 324 ASN C O 1
ATOM 11293 N N . TYR D 1 325 ? 168.572 208.467 174.957 1.00 105.13 325 TYR C N 1
ATOM 11294 C CA . TYR D 1 325 ? 168.067 207.630 173.874 1.00 105.13 325 TYR C CA 1
ATOM 11295 C C . TYR D 1 325 ? 166.557 207.763 173.717 1.00 105.13 325 TYR C C 1
ATOM 11296 O O . TYR D 1 325 ? 166.052 207.842 172.592 1.00 105.13 325 TYR C O 1
ATOM 11305 N N . MET D 1 326 ? 165.822 207.818 174.830 1.00 109.15 326 MET C N 1
ATOM 11306 C CA . MET D 1 326 ? 164.374 207.965 174.738 1.00 109.15 326 MET C CA 1
ATOM 11307 C C . MET D 1 326 ? 163.972 209.373 174.319 1.00 109.15 326 MET C C 1
ATOM 11308 O O . MET D 1 326 ? 162.918 209.551 173.703 1.00 109.15 326 MET C O 1
ATOM 11313 N N . SER D 1 327 ? 164.796 210.377 174.625 1.00 115.11 327 SER C N 1
ATOM 11314 C CA . SER D 1 327 ? 164.538 211.723 174.129 1.00 115.11 327 SER C CA 1
ATOM 11315 C C . SER D 1 327 ? 164.784 211.808 172.630 1.00 115.11 327 SER C C 1
ATOM 11316 O O . SER D 1 327 ? 164.074 212.530 171.919 1.00 115.11 327 SER C O 1
ATOM 11319 N N . SER D 1 328 ? 165.793 211.089 172.135 1.00 108.02 328 SER C N 1
ATOM 11320 C CA . SER D 1 328 ? 166.032 211.058 170.697 1.00 108.02 328 SER C CA 1
ATOM 11321 C C . SER D 1 328 ? 164.942 210.281 169.967 1.00 108.02 328 SER C C 1
ATOM 11322 O O . SER D 1 328 ? 164.536 210.663 168.864 1.00 108.02 328 SER C O 1
ATOM 11325 N N . VAL D 1 329 ? 164.463 209.187 170.564 1.00 112.15 329 VAL C N 1
ATOM 11326 C CA . VAL D 1 329 ? 163.429 208.376 169.924 1.00 112.15 329 VAL C CA 1
ATOM 11327 C C . VAL D 1 329 ? 162.085 209.099 169.941 1.00 112.15 329 VAL C C 1
ATOM 11328 O O . VAL D 1 329 ? 161.405 209.200 168.912 1.00 112.15 329 VAL C O 1
ATOM 11332 N N . ASN D 1 330 ? 161.701 209.650 171.096 1.00 109.31 330 ASN C N 1
ATOM 11333 C CA . ASN D 1 330 ? 160.398 210.291 171.241 1.00 109.31 330 ASN C CA 1
ATOM 11334 C C . ASN D 1 330 ? 160.308 211.634 170.530 1.00 109.31 330 ASN C C 1
ATOM 11335 O O . ASN D 1 330 ? 159.205 212.182 170.422 1.00 109.31 330 ASN C O 1
ATOM 11340 N N . SER D 1 331 ? 161.426 212.172 170.039 1.00 118.89 331 SER C N 1
ATOM 11341 C CA . SER D 1 331 ? 161.390 213.356 169.191 1.00 118.89 331 SER C CA 1
ATOM 11342 C C . SER D 1 331 ? 160.829 213.070 167.803 1.00 118.89 331 SER C C 1
ATOM 11343 O O . SER D 1 331 ? 160.512 214.018 167.078 1.00 118.89 331 SER C O 1
ATOM 11346 N N . PHE D 1 332 ? 160.703 211.801 167.417 1.00 121.52 332 PHE C N 1
ATOM 11347 C CA . PHE D 1 332 ? 160.099 211.428 166.145 1.00 121.52 332 PHE C CA 1
ATOM 11348 C C . PHE D 1 332 ? 158.700 210.850 166.290 1.00 121.52 332 PHE C C 1
ATOM 11349 O O . PHE D 1 332 ? 157.867 211.049 165.400 1.00 121.52 332 PHE C O 1
ATOM 11357 N N . LEU D 1 333 ? 158.425 210.134 167.377 1.00 133.75 333 LEU C N 1
ATOM 11358 C CA . LEU D 1 333 ? 157.114 209.529 167.561 1.00 133.75 333 LEU C CA 1
ATOM 11359 C C . LEU D 1 333 ? 156.087 210.584 167.953 1.00 133.75 333 LEU C C 1
ATOM 11360 O O . LEU D 1 333 ? 156.373 211.492 168.737 1.00 133.75 333 LEU C O 1
ATOM 11365 N N . GLU D 1 334 ? 154.880 210.460 167.397 1.00 136.69 334 GLU C N 1
ATOM 11366 C CA . GLU D 1 334 ? 153.827 211.451 167.594 1.00 136.69 334 GLU C CA 1
ATOM 11367 C C . GLU D 1 334 ? 152.780 211.001 168.608 1.00 136.69 334 GLU C C 1
ATOM 11368 O O . GLU D 1 334 ? 152.550 211.681 169.612 1.00 136.69 334 GLU C O 1
ATOM 11374 N N . ASP D 1 335 ? 152.139 209.857 168.365 1.00 135.22 335 ASP C N 1
ATOM 11375 C CA . ASP D 1 335 ? 151.034 209.385 169.190 1.00 135.22 335 ASP C CA 1
ATOM 11376 C C . ASP D 1 335 ? 151.475 208.343 170.211 1.00 135.22 335 ASP C C 1
ATOM 11377 O O . ASP D 1 335 ? 150.631 207.656 170.796 1.00 135.22 335 ASP C O 1
ATOM 11382 N N . LYS D 1 336 ? 152.779 208.207 170.432 1.00 122.23 336 LYS C N 1
ATOM 11383 C CA . LYS D 1 336 ? 153.297 207.224 171.373 1.00 122.23 336 LYS C CA 1
ATOM 11384 C C . LYS D 1 336 ? 154.658 207.693 171.861 1.00 122.23 336 LYS C C 1
ATOM 11385 O O . LYS D 1 336 ? 155.267 208.600 171.290 1.00 122.23 336 LYS C O 1
ATOM 11391 N N . GLU D 1 337 ? 155.118 207.076 172.945 1.00 128.69 337 GLU C N 1
ATOM 11392 C CA . GLU D 1 337 ? 156.452 207.349 173.457 1.00 128.69 337 GLU C CA 1
ATOM 11393 C C . GLU D 1 337 ? 157.020 206.080 174.073 1.00 128.69 337 GLU C C 1
ATOM 11394 O O . GLU D 1 337 ? 156.306 205.336 174.747 1.00 128.69 337 GLU C O 1
ATOM 11400 N N . MET D 1 338 ? 158.300 205.825 173.825 1.00 120.13 338 MET C N 1
ATOM 11401 C CA . MET D 1 338 ? 158.962 204.687 174.445 1.00 120.13 338 MET C CA 1
ATOM 11402 C C . MET D 1 338 ? 159.291 205.029 175.890 1.00 120.13 338 MET C C 1
ATOM 11403 O O . MET D 1 338 ? 159.916 206.058 176.165 1.00 120.13 338 MET C O 1
ATOM 11408 N N . ALA D 1 339 ? 158.866 204.172 176.815 1.00 127.06 339 ALA C N 1
ATOM 11409 C CA . ALA D 1 339 ? 159.008 204.473 178.229 1.00 127.06 339 ALA C CA 1
ATOM 11410 C C . ALA D 1 339 ? 159.098 203.182 179.026 1.00 127.06 339 ALA C C 1
ATOM 11411 O O . ALA D 1 339 ? 158.764 202.096 178.541 1.00 127.06 339 ALA C O 1
ATOM 11413 N N . TYR D 1 340 ? 159.545 203.324 180.270 1.00 125.44 340 TYR C N 1
ATOM 11414 C CA . TYR D 1 340 ? 159.726 202.214 181.192 1.00 125.44 340 TYR C CA 1
ATOM 11415 C C . TYR D 1 340 ? 158.833 202.405 182.409 1.00 125.44 340 TYR C C 1
ATOM 11416 O O . TYR D 1 340 ? 158.536 203.537 182.802 1.00 125.44 340 TYR C O 1
ATOM 11425 N N . ASP D 1 341 ? 158.407 201.292 182.997 1.00 146.52 341 ASP C N 1
ATOM 11426 C CA . ASP D 1 341 ? 157.588 201.324 184.200 1.00 146.52 341 ASP C CA 1
ATOM 11427 C C . ASP D 1 341 ? 157.842 200.061 185.005 1.00 146.52 341 ASP C C 1
ATOM 11428 O O . ASP D 1 341 ? 157.793 198.956 184.457 1.00 146.52 341 ASP C O 1
ATOM 11433 N N . PHE D 1 342 ? 158.108 200.227 186.297 1.00 150.32 342 PHE C N 1
ATOM 11434 C CA . PHE D 1 342 ? 158.308 199.108 187.208 1.00 150.32 342 PHE C CA 1
ATOM 11435 C C . PHE D 1 342 ? 157.296 199.203 188.338 1.00 150.32 342 PHE C C 1
ATOM 11436 O O . PHE D 1 342 ? 157.303 200.171 189.106 1.00 150.32 342 PHE C O 1
ATOM 11444 N N . ASP D 1 343 ? 156.428 198.203 188.433 1.00 173.01 343 ASP C N 1
ATOM 11445 C CA . ASP D 1 343 ? 155.477 198.099 189.526 1.00 173.01 343 ASP C CA 1
ATOM 11446 C C . ASP D 1 343 ? 156.099 197.309 190.671 1.00 173.01 343 ASP C C 1
ATOM 11447 O O . ASP D 1 343 ? 156.966 196.458 190.463 1.00 173.01 343 ASP C O 1
ATOM 11452 N N . LEU D 1 344 ? 155.654 197.610 191.892 1.00 172.87 344 LEU C N 1
ATOM 11453 C CA . LEU D 1 344 ? 156.161 196.885 193.051 1.00 172.87 344 LEU C CA 1
ATOM 11454 C C . LEU D 1 344 ? 155.540 195.497 193.159 1.00 172.87 344 LEU C C 1
ATOM 11455 O O . LEU D 1 344 ? 156.104 194.617 193.821 1.00 172.87 344 LEU C O 1
ATOM 11460 N N . ARG D 1 345 ? 154.385 195.284 192.519 1.00 184.82 345 ARG C N 1
ATOM 11461 C CA . ARG D 1 345 ? 153.751 193.968 192.526 1.00 184.82 345 ARG C CA 1
ATOM 11462 C C . ARG D 1 345 ? 154.585 192.954 191.754 1.00 184.82 345 ARG C C 1
ATOM 11463 O O . ARG D 1 345 ? 154.841 191.845 192.238 1.00 184.82 345 ARG C O 1
ATOM 11471 N N . ARG D 1 346 ? 155.018 193.318 190.551 1.00 146.57 346 ARG C N 1
ATOM 11472 C CA . ARG D 1 346 ? 155.928 192.495 189.776 1.00 146.57 346 ARG C CA 1
ATOM 11473 C C . ARG D 1 346 ? 157.369 192.843 190.139 1.00 146.57 346 ARG C C 1
ATOM 11474 O O . ARG D 1 346 ? 157.636 193.704 190.979 1.00 146.57 346 ARG C O 1
ATOM 11482 N N . LYS D 1 347 ? 158.318 192.149 189.508 1.00 128.82 347 LYS C N 1
ATOM 11483 C CA . LYS D 1 347 ? 159.732 192.483 189.626 1.00 128.82 347 LYS C CA 1
ATOM 11484 C C . LYS D 1 347 ? 160.389 192.586 188.256 1.00 128.82 347 LYS C C 1
ATOM 11485 O O . LYS D 1 347 ? 161.619 192.555 188.157 1.00 128.82 347 LYS C O 1
ATOM 11491 N N . TYR D 1 348 ? 159.592 192.699 187.201 1.00 121.61 348 TYR C N 1
ATOM 11492 C CA . TYR D 1 348 ? 160.102 192.788 185.840 1.00 121.61 348 TYR C CA 1
ATOM 11493 C C . TYR D 1 348 ? 159.790 194.170 185.285 1.00 121.61 348 TYR C C 1
ATOM 11494 O O . TYR D 1 348 ? 158.614 194.472 185.028 1.00 121.61 348 TYR C O 1
ATOM 11503 N N . PRO D 1 349 ? 160.784 195.044 185.116 1.00 125.49 349 PRO C N 1
ATOM 11504 C CA . PRO D 1 349 ? 160.510 196.387 184.582 1.00 125.49 349 PRO C CA 1
ATOM 11505 C C . PRO D 1 349 ? 160.110 196.330 183.114 1.00 125.49 349 PRO C C 1
ATOM 11506 O O . PRO D 1 349 ? 160.855 195.833 182.268 1.00 125.49 349 PRO C O 1
ATOM 11510 N N . LYS D 1 350 ? 158.923 196.852 182.822 1.00 116.21 350 LYS C N 1
ATOM 11511 C CA . LYS D 1 350 ? 158.332 196.763 181.494 1.00 116.21 350 LYS C CA 1
ATOM 11512 C C . LYS D 1 350 ? 158.705 197.996 180.681 1.00 116.21 350 LYS C C 1
ATOM 11513 O O . LYS D 1 350 ? 158.422 199.126 181.091 1.00 116.21 350 LYS C O 1
ATOM 11519 N N . VAL D 1 351 ? 159.335 197.775 179.530 1.00 110.25 351 VAL C N 1
ATOM 11520 C CA . VAL D 1 351 ? 159.731 198.838 178.614 1.00 110.25 351 VAL C CA 1
ATOM 11521 C C . VAL D 1 351 ? 158.941 198.665 177.328 1.00 110.25 351 VAL C C 1
ATOM 11522 O O . VAL D 1 351 ? 158.867 197.555 176.788 1.00 110.25 351 VAL C O 1
ATOM 11526 N N . GLY D 1 352 ? 158.353 199.749 176.838 1.00 133.02 352 GLY C N 1
ATOM 11527 C CA . GLY D 1 352 ? 157.608 199.659 175.601 1.00 133.02 352 GLY C CA 1
ATOM 11528 C C . GLY D 1 352 ? 156.903 200.959 175.272 1.00 133.02 352 GLY C C 1
ATOM 11529 O O . GLY D 1 352 ? 157.191 202.013 175.843 1.00 133.02 352 GLY C O 1
ATOM 11530 N N . LEU D 1 353 ? 155.973 200.851 174.327 1.00 139.84 353 LEU C N 1
ATOM 11531 C CA . LEU D 1 353 ? 155.224 202.002 173.847 1.00 139.84 353 LEU C CA 1
ATOM 11532 C C . LEU D 1 353 ? 154.162 202.401 174.861 1.00 139.84 353 LEU C C 1
ATOM 11533 O O . LEU D 1 353 ? 153.516 201.543 175.471 1.00 139.84 353 LEU C O 1
ATOM 11538 N N . LYS D 1 354 ? 153.984 203.706 175.037 1.00 122.50 354 LYS C N 1
ATOM 11539 C CA . LYS D 1 354 ? 152.960 204.264 175.902 1.00 122.50 354 LYS C CA 1
ATOM 11540 C C . LYS D 1 354 ? 152.196 205.320 175.119 1.00 122.50 354 LYS C C 1
ATOM 11541 O O . LYS D 1 354 ? 152.805 206.205 174.506 1.00 122.50 354 LYS C O 1
ATOM 11547 N N . PHE D 1 355 ? 150.880 205.209 175.127 1.00 119.76 355 PHE C N 1
ATOM 11548 C CA . PHE D 1 355 ? 149.954 206.103 174.453 1.00 119.76 355 PHE C CA 1
ATOM 11549 C C . PHE D 1 355 ? 149.485 207.192 175.408 1.00 119.76 355 PHE C C 1
ATOM 11550 O O . PHE D 1 355 ? 149.558 207.030 176.630 1.00 119.76 355 PHE C O 1
ATOM 11558 N N . PRO D 1 356 ? 149.021 208.336 174.886 1.00 125.98 356 PRO C N 1
ATOM 11559 C CA . PRO D 1 356 ? 148.411 209.346 175.770 1.00 125.98 356 PRO C CA 1
ATOM 11560 C C . PRO D 1 356 ? 147.125 208.888 176.442 1.00 125.98 356 PRO C C 1
ATOM 11561 O O . PRO D 1 356 ? 146.735 209.477 177.459 1.00 125.98 356 PRO C O 1
ATOM 11565 N N . ASP D 1 357 ? 146.457 207.861 175.918 1.00 132.22 357 ASP C N 1
ATOM 11566 C CA . ASP D 1 357 ? 145.299 207.277 176.580 1.00 132.22 357 ASP C CA 1
ATOM 11567 C C . ASP D 1 357 ? 145.680 206.314 177.698 1.00 132.22 357 ASP C C 1
ATOM 11568 O O . ASP D 1 357 ? 144.789 205.834 178.408 1.00 132.22 357 ASP C O 1
ATOM 11573 N N . GLY D 1 358 ? 146.968 206.019 177.871 1.00 133.75 358 GLY C N 1
ATOM 11574 C CA . GLY D 1 358 ? 147.435 205.192 178.963 1.00 133.75 358 GLY C CA 1
ATOM 11575 C C . GLY D 1 358 ? 147.718 203.747 178.616 1.00 133.75 358 GLY C C 1
ATOM 11576 O O . GLY D 1 358 ? 148.050 202.968 179.519 1.00 133.75 358 GLY C O 1
ATOM 11577 N N . SER D 1 359 ? 147.598 203.361 177.350 1.00 135.38 359 SER C N 1
ATOM 11578 C CA . SER D 1 359 ? 147.831 201.979 176.960 1.00 135.38 359 SER C CA 1
ATOM 11579 C C . SER D 1 359 ? 149.322 201.672 176.900 1.00 135.38 359 SER C C 1
ATOM 11580 O O . SER D 1 359 ? 150.141 202.516 176.527 1.00 135.38 359 SER C O 1
ATOM 11583 N N . TRP D 1 360 ? 149.667 200.442 177.275 1.00 124.37 360 TRP C N 1
ATOM 11584 C CA . TRP D 1 360 ? 151.030 199.938 177.198 1.00 124.37 360 TRP C CA 1
ATOM 11585 C C . TRP D 1 360 ? 151.095 198.857 176.131 1.00 124.37 360 TRP C C 1
ATOM 11586 O O . TRP D 1 360 ? 150.295 197.916 176.145 1.00 124.37 360 TRP C O 1
ATOM 11597 N N . SER D 1 361 ? 152.045 198.992 175.214 1.00 135.33 361 SER C N 1
ATOM 11598 C CA . SER D 1 361 ? 152.176 198.088 174.086 1.00 135.33 361 SER C CA 1
ATOM 11599 C C . SER D 1 361 ? 153.630 197.677 173.915 1.00 135.33 361 SER C C 1
ATOM 11600 O O . SER D 1 361 ? 154.537 198.431 174.280 1.00 135.33 361 SER C O 1
ATOM 11603 N N . PRO D 1 362 ? 153.884 196.485 173.374 1.00 136.98 362 PRO C N 1
ATOM 11604 C CA . PRO D 1 362 ? 155.263 196.098 173.056 1.00 136.98 362 PRO C CA 1
ATOM 11605 C C . PRO D 1 362 ? 155.795 196.875 171.861 1.00 136.98 362 PRO C C 1
ATOM 11606 O O . PRO D 1 362 ? 155.076 197.594 171.166 1.00 136.98 362 PRO C O 1
ATOM 11610 N N . ILE D 1 363 ? 157.099 196.717 171.626 1.00 134.86 363 ILE C N 1
ATOM 11611 C CA . ILE D 1 363 ? 157.765 197.466 170.562 1.00 134.86 363 ILE C CA 1
ATOM 11612 C C . ILE D 1 363 ? 157.514 196.876 169.183 1.00 134.86 363 ILE C C 1
ATOM 11613 O O . ILE D 1 363 ? 157.787 197.539 168.175 1.00 134.86 363 ILE C O 1
ATOM 11618 N N . ARG D 1 364 ? 156.974 195.657 169.103 1.00 136.30 364 ARG C N 1
ATOM 11619 C CA . ARG D 1 364 ? 156.740 195.024 167.811 1.00 136.30 364 ARG C CA 1
ATOM 11620 C C . ARG D 1 364 ? 155.545 195.604 167.065 1.00 136.30 364 ARG C C 1
ATOM 11621 O O . ARG D 1 364 ? 155.395 195.329 165.870 1.00 136.30 364 ARG C O 1
ATOM 11629 N N . VAL D 1 365 ? 154.696 196.398 167.727 1.00 118.10 365 VAL C N 1
ATOM 11630 C CA . VAL D 1 365 ? 153.547 197.007 167.057 1.00 118.10 365 VAL C CA 1
ATOM 11631 C C . VAL D 1 365 ? 153.922 198.272 166.300 1.00 118.10 365 VAL C C 1
ATOM 11632 O O . VAL D 1 365 ? 153.052 198.890 165.671 1.00 118.10 365 VAL C O 1
ATOM 11636 N N . LEU D 1 366 ? 155.189 198.677 166.335 1.00 118.79 366 LEU C N 1
ATOM 11637 C CA . LEU D 1 366 ? 155.648 199.806 165.543 1.00 118.79 366 LEU C CA 1
ATOM 11638 C C . LEU D 1 366 ? 155.649 199.457 164.058 1.00 118.79 366 LEU C C 1
ATOM 11639 O O . LEU D 1 366 ? 155.674 198.288 163.663 1.00 118.79 366 LEU C O 1
ATOM 11644 N N . SER D 1 367 ? 155.628 200.496 163.229 1.00 124.13 367 SER C N 1
ATOM 11645 C CA . SER D 1 367 ? 155.644 200.320 161.783 1.00 124.13 367 SER C CA 1
ATOM 11646 C C . SER D 1 367 ? 157.080 200.097 161.310 1.00 124.13 367 SER C C 1
ATOM 11647 O O . SER D 1 367 ? 158.002 199.896 162.106 1.00 124.13 367 SER C O 1
ATOM 11650 N N . SER D 1 368 ? 157.282 200.126 159.992 1.00 127.51 368 SER C N 1
ATOM 11651 C CA . SER D 1 368 ? 158.618 199.922 159.442 1.00 127.51 368 SER C CA 1
ATOM 11652 C C . SER D 1 368 ? 159.510 201.131 159.696 1.00 127.51 368 SER C C 1
ATOM 11653 O O . SER D 1 368 ? 160.671 200.982 160.096 1.00 127.51 368 SER C O 1
ATOM 11656 N N . GLY D 1 369 ? 158.980 202.337 159.472 1.00 126.50 369 GLY C N 1
ATOM 11657 C CA . GLY D 1 369 ? 159.786 203.538 159.629 1.00 126.50 369 GLY C CA 1
ATOM 11658 C C . GLY D 1 369 ? 160.163 203.829 161.069 1.00 126.50 369 GLY C C 1
ATOM 11659 O O . GLY D 1 369 ? 161.286 204.260 161.348 1.00 126.50 369 GLY C O 1
ATOM 11660 N N . GLU D 1 370 ? 159.233 203.598 162.000 1.00 119.85 370 GLU C N 1
ATOM 11661 C CA . GLU D 1 370 ? 159.522 203.787 163.419 1.00 119.85 370 GLU C CA 1
ATOM 11662 C C . GLU D 1 370 ? 160.568 202.793 163.909 1.00 119.85 370 GLU C C 1
ATOM 11663 O O . GLU D 1 370 ? 161.458 203.155 164.688 1.00 119.85 370 GLU C O 1
ATOM 11669 N N . ARG D 1 371 ? 160.484 201.544 163.443 1.00 127.40 371 ARG C N 1
ATOM 11670 C CA . ARG D 1 371 ? 161.482 200.537 163.791 1.00 127.40 371 ARG C CA 1
ATOM 11671 C C . ARG D 1 371 ? 162.844 200.878 163.196 1.00 127.40 371 ARG C C 1
ATOM 11672 O O . ARG D 1 371 ? 163.879 200.670 163.844 1.00 127.40 371 ARG C O 1
ATOM 11680 N N . GLN D 1 372 ? 162.859 201.410 161.968 1.00 125.28 372 GLN C N 1
ATOM 11681 C CA . GLN D 1 372 ? 164.110 201.842 161.350 1.00 125.28 372 GLN C CA 1
ATOM 11682 C C . GLN D 1 372 ? 164.740 203.001 162.112 1.00 125.28 372 GLN C C 1
ATOM 11683 O O . GLN D 1 372 ? 165.958 203.020 162.326 1.00 125.28 372 GLN C O 1
ATOM 11689 N N . LEU D 1 373 ? 163.920 203.968 162.540 1.00 113.53 373 LEU C N 1
ATOM 11690 C CA . LEU D 1 373 ? 164.422 205.085 163.336 1.00 113.53 373 LEU C CA 1
ATOM 11691 C C . LEU D 1 373 ? 164.948 204.613 164.685 1.00 113.53 373 LEU C C 1
ATOM 11692 O O . LEU D 1 373 ? 165.986 205.095 165.153 1.00 113.53 373 LEU C O 1
ATOM 11697 N N . LEU D 1 374 ? 164.255 203.653 165.307 1.00 108.34 374 LEU C N 1
ATOM 11698 C CA . LEU D 1 374 ? 164.689 203.098 166.588 1.00 108.34 374 LEU C CA 1
ATOM 11699 C C . LEU D 1 374 ? 166.031 202.384 166.462 1.00 108.34 374 LEU C C 1
ATOM 11700 O O . LEU D 1 374 ? 166.935 202.587 167.283 1.00 108.34 374 LEU C O 1
ATOM 11705 N N . THR D 1 375 ? 166.186 201.566 165.416 1.00 116.40 375 THR C N 1
ATOM 11706 C CA . THR D 1 375 ? 167.434 200.832 165.224 1.00 116.40 375 THR C CA 1
ATOM 11707 C C . THR D 1 375 ? 168.583 201.760 164.846 1.00 116.40 375 THR C C 1
ATOM 11708 O O . THR D 1 375 ? 169.713 201.574 165.315 1.00 116.40 375 THR C O 1
ATOM 11712 N N . MET D 1 376 ? 168.318 202.770 164.011 1.00 114.21 376 MET C N 1
ATOM 11713 C CA . MET D 1 376 ? 169.377 203.696 163.628 1.00 114.21 376 MET C CA 1
ATOM 11714 C C . MET D 1 376 ? 169.780 204.607 164.780 1.00 114.21 376 MET C C 1
ATOM 11715 O O . MET D 1 376 ? 170.946 205.007 164.869 1.00 114.21 376 MET C O 1
ATOM 11720 N N . LEU D 1 377 ? 168.845 204.944 165.671 1.00 119.32 377 LEU C N 1
ATOM 11721 C CA . LEU D 1 377 ? 169.212 205.727 166.843 1.00 119.32 377 LEU C CA 1
ATOM 11722 C C . LEU D 1 377 ? 169.940 204.890 167.885 1.00 119.32 377 LEU C C 1
ATOM 11723 O O . LEU D 1 377 ? 170.827 205.409 168.571 1.00 119.32 377 LEU C O 1
ATOM 11728 N N . TYR D 1 378 ? 169.586 203.608 168.025 1.00 109.56 378 TYR C N 1
ATOM 11729 C CA . TYR D 1 378 ? 170.324 202.748 168.944 1.00 109.56 378 TYR C CA 1
ATOM 11730 C C . TYR D 1 378 ? 171.722 202.442 168.426 1.00 109.56 378 TYR C C 1
ATOM 11731 O O . TYR D 1 378 ? 172.655 202.285 169.223 1.00 109.56 378 TYR C O 1
ATOM 11740 N N . ALA D 1 379 ? 171.888 202.352 167.102 1.00 110.15 379 ALA C N 1
ATOM 11741 C CA . ALA D 1 379 ? 173.217 202.152 166.533 1.00 110.15 379 ALA C CA 1
ATOM 11742 C C . ALA D 1 379 ? 174.107 203.370 166.738 1.00 110.15 379 ALA C C 1
ATOM 11743 O O . ALA D 1 379 ? 175.332 203.232 166.831 1.00 110.15 379 ALA C O 1
ATOM 11745 N N . ALA D 1 380 ? 173.518 204.559 166.812 1.00 124.23 380 ALA C N 1
ATOM 11746 C CA . ALA D 1 380 ? 174.254 205.781 167.097 1.00 124.23 380 ALA C CA 1
ATOM 11747 C C . ALA D 1 380 ? 174.261 206.135 168.577 1.00 124.23 380 ALA C C 1
ATOM 11748 O O . ALA D 1 380 ? 174.750 207.208 168.940 1.00 124.23 380 ALA C O 1
ATOM 11750 N N . SER D 1 381 ? 173.723 205.274 169.433 1.00 133.85 381 SER C N 1
ATOM 11751 C CA . SER D 1 381 ? 173.654 205.547 170.858 1.00 133.85 381 SER C CA 1
ATOM 11752 C C . SER D 1 381 ? 174.902 205.043 171.571 1.00 133.85 381 SER C C 1
ATOM 11753 O O . SER D 1 381 ? 175.669 204.233 171.045 1.00 133.85 381 SER C O 1
ATOM 11756 N N . LYS D 1 382 ? 175.095 205.538 172.796 1.00 128.61 382 LYS C N 1
ATOM 11757 C CA . LYS D 1 382 ? 176.193 205.064 173.630 1.00 128.61 382 LYS C CA 1
ATOM 11758 C C . LYS D 1 382 ? 175.915 203.690 174.221 1.00 128.61 382 LYS C C 1
ATOM 11759 O O . LYS D 1 382 ? 176.848 203.034 174.697 1.00 128.61 382 LYS C O 1
ATOM 11765 N N . MET D 1 383 ? 174.655 203.249 174.211 1.00 151.43 383 MET C N 1
ATOM 11766 C CA . MET D 1 383 ? 174.315 201.923 174.713 1.00 151.43 383 MET C CA 1
ATOM 11767 C C . MET D 1 383 ? 174.857 200.823 173.810 1.00 151.43 383 MET C C 1
ATOM 11768 O O . MET D 1 383 ? 175.187 199.734 174.293 1.00 151.43 383 MET C O 1
ATOM 11773 N N . GLY D 1 384 ? 174.956 201.085 172.509 1.00 162.04 384 GLY C N 1
ATOM 11774 C CA . GLY D 1 384 ? 175.479 200.102 171.588 1.00 162.04 384 GLY C CA 1
ATOM 11775 C C . GLY D 1 384 ? 176.985 199.959 171.677 1.00 162.04 384 GLY C C 1
ATOM 11776 O O . GLY D 1 384 ? 177.683 200.748 172.314 1.00 162.04 384 GLY C O 1
ATOM 11777 N N . ASP D 1 385 ? 177.486 198.917 171.019 1.00 167.42 385 ASP C N 1
ATOM 11778 C CA . ASP D 1 385 ? 178.915 198.652 171.001 1.00 167.42 385 ASP C CA 1
ATOM 11779 C C . ASP D 1 385 ? 179.638 199.653 170.104 1.00 167.42 385 ASP C C 1
ATOM 11780 O O . ASP D 1 385 ? 179.048 200.280 169.220 1.00 167.42 385 ASP C O 1
ATOM 11785 N N . ASP D 1 386 ? 180.937 199.802 170.352 1.00 176.40 386 ASP C N 1
ATOM 11786 C CA . ASP D 1 386 ? 181.758 200.708 169.560 1.00 176.40 386 ASP C CA 1
ATOM 11787 C C . ASP D 1 386 ? 181.991 200.113 168.178 1.00 176.40 386 ASP C C 1
ATOM 11788 O O . ASP D 1 386 ? 182.635 199.068 168.043 1.00 176.40 386 ASP C O 1
ATOM 11793 N N . ALA D 1 387 ? 181.467 200.779 167.154 1.00 182.32 387 ALA C N 1
ATOM 11794 C CA . ALA D 1 387 ? 181.559 200.290 165.786 1.00 182.32 387 ALA C CA 1
ATOM 11795 C C . ALA D 1 387 ? 181.481 201.482 164.842 1.00 182.32 387 ALA C C 1
ATOM 11796 O O . ALA D 1 387 ? 181.518 202.640 165.265 1.00 182.32 387 ALA C O 1
ATOM 11798 N N . ILE D 1 388 ? 181.381 201.186 163.550 1.00 180.51 388 ILE C N 1
ATOM 11799 C CA . ILE D 1 388 ? 181.226 202.196 162.510 1.00 180.51 388 ILE C CA 1
ATOM 11800 C C . ILE D 1 388 ? 179.874 201.968 161.850 1.00 180.51 388 ILE C C 1
ATOM 11801 O O . ILE D 1 388 ? 179.607 200.880 161.324 1.00 180.51 388 ILE C O 1
ATOM 11806 N N . VAL D 1 389 ? 179.022 202.991 161.877 1.00 181.88 389 VAL C N 1
ATOM 11807 C CA . VAL D 1 389 ? 177.639 202.858 161.425 1.00 181.88 389 VAL C CA 1
ATOM 11808 C C . VAL D 1 389 ? 177.628 203.033 159.909 1.00 181.88 389 VAL C C 1
ATOM 11809 O O . VAL D 1 389 ? 177.733 204.149 159.402 1.00 181.88 389 VAL C O 1
ATOM 11813 N N . LEU D 1 390 ? 177.478 201.928 159.182 1.00 152.29 390 LEU C N 1
ATOM 11814 C CA . LEU D 1 390 ? 177.432 201.934 157.724 1.00 152.29 390 LEU C CA 1
ATOM 11815 C C . LEU D 1 390 ? 175.985 201.733 157.290 1.00 152.29 390 LEU C C 1
ATOM 11816 O O . LEU D 1 390 ? 175.406 200.665 157.518 1.00 152.29 390 LEU C O 1
ATOM 11821 N N . ILE D 1 391 ? 175.400 202.754 156.667 1.00 151.16 391 ILE C N 1
ATOM 11822 C CA . ILE D 1 391 ? 173.996 202.730 156.273 1.00 151.16 391 ILE C CA 1
ATOM 11823 C C . ILE D 1 391 ? 173.897 202.964 154.771 1.00 151.16 391 ILE C C 1
ATOM 11824 O O . ILE D 1 391 ? 174.454 203.938 154.248 1.00 151.16 391 ILE C O 1
ATOM 11829 N N . ASP D 1 392 ? 173.201 202.061 154.085 1.00 165.81 392 ASP C N 1
ATOM 11830 C CA . ASP D 1 392 ? 172.864 202.203 152.677 1.00 165.81 392 ASP C CA 1
ATOM 11831 C C . ASP D 1 392 ? 171.389 202.560 152.564 1.00 165.81 392 ASP C C 1
ATOM 11832 O O . ASP D 1 392 ? 170.534 201.827 153.075 1.00 165.81 392 ASP C O 1
ATOM 11837 N N . GLN D 1 393 ? 171.101 203.677 151.876 1.00 155.27 393 GLN C N 1
ATOM 11838 C CA . GLN D 1 393 ? 169.776 204.270 151.689 1.00 155.27 393 GLN C CA 1
ATOM 11839 C C . GLN D 1 393 ? 169.051 204.482 153.015 1.00 155.27 393 GLN C C 1
ATOM 11840 O O . GLN D 1 393 ? 168.150 203.706 153.357 1.00 155.27 393 GLN C O 1
ATOM 11846 N N . PRO D 1 394 ? 169.426 205.499 153.800 1.00 141.38 394 PRO C N 1
ATOM 11847 C CA . PRO D 1 394 ? 168.749 205.729 155.087 1.00 141.38 394 PRO C CA 1
ATOM 11848 C C . PRO D 1 394 ? 167.321 206.241 154.964 1.00 141.38 394 PRO C C 1
ATOM 11849 O O . PRO D 1 394 ? 166.617 206.279 155.980 1.00 141.38 394 PRO C O 1
ATOM 11853 N N . GLU D 1 395 ? 166.869 206.630 153.772 1.00 146.96 395 GLU C N 1
ATOM 11854 C CA . GLU D 1 395 ? 165.534 207.178 153.575 1.00 146.96 395 GLU C CA 1
ATOM 11855 C C . GLU D 1 395 ? 164.481 206.104 153.307 1.00 146.96 395 GLU C C 1
ATOM 11856 O O . GLU D 1 395 ? 163.434 206.409 152.725 1.00 146.96 395 GLU C O 1
ATOM 11862 N N . ILE D 1 396 ? 164.727 204.865 153.722 1.00 120.49 396 ILE C N 1
ATOM 11863 C CA . ILE D 1 396 ? 163.775 203.781 153.504 1.00 120.49 396 ILE C CA 1
ATOM 11864 C C . ILE D 1 396 ? 162.634 203.918 154.505 1.00 120.49 396 ILE C C 1
ATOM 11865 O O . ILE D 1 396 ? 162.868 203.961 155.718 1.00 120.49 396 ILE C O 1
ATOM 11870 N N . SER D 1 397 ? 161.403 204.018 153.983 1.00 136.06 397 SER C N 1
ATOM 11871 C CA . SER D 1 397 ? 160.150 204.025 154.754 1.00 136.06 397 SER C CA 1
ATOM 11872 C C . SER D 1 397 ? 160.069 205.187 155.742 1.00 136.06 397 SER C C 1
ATOM 11873 O O . SER D 1 397 ? 159.386 205.096 156.763 1.00 136.06 397 SER C O 1
ATOM 11876 N N . LEU D 1 398 ? 160.744 206.293 155.449 1.00 137.69 398 LEU C N 1
ATOM 11877 C CA . LEU D 1 398 ? 160.773 207.441 156.340 1.00 137.69 398 LEU C CA 1
ATOM 11878 C C . LEU D 1 398 ? 160.053 208.619 155.703 1.00 137.69 398 LEU C C 1
ATOM 11879 O O . LEU D 1 398 ? 160.187 208.869 154.501 1.00 137.69 398 LEU C O 1
ATOM 11884 N N . HIS D 1 399 ? 159.285 209.335 156.519 1.00 135.52 399 HIS C N 1
ATOM 11885 C CA . HIS D 1 399 ? 158.657 210.567 156.078 1.00 135.52 399 HIS C CA 1
ATOM 11886 C C . HIS D 1 399 ? 159.712 211.659 155.916 1.00 135.52 399 HIS C C 1
ATOM 11887 O O . HIS D 1 399 ? 160.823 211.571 156.447 1.00 135.52 399 HIS C O 1
ATOM 11894 N N . ILE D 1 400 ? 159.347 212.708 155.173 1.00 135.36 400 ILE C N 1
ATOM 11895 C CA . ILE D 1 400 ? 160.289 213.784 154.883 1.00 135.36 400 ILE C CA 1
ATOM 11896 C C . ILE D 1 400 ? 160.576 214.641 156.116 1.00 135.36 400 ILE C C 1
ATOM 11897 O O . ILE D 1 400 ? 161.568 215.379 156.134 1.00 135.36 400 ILE C O 1
ATOM 11902 N N . ASP D 1 401 ? 159.742 214.553 157.157 1.00 153.09 401 ASP C N 1
ATOM 11903 C CA . ASP D 1 401 ? 160.045 215.238 158.409 1.00 153.09 401 ASP C CA 1
ATOM 11904 C C . ASP D 1 401 ? 161.178 214.545 159.153 1.00 153.09 401 ASP C C 1
ATOM 11905 O O . ASP D 1 401 ? 162.035 215.207 159.749 1.00 153.09 401 ASP C O 1
ATOM 11910 N N . TRP D 1 402 ? 161.194 213.211 159.130 1.00 120.04 402 TRP C N 1
ATOM 11911 C CA . TRP D 1 402 ? 162.200 212.463 159.876 1.00 120.04 402 TRP C CA 1
ATOM 11912 C C . TRP D 1 402 ? 163.560 212.504 159.192 1.00 120.04 402 TRP C C 1
ATOM 11913 O O . TRP D 1 402 ? 164.590 212.340 159.858 1.00 120.04 402 TRP C O 1
ATOM 11924 N N . GLN D 1 403 ? 163.582 212.704 157.870 1.00 129.07 403 GLN C N 1
ATOM 11925 C CA . GLN D 1 403 ? 164.840 212.720 157.131 1.00 129.07 403 GLN C CA 1
ATOM 11926 C C . GLN D 1 403 ? 165.686 213.937 157.477 1.00 129.07 403 GLN C C 1
ATOM 11927 O O . GLN D 1 403 ? 166.919 213.845 157.514 1.00 129.07 403 GLN C O 1
ATOM 11933 N N . GLU D 1 404 ? 165.048 215.074 157.740 1.00 142.22 404 GLU C N 1
ATOM 11934 C CA . GLU D 1 404 ? 165.762 216.291 158.097 1.00 142.22 404 GLU C CA 1
ATOM 11935 C C . GLU D 1 404 ? 166.261 216.288 159.535 1.00 142.22 404 GLU C C 1
ATOM 11936 O O . GLU D 1 404 ? 167.100 217.126 159.882 1.00 142.22 404 GLU C O 1
ATOM 11942 N N . ASP D 1 405 ? 165.774 215.372 160.376 1.00 159.99 405 ASP C N 1
ATOM 11943 C CA . ASP D 1 405 ? 166.128 215.350 161.786 1.00 159.99 405 ASP C CA 1
ATOM 11944 C C . ASP D 1 405 ? 166.868 214.095 162.226 1.00 159.99 405 ASP C C 1
ATOM 11945 O O . ASP D 1 405 ? 167.348 214.061 163.366 1.00 159.99 405 ASP C O 1
ATOM 11950 N N . LEU D 1 406 ? 166.969 213.073 161.366 1.00 159.44 406 LEU C N 1
ATOM 11951 C CA . LEU D 1 406 ? 167.589 211.807 161.756 1.00 159.44 406 LEU C CA 1
ATOM 11952 C C . LEU D 1 406 ? 169.074 211.967 162.064 1.00 159.44 406 LEU C C 1
ATOM 11953 O O . LEU D 1 406 ? 169.546 211.526 163.119 1.00 159.44 406 LEU C O 1
ATOM 11958 N N . LEU D 1 407 ? 169.826 212.598 161.158 1.00 134.69 407 LEU C N 1
ATOM 11959 C CA . LEU D 1 407 ? 171.257 212.773 161.385 1.00 134.69 407 LEU C CA 1
ATOM 11960 C C . LEU D 1 407 ? 171.533 213.755 162.514 1.00 134.69 407 LEU C C 1
ATOM 11961 O O . LEU D 1 407 ? 172.518 213.592 163.244 1.00 134.69 407 LEU C O 1
ATOM 11966 N N . LYS D 1 408 ? 170.667 214.759 162.683 1.00 141.72 408 LYS C N 1
ATOM 11967 C CA . LYS D 1 408 ? 170.797 215.685 163.804 1.00 141.72 408 LYS C CA 1
ATOM 11968 C C . LYS D 1 408 ? 170.598 214.976 165.138 1.00 141.72 408 LYS C C 1
ATOM 11969 O O . LYS D 1 408 ? 171.372 215.188 166.079 1.00 141.72 408 LYS C O 1
ATOM 11975 N N . ARG D 1 409 ? 169.590 214.103 165.230 1.00 145.50 409 ARG C N 1
ATOM 11976 C CA . ARG D 1 409 ? 169.363 213.374 166.473 1.00 145.50 409 ARG C CA 1
ATOM 11977 C C . ARG D 1 409 ? 170.419 212.300 166.705 1.00 145.50 409 ARG C C 1
ATOM 11978 O O . ARG D 1 409 ? 170.711 211.963 167.858 1.00 145.50 409 ARG C O 1
ATOM 11986 N N . MET D 1 410 ? 170.993 211.747 165.633 1.00 145.69 410 MET C N 1
ATOM 11987 C CA . MET D 1 410 ? 172.082 210.790 165.799 1.00 145.69 410 MET C CA 1
ATOM 11988 C C . MET D 1 410 ? 173.354 211.475 166.283 1.00 145.69 410 MET C C 1
ATOM 11989 O O . MET D 1 410 ? 174.066 210.939 167.140 1.00 145.69 410 MET C O 1
ATOM 11994 N N . LEU D 1 411 ? 173.657 212.661 165.752 1.00 129.26 411 LEU C N 1
ATOM 11995 C CA . LEU D 1 411 ? 174.848 213.383 166.177 1.00 129.26 411 LEU C CA 1
ATOM 11996 C C . LEU D 1 411 ? 174.663 214.105 167.505 1.00 129.26 411 LEU C C 1
ATOM 11997 O O . LEU D 1 411 ? 175.661 214.449 168.147 1.00 129.26 411 LEU C O 1
ATOM 12002 N N . SER D 1 412 ? 173.421 214.339 167.935 1.00 140.79 412 SER C N 1
ATOM 12003 C CA . SER D 1 412 ? 173.194 215.000 169.214 1.00 140.79 412 SER C CA 1
ATOM 12004 C C . SER D 1 412 ? 173.423 214.079 170.403 1.00 140.79 412 SER C C 1
ATOM 12005 O O . SER D 1 412 ? 173.585 214.570 171.525 1.00 140.79 412 SER C O 1
ATOM 12008 N N . GLN D 1 413 ? 173.441 212.761 170.190 1.00 147.72 413 GLN C N 1
ATOM 12009 C CA . GLN D 1 413 ? 173.719 211.836 171.280 1.00 147.72 413 GLN C CA 1
ATOM 12010 C C . GLN D 1 413 ? 175.193 211.807 171.661 1.00 147.72 413 GLN C C 1
ATOM 12011 O O . GLN D 1 413 ? 175.518 211.319 172.750 1.00 147.72 413 GLN C O 1
ATOM 12017 N N . LEU D 1 414 ? 176.070 212.309 170.778 1.00 137.17 414 LEU C N 1
ATOM 12018 C CA . LEU D 1 414 ? 177.500 212.528 171.041 1.00 137.17 414 LEU C CA 1
ATOM 12019 C C . LEU D 1 414 ? 178.228 211.235 171.407 1.00 137.17 414 LEU C C 1
ATOM 12020 O O . LEU D 1 414 ? 179.101 211.218 172.278 1.00 137.17 414 LEU C O 1
ATOM 12025 N N . SER D 1 415 ? 177.870 210.141 170.734 1.00 142.70 415 SER C N 1
ATOM 12026 C CA . SER D 1 415 ? 178.505 208.859 171.005 1.00 142.70 415 SER C CA 1
ATOM 12027 C C . SER D 1 415 ? 179.911 208.764 170.429 1.00 142.70 415 SER C C 1
ATOM 12028 O O . SER D 1 415 ? 180.681 207.897 170.854 1.00 142.70 415 SER C O 1
ATOM 12031 N N . GLY D 1 416 ? 180.260 209.625 169.476 1.00 136.93 416 GLY C N 1
ATOM 12032 C CA . GLY D 1 416 ? 181.583 209.606 168.892 1.00 136.93 416 GLY C CA 1
ATOM 12033 C C . GLY D 1 416 ? 181.803 208.555 167.830 1.00 136.93 416 GLY C C 1
ATOM 12034 O O . GLY D 1 416 ? 182.934 208.409 167.353 1.00 136.93 416 GLY C O 1
ATOM 12035 N N . ARG D 1 417 ? 180.767 207.813 167.451 1.00 157.16 417 ARG C N 1
ATOM 12036 C CA . ARG D 1 417 ? 180.902 206.797 166.421 1.00 157.16 417 ARG C CA 1
ATOM 12037 C C . ARG D 1 417 ? 181.041 207.440 165.043 1.00 157.16 417 ARG C C 1
ATOM 12038 O O . ARG D 1 417 ? 180.490 208.509 164.763 1.00 157.16 417 ARG C O 1
ATOM 12046 N N . GLN D 1 418 ? 181.795 206.770 164.176 1.00 195.97 418 GLN C N 1
ATOM 12047 C CA . GLN D 1 418 ? 181.969 207.208 162.797 1.00 195.97 418 GLN C CA 1
ATOM 12048 C C . GLN D 1 418 ? 180.788 206.707 161.976 1.00 195.97 418 GLN C C 1
ATOM 12049 O O . GLN D 1 418 ? 180.446 205.521 162.033 1.00 195.97 418 GLN C O 1
ATOM 12055 N N . ILE D 1 419 ? 180.165 207.608 161.222 1.00 184.36 419 ILE C N 1
ATOM 12056 C CA . ILE D 1 419 ? 178.947 207.315 160.476 1.00 184.36 419 ILE C CA 1
ATOM 12057 C C . ILE D 1 419 ? 179.237 207.497 158.993 1.00 184.36 419 ILE C C 1
ATOM 12058 O O . ILE D 1 419 ? 179.694 208.565 158.567 1.00 184.36 419 ILE C O 1
ATOM 12063 N N . ILE D 1 420 ? 178.971 206.456 158.207 1.00 168.68 420 ILE C N 1
ATOM 12064 C CA . ILE D 1 420 ? 179.059 206.507 156.753 1.00 168.68 420 ILE C CA 1
ATOM 12065 C C . ILE D 1 420 ? 177.685 206.161 156.198 1.00 168.68 420 ILE C C 1
ATOM 12066 O O . ILE D 1 420 ? 177.188 205.047 156.409 1.00 168.68 420 ILE C O 1
ATOM 12071 N N . VAL D 1 421 ? 177.081 207.108 155.486 1.00 161.54 421 VAL C N 1
ATOM 12072 C CA . VAL D 1 421 ? 175.734 206.961 154.950 1.00 161.54 421 VAL C CA 1
ATOM 12073 C C . VAL D 1 421 ? 175.772 207.201 153.448 1.00 161.54 421 VAL C C 1
ATOM 12074 O O . VAL D 1 421 ? 176.448 208.118 152.970 1.00 161.54 421 VAL C O 1
ATOM 12078 N N . CYS D 1 422 ? 175.060 206.360 152.704 1.00 178.81 422 CYS C N 1
ATOM 12079 C CA . CYS D 1 422 ? 174.934 206.504 151.257 1.00 178.81 422 CYS C CA 1
ATOM 12080 C C . CYS D 1 422 ? 173.471 206.770 150.930 1.00 178.81 422 CYS C C 1
ATOM 12081 O O . CYS D 1 422 ? 172.622 205.889 151.101 1.00 178.81 422 CYS C O 1
ATOM 12084 N N . THR D 1 423 ? 173.180 207.977 150.450 1.00 157.36 423 THR C N 1
ATOM 12085 C CA . THR D 1 423 ? 171.816 208.403 150.182 1.00 157.36 423 THR C CA 1
ATOM 12086 C C . THR D 1 423 ? 171.731 209.063 148.813 1.00 157.36 423 THR C C 1
ATOM 12087 O O . THR D 1 423 ? 172.735 209.493 148.239 1.00 157.36 423 THR C O 1
ATOM 12091 N N . HIS D 1 424 ? 170.506 209.129 148.293 1.00 139.95 424 HIS C N 1
ATOM 12092 C CA . HIS D 1 424 ? 170.219 209.807 147.037 1.00 139.95 424 HIS C CA 1
ATOM 12093 C C . HIS D 1 424 ? 169.360 211.050 147.218 1.00 139.95 424 HIS C C 1
ATOM 12094 O O . HIS D 1 424 ? 169.055 211.724 146.229 1.00 139.95 424 HIS C O 1
ATOM 12101 N N . SER D 1 425 ? 168.961 211.370 148.447 1.00 146.29 425 SER C N 1
ATOM 12102 C CA . SER D 1 425 ? 168.073 212.492 148.703 1.00 146.29 425 SER C CA 1
ATOM 12103 C C . SER D 1 425 ? 168.819 213.610 149.412 1.00 146.29 425 SER C C 1
ATOM 12104 O O . SER D 1 425 ? 169.662 213.334 150.276 1.00 146.29 425 SER C O 1
ATOM 12107 N N . PRO D 1 426 ? 168.544 214.874 149.078 1.00 156.56 426 PRO C N 1
ATOM 12108 C CA . PRO D 1 426 ? 169.179 215.978 149.814 1.00 156.56 426 PRO C CA 1
ATOM 12109 C C . PRO D 1 426 ? 168.591 216.204 151.195 1.00 156.56 426 PRO C C 1
ATOM 12110 O O . PRO D 1 426 ? 169.222 216.891 152.009 1.00 156.56 426 PRO C O 1
ATOM 12114 N N . SER D 1 427 ? 167.406 215.658 151.485 1.00 151.12 427 SER C N 1
ATOM 12115 C CA . SER D 1 427 ? 166.800 215.816 152.802 1.00 151.12 427 SER C CA 1
ATOM 12116 C C . SER D 1 427 ? 167.550 215.049 153.882 1.00 151.12 427 SER C C 1
ATOM 12117 O O . SER D 1 427 ? 167.425 215.384 155.064 1.00 151.12 427 SER C O 1
ATOM 12120 N N . ILE D 1 428 ? 168.299 214.013 153.506 1.00 147.37 428 ILE C N 1
ATOM 12121 C CA . ILE D 1 428 ? 169.187 213.356 154.456 1.00 147.37 428 ILE C CA 1
ATOM 12122 C C . ILE D 1 428 ? 170.373 214.255 154.787 1.00 147.37 428 ILE C C 1
ATOM 12123 O O . ILE D 1 428 ? 170.749 214.408 155.955 1.00 147.37 428 ILE C O 1
ATOM 12128 N N . ALA D 1 429 ? 170.958 214.886 153.770 1.00 165.88 429 ALA C N 1
ATOM 12129 C CA . ALA D 1 429 ? 172.243 215.560 153.892 1.00 165.88 429 ALA C CA 1
ATOM 12130 C C . ALA D 1 429 ? 172.127 217.068 154.079 1.00 165.88 429 ALA C C 1
ATOM 12131 O O . ALA D 1 429 ? 173.135 217.770 153.950 1.00 165.88 429 ALA C O 1
ATOM 12133 N N . THR D 1 430 ? 170.934 217.586 154.363 1.00 166.16 430 THR C N 1
ATOM 12134 C CA . THR D 1 430 ? 170.792 219.021 154.576 1.00 166.16 430 THR C CA 1
ATOM 12135 C C . THR D 1 430 ? 171.402 219.426 155.915 1.00 166.16 430 THR C C 1
ATOM 12136 O O . THR D 1 430 ? 171.283 218.716 156.917 1.00 166.16 430 THR C O 1
ATOM 12140 N N . GLY D 1 431 ? 172.094 220.563 155.915 1.00 168.45 431 GLY C N 1
ATOM 12141 C CA . GLY D 1 431 ? 172.787 221.038 157.092 1.00 168.45 431 GLY C CA 1
ATOM 12142 C C . GLY D 1 431 ? 174.142 220.412 157.335 1.00 168.45 431 GLY C C 1
ATOM 12143 O O . GLY D 1 431 ? 174.823 220.804 158.292 1.00 168.45 431 GLY C O 1
ATOM 12144 N N . TYR D 1 432 ? 174.555 219.455 156.509 1.00 173.81 432 TYR C N 1
ATOM 12145 C CA . TYR D 1 432 ? 175.849 218.787 156.618 1.00 173.81 432 TYR C CA 1
ATOM 12146 C C . TYR D 1 432 ? 176.501 218.691 155.247 1.00 173.81 432 TYR C C 1
ATOM 12147 O O . TYR D 1 432 ? 176.984 217.637 154.828 1.00 173.81 432 TYR C O 1
ATOM 12156 N N . GLU D 1 433 ? 176.507 219.813 154.523 1.00 184.97 433 GLU C N 1
ATOM 12157 C CA . GLU D 1 433 ? 177.034 219.836 153.163 1.00 184.97 433 GLU C CA 1
ATOM 12158 C C . GLU D 1 433 ? 178.550 219.704 153.115 1.00 184.97 433 GLU C C 1
ATOM 12159 O O . GLU D 1 433 ? 179.088 219.288 152.083 1.00 184.97 433 GLU C O 1
ATOM 12165 N N . ASP D 1 434 ? 179.249 220.045 154.200 1.00 190.73 434 ASP C N 1
ATOM 12166 C CA . ASP D 1 434 ? 180.701 219.918 154.220 1.00 190.73 434 ASP C CA 1
ATOM 12167 C C . ASP D 1 434 ? 181.155 218.468 154.308 1.00 190.73 434 ASP C C 1
ATOM 12168 O O . ASP D 1 434 ? 182.284 218.160 153.912 1.00 190.73 434 ASP C O 1
ATOM 12173 N N . PHE D 1 435 ? 180.309 217.576 154.815 1.00 187.82 435 PHE C N 1
ATOM 12174 C CA . PHE D 1 435 ? 180.630 216.159 154.896 1.00 187.82 435 PHE C CA 1
ATOM 12175 C C . PHE D 1 435 ? 180.183 215.380 153.668 1.00 187.82 435 PHE C C 1
ATOM 12176 O O . PHE D 1 435 ? 180.419 214.169 153.604 1.00 187.82 435 PHE C O 1
ATOM 12184 N N . MET D 1 436 ? 179.549 216.038 152.700 1.00 196.60 436 MET C N 1
ATOM 12185 C CA . MET D 1 436 ? 179.053 215.358 151.512 1.00 196.60 436 MET C CA 1
ATOM 12186 C C . MET D 1 436 ? 180.207 215.013 150.579 1.00 196.60 436 MET C C 1
ATOM 12187 O O . MET D 1 436 ? 180.990 215.887 150.193 1.00 196.60 436 MET C O 1
ATOM 12192 N N . ILE D 1 437 ? 180.312 213.734 150.224 1.00 188.19 437 ILE C N 1
ATOM 12193 C CA . ILE D 1 437 ? 181.365 213.231 149.350 1.00 188.19 437 ILE C CA 1
ATOM 12194 C C . ILE D 1 437 ? 180.709 212.591 148.135 1.00 188.19 437 ILE C C 1
ATOM 12195 O O . ILE D 1 437 ? 179.831 211.732 148.279 1.00 188.19 437 ILE C O 1
ATOM 12200 N N . ASN D 1 438 ? 181.131 213.008 146.945 1.00 192.25 438 ASN C N 1
ATOM 12201 C CA . ASN D 1 438 ? 180.595 212.486 145.697 1.00 192.25 438 ASN C CA 1
ATOM 12202 C C . ASN D 1 438 ? 181.471 211.348 145.189 1.00 192.25 438 ASN C C 1
ATOM 12203 O O . ASN D 1 438 ? 182.692 211.361 145.369 1.00 192.25 438 ASN C O 1
ATOM 12208 N N . ILE D 1 439 ? 180.839 210.365 144.554 1.00 186.77 439 ILE C N 1
ATOM 12209 C CA . ILE D 1 439 ? 181.534 209.220 143.977 1.00 186.77 439 ILE C CA 1
ATOM 12210 C C . ILE D 1 439 ? 181.467 209.335 142.460 1.00 186.77 439 ILE C C 1
ATOM 12211 O O . ILE D 1 439 ? 180.377 209.421 141.880 1.00 186.77 439 ILE C O 1
ATOM 12216 N N . SER D 1 440 ? 182.633 209.351 141.820 1.00 221.47 440 SER C N 1
ATOM 12217 C CA . SER D 1 440 ? 182.739 209.359 140.362 1.00 221.47 440 SER C CA 1
ATOM 12218 C C . SER D 1 440 ? 183.617 208.188 139.942 1.00 221.47 440 SER C C 1
ATOM 12219 O O . SER D 1 440 ? 184.843 208.227 140.147 1.00 221.47 440 SER C O 1
ATOM 12222 N N . PRO D 1 441 ? 183.034 207.126 139.385 1.00 224.30 441 PRO C N 1
ATOM 12223 C CA . PRO D 1 441 ? 183.846 205.991 138.932 1.00 224.30 441 PRO C CA 1
ATOM 12224 C C . PRO D 1 441 ? 184.694 206.345 137.720 1.00 224.30 441 PRO C C 1
ATOM 12225 O O . PRO D 1 441 ? 184.321 207.178 136.890 1.00 224.30 441 PRO C O 1
ATOM 12229 N N . GLU D 1 442 ? 185.851 205.695 137.628 1.00 232.12 442 GLU C N 1
ATOM 12230 C CA . GLU D 1 442 ? 186.815 205.940 136.560 1.00 232.12 442 GLU C CA 1
ATOM 12231 C C . GLU D 1 442 ? 186.743 204.788 135.564 1.00 232.12 442 GLU C C 1
ATOM 12232 O O . GLU D 1 442 ? 187.253 203.695 135.829 1.00 232.12 442 GLU C O 1
ATOM 12238 N N . PHE D 1 443 ? 186.117 205.038 134.417 1.00 265.06 443 PHE C N 1
ATOM 12239 C CA . PHE D 1 443 ? 185.981 204.015 133.391 1.00 265.06 443 PHE C CA 1
ATOM 12240 C C . PHE D 1 443 ? 187.285 203.859 132.620 1.00 265.06 443 PHE C C 1
ATOM 12241 O O . PHE D 1 443 ? 187.957 204.844 132.301 1.00 265.06 443 PHE C O 1
ATOM 12249 N N . ILE D 1 444 ? 187.639 202.612 132.325 1.00 284.26 444 ILE C N 1
ATOM 12250 C CA . ILE D 1 444 ? 188.844 202.283 131.573 1.00 284.26 444 ILE C CA 1
ATOM 12251 C C . ILE D 1 444 ? 188.433 201.545 130.307 1.00 284.26 444 ILE C C 1
ATOM 12252 O O . ILE D 1 444 ? 187.590 200.641 130.353 1.00 284.26 444 ILE C O 1
ATOM 12257 N N . SER D 1 445 ? 189.010 201.946 129.177 1.00 333.11 445 SER C N 1
ATOM 12258 C CA . SER D 1 445 ? 188.697 201.321 127.900 1.00 333.11 445 SER C CA 1
ATOM 12259 C C . SER D 1 445 ? 189.367 199.956 127.807 1.00 333.11 445 SER C C 1
ATOM 12260 O O . SER D 1 445 ? 190.571 199.827 128.047 1.00 333.11 445 SER C O 1
ATOM 12263 N N . SER D 1 446 ? 188.585 198.942 127.454 1.00 336.81 446 SER C N 1
ATOM 12264 C CA . SER D 1 446 ? 189.098 197.582 127.336 1.00 336.81 446 SER C CA 1
ATOM 12265 C C . SER D 1 446 ? 188.588 196.914 126.065 1.00 336.81 446 SER C C 1
ATOM 12266 O O . SER D 1 446 ? 189.188 195.963 125.565 1.00 336.81 446 SER C O 1
ATOM 12269 N N . ILE E 1 3 ? 141.531 125.732 139.399 1.00 146.68 3 ILE F N 1
ATOM 12270 C CA . ILE E 1 3 ? 141.708 127.080 139.924 1.00 146.68 3 ILE F CA 1
ATOM 12271 C C . ILE E 1 3 ? 140.763 128.047 139.224 1.00 146.68 3 ILE F C 1
ATOM 12272 O O . ILE E 1 3 ? 139.905 127.637 138.442 1.00 146.68 3 ILE F O 1
ATOM 12277 N N . ARG E 1 4 ? 140.925 129.335 139.511 1.00 188.04 4 ARG F N 1
ATOM 12278 C CA . ARG E 1 4 ? 140.121 130.385 138.901 1.00 188.04 4 ARG F CA 1
ATOM 12279 C C . ARG E 1 4 ? 140.966 131.115 137.864 1.00 188.04 4 ARG F C 1
ATOM 12280 O O . ARG E 1 4 ? 142.015 131.677 138.197 1.00 188.04 4 ARG F O 1
ATOM 12288 N N . THR E 1 5 ? 140.507 131.105 136.615 1.00 211.83 5 THR F N 1
ATOM 12289 C CA . THR E 1 5 ? 141.204 131.745 135.510 1.00 211.83 5 THR F CA 1
ATOM 12290 C C . THR E 1 5 ? 140.251 132.687 134.790 1.00 211.83 5 THR F C 1
ATOM 12291 O O . THR E 1 5 ? 139.036 132.478 134.786 1.00 211.83 5 THR F O 1
ATOM 12295 N N . ILE E 1 6 ? 140.812 133.734 134.188 1.00 222.27 6 ILE F N 1
ATOM 12296 C CA . ILE E 1 6 ? 140.006 134.695 133.444 1.00 222.27 6 ILE F CA 1
ATOM 12297 C C . ILE E 1 6 ? 139.585 134.067 132.119 1.00 222.27 6 ILE F C 1
ATOM 12298 O O . ILE E 1 6 ? 140.261 133.184 131.574 1.00 222.27 6 ILE F O 1
ATOM 12303 N N . SER E 1 7 ? 138.416 134.474 131.625 1.00 214.44 7 SER F N 1
ATOM 12304 C CA . SER E 1 7 ? 137.872 133.886 130.408 1.00 214.44 7 SER F CA 1
ATOM 12305 C C . SER E 1 7 ? 137.491 134.951 129.387 1.00 214.44 7 SER F C 1
ATOM 12306 O O . SER E 1 7 ? 137.656 134.745 128.181 1.00 214.44 7 SER F O 1
ATOM 12309 N N . LYS E 1 8 ? 136.983 136.089 129.855 1.00 209.82 8 LYS F N 1
ATOM 12310 C CA . LYS E 1 8 ? 136.452 137.098 128.946 1.00 209.82 8 LYS F CA 1
ATOM 12311 C C . LYS E 1 8 ? 136.660 138.486 129.532 1.00 209.82 8 LYS F C 1
ATOM 12312 O O . LYS E 1 8 ? 136.373 138.712 130.710 1.00 209.82 8 LYS F O 1
ATOM 12318 N N . ILE E 1 9 ? 137.156 139.407 128.707 1.00 206.49 9 ILE F N 1
ATOM 12319 C CA . ILE E 1 9 ? 137.348 140.801 129.092 1.00 206.49 9 ILE F CA 1
ATOM 12320 C C . ILE E 1 9 ? 136.687 141.674 128.035 1.00 206.49 9 ILE F C 1
ATOM 12321 O O . ILE E 1 9 ? 137.010 141.565 126.846 1.00 206.49 9 ILE F O 1
ATOM 12326 N N . GLU E 1 10 ? 135.761 142.534 128.463 1.00 211.06 10 GLU F N 1
ATOM 12327 C CA . GLU E 1 10 ? 135.059 143.466 127.585 1.00 211.06 10 GLU F CA 1
ATOM 12328 C C . GLU E 1 10 ? 135.297 144.876 128.108 1.00 211.06 10 GLU F C 1
ATOM 12329 O O . GLU E 1 10 ? 135.056 145.151 129.287 1.00 211.06 10 GLU F O 1
ATOM 12335 N N . LEU E 1 11 ? 135.765 145.766 127.241 1.00 230.41 11 LEU F N 1
ATOM 12336 C CA . LEU E 1 11 ? 136.015 147.151 127.608 1.00 230.41 11 LEU F CA 1
ATOM 12337 C C . LEU E 1 11 ? 135.112 148.082 126.810 1.00 230.41 11 LEU F C 1
ATOM 12338 O O . LEU E 1 11 ? 134.801 147.827 125.644 1.00 230.41 11 LEU F O 1
ATOM 12343 N N . SER E 1 12 ? 134.688 149.170 127.452 1.00 237.29 12 SER F N 1
ATOM 12344 C CA . SER E 1 12 ? 133.882 150.192 126.799 1.00 237.29 12 SER F CA 1
ATOM 12345 C C . SER E 1 12 ? 134.548 151.546 126.985 1.00 237.29 12 SER F C 1
ATOM 12346 O O . SER E 1 12 ? 134.631 152.043 128.114 1.00 237.29 12 SER F O 1
ATOM 12349 N N . LYS E 1 13 ? 135.027 152.121 125.873 1.00 236.65 13 LYS F N 1
ATOM 12350 C CA . LYS E 1 13 ? 135.532 153.498 125.788 1.00 236.65 13 LYS F CA 1
ATOM 12351 C C . LYS E 1 13 ? 136.723 153.740 126.717 1.00 236.65 13 LYS F C 1
ATOM 12352 O O . LYS E 1 13 ? 136.687 154.601 127.598 1.00 236.65 13 LYS F O 1
ATOM 12358 N N . ILE E 1 14 ? 137.791 152.971 126.507 1.00 249.40 14 ILE F N 1
ATOM 12359 C CA . ILE E 1 14 ? 139.028 153.184 127.252 1.00 249.40 14 ILE F CA 1
ATOM 12360 C C . ILE E 1 14 ? 139.670 154.475 126.765 1.00 249.40 14 ILE F C 1
ATOM 12361 O O . ILE E 1 14 ? 140.027 154.592 125.586 1.00 249.40 14 ILE F O 1
ATOM 12366 N N . HIS E 1 15 ? 139.789 155.453 127.676 1.00 230.24 15 HIS F N 1
ATOM 12367 C CA . HIS E 1 15 ? 140.211 156.835 127.394 1.00 230.24 15 HIS F CA 1
ATOM 12368 C C . HIS E 1 15 ? 139.322 157.510 126.348 1.00 230.24 15 HIS F C 1
ATOM 12369 O O . HIS E 1 15 ? 139.781 158.394 125.618 1.00 230.24 15 HIS F O 1
ATOM 12376 N N . ASN E 1 16 ? 138.051 157.091 126.288 1.00 246.14 16 ASN F N 1
ATOM 12377 C CA . ASN E 1 16 ? 137.012 157.597 125.385 1.00 246.14 16 ASN F CA 1
ATOM 12378 C C . ASN E 1 16 ? 137.405 157.531 123.910 1.00 246.14 16 ASN F C 1
ATOM 12379 O O . ASN E 1 16 ? 136.951 158.356 123.111 1.00 246.14 16 ASN F O 1
ATOM 12384 N N . ARG E 1 17 ? 138.239 156.573 123.521 1.00 240.42 17 ARG F N 1
ATOM 12385 C CA . ARG E 1 17 ? 138.653 156.512 122.124 1.00 240.42 17 ARG F CA 1
ATOM 12386 C C . ARG E 1 17 ? 138.490 155.136 121.494 1.00 240.42 17 ARG F C 1
ATOM 12387 O O . ARG E 1 17 ? 138.175 155.052 120.305 1.00 240.42 17 ARG F O 1
ATOM 12395 N N . TYR E 1 18 ? 138.702 154.058 122.246 1.00 254.21 18 TYR F N 1
ATOM 12396 C CA . TYR E 1 18 ? 138.629 152.721 121.677 1.00 254.21 18 TYR F CA 1
ATOM 12397 C C . TYR E 1 18 ? 137.943 151.757 122.635 1.00 254.21 18 TYR F C 1
ATOM 12398 O O . TYR E 1 18 ? 138.017 151.905 123.858 1.00 254.21 18 TYR F O 1
ATOM 12407 N N . ASN E 1 19 ? 137.270 150.766 122.054 1.00 245.71 19 ASN F N 1
ATOM 12408 C CA . ASN E 1 19 ? 136.648 149.673 122.788 1.00 245.71 19 ASN F CA 1
ATOM 12409 C C . ASN E 1 19 ? 137.376 148.377 122.460 1.00 245.71 19 ASN F C 1
ATOM 12410 O O . ASN E 1 19 ? 137.839 148.184 121.331 1.00 245.71 19 ASN F O 1
ATOM 12415 N N . LEU E 1 20 ? 137.481 147.489 123.447 1.00 232.49 20 LEU F N 1
ATOM 12416 C CA . LEU E 1 20 ? 138.175 146.224 123.255 1.00 232.49 20 LEU F CA 1
ATOM 12417 C C . LEU E 1 20 ? 137.395 145.096 123.914 1.00 232.49 20 LEU F C 1
ATOM 12418 O O . LEU E 1 20 ? 136.904 145.243 125.036 1.00 232.49 20 LEU F O 1
ATOM 12423 N N . THR E 1 21 ? 137.289 143.969 123.213 1.00 224.62 21 THR F N 1
ATOM 12424 C CA . THR E 1 21 ? 136.631 142.775 123.745 1.00 224.62 21 THR F CA 1
ATOM 12425 C C . THR E 1 21 ? 137.470 141.569 123.335 1.00 224.62 21 THR F C 1
ATOM 12426 O O . THR E 1 21 ? 137.378 141.099 122.197 1.00 224.62 21 THR F O 1
ATOM 12430 N N . VAL E 1 22 ? 138.292 141.080 124.261 1.00 211.76 22 VAL F N 1
ATOM 12431 C CA . VAL E 1 22 ? 139.176 139.946 124.023 1.00 211.76 22 VAL F CA 1
ATOM 12432 C C . VAL E 1 22 ? 138.848 138.857 125.035 1.00 211.76 22 VAL F C 1
ATOM 12433 O O . VAL E 1 22 ? 138.859 139.105 126.246 1.00 211.76 22 VAL F O 1
ATOM 12437 N N . ASP E 1 23 ? 138.553 137.660 124.538 1.00 220.24 23 ASP F N 1
ATOM 12438 C CA . ASP E 1 23 ? 138.360 136.488 125.378 1.00 220.24 23 ASP F CA 1
ATOM 12439 C C . ASP E 1 23 ? 139.684 135.749 125.522 1.00 220.24 23 ASP F C 1
ATOM 12440 O O . ASP E 1 23 ? 140.474 135.681 124.575 1.00 220.24 23 ASP F O 1
ATOM 12445 N N . PHE E 1 24 ? 139.923 135.201 126.708 1.00 213.87 24 PHE F N 1
ATOM 12446 C CA . PHE E 1 24 ? 141.212 134.624 127.050 1.00 213.87 24 PHE F CA 1
ATOM 12447 C C . PHE E 1 24 ? 141.088 133.136 127.353 1.00 213.87 24 PHE F C 1
ATOM 12448 O O . PHE E 1 24 ? 140.074 132.662 127.871 1.00 213.87 24 PHE F O 1
ATOM 12456 N N . PHE E 1 25 ? 142.146 132.404 127.018 1.00 202.06 25 PHE F N 1
ATOM 12457 C CA . PHE E 1 25 ? 142.259 130.995 127.357 1.00 202.06 25 PHE F CA 1
ATOM 12458 C C . PHE E 1 25 ? 142.645 130.838 128.823 1.00 202.06 25 PHE F C 1
ATOM 12459 O O . PHE E 1 25 ? 143.180 131.753 129.453 1.00 202.06 25 PHE F O 1
ATOM 12467 N N . ASN E 1 26 ? 142.367 129.653 129.364 1.00 194.43 26 ASN F N 1
ATOM 12468 C CA . ASN E 1 26 ? 142.696 129.364 130.754 1.00 194.43 26 ASN F CA 1
ATOM 12469 C C . ASN E 1 26 ? 144.133 128.898 130.944 1.00 194.43 26 ASN F C 1
ATOM 12470 O O . ASN E 1 26 ? 144.579 128.781 132.091 1.00 194.43 26 ASN F O 1
ATOM 12475 N N . ASP E 1 27 ? 144.868 128.635 129.863 1.00 213.25 27 ASP F N 1
ATOM 12476 C CA . ASP E 1 27 ? 146.219 128.097 129.953 1.00 213.25 27 ASP F CA 1
ATOM 12477 C C . ASP E 1 27 ? 147.274 129.067 129.434 1.00 213.25 27 ASP F C 1
ATOM 12478 O O . ASP E 1 27 ? 148.216 129.399 130.160 1.00 213.25 27 ASP F O 1
ATOM 12483 N N . LEU E 1 28 ? 147.144 129.536 128.195 1.00 211.22 28 LEU F N 1
ATOM 12484 C CA . LEU E 1 28 ? 148.146 130.395 127.582 1.00 211.22 28 LEU F CA 1
ATOM 12485 C C . LEU E 1 28 ? 147.457 131.459 126.744 1.00 211.22 28 LEU F C 1
ATOM 12486 O O . LEU E 1 28 ? 146.526 131.159 125.991 1.00 211.22 28 LEU F O 1
ATOM 12491 N N . ASN E 1 29 ? 147.918 132.702 126.878 1.00 219.65 29 ASN F N 1
ATOM 12492 C CA . ASN E 1 29 ? 147.359 133.837 126.146 1.00 219.65 29 ASN F CA 1
ATOM 12493 C C . ASN E 1 29 ? 148.509 134.638 125.544 1.00 219.65 29 ASN F C 1
ATOM 12494 O O . ASN E 1 29 ? 149.061 135.531 126.194 1.00 219.65 29 ASN F O 1
ATOM 12499 N N . VAL E 1 30 ? 148.867 134.322 124.304 1.00 211.24 30 VAL F N 1
ATOM 12500 C CA . VAL E 1 30 ? 149.898 135.057 123.582 1.00 211.24 30 VAL F CA 1
ATOM 12501 C C . VAL E 1 30 ? 149.207 136.180 122.818 1.00 211.24 30 VAL F C 1
ATOM 12502 O O . VAL E 1 30 ? 148.267 135.940 122.057 1.00 211.24 30 VAL F O 1
ATOM 12506 N N . ILE E 1 31 ? 149.664 137.411 123.028 1.00 216.51 31 ILE F N 1
ATOM 12507 C CA . ILE E 1 31 ? 149.061 138.586 122.414 1.00 216.51 31 ILE F CA 1
ATOM 12508 C C . ILE E 1 31 ? 150.094 139.264 121.527 1.00 216.51 31 ILE F C 1
ATOM 12509 O O . ILE E 1 31 ? 151.198 139.592 121.981 1.00 216.51 31 ILE F O 1
ATOM 12514 N N . HIS E 1 32 ? 149.738 139.470 120.261 1.00 219.99 32 HIS F N 1
ATOM 12515 C CA . HIS E 1 32 ? 150.592 140.142 119.296 1.00 219.99 32 HIS F CA 1
ATOM 12516 C C . HIS E 1 32 ? 149.836 141.315 118.690 1.00 219.99 32 HIS F C 1
ATOM 12517 O O . HIS E 1 32 ? 148.608 141.287 118.570 1.00 219.99 32 HIS F O 1
ATOM 12524 N N . GLY E 1 33 ? 150.579 142.346 118.309 1.00 197.47 33 GLY F N 1
ATOM 12525 C CA . GLY E 1 33 ? 149.962 143.519 117.719 1.00 197.47 33 GLY F CA 1
ATOM 12526 C C . GLY E 1 33 ? 151.006 144.557 117.381 1.00 197.47 33 GLY F C 1
ATOM 12527 O O . GLY E 1 33 ? 152.208 144.364 117.595 1.00 197.47 33 GLY F O 1
ATOM 12528 N N . LYS E 1 34 ? 150.523 145.674 116.843 1.00 149.94 34 LYS F N 1
ATOM 12529 C CA . LYS E 1 34 ? 151.387 146.771 116.442 1.00 149.94 34 LYS F CA 1
ATOM 12530 C C . LYS E 1 34 ? 151.694 147.667 117.640 1.00 149.94 34 LYS F C 1
ATOM 12531 O O . LYS E 1 34 ? 151.238 147.433 118.763 1.00 149.94 34 LYS F O 1
ATOM 12537 N N . ASN E 1 35 ? 152.485 148.708 117.395 1.00 126.32 35 ASN F N 1
ATOM 12538 C CA . ASN E 1 35 ? 152.866 149.633 118.454 1.00 126.32 35 ASN F CA 1
ATOM 12539 C C . ASN E 1 35 ? 151.692 150.531 118.825 1.00 126.32 35 ASN F C 1
ATOM 12540 O O . ASN E 1 35 ? 150.977 151.032 117.952 1.00 126.32 35 ASN F O 1
ATOM 12545 N N . GLY E 1 36 ? 151.495 150.735 120.126 1.00 106.38 36 GLY F N 1
ATOM 12546 C CA . GLY E 1 36 ? 150.427 151.593 120.597 1.00 106.38 36 GLY F CA 1
ATOM 12547 C C . GLY E 1 36 ? 149.036 151.023 120.457 1.00 106.38 36 GLY F C 1
ATOM 12548 O O . GLY E 1 36 ? 148.068 151.789 120.412 1.00 106.38 36 GLY F O 1
ATOM 12549 N N . ALA E 1 37 ? 148.902 149.697 120.389 1.00 121.02 37 ALA F N 1
ATOM 12550 C CA . ALA E 1 37 ? 147.585 149.092 120.215 1.00 121.02 37 ALA F CA 1
ATOM 12551 C C . ALA E 1 37 ? 146.763 149.130 121.498 1.00 121.02 37 ALA F C 1
ATOM 12552 O O . ALA E 1 37 ? 145.539 148.958 121.450 1.00 121.02 37 ALA F O 1
ATOM 12554 N N . GLY E 1 38 ? 147.400 149.349 122.638 1.00 130.97 38 GLY F N 1
ATOM 12555 C CA . GLY E 1 38 ? 146.728 149.335 123.914 1.00 130.97 38 GLY F CA 1
ATOM 12556 C C . GLY E 1 38 ? 146.861 148.046 124.701 1.00 130.97 38 GLY F C 1
ATOM 12557 O O . GLY E 1 38 ? 146.049 147.814 125.607 1.00 130.97 38 GLY F O 1
ATOM 12558 N N . LYS E 1 39 ? 147.840 147.198 124.372 1.00 163.31 39 LYS F N 1
ATOM 12559 C CA . LYS E 1 39 ? 148.011 145.926 125.067 1.00 163.31 39 LYS F CA 1
ATOM 12560 C C . LYS E 1 39 ? 148.460 146.135 126.508 1.00 163.31 39 LYS F C 1
ATOM 12561 O O . LYS E 1 39 ? 148.055 145.385 127.406 1.00 163.31 39 LYS F O 1
ATOM 12567 N N . SER E 1 40 ? 149.304 147.145 126.739 1.00 166.00 40 SER F N 1
ATOM 12568 C CA . SER E 1 40 ? 149.744 147.468 128.093 1.00 166.00 40 SER F CA 1
ATOM 12569 C C . SER E 1 40 ? 148.585 147.962 128.948 1.00 166.00 40 SER F C 1
ATOM 12570 O O . SER E 1 40 ? 148.509 147.642 130.140 1.00 166.00 40 SER F O 1
ATOM 12573 N N . THR E 1 41 ? 147.674 148.738 128.351 1.00 173.88 41 THR F N 1
ATOM 12574 C CA . THR E 1 41 ? 146.480 149.192 129.059 1.00 173.88 41 THR F CA 1
ATOM 12575 C C . THR E 1 41 ? 145.588 148.017 129.447 1.00 173.88 41 THR F C 1
ATOM 12576 O O . THR E 1 41 ? 145.038 147.985 130.555 1.00 173.88 41 THR F O 1
ATOM 12580 N N . LEU E 1 42 ? 145.455 147.035 128.549 1.00 173.77 42 LEU F N 1
ATOM 12581 C CA . LEU E 1 42 ? 144.704 145.822 128.860 1.00 173.77 42 LEU F CA 1
ATOM 12582 C C . LEU E 1 42 ? 145.372 145.027 129.976 1.00 173.77 42 LEU F C 1
ATOM 12583 O O . LEU E 1 42 ? 144.687 144.465 130.840 1.00 173.77 42 LEU F O 1
ATOM 12588 N N . ILE E 1 43 ? 146.709 144.982 129.977 1.00 178.00 43 ILE F N 1
ATOM 12589 C CA . ILE E 1 43 ? 147.450 144.300 131.038 1.00 178.00 43 ILE F CA 1
ATOM 12590 C C . ILE E 1 43 ? 147.214 144.977 132.386 1.00 178.00 43 ILE F C 1
ATOM 12591 O O . ILE E 1 43 ? 146.980 144.305 133.400 1.00 178.00 43 ILE F O 1
ATOM 12596 N N . HIS E 1 44 ? 147.233 146.315 132.409 1.00 177.62 44 HIS F N 1
ATOM 12597 C CA . HIS E 1 44 ? 146.985 147.047 133.653 1.00 177.62 44 HIS F CA 1
ATOM 12598 C C . HIS E 1 44 ? 145.548 146.865 134.133 1.00 177.62 44 HIS F C 1
ATOM 12599 O O . HIS E 1 44 ? 145.302 146.760 135.342 1.00 177.62 44 HIS F O 1
ATOM 12606 N N . VAL E 1 45 ? 144.593 146.814 133.196 1.00 184.75 45 VAL F N 1
ATOM 12607 C CA . VAL E 1 45 ? 143.192 146.572 133.542 1.00 184.75 45 VAL F CA 1
ATOM 12608 C C . VAL E 1 45 ? 143.017 145.184 134.153 1.00 184.75 45 VAL F C 1
ATOM 12609 O O . VAL E 1 45 ? 142.356 145.027 135.188 1.00 184.75 45 VAL F O 1
ATOM 12613 N N . ILE E 1 46 ? 143.640 144.168 133.544 1.00 183.34 46 ILE F N 1
ATOM 12614 C CA . ILE E 1 46 ? 143.548 142.798 134.049 1.00 183.34 46 ILE F CA 1
ATOM 12615 C C . ILE E 1 46 ? 144.224 142.677 135.413 1.00 183.34 46 ILE F C 1
ATOM 12616 O O . ILE E 1 46 ? 143.713 142.001 136.317 1.00 183.34 46 ILE F O 1
ATOM 12621 N N . ALA E 1 47 ? 145.357 143.367 135.595 1.00 194.24 47 ALA F N 1
ATOM 12622 C CA . ALA E 1 47 ? 146.053 143.359 136.880 1.00 194.24 47 ALA F CA 1
ATOM 12623 C C . ALA E 1 47 ? 145.220 144.011 137.978 1.00 194.24 47 ALA F C 1
ATOM 12624 O O . ALA E 1 47 ? 145.143 143.488 139.096 1.00 194.24 47 ALA F O 1
ATOM 12626 N N . ASN E 1 48 ? 144.572 145.138 137.673 1.00 197.38 48 ASN F N 1
ATOM 12627 C CA . ASN E 1 48 ? 143.732 145.793 138.670 1.00 197.38 48 ASN F CA 1
ATOM 12628 C C . ASN E 1 48 ? 142.453 145.008 138.944 1.00 197.38 48 ASN F C 1
ATOM 12629 O O . ASN E 1 48 ? 141.900 145.099 140.046 1.00 197.38 48 ASN F O 1
ATOM 12634 N N . ILE E 1 49 ? 141.968 144.242 137.965 1.00 201.77 49 ILE F N 1
ATOM 12635 C CA . ILE E 1 49 ? 140.783 143.418 138.188 1.00 201.77 49 ILE F CA 1
ATOM 12636 C C . ILE E 1 49 ? 141.119 142.225 139.079 1.00 201.77 49 ILE F C 1
ATOM 12637 O O . ILE E 1 49 ? 140.428 141.958 140.070 1.00 201.77 49 ILE F O 1
ATOM 12642 N N . VAL E 1 50 ? 142.194 141.504 138.750 1.00 214.62 50 VAL F N 1
ATOM 12643 C CA . VAL E 1 50 ? 142.524 140.278 139.475 1.00 214.62 50 VAL F CA 1
ATOM 12644 C C . VAL E 1 50 ? 143.073 140.594 140.863 1.00 214.62 50 VAL F C 1
ATOM 12645 O O . VAL E 1 50 ? 142.687 139.961 141.855 1.00 214.62 50 VAL F O 1
ATOM 12649 N N . ASN E 1 51 ? 143.948 141.598 140.968 1.00 212.26 51 ASN F N 1
ATOM 12650 C CA . ASN E 1 51 ? 144.563 141.930 142.249 1.00 212.26 51 ASN F CA 1
ATOM 12651 C C . ASN E 1 51 ? 143.608 142.613 143.221 1.00 212.26 51 ASN F C 1
ATOM 12652 O O . ASN E 1 51 ? 143.957 142.762 144.397 1.00 212.26 51 ASN F O 1
ATOM 12657 N N . GLY E 1 52 ? 142.427 143.031 142.772 1.00 218.34 52 GLY F N 1
ATOM 12658 C CA . GLY E 1 52 ? 141.488 143.703 143.644 1.00 218.34 52 GLY F CA 1
ATOM 12659 C C . GLY E 1 52 ? 141.792 145.158 143.902 1.00 218.34 52 GLY F C 1
ATOM 12660 O O . GLY E 1 52 ? 141.144 145.768 144.760 1.00 218.34 52 GLY F O 1
ATOM 12661 N N . ASP E 1 53 ? 142.758 145.737 143.190 1.00 238.24 53 ASP F N 1
ATOM 12662 C CA . ASP E 1 53 ? 143.122 147.142 143.367 1.00 238.24 53 ASP F CA 1
ATOM 12663 C C . ASP E 1 53 ? 142.246 148.003 142.457 1.00 238.24 53 ASP F C 1
ATOM 12664 O O . ASP E 1 53 ? 142.683 148.564 141.451 1.00 238.24 53 ASP F O 1
ATOM 12669 N N . PHE E 1 54 ? 140.972 148.099 142.842 1.00 245.75 54 PHE F N 1
ATOM 12670 C CA . PHE E 1 54 ? 139.989 148.830 142.051 1.00 245.75 54 PHE F CA 1
ATOM 12671 C C . PHE E 1 54 ? 140.129 150.340 142.177 1.00 245.75 54 PHE F C 1
ATOM 12672 O O . PHE E 1 54 ? 139.553 151.067 141.358 1.00 245.75 54 PHE F O 1
ATOM 12680 N N . ILE E 1 55 ? 140.898 150.828 143.156 1.00 240.01 55 ILE F N 1
ATOM 12681 C CA . ILE E 1 55 ? 141.095 152.264 143.324 1.00 240.01 55 ILE F CA 1
ATOM 12682 C C . ILE E 1 55 ? 141.970 152.846 142.215 1.00 240.01 55 ILE F C 1
ATOM 12683 O O . ILE E 1 55 ? 142.005 154.070 142.034 1.00 240.01 55 ILE F O 1
ATOM 12688 N N . ARG E 1 56 ? 142.674 151.999 141.456 1.00 248.96 56 ARG F N 1
ATOM 12689 C CA . ARG E 1 56 ? 143.334 152.447 140.238 1.00 248.96 56 ARG F CA 1
ATOM 12690 C C . ARG E 1 56 ? 142.335 152.811 139.147 1.00 248.96 56 ARG F C 1
ATOM 12691 O O . ARG E 1 56 ? 142.660 153.625 138.275 1.00 248.96 56 ARG F O 1
ATOM 12699 N N . PHE E 1 57 ? 141.124 152.244 139.188 1.00 243.85 57 PHE F N 1
ATOM 12700 C CA . PHE E 1 57 ? 140.116 152.499 138.164 1.00 243.85 57 PHE F CA 1
ATOM 12701 C C . PHE E 1 57 ? 139.563 153.917 138.200 1.00 243.85 57 PHE F C 1
ATOM 12702 O O . PHE E 1 57 ? 138.900 154.326 137.241 1.00 243.85 57 PHE F O 1
ATOM 12710 N N . ALA E 1 58 ? 139.815 154.675 139.270 1.00 262.28 58 ALA F N 1
ATOM 12711 C CA . ALA E 1 58 ? 139.510 156.098 139.273 1.00 262.28 58 ALA F CA 1
ATOM 12712 C C . ALA E 1 58 ? 140.458 156.901 138.391 1.00 262.28 58 ALA F C 1
ATOM 12713 O O . ALA E 1 58 ? 140.144 158.049 138.060 1.00 262.28 58 ALA F O 1
ATOM 12715 N N . PHE E 1 59 ? 141.599 156.331 138.003 1.00 262.56 59 PHE F N 1
ATOM 12716 C CA . PHE E 1 59 ? 142.539 156.982 137.101 1.00 262.56 59 PHE F CA 1
ATOM 12717 C C . PHE E 1 59 ? 142.318 156.586 135.646 1.00 262.56 59 PHE F C 1
ATOM 12718 O O . PHE E 1 59 ? 143.099 156.990 134.779 1.00 262.56 59 PHE F O 1
ATOM 12726 N N . LEU E 1 60 ? 141.278 155.807 135.362 1.00 251.67 60 LEU F N 1
ATOM 12727 C CA . LEU E 1 60 ? 140.960 155.362 134.013 1.00 251.67 60 LEU F CA 1
ATOM 12728 C C . LEU E 1 60 ? 139.636 155.974 133.581 1.00 251.67 60 LEU F C 1
ATOM 12729 O O . LEU E 1 60 ? 138.659 155.945 134.337 1.00 251.67 60 LEU F O 1
ATOM 12734 N N . ILE E 1 61 ? 139.608 156.532 132.375 1.00 241.55 61 ILE F N 1
ATOM 12735 C CA . ILE E 1 61 ? 138.388 157.087 131.801 1.00 241.55 61 ILE F CA 1
ATOM 12736 C C . ILE E 1 61 ? 137.735 155.993 130.965 1.00 241.55 61 ILE F C 1
ATOM 12737 O O . ILE E 1 61 ? 138.219 155.655 129.882 1.00 241.55 61 ILE F O 1
ATOM 12742 N N . PHE E 1 62 ? 136.633 155.440 131.466 1.00 240.52 62 PHE F N 1
ATOM 12743 C CA . PHE E 1 62 ? 135.972 154.317 130.818 1.00 240.52 62 PHE F CA 1
ATOM 12744 C C . PHE E 1 62 ? 134.467 154.467 130.990 1.00 240.52 62 PHE F C 1
ATOM 12745 O O . PHE E 1 62 ? 133.982 155.404 131.630 1.00 240.52 62 PHE F O 1
ATOM 12753 N N . GLU E 1 63 ? 133.726 153.527 130.407 1.00 232.29 63 GLU F N 1
ATOM 12754 C CA . GLU E 1 63 ? 132.279 153.462 130.564 1.00 232.29 63 GLU F CA 1
ATOM 12755 C C . GLU E 1 63 ? 131.828 152.192 131.265 1.00 232.29 63 GLU F C 1
ATOM 12756 O O . GLU E 1 63 ? 131.111 152.266 132.270 1.00 232.29 63 GLU F O 1
ATOM 12762 N N . GLU E 1 64 ? 132.235 151.024 130.769 1.00 225.23 64 GLU F N 1
ATOM 12763 C CA . GLU E 1 64 ? 131.840 149.759 131.373 1.00 225.23 64 GLU F CA 1
ATOM 12764 C C . GLU E 1 64 ? 132.878 148.697 131.044 1.00 225.23 64 GLU F C 1
ATOM 12765 O O . GLU E 1 64 ? 133.243 148.517 129.879 1.00 225.23 64 GLU F O 1
ATOM 12771 N N . ILE E 1 65 ? 133.347 148.002 132.074 1.00 218.11 65 ILE F N 1
ATOM 12772 C CA . ILE E 1 65 ? 134.333 146.937 131.938 1.00 218.11 65 ILE F CA 1
ATOM 12773 C C . ILE E 1 65 ? 133.738 145.673 132.539 1.00 218.11 65 ILE F C 1
ATOM 12774 O O . ILE E 1 65 ? 133.376 145.651 133.721 1.00 218.11 65 ILE F O 1
ATOM 12779 N N . LYS E 1 66 ? 133.634 144.627 131.727 1.00 206.01 66 LYS F N 1
ATOM 12780 C CA . LYS E 1 66 ? 133.041 143.360 132.129 1.00 206.01 66 LYS F CA 1
ATOM 12781 C C . LYS E 1 66 ? 134.117 142.284 132.148 1.00 206.01 66 LYS F C 1
ATOM 12782 O O . LYS E 1 66 ? 134.793 142.058 131.140 1.00 206.01 66 LYS F O 1
ATOM 12788 N N . ALA E 1 67 ? 134.269 141.621 133.290 1.00 210.70 67 ALA F N 1
ATOM 12789 C CA . ALA E 1 67 ? 135.259 140.567 133.462 1.00 210.70 67 ALA F CA 1
ATOM 12790 C C . ALA E 1 67 ? 134.542 139.280 133.836 1.00 210.70 67 ALA F C 1
ATOM 12791 O O . ALA E 1 67 ? 133.846 139.230 134.854 1.00 210.70 67 ALA F O 1
ATOM 12793 N N . THR E 1 68 ? 134.713 138.245 133.018 1.00 209.36 68 THR F N 1
ATOM 12794 C CA . THR E 1 68 ? 134.110 136.939 133.251 1.00 209.36 68 THR F CA 1
ATOM 12795 C C . THR E 1 68 ? 135.220 135.924 133.473 1.00 209.36 68 THR F C 1
ATOM 12796 O O . THR E 1 68 ? 136.080 135.742 132.603 1.00 209.36 68 THR F O 1
ATOM 12800 N N . TYR E 1 69 ? 135.198 135.268 134.630 1.00 235.37 69 TYR F N 1
ATOM 12801 C CA . TYR E 1 69 ? 136.178 134.250 134.967 1.00 235.37 69 TYR F CA 1
ATOM 12802 C C . TYR E 1 69 ? 135.719 132.885 134.458 1.00 235.37 69 TYR F C 1
ATOM 12803 O O . TYR E 1 69 ? 134.683 132.750 133.802 1.00 235.37 69 TYR F O 1
ATOM 12812 N N . SER E 1 70 ? 136.506 131.853 134.767 1.00 228.51 70 SER F N 1
ATOM 12813 C CA . SER E 1 70 ? 136.168 130.499 134.341 1.00 228.51 70 SER F CA 1
ATOM 12814 C C . SER E 1 70 ? 135.045 129.893 135.173 1.00 228.51 70 SER F C 1
ATOM 12815 O O . SER E 1 70 ? 134.248 129.109 134.647 1.00 228.51 70 SER F O 1
ATOM 12818 N N . ASP E 1 71 ? 134.962 130.238 136.456 1.00 220.01 71 ASP F N 1
ATOM 12819 C CA . ASP E 1 71 ? 133.965 129.662 137.348 1.00 220.01 71 ASP F CA 1
ATOM 12820 C C . ASP E 1 71 ? 132.625 130.387 137.299 1.00 220.01 71 ASP F C 1
ATOM 12821 O O . ASP E 1 71 ? 131.702 130.000 138.023 1.00 220.01 71 ASP F O 1
ATOM 12826 N N . GLY E 1 72 ? 132.496 131.422 136.471 1.00 238.29 72 GLY F N 1
ATOM 12827 C CA . GLY E 1 72 ? 131.251 132.147 136.333 1.00 238.29 72 GLY F CA 1
ATOM 12828 C C . GLY E 1 72 ? 131.193 133.479 137.047 1.00 238.29 72 GLY F C 1
ATOM 12829 O O . GLY E 1 72 ? 130.125 134.103 137.065 1.00 238.29 72 GLY F O 1
ATOM 12830 N N . LEU E 1 73 ? 132.296 133.933 137.635 1.00 226.89 73 LEU F N 1
ATOM 12831 C CA . LEU E 1 73 ? 132.318 135.219 138.318 1.00 226.89 73 LEU F CA 1
ATOM 12832 C C . LEU E 1 73 ? 132.359 136.341 137.288 1.00 226.89 73 LEU F C 1
ATOM 12833 O O . LEU E 1 73 ? 133.328 136.462 136.530 1.00 226.89 73 LEU F O 1
ATOM 12838 N N . LYS E 1 74 ? 131.309 137.157 137.257 1.00 236.57 74 LYS F N 1
ATOM 12839 C CA . LYS E 1 74 ? 131.213 138.287 136.345 1.00 236.57 74 LYS F CA 1
ATOM 12840 C C . LYS E 1 74 ? 131.212 139.580 137.146 1.00 236.57 74 LYS F C 1
ATOM 12841 O O . LYS E 1 74 ? 130.379 139.765 138.039 1.00 236.57 74 LYS F O 1
ATOM 12847 N N . ILE E 1 75 ? 132.146 140.467 136.821 1.00 236.90 75 ILE F N 1
ATOM 12848 C CA . ILE E 1 75 ? 132.325 141.735 137.516 1.00 236.90 75 ILE F CA 1
ATOM 12849 C C . ILE E 1 75 ? 132.156 142.859 136.506 1.00 236.90 75 ILE F C 1
ATOM 12850 O O . ILE E 1 75 ? 132.833 142.876 135.471 1.00 236.90 75 ILE F O 1
ATOM 12855 N N . VAL E 1 76 ? 131.254 143.790 136.803 1.00 233.79 76 VAL F N 1
ATOM 12856 C CA . VAL E 1 76 ? 130.972 144.931 135.942 1.00 233.79 76 VAL F CA 1
ATOM 12857 C C . VAL E 1 76 ? 131.402 146.191 136.678 1.00 233.79 76 VAL F C 1
ATOM 12858 O O . VAL E 1 76 ? 130.885 146.494 137.760 1.00 233.79 76 VAL F O 1
ATOM 12862 N N . ILE E 1 77 ? 132.344 146.921 136.092 1.00 244.95 77 ILE F N 1
ATOM 12863 C CA . ILE E 1 77 ? 132.847 148.172 136.642 1.00 244.95 77 ILE F CA 1
ATOM 12864 C C . ILE E 1 77 ? 132.358 149.294 135.740 1.00 244.95 77 ILE F C 1
ATOM 12865 O O . ILE E 1 77 ? 132.651 149.305 134.539 1.00 244.95 77 ILE F O 1
ATOM 12870 N N . ARG E 1 78 ? 131.608 150.230 136.310 1.00 261.67 78 ARG F N 1
ATOM 12871 C CA . ARG E 1 78 ? 130.975 151.300 135.552 1.00 261.67 78 ARG F CA 1
ATOM 12872 C C . ARG E 1 78 ? 131.405 152.649 136.107 1.00 261.67 78 ARG F C 1
ATOM 12873 O O . ARG E 1 78 ? 131.318 152.884 137.317 1.00 261.67 78 ARG F O 1
ATOM 12881 N N . ARG E 1 79 ? 131.866 153.530 135.223 1.00 296.04 79 ARG F N 1
ATOM 12882 C CA . ARG E 1 79 ? 132.212 154.897 135.586 1.00 296.04 79 ARG F CA 1
ATOM 12883 C C . ARG E 1 79 ? 131.084 155.823 135.150 1.00 296.04 79 ARG F C 1
ATOM 12884 O O . ARG E 1 79 ? 130.692 155.824 133.978 1.00 296.04 79 ARG F O 1
ATOM 12892 N N . ASP E 1 80 ? 130.568 156.604 136.093 1.00 352.58 80 ASP F N 1
ATOM 12893 C CA . ASP E 1 80 ? 129.490 157.546 135.839 1.00 352.58 80 ASP F CA 1
ATOM 12894 C C . ASP E 1 80 ? 129.954 158.959 136.163 1.00 352.58 80 ASP F C 1
ATOM 12895 O O . ASP E 1 80 ? 130.879 159.164 136.951 1.00 352.58 80 ASP F O 1
ATOM 12900 N N . LYS E 1 81 ? 129.300 159.938 135.542 1.00 396.53 81 LYS F N 1
ATOM 12901 C CA . LYS E 1 81 ? 129.584 161.352 135.782 1.00 396.53 81 LYS F CA 1
ATOM 12902 C C . LYS E 1 81 ? 128.264 162.043 136.108 1.00 396.53 81 LYS F C 1
ATOM 12903 O O . LYS E 1 81 ? 127.501 162.397 135.204 1.00 396.53 81 LYS F O 1
ATOM 12909 N N . ILE E 1 82 ? 127.996 162.233 137.397 1.00 441.35 82 ILE F N 1
ATOM 12910 C CA . ILE E 1 82 ? 126.759 162.844 137.869 1.00 441.35 82 ILE F CA 1
ATOM 12911 C C . ILE E 1 82 ? 127.120 164.137 138.586 1.00 441.35 82 ILE F C 1
ATOM 12912 O O . ILE E 1 82 ? 127.917 164.117 139.535 1.00 441.35 82 ILE F O 1
ATOM 12917 N N . ASP E 1 83 ? 126.532 165.251 138.121 1.00 476.95 83 ASP F N 1
ATOM 12918 C CA . ASP E 1 83 ? 126.723 166.600 138.678 1.00 476.95 83 ASP F CA 1
ATOM 12919 C C . ASP E 1 83 ? 128.198 166.991 138.724 1.00 476.95 83 ASP F C 1
ATOM 12920 O O . ASP E 1 83 ? 128.680 167.539 139.717 1.00 476.95 83 ASP F O 1
ATOM 12925 N N . GLU E 1 84 ? 128.920 166.638 137.653 1.00 467.19 84 GLU F N 1
ATOM 12926 C CA . GLU E 1 84 ? 130.360 166.759 137.388 1.00 467.19 84 GLU F CA 1
ATOM 12927 C C . GLU E 1 84 ? 131.222 165.875 138.295 1.00 467.19 84 GLU F C 1
ATOM 12928 O O . GLU E 1 84 ? 132.439 165.778 138.067 1.00 467.19 84 GLU F O 1
ATOM 12934 N N . GLN E 1 85 ? 130.634 165.158 139.249 1.00 435.95 85 GLN F N 1
ATOM 12935 C CA . GLN E 1 85 ? 131.368 164.256 140.124 1.00 435.95 85 GLN F CA 1
ATOM 12936 C C . GLN E 1 85 ? 131.391 162.867 139.500 1.00 435.95 85 GLN F C 1
ATOM 12937 O O . GLN E 1 85 ? 130.347 162.348 139.090 1.00 435.95 85 GLN F O 1
ATOM 12943 N N . SER E 1 86 ? 132.578 162.276 139.420 1.00 404.18 86 SER F N 1
ATOM 12944 C CA . SER E 1 86 ? 132.743 160.968 138.807 1.00 404.18 86 SER F CA 1
ATOM 12945 C C . SER E 1 86 ? 132.714 159.877 139.870 1.00 404.18 86 SER F C 1
ATOM 12946 O O . SER E 1 86 ? 133.288 160.028 140.952 1.00 404.18 86 SER F O 1
ATOM 12949 N N . PHE E 1 87 ? 132.035 158.779 139.550 1.00 361.44 87 PHE F N 1
ATOM 12950 C CA . PHE E 1 87 ? 131.842 157.667 140.466 1.00 361.44 87 PHE F CA 1
ATOM 12951 C C . PHE E 1 87 ? 132.203 156.358 139.780 1.00 361.44 87 PHE F C 1
ATOM 12952 O O . PHE E 1 87 ? 132.038 156.206 138.567 1.00 361.44 87 PHE F O 1
ATOM 12960 N N . ILE E 1 88 ? 132.688 155.411 140.579 1.00 302.25 88 ILE F N 1
ATOM 12961 C CA . ILE E 1 88 ? 133.001 154.060 140.132 1.00 302.25 88 ILE F CA 1
ATOM 12962 C C . ILE E 1 88 ? 132.094 153.101 140.886 1.00 302.25 88 ILE F C 1
ATOM 12963 O O . ILE E 1 88 ? 132.048 153.127 142.122 1.00 302.25 88 ILE F O 1
ATOM 12968 N N . SER E 1 89 ? 131.375 152.260 140.146 1.00 264.07 89 SER F N 1
ATOM 12969 C CA . SER E 1 89 ? 130.493 151.254 140.722 1.00 264.07 89 SER F CA 1
ATOM 12970 C C . SER E 1 89 ? 130.956 149.881 140.262 1.00 264.07 89 SER F C 1
ATOM 12971 O O . SER E 1 89 ? 130.989 149.605 139.058 1.00 264.07 89 SER F O 1
ATOM 12974 N N . VAL E 1 90 ? 131.309 149.027 141.216 1.00 280.98 90 VAL F N 1
ATOM 12975 C CA . VAL E 1 90 ? 131.747 147.664 140.942 1.00 280.98 90 VAL F CA 1
ATOM 12976 C C . VAL E 1 90 ? 130.653 146.722 141.419 1.00 280.98 90 VAL F C 1
ATOM 12977 O O . VAL E 1 90 ? 130.340 146.682 142.615 1.00 280.98 90 VAL F O 1
ATOM 12981 N N . THR E 1 91 ? 130.075 145.964 140.490 1.00 279.65 91 THR F N 1
ATOM 12982 C CA . THR E 1 91 ? 128.971 145.058 140.776 1.00 279.65 91 THR F CA 1
ATOM 12983 C C . THR E 1 91 ? 129.371 143.639 140.400 1.00 279.65 91 THR F C 1
ATOM 12984 O O . THR E 1 91 ? 129.837 143.396 139.283 1.00 279.65 91 THR F O 1
ATOM 12988 N N . LEU E 1 92 ? 129.182 142.707 141.328 1.00 290.10 92 LEU F N 1
ATOM 12989 C CA . LEU E 1 92 ? 129.536 141.318 141.092 1.00 290.10 92 LEU F CA 1
ATOM 12990 C C . LEU E 1 92 ? 128.378 140.584 140.419 1.00 290.10 92 LEU F C 1
ATOM 12991 O O . LEU E 1 92 ? 127.287 141.125 140.228 1.00 290.10 92 LEU F O 1
ATOM 12996 N N . SER E 1 93 ? 128.622 139.325 140.050 1.00 285.70 93 SER F N 1
ATOM 12997 C CA . SER E 1 93 ? 127.590 138.507 139.427 1.00 285.70 93 SER F CA 1
ATOM 12998 C C . SER E 1 93 ? 126.539 138.028 140.419 1.00 285.70 93 SER F C 1
ATOM 12999 O O . SER E 1 93 ? 125.422 137.700 140.005 1.00 285.70 93 SER F O 1
ATOM 13002 N N . ASN E 1 94 ? 126.867 137.979 141.708 1.00 305.49 94 ASN F N 1
ATOM 13003 C CA . ASN E 1 94 ? 125.932 137.532 142.731 1.00 305.49 94 ASN F CA 1
ATOM 13004 C C . ASN E 1 94 ? 125.028 138.648 143.242 1.00 305.49 94 ASN F C 1
ATOM 13005 O O . ASN E 1 94 ? 124.174 138.390 144.097 1.00 305.49 94 ASN F O 1
ATOM 13010 N N . GLY E 1 95 ? 125.192 139.871 142.742 1.00 321.75 95 GLY F N 1
ATOM 13011 C CA . GLY E 1 95 ? 124.383 140.996 143.157 1.00 321.75 95 GLY F CA 1
ATOM 13012 C C . GLY E 1 95 ? 125.061 141.957 144.109 1.00 321.75 95 GLY F C 1
ATOM 13013 O O . GLY E 1 95 ? 124.540 143.060 144.320 1.00 321.75 95 GLY F O 1
ATOM 13014 N N . LYS E 1 96 ? 126.195 141.575 144.692 1.00 301.33 96 LYS F N 1
ATOM 13015 C CA . LYS E 1 96 ? 126.928 142.476 145.571 1.00 301.33 96 LYS F CA 1
ATOM 13016 C C . LYS E 1 96 ? 127.595 143.583 144.765 1.00 301.33 96 LYS F C 1
ATOM 13017 O O . LYS E 1 96 ? 128.114 143.351 143.669 1.00 301.33 96 LYS F O 1
ATOM 13023 N N . TYR E 1 97 ? 127.579 144.796 145.314 1.00 301.92 97 TYR F N 1
ATOM 13024 C CA . TYR E 1 97 ? 128.161 145.936 144.624 1.00 301.92 97 TYR F CA 1
ATOM 13025 C C . TYR E 1 97 ? 128.664 146.948 145.642 1.00 301.92 97 TYR F C 1
ATOM 13026 O O . TYR E 1 97 ? 128.235 146.970 146.799 1.00 301.92 97 TYR F O 1
ATOM 13035 N N . ILE E 1 98 ? 129.592 147.789 145.184 1.00 296.35 98 ILE F N 1
ATOM 13036 C CA . ILE E 1 98 ? 130.054 148.951 145.931 1.00 296.35 98 ILE F CA 1
ATOM 13037 C C . ILE E 1 98 ? 130.161 150.115 144.951 1.00 296.35 98 ILE F C 1
ATOM 13038 O O . ILE E 1 98 ? 130.210 149.929 143.733 1.00 296.35 98 ILE F O 1
ATOM 13043 N N . LYS E 1 99 ? 130.154 151.330 145.495 1.00 297.45 99 LYS F N 1
ATOM 13044 C CA . LYS E 1 99 ? 130.255 152.533 144.678 1.00 297.45 99 LYS F CA 1
ATOM 13045 C C . LYS E 1 99 ? 131.006 153.594 145.466 1.00 297.45 99 LYS F C 1
ATOM 13046 O O . LYS E 1 99 ? 130.752 153.775 146.660 1.00 297.45 99 LYS F O 1
ATOM 13052 N N . PHE E 1 100 ? 131.924 154.290 144.798 1.00 337.27 100 PHE F N 1
ATOM 13053 C CA . PHE E 1 100 ? 132.748 155.282 145.477 1.00 337.27 100 PHE F CA 1
ATOM 13054 C C . PHE E 1 100 ? 133.105 156.405 144.514 1.00 337.27 100 PHE F C 1
ATOM 13055 O O . PHE E 1 100 ? 133.162 156.217 143.297 1.00 337.27 100 PHE F O 1
ATOM 13063 N N . ALA E 1 101 ? 133.370 157.578 145.083 1.00 362.07 101 ALA F N 1
ATOM 13064 C CA . ALA E 1 101 ? 133.707 158.751 144.291 1.00 362.07 101 ALA F CA 1
ATOM 13065 C C . ALA E 1 101 ? 135.147 158.685 143.793 1.00 362.07 101 ALA F C 1
ATOM 13066 O O . ALA E 1 101 ? 136.040 158.165 144.467 1.00 362.07 101 ALA F O 1
ATOM 13068 N N . VAL E 1 102 ? 135.359 159.216 142.586 1.00 371.20 102 VAL F N 1
ATOM 13069 C CA . VAL E 1 102 ? 136.703 159.294 142.020 1.00 371.20 102 VAL F CA 1
ATOM 13070 C C . VAL E 1 102 ? 137.538 160.330 142.765 1.00 371.20 102 VAL F C 1
ATOM 13071 O O . VAL E 1 102 ? 138.715 160.094 143.072 1.00 371.20 102 VAL F O 1
ATOM 13075 N N . GLY E 1 103 ? 136.941 161.484 143.081 1.00 380.55 103 GLY F N 1
ATOM 13076 C CA . GLY E 1 103 ? 137.653 162.514 143.821 1.00 380.55 103 GLY F CA 1
ATOM 13077 C C . GLY E 1 103 ? 138.002 162.111 145.239 1.00 380.55 103 GLY F C 1
ATOM 13078 O O . GLY E 1 103 ? 1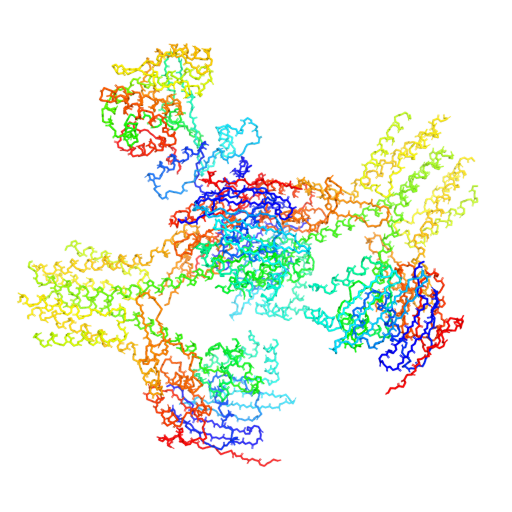39.067 162.477 145.745 1.00 380.55 103 GLY F O 1
ATOM 13079 N N . GLU E 1 104 ? 137.123 161.344 145.892 1.00 363.27 104 GLU F N 1
ATOM 13080 C CA . GLU E 1 104 ? 137.439 160.785 147.204 1.00 363.27 104 GLU F CA 1
ATOM 13081 C C . GLU E 1 104 ? 138.588 159.786 147.116 1.00 363.27 104 GLU F C 1
ATOM 13082 O O . GLU E 1 104 ? 139.446 159.736 148.006 1.00 363.27 104 GLU F O 1
ATOM 13088 N N . ALA E 1 105 ? 138.622 158.994 146.038 1.00 346.98 105 ALA F N 1
ATOM 13089 C CA . ALA E 1 105 ? 139.729 158.070 145.811 1.00 346.98 105 ALA F CA 1
ATOM 13090 C C . ALA E 1 105 ? 141.041 158.813 145.583 1.00 346.98 105 ALA F C 1
ATOM 13091 O O . ALA E 1 105 ? 142.089 158.398 146.090 1.00 346.98 105 ALA F O 1
ATOM 13093 N N . MET E 1 106 ? 141.000 159.919 144.834 1.00 341.43 106 MET F N 1
ATOM 13094 C CA . MET E 1 106 ? 142.206 160.714 144.609 1.00 341.43 106 MET F CA 1
ATOM 13095 C C . MET E 1 106 ? 142.664 161.407 145.888 1.00 341.43 106 MET F C 1
ATOM 13096 O O . MET E 1 106 ? 143.870 161.558 146.119 1.00 341.43 106 MET F O 1
ATOM 13101 N N . ALA E 1 107 ? 141.715 161.830 146.731 1.00 360.02 107 ALA F N 1
ATOM 13102 C CA . ALA E 1 107 ? 142.063 162.391 148.034 1.00 360.02 107 ALA F CA 1
ATOM 13103 C C . ALA E 1 107 ? 142.705 161.343 148.936 1.00 360.02 107 ALA F C 1
ATOM 13104 O O . ALA E 1 107 ? 143.659 161.644 149.662 1.00 360.02 107 ALA F O 1
ATOM 13106 N N . THR E 1 108 ? 142.199 160.105 148.892 1.00 359.46 108 THR F N 1
ATOM 13107 C CA . THR E 1 108 ? 142.811 159.012 149.645 1.00 359.46 108 THR F CA 1
ATOM 13108 C C . THR E 1 108 ? 144.213 158.695 149.129 1.00 359.46 108 THR F C 1
ATOM 13109 O O . THR E 1 108 ? 145.126 158.428 149.920 1.00 359.46 108 THR F O 1
ATOM 13113 N N . VAL E 1 109 ? 144.400 158.739 147.805 1.00 348.66 109 VAL F N 1
ATOM 13114 C CA . VAL E 1 109 ? 145.714 158.508 147.205 1.00 348.66 109 VAL F CA 1
ATOM 13115 C C . VAL E 1 109 ? 146.701 159.598 147.619 1.00 348.66 109 VAL F C 1
ATOM 13116 O O . VAL E 1 109 ? 147.848 159.308 147.981 1.00 348.66 109 VAL F O 1
ATOM 13120 N N . ARG E 1 110 ? 146.260 160.861 147.612 1.00 348.44 110 ARG F N 1
ATOM 13121 C CA . ARG E 1 110 ? 147.126 161.957 148.042 1.00 348.44 110 ARG F CA 1
ATOM 13122 C C . ARG E 1 110 ? 147.407 161.906 149.542 1.00 348.44 110 ARG F C 1
ATOM 13123 O O . ARG E 1 110 ? 148.476 162.343 149.986 1.00 348.44 110 ARG F O 1
ATOM 13131 N N . GLU E 1 111 ? 146.462 161.388 150.334 1.00 365.29 111 GLU F N 1
ATOM 13132 C CA . GLU E 1 111 ? 146.713 161.167 151.756 1.00 365.29 111 GLU F CA 1
ATOM 13133 C C . GLU E 1 111 ? 147.752 160.070 151.969 1.00 365.29 111 GLU F C 1
ATOM 13134 O O . GLU E 1 111 ? 148.573 160.153 152.891 1.00 365.29 111 GLU F O 1
ATOM 13140 N N . ILE E 1 112 ? 147.717 159.028 151.133 1.00 355.78 112 ILE F N 1
ATOM 13141 C CA . ILE E 1 112 ? 148.733 157.979 151.187 1.00 355.78 112 ILE F CA 1
ATOM 13142 C C . ILE E 1 112 ? 150.097 158.533 150.778 1.00 355.78 112 ILE F C 1
ATOM 13143 O O . ILE E 1 112 ? 151.125 158.201 151.385 1.00 355.78 112 ILE F O 1
ATOM 13148 N N . GLU E 1 113 ? 150.122 159.411 149.768 1.00 332.53 113 GLU F N 1
ATOM 13149 C CA . GLU E 1 113 ? 151.368 160.043 149.333 1.00 332.53 113 GLU F CA 1
ATOM 13150 C C . GLU E 1 113 ? 151.951 160.948 150.413 1.00 332.53 113 GLU F C 1
ATOM 13151 O O . GLU E 1 113 ? 153.169 160.963 150.625 1.00 332.53 113 GLU F O 1
ATOM 13157 N N . SER E 1 114 ? 151.105 161.705 151.103 1.00 334.97 114 SER F N 1
ATOM 13158 C CA . SER E 1 114 ? 151.571 162.578 152.174 1.00 334.97 114 SER F CA 1
ATOM 13159 C C . SER E 1 114 ? 151.292 161.961 153.541 1.00 334.97 114 SER F C 1
ATOM 13160 O O . SER E 1 114 ? 151.382 160.745 153.714 1.00 334.97 114 SER F O 1
ATOM 13163 N N . VAL E 1 123 ? 148.696 155.503 158.102 1.00 351.55 123 VAL F N 1
ATOM 13164 C CA . VAL E 1 123 ? 147.323 155.608 158.578 1.00 351.55 123 VAL F CA 1
ATOM 13165 C C . VAL E 1 123 ? 146.345 155.365 157.436 1.00 351.55 123 VAL F C 1
ATOM 13166 O O . VAL E 1 123 ? 146.318 156.114 156.460 1.00 351.55 123 VAL F O 1
ATOM 13170 N N . LYS E 1 124 ? 145.544 154.311 157.562 1.00 365.09 124 LYS F N 1
ATOM 13171 C CA . LYS E 1 124 ? 144.558 153.984 156.543 1.00 365.09 124 LYS F CA 1
ATOM 13172 C C . LYS E 1 124 ? 143.334 154.880 156.674 1.00 365.09 124 LYS F C 1
ATOM 13173 O O . LYS E 1 124 ? 142.867 155.162 157.781 1.00 365.09 124 LYS F O 1
ATOM 13179 N N . SER E 1 125 ? 142.816 155.327 155.533 1.00 373.37 125 SER F N 1
ATOM 13180 C CA . SER E 1 125 ? 141.608 156.134 155.511 1.00 373.37 125 SER F CA 1
ATOM 13181 C C . SER E 1 125 ? 140.376 155.233 155.560 1.00 373.37 125 SER F C 1
ATOM 13182 O O . SER E 1 125 ? 140.470 154.004 155.613 1.00 373.37 125 SER F O 1
ATOM 13185 N N . MET E 1 126 ? 139.196 155.857 155.541 1.00 396.87 126 MET F N 1
ATOM 13186 C CA . MET E 1 126 ? 137.957 155.090 155.606 1.00 396.87 126 MET F CA 1
ATOM 13187 C C . MET E 1 126 ? 137.639 154.408 154.282 1.00 396.87 126 MET F C 1
ATOM 13188 O O . MET E 1 126 ? 137.067 153.311 154.276 1.00 396.87 126 MET F O 1
ATOM 13193 N N . LEU E 1 127 ? 137.999 155.034 153.157 1.00 371.05 127 LEU F N 1
ATOM 13194 C CA . LEU E 1 127 ? 137.689 154.457 151.852 1.00 371.05 127 LEU F CA 1
ATOM 13195 C C . LEU E 1 127 ? 138.544 153.228 151.567 1.00 371.05 127 LEU F C 1
ATOM 13196 O O . LEU E 1 127 ? 138.058 152.252 150.981 1.00 371.05 127 LEU F O 1
ATOM 13201 N N . ALA E 1 128 ? 139.817 153.256 151.976 1.00 372.86 128 ALA F N 1
ATOM 13202 C CA . ALA E 1 128 ? 140.687 152.094 151.811 1.00 372.86 128 ALA F CA 1
ATOM 13203 C C . ALA E 1 128 ? 140.210 150.919 152.659 1.00 372.86 128 ALA F C 1
ATOM 13204 O O . ALA E 1 128 ? 140.222 149.770 152.200 1.00 372.86 128 ALA F O 1
ATOM 13206 N N . MET E 1 129 ? 139.764 151.192 153.888 1.00 366.02 129 MET F N 1
ATOM 13207 C CA . MET E 1 129 ? 139.206 150.138 154.728 1.00 366.02 129 MET F CA 1
ATOM 13208 C C . MET E 1 129 ? 137.873 149.631 154.189 1.00 366.02 129 MET F C 1
ATOM 13209 O O . MET E 1 129 ? 137.563 148.445 154.337 1.00 366.02 129 MET F O 1
ATOM 13214 N N . ASP E 1 130 ? 137.084 150.502 153.551 1.00 359.03 130 ASP F N 1
ATOM 13215 C CA . ASP E 1 130 ? 135.840 150.061 152.926 1.00 359.03 130 ASP F CA 1
ATOM 13216 C C . ASP E 1 130 ? 136.111 149.161 151.723 1.00 359.03 130 ASP F C 1
ATOM 13217 O O . ASP E 1 130 ? 135.406 148.166 151.515 1.00 359.03 130 ASP F O 1
ATOM 13222 N N . ILE E 1 131 ? 137.133 149.495 150.928 1.00 360.53 131 ILE F N 1
ATOM 13223 C CA . ILE E 1 131 ? 137.535 148.647 149.806 1.00 360.53 131 ILE F CA 1
ATOM 13224 C C . ILE E 1 131 ? 138.071 147.309 150.311 1.00 360.53 131 ILE F C 1
ATOM 13225 O O . ILE E 1 131 ? 137.783 146.251 149.733 1.00 360.53 131 ILE F O 1
ATOM 13230 N N . ASP E 1 132 ? 138.829 147.335 151.415 1.00 355.78 132 ASP F N 1
ATOM 13231 C CA . ASP E 1 132 ? 139.315 146.105 152.038 1.00 355.78 132 ASP F CA 1
ATOM 13232 C C . ASP E 1 132 ? 138.165 145.241 152.547 1.00 355.78 132 ASP F C 1
ATOM 13233 O O . ASP E 1 132 ? 138.187 144.015 152.391 1.00 355.78 132 ASP F O 1
ATOM 13238 N N . LYS E 1 133 ? 137.146 145.868 153.142 1.00 351.91 133 LYS F N 1
ATOM 13239 C CA . LYS E 1 133 ? 135.965 145.137 153.595 1.00 351.91 133 LYS F CA 1
ATOM 13240 C C . LYS E 1 133 ? 135.197 144.539 152.421 1.00 351.91 133 LYS F C 1
ATOM 13241 O O . LYS E 1 133 ? 134.703 143.407 152.506 1.00 351.91 133 LYS F O 1
ATOM 13247 N N . PHE E 1 134 ? 135.095 145.285 151.316 1.00 342.70 134 PHE F N 1
ATOM 13248 C CA . PHE E 1 134 ? 134.388 144.798 150.134 1.00 342.70 134 PHE F CA 1
ATOM 13249 C C . PHE E 1 134 ? 135.110 143.619 149.489 1.00 342.70 134 PHE F C 1
ATOM 13250 O O . PHE E 1 134 ? 134.467 142.655 149.057 1.00 342.70 134 PHE F O 1
ATOM 13258 N N . VAL E 1 135 ? 136.444 143.671 149.414 1.00 340.26 135 VAL F N 1
ATOM 13259 C CA . VAL E 1 135 ? 137.185 142.549 148.839 1.00 340.26 135 VAL F CA 1
ATOM 13260 C C . VAL E 1 135 ? 137.393 141.414 149.829 1.00 340.26 135 VAL F C 1
ATOM 13261 O O . VAL E 1 135 ? 137.788 140.315 149.419 1.00 340.26 135 VAL F O 1
ATOM 13265 N N . LYS E 1 136 ? 137.140 141.642 151.119 1.00 324.54 136 LYS F N 1
ATOM 13266 C CA . LYS E 1 136 ? 137.239 140.578 152.108 1.00 324.54 136 LYS F CA 1
ATOM 13267 C C . LYS E 1 136 ? 135.936 139.804 152.259 1.00 324.54 136 LYS F C 1
ATOM 13268 O O . LYS E 1 136 ? 135.957 138.571 152.340 1.00 324.54 136 LYS F O 1
ATOM 13274 N N . GLU E 1 137 ? 134.796 140.497 152.290 1.00 344.24 137 GLU F N 1
ATOM 13275 C CA . GLU E 1 137 ? 133.516 139.818 152.453 1.00 344.24 137 GLU F CA 1
ATOM 13276 C C . GLU E 1 137 ? 133.031 139.144 151.176 1.00 344.24 137 GLU F C 1
ATOM 13277 O O . GLU E 1 137 ? 132.091 138.345 151.238 1.00 344.24 137 GLU F O 1
ATOM 13283 N N . ASN E 1 138 ? 133.642 139.441 150.028 1.00 336.09 138 ASN F N 1
ATOM 13284 C CA . ASN E 1 138 ? 133.251 138.839 148.763 1.00 336.09 138 ASN F CA 1
ATOM 13285 C C . ASN E 1 138 ? 134.268 137.846 148.221 1.00 336.09 138 ASN F C 1
ATOM 13286 O O . ASN E 1 138 ? 133.955 137.150 147.246 1.00 336.09 138 ASN F O 1
ATOM 13291 N N . GLU E 1 139 ? 135.462 137.772 148.829 1.00 303.63 139 GLU F N 1
ATOM 13292 C CA . GLU E 1 139 ? 136.547 136.852 148.455 1.00 303.63 139 GLU F CA 1
ATOM 13293 C C . GLU E 1 139 ? 136.966 137.031 146.994 1.00 303.63 139 GLU F C 1
ATOM 13294 O O . GLU E 1 139 ? 137.080 136.071 146.229 1.00 303.63 139 GLU F O 1
ATOM 13300 N N . LEU E 1 140 ? 137.194 138.285 146.610 1.00 297.84 140 LEU F N 1
ATOM 13301 C CA . LEU E 1 140 ? 137.566 138.638 145.246 1.00 297.84 140 LEU F CA 1
ATOM 13302 C C . LEU E 1 140 ? 139.061 138.524 144.982 1.00 297.84 140 LEU F C 1
ATOM 13303 O O . LEU E 1 140 ? 139.496 138.776 143.854 1.00 297.84 140 LEU F O 1
ATOM 13308 N N . GLN E 1 141 ? 139.855 138.152 145.984 1.00 230.89 141 GLN F N 1
ATOM 13309 C CA . GLN E 1 141 ? 141.302 138.122 145.827 1.00 230.89 141 GLN F CA 1
ATOM 13310 C C . GLN E 1 141 ? 141.854 136.747 146.183 1.00 230.89 141 GLN F C 1
ATOM 13311 O O . GLN E 1 141 ? 142.827 136.635 146.936 1.00 230.89 141 GLN F O 1
ATOM 13317 N N . LYS E 1 142 ? 141.223 135.694 145.657 1.00 229.83 142 LYS F N 1
ATOM 13318 C CA . LYS E 1 142 ? 141.713 134.340 145.895 1.00 229.83 142 LYS F CA 1
ATOM 13319 C C . LYS E 1 142 ? 143.016 134.082 145.149 1.00 229.83 142 LYS F C 1
ATOM 13320 O O . LYS E 1 142 ? 143.946 133.482 145.699 1.00 229.83 142 LYS F O 1
ATOM 13326 N N . VAL E 1 143 ? 143.101 134.530 143.899 1.00 203.88 143 VAL F N 1
ATOM 13327 C CA . VAL E 1 143 ? 144.272 134.330 143.054 1.00 203.88 143 VAL F CA 1
ATOM 13328 C C . VAL E 1 143 ? 144.887 135.693 142.771 1.00 203.88 143 VAL F C 1
ATOM 13329 O O . VAL E 1 143 ? 144.175 136.636 142.406 1.00 203.88 143 VAL F O 1
ATOM 13333 N N . ARG E 1 144 ? 146.202 135.797 142.946 1.00 191.23 144 ARG F N 1
ATOM 13334 C CA . ARG E 1 144 ? 146.920 137.038 142.686 1.00 191.23 144 ARG F CA 1
ATOM 13335 C C . ARG E 1 144 ? 147.231 137.153 141.194 1.00 191.23 144 ARG F C 1
ATOM 13336 O O . ARG E 1 144 ? 146.717 136.399 140.362 1.00 191.23 144 ARG F O 1
ATOM 13344 N N . ALA E 1 145 ? 148.080 138.114 140.836 1.00 186.33 145 ALA F N 1
ATOM 13345 C CA . ALA E 1 145 ? 148.498 138.294 139.449 1.00 186.33 145 ALA F CA 1
ATOM 13346 C C . ALA E 1 145 ? 149.884 138.915 139.436 1.00 186.33 145 ALA F C 1
ATOM 13347 O O . ALA E 1 145 ? 150.077 140.011 139.972 1.00 186.33 145 ALA F O 1
ATOM 13349 N N . SER E 1 146 ? 150.841 138.221 138.827 1.00 182.60 146 SER F N 1
ATOM 13350 C CA . SER E 1 146 ? 152.194 138.744 138.694 1.00 182.60 146 SER F CA 1
ATOM 13351 C C . SER E 1 146 ? 152.263 139.655 137.476 1.00 182.60 146 SER F C 1
ATOM 13352 O O . SER E 1 146 ? 152.038 139.208 136.346 1.00 182.60 146 SER F O 1
ATOM 13355 N N . TYR E 1 147 ? 152.573 140.927 137.703 1.00 180.88 147 TYR F N 1
ATOM 13356 C CA . TYR E 1 147 ? 152.655 141.918 136.639 1.00 180.88 147 TYR F CA 1
ATOM 13357 C C . TYR E 1 147 ? 154.116 142.153 136.281 1.00 180.88 147 TYR F C 1
ATOM 13358 O O . TYR E 1 147 ? 154.897 142.617 137.118 1.00 180.88 147 TYR F O 1
ATOM 13367 N N . PHE E 1 148 ? 154.475 141.855 135.036 1.00 170.80 148 PHE F N 1
ATOM 13368 C CA . PHE E 1 148 ? 155.828 142.084 134.548 1.00 170.80 148 PHE F CA 1
ATOM 13369 C C . PHE E 1 148 ? 155.824 143.274 133.600 1.00 170.80 148 PHE F C 1
ATOM 13370 O O . PHE E 1 148 ? 155.334 143.151 132.466 1.00 170.80 148 PHE F O 1
ATOM 13378 N N . PRO E 1 149 ? 156.338 144.431 134.007 1.00 171.11 149 PRO F N 1
ATOM 13379 C CA . PRO E 1 149 ? 156.394 145.576 133.094 1.00 171.11 149 PRO F CA 1
ATOM 13380 C C . PRO E 1 149 ? 157.496 145.409 132.061 1.00 171.11 149 PRO F C 1
ATOM 13381 O O . PRO E 1 149 ? 158.396 144.579 132.194 1.00 171.11 149 PRO F O 1
ATOM 13385 N N . ALA E 1 150 ? 157.411 146.222 131.007 1.00 181.07 150 ALA F N 1
ATOM 13386 C CA . ALA E 1 150 ? 158.445 146.209 129.980 1.00 181.07 150 ALA F CA 1
ATOM 13387 C C . ALA E 1 150 ? 159.723 146.898 130.439 1.00 181.07 150 ALA F C 1
ATOM 13388 O O . ALA E 1 150 ? 160.783 146.673 129.844 1.00 181.07 150 ALA F O 1
ATOM 13390 N N . PHE E 1 151 ? 159.649 147.726 131.481 1.00 182.42 151 PHE F N 1
ATOM 13391 C CA . PHE E 1 151 ? 160.794 148.461 132.003 1.00 182.42 151 PHE F CA 1
ATOM 13392 C C . PHE E 1 151 ? 161.305 147.880 133.318 1.00 182.42 151 PHE F C 1
ATOM 13393 O O . PHE E 1 151 ? 161.858 148.612 134.145 1.00 182.42 151 PHE F O 1
ATOM 13401 N N . ARG E 1 152 ? 161.121 146.574 133.530 1.00 167.89 152 ARG F N 1
ATOM 13402 C CA . ARG E 1 152 ? 161.476 145.965 134.807 1.00 167.89 152 ARG F CA 1
ATOM 13403 C C . ARG E 1 152 ? 162.982 145.847 135.005 1.00 167.89 152 ARG F C 1
ATOM 13404 O O . ARG E 1 152 ? 163.438 145.835 136.154 1.00 167.89 152 ARG F O 1
ATOM 13412 N N . THR E 1 153 ? 163.756 145.752 133.919 1.00 165.77 153 THR F N 1
ATOM 13413 C CA . THR E 1 153 ? 165.211 145.750 134.034 1.00 165.77 153 THR F CA 1
ATOM 13414 C C . THR E 1 153 ? 165.723 147.089 134.553 1.00 165.77 153 THR F C 1
ATOM 13415 O O . THR E 1 153 ? 166.590 147.131 135.435 1.00 165.77 153 THR F O 1
ATOM 13419 N N . MET E 1 154 ? 165.172 148.191 134.037 1.00 164.53 154 MET F N 1
ATOM 13420 C CA . MET E 1 154 ? 165.530 149.516 134.533 1.00 164.53 154 MET F CA 1
ATOM 13421 C C . MET E 1 154 ? 165.067 149.717 135.970 1.00 164.53 154 MET F C 1
ATOM 13422 O O . MET E 1 154 ? 165.771 150.357 136.761 1.00 164.53 154 MET F O 1
ATOM 13427 N N . LEU E 1 155 ? 163.910 149.152 136.330 1.00 162.80 155 LEU F N 1
ATOM 13428 C CA . LEU E 1 155 ? 163.411 149.255 137.698 1.00 162.80 155 LEU F CA 1
ATOM 13429 C C . LEU E 1 155 ? 164.301 148.502 138.682 1.00 162.80 155 LEU F C 1
ATOM 13430 O O . LEU E 1 155 ? 164.627 149.025 139.755 1.00 162.80 155 LEU F O 1
ATOM 13435 N N . GLU E 1 156 ? 164.719 147.282 138.332 1.00 167.02 156 GLU F N 1
ATOM 13436 C CA . GLU E 1 156 ? 165.585 146.538 139.242 1.00 167.02 156 GLU F CA 1
ATOM 13437 C C . GLU E 1 156 ? 167.001 147.104 139.256 1.00 167.02 156 GLU F C 1
ATOM 13438 O O . GLU E 1 156 ? 167.688 147.007 140.279 1.00 167.02 156 GLU F O 1
ATOM 13444 N N . ALA E 1 157 ? 167.439 147.737 138.160 1.00 176.34 157 ALA F N 1
ATOM 13445 C CA . ALA E 1 157 ? 168.719 148.440 138.177 1.00 176.34 157 ALA F CA 1
ATOM 13446 C C . ALA E 1 157 ? 168.664 149.668 139.078 1.00 176.34 157 ALA F C 1
ATOM 13447 O O . ALA E 1 157 ? 169.633 149.971 139.784 1.00 176.34 157 ALA F O 1
ATOM 13449 N N . TRP E 1 158 ? 167.535 150.384 139.064 1.00 172.72 158 TRP F N 1
ATOM 13450 C CA . TRP E 1 158 ? 167.345 151.515 139.967 1.00 172.72 158 TRP F CA 1
ATOM 13451 C C . TRP E 1 158 ? 167.266 151.059 141.419 1.00 172.72 158 TRP F C 1
ATOM 13452 O O . TRP E 1 158 ? 167.759 151.750 142.320 1.00 172.72 158 TRP F O 1
ATOM 13463 N N . SER E 1 159 ? 166.640 149.904 141.665 1.00 173.70 159 SER F N 1
ATOM 13464 C CA . SER E 1 159 ? 166.562 149.372 143.023 1.00 173.70 159 SER F CA 1
ATOM 13465 C C . SER E 1 159 ? 167.928 148.913 143.524 1.00 173.70 159 SER F C 1
ATOM 13466 O O . SER E 1 159 ? 168.268 149.126 144.694 1.00 173.70 159 SER F O 1
ATOM 13469 N N . SER E 1 160 ? 168.723 148.283 142.658 1.00 191.52 160 SER F N 1
ATOM 13470 C CA . SER E 1 160 ? 170.052 147.824 143.039 1.00 191.52 160 SER F CA 1
ATOM 13471 C C . SER E 1 160 ? 171.077 148.949 143.110 1.00 191.52 160 SER F C 1
ATOM 13472 O O . SER E 1 160 ? 172.089 148.796 143.802 1.00 191.52 160 SER F O 1
ATOM 13475 N N . SER E 1 161 ? 170.846 150.066 142.422 1.00 187.33 161 SER F N 1
ATOM 13476 C CA . SER E 1 161 ? 171.770 151.191 142.439 1.00 187.33 161 SER F CA 1
ATOM 13477 C C . SER E 1 161 ? 171.534 152.135 143.609 1.00 187.33 161 SER F C 1
ATOM 13478 O O . SER E 1 161 ? 172.293 153.095 143.776 1.00 187.33 161 SER F O 1
ATOM 13481 N N . SER E 1 162 ? 170.507 151.892 144.417 1.00 181.47 162 SER F N 1
ATOM 13482 C CA . SER E 1 162 ? 170.225 152.733 145.573 1.00 181.47 162 SER F CA 1
ATOM 13483 C C . SER E 1 162 ? 170.692 152.061 146.859 1.00 181.47 162 SER F C 1
ATOM 13484 O O . SER E 1 162 ? 170.750 150.834 146.947 1.00 181.47 162 SER F O 1
ATOM 13487 N N . ARG E 1 172 ? 163.603 145.495 146.761 1.00 138.70 172 ARG F N 1
ATOM 13488 C CA . ARG E 1 172 ? 162.250 145.318 146.248 1.00 138.70 172 ARG F CA 1
ATOM 13489 C C . ARG E 1 172 ? 161.836 143.852 146.321 1.00 138.70 172 ARG F C 1
ATOM 13490 O O . ARG E 1 172 ? 162.628 142.962 146.019 1.00 138.70 172 ARG F O 1
ATOM 13498 N N . SER E 1 173 ? 160.591 143.606 146.724 1.00 151.80 173 SER F N 1
ATOM 13499 C CA . SER E 1 173 ? 160.062 142.255 146.845 1.00 151.80 173 SER F CA 1
ATOM 13500 C C . SER E 1 173 ? 158.613 142.253 146.374 1.00 151.80 173 SER F C 1
ATOM 13501 O O . SER E 1 173 ? 158.027 143.302 146.094 1.00 151.80 173 SER F O 1
ATOM 13504 N N . SER E 1 174 ? 158.030 141.056 146.286 1.00 147.96 174 SER F N 1
ATOM 13505 C CA . SER E 1 174 ? 156.631 140.927 145.900 1.00 147.96 174 SER F CA 1
ATOM 13506 C C . SER E 1 174 ? 155.670 141.285 147.024 1.00 147.96 174 SER F C 1
ATOM 13507 O O . SER E 1 174 ? 154.477 141.467 146.761 1.00 147.96 174 SER F O 1
ATOM 13510 N N . PHE E 1 175 ? 156.154 141.387 148.262 1.00 137.09 175 PHE F N 1
ATOM 13511 C CA . PHE E 1 175 ? 155.329 141.801 149.388 1.00 137.09 175 PHE F CA 1
ATOM 13512 C C . PHE E 1 175 ? 155.614 143.217 149.860 1.00 137.09 175 PHE F C 1
ATOM 13513 O O . PHE E 1 175 ? 154.721 143.858 150.418 1.00 137.09 175 PHE F O 1
ATOM 13521 N N . TYR E 1 176 ? 156.829 143.719 149.651 1.00 142.79 176 TYR F N 1
ATOM 13522 C CA . TYR E 1 176 ? 157.194 145.090 150.006 1.00 142.79 176 TYR F CA 1
ATOM 13523 C C . TYR E 1 176 ? 157.817 145.744 148.777 1.00 142.79 176 TYR F C 1
ATOM 13524 O O . TYR E 1 176 ? 159.000 145.543 148.487 1.00 142.79 176 TYR F O 1
ATOM 13533 N N . ASN E 1 177 ? 157.010 146.513 148.047 1.00 143.43 177 ASN F N 1
ATOM 13534 C CA . ASN E 1 177 ? 157.480 147.240 146.874 1.00 143.43 177 ASN F CA 1
ATOM 13535 C C . ASN E 1 177 ? 156.859 148.628 146.801 1.00 143.43 177 ASN F C 1
ATOM 13536 O O . ASN E 1 177 ? 156.625 149.143 145.703 1.00 143.43 177 ASN F O 1
ATOM 13541 N N . ARG E 1 178 ? 156.582 149.236 147.961 1.00 166.42 178 ARG F N 1
ATOM 13542 C CA . ARG E 1 178 ? 155.837 150.493 148.012 1.00 166.42 178 ARG F CA 1
ATOM 13543 C C . ARG E 1 178 ? 156.624 151.648 147.401 1.00 166.42 178 ARG F C 1
ATOM 13544 O O . ARG E 1 178 ? 156.054 152.481 146.687 1.00 166.42 178 ARG F O 1
ATOM 13552 N N . LYS E 1 179 ? 157.932 151.711 147.671 1.00 164.55 179 LYS F N 1
ATOM 13553 C CA . LYS E 1 179 ? 158.779 152.737 147.068 1.00 164.55 179 LYS F CA 1
ATOM 13554 C C . LYS E 1 179 ? 158.877 152.558 145.557 1.00 164.55 179 LYS F C 1
ATOM 13555 O O . LYS E 1 179 ? 158.777 153.533 144.801 1.00 164.55 179 LYS F O 1
ATOM 13561 N N . ALA E 1 180 ? 159.045 151.312 145.104 1.00 172.77 180 ALA F N 1
ATOM 13562 C CA . ALA E 1 180 ? 159.102 151.034 143.674 1.00 172.77 180 ALA F CA 1
ATOM 13563 C C . ALA E 1 180 ? 157.758 151.285 143.003 1.00 172.77 180 ALA F C 1
ATOM 13564 O O . ALA E 1 180 ? 157.711 151.768 141.867 1.00 172.77 180 ALA F O 1
ATOM 13566 N N . SER E 1 181 ? 156.656 150.972 143.696 1.00 173.07 181 SER F N 1
ATOM 13567 C CA . SER E 1 181 ? 155.328 151.247 143.152 1.00 173.07 181 SER F CA 1
ATOM 13568 C C . SER E 1 181 ? 155.075 152.745 143.032 1.00 173.07 181 SER F C 1
ATOM 13569 O O . SER E 1 181 ? 154.505 153.200 142.036 1.00 173.07 181 SER F O 1
ATOM 13572 N N . ALA E 1 182 ? 155.501 153.523 144.033 1.00 174.04 182 ALA F N 1
ATOM 13573 C CA . ALA E 1 182 ? 155.358 154.975 143.970 1.00 174.04 182 ALA F CA 1
ATOM 13574 C C . ALA E 1 182 ? 156.214 155.574 142.860 1.00 174.04 182 ALA F C 1
ATOM 13575 O O . ALA E 1 182 ? 155.766 156.479 142.146 1.00 174.04 182 ALA F O 1
ATOM 13577 N N . PHE E 1 183 ? 157.441 155.067 142.693 1.00 164.92 183 PHE F N 1
ATOM 13578 C CA . PHE E 1 183 ? 158.320 155.535 141.622 1.00 164.92 183 PHE F CA 1
ATOM 13579 C C . PHE E 1 183 ? 157.753 155.199 140.244 1.00 164.92 183 PHE F C 1
ATOM 13580 O O . PHE E 1 183 ? 157.781 156.036 139.331 1.00 164.92 183 PHE F O 1
ATOM 13588 N N . ALA E 1 184 ? 157.203 153.991 140.090 1.00 181.72 184 ALA F N 1
ATOM 13589 C CA . ALA E 1 184 ? 156.629 153.584 138.812 1.00 181.72 184 ALA F CA 1
ATOM 13590 C C . ALA E 1 184 ? 155.343 154.343 138.508 1.00 181.72 184 ALA F C 1
ATOM 13591 O O . ALA E 1 184 ? 155.075 154.674 137.348 1.00 181.72 184 ALA F O 1
ATOM 13593 N N . ARG E 1 185 ? 154.537 154.634 139.533 1.00 183.91 185 ARG F N 1
ATOM 13594 C CA . ARG E 1 185 ? 153.326 155.416 139.318 1.00 183.91 185 ARG F CA 1
ATOM 13595 C C . ARG E 1 185 ? 153.642 156.880 139.046 1.00 183.91 185 ARG F C 1
ATOM 13596 O O . ARG E 1 185 ? 152.873 157.560 138.358 1.00 183.91 185 ARG F O 1
ATOM 13604 N N . GLU E 1 186 ? 154.754 157.387 139.582 1.00 174.10 186 GLU F N 1
ATOM 13605 C CA . GLU E 1 186 ? 155.179 158.736 139.232 1.00 174.10 186 GLU F CA 1
ATOM 13606 C C . GLU E 1 186 ? 155.694 158.795 137.799 1.00 174.10 186 GLU F C 1
ATOM 13607 O O . GLU E 1 186 ? 155.424 159.762 137.076 1.00 174.10 186 GLU F O 1
ATOM 13613 N N . LEU E 1 187 ? 156.430 157.769 137.366 1.00 163.65 187 LEU F N 1
ATOM 13614 C CA . LEU E 1 187 ? 157.001 157.800 136.022 1.00 163.65 187 LEU F CA 1
ATOM 13615 C C . LEU E 1 187 ? 155.968 157.502 134.938 1.00 163.65 187 LEU F C 1
ATOM 13616 O O . LEU E 1 187 ? 156.016 158.103 133.859 1.00 163.65 187 LEU F O 1
ATOM 13621 N N . PHE E 1 188 ? 155.030 156.585 135.191 1.00 170.16 188 PHE F N 1
ATOM 13622 C CA . PHE E 1 188 ? 154.129 156.112 134.144 1.00 170.16 188 PHE F CA 1
ATOM 13623 C C . PHE E 1 188 ? 152.666 156.176 134.569 1.00 170.16 188 PHE F C 1
ATOM 13624 O O . PHE E 1 188 ? 151.889 155.267 134.268 1.00 170.16 188 PHE F O 1
ATOM 13632 N N . GLY E 1 189 ? 152.273 157.237 135.269 1.00 176.16 189 GLY F N 1
ATOM 13633 C CA . GLY E 1 189 ? 150.872 157.447 135.584 1.00 176.16 189 GLY F CA 1
ATOM 13634 C C . GLY E 1 189 ? 150.362 156.646 136.764 1.00 176.16 189 GLY F C 1
ATOM 13635 O O . GLY E 1 189 ? 150.873 155.563 137.060 1.00 176.16 189 GLY F O 1
ATOM 13636 N N . GLN E 1 190 ? 149.337 157.166 137.440 1.00 213.11 190 GLN F N 1
ATOM 13637 C CA . GLN E 1 190 ? 148.812 156.526 138.639 1.00 213.11 190 GLN F CA 1
ATOM 13638 C C . GLN E 1 190 ? 147.903 155.341 138.339 1.00 213.11 190 GLN F C 1
ATOM 13639 O O . GLN E 1 190 ? 147.533 154.619 139.270 1.00 213.11 190 GLN F O 1
ATOM 13645 N N . PHE E 1 191 ? 147.540 155.120 137.074 1.00 217.05 191 PHE F N 1
ATOM 13646 C CA . PHE E 1 191 ? 146.801 153.922 136.691 1.00 217.05 191 PHE F CA 1
ATOM 13647 C C . PHE E 1 191 ? 147.673 152.670 136.718 1.00 217.05 191 PHE F C 1
ATOM 13648 O O . PHE E 1 191 ? 147.132 151.557 136.738 1.00 217.05 191 PHE F O 1
ATOM 13656 N N . LEU E 1 192 ? 148.996 152.831 136.755 1.00 200.22 192 LEU F N 1
ATOM 13657 C CA . LEU E 1 192 ? 149.913 151.696 136.747 1.00 200.22 192 LEU F CA 1
ATOM 13658 C C . LEU E 1 192 ? 149.772 150.888 138.034 1.00 200.22 192 LEU F C 1
ATOM 13659 O O . LEU E 1 192 ? 149.883 151.452 139.129 1.00 200.22 192 LEU F O 1
ATOM 13664 N N . PRO E 1 193 ? 149.515 149.574 137.946 1.00 190.40 193 PRO F N 1
ATOM 13665 C CA . PRO E 1 193 ? 149.262 148.779 139.157 1.00 190.40 193 PRO F CA 1
ATOM 13666 C C . PRO E 1 193 ? 150.503 148.525 139.998 1.00 190.40 193 PRO F C 1
ATOM 13667 O O . PRO E 1 193 ? 151.594 149.015 139.689 1.00 190.40 193 PRO F O 1
ATOM 13671 N N . SER E 1 194 ? 150.332 147.758 141.073 1.00 189.40 194 SER F N 1
ATOM 13672 C CA . SER E 1 194 ? 151.443 147.431 141.954 1.00 189.40 194 SER F CA 1
ATOM 13673 C C . SER E 1 194 ? 152.424 146.493 141.262 1.00 189.40 194 SER F C 1
ATOM 13674 O O . SER E 1 194 ? 152.031 145.603 140.502 1.00 189.40 194 SER F O 1
ATOM 13677 N N . ILE E 1 195 ? 153.711 146.702 141.530 1.00 171.64 195 ILE F N 1
ATOM 13678 C CA . ILE E 1 195 ? 154.780 145.917 140.916 1.00 171.64 195 ILE F CA 1
ATOM 13679 C C . ILE E 1 195 ? 154.833 144.577 141.644 1.00 171.64 195 ILE F C 1
ATOM 13680 O O . ILE E 1 195 ? 155.379 144.475 142.744 1.00 171.64 195 ILE F O 1
ATOM 13685 N N . ASN E 1 196 ? 154.263 143.541 141.031 1.00 165.71 196 ASN F N 1
ATOM 13686 C CA . ASN E 1 196 ? 154.137 142.236 141.665 1.00 165.71 196 ASN F CA 1
ATOM 13687 C C . ASN E 1 196 ? 155.097 141.193 141.113 1.00 165.71 196 ASN F C 1
ATOM 13688 O O . ASN E 1 196 ? 155.048 140.040 141.556 1.00 165.71 196 ASN F O 1
ATOM 13693 N N . TYR E 1 197 ? 155.959 141.551 140.154 1.00 143.08 197 TYR F N 1
ATOM 13694 C CA . TYR E 1 197 ? 156.893 140.539 139.678 1.00 143.08 197 TYR F CA 1
ATOM 13695 C C . TYR E 1 197 ? 158.026 140.361 140.689 1.00 143.08 197 TYR F C 1
ATOM 13696 O O . TYR E 1 197 ? 158.451 141.330 141.323 1.00 143.08 197 TYR F O 1
ATOM 13705 N N . PRO E 1 198 ? 158.503 139.133 140.888 1.00 134.12 198 PRO F N 1
ATOM 13706 C CA . PRO E 1 198 ? 159.538 138.898 141.902 1.00 134.12 198 PRO F CA 1
ATOM 13707 C C . PRO E 1 198 ? 160.915 139.362 141.453 1.00 134.12 198 PRO F C 1
ATOM 13708 O O . PRO E 1 198 ? 161.295 139.229 140.287 1.00 134.12 198 PRO F O 1
ATOM 13712 N N . SER E 1 199 ? 161.663 139.913 142.404 1.00 118.94 199 SER F N 1
ATOM 13713 C CA . SER E 1 199 ? 163.045 140.303 142.185 1.00 118.94 199 SER F CA 1
ATOM 13714 C C . SER E 1 199 ? 163.945 139.069 142.216 1.00 118.94 199 SER F C 1
ATOM 13715 O O . SER E 1 199 ? 163.585 138.054 142.818 1.00 118.94 199 SER F O 1
ATOM 13718 N N . PRO E 1 200 ? 165.105 139.119 141.547 1.00 97.79 200 PRO F N 1
ATOM 13719 C CA . PRO E 1 200 ? 166.069 138.009 141.666 1.00 97.79 200 PRO F CA 1
ATOM 13720 C C . PRO E 1 200 ? 166.590 137.790 143.077 1.00 97.79 200 PRO F C 1
ATOM 13721 O O . PRO E 1 200 ? 166.952 136.657 143.420 1.00 97.79 200 PRO F O 1
ATOM 13725 N N . MET E 1 201 ? 166.650 138.841 143.899 1.00 118.67 201 MET F N 1
ATOM 13726 C CA . MET E 1 201 ? 166.973 138.662 145.312 1.00 118.67 201 MET F CA 1
ATOM 13727 C C . MET E 1 201 ? 165.883 137.872 146.027 1.00 118.67 201 MET F C 1
ATOM 13728 O O . MET E 1 201 ? 166.179 137.027 146.881 1.00 118.67 201 MET F O 1
ATOM 13733 N N . GLU E 1 202 ? 164.618 138.128 145.680 1.00 124.82 202 GLU F N 1
ATOM 13734 C CA . GLU E 1 202 ? 163.515 137.342 146.225 1.00 124.82 202 GLU F CA 1
ATOM 13735 C C . GLU E 1 202 ? 163.574 135.900 145.735 1.00 124.82 202 GLU F C 1
ATOM 13736 O O . GLU E 1 202 ? 163.238 134.973 146.481 1.00 124.82 202 GLU F O 1
ATOM 13742 N N . ILE E 1 203 ? 164.016 135.697 144.489 1.00 112.38 203 ILE F N 1
ATOM 13743 C CA . ILE E 1 203 ? 164.219 134.350 143.957 1.00 112.38 203 ILE F CA 1
ATOM 13744 C C . ILE E 1 203 ? 165.305 133.625 144.741 1.00 112.38 203 ILE F C 1
ATOM 13745 O O . ILE E 1 203 ? 165.156 132.447 145.090 1.00 112.38 203 ILE F O 1
ATOM 13750 N N . GLU E 1 204 ? 166.398 134.327 145.054 1.00 106.92 204 GLU F N 1
ATOM 13751 C CA . GLU E 1 204 ? 167.485 133.742 145.835 1.00 106.92 204 GLU F CA 1
ATOM 13752 C C . GLU E 1 204 ? 167.037 133.393 147.251 1.00 106.92 204 GLU F C 1
ATOM 13753 O O . GLU E 1 204 ? 167.375 132.321 147.771 1.00 106.92 204 GLU F O 1
ATOM 13759 N N . ASP E 1 205 ? 166.263 134.283 147.879 1.00 106.39 205 ASP F N 1
ATOM 13760 C CA . ASP E 1 205 ? 165.757 134.024 149.224 1.00 106.39 205 ASP F CA 1
ATOM 13761 C C . ASP E 1 205 ? 164.770 132.862 149.239 1.00 106.39 205 ASP F C 1
ATOM 13762 O O . ASP E 1 205 ? 164.796 132.033 150.156 1.00 106.39 205 ASP F O 1
ATOM 13767 N N . ARG E 1 206 ? 163.906 132.776 148.223 1.00 110.76 206 ARG F N 1
ATOM 13768 C CA . ARG E 1 206 ? 162.967 131.663 148.128 1.00 110.76 206 ARG F CA 1
ATOM 13769 C C . ARG E 1 206 ? 163.692 130.349 147.856 1.00 110.76 206 ARG F C 1
ATOM 13770 O O . ARG E 1 206 ? 163.289 129.298 148.366 1.00 110.76 206 ARG F O 1
ATOM 13778 N N . LEU E 1 207 ? 164.770 130.395 147.066 1.00 94.84 207 LEU F N 1
ATOM 13779 C CA . LEU E 1 207 ? 165.577 129.202 146.832 1.00 94.84 207 LEU F CA 1
ATOM 13780 C C . LEU E 1 207 ? 166.254 128.729 148.110 1.00 94.84 207 LEU F C 1
ATOM 13781 O O . LEU E 1 207 ? 166.282 127.526 148.391 1.00 94.84 207 LEU F O 1
ATOM 13786 N N . ARG E 1 208 ? 166.785 129.664 148.905 1.00 90.36 208 ARG F N 1
ATOM 13787 C CA . ARG E 1 208 ? 167.383 129.299 150.188 1.00 90.36 208 ARG F CA 1
ATOM 13788 C C . ARG E 1 208 ? 166.342 128.741 151.153 1.00 90.36 208 ARG F C 1
ATOM 13789 O O . ARG E 1 208 ? 166.613 127.771 151.874 1.00 90.36 208 ARG F O 1
ATOM 13797 N N . GLU E 1 209 ? 165.142 129.332 151.164 1.00 108.32 209 GLU F N 1
ATOM 13798 C CA . GLU E 1 209 ? 164.064 128.837 152.015 1.00 108.32 209 GLU F CA 1
ATOM 13799 C C . GLU E 1 209 ? 163.622 127.437 151.608 1.00 108.32 209 GLU F C 1
ATOM 13800 O O . GLU E 1 209 ? 163.414 126.576 152.468 1.00 108.32 209 GLU F O 1
ATOM 13806 N N . GLU E 1 210 ? 163.495 127.183 150.303 1.00 94.84 210 GLU F N 1
ATOM 13807 C CA . GLU E 1 210 ? 163.092 125.859 149.842 1.00 94.84 210 GLU F CA 1
ATOM 13808 C C . GLU E 1 210 ? 164.187 124.826 150.061 1.00 94.84 210 GLU F C 1
ATOM 13809 O O . GLU E 1 210 ? 163.885 123.655 150.310 1.00 94.84 210 GLU F O 1
ATOM 13815 N N . ILE E 1 211 ? 165.454 125.241 149.990 1.00 80.19 211 ILE F N 1
ATOM 13816 C CA . ILE E 1 211 ? 166.556 124.344 150.325 1.00 80.19 211 ILE F CA 1
ATOM 13817 C C . ILE E 1 211 ? 166.519 123.981 151.806 1.00 80.19 211 ILE F C 1
ATOM 13818 O O . ILE E 1 211 ? 166.719 122.818 152.179 1.00 80.19 211 ILE F O 1
ATOM 13823 N N . ARG E 1 212 ? 166.222 124.962 152.666 1.00 83.84 212 ARG F N 1
ATOM 13824 C CA . ARG E 1 212 ? 166.081 124.689 154.096 1.00 83.84 212 ARG F CA 1
ATOM 13825 C C . ARG E 1 212 ? 164.899 123.763 154.380 1.00 83.84 212 ARG F C 1
ATOM 13826 O O . ARG E 1 212 ? 164.999 122.855 155.218 1.00 83.84 212 ARG F O 1
ATOM 13834 N N . ARG E 1 213 ? 163.779 123.969 153.676 1.00 78.33 213 ARG F N 1
ATOM 13835 C CA . ARG E 1 213 ? 162.616 123.095 153.831 1.00 78.33 213 ARG F CA 1
ATOM 13836 C C . ARG E 1 213 ? 162.921 121.676 153.367 1.00 78.33 213 ARG F C 1
ATOM 13837 O O . ARG E 1 213 ? 162.507 120.703 154.009 1.00 78.33 213 ARG F O 1
ATOM 13845 N N . ALA E 1 214 ? 163.651 121.543 152.256 1.00 70.75 214 ALA F N 1
ATOM 13846 C CA . ALA E 1 214 ? 164.044 120.229 151.763 1.00 70.75 214 ALA F CA 1
ATOM 13847 C C . ALA E 1 214 ? 164.997 119.536 152.726 1.00 70.75 214 ALA F C 1
ATOM 13848 O O . ALA E 1 214 ? 164.896 118.323 152.935 1.00 70.75 214 ALA F O 1
ATOM 13850 N N . GLN E 1 215 ? 165.919 120.293 153.328 1.00 84.68 215 GLN F N 1
ATOM 13851 C CA . GLN E 1 215 ? 166.841 119.725 154.307 1.00 84.68 215 GLN F CA 1
ATOM 13852 C C . GLN E 1 215 ? 166.111 119.248 155.555 1.00 84.68 215 GLN F C 1
ATOM 13853 O O . GLN E 1 215 ? 166.423 118.178 156.091 1.00 84.68 215 GLN F O 1
ATOM 13859 N N . LEU E 1 216 ? 165.125 120.017 156.024 1.00 70.34 216 LEU F N 1
ATOM 13860 C CA . LEU E 1 216 ? 164.372 119.595 157.202 1.00 70.34 216 LEU F CA 1
ATOM 13861 C C . LEU E 1 216 ? 163.473 118.400 156.894 1.00 70.34 216 LEU F C 1
ATOM 13862 O O . LEU E 1 216 ? 163.290 117.520 157.746 1.00 70.34 216 LEU F O 1
ATOM 13867 N N . GLY E 1 217 ? 162.918 118.342 155.681 1.00 68.01 217 GLY F N 1
ATOM 13868 C CA . GLY E 1 217 ? 162.158 117.166 155.282 1.00 68.01 217 GLY F CA 1
ATOM 13869 C C . GLY E 1 217 ? 163.025 115.929 155.148 1.00 68.01 217 GLY F C 1
ATOM 13870 O O . GLY E 1 217 ? 162.601 114.822 155.493 1.00 68.01 217 GLY F O 1
ATOM 13871 N N . ILE E 1 218 ? 164.255 116.104 154.656 1.00 67.88 218 ILE F N 1
AT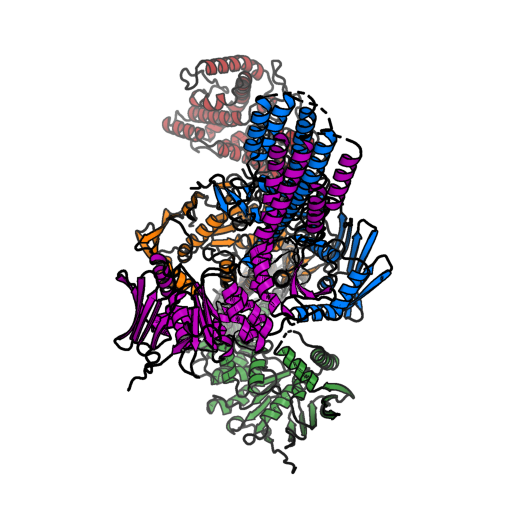OM 13872 C CA . ILE E 1 218 ? 165.220 115.011 154.592 1.00 67.88 218 ILE F CA 1
ATOM 13873 C C . ILE E 1 218 ? 165.590 114.546 155.996 1.00 67.88 218 ILE F C 1
ATOM 13874 O O . ILE E 1 218 ? 165.718 113.343 156.250 1.00 67.88 218 ILE F O 1
ATOM 13879 N N . ALA E 1 219 ? 165.717 115.488 156.937 1.00 72.16 219 ALA F N 1
ATOM 13880 C CA . ALA E 1 219 ? 165.981 115.144 158.334 1.00 72.16 219 ALA F CA 1
ATOM 13881 C C . ALA E 1 219 ? 164.839 114.339 158.949 1.00 72.16 219 ALA F C 1
ATOM 13882 O O . ALA E 1 219 ? 165.073 113.340 159.648 1.00 72.16 219 ALA F O 1
ATOM 13884 N N . ALA E 1 220 ? 163.596 114.758 158.689 1.00 76.94 220 ALA F N 1
ATOM 13885 C CA . ALA E 1 220 ? 162.434 114.036 159.200 1.00 76.94 220 ALA F CA 1
ATOM 13886 C C . ALA E 1 220 ? 162.327 112.643 158.590 1.00 76.94 220 ALA F C 1
ATOM 13887 O O . ALA E 1 220 ? 162.028 111.671 159.296 1.00 76.94 220 ALA F O 1
ATOM 13889 N N . TYR E 1 221 ? 162.593 112.524 157.285 1.00 77.11 221 TYR F N 1
ATOM 13890 C CA . TYR E 1 221 ? 162.568 111.213 156.647 1.00 77.11 221 TYR F CA 1
ATOM 13891 C C . TYR E 1 221 ? 163.718 110.335 157.114 1.00 77.11 221 TYR F C 1
ATOM 13892 O O . TYR E 1 221 ? 163.571 109.113 157.164 1.00 77.11 221 TYR F O 1
ATOM 13901 N N . GLU E 1 222 ? 164.861 110.932 157.458 1.00 90.86 222 GLU F N 1
ATOM 13902 C CA . GLU E 1 222 ? 165.972 110.162 158.003 1.00 90.86 222 GLU F CA 1
ATOM 13903 C C . GLU E 1 222 ? 165.634 109.602 159.376 1.00 90.86 222 GLU F C 1
ATOM 13904 O O . GLU E 1 222 ? 165.949 108.444 159.670 1.00 90.86 222 GLU F O 1
ATOM 13910 N N . SER E 1 223 ? 164.977 110.405 160.220 1.00 90.32 223 SER F N 1
ATOM 13911 C CA . SER E 1 223 ? 164.521 109.903 161.516 1.00 90.32 223 SER F CA 1
ATOM 13912 C C . SER E 1 223 ? 163.471 108.807 161.353 1.00 90.32 223 SER F C 1
ATOM 13913 O O . SER E 1 223 ? 163.516 107.778 162.046 1.00 90.32 223 SER F O 1
ATOM 13916 N N . ARG E 1 224 ? 162.533 109.004 160.418 1.00 88.28 224 ARG F N 1
ATOM 13917 C CA . ARG E 1 224 ? 161.492 108.012 160.164 1.00 88.28 224 ARG F CA 1
ATOM 13918 C C . ARG E 1 224 ? 162.073 106.714 159.614 1.00 88.28 224 ARG F C 1
ATOM 13919 O O . ARG E 1 224 ? 161.653 105.624 160.015 1.00 88.28 224 ARG F O 1
ATOM 13927 N N . THR E 1 225 ? 163.056 106.809 158.717 1.00 79.43 225 THR F N 1
ATOM 13928 C CA . THR E 1 225 ? 163.689 105.619 158.165 1.00 79.43 225 THR F CA 1
ATOM 13929 C C . THR E 1 225 ? 164.561 104.919 159.198 1.00 79.43 225 THR F C 1
ATOM 13930 O O . THR E 1 225 ? 164.651 103.687 159.188 1.00 79.43 225 THR F O 1
ATOM 13934 N N . PHE E 1 226 ? 165.192 105.681 160.099 1.00 92.29 226 PHE F N 1
ATOM 13935 C CA . PHE E 1 226 ? 165.941 105.084 161.201 1.00 92.29 226 PHE F CA 1
ATOM 13936 C C . PHE E 1 226 ? 165.027 104.295 162.125 1.00 92.29 226 PHE F C 1
ATOM 13937 O O . PHE E 1 226 ? 165.404 103.226 162.620 1.00 92.29 226 PHE F O 1
ATOM 13945 N N . SER E 1 227 ? 163.824 104.811 162.379 1.00 92.51 227 SER F N 1
ATOM 13946 C CA . SER E 1 227 ? 162.880 104.060 163.201 1.00 92.51 227 SER F CA 1
ATOM 13947 C C . SER E 1 227 ? 162.309 102.858 162.452 1.00 92.51 227 SER F C 1
ATOM 13948 O O . SER E 1 227 ? 162.119 101.788 163.041 1.00 92.51 227 SER F O 1
ATOM 13951 N N . GLU E 1 228 ? 162.033 103.011 161.155 1.00 99.45 228 GLU F N 1
ATOM 13952 C CA . GLU E 1 228 ? 161.343 101.972 160.401 1.00 99.45 228 GLU F CA 1
ATOM 13953 C C . GLU E 1 228 ? 162.274 100.913 159.824 1.00 99.45 228 GLU F C 1
ATOM 13954 O O . GLU E 1 228 ? 161.785 99.921 159.277 1.00 99.45 228 GLU F O 1
ATOM 13960 N N . SER E 1 229 ? 163.592 101.105 159.908 1.00 101.31 229 SER F N 1
ATOM 13961 C CA . SER E 1 229 ? 164.507 100.093 159.395 1.00 101.31 229 SER F CA 1
ATOM 13962 C C . SER E 1 229 ? 164.509 98.841 160.261 1.00 101.31 229 SER F C 1
ATOM 13963 O O . SER E 1 229 ? 164.678 97.730 159.743 1.00 101.31 229 SER F O 1
ATOM 13966 N N . PHE E 1 230 ? 164.314 98.996 161.571 1.00 89.31 230 PHE F N 1
ATOM 13967 C CA . PHE E 1 230 ? 164.369 97.846 162.463 1.00 89.31 230 PHE F CA 1
ATOM 13968 C C . PHE E 1 230 ? 163.147 96.950 162.311 1.00 89.31 230 PHE F C 1
ATOM 13969 O O . PHE E 1 230 ? 163.239 95.741 162.547 1.00 89.31 230 PHE F O 1
ATOM 13977 N N . VAL E 1 231 ? 162.007 97.507 161.896 1.00 103.37 231 VAL F N 1
ATOM 13978 C CA . VAL E 1 231 ? 160.841 96.666 161.649 1.00 103.37 231 VAL F CA 1
ATOM 13979 C C . VAL E 1 231 ? 160.981 95.887 160.343 1.00 103.37 231 VAL F C 1
ATOM 13980 O O . VAL E 1 231 ? 160.274 94.891 160.145 1.00 103.37 231 VAL F O 1
ATOM 13984 N N . LYS E 1 232 ? 161.884 96.303 159.451 1.00 91.09 232 LYS F N 1
ATOM 13985 C CA . LYS E 1 232 ? 162.217 95.487 158.290 1.00 91.09 232 LYS F CA 1
ATOM 13986 C C . LYS E 1 232 ? 163.309 94.482 158.627 1.00 91.09 232 LYS F C 1
ATOM 13987 O O . LYS E 1 232 ? 163.361 93.394 158.042 1.00 91.09 232 LYS F O 1
ATOM 13993 N N . VAL E 1 233 ? 164.199 94.847 159.554 1.00 104.50 233 VAL F N 1
ATOM 13994 C CA . VAL E 1 233 ? 165.254 93.937 159.992 1.00 104.50 233 VAL F CA 1
ATOM 13995 C C . VAL E 1 233 ? 164.666 92.756 160.759 1.00 104.50 233 VAL F C 1
ATOM 13996 O O . VAL E 1 233 ? 165.012 91.596 160.498 1.00 104.50 233 VAL F O 1
ATOM 14000 N N . PHE E 1 234 ? 163.746 93.025 161.692 1.00 91.24 234 PHE F N 1
ATOM 14001 C CA . PHE E 1 234 ? 163.148 91.952 162.484 1.00 91.24 234 PHE F CA 1
ATOM 14002 C C . PHE E 1 234 ? 162.213 91.081 161.655 1.00 91.24 234 PHE F C 1
ATOM 14003 O O . PHE E 1 234 ? 161.967 89.924 162.015 1.00 91.24 234 PHE F O 1
ATOM 14011 N N . SER E 1 235 ? 161.687 91.608 160.550 1.00 89.28 235 SER F N 1
ATOM 14012 C CA . SER E 1 235 ? 160.886 90.800 159.642 1.00 89.28 235 SER F CA 1
ATOM 14013 C C . SER E 1 235 ? 161.726 89.848 158.802 1.00 89.28 235 SER F C 1
ATOM 14014 O O . SER E 1 235 ? 161.172 88.906 158.225 1.00 89.28 235 SER F O 1
ATOM 14017 N N . ALA E 1 236 ? 163.034 90.065 158.721 1.00 72.74 236 ALA F N 1
ATOM 14018 C CA . ALA E 1 236 ? 163.914 89.186 157.964 1.00 72.74 236 ALA F CA 1
ATOM 14019 C C . ALA E 1 236 ? 164.503 88.106 158.866 1.00 72.74 236 ALA F C 1
ATOM 14020 O O . ALA E 1 236 ? 163.976 87.827 159.942 1.00 72.74 236 ALA F O 1
ATOM 14022 N N . THR E 1 248 ? 173.056 86.921 146.112 1.00 111.19 248 THR F N 1
ATOM 14023 C CA . THR E 1 248 ? 173.760 87.748 147.085 1.00 111.19 248 THR F CA 1
ATOM 14024 C C . THR E 1 248 ? 174.842 88.580 146.407 1.00 111.19 248 THR F C 1
ATOM 14025 O O . THR E 1 248 ? 175.017 89.759 146.717 1.00 111.19 248 THR F O 1
ATOM 14029 N N . GLY E 1 249 ? 175.570 87.956 145.479 1.00 131.99 249 GLY F N 1
ATOM 14030 C CA . GLY E 1 249 ? 176.605 88.673 144.754 1.00 131.99 249 GLY F CA 1
ATOM 14031 C C . GLY E 1 249 ? 176.055 89.648 143.734 1.00 131.99 249 GLY F C 1
ATOM 14032 O O . GLY E 1 249 ? 176.731 90.614 143.368 1.00 131.99 249 GLY F O 1
ATOM 14033 N N . GLU E 1 250 ? 174.831 89.409 143.255 1.00 140.22 250 GLU F N 1
ATOM 14034 C CA . GLU E 1 250 ? 174.194 90.349 142.339 1.00 140.22 250 GLU F CA 1
ATOM 14035 C C . GLU E 1 250 ? 173.790 91.632 143.050 1.00 140.22 250 GLU F C 1
ATOM 14036 O O . GLU E 1 250 ? 173.813 92.710 142.445 1.00 140.22 250 GLU F O 1
ATOM 14042 N N . LEU E 1 251 ? 173.417 91.533 144.327 1.00 137.04 251 LEU F N 1
ATOM 14043 C CA . LEU E 1 251 ? 172.984 92.706 145.078 1.00 137.04 251 LEU F CA 1
ATOM 14044 C C . LEU E 1 251 ? 174.155 93.602 145.456 1.00 137.04 251 LEU F C 1
ATOM 14045 O O . LEU E 1 251 ? 173.964 94.806 145.657 1.00 137.04 251 LEU F O 1
ATOM 14050 N N . LEU E 1 252 ? 175.360 93.032 145.568 1.00 126.86 252 LEU F N 1
ATOM 14051 C CA . LEU E 1 252 ? 176.523 93.794 146.015 1.00 126.86 252 LEU F CA 1
ATOM 14052 C C . LEU E 1 252 ? 176.931 94.853 144.997 1.00 126.86 252 LEU F C 1
ATOM 14053 O O . LEU E 1 252 ? 177.360 95.947 145.378 1.00 126.86 252 LEU F O 1
ATOM 14058 N N . LYS E 1 253 ? 176.800 94.544 143.703 1.00 131.38 253 LYS F N 1
ATOM 14059 C CA . LYS E 1 253 ? 177.111 95.518 142.659 1.00 131.38 253 LYS F CA 1
ATOM 14060 C C . LYS E 1 253 ? 176.152 96.702 142.699 1.00 131.38 253 LYS F C 1
ATOM 14061 O O . LYS E 1 253 ? 176.576 97.859 142.571 1.00 131.38 253 LYS F O 1
ATOM 14067 N N . GLU E 1 254 ? 174.860 96.433 142.900 1.00 129.98 254 GLU F N 1
ATOM 14068 C CA . GLU E 1 254 ? 173.880 97.510 142.985 1.00 129.98 254 GLU F CA 1
ATOM 14069 C C . GLU E 1 254 ? 174.053 98.315 144.268 1.00 129.98 254 GLU F C 1
ATOM 14070 O O . GLU E 1 254 ? 173.856 99.535 144.267 1.00 129.98 254 GLU F O 1
ATOM 14076 N N . ILE E 1 255 ? 174.439 97.653 145.363 1.00 131.16 255 ILE F N 1
ATOM 14077 C CA . ILE E 1 255 ? 174.710 98.354 146.616 1.00 131.16 255 ILE F CA 1
ATOM 14078 C C . ILE E 1 255 ? 175.936 99.254 146.473 1.00 131.16 255 ILE F C 1
ATOM 14079 O O . ILE E 1 255 ? 175.944 100.393 146.957 1.00 131.16 255 ILE F O 1
ATOM 14084 N N . GLU E 1 256 ? 176.966 98.776 145.765 1.00 153.64 256 GLU F N 1
ATOM 14085 C CA . GLU E 1 256 ? 178.144 99.596 145.489 1.00 153.64 256 GLU F CA 1
ATOM 14086 C C . GLU E 1 256 ? 177.803 100.791 144.606 1.00 153.64 256 GLU F C 1
ATOM 14087 O O . GLU E 1 256 ? 178.288 101.903 144.845 1.00 153.64 256 GLU F O 1
ATOM 14093 N N . GLY E 1 257 ? 176.965 100.578 143.586 1.00 143.96 257 GLY F N 1
ATOM 14094 C CA . GLY E 1 257 ? 176.545 101.684 142.737 1.00 143.96 257 GLY F CA 1
ATOM 14095 C C . GLY E 1 257 ? 175.712 102.714 143.478 1.00 143.96 257 GLY F C 1
ATOM 14096 O O . GLY E 1 257 ? 175.879 103.921 143.275 1.00 143.96 257 GLY F O 1
ATOM 14097 N N . LEU E 1 258 ? 174.825 102.252 144.364 1.00 142.41 258 LEU F N 1
ATOM 14098 C CA . LEU E 1 258 ? 174.049 103.161 145.201 1.00 142.41 258 LEU F CA 1
ATOM 14099 C C . LEU E 1 258 ? 174.938 103.925 146.174 1.00 142.41 258 LEU F C 1
ATOM 14100 O O . LEU E 1 258 ? 174.711 105.114 146.418 1.00 142.41 258 LEU F O 1
ATOM 14105 N N . ALA E 1 259 ? 175.954 103.262 146.736 1.00 130.03 259 ALA F N 1
ATOM 14106 C CA . ALA E 1 259 ? 176.877 103.932 147.649 1.00 130.03 259 ALA F CA 1
ATOM 14107 C C . ALA E 1 259 ? 177.711 104.982 146.927 1.00 130.03 259 ALA F C 1
ATOM 14108 O O . ALA E 1 259 ? 177.972 106.059 147.477 1.00 130.03 259 ALA F O 1
ATOM 14110 N N . ILE E 1 260 ? 178.134 104.684 145.696 1.00 146.53 260 ILE F N 1
ATOM 14111 C CA . ILE E 1 260 ? 178.858 105.658 144.882 1.00 146.53 260 ILE F CA 1
ATOM 14112 C C . ILE E 1 260 ? 177.959 106.842 144.536 1.00 146.53 260 ILE F C 1
ATOM 14113 O O . ILE E 1 260 ? 178.389 108.002 144.595 1.00 146.53 260 ILE F O 1
ATOM 14118 N N . ALA E 1 261 ? 176.689 106.573 144.209 1.00 138.91 261 ALA F N 1
ATOM 14119 C CA . ALA E 1 261 ? 175.749 107.645 143.888 1.00 138.91 261 ALA F CA 1
ATOM 14120 C C . ALA E 1 261 ? 175.443 108.515 145.104 1.00 138.91 261 ALA F C 1
ATOM 14121 O O . ALA E 1 261 ? 175.275 109.733 144.973 1.00 138.91 261 ALA F O 1
ATOM 14123 N N . GLN E 1 262 ? 175.363 107.911 146.292 1.00 133.94 262 GLN F N 1
ATOM 14124 C CA . GLN E 1 262 ? 175.111 108.688 147.501 1.00 133.94 262 GLN F CA 1
ATOM 14125 C C . GLN E 1 262 ? 176.338 109.494 147.910 1.00 133.94 262 GLN F C 1
ATOM 14126 O O . GLN E 1 262 ? 176.209 110.623 148.397 1.00 133.94 262 GLN F O 1
ATOM 14132 N N . ASP E 1 263 ? 177.536 108.935 147.722 1.00 127.68 263 ASP F N 1
ATOM 14133 C CA . ASP E 1 263 ? 178.745 109.657 148.104 1.00 127.68 263 ASP F CA 1
ATOM 14134 C C . ASP E 1 263 ? 179.064 110.787 147.131 1.00 127.68 263 ASP F C 1
ATOM 14135 O O . ASP E 1 263 ? 179.729 111.757 147.510 1.00 127.68 263 ASP F O 1
ATOM 14140 N N . SER E 1 264 ? 178.600 110.687 145.885 1.00 156.20 264 SER F N 1
ATOM 14141 C CA . SER E 1 264 ? 178.858 111.694 144.864 1.00 156.20 264 SER F CA 1
ATOM 14142 C C . SER E 1 264 ? 177.663 112.615 144.640 1.00 156.20 264 SER F C 1
ATOM 14143 O O . SER E 1 264 ? 177.413 113.042 143.508 1.00 156.20 264 SER F O 1
ATOM 14146 N N . SER E 1 265 ? 176.917 112.930 145.695 1.00 144.85 265 SER F N 1
ATOM 14147 C CA . SER E 1 265 ? 175.723 113.751 145.585 1.00 144.85 265 SER F CA 1
ATOM 14148 C C . SER E 1 265 ? 175.867 115.011 146.428 1.00 144.85 265 SER F C 1
ATOM 14149 O O . SER E 1 265 ? 176.543 115.015 147.461 1.00 144.85 265 SER F O 1
ATOM 14152 N N . ILE E 1 266 ? 175.231 116.087 145.957 1.00 125.49 266 ILE F N 1
ATOM 14153 C CA . ILE E 1 266 ? 175.251 117.354 146.681 1.00 125.49 266 ILE F CA 1
ATOM 14154 C C . ILE E 1 266 ? 174.437 117.251 147.965 1.00 125.49 266 ILE F C 1
ATOM 14155 O O . ILE E 1 266 ? 174.814 117.812 149.002 1.00 125.49 266 ILE F O 1
ATOM 14160 N N . LYS E 1 267 ? 173.318 116.520 147.921 1.00 108.35 267 LYS F N 1
ATOM 14161 C CA . LYS E 1 267 ? 172.393 116.451 149.047 1.00 108.35 267 LYS F CA 1
ATOM 14162 C C . LYS E 1 267 ? 172.962 115.696 150.243 1.00 108.35 267 LYS F C 1
ATOM 14163 O O . LYS E 1 267 ? 172.496 115.904 151.368 1.00 108.35 267 LYS F O 1
ATOM 14169 N N . ASN E 1 268 ? 173.951 114.832 150.030 1.00 122.56 268 ASN F N 1
ATOM 14170 C CA . ASN E 1 268 ? 174.565 114.048 151.099 1.00 122.56 268 ASN F CA 1
ATOM 14171 C C . ASN E 1 268 ? 175.879 114.654 151.566 1.00 122.56 268 ASN F C 1
ATOM 14172 O O . ASN E 1 268 ? 176.834 113.928 151.856 1.00 122.56 268 ASN F O 1
ATOM 14177 N N . GLY E 1 269 ? 175.959 115.986 151.624 1.00 123.71 269 GLY F N 1
ATOM 14178 C CA . GLY E 1 269 ? 177.183 116.632 152.064 1.00 123.71 269 GLY F CA 1
ATOM 14179 C C . GLY E 1 269 ? 177.481 116.430 153.536 1.00 123.71 269 GLY F C 1
ATOM 14180 O O . GLY E 1 269 ? 178.644 116.474 153.948 1.00 123.71 269 GLY F O 1
ATOM 14181 N N . TYR E 1 270 ? 176.448 116.204 154.348 1.00 116.42 270 TYR F N 1
ATOM 14182 C CA . TYR E 1 270 ? 176.654 115.954 155.768 1.00 116.42 270 TYR F CA 1
ATOM 14183 C C . TYR E 1 270 ? 177.094 114.526 156.057 1.00 116.42 270 TYR F C 1
ATOM 14184 O O . TYR E 1 270 ? 177.664 114.276 157.125 1.00 116.42 270 TYR F O 1
ATOM 14193 N N . TYR E 1 271 ? 176.856 113.593 155.135 1.00 99.83 271 TYR F N 1
ATOM 14194 C CA . TYR E 1 271 ? 177.276 112.205 155.325 1.00 99.83 271 TYR F CA 1
ATOM 14195 C C . TYR E 1 271 ? 177.437 111.561 153.955 1.00 99.83 271 TYR F C 1
ATOM 14196 O O . TYR E 1 271 ? 176.446 111.372 153.244 1.00 99.83 271 TYR F O 1
ATOM 14205 N N . ALA E 1 272 ? 178.671 111.216 153.596 1.00 118.25 272 ALA F N 1
ATOM 14206 C CA . ALA E 1 272 ? 178.987 110.554 152.333 1.00 118.25 272 ALA F CA 1
ATOM 14207 C C . ALA E 1 272 ? 179.954 109.401 152.568 1.00 118.25 272 ALA F C 1
ATOM 14208 O O . ALA E 1 272 ? 180.965 109.251 151.880 1.00 118.25 272 ALA F O 1
ATOM 14210 N N . GLU E 1 273 ? 179.651 108.567 153.559 1.00 121.91 273 GLU F N 1
ATOM 14211 C CA . GLU E 1 273 ? 180.517 107.466 153.967 1.00 121.91 273 GLU F CA 1
ATOM 14212 C C . GLU E 1 273 ? 179.837 106.113 153.770 1.00 121.91 273 GLU F C 1
ATOM 14213 O O . GLU E 1 273 ? 179.908 105.232 154.627 1.00 121.91 273 GLU F O 1
ATOM 14219 N N . TYR E 1 274 ? 179.159 105.934 152.635 1.00 106.87 274 TYR F N 1
ATOM 14220 C CA . TYR E 1 274 ? 178.485 104.668 152.370 1.00 106.87 274 TYR F CA 1
ATOM 14221 C C . TYR E 1 274 ? 179.413 103.638 151.737 1.00 106.87 274 TYR F C 1
ATOM 14222 O O . TYR E 1 274 ? 179.143 102.433 151.825 1.00 106.87 274 TYR F O 1
ATOM 14231 N N . SER E 1 275 ? 180.496 104.089 151.097 1.00 120.11 275 SER F N 1
ATOM 14232 C CA . SER E 1 275 ? 181.416 103.168 150.435 1.00 120.11 275 SER F CA 1
ATOM 14233 C C . SER E 1 275 ? 182.184 102.319 151.443 1.00 120.11 275 SER F C 1
ATOM 14234 O O . SER E 1 275 ? 182.406 101.124 151.212 1.00 120.11 275 SER F O 1
ATOM 14237 N N . LYS E 1 276 ? 182.593 102.921 152.564 1.00 129.66 276 LYS F N 1
ATOM 14238 C CA . LYS E 1 276 ? 183.255 102.169 153.627 1.00 129.66 276 LYS F CA 1
ATOM 14239 C C . LYS E 1 276 ? 182.307 101.153 154.254 1.00 129.66 276 LYS F C 1
ATOM 14240 O O . LYS E 1 276 ? 182.720 100.036 154.596 1.00 129.66 276 LYS F O 1
ATOM 14246 N N . VAL E 1 277 ? 181.030 101.525 154.387 1.00 125.42 277 VAL F N 1
ATOM 14247 C CA . VAL E 1 277 ? 180.005 100.610 154.881 1.00 125.42 277 VAL F CA 1
ATOM 14248 C C . VAL E 1 277 ? 179.838 99.430 153.931 1.00 125.42 277 VAL F C 1
ATOM 14249 O O . VAL E 1 277 ? 179.757 98.274 154.367 1.00 125.42 277 VAL F O 1
ATOM 14253 N N . TYR E 1 278 ? 179.815 99.703 152.620 1.00 126.25 278 TYR F N 1
ATOM 14254 C CA . TYR E 1 278 ? 179.713 98.635 151.626 1.00 126.25 278 TYR F CA 1
ATOM 14255 C C . TYR E 1 278 ? 180.925 97.712 151.664 1.00 126.25 278 TYR F C 1
ATOM 14256 O O . TYR E 1 278 ? 180.781 96.488 151.555 1.00 126.25 278 TYR F O 1
ATOM 14265 N N . GLU E 1 279 ? 182.127 98.281 151.799 1.00 163.28 279 GLU F N 1
ATOM 14266 C CA . GLU E 1 279 ? 183.337 97.464 151.835 1.00 163.28 279 GLU F CA 1
ATOM 14267 C C . GLU E 1 279 ? 183.390 96.597 153.087 1.00 163.28 279 GLU F C 1
ATOM 14268 O O . GLU E 1 279 ? 183.793 95.429 153.019 1.00 163.28 279 GLU F O 1
ATOM 14274 N N . GLU E 1 280 ? 182.964 97.140 154.233 1.00 152.85 280 GLU F N 1
ATOM 14275 C CA . GLU E 1 280 ? 182.915 96.345 155.458 1.00 152.85 280 GLU F CA 1
ATOM 14276 C C . GLU E 1 280 ? 181.861 95.246 155.374 1.00 152.85 280 GLU F C 1
ATOM 14277 O O . GLU E 1 280 ? 182.090 94.127 155.849 1.00 152.85 280 GLU F O 1
ATOM 14283 N N . ILE E 1 281 ? 180.711 95.545 154.759 1.00 144.06 281 ILE F N 1
ATOM 14284 C CA . ILE E 1 281 ? 179.663 94.542 154.570 1.00 144.06 281 ILE F CA 1
ATOM 14285 C C . ILE E 1 281 ? 180.145 93.426 153.648 1.00 144.06 281 ILE F C 1
ATOM 14286 O O . ILE E 1 281 ? 179.932 92.238 153.925 1.00 144.06 281 ILE F O 1
ATOM 14291 N N . ARG E 1 282 ? 180.840 93.788 152.565 1.00 151.61 282 ARG F N 1
ATOM 14292 C CA . ARG E 1 282 ? 181.362 92.792 151.633 1.00 151.61 282 ARG F CA 1
ATOM 14293 C C . ARG E 1 282 ? 182.460 91.944 152.269 1.00 151.61 282 ARG F C 1
ATOM 14294 O O . ARG E 1 282 ? 182.533 90.734 152.022 1.00 151.61 282 ARG F O 1
ATOM 14302 N N . SER E 1 283 ? 183.311 92.556 153.101 1.00 160.72 283 SER F N 1
ATOM 14303 C CA . SER E 1 283 ? 184.345 91.798 153.800 1.00 160.72 283 SER F CA 1
ATOM 14304 C C . SER E 1 283 ? 183.743 90.837 154.821 1.00 160.72 283 SER F C 1
ATOM 14305 O O . SER E 1 283 ? 184.203 89.695 154.951 1.00 160.72 283 SER F O 1
ATOM 14308 N N . LEU E 1 284 ? 182.712 91.277 155.549 1.00 157.65 284 LEU F N 1
ATOM 14309 C CA . LEU E 1 284 ? 182.051 90.394 156.503 1.00 157.65 284 LEU F CA 1
ATOM 14310 C C . LEU E 1 284 ? 181.243 89.301 155.812 1.00 157.65 284 LEU F C 1
ATOM 14311 O O . LEU E 1 284 ? 181.037 88.231 156.394 1.00 157.65 284 LEU F O 1
ATOM 14316 N N . ILE E 1 285 ? 180.766 89.553 154.590 1.00 150.75 285 ILE F N 1
ATOM 14317 C CA . ILE E 1 285 ? 180.154 88.492 153.795 1.00 150.75 285 ILE F CA 1
ATOM 14318 C C . ILE E 1 285 ? 181.206 87.476 153.367 1.00 150.75 285 ILE F C 1
ATOM 14319 O O . ILE E 1 285 ? 181.019 86.262 153.522 1.00 150.75 285 ILE F O 1
ATOM 14324 N N . ASN E 1 286 ? 182.342 87.957 152.856 1.00 152.61 286 ASN F N 1
ATOM 14325 C CA . ASN E 1 286 ? 183.347 87.074 152.280 1.00 152.61 286 ASN F CA 1
ATOM 14326 C C . ASN E 1 286 ? 184.125 86.290 153.331 1.00 152.61 286 ASN F C 1
ATOM 14327 O O . ASN E 1 286 ? 184.637 85.210 153.018 1.00 152.61 286 ASN F O 1
ATOM 14332 N N . ARG E 1 287 ? 184.225 86.796 154.563 1.00 160.26 287 ARG F N 1
ATOM 14333 C CA . ARG E 1 287 ? 185.015 86.105 155.576 1.00 160.26 287 ARG F CA 1
ATOM 14334 C C . ARG E 1 287 ? 184.347 84.837 156.096 1.00 160.26 287 ARG F C 1
ATOM 14335 O O . ARG E 1 287 ? 185.050 83.943 156.580 1.00 160.26 287 ARG F O 1
ATOM 14343 N N . ASN E 1 288 ? 183.024 84.729 155.998 1.00 141.15 288 ASN F N 1
ATOM 14344 C CA . ASN E 1 288 ? 182.315 83.519 156.410 1.00 141.15 288 ASN F CA 1
ATOM 14345 C C . ASN E 1 288 ? 180.977 83.405 155.689 1.00 141.15 288 ASN F C 1
ATOM 14346 O O . ASN E 1 288 ? 180.919 83.431 154.460 1.00 141.15 288 ASN F O 1
ATOM 14351 N N . ASN E 1 295 ? 169.210 82.779 152.693 1.00 118.84 295 ASN F N 1
ATOM 14352 C CA . ASN E 1 295 ? 168.715 82.844 154.063 1.00 118.84 295 ASN F CA 1
ATOM 14353 C C . ASN E 1 295 ? 168.363 84.276 154.452 1.00 118.84 295 ASN F C 1
ATOM 14354 O O . ASN E 1 295 ? 167.910 85.063 153.620 1.00 118.84 295 ASN F O 1
ATOM 14359 N N . SER E 1 296 ? 168.575 84.606 155.727 1.00 125.02 296 SER F N 1
ATOM 14360 C CA . SER E 1 296 ? 168.288 85.945 156.226 1.00 125.02 296 SER F CA 1
ATOM 14361 C C . SER E 1 296 ? 169.308 86.979 155.769 1.00 125.02 296 SER F C 1
ATOM 14362 O O . SER E 1 296 ? 169.021 88.179 155.837 1.00 125.02 296 SER F O 1
ATOM 14365 N N . VAL E 1 297 ? 170.488 86.541 155.320 1.00 130.03 297 VAL F N 1
ATOM 14366 C CA . VAL E 1 297 ? 171.504 87.468 154.829 1.00 130.03 297 VAL F CA 1
ATOM 14367 C C . VAL E 1 297 ? 171.045 88.134 153.537 1.00 130.03 297 VAL F C 1
ATOM 14368 O O . VAL E 1 297 ? 171.209 89.348 153.355 1.00 130.03 297 VAL F O 1
ATOM 14372 N N . SER E 1 298 ? 170.451 87.354 152.628 1.00 133.20 298 SER F N 1
ATOM 14373 C CA . SER E 1 298 ? 169.893 87.916 151.402 1.00 133.20 298 SER F CA 1
ATOM 14374 C C . SER E 1 298 ? 168.713 88.836 151.691 1.00 133.20 298 SER F C 1
ATOM 14375 O O . SER E 1 298 ? 168.538 89.848 151.003 1.00 133.20 298 SER F O 1
ATOM 14378 N N . GLY E 1 299 ? 167.910 88.505 152.707 1.00 121.76 299 GLY F N 1
ATOM 14379 C CA . GLY E 1 299 ? 166.836 89.396 153.117 1.00 121.76 299 GLY F CA 1
ATOM 14380 C C . GLY E 1 299 ? 167.348 90.713 153.670 1.00 121.76 299 GLY F C 1
ATOM 14381 O O . GLY E 1 299 ? 166.791 91.775 153.381 1.00 121.76 299 GLY F O 1
ATOM 14382 N N . ALA E 1 300 ? 168.427 90.659 154.458 1.00 105.68 300 ALA F N 1
ATOM 14383 C CA . ALA E 1 300 ? 169.052 91.879 154.961 1.00 105.68 300 ALA F CA 1
ATOM 14384 C C . ALA E 1 300 ? 169.624 92.717 153.825 1.00 105.68 300 ALA F C 1
ATOM 14385 O O . ALA E 1 300 ? 169.498 93.949 153.828 1.00 105.68 300 ALA F O 1
ATOM 14387 N N . LEU E 1 301 ? 170.233 92.058 152.832 1.00 116.14 301 LEU F N 1
ATOM 14388 C CA . LEU E 1 301 ? 170.776 92.773 151.680 1.00 116.14 301 LEU F CA 1
ATOM 14389 C C . LEU E 1 301 ? 169.679 93.441 150.858 1.00 116.14 301 LEU F C 1
ATOM 14390 O O . LEU E 1 301 ? 169.830 94.596 150.439 1.00 116.14 301 LEU F O 1
ATOM 14395 N N . VAL E 1 302 ? 168.560 92.744 150.629 1.00 109.27 302 VAL F N 1
ATOM 14396 C CA . VAL E 1 302 ? 167.510 93.358 149.820 1.00 109.27 302 VAL F CA 1
ATOM 14397 C C . VAL E 1 302 ? 166.774 94.454 150.592 1.00 109.27 302 VAL F C 1
ATOM 14398 O O . VAL E 1 302 ? 166.362 95.450 149.987 1.00 109.27 302 VAL F O 1
ATOM 14402 N N . VAL E 1 303 ? 166.625 94.338 151.919 1.00 102.87 303 VAL F N 1
ATOM 14403 C CA . VAL E 1 303 ? 165.978 95.445 152.623 1.00 102.87 303 VAL F CA 1
ATOM 14404 C C . VAL E 1 303 ? 166.927 96.634 152.759 1.00 102.87 303 VAL F C 1
ATOM 14405 O O . VAL E 1 303 ? 166.473 97.782 152.771 1.00 102.87 303 VAL F O 1
ATOM 14409 N N . TYR E 1 304 ? 168.246 96.402 152.799 1.00 94.05 304 TYR F N 1
ATOM 14410 C CA . TYR E 1 304 ? 169.178 97.524 152.785 1.00 94.05 304 TYR F CA 1
ATOM 14411 C C . TYR E 1 304 ? 169.193 98.213 151.427 1.00 94.05 304 TYR F C 1
ATOM 14412 O O . TYR E 1 304 ? 169.265 99.447 151.352 1.00 94.05 304 TYR F O 1
ATOM 14421 N N . ARG E 1 305 ? 169.119 97.428 150.346 1.00 110.63 305 ARG F N 1
ATOM 14422 C CA . ARG E 1 305 ? 169.038 98.003 149.007 1.00 110.63 305 ARG F CA 1
ATOM 14423 C C . ARG E 1 305 ? 167.748 98.790 148.820 1.00 110.63 305 ARG F C 1
ATOM 14424 O O . ARG E 1 305 ? 167.761 99.883 148.240 1.00 110.63 305 ARG F O 1
ATOM 14432 N N . ASP E 1 306 ? 166.630 98.259 149.325 1.00 115.50 306 ASP F N 1
ATOM 14433 C CA . ASP E 1 306 ? 165.357 98.969 149.250 1.00 115.50 306 ASP F CA 1
ATOM 14434 C C . ASP E 1 306 ? 165.372 100.242 150.088 1.00 115.50 306 ASP F C 1
ATOM 14435 O O . ASP E 1 306 ? 164.825 101.266 149.666 1.00 115.50 306 ASP F O 1
ATOM 14440 N N . ALA E 1 307 ? 165.997 100.199 151.270 1.00 106.29 307 ALA F N 1
ATOM 14441 C CA . ALA E 1 307 ? 166.093 101.386 152.114 1.00 106.29 307 ALA F CA 1
ATOM 14442 C C . ALA E 1 307 ? 166.951 102.466 151.467 1.00 106.29 307 ALA F C 1
ATOM 14443 O O . ALA E 1 307 ? 166.596 103.650 151.505 1.00 106.29 307 ALA F O 1
ATOM 14445 N N . LEU E 1 308 ? 168.070 102.076 150.850 1.00 105.26 308 LEU F N 1
ATOM 14446 C CA . LEU E 1 308 ? 168.924 103.056 150.185 1.00 105.26 308 LEU F CA 1
ATOM 14447 C C . LEU E 1 308 ? 168.256 103.620 148.934 1.00 105.26 308 LEU F C 1
ATOM 14448 O O . LEU E 1 308 ? 168.385 104.817 148.641 1.00 105.26 308 LEU F O 1
ATOM 14453 N N . ARG E 1 309 ? 167.520 102.776 148.198 1.00 111.30 309 ARG F N 1
ATOM 14454 C CA . ARG E 1 309 ? 166.759 103.247 147.044 1.00 111.30 309 ARG F CA 1
ATOM 14455 C C . ARG E 1 309 ? 165.658 104.215 147.458 1.00 111.30 309 ARG F C 1
ATOM 14456 O O . ARG E 1 309 ? 165.445 105.235 146.794 1.00 111.30 309 ARG F O 1
ATOM 14464 N N . ASP E 1 310 ? 164.957 103.915 148.556 1.00 124.94 310 ASP F N 1
ATOM 14465 C CA . ASP E 1 310 ? 163.915 104.809 149.051 1.00 124.94 310 ASP F CA 1
ATOM 14466 C C . ASP E 1 310 ? 164.501 106.119 149.557 1.00 124.94 310 ASP F C 1
ATOM 14467 O O . ASP E 1 310 ? 163.895 107.180 149.380 1.00 124.94 310 ASP F O 1
ATOM 14472 N N . ARG E 1 311 ? 165.683 106.061 150.180 1.00 105.19 311 ARG F N 1
ATOM 14473 C CA . ARG E 1 311 ? 166.366 107.273 150.625 1.00 105.19 311 ARG F CA 1
ATOM 14474 C C . ARG E 1 311 ? 166.753 108.160 149.447 1.00 105.19 311 ARG F C 1
ATOM 14475 O O . ARG E 1 311 ? 166.524 109.378 149.474 1.00 105.19 311 ARG F O 1
ATOM 14483 N N . GLN E 1 312 ? 167.311 107.557 148.391 1.00 100.53 312 GLN F N 1
ATOM 14484 C CA . GLN E 1 312 ? 167.689 108.321 147.205 1.00 100.53 312 GLN F CA 1
ATOM 14485 C C . GLN E 1 312 ? 166.468 108.887 146.490 1.00 100.53 312 GLN F C 1
ATOM 14486 O O . GLN E 1 312 ? 166.485 110.039 146.037 1.00 100.53 312 GLN F O 1
ATOM 14492 N N . ASP E 1 313 ? 165.392 108.099 146.399 1.00 109.22 313 ASP F N 1
ATOM 14493 C CA . ASP E 1 313 ? 164.179 108.567 145.737 1.00 109.22 313 ASP F CA 1
ATOM 14494 C C . ASP E 1 313 ? 163.494 109.667 146.538 1.00 109.22 313 ASP F C 1
ATOM 14495 O O . ASP E 1 313 ? 162.930 110.597 145.955 1.00 109.22 313 ASP F O 1
ATOM 14500 N N . TYR E 1 314 ? 163.549 109.594 147.872 1.00 93.28 314 TYR F N 1
ATOM 14501 C CA . TYR E 1 314 ? 162.982 110.662 148.687 1.00 93.28 314 TYR F CA 1
ATOM 14502 C C . TYR E 1 314 ? 163.804 111.939 148.590 1.00 93.28 314 TYR F C 1
ATOM 14503 O O . TYR E 1 314 ? 163.231 113.033 148.589 1.00 93.28 314 TYR F O 1
ATOM 14512 N N . GLN E 1 315 ? 165.136 111.824 148.515 1.00 102.95 315 GLN F N 1
ATOM 14513 C CA . GLN E 1 315 ? 165.965 113.010 148.310 1.00 102.95 315 GLN F CA 1
ATOM 14514 C C . GLN E 1 315 ? 165.700 113.644 146.949 1.00 102.95 315 GLN F C 1
ATOM 14515 O O . GLN E 1 315 ? 165.612 114.876 146.833 1.00 102.95 315 GLN F O 1
ATOM 14521 N N . GLU E 1 316 ? 165.543 112.813 145.912 1.00 98.70 316 GLU F N 1
ATOM 14522 C CA . GLU E 1 316 ? 165.205 113.323 144.586 1.00 98.70 316 GLU F CA 1
ATOM 14523 C C . GLU E 1 316 ? 163.821 113.962 144.565 1.00 98.70 316 GLU F C 1
ATOM 14524 O O . GLU E 1 316 ? 163.625 114.993 143.918 1.00 98.70 316 GLU F O 1
ATOM 14530 N N . LYS E 1 317 ? 162.857 113.376 145.279 1.00 89.33 317 LYS F N 1
ATOM 14531 C CA . LYS E 1 317 ? 161.519 113.956 145.354 1.00 89.33 317 LYS F CA 1
ATOM 14532 C C . LYS E 1 317 ? 161.528 115.281 146.109 1.00 89.33 317 LYS F C 1
ATOM 14533 O O . LYS E 1 317 ? 160.825 116.225 145.729 1.00 89.33 317 LYS F O 1
ATOM 14539 N N . ALA E 1 318 ? 162.331 115.373 147.173 1.00 87.50 318 ALA F N 1
ATOM 14540 C CA . ALA E 1 318 ? 162.397 116.601 147.956 1.00 87.50 318 ALA F CA 1
ATOM 14541 C C . ALA E 1 318 ? 163.093 117.718 147.189 1.00 87.50 318 ALA F C 1
ATOM 14542 O O . ALA E 1 318 ? 162.742 118.893 147.342 1.00 87.50 318 ALA F O 1
ATOM 14544 N N . PHE E 1 319 ? 164.078 117.379 146.359 1.00 105.15 319 PHE F N 1
ATOM 14545 C CA . PHE E 1 319 ? 164.774 118.382 145.567 1.00 105.15 319 PHE F CA 1
ATOM 14546 C C . PHE E 1 319 ? 164.283 118.459 144.125 1.00 105.15 319 PHE F C 1
ATOM 14547 O O . PHE E 1 319 ? 164.942 119.101 143.303 1.00 105.15 319 PHE F O 1
ATOM 14555 N N . SER E 1 320 ? 163.162 117.800 143.804 1.00 88.33 320 SER F N 1
ATOM 14556 C CA . SER E 1 320 ? 162.680 117.719 142.426 1.00 88.33 320 SER F CA 1
ATOM 14557 C C . SER E 1 320 ? 162.301 119.078 141.852 1.00 88.33 320 SER F C 1
ATOM 14558 O O . SER E 1 320 ? 162.606 119.365 140.690 1.00 88.33 320 SER F O 1
ATOM 14561 N N . GLU E 1 321 ? 161.629 119.920 142.642 1.00 83.16 321 GLU F N 1
ATOM 14562 C CA . GLU E 1 321 ? 161.210 121.230 142.150 1.00 83.16 321 GLU F CA 1
ATOM 14563 C C . GLU E 1 321 ? 162.407 122.131 141.870 1.00 83.16 321 GLU F C 1
ATOM 14564 O O . GLU E 1 321 ? 162.466 122.791 140.823 1.00 83.16 321 GLU F O 1
ATOM 14570 N N . ILE E 1 322 ? 163.384 122.137 142.780 1.00 90.68 322 ILE F N 1
ATOM 14571 C CA . ILE E 1 322 ? 164.577 122.958 142.603 1.00 90.68 322 ILE F CA 1
ATOM 14572 C C . ILE E 1 322 ? 165.428 122.429 141.456 1.00 90.68 322 ILE F C 1
ATOM 14573 O O . ILE E 1 322 ? 166.005 123.207 140.687 1.00 90.68 322 ILE F O 1
ATOM 14578 N N . ASP E 1 323 ? 165.500 121.102 141.303 1.00 96.87 323 ASP F N 1
ATOM 14579 C CA . ASP E 1 323 ? 166.266 120.523 140.205 1.00 96.87 323 ASP F CA 1
ATOM 14580 C C . ASP E 1 323 ? 165.603 120.789 138.861 1.00 96.87 323 ASP F C 1
ATOM 14581 O O . ASP E 1 323 ? 166.295 121.037 137.869 1.00 96.87 323 ASP F O 1
ATOM 14586 N N . ASN E 1 324 ? 164.268 120.760 138.810 1.00 102.45 324 ASN F N 1
ATOM 14587 C CA . ASN E 1 324 ? 163.555 121.092 137.580 1.00 102.45 324 ASN F CA 1
ATOM 14588 C C . ASN E 1 324 ? 163.732 122.561 137.217 1.00 102.45 324 ASN F C 1
ATOM 14589 O O . ASN E 1 324 ? 163.931 122.896 136.041 1.00 102.45 324 ASN F O 1
ATOM 14594 N N . TYR E 1 325 ? 163.679 123.448 138.218 1.00 108.86 325 TYR F N 1
ATOM 14595 C CA . TYR E 1 325 ? 163.896 124.869 137.967 1.00 108.86 325 TYR F CA 1
ATOM 14596 C C . TYR E 1 325 ? 165.321 125.148 137.503 1.00 108.86 325 TYR F C 1
ATOM 14597 O O . TYR E 1 325 ? 165.533 125.933 136.571 1.00 108.86 325 TYR F O 1
ATOM 14606 N N . MET E 1 326 ? 166.309 124.489 138.113 1.00 110.77 326 MET F N 1
ATOM 14607 C CA . MET E 1 326 ? 167.692 124.697 137.700 1.00 110.77 326 MET F CA 1
ATOM 14608 C C . MET E 1 326 ? 167.988 124.046 136.355 1.00 110.77 326 MET F C 1
ATOM 14609 O O . MET E 1 326 ? 168.853 124.528 135.618 1.00 110.77 326 MET F O 1
ATOM 14614 N N . SER E 1 327 ? 167.285 122.965 136.013 1.00 115.03 327 SER F N 1
ATOM 14615 C CA . SER E 1 327 ? 167.425 122.386 134.683 1.00 115.03 327 SER F CA 1
ATOM 14616 C C . SER E 1 327 ? 166.805 123.281 133.621 1.00 115.03 327 SER F C 1
ATOM 14617 O O . SER E 1 327 ? 167.317 123.353 132.498 1.00 115.03 327 SER F O 1
ATOM 14620 N N . SER E 1 328 ? 165.703 123.958 133.953 1.00 114.17 328 SER F N 1
ATOM 14621 C CA . SER E 1 328 ? 165.128 124.929 133.028 1.00 114.17 328 SER F CA 1
ATOM 14622 C C . SER E 1 328 ? 166.033 126.146 132.867 1.00 114.17 328 SER F C 1
ATOM 14623 O O . SER E 1 328 ? 166.162 126.687 131.763 1.00 114.17 328 SER F O 1
ATOM 14626 N N . VAL E 1 329 ? 166.658 126.595 133.960 1.00 123.62 329 VAL F N 1
ATOM 14627 C CA . VAL E 1 329 ? 167.524 127.771 133.903 1.00 123.62 329 VAL F CA 1
ATOM 14628 C C . VAL E 1 329 ? 168.819 127.464 133.155 1.00 123.62 329 VAL F C 1
ATOM 14629 O O . VAL E 1 329 ? 169.240 128.230 132.279 1.00 123.62 329 VAL F O 1
ATOM 14633 N N . ASN E 1 330 ? 169.445 126.321 133.450 1.00 115.93 330 ASN F N 1
ATOM 14634 C CA . ASN E 1 330 ? 170.760 125.998 132.904 1.00 115.93 330 ASN F CA 1
ATOM 14635 C C . ASN E 1 330 ? 170.732 125.630 131.426 1.00 115.93 330 ASN F C 1
ATOM 14636 O O . ASN E 1 330 ? 171.804 125.472 130.831 1.00 115.93 330 ASN F O 1
ATOM 14641 N N . SER E 1 331 ? 169.549 125.481 130.824 1.00 128.92 331 SER F N 1
ATOM 14642 C CA . SER E 1 331 ? 169.458 125.286 129.382 1.00 128.92 331 SER F CA 1
ATOM 14643 C C . SER E 1 331 ? 169.884 126.523 128.600 1.00 128.92 331 SER F C 1
ATOM 14644 O O . SER E 1 331 ? 170.271 126.398 127.433 1.00 128.92 331 SER F O 1
ATOM 14647 N N . PHE E 1 332 ? 169.821 127.706 129.210 1.00 122.50 332 PHE F N 1
ATOM 14648 C CA . PHE E 1 332 ? 170.234 128.943 128.561 1.00 122.50 332 PHE F CA 1
ATOM 14649 C C . PHE E 1 332 ? 171.641 129.379 128.939 1.00 122.50 332 PHE F C 1
ATOM 14650 O O . PHE E 1 332 ? 172.291 130.078 128.154 1.00 122.50 332 PHE F O 1
ATOM 14658 N N . LEU E 1 333 ? 172.123 128.990 130.117 1.00 129.72 333 LEU F N 1
ATOM 14659 C CA . LEU E 1 333 ? 173.462 129.371 130.547 1.00 129.72 333 LEU F CA 1
ATOM 14660 C C . LEU E 1 333 ? 174.518 128.566 129.800 1.00 129.72 333 LEU F C 1
ATOM 14661 O O . LEU E 1 333 ? 174.405 127.346 129.653 1.00 129.72 333 LEU F O 1
ATOM 14666 N N . GLU E 1 334 ? 175.554 129.259 129.327 1.00 147.72 334 GLU F N 1
ATOM 14667 C CA . GLU E 1 334 ? 176.586 128.646 128.495 1.00 147.72 334 GLU F CA 1
ATOM 14668 C C . GLU E 1 334 ? 177.810 128.212 129.295 1.00 147.72 334 GLU F C 1
ATOM 14669 O O . GLU E 1 334 ? 178.141 127.024 129.333 1.00 147.72 334 GLU F O 1
ATOM 14675 N N . ASP E 1 335 ? 178.489 129.158 129.945 1.00 147.56 335 ASP F N 1
ATOM 14676 C CA . ASP E 1 335 ? 179.767 128.896 130.595 1.00 147.56 335 ASP F CA 1
ATOM 14677 C C . ASP E 1 335 ? 179.642 128.787 132.111 1.00 147.56 335 ASP F C 1
ATOM 14678 O O . ASP E 1 335 ? 180.657 128.794 132.815 1.00 147.56 335 ASP F O 1
ATOM 14683 N N . LYS E 1 336 ? 178.422 128.682 132.626 1.00 129.86 336 LYS F N 1
ATOM 14684 C CA . LYS E 1 336 ? 178.197 128.574 134.060 1.00 129.86 336 LYS F CA 1
ATOM 14685 C C . LYS E 1 336 ? 176.872 127.859 134.277 1.00 129.86 336 LYS F C 1
ATOM 14686 O O . LYS E 1 336 ? 176.149 127.550 133.328 1.00 129.86 336 LYS F O 1
ATOM 14692 N N . GLU E 1 337 ? 176.573 127.573 135.541 1.00 135.32 337 GLU F N 1
ATOM 14693 C CA . GLU E 1 337 ? 175.297 126.955 135.879 1.00 135.32 337 GLU F CA 1
ATOM 14694 C C . GLU E 1 337 ? 174.857 127.418 137.258 1.00 135.32 337 GLU F C 1
ATOM 14695 O O . GLU E 1 337 ? 175.671 127.476 138.182 1.00 135.32 337 GLU F O 1
ATOM 14701 N N . MET E 1 338 ? 173.578 127.753 137.396 1.00 135.90 338 MET F N 1
ATOM 14702 C CA . MET E 1 338 ? 173.039 128.098 138.707 1.00 135.90 338 MET F CA 1
ATOM 14703 C C . MET E 1 338 ? 172.870 126.820 139.516 1.00 135.90 338 MET F C 1
ATOM 14704 O O . MET E 1 338 ? 172.125 125.919 139.118 1.00 135.90 338 MET F O 1
ATOM 14709 N N . ALA E 1 339 ? 173.562 126.734 140.648 1.00 121.48 339 ALA F N 1
ATOM 14710 C CA . ALA E 1 339 ? 173.577 125.523 141.447 1.00 121.48 339 ALA F CA 1
ATOM 14711 C C . ALA E 1 339 ? 173.629 125.876 142.925 1.00 121.48 339 ALA F C 1
ATOM 14712 O O . ALA E 1 339 ? 173.977 126.999 143.312 1.00 121.48 339 ALA F O 1
ATOM 14714 N N . TYR E 1 340 ? 173.274 124.891 143.742 1.00 111.52 340 TYR F N 1
ATOM 14715 C CA . TYR E 1 340 ? 173.317 124.998 145.190 1.00 111.52 340 TYR F CA 1
ATOM 14716 C C . TYR E 1 340 ? 174.467 124.162 145.731 1.00 111.52 340 TYR F C 1
ATOM 14717 O O . TYR E 1 340 ? 174.764 123.083 145.212 1.00 111.52 340 TYR F O 1
ATOM 14726 N N . ASP E 1 341 ? 175.114 124.673 146.772 1.00 116.64 341 ASP F N 1
ATOM 14727 C CA . ASP E 1 341 ? 176.221 123.991 147.423 1.00 116.64 341 ASP F CA 1
ATOM 14728 C C . ASP E 1 341 ? 175.970 123.965 148.921 1.00 116.64 341 ASP F C 1
ATOM 14729 O O . ASP E 1 341 ? 175.649 124.998 149.519 1.00 116.64 341 ASP F O 1
ATOM 14734 N N . PHE E 1 342 ? 176.106 122.786 149.517 1.00 125.45 342 PHE F N 1
ATOM 14735 C CA . PHE E 1 342 ? 176.059 122.646 150.962 1.00 125.45 342 PHE F CA 1
ATOM 14736 C C . PHE E 1 342 ? 177.457 122.824 151.542 1.00 125.45 342 PHE F C 1
ATOM 14737 O O . PHE E 1 342 ? 178.435 123.043 150.824 1.00 125.45 342 PHE F O 1
ATOM 14745 N N . ASP E 1 343 ? 177.543 122.717 152.865 1.00 148.26 343 ASP F N 1
ATOM 14746 C CA . ASP E 1 343 ? 178.824 122.785 153.550 1.00 148.26 343 ASP F CA 1
ATOM 14747 C C . ASP E 1 343 ? 178.697 122.075 154.887 1.00 148.26 343 ASP F C 1
ATOM 14748 O O . ASP E 1 343 ? 177.599 121.952 155.437 1.00 148.26 343 ASP F O 1
ATOM 14753 N N . LEU E 1 344 ? 179.831 121.601 155.398 1.00 160.39 344 LEU F N 1
ATOM 14754 C CA . LEU E 1 344 ? 179.878 120.950 156.700 1.00 160.39 344 LEU F CA 1
ATOM 14755 C C . LEU E 1 344 ? 180.348 121.880 157.808 1.00 160.39 344 LEU F C 1
ATOM 14756 O O . LEU E 1 344 ? 179.914 121.730 158.955 1.00 160.39 344 LEU F O 1
ATOM 14761 N N . ARG E 1 345 ? 181.220 122.838 157.489 1.00 167.28 345 ARG F N 1
ATOM 14762 C CA . ARG E 1 345 ? 181.652 123.820 158.479 1.00 167.28 345 ARG F CA 1
ATOM 14763 C C . ARG E 1 345 ? 180.521 124.789 158.802 1.00 167.28 345 ARG F C 1
ATOM 14764 O O . ARG E 1 345 ? 180.083 124.893 159.954 1.00 167.28 345 ARG F O 1
ATOM 14772 N N . ARG E 1 346 ? 180.034 125.505 157.795 1.00 134.94 346 ARG F N 1
ATOM 14773 C CA . ARG E 1 346 ? 178.837 126.316 157.934 1.00 134.94 346 ARG F CA 1
ATOM 14774 C C . ARG E 1 346 ? 177.615 125.523 157.484 1.00 134.94 346 ARG F C 1
ATOM 14775 O O . ARG E 1 346 ? 177.701 124.624 156.645 1.00 134.94 346 ARG F O 1
ATOM 14783 N N . LYS E 1 347 ? 176.466 125.864 158.061 1.00 123.67 347 LYS F N 1
ATOM 14784 C CA . LYS E 1 347 ? 175.208 125.211 157.726 1.00 123.67 347 LYS F CA 1
ATOM 14785 C C . LYS E 1 347 ? 174.321 126.078 156.844 1.00 123.67 347 LYS F C 1
ATOM 14786 O O . LYS E 1 347 ? 173.132 125.779 156.691 1.00 123.67 347 LYS F O 1
ATOM 14792 N N . TYR E 1 348 ? 174.869 127.143 156.262 1.00 119.70 348 TYR F N 1
ATOM 14793 C CA . TYR E 1 348 ? 174.107 128.021 155.391 1.00 119.70 348 TYR F CA 1
ATOM 14794 C C . TYR E 1 348 ? 174.436 127.680 153.948 1.00 119.70 348 TYR F C 1
ATOM 14795 O O . TYR E 1 348 ? 175.565 127.940 153.505 1.00 119.70 348 TYR F O 1
ATOM 14804 N N . PRO E 1 349 ? 173.513 127.089 153.190 1.00 114.26 349 PRO F N 1
ATOM 14805 C CA . PRO E 1 349 ? 173.823 126.705 151.808 1.00 114.26 349 PRO F CA 1
ATOM 14806 C C . PRO E 1 349 ? 173.936 127.913 150.893 1.00 114.26 349 PRO F C 1
ATOM 14807 O O . PRO E 1 349 ? 173.317 128.956 151.115 1.00 114.26 349 PRO F O 1
ATOM 14811 N N . LYS E 1 350 ? 174.740 127.755 149.846 1.00 107.96 350 LYS F N 1
ATOM 14812 C CA . LYS E 1 350 ? 175.041 128.838 148.920 1.00 107.96 350 LYS F CA 1
ATOM 14813 C C . LYS E 1 350 ? 174.416 128.552 147.562 1.00 107.96 350 LYS F C 1
ATOM 14814 O O . LYS E 1 350 ? 174.648 127.490 146.978 1.00 107.96 350 LYS F O 1
ATOM 14820 N N . VAL E 1 351 ? 173.636 129.503 147.059 1.00 97.51 351 VAL F N 1
ATOM 14821 C CA . VAL E 1 351 ? 173.007 129.404 145.747 1.00 97.51 351 VAL F CA 1
ATOM 14822 C C . VAL E 1 351 ? 173.693 130.407 144.837 1.00 97.51 351 VAL F C 1
ATOM 14823 O O . VAL E 1 351 ? 173.722 131.606 145.143 1.00 97.51 351 VAL F O 1
ATOM 14827 N N . GLY E 1 352 ? 174.239 129.933 143.724 1.00 125.15 352 GLY F N 1
ATOM 14828 C CA . GLY E 1 352 ? 174.942 130.841 142.843 1.00 125.15 352 GLY F CA 1
ATOM 14829 C C . GLY E 1 352 ? 175.498 130.130 141.628 1.00 125.15 352 GLY F C 1
ATOM 14830 O O . GLY E 1 352 ? 175.220 128.956 141.385 1.00 125.15 352 GLY F O 1
ATOM 14831 N N . LEU E 1 353 ? 176.296 130.877 140.872 1.00 133.10 353 LEU F N 1
ATOM 14832 C CA . LEU E 1 353 ? 176.835 130.404 139.607 1.00 133.10 353 LEU F CA 1
ATOM 14833 C C . LEU E 1 353 ? 178.107 129.603 139.843 1.00 133.10 353 LEU F C 1
ATOM 14834 O O . LEU E 1 353 ? 179.069 130.108 140.431 1.00 133.10 353 LEU F O 1
ATOM 14839 N N . LYS E 1 354 ? 178.106 128.358 139.382 1.00 131.34 354 LYS F N 1
ATOM 14840 C CA . LYS E 1 354 ? 179.273 127.493 139.408 1.00 131.34 354 LYS F CA 1
ATOM 14841 C C . LYS E 1 354 ? 179.812 127.365 137.992 1.00 131.34 354 LYS F C 1
ATOM 14842 O O . LYS E 1 354 ? 179.046 127.133 137.049 1.00 131.34 354 LYS F O 1
ATOM 14848 N N . PHE E 1 355 ? 181.112 127.542 137.850 1.00 138.13 355 PHE F N 1
ATOM 14849 C CA . PHE E 1 355 ? 181.837 127.467 136.594 1.00 138.13 355 PHE F CA 1
ATOM 14850 C C . PHE E 1 355 ? 182.516 126.111 136.459 1.00 138.13 355 PHE F C 1
ATOM 14851 O O . PHE E 1 355 ? 182.774 125.435 137.460 1.00 138.13 355 PHE F O 1
ATOM 14859 N N . PRO E 1 356 ? 182.795 125.665 135.228 1.00 139.41 356 PRO F N 1
ATOM 14860 C CA . PRO E 1 356 ? 183.616 124.453 135.057 1.00 139.41 356 PRO F CA 1
ATOM 14861 C C . PRO E 1 356 ? 185.040 124.596 135.572 1.00 139.41 356 PRO F C 1
ATOM 14862 O O . PRO E 1 356 ? 185.675 123.580 135.878 1.00 139.41 356 PRO F O 1
ATOM 14866 N N . ASP E 1 357 ? 185.560 125.819 135.682 1.00 137.00 357 ASP F N 1
ATOM 14867 C CA . ASP E 1 357 ? 186.856 126.047 136.305 1.00 137.00 357 ASP F CA 1
ATOM 14868 C C . ASP E 1 357 ? 186.797 126.009 137.827 1.00 137.00 357 ASP F C 1
ATOM 14869 O O . ASP E 1 357 ? 187.851 126.018 138.471 1.00 137.00 357 ASP F O 1
ATOM 14874 N N . GLY E 1 358 ? 185.601 125.967 138.413 1.00 132.96 358 GLY F N 1
ATOM 14875 C CA . GLY E 1 358 ? 185.443 125.831 139.845 1.00 132.96 358 GLY F CA 1
ATOM 14876 C C . GLY E 1 358 ? 185.120 127.104 140.595 1.00 132.96 358 GLY F C 1
ATOM 14877 O O . GLY E 1 358 ? 185.032 127.067 141.828 1.00 132.96 358 GLY F O 1
ATOM 14878 N N . SER E 1 359 ? 184.944 128.224 139.902 1.00 133.49 359 SER F N 1
ATOM 14879 C CA . SER E 1 359 ? 184.632 129.478 140.569 1.00 133.49 359 SER F CA 1
ATOM 14880 C C . SER E 1 359 ? 183.169 129.519 140.991 1.00 133.49 359 SER F C 1
ATOM 14881 O O . SER E 1 359 ? 182.287 128.977 140.318 1.00 133.49 359 SER F O 1
ATOM 14884 N N . TRP E 1 360 ? 182.918 130.172 142.122 1.00 128.13 360 TRP F N 1
ATOM 14885 C CA . TRP E 1 360 ? 181.570 130.394 142.627 1.00 128.13 360 TRP F CA 1
ATOM 14886 C C . TRP E 1 360 ? 181.256 131.880 142.563 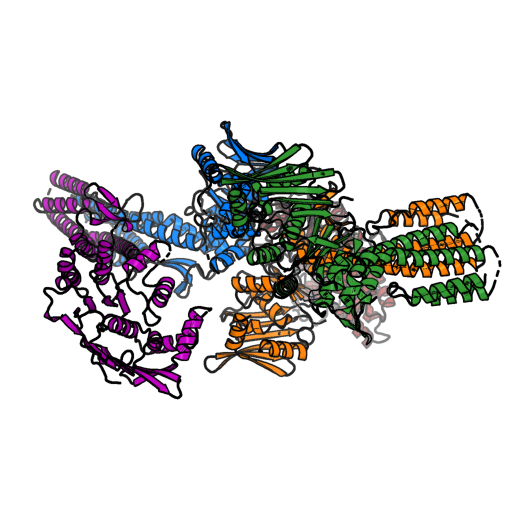1.00 128.13 360 TRP F C 1
ATOM 14887 O O . TRP E 1 360 ? 182.010 132.702 143.095 1.00 128.13 360 TRP F O 1
ATOM 14898 N N . SER E 1 361 ? 180.147 132.219 141.917 1.00 129.54 361 SER F N 1
ATOM 14899 C CA . SER E 1 361 ? 179.720 133.598 141.769 1.00 129.54 361 SER F CA 1
ATOM 14900 C C . SER E 1 361 ? 178.257 133.730 142.158 1.00 129.54 361 SER F C 1
ATOM 14901 O O . SER E 1 361 ? 177.469 132.803 141.948 1.00 129.54 361 SER F O 1
ATOM 14904 N N . PRO E 1 362 ? 177.862 134.875 142.728 1.00 118.07 362 PRO F N 1
ATOM 14905 C CA . PRO E 1 362 ? 176.446 135.079 143.064 1.00 118.07 362 PRO F CA 1
ATOM 14906 C C . PRO E 1 362 ? 175.576 135.365 141.849 1.00 118.07 362 PRO F C 1
ATOM 14907 O O . PRO E 1 362 ? 176.046 135.342 140.707 1.00 118.07 362 PRO F O 1
ATOM 14911 N N . ILE E 1 363 ? 174.294 135.638 142.090 1.00 117.95 363 ILE F N 1
ATOM 14912 C CA . ILE E 1 363 ? 173.364 135.870 140.991 1.00 117.95 363 ILE F CA 1
ATOM 14913 C C . ILE E 1 363 ? 173.448 137.302 140.468 1.00 117.95 363 ILE F C 1
ATOM 14914 O O . ILE E 1 363 ? 172.961 137.585 139.366 1.00 117.95 363 ILE F O 1
ATOM 14919 N N . ARG E 1 364 ? 174.084 138.210 141.212 1.00 126.29 364 ARG F N 1
ATOM 14920 C CA . ARG E 1 364 ? 174.221 139.590 140.759 1.00 126.29 364 ARG F CA 1
ATOM 14921 C C . ARG E 1 364 ? 175.234 139.752 139.633 1.00 126.29 364 ARG F C 1
ATOM 14922 O O . ARG E 1 364 ? 175.260 140.811 138.998 1.00 126.29 364 ARG F O 1
ATOM 14930 N N . VAL E 1 365 ? 176.064 138.738 139.366 1.00 125.75 365 VAL F N 1
ATOM 14931 C CA . VAL E 1 365 ? 176.999 138.798 138.242 1.00 125.75 365 VAL F CA 1
ATOM 14932 C C . VAL E 1 365 ? 176.325 138.490 136.914 1.00 125.75 365 VAL F C 1
ATOM 14933 O O . VAL E 1 365 ? 176.944 138.667 135.857 1.00 125.75 365 VAL F O 1
ATOM 14937 N N . LEU E 1 366 ? 175.072 138.040 136.936 1.00 127.30 366 LEU F N 1
ATOM 14938 C CA . LEU E 1 366 ? 174.334 137.793 135.706 1.00 127.30 366 LEU F CA 1
ATOM 14939 C C . LEU E 1 366 ? 174.015 139.101 134.991 1.00 127.30 366 LEU F C 1
ATOM 14940 O O . LEU E 1 366 ? 173.940 140.170 135.602 1.00 127.30 366 LEU F O 1
ATOM 14945 N N . SER E 1 367 ? 173.824 139.003 133.679 1.00 133.93 367 SER F N 1
ATOM 14946 C CA . SER E 1 367 ? 173.517 140.166 132.858 1.00 133.93 367 SER F CA 1
ATOM 14947 C C . SER E 1 367 ? 172.020 140.463 132.932 1.00 133.93 367 SER F C 1
ATOM 14948 O O . SER E 1 367 ? 171.286 139.899 133.748 1.00 133.93 367 SER F O 1
ATOM 14951 N N . SER E 1 368 ? 171.553 141.368 132.070 1.00 140.94 368 SER F N 1
ATOM 14952 C CA . SER E 1 368 ? 170.145 141.749 132.078 1.00 140.94 368 SER F CA 1
ATOM 14953 C C . SER E 1 368 ? 169.266 140.638 131.516 1.00 140.94 368 SER F C 1
ATOM 14954 O O . SER E 1 368 ? 168.216 140.318 132.087 1.00 140.94 368 SER F O 1
ATOM 14957 N N . GLY E 1 369 ? 169.683 140.037 130.398 1.00 142.69 369 GLY F N 1
ATOM 14958 C CA . GLY E 1 369 ? 168.879 138.999 129.772 1.00 142.69 369 GLY F CA 1
ATOM 14959 C C . GLY E 1 369 ? 168.801 137.725 130.592 1.00 142.69 369 GLY F C 1
ATOM 14960 O O . GLY E 1 369 ? 167.750 137.081 130.652 1.00 142.69 369 GLY F O 1
ATOM 14961 N N . GLU E 1 370 ? 169.911 137.346 131.231 1.00 141.01 370 GLU F N 1
ATOM 14962 C CA . GLU E 1 370 ? 169.914 136.183 132.115 1.00 141.01 370 GLU F CA 1
ATOM 14963 C C . GLU E 1 370 ? 169.027 136.412 133.332 1.00 141.01 370 GLU F C 1
ATOM 14964 O O . GLU E 1 370 ? 168.327 135.495 133.779 1.00 141.01 370 GLU F O 1
ATOM 14970 N N . ARG E 1 371 ? 169.034 137.636 133.867 1.00 127.06 371 ARG F N 1
ATOM 14971 C CA . ARG E 1 371 ? 168.148 137.991 134.972 1.00 127.06 371 ARG F CA 1
ATOM 14972 C C . ARG E 1 371 ? 166.684 137.946 134.547 1.00 127.06 371 ARG F C 1
ATOM 14973 O O . ARG E 1 371 ? 165.825 137.484 135.310 1.00 127.06 371 ARG F O 1
ATOM 14981 N N . GLN E 1 372 ? 166.389 138.422 133.330 1.00 145.64 372 GLN F N 1
ATOM 14982 C CA . GLN E 1 372 ? 165.029 138.355 132.799 1.00 145.64 372 GLN F CA 1
ATOM 14983 C C . GLN E 1 372 ? 164.571 136.914 132.620 1.00 145.64 372 GLN F C 1
ATOM 14984 O O . GLN E 1 372 ? 163.430 136.575 132.958 1.00 145.64 372 GLN F O 1
ATOM 14990 N N . LEU E 1 373 ? 165.455 136.054 132.102 1.00 149.20 373 LEU F N 1
ATOM 14991 C CA . LEU E 1 373 ? 165.132 134.639 131.942 1.00 149.20 373 LEU F CA 1
ATOM 14992 C C . LEU E 1 373 ? 164.914 133.963 133.289 1.00 149.20 373 LEU F C 1
ATOM 14993 O O . LEU E 1 373 ? 164.019 133.120 133.428 1.00 149.20 373 LEU F O 1
ATOM 14998 N N . LEU E 1 374 ? 165.713 134.336 134.294 1.00 135.94 374 LEU F N 1
ATOM 14999 C CA . LEU E 1 374 ? 165.557 133.784 135.637 1.00 135.94 374 LEU F CA 1
ATOM 15000 C C . LEU E 1 374 ? 164.218 134.180 136.249 1.00 135.94 374 LEU F C 1
ATOM 15001 O O . LEU E 1 374 ? 163.512 133.341 136.825 1.00 135.94 374 LEU F O 1
ATOM 15006 N N . THR E 1 375 ? 163.847 135.458 136.116 1.00 129.48 375 THR F N 1
ATOM 15007 C CA . THR E 1 375 ? 162.576 135.928 136.662 1.00 129.48 375 THR F CA 1
ATOM 15008 C C . THR E 1 375 ? 161.389 135.315 135.929 1.00 129.48 375 THR F C 1
ATOM 15009 O O . THR E 1 375 ? 160.381 134.964 136.556 1.00 129.48 375 THR F O 1
ATOM 15013 N N . MET E 1 376 ? 161.493 135.163 134.605 1.00 143.33 376 MET F N 1
ATOM 15014 C CA . MET E 1 376 ? 160.400 134.568 133.844 1.00 143.33 376 MET F CA 1
ATOM 15015 C C . MET E 1 376 ? 160.260 133.076 134.118 1.00 143.33 376 MET F C 1
ATOM 15016 O O . MET E 1 376 ? 159.139 132.556 134.128 1.00 143.33 376 MET F O 1
ATOM 15021 N N . LEU E 1 377 ? 161.372 132.372 134.347 1.00 146.70 377 LEU F N 1
ATOM 15022 C CA . LEU E 1 377 ? 161.277 130.954 134.668 1.00 146.70 377 LEU F CA 1
ATOM 15023 C C . LEU E 1 377 ? 160.792 130.729 136.093 1.00 146.70 377 LEU F C 1
ATOM 15024 O O . LEU E 1 377 ? 160.110 129.732 136.359 1.00 146.70 377 LEU F O 1
ATOM 15029 N N . TYR E 1 378 ? 161.130 131.629 137.022 1.00 127.27 378 TYR F N 1
ATOM 15030 C CA . TYR E 1 378 ? 160.546 131.535 138.355 1.00 127.27 378 TYR F CA 1
ATOM 15031 C C . TYR E 1 378 ? 159.068 131.911 138.339 1.00 127.27 378 TYR F C 1
ATOM 15032 O O . TYR E 1 378 ? 158.296 131.420 139.172 1.00 127.27 378 TYR F O 1
ATOM 15041 N N . ALA E 1 379 ? 158.661 132.773 137.401 1.00 132.79 379 ALA F N 1
ATOM 15042 C CA . ALA E 1 379 ? 157.245 133.079 137.226 1.00 132.79 379 ALA F CA 1
ATOM 15043 C C . ALA E 1 379 ? 156.466 131.856 136.757 1.00 132.79 379 ALA F C 1
ATOM 15044 O O . ALA E 1 379 ? 155.327 131.637 137.185 1.00 132.79 379 ALA F O 1
ATOM 15046 N N . ALA E 1 380 ? 157.063 131.049 135.886 1.00 141.97 380 ALA F N 1
ATOM 15047 C CA . ALA E 1 380 ? 156.448 129.815 135.421 1.00 141.97 380 ALA F CA 1
ATOM 15048 C C . ALA E 1 380 ? 156.775 128.622 136.309 1.00 141.97 380 ALA F C 1
ATOM 15049 O O . ALA E 1 380 ? 156.370 127.500 135.988 1.00 141.97 380 ALA F O 1
ATOM 15051 N N . SER E 1 381 ? 157.499 128.833 137.403 1.00 139.18 381 SER F N 1
ATOM 15052 C CA . SER E 1 381 ? 157.873 127.744 138.289 1.00 139.18 381 SER F CA 1
ATOM 15053 C C . SER E 1 381 ? 156.711 127.360 139.198 1.00 139.18 381 SER F C 1
ATOM 15054 O O . SER E 1 381 ? 155.780 128.136 139.430 1.00 139.18 381 SER F O 1
ATOM 15057 N N . LYS E 1 382 ? 156.778 126.133 139.719 1.00 138.43 382 LYS F N 1
ATOM 15058 C CA . LYS E 1 382 ? 155.807 125.679 140.705 1.00 138.43 382 LYS F CA 1
ATOM 15059 C C . LYS E 1 382 ? 156.135 126.163 142.110 1.00 138.43 382 LYS F C 1
ATOM 15060 O O . LYS E 1 382 ? 155.296 126.028 143.007 1.00 138.43 382 LYS F O 1
ATOM 15066 N N . MET E 1 383 ? 157.337 126.706 142.321 1.00 149.18 383 MET F N 1
ATOM 15067 C CA . MET E 1 383 ? 157.689 127.260 143.624 1.00 149.18 383 MET F CA 1
ATOM 15068 C C . MET E 1 383 ? 156.908 128.531 143.925 1.00 149.18 383 MET F C 1
ATOM 15069 O O . MET E 1 383 ? 156.598 128.804 145.090 1.00 149.18 383 MET F O 1
ATOM 15074 N N . GLY E 1 384 ? 156.590 129.318 142.899 1.00 173.15 384 GLY F N 1
ATOM 15075 C CA . GLY E 1 384 ? 155.809 130.517 143.104 1.00 173.15 384 GLY F CA 1
ATOM 15076 C C . GLY E 1 384 ? 154.354 130.215 143.400 1.00 173.15 384 GLY F C 1
ATOM 15077 O O . GLY E 1 384 ? 153.844 129.123 143.146 1.00 173.15 384 GLY F O 1
ATOM 15078 N N . ASP E 1 385 ? 153.674 131.214 143.956 1.00 200.30 385 ASP F N 1
ATOM 15079 C CA . ASP E 1 385 ? 152.277 131.060 144.324 1.00 200.30 385 ASP F CA 1
ATOM 15080 C C . ASP E 1 385 ? 151.386 131.084 143.085 1.00 200.30 385 ASP F C 1
ATOM 15081 O O . ASP E 1 385 ? 151.806 131.466 141.989 1.00 200.30 385 ASP F O 1
ATOM 15086 N N . ASP E 1 386 ? 150.139 130.655 143.272 1.00 197.35 386 ASP F N 1
ATOM 15087 C CA . ASP E 1 386 ? 149.165 130.627 142.186 1.00 197.35 386 ASP F CA 1
ATOM 15088 C C . ASP E 1 386 ? 148.749 132.050 141.839 1.00 197.35 386 ASP F C 1
ATOM 15089 O O . ASP E 1 386 ? 148.050 132.710 142.614 1.00 197.35 386 ASP F O 1
ATOM 15094 N N . ALA E 1 387 ? 149.184 132.525 140.675 1.00 201.09 387 ALA F N 1
ATOM 15095 C CA . ALA E 1 387 ? 148.868 133.868 140.218 1.00 201.09 387 ALA F CA 1
ATOM 15096 C C . ALA E 1 387 ? 148.693 133.836 138.706 1.00 201.09 387 ALA F C 1
ATOM 15097 O O . ALA E 1 387 ? 148.754 132.777 138.075 1.00 201.09 387 ALA F O 1
ATOM 15099 N N . ILE E 1 388 ? 148.471 135.010 138.127 1.00 185.37 388 ILE F N 1
ATOM 15100 C CA . ILE E 1 388 ? 148.322 135.164 136.685 1.00 185.37 388 ILE F CA 1
ATOM 15101 C C . ILE E 1 388 ? 149.545 135.919 136.184 1.00 185.37 388 ILE F C 1
ATOM 15102 O O . ILE E 1 388 ? 149.800 137.056 136.598 1.00 185.37 388 ILE F O 1
ATOM 15107 N N . VAL E 1 389 ? 150.302 135.287 135.290 1.00 185.08 389 VAL F N 1
ATOM 15108 C CA . VAL E 1 389 ? 151.591 135.815 134.850 1.00 185.08 389 VAL F CA 1
ATOM 15109 C C . VAL E 1 389 ? 151.325 136.812 133.726 1.00 185.08 389 VAL F C 1
ATOM 15110 O O . VAL E 1 389 ? 151.119 136.425 132.577 1.00 185.08 389 VAL F O 1
ATOM 15114 N N . LEU E 1 390 ? 151.347 138.101 134.052 1.00 175.03 390 LEU F N 1
ATOM 15115 C CA . LEU E 1 390 ? 151.085 139.172 133.095 1.00 175.03 390 LEU F CA 1
ATOM 15116 C C . LEU E 1 390 ? 152.417 139.791 132.691 1.00 175.03 390 LEU F C 1
ATOM 15117 O O . LEU E 1 390 ? 153.038 140.507 133.484 1.00 175.03 390 LEU F O 1
ATOM 15122 N N . ILE E 1 391 ? 152.854 139.521 131.462 1.00 168.97 391 ILE F N 1
ATOM 15123 C CA . ILE E 1 391 ? 154.136 140.006 130.963 1.00 168.97 391 ILE F CA 1
ATOM 15124 C C . ILE E 1 391 ? 153.893 140.866 129.731 1.00 168.97 391 ILE F C 1
ATOM 15125 O O . ILE E 1 391 ? 153.163 140.462 128.818 1.00 168.97 391 ILE F O 1
ATOM 15130 N N . ASP E 1 392 ? 154.498 142.051 129.712 1.00 189.05 392 ASP F N 1
ATOM 15131 C CA . ASP E 1 392 ? 154.533 142.913 128.539 1.00 189.05 392 ASP F CA 1
ATOM 15132 C C . ASP E 1 392 ? 155.973 142.988 128.050 1.00 189.05 392 ASP F C 1
ATOM 15133 O O . ASP E 1 392 ? 156.868 143.358 128.819 1.00 189.05 392 ASP F O 1
ATOM 15138 N N . GLN E 1 393 ? 156.182 142.652 126.767 1.00 178.34 393 GLN F N 1
ATOM 15139 C CA . GLN E 1 393 ? 157.475 142.552 126.089 1.00 178.34 393 GLN F CA 1
ATOM 15140 C C . GLN E 1 393 ? 158.449 141.658 126.851 1.00 178.34 393 GLN F C 1
ATOM 15141 O O . GLN E 1 393 ? 159.366 142.165 127.508 1.00 178.34 393 GLN F O 1
ATOM 15147 N N . PRO E 1 394 ? 158.273 140.332 126.811 1.00 157.82 394 PRO F N 1
ATOM 15148 C CA . PRO E 1 394 ? 159.195 139.446 127.541 1.00 157.82 394 PRO F CA 1
ATOM 15149 C C . PRO E 1 394 ? 160.589 139.364 126.939 1.00 157.82 394 PRO F C 1
ATOM 15150 O O . PRO E 1 394 ? 161.495 138.840 127.598 1.00 157.82 394 PRO F O 1
ATOM 15154 N N . GLU E 1 395 ? 160.793 139.871 125.725 1.00 154.11 395 GLU F N 1
ATOM 15155 C CA . GLU E 1 395 ? 162.025 139.689 124.971 1.00 154.11 395 GLU F CA 1
ATOM 15156 C C . GLU E 1 395 ? 163.052 140.789 125.223 1.00 154.11 395 GLU F C 1
ATOM 15157 O O . GLU E 1 395 ? 163.859 141.084 124.333 1.00 154.11 395 GLU F O 1
ATOM 15163 N N . ILE E 1 396 ? 163.042 141.398 126.408 1.00 156.29 396 ILE F N 1
ATOM 15164 C CA . ILE E 1 396 ? 163.950 142.503 126.702 1.00 156.29 396 ILE F CA 1
ATOM 15165 C C . ILE E 1 396 ? 165.365 141.965 126.878 1.00 156.29 396 ILE F C 1
ATOM 15166 O O . ILE E 1 396 ? 165.625 141.166 127.787 1.00 156.29 396 ILE F O 1
ATOM 15171 N N . SER E 1 397 ? 166.276 142.413 126.000 1.00 144.38 397 SER F N 1
ATOM 15172 C CA . SER E 1 397 ? 167.707 142.074 126.016 1.00 144.38 397 SER F CA 1
ATOM 15173 C C . SER E 1 397 ? 167.946 140.566 125.944 1.00 144.38 397 SER F C 1
ATOM 15174 O O . SER E 1 397 ? 168.841 140.029 126.598 1.00 144.38 397 SER F O 1
ATOM 15177 N N . LEU E 1 398 ? 167.146 139.879 125.135 1.00 159.38 398 LEU F N 1
ATOM 15178 C CA . LEU E 1 398 ? 167.244 138.437 124.976 1.00 159.38 398 LEU F CA 1
ATOM 15179 C C . LEU E 1 398 ? 167.806 138.096 123.604 1.00 159.38 398 LEU F C 1
ATOM 15180 O O . LEU E 1 398 ? 167.477 138.748 122.607 1.00 159.38 398 LEU F O 1
ATOM 15185 N N . HIS E 1 399 ? 168.661 137.079 123.564 1.00 151.02 399 HIS F N 1
ATOM 15186 C CA . HIS E 1 399 ? 169.158 136.565 122.299 1.00 151.02 399 HIS F CA 1
ATOM 15187 C C . HIS E 1 399 ? 168.041 135.841 121.557 1.00 151.02 399 HIS F C 1
ATOM 15188 O O . HIS E 1 399 ? 167.106 135.311 122.163 1.00 151.02 399 HIS F O 1
ATOM 15195 N N . ILE E 1 400 ? 168.145 135.827 120.224 1.00 158.84 400 ILE F N 1
ATOM 15196 C CA . ILE E 1 400 ? 167.085 135.278 119.383 1.00 158.84 400 ILE F CA 1
ATOM 15197 C C . ILE E 1 400 ? 166.976 133.759 119.516 1.00 158.84 400 ILE F C 1
ATOM 15198 O O . ILE E 1 400 ? 165.917 133.189 119.226 1.00 158.84 400 ILE F O 1
ATOM 15203 N N . ASP E 1 401 ? 168.033 133.085 119.977 1.00 170.06 401 ASP F N 1
ATOM 15204 C CA . ASP E 1 401 ? 167.925 131.661 120.269 1.00 170.06 401 ASP F CA 1
ATOM 15205 C C . ASP E 1 401 ? 167.170 131.418 121.568 1.00 170.06 401 ASP F C 1
ATOM 15206 O O . ASP E 1 401 ? 166.475 130.404 121.701 1.00 170.06 401 ASP F O 1
ATOM 15211 N N . TRP E 1 402 ? 167.295 132.331 122.534 1.00 140.22 402 TRP F N 1
ATOM 15212 C CA . TRP E 1 402 ? 166.592 132.174 123.801 1.00 140.22 402 TRP F CA 1
ATOM 15213 C C . TRP E 1 402 ? 165.108 132.481 123.659 1.00 140.22 402 TRP F C 1
ATOM 15214 O O . TRP E 1 402 ? 164.293 131.960 124.430 1.00 140.22 402 TRP F O 1
ATOM 15225 N N . GLN E 1 403 ? 164.742 133.326 122.690 1.00 158.60 403 GLN F N 1
ATOM 15226 C CA . GLN E 1 403 ? 163.338 133.658 122.471 1.00 158.60 403 GLN F CA 1
ATOM 15227 C C . GLN E 1 403 ? 162.555 132.469 121.936 1.00 158.60 403 GLN F C 1
ATOM 15228 O O . GLN E 1 403 ? 161.368 132.317 122.246 1.00 158.60 403 GLN F O 1
ATOM 15234 N N . GLU E 1 404 ? 163.200 131.617 121.138 1.00 182.23 404 GLU F N 1
ATOM 15235 C CA . GLU E 1 404 ? 162.537 130.432 120.612 1.00 182.23 404 GLU F CA 1
ATOM 15236 C C . GLU E 1 404 ? 162.382 129.338 121.660 1.00 182.23 404 GLU F C 1
ATOM 15237 O O . GLU E 1 404 ? 161.560 128.435 121.477 1.00 182.23 404 GLU F O 1
ATOM 15243 N N . ASP E 1 405 ? 163.147 129.398 122.751 1.00 184.28 405 ASP F N 1
ATOM 15244 C CA . ASP E 1 405 ? 163.108 128.373 123.783 1.00 184.28 405 ASP F CA 1
ATOM 15245 C C . ASP E 1 405 ? 162.459 128.834 125.080 1.00 184.28 405 ASP F C 1
ATOM 15246 O O . ASP E 1 405 ? 162.218 127.994 125.956 1.00 184.28 405 ASP F O 1
ATOM 15251 N N . LEU E 1 406 ? 162.176 130.134 125.223 1.00 174.02 406 LEU F N 1
ATOM 15252 C CA . LEU E 1 406 ? 161.635 130.663 126.474 1.00 174.02 406 LEU F CA 1
ATOM 15253 C C . LEU E 1 406 ? 160.242 130.120 126.773 1.00 174.02 406 LEU F C 1
ATOM 15254 O O . LEU E 1 406 ? 159.986 129.618 127.874 1.00 174.02 406 LEU F O 1
ATOM 15259 N N . LEU E 1 407 ? 159.327 130.204 125.802 1.00 152.45 407 LEU F N 1
ATOM 15260 C CA . LEU E 1 407 ? 157.972 129.714 126.034 1.00 152.45 407 LEU F CA 1
ATOM 15261 C C . LEU E 1 407 ? 157.927 128.195 126.118 1.00 152.45 407 LEU F C 1
ATOM 15262 O O . LEU E 1 407 ? 157.091 127.645 126.844 1.00 152.45 407 LEU F O 1
ATOM 15267 N N . LYS E 1 408 ? 158.826 127.510 125.403 1.00 172.50 408 LYS F N 1
ATOM 15268 C CA . LYS E 1 408 ? 158.941 126.060 125.530 1.00 172.50 408 LYS F CA 1
ATOM 15269 C C . LYS E 1 408 ? 159.377 125.658 126.934 1.00 172.50 408 LYS F C 1
ATOM 15270 O O . LYS E 1 408 ? 158.796 124.746 127.533 1.00 172.50 408 LYS F O 1
ATOM 15276 N N . ARG E 1 409 ? 160.376 126.353 127.489 1.00 144.65 409 ARG F N 1
ATOM 15277 C CA . ARG E 1 409 ? 160.825 126.060 128.846 1.00 144.65 409 ARG F CA 1
ATOM 15278 C C . ARG E 1 409 ? 159.787 126.455 129.889 1.00 144.65 409 ARG F C 1
ATOM 15279 O O . ARG E 1 409 ? 159.690 125.807 130.937 1.00 144.65 409 ARG F O 1
ATOM 15287 N N . MET E 1 410 ? 159.012 127.511 129.628 1.00 148.85 410 MET F N 1
ATOM 15288 C CA . MET E 1 410 ? 157.966 127.905 130.567 1.00 148.85 410 MET F CA 1
ATOM 15289 C C . MET E 1 410 ? 156.809 126.912 130.564 1.00 148.85 410 MET F C 1
ATOM 15290 O O . MET E 1 410 ? 156.270 126.579 131.626 1.00 148.85 410 MET F O 1
ATOM 15295 N N . LEU E 1 411 ? 156.414 126.424 129.389 1.00 137.73 411 LEU F N 1
ATOM 15296 C CA . LEU E 1 411 ? 155.331 125.454 129.315 1.00 137.73 411 LEU F CA 1
ATOM 15297 C C . LEU E 1 411 ? 155.775 124.034 129.636 1.00 137.73 411 LEU F C 1
ATOM 15298 O O . LEU E 1 411 ? 154.917 123.175 129.867 1.00 137.73 411 LEU F O 1
ATOM 15303 N N . SER E 1 412 ? 157.082 123.762 129.658 1.00 148.31 412 SER F N 1
ATOM 15304 C CA . SER E 1 412 ? 157.558 122.439 130.034 1.00 148.31 412 SER F CA 1
ATOM 15305 C C . SER E 1 412 ? 157.433 122.167 131.526 1.00 148.31 412 SER F C 1
ATOM 15306 O O . SER E 1 412 ? 157.415 120.998 131.928 1.00 148.31 412 SER F O 1
ATOM 15309 N N . GLN E 1 413 ? 157.349 123.209 132.355 1.00 142.83 413 GLN F N 1
ATOM 15310 C CA . GLN E 1 413 ? 157.271 123.011 133.796 1.00 142.83 413 GLN F CA 1
ATOM 15311 C C . GLN E 1 413 ? 155.887 122.575 134.259 1.00 142.83 413 GLN F C 1
ATOM 15312 O O . GLN E 1 413 ? 155.769 122.067 135.381 1.00 142.83 413 GLN F O 1
ATOM 15318 N N . LEU E 1 414 ? 154.861 122.767 133.416 1.00 128.62 414 LEU F N 1
ATOM 15319 C CA . LEU E 1 414 ? 153.481 122.313 133.652 1.00 128.62 414 LEU F CA 1
ATOM 15320 C C . LEU E 1 414 ? 152.898 122.881 134.945 1.00 128.62 414 LEU F C 1
ATOM 15321 O O . LEU E 1 414 ? 152.262 122.169 135.725 1.00 128.62 414 LEU F O 1
ATOM 15326 N N . SER E 1 415 ? 153.121 124.177 135.175 1.00 145.62 415 SER F N 1
ATOM 15327 C CA . SER E 1 415 ? 152.644 124.816 136.396 1.00 145.62 415 SER F CA 1
ATOM 15328 C C . SER E 1 415 ? 151.131 124.991 136.416 1.00 145.62 415 SER F C 1
ATOM 15329 O O . SER E 1 415 ? 150.547 125.087 137.501 1.00 145.62 415 SER F O 1
ATOM 15332 N N . GLY E 1 416 ? 150.487 125.039 135.253 1.00 141.90 416 GLY F N 1
ATOM 15333 C CA . GLY E 1 416 ? 149.047 125.171 135.194 1.00 141.90 416 GLY F CA 1
ATOM 15334 C C . GLY E 1 416 ? 148.517 126.570 135.404 1.00 141.90 416 GLY F C 1
ATOM 15335 O O . GLY E 1 416 ? 147.294 126.753 135.431 1.00 141.90 416 GLY F O 1
ATOM 15336 N N . ARG E 1 417 ? 149.389 127.562 135.557 1.00 170.28 417 ARG F N 1
ATOM 15337 C CA . ARG E 1 417 ? 148.951 128.935 135.738 1.00 170.28 417 ARG F CA 1
ATOM 15338 C C . ARG E 1 417 ? 148.505 129.535 134.409 1.00 170.28 417 ARG F C 1
ATOM 15339 O O . ARG E 1 417 ? 148.760 128.992 133.331 1.00 170.28 417 ARG F O 1
ATOM 15347 N N . GLN E 1 418 ? 147.829 130.676 134.500 1.00 207.96 418 GLN F N 1
ATOM 15348 C CA . GLN E 1 418 ? 147.359 131.406 133.331 1.00 207.96 418 GLN F CA 1
ATOM 15349 C C . GLN E 1 418 ? 148.371 132.496 133.002 1.00 207.96 418 GLN F C 1
ATOM 15350 O O . GLN E 1 418 ? 148.684 133.338 133.852 1.00 207.96 418 GLN F O 1
ATOM 15356 N N . ILE E 1 419 ? 148.884 132.475 131.776 1.00 192.87 419 ILE F N 1
ATOM 15357 C CA . ILE E 1 419 ? 149.943 133.378 131.344 1.00 192.87 419 ILE F CA 1
ATOM 15358 C C . ILE E 1 419 ? 149.406 134.243 130.214 1.00 192.87 419 ILE F C 1
ATOM 15359 O O . ILE E 1 419 ? 148.953 133.726 129.185 1.00 192.87 419 ILE F O 1
ATOM 15364 N N . ILE E 1 420 ? 149.456 135.559 130.405 1.00 183.41 420 ILE F N 1
ATOM 15365 C CA . ILE E 1 420 ? 149.106 136.529 129.378 1.00 183.41 420 ILE F CA 1
ATOM 15366 C C . ILE E 1 420 ? 150.372 137.297 129.027 1.00 183.41 420 ILE F C 1
ATOM 15367 O O . ILE E 1 420 ? 150.896 138.055 129.855 1.00 183.41 420 ILE F O 1
ATOM 15372 N N . VAL E 1 421 ? 150.855 137.105 127.803 1.00 197.02 421 VAL F N 1
ATOM 15373 C CA . VAL E 1 421 ? 152.099 137.700 127.333 1.00 197.02 421 VAL F CA 1
ATOM 15374 C C . VAL E 1 421 ? 151.791 138.567 126.121 1.00 197.02 421 VAL F C 1
ATOM 15375 O O . VAL E 1 421 ? 151.071 138.142 125.210 1.00 197.02 421 VAL F O 1
ATOM 15379 N N . CYS E 1 422 ? 152.319 139.786 126.124 1.00 197.47 422 CYS F N 1
ATOM 15380 C CA . CYS E 1 422 ? 152.207 140.702 124.995 1.00 197.47 422 CYS F CA 1
ATOM 15381 C C . CYS E 1 422 ? 153.599 140.886 124.407 1.00 197.47 422 CYS F C 1
ATOM 15382 O O . CYS E 1 422 ? 154.519 141.326 125.104 1.00 197.47 422 CYS F O 1
ATOM 15385 N N . THR E 1 423 ? 153.753 140.546 123.130 1.00 171.28 423 THR F N 1
ATOM 15386 C CA . THR E 1 423 ? 155.056 140.558 122.485 1.00 171.28 423 THR F CA 1
ATOM 15387 C C . THR E 1 423 ? 154.920 141.049 121.051 1.00 171.28 423 THR F C 1
ATOM 15388 O O . THR E 1 423 ? 153.847 140.983 120.446 1.00 171.28 423 THR F O 1
ATOM 15392 N N . HIS E 1 424 ? 156.032 141.550 120.518 1.00 164.70 424 HIS F N 1
ATOM 15393 C CA . HIS E 1 424 ? 156.122 141.961 119.125 1.00 164.70 424 HIS F CA 1
ATOM 15394 C C . HIS E 1 424 ? 157.038 141.063 118.307 1.00 164.70 424 HIS F C 1
ATOM 15395 O O . HIS E 1 424 ? 157.066 141.185 117.078 1.00 164.70 424 HIS F O 1
ATOM 15402 N N . SER E 1 425 ? 157.788 140.165 118.954 1.00 200.95 425 SER F N 1
ATOM 15403 C CA . SER E 1 425 ? 158.734 139.286 118.278 1.00 200.95 425 SER F CA 1
ATOM 15404 C C . SER E 1 425 ? 158.064 137.976 117.902 1.00 200.95 425 SER F C 1
ATOM 15405 O O . SER E 1 425 ? 157.462 137.326 118.770 1.00 200.95 425 SER F O 1
ATOM 15408 N N . PRO E 1 426 ? 158.135 137.559 116.633 1.00 200.10 426 PRO F N 1
ATOM 15409 C CA . PRO E 1 426 ? 157.551 136.263 116.253 1.00 200.10 426 PRO F CA 1
ATOM 15410 C C . PRO E 1 426 ? 158.323 135.064 116.779 1.00 200.10 426 PRO F C 1
ATOM 15411 O O . PRO E 1 426 ? 157.771 133.957 116.795 1.00 200.10 426 PRO F O 1
ATOM 15415 N N . SER E 1 427 ? 159.577 135.244 117.205 1.00 193.08 427 SER F N 1
ATOM 15416 C CA . SER E 1 427 ? 160.357 134.134 117.740 1.00 193.08 427 SER F CA 1
ATOM 15417 C C . SER E 1 427 ? 159.881 133.702 119.121 1.00 193.08 427 SER F C 1
ATOM 15418 O O . SER E 1 427 ? 160.188 132.584 119.546 1.00 193.08 427 SER F O 1
ATOM 15421 N N . ILE E 1 428 ? 159.168 134.568 119.839 1.00 201.90 428 ILE F N 1
ATOM 15422 C CA . ILE E 1 428 ? 158.540 134.158 121.090 1.00 201.90 428 ILE F CA 1
ATOM 15423 C C . ILE E 1 428 ? 157.367 133.223 120.811 1.00 201.90 428 ILE F C 1
ATOM 15424 O O . ILE E 1 428 ? 157.233 132.162 121.432 1.00 201.90 428 ILE F O 1
ATOM 15429 N N . ALA E 1 429 ? 156.533 133.579 119.836 1.00 221.50 429 ALA F N 1
ATOM 15430 C CA . ALA E 1 429 ? 155.245 132.934 119.624 1.00 221.50 429 ALA F CA 1
ATOM 15431 C C . ALA E 1 429 ? 155.281 131.824 118.580 1.00 221.50 429 ALA F C 1
ATOM 15432 O O . ALA E 1 429 ? 154.218 131.385 118.132 1.00 221.50 429 ALA F O 1
ATOM 15434 N N . THR E 1 430 ? 156.464 131.368 118.173 1.00 214.21 430 THR F N 1
ATOM 15435 C CA . THR E 1 430 ? 156.531 130.272 117.215 1.00 214.21 430 THR F CA 1
ATOM 15436 C C . THR E 1 430 ? 156.162 128.952 117.885 1.00 214.21 430 THR F C 1
ATOM 15437 O O . THR E 1 430 ? 156.471 128.716 119.056 1.00 214.21 430 THR F O 1
ATOM 15441 N N . GLY E 1 431 ? 155.455 128.103 117.141 1.00 222.17 431 GLY F N 1
ATOM 15442 C CA . GLY E 1 431 ? 155.016 126.821 117.648 1.00 222.17 431 GLY F CA 1
ATOM 15443 C C . GLY E 1 431 ? 153.770 126.855 118.505 1.00 222.17 431 GLY F C 1
ATOM 15444 O O . GLY E 1 431 ? 153.302 125.790 118.927 1.00 222.17 431 GLY F O 1
ATOM 15445 N N . TYR E 1 432 ? 153.218 128.035 118.777 1.00 218.89 432 TYR F N 1
ATOM 15446 C CA . TYR E 1 432 ? 152.006 128.202 119.574 1.00 218.89 432 TYR F CA 1
ATOM 15447 C C . TYR E 1 432 ? 151.071 129.194 118.898 1.00 218.89 432 TYR F C 1
ATOM 15448 O O . TYR E 1 432 ? 150.557 130.129 119.516 1.00 218.89 432 TYR F O 1
ATOM 15457 N N . GLU E 1 433 ? 150.847 128.997 117.596 1.00 209.58 433 GLU F N 1
ATOM 15458 C CA . GLU E 1 433 ? 150.025 129.918 116.818 1.00 209.58 433 GLU F CA 1
ATOM 15459 C C . GLU E 1 433 ? 148.541 129.805 117.142 1.00 209.58 433 GLU F C 1
ATOM 15460 O O . GLU E 1 433 ? 147.774 130.706 116.786 1.00 209.58 433 GLU F O 1
ATOM 15466 N N . ASP E 1 434 ? 148.117 128.723 117.800 1.00 214.85 434 ASP F N 1
ATOM 15467 C CA . ASP E 1 434 ? 146.717 128.578 118.179 1.00 214.85 434 ASP F CA 1
ATOM 15468 C C . ASP E 1 434 ? 146.324 129.513 119.313 1.00 214.85 434 ASP F C 1
ATOM 15469 O O . ASP E 1 434 ? 145.144 129.857 119.435 1.00 214.85 434 ASP F O 1
ATOM 15474 N N . PHE E 1 435 ? 147.278 129.928 120.143 1.00 191.76 435 PHE F N 1
ATOM 15475 C CA . PHE E 1 435 ? 147.008 130.805 121.273 1.00 191.76 435 PHE F CA 1
ATOM 15476 C C . PHE E 1 435 ? 147.376 132.255 120.992 1.00 191.76 435 PHE F C 1
ATOM 15477 O O . PHE E 1 435 ? 147.317 133.086 121.904 1.00 191.76 435 PHE F O 1
ATOM 15485 N N . MET E 1 436 ? 147.753 132.579 119.758 1.00 213.73 436 MET F N 1
ATOM 15486 C CA . MET E 1 436 ? 148.077 133.953 119.398 1.00 213.73 436 MET F CA 1
ATOM 15487 C C . MET E 1 436 ? 146.787 134.733 119.169 1.00 213.73 436 MET F C 1
ATOM 15488 O O . MET E 1 436 ? 146.008 134.406 118.268 1.00 213.73 436 MET F O 1
ATOM 15493 N N . ILE E 1 437 ? 146.563 135.761 119.984 1.00 217.34 437 ILE F N 1
ATOM 15494 C CA . ILE E 1 437 ? 145.359 136.580 119.922 1.00 217.34 437 ILE F CA 1
ATOM 15495 C C . ILE E 1 437 ? 145.760 137.989 119.514 1.00 217.34 437 ILE F C 1
ATOM 15496 O O . ILE E 1 437 ? 146.642 138.592 120.135 1.00 217.34 437 ILE F O 1
ATOM 15501 N N . ASN E 1 438 ? 145.113 138.512 118.479 1.00 223.48 438 ASN F N 1
ATOM 15502 C CA . ASN E 1 438 ? 145.361 139.866 118.009 1.00 223.48 438 ASN F CA 1
ATOM 15503 C C . ASN E 1 438 ? 144.390 140.826 118.683 1.00 223.48 438 ASN F C 1
ATOM 15504 O O . ASN E 1 438 ? 143.210 140.510 118.861 1.00 223.48 438 ASN F O 1
ATOM 15509 N N . ILE E 1 439 ? 144.894 141.997 119.059 1.00 227.11 439 ILE F N 1
ATOM 15510 C CA . ILE E 1 439 ? 144.091 143.036 119.691 1.00 227.11 439 ILE F CA 1
ATOM 15511 C C . ILE E 1 439 ? 143.614 143.991 118.605 1.00 227.11 439 ILE F C 1
ATOM 15512 O O . ILE E 1 439 ? 144.424 144.552 117.857 1.00 227.11 439 ILE F O 1
ATOM 15517 N N . SER E 1 440 ? 142.298 144.158 118.507 1.00 251.49 440 SER F N 1
ATOM 15518 C CA . SER E 1 440 ? 141.686 145.077 117.548 1.00 251.49 440 SER F CA 1
ATOM 15519 C C . SER E 1 440 ? 140.913 146.143 118.309 1.00 251.49 440 SER F C 1
ATOM 15520 O O . SER E 1 440 ? 139.775 145.894 118.747 1.00 251.49 440 SER F O 1
ATOM 15523 N N . PRO E 1 441 ? 141.485 147.330 118.512 1.00 256.91 441 PRO F N 1
ATOM 15524 C CA . PRO E 1 441 ? 140.735 148.399 119.183 1.00 256.91 441 PRO F CA 1
ATOM 15525 C C . PRO E 1 441 ? 139.647 148.961 118.281 1.00 256.91 441 PRO F C 1
ATOM 15526 O O . PRO E 1 441 ? 139.879 149.271 117.110 1.00 256.91 441 PRO F O 1
ATOM 15530 N N . GLU E 1 442 ? 138.447 149.086 118.840 1.00 273.62 442 GLU F N 1
ATOM 15531 C CA . GLU E 1 442 ? 137.279 149.560 118.106 1.00 273.62 442 GLU F CA 1
ATOM 15532 C C . GLU E 1 442 ? 137.149 151.063 118.322 1.00 273.62 442 GLU F C 1
ATOM 15533 O O . GLU E 1 442 ? 136.624 151.503 119.350 1.00 273.62 442 GLU F O 1
ATOM 15539 N N . PHE E 1 443 ? 137.624 151.842 117.353 1.00 283.57 443 PHE F N 1
ATOM 15540 C CA . PHE E 1 443 ? 137.597 153.294 117.468 1.00 283.57 443 PHE F CA 1
ATOM 15541 C C . PHE E 1 443 ? 136.170 153.818 117.357 1.00 283.57 443 PHE F C 1
ATOM 15542 O O . PHE E 1 443 ? 135.361 153.311 116.576 1.00 283.57 443 PHE F O 1
ATOM 15550 N N . ILE E 1 444 ? 135.867 154.843 118.150 1.00 300.67 444 ILE F N 1
ATOM 15551 C CA . ILE E 1 444 ? 134.537 155.433 118.214 1.00 300.67 444 ILE F CA 1
ATOM 15552 C C . ILE E 1 444 ? 134.617 156.879 117.747 1.00 300.67 444 ILE F C 1
ATOM 15553 O O . ILE E 1 444 ? 135.593 157.584 118.030 1.00 300.67 444 ILE F O 1
ATOM 15558 N N . SER E 1 445 ? 133.602 157.309 117.004 1.00 324.84 445 SER F N 1
ATOM 15559 C CA . SER E 1 445 ? 133.548 158.689 116.545 1.00 324.84 445 SER F CA 1
ATOM 15560 C C . SER E 1 445 ? 133.035 159.599 117.655 1.00 324.84 445 SER F C 1
ATOM 15561 O O . SER E 1 445 ? 132.058 159.283 118.340 1.00 324.84 445 SER F O 1
ATOM 15564 N N . SER E 1 446 ? 133.702 160.735 117.829 1.00 287.69 446 SER F N 1
ATOM 15565 C CA . SER E 1 446 ? 133.317 161.701 118.850 1.00 287.69 446 SER F CA 1
ATOM 15566 C C . SER E 1 446 ? 133.549 163.128 118.365 1.00 287.69 446 SER F C 1
ATOM 15567 O O . SER E 1 446 ? 132.763 164.032 118.650 1.00 287.69 446 SER F O 1
#

Radius of gyration: 47.35 Å; Cα contacts (8 Å, |Δi|>4): 3001; chains: 5; bounding box: 82×145×134 Å

Sequence (1937 aa):
IRTISKIELSKIHNRYNLTVDFFNDLNVIHGKNGAGKSTLIHVIANIVNGDFIRFAFLIFEEIKATYSDGLKIVIRRDKIDEQSFISVTLSNGKYIKFAVGEAMATVREIESVKSMLAMDIDKFVKENELQKVRASYFPAFRTMLEAWSSSSRSSFYNRKASAFARELFGQFLPSINYPSPMEIEDRLREEIRRAQLGIAAYESRTFSESFVKVFSALFTGELLKEIEGLAIAQDSSIKNGYYAEYSKVYEEIRSLINRNNSVSGALVVYRDALRDRQDYQEKAFSEIDNYMSSVNSFLEDKEMAYDFDLRRKYPKVGLKFPDGSWSPIRVLSSGERQLLTMLYAASKMGDDAIVLIDQPEISLHIDWQEDLLKRMLSQLSGRQIIVCTHSPSIATGYEDFMINISPEFISSIRTISKIELSKIHNRYNLTVDFFNDLNVIHGKNGAGKSTLIHVIANIVNGDFIRFAFLIFEEIKATYSDGLKIVIRRDKIDEQSFISVTLSNGKYIKFAVGEAMATVREIMLAMDIDKFVKENELQKVRASYFPAFRTMLEAWSSSSFYNRKASAFARELFGQFLPSINYPSPMEIEDRLREEIRRAQLGIAAYESRTFSESFVKVFSALFDNGELLKEIEGLAIAQDSSIKNGYYAEYSKVYEEIRSLINRNVENSVSGALVVYRDALRDRQDYQEKAFSEIDNYMSSVNSFLEDKEMAYDFYPKVGLKFPDGSWSPIRVLSSGERQLLTMLYAASKMGDDAIVLIDQPEISLHIDWQEDLLKRMLSQLSGRQIIVCTHSPSIATGYEDFMINISPEFISCAYTIDSYITLLTMSSKKRLLVEGRHDRSHLYQLIYKFNPASKVKIDTAQDIKASDKAMSKNNRLKIETIHSKVKGKDNISFLCDRAFREFAFNDQIEDLLNSHYCDDSLYWTLGHSLENYFFNPSIIIDAFQFLSPSEYKYKAIELFSELISSSFAVLAAVSLAAKDIDKAGLPAALIDWKDIVINDGTIKLIRRDSYDIDSACVDSFFNAFDAVLPRVIASDVGICSRVVRGHTGILLLQKLFSACLYYVGREDDALQADSSANYFCNLSELSLTTALAESWVRKIGVLEDVYFPDSLLKNIIRTISKIELSKIHNRYNLTVDFFNDLNVIHGKNGAGKSTLIHVIANIVNGDFIRFAFLIFEEIKATYSDGLKIVIRRDKIDEQSFISVTLSNGKYIKFAVGEAMATVREIESVKSMLAMDIDKFVKENELQKVRASYFPAFRTMLEAWSSSSRSSFYNRKASAFARELFGQFLPSINYPSPMEIEDRLREEIRRAQLGIAAYESRTFSESFVKVFSATGELLKEIEGLAIAQDSSIKNGYYAEYSKVYEEIRSLINRNNSVSGALVVYRDALRDRQDYQEKAFSEIDNYMSSVNSFLEDKEMAYDFDLRRKYPKVGLKFPDGSWSPIRVLSSGERQLLTMLYAASKMGDDAIVLIDQPEISLHIDWQEDLLKRMLSQLSGRQIIVCTHSPSIATGYEDFMINISPEFISSIRTISKIELSKIHNRYNLTVDFFNDLNVIHGKNGAGKSTLIHVIANIVNGDFIRFAFLIFEEIKATYSDGLKIVIRRDKIDEQSFISVTLSNGKYIKFAVGEAMATVREIESVKSMLAMDIDKFVKENELQKVRASYFPAFRTMLEAWSSSSRSSFYNRKASAFARELFGQFLPSINYPSPMEIEDRLREEIRRAQLGIAAYESRTFSESFVKVFSATGELLKEIEGLAIAQDSSIKNGYYAEYSKVYEEIRSLINRNNSVSGALVVYRDALRDRQDYQEKAFSEIDNYMSSVNSFLEDKEMAYDFDLRRKYPKVGLKFPDGSWSPIRVLSSGERQLLTMLYAASKMGDDAIVLIDQPEISLHIDWQEDLLKRMLSQLSGRQIIVCTHSPSIATGYEDFMINISPEFISS

Foldseek 3Di:
DKAWAKKWFAQWVPWWIWIFGADQAEFAEEEDPPLCPVVVLLVVQCQQQLVCLLVLFTDGAWMWIAMPVGKIWIWGWDQDPNWIKIKIAIPVGDIDMDTSVVSVVQVVVVVVPHDPVRVVSCVSCVVVVSHPAHAAEADPCVLVLVVVVVVVDAQPPQVVSQVVVCVVPNSSGDGRRFGAVVNVVVLLQVLLVVLVVVLVVVVVVLVVVLVVQLVVLLCVVVLLVLQQVLLVVVLPDQNCQQHNCSNVVSVVVVVVPVVDVSVVSVSVSSSVSSVVSVVSNCVSCVQVVLLQVLLQVPDDFWGWDWHDHNVDGGIDTAIAGPVGDGDHPVVDDSLSSLLSRLQVCLGLSHDRHAYEHEASCPPHDLVCLQCSVVSSPVRVNSHYYHYYHPDCSNCPPPPVSYIYRHIDTDDD/DKAWAKKWFACWVVWFTWIDGADQAEFEEEEDPPLCPQVVLLVVQCQQQLVCLLCLFIDGAWMWIAMDVGKIWIWGWDADPNWTWIKIAIPVRDIDIDTSVVSVVVVVVVVVVVVSVVVCVVVVSNVFHEAEAAPPNQVLLVVLVCVVSQVVSLVVVCVVPNSSGDGHDFQAVVNVVVVLLVLLVVLLVVLVVVVVVVVVVLVVQLVVLVVDQPVLLVLLVVLLVVQLPDQSDPPDSPVVVVSVVLVVVVVVHDGVSNVSNSVSSSVSSVVSVVSSCVSCVQVVLLQVLLQVPDDQWGFDWHDNIDTFIQGPVRDTDHPVVDDSLSSLLSRLSQCLGLSHDAHAYEHEASCPPPDLVCLQCSVVSSVVNVNSHYYHYYHPDPSNCPPPVVNYDYIRIGTD/DPAAALVRVLVVLVVDDAQEEEEADPLVVVLVLLQLCLVPVPDGYYYHHLLRHAYPDPVVRNVSVVSQVVSCVVVQPDQRYAYEYFCACPQWDLPLATDHNPCAWDDDRRYIYDNFRGPLLLLLDLQLLLQLDLVVFPPDCNVVLSVLCSLQSQAVLLLLLLLCQLCVVVVNNCCCLQWQALVQWDRDRNYIDRDQDPDDPDDVVVSVSSVVSSVVRSSSSVPYDSLSSSRNRDNVSVLLVSLSPSLNSQLVVPCVVPNVVSPVRSVVSNPDDSSSSSVSSSVSLSVCVPVDPSRDDPPVSSVSD/DKAWFKKWFACFVPWWTFIDGADLAEFEEAEDPPLCLVVVLLVVQCQQQLVCLLVLFTDGAWMWTAMPVGKIKIWGWDADPNWIKIKIAIPVGDIDIDTSVVSVVQVVVVVVPHDPVVVVSVVSCVVVVSHPFHAADADPCVLVLLVVVVVVDAQVPCVVSQVVVCVVVNSSGDTHRQGDVVVVQVLVQVLLVVLVVVLVVVLVVLVVVLVVQLPPADVVLLVLQQVLLVVQLPDQSQQQHNCSNVVSVVVVVVPVVDRSVVSNSVSVSVSSVVSVVSSCVSCVQVVLLQVLLVVPDDQWGWDWHDHNVDGGIDTDIAGPVGDGDHPVPDDSQSRLLSRLLVVLGLSDDAHAYEEEASCPPDDLVCLQCSVVSSVVNVNSHYYYYYHHDCSNCPPPVVSYDYIDIDGDDD/DKFWFWKWFAQWVPWWTFIDTADLFEFEEAEDPPLCVVVVLLVVQCQQQLVCLLVLQIDGAWMWTAMPVGKIWIWGWDQDPNWIKIKIAIPVGDIDMDTSVVSVVQVVVVVVPHDPVNVVSVVSCVVVVSHPFHAAAAEPCVLVLVVVVVVVDAQVDRVVSLVVCCVVPNSSGDDHRFGAVVNVQVLLQVLVVVLLVVLVVVVVVLVVCLVVLLVVFAVVLLVLQQVLLVVLLPDQSNQQHNPSNVVSVVLVVVVVVDRRNVSNSVSVSVSSVVSVVSSCVSCVLVVLLQVLLVVPPDFWGFDWHAHNVDGRIDTAIAGPVGDGDHPVVDDSQSSLLSSLSVVLGLSDDAHEYHEEASCPPHDLVCLLCSVVSSVVNVNSHHYHYYHHDVSNCPPPVVSYDYIDIHTDDD

Nearest PDB structures (foldseek):
  8v48-assembly1_J  TM=1.000E+00  e=6.299E-49  Escherichia coli B185
  8ux9-assembly1_A  TM=9.952E-01  e=3.088E-42  Escherichia coli B185
  8v47-assembly1_A  TM=9.998E-01  e=1.394E-76  Escherichia coli B185
  8v48-assembly1_F  TM=9.904E-01  e=4.441E-72  Escherichia coli B185
  8ux9-assembly1_C  TM=9.959E-01  e=6.880E-68  Escherichia coli B185